Protein 2MHH (pdb70)

Radius of gyration: 14.96 Å; Cα contacts (8 Å, |Δi|>4): 50; chains: 1; bounding box: 36×43×26 Å

Foldseek 3Di:
DDPPPPPDCVLVVLCVLVVVVCLVVVCCPVVPQWDACVSLQPSCVVVVNPNVVSCVVCVVQCDPVPRTDHCVSCVVVVVVSVVSVVVSCVVPVDDD

CATH classification: 1.10.238.10

Structure (mmCIF, N/CA/C/O backbone):
data_2MHH
#
_entry.id   2MHH
#
loop_
_atom_site.group_PDB
_atom_site.id
_atom_site.type_symbol
_atom_site.label_atom_id
_atom_site.label_alt_id
_atom_site.label_comp_id
_atom_site.label_asym_id
_atom_site.label_entity_id
_atom_site.label_seq_id
_atom_site.pdbx_PDB_ins_code
_atom_site.Cartn_x
_atom_site.Cartn_y
_atom_site.Cartn_z
_atom_site.occupancy
_atom_site.B_iso_or_equiv
_atom_site.auth_seq_id
_atom_site.auth_comp_id
_atom_site.auth_asym_id
_atom_site.auth_atom_id
_atom_site.pdbx_PDB_model_num
ATOM 1 N N . GLY A 1 1 ? 25.902 -13.740 -3.932 1.00 0.00 12 GLY A N 1
ATOM 2 C CA . GLY A 1 1 ? 25.384 -12.379 -3.616 1.00 0.00 12 GLY A CA 1
ATOM 3 C C . GLY A 1 1 ? 24.030 -12.186 -4.276 1.00 0.00 12 GLY A C 1
ATOM 4 O O . GLY A 1 1 ? 23.796 -11.190 -4.965 1.00 0.00 12 GLY A O 1
ATOM 10 N N . GLY A 1 2 ? 23.129 -13.147 -4.066 1.00 0.00 13 GLY A N 1
ATOM 11 C CA . GLY A 1 2 ? 21.791 -13.078 -4.651 1.00 0.00 13 GLY A CA 1
ATOM 12 C C . GLY A 1 2 ? 21.007 -11.912 -4.086 1.00 0.00 13 GLY A C 1
ATOM 13 O O . GLY A 1 2 ? 21.227 -10.763 -4.475 1.00 0.00 13 GLY A O 1
ATOM 17 N N . LEU A 1 3 ? 20.101 -12.197 -3.159 1.00 0.00 14 LEU A N 1
ATOM 18 C CA . LEU A 1 3 ? 19.283 -11.154 -2.535 1.00 0.00 14 LEU A CA 1
ATOM 19 C C . LEU A 1 3 ? 18.616 -10.293 -3.578 1.00 0.00 14 LEU A C 1
ATOM 20 O O . LEU A 1 3 ? 17.505 -10.576 -4.002 1.00 0.00 14 LEU A O 1
ATOM 36 N N . VAL A 1 4 ? 19.319 -9.241 -3.992 1.00 0.00 15 VAL A N 1
ATOM 37 C CA . VAL A 1 4 ? 18.799 -8.345 -4.994 1.00 0.00 15 VAL A CA 1
ATOM 38 C C . VAL A 1 4 ? 19.918 -7.445 -5.546 1.00 0.00 15 VAL A C 1
ATOM 39 O O . VAL A 1 4 ? 20.463 -6.604 -4.822 1.00 0.00 15 VAL A O 1
ATOM 52 N N . PRO A 1 5 ? 20.248 -7.580 -6.806 1.00 0.00 16 PRO A N 1
ATOM 53 C CA . PRO A 1 5 ? 21.293 -6.746 -7.452 1.00 0.00 16 PRO A CA 1
ATOM 54 C C . PRO A 1 5 ? 20.790 -5.345 -7.772 1.00 0.00 16 PRO A C 1
ATOM 55 O O . PRO A 1 5 ? 21.533 -4.370 -7.659 1.00 0.00 16 PRO A O 1
ATOM 66 N N . ARG A 1 6 ? 19.530 -5.251 -8.190 1.00 0.00 17 ARG A N 1
ATOM 67 C CA . ARG A 1 6 ? 18.937 -3.958 -8.530 1.00 0.00 17 ARG A CA 1
ATOM 68 C C . ARG A 1 6 ? 17.420 -4.080 -8.621 1.00 0.00 17 ARG A C 1
ATOM 69 O O . ARG A 1 6 ? 16.893 -5.099 -9.076 1.00 0.00 17 ARG A O 1
ATOM 90 N N . GLY A 1 7 ? 16.723 -3.030 -8.201 1.00 0.00 18 GLY A N 1
ATOM 91 C CA . GLY A 1 7 ? 15.268 -3.027 -8.243 1.00 0.00 18 GLY A CA 1
ATOM 92 C C . GLY A 1 7 ? 14.718 -1.846 -7.466 1.00 0.00 18 GLY A C 1
ATOM 93 O O . GLY A 1 7 ? 14.764 -0.706 -7.934 1.00 0.00 18 GLY A O 1
ATOM 97 N N . SER A 1 8 ? 14.182 -2.121 -6.271 1.00 0.00 19 SER A N 1
ATOM 98 C CA . SER A 1 8 ? 13.613 -1.071 -5.425 1.00 0.00 19 SER A CA 1
ATOM 99 C C . SER A 1 8 ? 12.620 -0.221 -6.210 1.00 0.00 19 SER A C 1
ATOM 100 O O . SER A 1 8 ? 12.347 0.922 -5.854 1.00 0.00 19 SER A O 1
ATOM 108 N N . HIS A 1 9 ? 12.097 -0.788 -7.301 1.00 0.00 20 HIS A N 1
ATOM 109 C CA . HIS A 1 9 ? 11.155 -0.065 -8.147 1.00 0.00 20 HIS A CA 1
ATOM 110 C C . HIS A 1 9 ? 9.888 0.263 -7.364 1.00 0.00 20 HIS A C 1
ATOM 111 O O . HIS A 1 9 ? 9.503 1.423 -7.251 1.00 0.00 20 HIS A O 1
ATOM 125 N N . MET A 1 10 ? 9.244 -0.774 -6.831 1.00 0.00 21 MET A N 1
ATOM 126 C CA . MET A 1 10 ? 8.016 -0.582 -6.065 1.00 0.00 21 MET A CA 1
ATOM 127 C C . MET A 1 10 ? 8.293 0.185 -4.785 1.00 0.00 21 MET A C 1
ATOM 128 O O . MET A 1 10 ? 7.578 1.120 -4.447 1.00 0.00 21 MET A O 1
ATOM 142 N N . ALA A 1 11 ? 9.346 -0.215 -4.077 1.00 0.00 22 ALA A N 1
ATOM 143 C CA . ALA A 1 11 ? 9.706 0.438 -2.821 1.00 0.00 22 ALA A CA 1
ATOM 144 C C . ALA A 1 11 ? 9.785 1.950 -2.999 1.00 0.00 22 ALA A C 1
ATOM 145 O O . ALA A 1 11 ? 9.210 2.707 -2.217 1.00 0.00 22 ALA A O 1
ATOM 152 N N . SER A 1 12 ? 10.494 2.378 -4.043 1.00 0.00 23 SER A N 1
ATOM 153 C CA . SER A 1 12 ? 10.656 3.804 -4.308 1.00 0.00 23 SER A CA 1
ATOM 154 C C . SER A 1 12 ? 9.311 4.520 -4.312 1.00 0.00 23 SER A C 1
ATOM 155 O O . SER A 1 12 ? 9.162 5.578 -3.709 1.00 0.00 23 SER A O 1
ATOM 163 N N . LYS A 1 13 ? 8.330 3.920 -4.979 1.00 0.00 24 LYS A N 1
ATOM 164 C CA . LYS A 1 13 ? 7.002 4.527 -5.073 1.00 0.00 24 LYS A CA 1
ATOM 165 C C . LYS A 1 13 ? 6.448 4.839 -3.697 1.00 0.00 24 LYS A C 1
ATOM 166 O O . LYS A 1 13 ? 5.849 5.891 -3.486 1.00 0.00 24 LYS A O 1
ATOM 185 N N . ARG A 1 14 ? 6.658 3.918 -2.765 1.00 0.00 25 ARG A N 1
ATOM 186 C CA . ARG A 1 14 ? 6.192 4.114 -1.406 1.00 0.00 25 ARG A CA 1
ATOM 187 C C . ARG A 1 14 ? 6.942 5.265 -0.740 1.00 0.00 25 ARG A C 1
ATOM 188 O O . ARG A 1 14 ? 6.351 6.073 -0.018 1.00 0.00 25 ARG A O 1
ATOM 209 N N . ASP A 1 15 ? 8.251 5.320 -0.972 1.00 0.00 26 ASP A N 1
ATOM 210 C CA . ASP A 1 15 ? 9.082 6.362 -0.377 1.00 0.00 26 ASP A CA 1
ATOM 211 C C . ASP A 1 15 ? 8.647 7.735 -0.878 1.00 0.00 26 ASP A C 1
ATOM 212 O O . ASP A 1 15 ? 8.583 8.695 -0.112 1.00 0.00 26 ASP A O 1
ATOM 221 N N . LYS A 1 16 ? 8.351 7.819 -2.174 1.00 0.00 27 LYS A N 1
ATOM 222 C CA . LYS A 1 16 ? 7.932 9.089 -2.767 1.00 0.00 27 LYS A CA 1
ATOM 223 C C . LYS A 1 16 ? 6.686 9.615 -2.081 1.00 0.00 27 LYS A C 1
ATOM 224 O O . LYS A 1 16 ? 6.685 10.703 -1.536 1.00 0.00 27 LYS A O 1
ATOM 243 N N . ILE A 1 17 ? 5.623 8.825 -2.104 1.00 0.00 28 ILE A N 1
ATOM 244 C CA . ILE A 1 17 ? 4.375 9.236 -1.477 1.00 0.00 28 ILE A CA 1
ATOM 245 C C . ILE A 1 17 ? 4.582 9.506 0.006 1.00 0.00 28 ILE A C 1
ATOM 246 O O . ILE A 1 17 ? 4.181 10.541 0.510 1.00 0.00 28 ILE A O 1
ATOM 262 N N . ALA A 1 18 ? 5.197 8.554 0.695 1.00 0.00 29 ALA A N 1
ATOM 263 C CA . ALA A 1 18 ? 5.438 8.699 2.124 1.00 0.00 29 ALA A CA 1
ATOM 264 C C . ALA A 1 18 ? 6.180 10.000 2.414 1.00 0.00 29 ALA A C 1
ATOM 265 O O . ALA A 1 18 ? 5.939 10.648 3.431 1.00 0.00 29 ALA A O 1
ATOM 272 N N . ASP A 1 19 ? 7.087 10.371 1.514 1.00 0.00 30 ASP A N 1
ATOM 273 C CA . ASP A 1 19 ? 7.889 11.570 1.704 1.00 0.00 30 ASP A CA 1
ATOM 274 C C . ASP A 1 19 ? 7.163 12.805 1.200 1.00 0.00 30 ASP A C 1
ATOM 275 O O . ASP A 1 19 ? 7.336 13.895 1.742 1.00 0.00 30 ASP A O 1
ATOM 284 N N . ILE A 1 20 ? 6.367 12.631 0.151 1.00 0.00 31 ILE A N 1
ATOM 285 C CA . ILE A 1 20 ? 5.660 13.751 -0.445 1.00 0.00 31 ILE A CA 1
ATOM 286 C C . ILE A 1 20 ? 4.389 14.057 0.313 1.00 0.00 31 ILE A C 1
ATOM 287 O O . ILE A 1 20 ? 4.010 15.225 0.449 1.00 0.00 31 ILE A O 1
ATOM 303 N N . GLN A 1 21 ? 3.710 13.016 0.767 1.00 0.00 32 GLN A N 1
ATOM 304 C CA . GLN A 1 21 ? 2.460 13.191 1.481 1.00 0.00 32 GLN A CA 1
ATOM 305 C C . GLN A 1 21 ? 2.682 14.007 2.753 1.00 0.00 32 GLN A C 1
ATOM 306 O O . GLN A 1 21 ? 2.050 15.042 2.954 1.00 0.00 32 GLN A O 1
ATOM 320 N N . GLU A 1 22 ? 3.584 13.525 3.606 1.00 0.00 33 GLU A N 1
ATOM 321 C CA . GLU A 1 22 ? 3.877 14.214 4.857 1.00 0.00 33 GLU A CA 1
ATOM 322 C C . GLU A 1 22 ? 4.447 15.588 4.587 1.00 0.00 33 GLU A C 1
ATOM 323 O O . GLU A 1 22 ? 3.874 16.586 5.002 1.00 0.00 33 GLU A O 1
ATOM 335 N N . ALA A 1 23 ? 5.582 15.639 3.887 1.00 0.00 34 ALA A N 1
ATOM 336 C CA . ALA A 1 23 ? 6.248 16.908 3.631 1.00 0.00 34 ALA A CA 1
ATOM 337 C C . ALA A 1 23 ? 5.235 17.990 3.324 1.00 0.00 34 ALA A C 1
ATOM 338 O O . ALA A 1 23 ? 5.211 18.986 4.014 1.00 0.00 34 ALA A O 1
ATOM 345 N N . LEU A 1 24 ? 4.384 17.765 2.328 1.00 0.00 35 LEU A N 1
ATOM 346 C CA . LEU A 1 24 ? 3.384 18.762 1.957 1.00 0.00 35 LEU A CA 1
ATOM 347 C C . LEU A 1 24 ? 2.327 18.928 3.045 1.00 0.00 35 LEU A C 1
ATOM 348 O O . LEU A 1 24 ? 2.165 20.003 3.603 1.00 0.00 35 LEU A O 1
ATOM 364 N N . ALA A 1 25 ? 1.613 17.848 3.333 1.00 0.00 36 ALA A N 1
ATOM 365 C CA . ALA A 1 25 ? 0.592 17.873 4.382 1.00 0.00 36 ALA A CA 1
ATOM 366 C C . ALA A 1 25 ? 1.144 18.595 5.619 1.00 0.00 36 ALA A C 1
ATOM 367 O O . ALA A 1 25 ? 0.581 19.567 6.086 1.00 0.00 36 ALA A O 1
ATOM 374 N N . HIS A 1 26 ? 2.273 18.103 6.115 1.00 0.00 37 HIS A N 1
ATOM 375 C CA . HIS A 1 26 ? 2.931 18.694 7.283 1.00 0.00 37 HIS A CA 1
ATOM 376 C C . HIS A 1 26 ? 3.745 19.903 6.885 1.00 0.00 37 HIS A C 1
ATOM 377 O O . HIS A 1 26 ? 4.773 20.201 7.509 1.00 0.00 37 HIS A O 1
ATOM 391 N N . ALA A 1 27 ? 3.316 20.588 5.832 1.00 0.00 38 ALA A N 1
ATOM 392 C CA . ALA A 1 27 ? 4.036 21.765 5.357 1.00 0.00 38 ALA A CA 1
ATOM 393 C C . ALA A 1 27 ? 3.175 22.999 5.423 1.00 0.00 38 ALA A C 1
ATOM 394 O O . ALA A 1 27 ? 3.572 23.978 6.052 1.00 0.00 38 ALA A O 1
ATOM 401 N N . ASP A 1 28 ? 1.999 22.957 4.770 1.00 0.00 39 ASP A N 1
ATOM 402 C CA . ASP A 1 28 ? 1.102 24.123 4.693 1.00 0.00 39 ASP A CA 1
ATOM 403 C C . ASP A 1 28 ? 1.746 25.350 5.341 1.00 0.00 39 ASP A C 1
ATOM 404 O O . ASP A 1 28 ? 1.205 25.942 6.267 1.00 0.00 39 ASP A O 1
ATOM 413 N N . ALA A 1 29 ? 2.954 25.693 4.872 1.00 0.00 40 ALA A N 1
ATOM 414 C CA . ALA A 1 29 ? 3.698 26.791 5.463 1.00 0.00 40 ALA A CA 1
ATOM 415 C C . ALA A 1 29 ? 2.898 28.078 5.410 1.00 0.00 40 ALA A C 1
ATOM 416 O O . ALA A 1 29 ? 2.704 28.742 6.429 1.00 0.00 40 ALA A O 1
ATOM 423 N N . ASN A 1 30 ? 2.426 28.423 4.217 1.00 0.00 41 ASN A N 1
ATOM 424 C CA . ASN A 1 30 ? 1.671 29.661 4.032 1.00 0.00 41 ASN A CA 1
ATOM 425 C C . ASN A 1 30 ? 0.193 29.438 4.261 1.00 0.00 41 ASN A C 1
ATOM 426 O O . ASN A 1 30 ? -0.630 30.234 3.794 1.00 0.00 41 ASN A O 1
ATOM 437 N N . ALA A 1 31 ? -0.147 28.355 4.964 1.00 0.00 42 ALA A N 1
ATOM 438 C CA . ALA A 1 31 ? -1.554 28.011 5.225 1.00 0.00 42 ALA A CA 1
ATOM 439 C C . ALA A 1 31 ? -2.443 28.530 4.091 1.00 0.00 42 ALA A C 1
ATOM 440 O O . ALA A 1 31 ? -3.399 29.268 4.328 1.00 0.00 42 ALA A O 1
ATOM 447 N N . ASP A 1 32 ? -2.087 28.169 2.856 1.00 0.00 43 ASP A N 1
ATOM 448 C CA . ASP A 1 32 ? -2.813 28.655 1.685 1.00 0.00 43 ASP A CA 1
ATOM 449 C C . ASP A 1 32 ? -3.797 27.614 1.195 1.00 0.00 43 ASP A C 1
ATOM 450 O O . ASP A 1 32 ? -4.781 27.951 0.535 1.00 0.00 43 ASP A O 1
ATOM 459 N N . GLN A 1 33 ? -3.520 26.350 1.506 1.00 0.00 44 GLN A N 1
ATOM 460 C CA . GLN A 1 33 ? -4.392 25.262 1.091 1.00 0.00 44 GLN A CA 1
ATOM 461 C C . GLN A 1 33 ? -4.358 25.076 -0.413 1.00 0.00 44 GLN A C 1
ATOM 462 O O . GLN A 1 33 ? -5.144 24.300 -0.973 1.00 0.00 44 GLN A O 1
ATOM 476 N N . HIS A 1 34 ? -3.455 25.793 -1.073 1.00 0.00 45 HIS A N 1
ATOM 477 C CA . HIS A 1 34 ? -3.314 25.697 -2.528 1.00 0.00 45 HIS A CA 1
ATOM 478 C C . HIS A 1 34 ? -1.941 25.161 -2.875 1.00 0.00 45 HIS A C 1
ATOM 479 O O . HIS A 1 34 ? -1.043 25.131 -2.028 1.00 0.00 45 HIS A O 1
ATOM 493 N N . LEU A 1 35 ? -1.773 24.752 -4.136 1.00 0.00 46 LEU A N 1
ATOM 494 C CA . LEU A 1 35 ? -0.502 24.203 -4.597 1.00 0.00 46 LEU A CA 1
ATOM 495 C C . LEU A 1 35 ? 0.120 25.047 -5.680 1.00 0.00 46 LEU A C 1
ATOM 496 O O . LEU A 1 35 ? -0.257 24.930 -6.849 1.00 0.00 46 LEU A O 1
ATOM 512 N N . ASP A 1 36 ? 1.086 25.876 -5.295 1.00 0.00 47 ASP A N 1
ATOM 513 C CA . ASP A 1 36 ? 1.799 26.711 -6.260 1.00 0.00 47 ASP A CA 1
ATOM 514 C C . ASP A 1 36 ? 3.122 26.049 -6.591 1.00 0.00 47 ASP A C 1
ATOM 515 O O . ASP A 1 36 ? 3.837 25.586 -5.691 1.00 0.00 47 ASP A O 1
ATOM 524 N N . PHE A 1 37 ? 3.464 26.005 -7.879 1.00 0.00 48 PHE A N 1
ATOM 525 C CA . PHE A 1 37 ? 4.692 25.369 -8.319 1.00 0.00 48 PHE A CA 1
ATOM 526 C C . PHE A 1 37 ? 5.850 25.616 -7.374 1.00 0.00 48 PHE A C 1
ATOM 527 O O . PHE A 1 37 ? 6.512 24.678 -6.927 1.00 0.00 48 PHE A O 1
ATOM 544 N N . ASP A 1 38 ? 6.051 26.880 -7.011 1.00 0.00 49 ASP A N 1
ATOM 545 C CA . ASP A 1 38 ? 7.154 27.245 -6.135 1.00 0.00 49 ASP A CA 1
ATOM 546 C C . ASP A 1 38 ? 7.215 26.361 -4.898 1.00 0.00 49 ASP A C 1
ATOM 547 O O . ASP A 1 38 ? 8.243 25.746 -4.617 1.00 0.00 49 ASP A O 1
ATOM 556 N N . GLU A 1 39 ? 6.110 26.300 -4.172 1.00 0.00 50 GLU A N 1
ATOM 557 C CA . GLU A 1 39 ? 6.054 25.502 -2.956 1.00 0.00 50 GLU A CA 1
ATOM 558 C C . GLU A 1 39 ? 6.350 24.044 -3.245 1.00 0.00 50 GLU A C 1
ATOM 559 O O . GLU A 1 39 ? 7.180 23.433 -2.583 1.00 0.00 50 GLU A O 1
ATOM 571 N N . TRP A 1 40 ? 5.665 23.494 -4.245 1.00 0.00 51 TRP A N 1
ATOM 572 C CA . TRP A 1 40 ? 5.851 22.089 -4.590 1.00 0.00 51 TRP A CA 1
ATOM 573 C C . TRP A 1 40 ? 7.283 21.815 -5.017 1.00 0.00 51 TRP A C 1
ATOM 574 O O . TRP A 1 40 ? 7.981 21.013 -4.392 1.00 0.00 51 TRP A O 1
ATOM 595 N N . ARG A 1 41 ? 7.715 22.484 -6.080 1.00 0.00 52 ARG A N 1
ATOM 596 C CA . ARG A 1 41 ? 9.048 22.279 -6.583 1.00 0.00 52 ARG A CA 1
ATOM 597 C C . ARG A 1 41 ? 10.097 22.417 -5.480 1.00 0.00 52 ARG A C 1
ATOM 598 O O . ARG A 1 41 ? 10.913 21.526 -5.286 1.00 0.00 52 ARG A O 1
ATOM 619 N N . GLN A 1 42 ? 10.051 23.535 -4.769 1.00 0.00 53 GLN A N 1
ATOM 620 C CA . GLN A 1 42 ? 11.026 23.799 -3.731 1.00 0.00 53 GLN A CA 1
ATOM 621 C C . GLN A 1 42 ? 10.945 22.777 -2.608 1.00 0.00 53 GLN A C 1
ATOM 622 O O . GLN A 1 42 ? 11.970 22.250 -2.156 1.00 0.00 53 GLN A O 1
ATOM 636 N N . GLU A 1 43 ? 9.730 22.509 -2.161 1.00 0.00 54 GLU A N 1
ATOM 637 C CA . GLU A 1 43 ? 9.530 21.567 -1.083 1.00 0.00 54 GLU A CA 1
ATOM 638 C C . GLU A 1 43 ? 10.107 20.198 -1.427 1.00 0.00 54 GLU A C 1
ATOM 639 O O . GLU A 1 43 ? 10.903 19.646 -0.673 1.00 0.00 54 GLU A O 1
ATOM 651 N N . LEU A 1 44 ? 9.682 19.655 -2.553 1.00 0.00 55 LEU A N 1
ATOM 652 C CA . LEU A 1 44 ? 10.112 18.337 -2.948 1.00 0.00 55 LEU A CA 1
ATOM 653 C C . LEU A 1 44 ? 11.590 18.285 -3.269 1.00 0.00 55 LEU A C 1
ATOM 654 O O . LEU A 1 44 ? 12.252 17.274 -3.048 1.00 0.00 55 LEU A O 1
ATOM 670 N N . LYS A 1 45 ? 12.097 19.375 -3.814 1.00 0.00 56 LYS A N 1
ATOM 671 C CA . LYS A 1 45 ? 13.474 19.410 -4.246 1.00 0.00 56 LYS A CA 1
ATOM 672 C C . LYS A 1 45 ? 14.430 19.023 -3.143 1.00 0.00 56 LYS A C 1
ATOM 673 O O . LYS A 1 45 ? 15.323 18.187 -3.340 1.00 0.00 56 LYS A O 1
ATOM 692 N N . CYS A 1 46 ? 14.266 19.638 -1.982 1.00 0.00 57 CYS A N 1
ATOM 693 C CA . CYS A 1 46 ? 15.175 19.403 -0.874 1.00 0.00 57 CYS A CA 1
ATOM 694 C C . CYS A 1 46 ? 15.173 17.953 -0.431 1.00 0.00 57 CYS A C 1
ATOM 695 O O . CYS A 1 46 ? 16.055 17.521 0.310 1.00 0.00 57 CYS A O 1
ATOM 703 N N . ARG A 1 47 ? 14.176 17.214 -0.885 1.00 0.00 58 ARG A N 1
ATOM 704 C CA . ARG A 1 47 ? 14.025 15.813 -0.501 1.00 0.00 58 ARG A CA 1
ATOM 705 C C . ARG A 1 47 ? 14.899 14.918 -1.331 1.00 0.00 58 ARG A C 1
ATOM 706 O O . ARG A 1 47 ? 14.644 13.714 -1.443 1.00 0.00 58 ARG A O 1
ATOM 727 N N . GLY A 1 48 ? 15.944 15.491 -1.909 1.00 0.00 59 GLY A N 1
ATOM 728 C CA . GLY A 1 48 ? 16.885 14.713 -2.710 1.00 0.00 59 GLY A CA 1
ATOM 729 C C . GLY A 1 48 ? 16.421 14.576 -4.142 1.00 0.00 59 GLY A C 1
ATOM 730 O O . GLY A 1 48 ? 16.968 13.775 -4.905 1.00 0.00 59 GLY A O 1
ATOM 734 N N . HIS A 1 49 ? 15.408 15.359 -4.511 1.00 0.00 60 HIS A N 1
ATOM 735 C CA . HIS A 1 49 ? 14.875 15.326 -5.875 1.00 0.00 60 HIS A CA 1
ATOM 736 C C . HIS A 1 49 ? 15.442 16.490 -6.677 1.00 0.00 60 HIS A C 1
ATOM 737 O O . HIS A 1 49 ? 15.756 17.548 -6.130 1.00 0.00 60 HIS A O 1
ATOM 751 N N . ALA A 1 50 ? 15.578 16.283 -7.991 1.00 0.00 61 ALA A N 1
ATOM 752 C CA . ALA A 1 50 ? 16.113 17.317 -8.873 1.00 0.00 61 ALA A CA 1
ATOM 753 C C . ALA A 1 50 ? 15.017 18.290 -9.270 1.00 0.00 61 ALA A C 1
ATOM 754 O O . ALA A 1 50 ? 13.861 18.119 -8.909 1.00 0.00 61 ALA A O 1
ATOM 761 N N . ASP A 1 51 ? 15.395 19.321 -10.019 1.00 0.00 62 ASP A N 1
ATOM 762 C CA . ASP A 1 51 ? 14.436 20.327 -10.453 1.00 0.00 62 ASP A CA 1
ATOM 763 C C . ASP A 1 51 ? 13.606 19.832 -11.625 1.00 0.00 62 ASP A C 1
ATOM 764 O O . ASP A 1 51 ? 12.401 20.080 -11.698 1.00 0.00 62 ASP A O 1
ATOM 773 N N . ALA A 1 52 ? 14.259 19.139 -12.558 1.00 0.00 63 ALA A N 1
ATOM 774 C CA . ALA A 1 52 ? 13.582 18.659 -13.751 1.00 0.00 63 ALA A CA 1
ATOM 775 C C . ALA A 1 52 ? 12.733 17.439 -13.462 1.00 0.00 63 ALA A C 1
ATOM 776 O O . ALA A 1 52 ? 11.605 17.323 -13.944 1.00 0.00 63 ALA A O 1
ATOM 783 N N . ASP A 1 53 ? 13.273 16.520 -12.668 1.00 0.00 64 ASP A N 1
ATOM 784 C CA . ASP A 1 53 ? 12.563 15.285 -12.352 1.00 0.00 64 ASP A CA 1
ATOM 785 C C . ASP A 1 53 ? 11.160 15.568 -11.838 1.00 0.00 64 ASP A C 1
ATOM 786 O O . ASP A 1 53 ? 10.215 14.852 -12.164 1.00 0.00 64 ASP A O 1
ATOM 795 N N . ILE A 1 54 ? 11.036 16.614 -11.040 1.00 0.00 65 ILE A N 1
ATOM 796 C CA . ILE A 1 54 ? 9.747 16.972 -10.472 1.00 0.00 65 ILE A CA 1
ATOM 797 C C . ILE A 1 54 ? 8.806 17.491 -11.538 1.00 0.00 65 ILE A C 1
ATOM 798 O O . ILE A 1 54 ? 7.584 17.477 -11.357 1.00 0.00 65 ILE A O 1
ATOM 814 N N . GLU A 1 55 ? 9.371 17.972 -12.627 1.00 0.00 66 GLU A N 1
ATOM 815 C CA . GLU A 1 55 ? 8.568 18.536 -13.697 1.00 0.00 66 GLU A CA 1
ATOM 816 C C . GLU A 1 55 ? 7.639 17.492 -14.299 1.00 0.00 66 GLU A C 1
ATOM 817 O O . GLU A 1 55 ? 6.451 17.741 -14.486 1.00 0.00 66 GLU A O 1
ATOM 829 N N . ALA A 1 56 ? 8.199 16.328 -14.604 1.00 0.00 67 ALA A N 1
ATOM 830 C CA . ALA A 1 56 ? 7.416 15.249 -15.193 1.00 0.00 67 ALA A CA 1
ATOM 831 C C . ALA A 1 56 ? 6.334 14.778 -14.224 1.00 0.00 67 ALA A C 1
ATOM 832 O O . ALA A 1 56 ? 5.182 14.573 -14.611 1.00 0.00 67 ALA A O 1
ATOM 839 N N . VAL A 1 57 ? 6.714 14.617 -12.960 1.00 0.00 68 VAL A N 1
ATOM 840 C CA . VAL A 1 57 ? 5.779 14.155 -11.945 1.00 0.00 68 VAL A CA 1
ATOM 841 C C . VAL A 1 57 ? 4.674 15.176 -11.736 1.00 0.00 68 VAL A C 1
ATOM 842 O O . VAL A 1 57 ? 3.538 14.813 -11.461 1.00 0.00 68 VAL A O 1
ATOM 855 N N . PHE A 1 58 ? 5.036 16.448 -11.801 1.00 0.00 69 PHE A N 1
ATOM 856 C CA . PHE A 1 58 ? 4.072 17.512 -11.592 1.00 0.00 69 PHE A CA 1
ATOM 857 C C . PHE A 1 58 ? 3.246 17.706 -12.846 1.00 0.00 69 PHE A C 1
ATOM 858 O O . PHE A 1 58 ? 2.028 17.631 -12.804 1.00 0.00 69 PHE A O 1
ATOM 875 N N . ALA A 1 59 ? 3.911 18.001 -13.958 1.00 0.00 70 ALA A N 1
ATOM 876 C CA . ALA A 1 59 ? 3.211 18.298 -15.210 1.00 0.00 70 ALA A CA 1
ATOM 877 C C . ALA A 1 59 ? 1.999 17.409 -15.402 1.00 0.00 70 ALA A C 1
ATOM 878 O O . ALA A 1 59 ? 0.951 17.862 -15.847 1.00 0.00 70 ALA A O 1
ATOM 885 N N . LYS A 1 60 ? 2.134 16.154 -15.017 1.00 0.00 71 LYS A N 1
ATOM 886 C CA . LYS A 1 60 ? 1.051 15.188 -15.172 1.00 0.00 71 LYS A CA 1
ATOM 887 C C . LYS A 1 60 ? -0.246 15.660 -14.527 1.00 0.00 71 LYS A C 1
ATOM 888 O O . LYS A 1 60 ? -1.274 15.002 -14.652 1.00 0.00 71 LYS A O 1
ATOM 907 N N . TYR A 1 61 ? -0.159 16.771 -13.812 1.00 0.00 72 TYR A N 1
ATOM 908 C CA . TYR A 1 61 ? -1.301 17.311 -13.082 1.00 0.00 72 TYR A CA 1
ATOM 909 C C . TYR A 1 61 ? -1.851 18.559 -13.755 1.00 0.00 72 TYR A C 1
ATOM 910 O O . TYR A 1 61 ? -2.883 19.083 -13.327 1.00 0.00 72 TYR A O 1
ATOM 928 N N . ASP A 1 62 ? -1.167 19.031 -14.786 1.00 0.00 73 ASP A N 1
ATOM 929 C CA . ASP A 1 62 ? -1.619 20.218 -15.518 1.00 0.00 73 ASP A CA 1
ATOM 930 C C . ASP A 1 62 ? -2.773 19.838 -16.429 1.00 0.00 73 ASP A C 1
ATOM 931 O O . ASP A 1 62 ? -2.606 19.055 -17.372 1.00 0.00 73 ASP A O 1
ATOM 940 N N . VAL A 1 63 ? -3.950 20.394 -16.155 1.00 0.00 74 VAL A N 1
ATOM 941 C CA . VAL A 1 63 ? -5.128 20.105 -16.949 1.00 0.00 74 VAL A CA 1
ATOM 942 C C . VAL A 1 63 ? -5.240 21.030 -18.143 1.00 0.00 74 VAL A C 1
ATOM 943 O O . VAL A 1 63 ? -5.446 20.579 -19.271 1.00 0.00 74 VAL A O 1
ATOM 956 N N . ASP A 1 64 ? -5.139 22.332 -17.880 1.00 0.00 75 ASP A N 1
ATOM 957 C CA . ASP A 1 64 ? -5.257 23.338 -18.935 1.00 0.00 75 ASP A CA 1
ATOM 958 C C . ASP A 1 64 ? -3.952 24.114 -19.083 1.00 0.00 75 ASP A C 1
ATOM 959 O O . ASP A 1 64 ? -3.872 25.050 -19.880 1.00 0.00 75 ASP A O 1
ATOM 968 N N . GLY A 1 65 ? -2.941 23.729 -18.305 1.00 0.00 76 GLY A N 1
ATOM 969 C CA . GLY A 1 65 ? -1.653 24.410 -18.351 1.00 0.00 76 GLY A CA 1
ATOM 970 C C . GLY A 1 65 ? -1.749 25.785 -17.710 1.00 0.00 76 GLY A C 1
ATOM 971 O O . GLY A 1 65 ? -0.866 26.628 -17.892 1.00 0.00 76 GLY A O 1
ATOM 975 N N . ASP A 1 66 ? -2.830 26.019 -16.958 1.00 0.00 77 ASP A N 1
ATOM 976 C CA . ASP A 1 66 ? -3.030 27.315 -16.304 1.00 0.00 77 ASP A CA 1
ATOM 977 C C . ASP A 1 66 ? -2.015 27.515 -15.201 1.00 0.00 77 ASP A C 1
ATOM 978 O O . ASP A 1 66 ? -1.817 28.635 -14.728 1.00 0.00 77 ASP A O 1
ATOM 987 N N . ARG A 1 67 ? -1.348 26.441 -14.823 1.00 0.00 78 ARG A N 1
ATOM 988 C CA . ARG A 1 67 ? -0.291 26.518 -13.813 1.00 0.00 78 ARG A CA 1
ATOM 989 C C . ARG A 1 67 ? -0.840 26.971 -12.472 1.00 0.00 78 ARG A C 1
ATOM 990 O O . ARG A 1 67 ? -0.176 27.700 -11.723 1.00 0.00 78 ARG A O 1
ATOM 1011 N N . VAL A 1 68 ? -2.056 26.554 -12.174 1.00 0.00 79 VAL A N 1
ATOM 1012 C CA . VAL A 1 68 ? -2.680 26.894 -10.902 1.00 0.00 79 VAL A CA 1
ATOM 1013 C C . VAL A 1 68 ? -3.599 25.763 -10.452 1.00 0.00 79 VAL A C 1
ATOM 1014 O O . VAL A 1 68 ? -4.557 25.413 -11.150 1.00 0.00 79 VAL A O 1
ATOM 1027 N N . LEU A 1 69 ? -3.322 25.201 -9.275 1.00 0.00 80 LEU A N 1
ATOM 1028 C CA . LEU A 1 69 ? -4.138 24.118 -8.739 1.00 0.00 80 LEU A CA 1
ATOM 1029 C C . LEU A 1 69 ? -4.445 24.349 -7.281 1.00 0.00 80 LEU A C 1
ATOM 1030 O O . LEU A 1 69 ? -3.576 24.180 -6.425 1.00 0.00 80 LEU A O 1
ATOM 1046 N N . ASP A 1 70 ? -5.683 24.726 -6.999 1.00 0.00 81 ASP A N 1
ATOM 1047 C CA . ASP A 1 70 ? -6.118 24.970 -5.628 1.00 0.00 81 ASP A CA 1
ATOM 1048 C C . ASP A 1 70 ? -6.738 23.710 -5.047 1.00 0.00 81 ASP A C 1
ATOM 1049 O O . ASP A 1 70 ? -6.629 22.624 -5.614 1.00 0.00 81 ASP A O 1
ATOM 1058 N N . ALA A 1 71 ? -7.418 23.862 -3.910 1.00 0.00 82 ALA A N 1
ATOM 1059 C CA . ALA A 1 71 ? -8.076 22.742 -3.251 1.00 0.00 82 ALA A CA 1
ATOM 1060 C C . ALA A 1 71 ? -8.991 21.992 -4.221 1.00 0.00 82 ALA A C 1
ATOM 1061 O O . ALA A 1 71 ? -9.441 20.895 -3.933 1.00 0.00 82 ALA A O 1
ATOM 1068 N N . GLU A 1 72 ? -9.276 22.621 -5.365 1.00 0.00 83 GLU A N 1
ATOM 1069 C CA . GLU A 1 72 ? -10.168 22.033 -6.337 1.00 0.00 83 GLU A CA 1
ATOM 1070 C C . GLU A 1 72 ? -9.592 20.743 -6.911 1.00 0.00 83 GLU A C 1
ATOM 1071 O O . GLU A 1 72 ? -10.206 19.684 -6.821 1.00 0.00 83 GLU A O 1
ATOM 1083 N N . GLU A 1 73 ? -8.423 20.851 -7.521 1.00 0.00 84 GLU A N 1
ATOM 1084 C CA . GLU A 1 73 ? -7.769 19.698 -8.135 1.00 0.00 84 GLU A CA 1
ATOM 1085 C C . GLU A 1 73 ? -6.978 18.923 -7.097 1.00 0.00 84 GLU A C 1
ATOM 1086 O O . GLU A 1 73 ? -6.616 17.765 -7.313 1.00 0.00 84 GLU A O 1
ATOM 1098 N N . GLN A 1 74 ? -6.687 19.578 -5.976 1.00 0.00 85 GLN A N 1
ATOM 1099 C CA . GLN A 1 74 ? -5.889 18.957 -4.927 1.00 0.00 85 GLN A CA 1
ATOM 1100 C C . GLN A 1 74 ? -6.526 17.652 -4.456 1.00 0.00 85 GLN A C 1
ATOM 1101 O O . GLN A 1 74 ? -5.830 16.687 -4.146 1.00 0.00 85 GLN A O 1
ATOM 1115 N N . MET A 1 75 ? -7.854 17.642 -4.382 1.00 0.00 86 MET A N 1
ATOM 1116 C CA . MET A 1 75 ? -8.573 16.449 -3.940 1.00 0.00 86 MET A CA 1
ATOM 1117 C C . MET A 1 75 ? -8.205 15.256 -4.806 1.00 0.00 86 MET A C 1
ATOM 1118 O O . MET A 1 75 ? -7.907 14.178 -4.295 1.00 0.00 86 MET A O 1
ATOM 1132 N N . LYS A 1 76 ? -8.220 15.457 -6.119 1.00 0.00 87 LYS A N 1
ATOM 1133 C CA . LYS A 1 76 ? -7.893 14.376 -7.048 1.00 0.00 87 LYS A CA 1
ATOM 1134 C C . LYS A 1 76 ? -6.522 13.804 -6.743 1.00 0.00 87 LYS A C 1
ATOM 1135 O O . LYS A 1 76 ? -6.331 12.589 -6.762 1.00 0.00 87 LYS A O 1
ATOM 1154 N N . MET A 1 77 ? -5.571 14.689 -6.450 1.00 0.00 88 MET A N 1
ATOM 1155 C CA . MET A 1 77 ? -4.221 14.250 -6.142 1.00 0.00 88 MET A CA 1
ATOM 1156 C C . MET A 1 77 ? -4.213 13.320 -4.932 1.00 0.00 88 MET A C 1
ATOM 1157 O O . MET A 1 77 ? -3.835 12.158 -5.028 1.00 0.00 88 MET A O 1
ATOM 1171 N N . ALA A 1 78 ? -4.632 13.847 -3.786 1.00 0.00 89 ALA A N 1
ATOM 1172 C CA . ALA A 1 78 ? -4.641 13.064 -2.555 1.00 0.00 89 ALA A CA 1
ATOM 1173 C C . ALA A 1 78 ? -5.437 11.779 -2.735 1.00 0.00 89 ALA A C 1
ATOM 1174 O O . ALA A 1 78 ? -5.039 10.724 -2.253 1.00 0.00 89 ALA A O 1
ATOM 1181 N N . HIS A 1 79 ? -6.562 11.882 -3.436 1.00 0.00 90 HIS A N 1
ATOM 1182 C CA . HIS A 1 79 ? -7.419 10.723 -3.652 1.00 0.00 90 HIS A CA 1
ATOM 1183 C C . HIS A 1 79 ? -6.685 9.640 -4.435 1.00 0.00 90 HIS A C 1
ATOM 1184 O O . HIS A 1 79 ? -6.705 8.469 -4.058 1.00 0.00 90 HIS A O 1
ATOM 1198 N N . ASP A 1 80 ? -6.062 10.042 -5.537 1.00 0.00 91 ASP A N 1
ATOM 1199 C CA . ASP A 1 80 ? -5.360 9.092 -6.394 1.00 0.00 91 ASP A CA 1
ATOM 1200 C C . ASP A 1 80 ? -4.157 8.504 -5.679 1.00 0.00 91 ASP A C 1
ATOM 1201 O O . ASP A 1 80 ? -3.867 7.318 -5.806 1.00 0.00 91 ASP A O 1
ATOM 1210 N N . LEU A 1 81 ? -3.463 9.342 -4.924 1.00 0.00 92 LEU A N 1
ATOM 1211 C CA . LEU A 1 81 ? -2.281 8.897 -4.197 1.00 0.00 92 LEU A CA 1
ATOM 1212 C C . LEU A 1 81 ? -2.647 7.984 -3.058 1.00 0.00 92 LEU A C 1
ATOM 1213 O O . LEU A 1 81 ? -1.826 7.182 -2.615 1.00 0.00 92 LEU A O 1
ATOM 1229 N N . GLU A 1 82 ? -3.863 8.128 -2.569 1.00 0.00 93 GLU A N 1
ATOM 1230 C CA . GLU A 1 82 ? -4.315 7.326 -1.451 1.00 0.00 93 GLU A CA 1
ATOM 1231 C C . GLU A 1 82 ? -4.589 5.893 -1.890 1.00 0.00 93 GLU A C 1
ATOM 1232 O O . GLU A 1 82 ? -4.210 4.939 -1.205 1.00 0.00 93 GLU A O 1
ATOM 1244 N N . GLY A 1 83 ? -5.281 5.753 -3.017 1.00 0.00 94 GLY A N 1
ATOM 1245 C CA . GLY A 1 83 ? -5.626 4.429 -3.532 1.00 0.00 94 GLY A CA 1
ATOM 1246 C C . GLY A 1 83 ? -4.372 3.654 -3.907 1.00 0.00 94 GLY A C 1
ATOM 1247 O O . GLY A 1 83 ? -4.171 2.521 -3.462 1.00 0.00 94 GLY A O 1
ATOM 1251 N N . GLN A 1 84 ? -3.522 4.268 -4.729 1.00 0.00 95 GLN A N 1
ATOM 1252 C CA . GLN A 1 84 ? -2.286 3.618 -5.160 1.00 0.00 95 GLN A CA 1
ATOM 1253 C C . GLN A 1 84 ? -1.464 3.171 -3.962 1.00 0.00 95 GLN A C 1
ATOM 1254 O O . GLN A 1 84 ? -0.862 2.103 -3.977 1.00 0.00 95 GLN A O 1
ATOM 1268 N N . LYS A 1 85 ? -1.451 3.997 -2.922 1.00 0.00 96 LYS A N 1
ATOM 1269 C CA . LYS A 1 85 ? -0.690 3.677 -1.731 1.00 0.00 96 LYS A CA 1
ATOM 1270 C C . LYS A 1 85 ? -1.226 2.418 -1.058 1.00 0.00 96 LYS A C 1
ATOM 1271 O O . LYS A 1 85 ? -0.457 1.558 -0.638 1.00 0.00 96 LYS A O 1
ATOM 1290 N N . SER A 1 86 ? -2.546 2.335 -0.942 1.00 0.00 97 SER A N 1
ATOM 1291 C CA . SER A 1 86 ? -3.174 1.198 -0.278 1.00 0.00 97 SER A CA 1
ATOM 1292 C C . SER A 1 86 ? -2.803 -0.106 -0.968 1.00 0.00 97 SER A C 1
ATOM 1293 O O . SER A 1 86 ? -2.434 -1.088 -0.322 1.00 0.00 97 SER A O 1
ATOM 1301 N N . ASP A 1 87 ? -2.891 -0.107 -2.296 1.00 0.00 98 ASP A N 1
ATOM 1302 C CA . ASP A 1 87 ? -2.575 -1.302 -3.070 1.00 0.00 98 ASP A CA 1
ATOM 1303 C C . ASP A 1 87 ? -1.111 -1.690 -2.905 1.00 0.00 98 ASP A C 1
ATOM 1304 O O . ASP A 1 87 ? -0.762 -2.868 -2.958 1.00 0.00 98 ASP A O 1
ATOM 1313 N N . LEU A 1 88 ? -0.262 -0.688 -2.725 1.00 0.00 99 LEU A N 1
ATOM 1314 C CA . LEU A 1 88 ? 1.162 -0.930 -2.578 1.00 0.00 99 LEU A CA 1
ATOM 1315 C C . LEU A 1 88 ? 1.515 -1.407 -1.197 1.00 0.00 99 LEU A C 1
ATOM 1316 O O . LEU A 1 88 ? 2.281 -2.357 -1.031 1.00 0.00 99 LEU A O 1
ATOM 1332 N N . ASN A 1 89 ? 0.969 -0.735 -0.200 1.00 0.00 100 ASN A N 1
ATOM 1333 C CA . ASN A 1 89 ? 1.268 -1.069 1.189 1.00 0.00 100 ASN A CA 1
ATOM 1334 C C . ASN A 1 89 ? 0.880 -2.509 1.491 1.00 0.00 100 ASN A C 1
ATOM 1335 O O . ASN A 1 89 ? 1.422 -3.128 2.396 1.00 0.00 100 ASN A O 1
ATOM 1346 N N . ASN A 1 90 ? -0.090 -3.021 0.737 1.00 0.00 101 ASN A N 1
ATOM 1347 C CA . ASN A 1 90 ? -0.582 -4.370 0.967 1.00 0.00 101 ASN A CA 1
ATOM 1348 C C . ASN A 1 90 ? 0.569 -5.359 1.129 1.00 0.00 101 ASN A C 1
ATOM 1349 O O . ASN A 1 90 ? 0.750 -5.946 2.196 1.00 0.00 101 ASN A O 1
ATOM 1360 N N . GLN A 1 91 ? 1.340 -5.528 0.067 1.00 0.00 102 GLN A N 1
ATOM 1361 C CA . GLN A 1 91 ? 2.447 -6.471 0.089 1.00 0.00 102 GLN A CA 1
ATOM 1362 C C . GLN A 1 91 ? 3.669 -5.889 0.760 1.00 0.00 102 GLN A C 1
ATOM 1363 O O . GLN A 1 91 ? 4.349 -6.572 1.527 1.00 0.00 102 GLN A O 1
ATOM 1377 N N . LEU A 1 92 ? 3.947 -4.626 0.470 1.00 0.00 103 LEU A N 1
ATOM 1378 C CA . LEU A 1 92 ? 5.128 -3.976 1.028 1.00 0.00 103 LEU A CA 1
ATOM 1379 C C . LEU A 1 92 ? 5.093 -3.941 2.541 1.00 0.00 103 LEU A C 1
ATOM 1380 O O . LEU A 1 92 ? 5.957 -4.520 3.199 1.00 0.00 103 LEU A O 1
ATOM 1396 N N . ALA A 1 93 ? 4.092 -3.262 3.082 1.00 0.00 104 ALA A N 1
ATOM 1397 C CA . ALA A 1 93 ? 3.955 -3.148 4.531 1.00 0.00 104 ALA A CA 1
ATOM 1398 C C . ALA A 1 93 ? 2.544 -2.719 4.898 1.00 0.00 104 ALA A C 1
ATOM 1399 O O . ALA A 1 93 ? 1.950 -1.864 4.242 1.00 0.00 104 ALA A O 1
ATOM 1406 N N . GLU A 1 94 ? 2.012 -3.299 5.969 1.00 0.00 105 GLU A N 1
ATOM 1407 C CA . GLU A 1 94 ? 0.663 -2.973 6.419 1.00 0.00 105 GLU A CA 1
ATOM 1408 C C . GLU A 1 94 ? 0.540 -1.490 6.718 1.00 0.00 105 GLU A C 1
ATOM 1409 O O . GLU A 1 94 ? 1.537 -0.763 6.714 1.00 0.00 105 GLU A O 1
ATOM 1421 N N . LEU A 1 95 ? -0.686 -1.059 7.005 1.00 0.00 106 LEU A N 1
ATOM 1422 C CA . LEU A 1 95 ? -0.935 0.324 7.320 1.00 0.00 106 LEU A CA 1
ATOM 1423 C C . LEU A 1 95 ? -2.345 0.534 7.842 1.00 0.00 106 LEU A C 1
ATOM 1424 O O . LEU A 1 95 ? -2.547 1.102 8.921 1.00 0.00 106 LEU A O 1
ATOM 1440 N N . GLU A 1 96 ? -3.319 0.102 7.061 1.00 0.00 107 GLU A N 1
ATOM 1441 C CA . GLU A 1 96 ? -4.725 0.254 7.438 1.00 0.00 107 GLU A CA 1
ATOM 1442 C C . GLU A 1 96 ? -5.225 -1.022 8.116 1.00 0.00 107 GLU A C 1
ATOM 1443 O O . GLU A 1 96 ? -6.176 -0.929 8.868 1.00 0.00 107 GLU A O 1
ATOM 1456 N N . GLY A 1 1 ? 23.920 -19.944 -10.638 1.00 0.00 12 GLY A N 2
ATOM 1457 C CA . GLY A 1 1 ? 23.847 -18.479 -10.381 1.00 0.00 12 GLY A CA 2
ATOM 1458 C C . GLY A 1 1 ? 22.613 -17.905 -11.067 1.00 0.00 12 GLY A C 2
ATOM 1459 O O . GLY A 1 1 ? 22.699 -16.916 -11.797 1.00 0.00 12 GLY A O 2
ATOM 1465 N N . GLY A 1 2 ? 21.456 -18.540 -10.829 1.00 0.00 13 GLY A N 2
ATOM 1466 C CA . GLY A 1 2 ? 20.181 -18.102 -11.426 1.00 0.00 13 GLY A CA 2
ATOM 1467 C C . GLY A 1 2 ? 19.599 -16.937 -10.639 1.00 0.00 13 GLY A C 2
ATOM 1468 O O . GLY A 1 2 ? 18.681 -17.111 -9.834 1.00 0.00 13 GLY A O 2
ATOM 1472 N N . LEU A 1 3 ? 20.148 -15.739 -10.870 1.00 0.00 14 LEU A N 2
ATOM 1473 C CA . LEU A 1 3 ? 19.700 -14.525 -10.177 1.00 0.00 14 LEU A CA 2
ATOM 1474 C C . LEU A 1 3 ? 18.329 -14.139 -10.669 1.00 0.00 14 LEU A C 2
ATOM 1475 O O . LEU A 1 3 ? 18.122 -13.934 -11.870 1.00 0.00 14 LEU A O 2
ATOM 1491 N N . VAL A 1 4 ? 17.390 -14.050 -9.730 1.00 0.00 15 VAL A N 2
ATOM 1492 C CA . VAL A 1 4 ? 16.036 -13.707 -10.062 1.00 0.00 15 VAL A CA 2
ATOM 1493 C C . VAL A 1 4 ? 15.943 -12.230 -10.492 1.00 0.00 15 VAL A C 2
ATOM 1494 O O . VAL A 1 4 ? 16.661 -11.391 -9.929 1.00 0.00 15 VAL A O 2
ATOM 1507 N N . PRO A 1 5 ? 15.049 -11.878 -11.413 1.00 0.00 16 PRO A N 2
ATOM 1508 C CA . PRO A 1 5 ? 14.860 -10.451 -11.831 1.00 0.00 16 PRO A CA 2
ATOM 1509 C C . PRO A 1 5 ? 14.630 -9.524 -10.620 1.00 0.00 16 PRO A C 2
ATOM 1510 O O . PRO A 1 5 ? 13.866 -9.862 -9.714 1.00 0.00 16 PRO A O 2
ATOM 1521 N N . ARG A 1 6 ? 15.274 -8.363 -10.633 1.00 0.00 17 ARG A N 2
ATOM 1522 C CA . ARG A 1 6 ? 15.127 -7.377 -9.561 1.00 0.00 17 ARG A CA 2
ATOM 1523 C C . ARG A 1 6 ? 13.896 -6.531 -9.823 1.00 0.00 17 ARG A C 2
ATOM 1524 O O . ARG A 1 6 ? 13.296 -6.602 -10.897 1.00 0.00 17 ARG A O 2
ATOM 1545 N N . GLY A 1 7 ? 13.532 -5.727 -8.828 1.00 0.00 18 GLY A N 2
ATOM 1546 C CA . GLY A 1 7 ? 12.368 -4.845 -8.932 1.00 0.00 18 GLY A CA 2
ATOM 1547 C C . GLY A 1 7 ? 12.185 -4.032 -7.662 1.00 0.00 18 GLY A C 2
ATOM 1548 O O . GLY A 1 7 ? 11.161 -3.366 -7.489 1.00 0.00 18 GLY A O 2
ATOM 1552 N N . SER A 1 8 ? 13.187 -4.080 -6.771 1.00 0.00 19 SER A N 2
ATOM 1553 C CA . SER A 1 8 ? 13.131 -3.339 -5.500 1.00 0.00 19 SER A CA 2
ATOM 1554 C C . SER A 1 8 ? 13.111 -1.834 -5.755 1.00 0.00 19 SER A C 2
ATOM 1555 O O . SER A 1 8 ? 12.832 -1.043 -4.849 1.00 0.00 19 SER A O 2
ATOM 1563 N N . HIS A 1 9 ? 13.420 -1.443 -6.996 1.00 0.00 20 HIS A N 2
ATOM 1564 C CA . HIS A 1 9 ? 13.446 -0.029 -7.374 1.00 0.00 20 HIS A CA 2
ATOM 1565 C C . HIS A 1 9 ? 12.060 0.579 -7.218 1.00 0.00 20 HIS A C 2
ATOM 1566 O O . HIS A 1 9 ? 11.921 1.730 -6.800 1.00 0.00 20 HIS A O 2
ATOM 1580 N N . MET A 1 10 ? 11.036 -0.199 -7.589 1.00 0.00 21 MET A N 2
ATOM 1581 C CA . MET A 1 10 ? 9.659 0.283 -7.521 1.00 0.00 21 MET A CA 2
ATOM 1582 C C . MET A 1 10 ? 9.281 0.613 -6.079 1.00 0.00 21 MET A C 2
ATOM 1583 O O . MET A 1 10 ? 8.633 1.618 -5.813 1.00 0.00 21 MET A O 2
ATOM 1597 N N . ALA A 1 11 ? 9.712 -0.246 -5.151 1.00 0.00 22 ALA A N 2
ATOM 1598 C CA . ALA A 1 11 ? 9.427 -0.050 -3.725 1.00 0.00 22 ALA A CA 2
ATOM 1599 C C . ALA A 1 11 ? 10.012 1.283 -3.249 1.00 0.00 22 ALA A C 2
ATOM 1600 O O . ALA A 1 11 ? 9.336 2.071 -2.584 1.00 0.00 22 ALA A O 2
ATOM 1607 N N . SER A 1 12 ? 11.275 1.534 -3.626 1.00 0.00 23 SER A N 2
ATOM 1608 C CA . SER A 1 12 ? 11.958 2.784 -3.260 1.00 0.00 23 SER A CA 2
ATOM 1609 C C . SER A 1 12 ? 11.236 3.971 -3.876 1.00 0.00 23 SER A C 2
ATOM 1610 O O . SER A 1 12 ? 11.030 4.995 -3.230 1.00 0.00 23 SER A O 2
ATOM 1618 N N . LYS A 1 13 ? 10.869 3.828 -5.147 1.00 0.00 24 LYS A N 2
ATOM 1619 C CA . LYS A 1 13 ? 10.174 4.899 -5.865 1.00 0.00 24 LYS A CA 2
ATOM 1620 C C . LYS A 1 13 ? 8.824 5.201 -5.208 1.00 0.00 24 LYS A C 2
ATOM 1621 O O . LYS A 1 13 ? 8.472 6.351 -5.026 1.00 0.00 24 LYS A O 2
ATOM 1640 N N . ARG A 1 14 ? 8.075 4.150 -4.884 1.00 0.00 25 ARG A N 2
ATOM 1641 C CA . ARG A 1 14 ? 6.747 4.291 -4.265 1.00 0.00 25 ARG A CA 2
ATOM 1642 C C . ARG A 1 14 ? 6.850 4.979 -2.917 1.00 0.00 25 ARG A C 2
ATOM 1643 O O . ARG A 1 14 ? 5.921 5.673 -2.496 1.00 0.00 25 ARG A O 2
ATOM 1664 N N . ASP A 1 15 ? 7.972 4.761 -2.232 1.00 0.00 26 ASP A N 2
ATOM 1665 C CA . ASP A 1 15 ? 8.187 5.348 -0.907 1.00 0.00 26 ASP A CA 2
ATOM 1666 C C . ASP A 1 15 ? 8.091 6.871 -0.959 1.00 0.00 26 ASP A C 2
ATOM 1667 O O . ASP A 1 15 ? 7.969 7.519 0.076 1.00 0.00 26 ASP A O 2
ATOM 1676 N N . LYS A 1 16 ? 8.171 7.427 -2.168 1.00 0.00 27 LYS A N 2
ATOM 1677 C CA . LYS A 1 16 ? 8.122 8.875 -2.352 1.00 0.00 27 LYS A CA 2
ATOM 1678 C C . LYS A 1 16 ? 6.907 9.487 -1.667 1.00 0.00 27 LYS A C 2
ATOM 1679 O O . LYS A 1 16 ? 6.939 10.617 -1.208 1.00 0.00 27 LYS A O 2
ATOM 1698 N N . ILE A 1 17 ? 5.821 8.711 -1.636 1.00 0.00 28 ILE A N 2
ATOM 1699 C CA . ILE A 1 17 ? 4.564 9.166 -1.045 1.00 0.00 28 ILE A CA 2
ATOM 1700 C C . ILE A 1 17 ? 4.759 9.469 0.430 1.00 0.00 28 ILE A C 2
ATOM 1701 O O . ILE A 1 17 ? 4.293 10.486 0.923 1.00 0.00 28 ILE A O 2
ATOM 1717 N N . ALA A 1 18 ? 5.429 8.554 1.127 1.00 0.00 29 ALA A N 2
ATOM 1718 C CA . ALA A 1 18 ? 5.654 8.701 2.566 1.00 0.00 29 ALA A CA 2
ATOM 1719 C C . ALA A 1 18 ? 6.249 10.066 2.888 1.00 0.00 29 ALA A C 2
ATOM 1720 O O . ALA A 1 18 ? 5.882 10.698 3.877 1.00 0.00 29 ALA A O 2
ATOM 1727 N N . ASP A 1 19 ? 7.188 10.498 2.044 1.00 0.00 30 ASP A N 2
ATOM 1728 C CA . ASP A 1 19 ? 7.870 11.775 2.239 1.00 0.00 30 ASP A CA 2
ATOM 1729 C C . ASP A 1 19 ? 7.097 12.946 1.645 1.00 0.00 30 ASP A C 2
ATOM 1730 O O . ASP A 1 19 ? 7.004 13.997 2.262 1.00 0.00 30 ASP A O 2
ATOM 1739 N N . ILE A 1 20 ? 6.551 12.752 0.446 1.00 0.00 31 ILE A N 2
ATOM 1740 C CA . ILE A 1 20 ? 5.797 13.813 -0.231 1.00 0.00 31 ILE A CA 2
ATOM 1741 C C . ILE A 1 20 ? 4.494 14.099 0.479 1.00 0.00 31 ILE A C 2
ATOM 1742 O O . ILE A 1 20 ? 4.124 15.262 0.652 1.00 0.00 31 ILE A O 2
ATOM 1758 N N . GLN A 1 21 ? 3.772 13.042 0.845 1.00 0.00 32 GLN A N 2
ATOM 1759 C CA . GLN A 1 21 ? 2.464 13.209 1.473 1.00 0.00 32 GLN A CA 2
ATOM 1760 C C . GLN A 1 21 ? 2.569 14.133 2.681 1.00 0.00 32 GLN A C 2
ATOM 1761 O O . GLN A 1 21 ? 1.905 15.167 2.744 1.00 0.00 32 GLN A O 2
ATOM 1775 N N . GLU A 1 22 ? 3.412 13.725 3.632 1.00 0.00 33 GLU A N 2
ATOM 1776 C CA . GLU A 1 22 ? 3.617 14.488 4.861 1.00 0.00 33 GLU A CA 2
ATOM 1777 C C . GLU A 1 22 ? 4.156 15.865 4.555 1.00 0.00 33 GLU A C 2
ATOM 1778 O O . GLU A 1 22 ? 3.669 16.846 5.094 1.00 0.00 33 GLU A O 2
ATOM 1790 N N . ALA A 1 23 ? 5.238 15.912 3.754 1.00 0.00 34 ALA A N 2
ATOM 1791 C CA . ALA A 1 23 ? 5.920 17.174 3.473 1.00 0.00 34 ALA A CA 2
ATOM 1792 C C . ALA A 1 23 ? 4.898 18.257 3.204 1.00 0.00 34 ALA A C 2
ATOM 1793 O O . ALA A 1 23 ? 4.859 19.181 3.960 1.00 0.00 34 ALA A O 2
ATOM 1800 N N . LEU A 1 24 ? 4.063 18.098 2.184 1.00 0.00 35 LEU A N 2
ATOM 1801 C CA . LEU A 1 24 ? 3.020 19.092 1.869 1.00 0.00 35 LEU A CA 2
ATOM 1802 C C . LEU A 1 24 ? 1.933 19.136 2.945 1.00 0.00 35 LEU A C 2
ATOM 1803 O O . LEU A 1 24 ? 1.637 20.185 3.506 1.00 0.00 35 LEU A O 2
ATOM 1819 N N . ALA A 1 25 ? 1.294 17.986 3.178 1.00 0.00 36 ALA A N 2
ATOM 1820 C CA . ALA A 1 25 ? 0.187 17.904 4.148 1.00 0.00 36 ALA A CA 2
ATOM 1821 C C . ALA A 1 25 ? 0.595 18.587 5.457 1.00 0.00 36 ALA A C 2
ATOM 1822 O O . ALA A 1 25 ? -0.003 19.580 5.876 1.00 0.00 36 ALA A O 2
ATOM 1829 N N . HIS A 1 26 ? 1.648 18.054 6.063 1.00 0.00 37 HIS A N 2
ATOM 1830 C CA . HIS A 1 26 ? 2.201 18.590 7.304 1.00 0.00 37 HIS A CA 2
ATOM 1831 C C . HIS A 1 26 ? 3.028 19.834 7.017 1.00 0.00 37 HIS A C 2
ATOM 1832 O O . HIS A 1 26 ? 3.915 20.177 7.814 1.00 0.00 37 HIS A O 2
ATOM 1846 N N . ALA A 1 27 ? 2.762 20.531 5.882 1.00 0.00 38 ALA A N 2
ATOM 1847 C CA . ALA A 1 27 ? 3.527 21.753 5.564 1.00 0.00 38 ALA A CA 2
ATOM 1848 C C . ALA A 1 27 ? 2.696 22.974 5.772 1.00 0.00 38 ALA A C 2
ATOM 1849 O O . ALA A 1 27 ? 3.107 23.810 6.567 1.00 0.00 38 ALA A O 2
ATOM 1856 N N . ASP A 1 28 ? 1.513 23.049 5.068 1.00 0.00 39 ASP A N 2
ATOM 1857 C CA . ASP A 1 28 ? 0.567 24.223 5.119 1.00 0.00 39 ASP A CA 2
ATOM 1858 C C . ASP A 1 28 ? 1.160 25.402 5.924 1.00 0.00 39 ASP A C 2
ATOM 1859 O O . ASP A 1 28 ? 0.510 25.996 6.775 1.00 0.00 39 ASP A O 2
ATOM 1868 N N . ALA A 1 29 ? 2.465 25.652 5.686 1.00 0.00 40 ALA A N 2
ATOM 1869 C CA . ALA A 1 29 ? 3.217 26.646 6.426 1.00 0.00 40 ALA A CA 2
ATOM 1870 C C . ALA A 1 29 ? 2.593 27.998 6.239 1.00 0.00 40 ALA A C 2
ATOM 1871 O O . ALA A 1 29 ? 2.289 28.696 7.211 1.00 0.00 40 ALA A O 2
ATOM 1878 N N . ASN A 1 30 ? 2.395 28.364 4.968 1.00 0.00 41 ASN A N 2
ATOM 1879 C CA . ASN A 1 30 ? 1.806 29.657 4.657 1.00 0.00 41 ASN A CA 2
ATOM 1880 C C . ASN A 1 30 ? 0.292 29.595 4.786 1.00 0.00 41 ASN A C 2
ATOM 1881 O O . ASN A 1 30 ? -0.353 30.639 4.871 1.00 0.00 41 ASN A O 2
ATOM 1892 N N . ALA A 1 31 ? -0.274 28.372 4.815 1.00 0.00 42 ALA A N 2
ATOM 1893 C CA . ALA A 1 31 ? -1.736 28.195 4.935 1.00 0.00 42 ALA A CA 2
ATOM 1894 C C . ALA A 1 31 ? -2.485 29.153 3.984 1.00 0.00 42 ALA A C 2
ATOM 1895 O O . ALA A 1 31 ? -3.297 29.973 4.427 1.00 0.00 42 ALA A O 2
ATOM 1902 N N . ASP A 1 32 ? -2.189 29.053 2.681 1.00 0.00 43 ASP A N 2
ATOM 1903 C CA . ASP A 1 32 ? -2.811 29.924 1.655 1.00 0.00 43 ASP A CA 2
ATOM 1904 C C . ASP A 1 32 ? -3.758 29.128 0.788 1.00 0.00 43 ASP A C 2
ATOM 1905 O O . ASP A 1 32 ? -4.464 29.709 -0.024 1.00 0.00 43 ASP A O 2
ATOM 1914 N N . GLN A 1 33 ? -3.744 27.804 0.957 1.00 0.00 44 GLN A N 2
ATOM 1915 C CA . GLN A 1 33 ? -4.598 26.885 0.196 1.00 0.00 44 GLN A CA 2
ATOM 1916 C C . GLN A 1 33 ? -4.215 26.868 -1.278 1.00 0.00 44 GLN A C 2
ATOM 1917 O O . GLN A 1 33 ? -4.895 26.250 -2.090 1.00 0.00 44 GLN A O 2
ATOM 1931 N N . HIS A 1 34 ? -3.123 27.553 -1.622 1.00 0.00 45 HIS A N 2
ATOM 1932 C CA . HIS A 1 34 ? -2.628 27.611 -3.013 1.00 0.00 45 HIS A CA 2
ATOM 1933 C C . HIS A 1 34 ? -1.160 27.233 -2.993 1.00 0.00 45 HIS A C 2
ATOM 1934 O O . HIS A 1 34 ? -0.426 27.639 -2.093 1.00 0.00 45 HIS A O 2
ATOM 1948 N N . LEU A 1 35 ? -0.750 26.435 -3.984 1.00 0.00 46 LEU A N 2
ATOM 1949 C CA . LEU A 1 35 ? 0.631 25.954 -4.103 1.00 0.00 46 LEU A CA 2
ATOM 1950 C C . LEU A 1 35 ? 1.219 26.432 -5.409 1.00 0.00 46 LEU A C 2
ATOM 1951 O O . LEU A 1 35 ? 0.940 25.865 -6.471 1.00 0.00 46 LEU A O 2
ATOM 1967 N N . ASP A 1 36 ? 2.084 27.441 -5.319 1.00 0.00 47 ASP A N 2
ATOM 1968 C CA . ASP A 1 36 ? 2.769 27.958 -6.478 1.00 0.00 47 ASP A CA 2
ATOM 1969 C C . ASP A 1 36 ? 3.975 27.075 -6.714 1.00 0.00 47 ASP A C 2
ATOM 1970 O O . ASP A 1 36 ? 4.428 26.373 -5.807 1.00 0.00 47 ASP A O 2
ATOM 1979 N N . PHE A 1 37 ? 4.475 27.113 -7.937 1.00 0.00 48 PHE A N 2
ATOM 1980 C CA . PHE A 1 37 ? 5.640 26.316 -8.353 1.00 0.00 48 PHE A CA 2
ATOM 1981 C C . PHE A 1 37 ? 6.768 26.334 -7.316 1.00 0.00 48 PHE A C 2
ATOM 1982 O O . PHE A 1 37 ? 7.362 25.305 -7.024 1.00 0.00 48 PHE A O 2
ATOM 1999 N N . ASP A 1 38 ? 7.059 27.530 -6.783 1.00 0.00 49 ASP A N 2
ATOM 2000 C CA . ASP A 1 38 ? 8.136 27.697 -5.801 1.00 0.00 49 ASP A CA 2
ATOM 2001 C C . ASP A 1 38 ? 7.986 26.725 -4.633 1.00 0.00 49 ASP A C 2
ATOM 2002 O O . ASP A 1 38 ? 8.893 25.944 -4.346 1.00 0.00 49 ASP A O 2
ATOM 2011 N N . GLU A 1 39 ? 6.830 26.786 -3.971 1.00 0.00 50 GLU A N 2
ATOM 2012 C CA . GLU A 1 39 ? 6.561 25.917 -2.828 1.00 0.00 50 GLU A CA 2
ATOM 2013 C C . GLU A 1 39 ? 6.738 24.453 -3.220 1.00 0.00 50 GLU A C 2
ATOM 2014 O O . GLU A 1 39 ? 7.392 23.700 -2.519 1.00 0.00 50 GLU A O 2
ATOM 2026 N N . TRP A 1 40 ? 6.154 24.072 -4.357 1.00 0.00 51 TRP A N 2
ATOM 2027 C CA . TRP A 1 40 ? 6.242 22.692 -4.825 1.00 0.00 51 TRP A CA 2
ATOM 2028 C C . TRP A 1 40 ? 7.692 22.299 -5.085 1.00 0.00 51 TRP A C 2
ATOM 2029 O O . TRP A 1 40 ? 8.201 21.335 -4.510 1.00 0.00 51 TRP A O 2
ATOM 2050 N N . ARG A 1 41 ? 8.335 23.044 -5.982 1.00 0.00 52 ARG A N 2
ATOM 2051 C CA . ARG A 1 41 ? 9.712 22.770 -6.358 1.00 0.00 52 ARG A CA 2
ATOM 2052 C C . ARG A 1 41 ? 10.605 22.595 -5.138 1.00 0.00 52 ARG A C 2
ATOM 2053 O O . ARG A 1 41 ? 11.255 21.590 -5.002 1.00 0.00 52 ARG A O 2
ATOM 2074 N N . GLN A 1 42 ? 10.600 23.598 -4.270 1.00 0.00 53 GLN A N 2
ATOM 2075 C CA . GLN A 1 42 ? 11.448 23.577 -3.079 1.00 0.00 53 GLN A CA 2
ATOM 2076 C C . GLN A 1 42 ? 11.054 22.479 -2.102 1.00 0.00 53 GLN A C 2
ATOM 2077 O O . GLN A 1 42 ? 11.921 21.795 -1.541 1.00 0.00 53 GLN A O 2
ATOM 2091 N N . GLU A 1 43 ? 9.747 22.324 -1.898 1.00 0.00 54 GLU A N 2
ATOM 2092 C CA . GLU A 1 43 ? 9.253 21.326 -0.960 1.00 0.00 54 GLU A CA 2
ATOM 2093 C C . GLU A 1 43 ? 9.706 19.930 -1.368 1.00 0.00 54 GLU A C 2
ATOM 2094 O O . GLU A 1 43 ? 10.302 19.201 -0.572 1.00 0.00 54 GLU A O 2
ATOM 2106 N N . LEU A 1 44 ? 9.403 19.568 -2.607 1.00 0.00 55 LEU A N 2
ATOM 2107 C CA . LEU A 1 44 ? 9.760 18.252 -3.127 1.00 0.00 55 LEU A CA 2
ATOM 2108 C C . LEU A 1 44 ? 11.238 18.135 -3.331 1.00 0.00 55 LEU A C 2
ATOM 2109 O O . LEU A 1 44 ? 11.793 17.059 -3.170 1.00 0.00 55 LEU A O 2
ATOM 2125 N N . LYS A 1 45 ? 11.865 19.216 -3.764 1.00 0.00 56 LYS A N 2
ATOM 2126 C CA . LYS A 1 45 ? 13.284 19.173 -4.068 1.00 0.00 56 LYS A CA 2
ATOM 2127 C C . LYS A 1 45 ? 14.096 18.553 -2.943 1.00 0.00 56 LYS A C 2
ATOM 2128 O O . LYS A 1 45 ? 14.949 17.698 -3.191 1.00 0.00 56 LYS A O 2
ATOM 2147 N N . CYS A 1 46 ? 13.844 18.999 -1.714 1.00 0.00 57 CYS A N 2
ATOM 2148 C CA . CYS A 1 46 ? 14.579 18.496 -0.550 1.00 0.00 57 CYS A CA 2
ATOM 2149 C C . CYS A 1 46 ? 14.529 16.974 -0.467 1.00 0.00 57 CYS A C 2
ATOM 2150 O O . CYS A 1 46 ? 15.216 16.379 0.358 1.00 0.00 57 CYS A O 2
ATOM 2158 N N . ARG A 1 47 ? 13.709 16.367 -1.329 1.00 0.00 58 ARG A N 2
ATOM 2159 C CA . ARG A 1 47 ? 13.544 14.924 -1.371 1.00 0.00 58 ARG A CA 2
ATOM 2160 C C . ARG A 1 47 ? 14.422 14.282 -2.453 1.00 0.00 58 ARG A C 2
ATOM 2161 O O . ARG A 1 47 ? 14.229 13.121 -2.813 1.00 0.00 58 ARG A O 2
ATOM 2182 N N . GLY A 1 48 ? 15.389 15.038 -2.959 1.00 0.00 59 GLY A N 2
ATOM 2183 C CA . GLY A 1 48 ? 16.324 14.568 -3.999 1.00 0.00 59 GLY A CA 2
ATOM 2184 C C . GLY A 1 48 ? 15.801 14.884 -5.393 1.00 0.00 59 GLY A C 2
ATOM 2185 O O . GLY A 1 48 ? 16.577 14.944 -6.348 1.00 0.00 59 GLY A O 2
ATOM 2189 N N . HIS A 1 49 ? 14.486 15.117 -5.499 1.00 0.00 60 HIS A N 2
ATOM 2190 C CA . HIS A 1 49 ? 13.868 15.454 -6.793 1.00 0.00 60 HIS A CA 2
ATOM 2191 C C . HIS A 1 49 ? 14.520 16.733 -7.330 1.00 0.00 60 HIS A C 2
ATOM 2192 O O . HIS A 1 49 ? 14.718 17.680 -6.589 1.00 0.00 60 HIS A O 2
ATOM 2206 N N . ALA A 1 50 ? 14.891 16.738 -8.611 1.00 0.00 61 ALA A N 2
ATOM 2207 C CA . ALA A 1 50 ? 15.543 17.902 -9.227 1.00 0.00 61 ALA A CA 2
ATOM 2208 C C . ALA A 1 50 ? 14.476 18.810 -9.822 1.00 0.00 61 ALA A C 2
ATOM 2209 O O . ALA A 1 50 ? 13.334 18.389 -10.037 1.00 0.00 61 ALA A O 2
ATOM 2216 N N . ASP A 1 51 ? 14.863 20.053 -10.096 1.00 0.00 62 ASP A N 2
ATOM 2217 C CA . ASP A 1 51 ? 13.956 21.043 -10.683 1.00 0.00 62 ASP A CA 2
ATOM 2218 C C . ASP A 1 51 ? 13.611 20.655 -12.118 1.00 0.00 62 ASP A C 2
ATOM 2219 O O . ASP A 1 51 ? 12.589 21.051 -12.630 1.00 0.00 62 ASP A O 2
ATOM 2228 N N . ALA A 1 52 ? 14.502 19.912 -12.763 1.00 0.00 63 ALA A N 2
ATOM 2229 C CA . ALA A 1 52 ? 14.284 19.487 -14.157 1.00 0.00 63 ALA A CA 2
ATOM 2230 C C . ALA A 1 52 ? 13.235 18.372 -14.228 1.00 0.00 63 ALA A C 2
ATOM 2231 O O . ALA A 1 52 ? 12.325 18.408 -15.061 1.00 0.00 63 ALA A O 2
ATOM 2238 N N . ASP A 1 53 ? 13.374 17.380 -13.341 1.00 0.00 64 ASP A N 2
ATOM 2239 C CA . ASP A 1 53 ? 12.463 16.231 -13.309 1.00 0.00 64 ASP A CA 2
ATOM 2240 C C . ASP A 1 53 ? 11.109 16.620 -12.777 1.00 0.00 64 ASP A C 2
ATOM 2241 O O . ASP A 1 53 ? 10.122 15.936 -13.036 1.00 0.00 64 ASP A O 2
ATOM 2250 N N . ILE A 1 54 ? 11.060 17.700 -12.009 1.00 0.00 65 ILE A N 2
ATOM 2251 C CA . ILE A 1 54 ? 9.802 18.148 -11.408 1.00 0.00 65 ILE A CA 2
ATOM 2252 C C . ILE A 1 54 ? 8.721 18.330 -12.458 1.00 0.00 65 ILE A C 2
ATOM 2253 O O . ILE A 1 54 ? 7.532 18.267 -12.159 1.00 0.00 65 ILE A O 2
ATOM 2269 N N . GLU A 1 55 ? 9.165 18.629 -13.678 1.00 0.00 66 GLU A N 2
ATOM 2270 C CA . GLU A 1 55 ? 8.249 18.900 -14.781 1.00 0.00 66 GLU A CA 2
ATOM 2271 C C . GLU A 1 55 ? 7.378 17.675 -15.062 1.00 0.00 66 GLU A C 2
ATOM 2272 O O . GLU A 1 55 ? 6.268 17.785 -15.592 1.00 0.00 66 GLU A O 2
ATOM 2284 N N . ALA A 1 56 ? 7.897 16.514 -14.670 1.00 0.00 67 ALA A N 2
ATOM 2285 C CA . ALA A 1 56 ? 7.188 15.250 -14.863 1.00 0.00 67 ALA A CA 2
ATOM 2286 C C . ALA A 1 56 ? 6.078 15.100 -13.833 1.00 0.00 67 ALA A C 2
ATOM 2287 O O . ALA A 1 56 ? 4.935 14.766 -14.169 1.00 0.00 67 ALA A O 2
ATOM 2294 N N . VAL A 1 57 ? 6.419 15.358 -12.564 1.00 0.00 68 VAL A N 2
ATOM 2295 C CA . VAL A 1 57 ? 5.457 15.237 -11.468 1.00 0.00 68 VAL A CA 2
ATOM 2296 C C . VAL A 1 57 ? 4.330 16.235 -11.640 1.00 0.00 68 VAL A C 2
ATOM 2297 O O . VAL A 1 57 ? 3.205 15.980 -11.238 1.00 0.00 68 VAL A O 2
ATOM 2310 N N . PHE A 1 58 ? 4.652 17.402 -12.189 1.00 0.00 69 PHE A N 2
ATOM 2311 C CA . PHE A 1 58 ? 3.656 18.459 -12.362 1.00 0.00 69 PHE A CA 2
ATOM 2312 C C . PHE A 1 58 ? 2.569 18.022 -13.330 1.00 0.00 69 PHE A C 2
ATOM 2313 O O . PHE A 1 58 ? 1.415 17.845 -12.944 1.00 0.00 69 PHE A O 2
ATOM 2330 N N . ALA A 1 59 ? 2.963 17.828 -14.595 1.00 0.00 70 ALA A N 2
ATOM 2331 C CA . ALA A 1 59 ? 2.028 17.426 -15.642 1.00 0.00 70 ALA A CA 2
ATOM 2332 C C . ALA A 1 59 ? 1.285 16.165 -15.257 1.00 0.00 70 ALA A C 2
ATOM 2333 O O . ALA A 1 59 ? 0.253 15.850 -15.848 1.00 0.00 70 ALA A O 2
ATOM 2340 N N . LYS A 1 60 ? 1.840 15.435 -14.273 1.00 0.00 71 LYS A N 2
ATOM 2341 C CA . LYS A 1 60 ? 1.223 14.182 -13.856 1.00 0.00 71 LYS A CA 2
ATOM 2342 C C . LYS A 1 60 ? -0.246 14.422 -13.507 1.00 0.00 71 LYS A C 2
ATOM 2343 O O . LYS A 1 60 ? -1.130 13.801 -14.098 1.00 0.00 71 LYS A O 2
ATOM 2362 N N . TYR A 1 61 ? -0.492 15.352 -12.558 1.00 0.00 72 TYR A N 2
ATOM 2363 C CA . TYR A 1 61 ? -1.867 15.688 -12.152 1.00 0.00 72 TYR A CA 2
ATOM 2364 C C . TYR A 1 61 ? -2.241 17.005 -12.785 1.00 0.00 72 TYR A C 2
ATOM 2365 O O . TYR A 1 61 ? -3.366 17.173 -13.211 1.00 0.00 72 TYR A O 2
ATOM 2383 N N . ASP A 1 62 ? -1.301 17.962 -12.757 1.00 0.00 73 ASP A N 2
ATOM 2384 C CA . ASP A 1 62 ? -1.552 19.308 -13.295 1.00 0.00 73 ASP A CA 2
ATOM 2385 C C . ASP A 1 62 ? -1.870 19.220 -14.794 1.00 0.00 73 ASP A C 2
ATOM 2386 O O . ASP A 1 62 ? -1.092 19.660 -15.642 1.00 0.00 73 ASP A O 2
ATOM 2395 N N . VAL A 1 63 ? -3.008 18.619 -15.114 1.00 0.00 74 VAL A N 2
ATOM 2396 C CA . VAL A 1 63 ? -3.418 18.439 -16.501 1.00 0.00 74 VAL A CA 2
ATOM 2397 C C . VAL A 1 63 ? -3.908 19.763 -17.055 1.00 0.00 74 VAL A C 2
ATOM 2398 O O . VAL A 1 63 ? -4.075 19.915 -18.266 1.00 0.00 74 VAL A O 2
ATOM 2411 N N . ASP A 1 64 ? -4.115 20.737 -16.164 1.00 0.00 75 ASP A N 2
ATOM 2412 C CA . ASP A 1 64 ? -4.586 22.049 -16.588 1.00 0.00 75 ASP A CA 2
ATOM 2413 C C . ASP A 1 64 ? -3.455 22.812 -17.263 1.00 0.00 75 ASP A C 2
ATOM 2414 O O . ASP A 1 64 ? -3.699 23.816 -17.930 1.00 0.00 75 ASP A O 2
ATOM 2423 N N . GLY A 1 65 ? -2.211 22.340 -17.087 1.00 0.00 76 GLY A N 2
ATOM 2424 C CA . GLY A 1 65 ? -1.039 23.002 -17.687 1.00 0.00 76 GLY A CA 2
ATOM 2425 C C . GLY A 1 65 ? -0.845 24.419 -17.136 1.00 0.00 76 GLY A C 2
ATOM 2426 O O . GLY A 1 65 ? 0.119 25.097 -17.488 1.00 0.00 76 GLY A O 2
ATOM 2430 N N . ASP A 1 66 ? -1.770 24.863 -16.268 1.00 0.00 77 ASP A N 2
ATOM 2431 C CA . ASP A 1 66 ? -1.708 26.203 -15.668 1.00 0.00 77 ASP A CA 2
ATOM 2432 C C . ASP A 1 66 ? -0.623 26.254 -14.602 1.00 0.00 77 ASP A C 2
ATOM 2433 O O . ASP A 1 66 ? -0.419 27.288 -13.991 1.00 0.00 77 ASP A O 2
ATOM 2442 N N . ARG A 1 67 ? 0.018 25.102 -14.380 1.00 0.00 78 ARG A N 2
ATOM 2443 C CA . ARG A 1 67 ? 1.082 24.965 -13.368 1.00 0.00 78 ARG A CA 2
ATOM 2444 C C . ARG A 1 67 ? 0.569 25.374 -11.991 1.00 0.00 78 ARG A C 2
ATOM 2445 O O . ARG A 1 67 ? 1.360 25.625 -11.080 1.00 0.00 78 ARG A O 2
ATOM 2466 N N . VAL A 1 68 ? -0.754 25.462 -11.860 1.00 0.00 79 VAL A N 2
ATOM 2467 C CA . VAL A 1 68 ? -1.396 25.860 -10.598 1.00 0.00 79 VAL A CA 2
ATOM 2468 C C . VAL A 1 68 ? -2.604 25.001 -10.382 1.00 0.00 79 VAL A C 2
ATOM 2469 O O . VAL A 1 68 ? -3.355 24.764 -11.309 1.00 0.00 79 VAL A O 2
ATOM 2482 N N . LEU A 1 69 ? -2.799 24.585 -9.121 1.00 0.00 80 LEU A N 2
ATOM 2483 C CA . LEU A 1 69 ? -3.928 23.760 -8.719 1.00 0.00 80 LEU A CA 2
ATOM 2484 C C . LEU A 1 69 ? -4.457 24.196 -7.349 1.00 0.00 80 LEU A C 2
ATOM 2485 O O . LEU A 1 69 ? -3.686 24.560 -6.459 1.00 0.00 80 LEU A O 2
ATOM 2501 N N . ASP A 1 70 ? -5.794 24.148 -7.179 1.00 0.00 81 ASP A N 2
ATOM 2502 C CA . ASP A 1 70 ? -6.423 24.526 -5.921 1.00 0.00 81 ASP A CA 2
ATOM 2503 C C . ASP A 1 70 ? -6.145 23.468 -4.853 1.00 0.00 81 ASP A C 2
ATOM 2504 O O . ASP A 1 70 ? -5.753 22.339 -5.154 1.00 0.00 81 ASP A O 2
ATOM 2513 N N . ALA A 1 71 ? -6.379 23.854 -3.597 1.00 0.00 82 ALA A N 2
ATOM 2514 C CA . ALA A 1 71 ? -6.184 22.969 -2.439 1.00 0.00 82 ALA A CA 2
ATOM 2515 C C . ALA A 1 71 ? -6.986 21.691 -2.590 1.00 0.00 82 ALA A C 2
ATOM 2516 O O . ALA A 1 71 ? -6.722 20.718 -1.902 1.00 0.00 82 ALA A O 2
ATOM 2523 N N . GLU A 1 72 ? -7.966 21.699 -3.485 1.00 0.00 83 GLU A N 2
ATOM 2524 C CA . GLU A 1 72 ? -8.810 20.522 -3.709 1.00 0.00 83 GLU A CA 2
ATOM 2525 C C . GLU A 1 72 ? -7.991 19.380 -4.293 1.00 0.00 83 GLU A C 2
ATOM 2526 O O . GLU A 1 72 ? -8.324 18.199 -4.125 1.00 0.00 83 GLU A O 2
ATOM 2538 N N . GLU A 1 73 ? -6.921 19.740 -4.999 1.00 0.00 84 GLU A N 2
ATOM 2539 C CA . GLU A 1 73 ? -6.060 18.743 -5.633 1.00 0.00 84 GLU A CA 2
ATOM 2540 C C . GLU A 1 73 ? -5.311 17.944 -4.586 1.00 0.00 84 GLU A C 2
ATOM 2541 O O . GLU A 1 73 ? -4.908 16.812 -4.837 1.00 0.00 84 GLU A O 2
ATOM 2553 N N . GLN A 1 74 ? -5.121 18.548 -3.412 1.00 0.00 85 GLN A N 2
ATOM 2554 C CA . GLN A 1 74 ? -4.398 17.891 -2.320 1.00 0.00 85 GLN A CA 2
ATOM 2555 C C . GLN A 1 74 ? -5.141 16.631 -1.887 1.00 0.00 85 GLN A C 2
ATOM 2556 O O . GLN A 1 74 ? -4.534 15.579 -1.686 1.00 0.00 85 GLN A O 2
ATOM 2570 N N . MET A 1 75 ? -6.469 16.756 -1.746 1.00 0.00 86 MET A N 2
ATOM 2571 C CA . MET A 1 75 ? -7.308 15.625 -1.337 1.00 0.00 86 MET A CA 2
ATOM 2572 C C . MET A 1 75 ? -7.191 14.505 -2.361 1.00 0.00 86 MET A C 2
ATOM 2573 O O . MET A 1 75 ? -6.922 13.354 -2.006 1.00 0.00 86 MET A O 2
ATOM 2587 N N . LYS A 1 76 ? -7.388 14.851 -3.636 1.00 0.00 87 LYS A N 2
ATOM 2588 C CA . LYS A 1 76 ? -7.292 13.861 -4.712 1.00 0.00 87 LYS A CA 2
ATOM 2589 C C . LYS A 1 76 ? -5.899 13.259 -4.752 1.00 0.00 87 LYS A C 2
ATOM 2590 O O . LYS A 1 76 ? -5.755 12.071 -4.890 1.00 0.00 87 LYS A O 2
ATOM 2609 N N . MET A 1 77 ? -4.886 14.106 -4.631 1.00 0.00 88 MET A N 2
ATOM 2610 C CA . MET A 1 77 ? -3.488 13.634 -4.664 1.00 0.00 88 MET A CA 2
ATOM 2611 C C . MET A 1 77 ? -3.265 12.528 -3.638 1.00 0.00 88 MET A C 2
ATOM 2612 O O . MET A 1 77 ? -2.976 11.397 -4.003 1.00 0.00 88 MET A O 2
ATOM 2626 N N . ALA A 1 78 ? -3.428 12.863 -2.360 1.00 0.00 89 ALA A N 2
ATOM 2627 C CA . ALA A 1 78 ? -3.239 11.883 -1.283 1.00 0.00 89 ALA A CA 2
ATOM 2628 C C . ALA A 1 78 ? -4.000 10.575 -1.570 1.00 0.00 89 ALA A C 2
ATOM 2629 O O . ALA A 1 78 ? -3.414 9.490 -1.587 1.00 0.00 89 ALA A O 2
ATOM 2636 N N . HIS A 1 79 ? -5.304 10.705 -1.806 1.00 0.00 90 HIS A N 2
ATOM 2637 C CA . HIS A 1 79 ? -6.158 9.543 -2.086 1.00 0.00 90 HIS A CA 2
ATOM 2638 C C . HIS A 1 79 ? -5.740 8.830 -3.371 1.00 0.00 90 HIS A C 2
ATOM 2639 O O . HIS A 1 79 ? -5.718 7.604 -3.424 1.00 0.00 90 HIS A O 2
ATOM 2653 N N . ASP A 1 80 ? -5.436 9.606 -4.404 1.00 0.00 91 ASP A N 2
ATOM 2654 C CA . ASP A 1 80 ? -5.044 9.046 -5.703 1.00 0.00 91 ASP A CA 2
ATOM 2655 C C . ASP A 1 80 ? -3.784 8.192 -5.567 1.00 0.00 91 ASP A C 2
ATOM 2656 O O . ASP A 1 80 ? -3.718 7.105 -6.112 1.00 0.00 91 ASP A O 2
ATOM 2665 N N . LEU A 1 81 ? -2.794 8.700 -4.837 1.00 0.00 92 LEU A N 2
ATOM 2666 C CA . LEU A 1 81 ? -1.528 7.978 -4.660 1.00 0.00 92 LEU A CA 2
ATOM 2667 C C . LEU A 1 81 ? -1.785 6.628 -4.012 1.00 0.00 92 LEU A C 2
ATOM 2668 O O . LEU A 1 81 ? -1.221 5.611 -4.421 1.00 0.00 92 LEU A O 2
ATOM 2684 N N . GLU A 1 82 ? -2.667 6.619 -3.020 1.00 0.00 93 GLU A N 2
ATOM 2685 C CA . GLU A 1 82 ? -3.025 5.368 -2.340 1.00 0.00 93 GLU A CA 2
ATOM 2686 C C . GLU A 1 82 ? -3.836 4.498 -3.294 1.00 0.00 93 GLU A C 2
ATOM 2687 O O . GLU A 1 82 ? -3.562 3.305 -3.448 1.00 0.00 93 GLU A O 2
ATOM 2699 N N . GLY A 1 83 ? -4.842 5.099 -3.931 1.00 0.00 94 GLY A N 2
ATOM 2700 C CA . GLY A 1 83 ? -5.703 4.371 -4.865 1.00 0.00 94 GLY A CA 2
ATOM 2701 C C . GLY A 1 83 ? -4.875 3.608 -5.894 1.00 0.00 94 GLY A C 2
ATOM 2702 O O . GLY A 1 83 ? -5.235 2.508 -6.308 1.00 0.00 94 GLY A O 2
ATOM 2706 N N . GLN A 1 84 ? -3.730 4.194 -6.267 1.00 0.00 95 GLN A N 2
ATOM 2707 C CA . GLN A 1 84 ? -2.805 3.564 -7.220 1.00 0.00 95 GLN A CA 2
ATOM 2708 C C . GLN A 1 84 ? -1.983 2.502 -6.516 1.00 0.00 95 GLN A C 2
ATOM 2709 O O . GLN A 1 84 ? -1.629 1.481 -7.113 1.00 0.00 95 GLN A O 2
ATOM 2723 N N . LYS A 1 85 ? -1.672 2.734 -5.240 1.00 0.00 96 LYS A N 2
ATOM 2724 C CA . LYS A 1 85 ? -0.870 1.786 -4.474 1.00 0.00 96 LYS A CA 2
ATOM 2725 C C . LYS A 1 85 ? -1.552 0.424 -4.437 1.00 0.00 96 LYS A C 2
ATOM 2726 O O . LYS A 1 85 ? -0.893 -0.607 -4.367 1.00 0.00 96 LYS A O 2
ATOM 2745 N N . SER A 1 86 ? -2.887 0.446 -4.479 1.00 0.00 97 SER A N 2
ATOM 2746 C CA . SER A 1 86 ? -3.684 -0.783 -4.450 1.00 0.00 97 SER A CA 2
ATOM 2747 C C . SER A 1 86 ? -3.349 -1.670 -5.651 1.00 0.00 97 SER A C 2
ATOM 2748 O O . SER A 1 86 ? -3.198 -2.887 -5.516 1.00 0.00 97 SER A O 2
ATOM 2756 N N . ASP A 1 87 ? -3.213 -1.037 -6.828 1.00 0.00 98 ASP A N 2
ATOM 2757 C CA . ASP A 1 87 ? -2.887 -1.764 -8.063 1.00 0.00 98 ASP A CA 2
ATOM 2758 C C . ASP A 1 87 ? -1.537 -2.460 -7.909 1.00 0.00 98 ASP A C 2
ATOM 2759 O O . ASP A 1 87 ? -1.353 -3.588 -8.365 1.00 0.00 98 ASP A O 2
ATOM 2768 N N . LEU A 1 88 ? -0.599 -1.768 -7.259 1.00 0.00 99 LEU A N 2
ATOM 2769 C CA . LEU A 1 88 ? 0.748 -2.318 -7.033 1.00 0.00 99 LEU A CA 2
ATOM 2770 C C . LEU A 1 88 ? 0.732 -3.336 -5.926 1.00 0.00 99 LEU A C 2
ATOM 2771 O O . LEU A 1 88 ? 1.450 -4.344 -5.986 1.00 0.00 99 LEU A O 2
ATOM 2787 N N . ASN A 1 89 ? -0.062 -3.062 -4.902 1.00 0.00 100 ASN A N 2
ATOM 2788 C CA . ASN A 1 89 ? -0.148 -3.950 -3.756 1.00 0.00 100 ASN A CA 2
ATOM 2789 C C . ASN A 1 89 ? -0.441 -5.374 -4.221 1.00 0.00 100 ASN A C 2
ATOM 2790 O O . ASN A 1 89 ? 0.141 -6.326 -3.716 1.00 0.00 100 ASN A O 2
ATOM 2801 N N . ASN A 1 90 ? -1.338 -5.486 -5.211 1.00 0.00 101 ASN A N 2
ATOM 2802 C CA . ASN A 1 90 ? -1.705 -6.787 -5.775 1.00 0.00 101 ASN A CA 2
ATOM 2803 C C . ASN A 1 90 ? -0.586 -7.313 -6.654 1.00 0.00 101 ASN A C 2
ATOM 2804 O O . ASN A 1 90 ? -0.211 -8.485 -6.554 1.00 0.00 101 ASN A O 2
ATOM 2815 N N . GLN A 1 91 ? -0.069 -6.438 -7.534 1.00 0.00 102 GLN A N 2
ATOM 2816 C CA . GLN A 1 91 ? 0.996 -6.823 -8.470 1.00 0.00 102 GLN A CA 2
ATOM 2817 C C . GLN A 1 91 ? 2.112 -7.570 -7.739 1.00 0.00 102 GLN A C 2
ATOM 2818 O O . GLN A 1 91 ? 2.593 -8.601 -8.203 1.00 0.00 102 GLN A O 2
ATOM 2832 N N . LEU A 1 92 ? 2.499 -7.033 -6.582 1.00 0.00 103 LEU A N 2
ATOM 2833 C CA . LEU A 1 92 ? 3.544 -7.628 -5.744 1.00 0.00 103 LEU A CA 2
ATOM 2834 C C . LEU A 1 92 ? 2.924 -8.442 -4.648 1.00 0.00 103 LEU A C 2
ATOM 2835 O O . LEU A 1 92 ? 3.645 -9.142 -3.935 1.00 0.00 103 LEU A O 2
ATOM 2851 N N . ALA A 1 93 ? 1.594 -8.345 -4.491 1.00 0.00 104 ALA A N 2
ATOM 2852 C CA . ALA A 1 93 ? 0.889 -9.084 -3.435 1.00 0.00 104 ALA A CA 2
ATOM 2853 C C . ALA A 1 93 ? 1.565 -8.824 -2.095 1.00 0.00 104 ALA A C 2
ATOM 2854 O O . ALA A 1 93 ? 2.459 -7.987 -2.046 1.00 0.00 104 ALA A O 2
ATOM 2861 N N . GLU A 1 94 ? 1.135 -9.552 -1.045 1.00 0.00 105 GLU A N 2
ATOM 2862 C CA . GLU A 1 94 ? 1.696 -9.446 0.335 1.00 0.00 105 GLU A CA 2
ATOM 2863 C C . GLU A 1 94 ? 2.382 -8.111 0.550 1.00 0.00 105 GLU A C 2
ATOM 2864 O O . GLU A 1 94 ? 1.770 -7.180 1.065 1.00 0.00 105 GLU A O 2
ATOM 2876 N N . LEU A 1 95 ? 3.652 -8.040 0.093 1.00 0.00 106 LEU A N 2
ATOM 2877 C CA . LEU A 1 95 ? 4.461 -6.835 0.148 1.00 0.00 106 LEU A CA 2
ATOM 2878 C C . LEU A 1 95 ? 5.131 -6.736 1.512 1.00 0.00 106 LEU A C 2
ATOM 2879 O O . LEU A 1 95 ? 4.612 -6.091 2.423 1.00 0.00 106 LEU A O 2
ATOM 2895 N N . GLU A 1 96 ? 6.292 -7.380 1.658 1.00 0.00 107 GLU A N 2
ATOM 2896 C CA . GLU A 1 96 ? 7.024 -7.343 2.925 1.00 0.00 107 GLU A CA 2
ATOM 2897 C C . GLU A 1 96 ? 7.471 -5.900 3.239 1.00 0.00 107 GLU A C 2
ATOM 2898 O O . GLU A 1 96 ? 6.872 -5.285 4.107 1.00 0.00 107 GLU A O 2
ATOM 2911 N N . GLY A 1 1 ? 4.575 -10.915 -23.081 1.00 0.00 12 GLY A N 3
ATOM 2912 C CA . GLY A 1 1 ? 4.248 -9.487 -23.367 1.00 0.00 12 GLY A CA 3
ATOM 2913 C C . GLY A 1 1 ? 5.333 -8.587 -22.780 1.00 0.00 12 GLY A C 3
ATOM 2914 O O . GLY A 1 1 ? 5.074 -7.803 -21.867 1.00 0.00 12 GLY A O 3
ATOM 2920 N N . GLY A 1 2 ? 6.555 -8.712 -23.315 1.00 0.00 13 GLY A N 3
ATOM 2921 C CA . GLY A 1 2 ? 7.697 -7.914 -22.846 1.00 0.00 13 GLY A CA 3
ATOM 2922 C C . GLY A 1 2 ? 7.997 -8.203 -21.375 1.00 0.00 13 GLY A C 3
ATOM 2923 O O . GLY A 1 2 ? 7.495 -7.515 -20.484 1.00 0.00 13 GLY A O 3
ATOM 2927 N N . LEU A 1 3 ? 8.812 -9.239 -21.130 1.00 0.00 14 LEU A N 3
ATOM 2928 C CA . LEU A 1 3 ? 9.176 -9.636 -19.760 1.00 0.00 14 LEU A CA 3
ATOM 2929 C C . LEU A 1 3 ? 10.050 -8.545 -19.126 1.00 0.00 14 LEU A C 3
ATOM 2930 O O . LEU A 1 3 ? 10.854 -7.901 -19.805 1.00 0.00 14 LEU A O 3
ATOM 2946 N N . VAL A 1 4 ? 9.871 -8.347 -17.819 1.00 0.00 15 VAL A N 3
ATOM 2947 C CA . VAL A 1 4 ? 10.613 -7.336 -17.065 1.00 0.00 15 VAL A CA 3
ATOM 2948 C C . VAL A 1 4 ? 10.463 -7.623 -15.555 1.00 0.00 15 VAL A C 3
ATOM 2949 O O . VAL A 1 4 ? 9.908 -6.816 -14.808 1.00 0.00 15 VAL A O 3
ATOM 2962 N N . PRO A 1 5 ? 10.944 -8.767 -15.067 1.00 0.00 16 PRO A N 3
ATOM 2963 C CA . PRO A 1 5 ? 10.825 -9.100 -13.612 1.00 0.00 16 PRO A CA 3
ATOM 2964 C C . PRO A 1 5 ? 11.804 -8.241 -12.799 1.00 0.00 16 PRO A C 3
ATOM 2965 O O . PRO A 1 5 ? 12.998 -8.194 -13.102 1.00 0.00 16 PRO A O 3
ATOM 2976 N N . ARG A 1 6 ? 11.289 -7.570 -11.762 1.00 0.00 17 ARG A N 3
ATOM 2977 C CA . ARG A 1 6 ? 12.113 -6.723 -10.896 1.00 0.00 17 ARG A CA 3
ATOM 2978 C C . ARG A 1 6 ? 11.340 -6.402 -9.609 1.00 0.00 17 ARG A C 3
ATOM 2979 O O . ARG A 1 6 ? 10.498 -5.500 -9.589 1.00 0.00 17 ARG A O 3
ATOM 3000 N N . GLY A 1 7 ? 11.658 -7.126 -8.529 1.00 0.00 18 GLY A N 3
ATOM 3001 C CA . GLY A 1 7 ? 11.022 -6.911 -7.226 1.00 0.00 18 GLY A CA 3
ATOM 3002 C C . GLY A 1 7 ? 11.362 -5.521 -6.689 1.00 0.00 18 GLY A C 3
ATOM 3003 O O . GLY A 1 7 ? 10.537 -4.873 -6.042 1.00 0.00 18 GLY A O 3
ATOM 3007 N N . SER A 1 8 ? 12.593 -5.057 -6.981 1.00 0.00 19 SER A N 3
ATOM 3008 C CA . SER A 1 8 ? 13.050 -3.727 -6.545 1.00 0.00 19 SER A CA 3
ATOM 3009 C C . SER A 1 8 ? 12.232 -2.661 -7.254 1.00 0.00 19 SER A C 3
ATOM 3010 O O . SER A 1 8 ? 11.273 -2.989 -7.946 1.00 0.00 19 SER A O 3
ATOM 3018 N N . HIS A 1 9 ? 12.622 -1.394 -7.075 1.00 0.00 20 HIS A N 3
ATOM 3019 C CA . HIS A 1 9 ? 11.934 -0.247 -7.697 1.00 0.00 20 HIS A CA 3
ATOM 3020 C C . HIS A 1 9 ? 10.560 -0.017 -7.052 1.00 0.00 20 HIS A C 3
ATOM 3021 O O . HIS A 1 9 ? 10.182 1.123 -6.769 1.00 0.00 20 HIS A O 3
ATOM 3035 N N . MET A 1 10 ? 9.815 -1.110 -6.823 1.00 0.00 21 MET A N 3
ATOM 3036 C CA . MET A 1 10 ? 8.482 -1.039 -6.210 1.00 0.00 21 MET A CA 3
ATOM 3037 C C . MET A 1 10 ? 8.583 -0.438 -4.809 1.00 0.00 21 MET A C 3
ATOM 3038 O O . MET A 1 10 ? 7.814 0.447 -4.448 1.00 0.00 21 MET A O 3
ATOM 3052 N N . ALA A 1 11 ? 9.525 -0.946 -4.005 1.00 0.00 22 ALA A N 3
ATOM 3053 C CA . ALA A 1 11 ? 9.703 -0.451 -2.633 1.00 0.00 22 ALA A CA 3
ATOM 3054 C C . ALA A 1 11 ? 9.929 1.066 -2.638 1.00 0.00 22 ALA A C 3
ATOM 3055 O O . ALA A 1 11 ? 9.222 1.795 -1.970 1.00 0.00 22 ALA A O 3
ATOM 3062 N N . SER A 1 12 ? 10.914 1.527 -3.418 1.00 0.00 23 SER A N 3
ATOM 3063 C CA . SER A 1 12 ? 11.232 2.963 -3.505 1.00 0.00 23 SER A CA 3
ATOM 3064 C C . SER A 1 12 ? 9.990 3.792 -3.850 1.00 0.00 23 SER A C 3
ATOM 3065 O O . SER A 1 12 ? 9.783 4.874 -3.294 1.00 0.00 23 SER A O 3
ATOM 3073 N N . LYS A 1 13 ? 9.178 3.285 -4.788 1.00 0.00 24 LYS A N 3
ATOM 3074 C CA . LYS A 1 13 ? 7.962 3.988 -5.234 1.00 0.00 24 LYS A CA 3
ATOM 3075 C C . LYS A 1 13 ? 7.112 4.432 -4.031 1.00 0.00 24 LYS A C 3
ATOM 3076 O O . LYS A 1 13 ? 6.434 5.459 -4.079 1.00 0.00 24 LYS A O 3
ATOM 3095 N N . ARG A 1 14 ? 7.155 3.636 -2.967 1.00 0.00 25 ARG A N 3
ATOM 3096 C CA . ARG A 1 14 ? 6.395 3.928 -1.743 1.00 0.00 25 ARG A CA 3
ATOM 3097 C C . ARG A 1 14 ? 7.020 5.126 -1.030 1.00 0.00 25 ARG A C 3
ATOM 3098 O O . ARG A 1 14 ? 6.331 5.946 -0.426 1.00 0.00 25 ARG A O 3
ATOM 3119 N N . ASP A 1 15 ? 8.360 5.165 -1.053 1.00 0.00 26 ASP A N 3
ATOM 3120 C CA . ASP A 1 15 ? 9.122 6.208 -0.364 1.00 0.00 26 ASP A CA 3
ATOM 3121 C C . ASP A 1 15 ? 8.822 7.578 -0.957 1.00 0.00 26 ASP A C 3
ATOM 3122 O O . ASP A 1 15 ? 8.867 8.592 -0.252 1.00 0.00 26 ASP A O 3
ATOM 3131 N N . LYS A 1 16 ? 8.535 7.597 -2.263 1.00 0.00 27 LYS A N 3
ATOM 3132 C CA . LYS A 1 16 ? 8.240 8.856 -2.971 1.00 0.00 27 LYS A CA 3
ATOM 3133 C C . LYS A 1 16 ? 6.994 9.516 -2.381 1.00 0.00 27 LYS A C 3
ATOM 3134 O O . LYS A 1 16 ? 7.055 10.636 -1.889 1.00 0.00 27 LYS A O 3
ATOM 3153 N N . ILE A 1 17 ? 5.863 8.807 -2.422 1.00 0.00 28 ILE A N 3
ATOM 3154 C CA . ILE A 1 17 ? 4.603 9.349 -1.888 1.00 0.00 28 ILE A CA 3
ATOM 3155 C C . ILE A 1 17 ? 4.754 9.656 -0.393 1.00 0.00 28 ILE A C 3
ATOM 3156 O O . ILE A 1 17 ? 4.250 10.662 0.084 1.00 0.00 28 ILE A O 3
ATOM 3172 N N . ALA A 1 18 ? 5.439 8.779 0.335 1.00 0.00 29 ALA A N 3
ATOM 3173 C CA . ALA A 1 18 ? 5.634 8.949 1.778 1.00 0.00 29 ALA A CA 3
ATOM 3174 C C . ALA A 1 18 ? 6.211 10.338 2.107 1.00 0.00 29 ALA A C 3
ATOM 3175 O O . ALA A 1 18 ? 5.619 11.104 2.869 1.00 0.00 29 ALA A O 3
ATOM 3182 N N . ASP A 1 19 ? 7.375 10.629 1.530 1.00 0.00 30 ASP A N 3
ATOM 3183 C CA . ASP A 1 19 ? 8.064 11.899 1.755 1.00 0.00 30 ASP A CA 3
ATOM 3184 C C . ASP A 1 19 ? 7.308 13.085 1.137 1.00 0.00 30 ASP A C 3
ATOM 3185 O O . ASP A 1 19 ? 7.248 14.148 1.732 1.00 0.00 30 ASP A O 3
ATOM 3194 N N . ILE A 1 20 ? 6.734 12.881 -0.054 1.00 0.00 31 ILE A N 3
ATOM 3195 C CA . ILE A 1 20 ? 5.985 13.942 -0.758 1.00 0.00 31 ILE A CA 3
ATOM 3196 C C . ILE A 1 20 ? 4.684 14.263 -0.030 1.00 0.00 31 ILE A C 3
ATOM 3197 O O . ILE A 1 20 ? 4.305 15.430 0.087 1.00 0.00 31 ILE A O 3
ATOM 3213 N N . GLN A 1 21 ? 3.976 13.215 0.408 1.00 0.00 32 GLN A N 3
ATOM 3214 C CA . GLN A 1 21 ? 2.678 13.392 1.069 1.00 0.00 32 GLN A CA 3
ATOM 3215 C C . GLN A 1 21 ? 2.835 14.195 2.350 1.00 0.00 32 GLN A C 3
ATOM 3216 O O . GLN A 1 21 ? 2.232 15.251 2.496 1.00 0.00 32 GLN A O 3
ATOM 3230 N N . GLU A 1 22 ? 3.663 13.680 3.266 1.00 0.00 33 GLU A N 3
ATOM 3231 C CA . GLU A 1 22 ? 3.894 14.343 4.549 1.00 0.00 33 GLU A CA 3
ATOM 3232 C C . GLU A 1 22 ? 4.481 15.719 4.331 1.00 0.00 33 GLU A C 3
ATOM 3233 O O . GLU A 1 22 ? 3.952 16.698 4.852 1.00 0.00 33 GLU A O 3
ATOM 3245 N N . ALA A 1 23 ? 5.631 15.781 3.633 1.00 0.00 34 ALA A N 3
ATOM 3246 C CA . ALA A 1 23 ? 6.339 17.048 3.446 1.00 0.00 34 ALA A CA 3
ATOM 3247 C C . ALA A 1 23 ? 5.355 18.150 3.101 1.00 0.00 34 ALA A C 3
ATOM 3248 O O . ALA A 1 23 ? 5.254 19.088 3.853 1.00 0.00 34 ALA A O 3
ATOM 3255 N N . LEU A 1 24 ? 4.601 17.982 2.014 1.00 0.00 35 LEU A N 3
ATOM 3256 C CA . LEU A 1 24 ? 3.591 18.967 1.619 1.00 0.00 35 LEU A CA 3
ATOM 3257 C C . LEU A 1 24 ? 2.415 19.034 2.622 1.00 0.00 35 LEU A C 3
ATOM 3258 O O . LEU A 1 24 ? 2.090 20.101 3.150 1.00 0.00 35 LEU A O 3
ATOM 3274 N N . ALA A 1 25 ? 1.737 17.898 2.824 1.00 0.00 36 ALA A N 3
ATOM 3275 C CA . ALA A 1 25 ? 0.547 17.849 3.716 1.00 0.00 36 ALA A CA 3
ATOM 3276 C C . ALA A 1 25 ? 0.869 18.514 5.060 1.00 0.00 36 ALA A C 3
ATOM 3277 O O . ALA A 1 25 ? 0.231 19.490 5.464 1.00 0.00 36 ALA A O 3
ATOM 3284 N N . HIS A 1 26 ? 1.893 17.979 5.712 1.00 0.00 37 HIS A N 3
ATOM 3285 C CA . HIS A 1 26 ? 2.383 18.487 6.987 1.00 0.00 37 HIS A CA 3
ATOM 3286 C C . HIS A 1 26 ? 3.246 19.738 6.754 1.00 0.00 37 HIS A C 3
ATOM 3287 O O . HIS A 1 26 ? 4.083 20.050 7.605 1.00 0.00 37 HIS A O 3
ATOM 3301 N N . ALA A 1 27 ? 3.037 20.473 5.619 1.00 0.00 38 ALA A N 3
ATOM 3302 C CA . ALA A 1 27 ? 3.825 21.712 5.340 1.00 0.00 38 ALA A CA 3
ATOM 3303 C C . ALA A 1 27 ? 2.979 22.949 5.477 1.00 0.00 38 ALA A C 3
ATOM 3304 O O . ALA A 1 27 ? 3.351 23.819 6.254 1.00 0.00 38 ALA A O 3
ATOM 3311 N N . ASP A 1 28 ? 1.828 22.989 4.707 1.00 0.00 39 ASP A N 3
ATOM 3312 C CA . ASP A 1 28 ? 0.858 24.151 4.651 1.00 0.00 39 ASP A CA 3
ATOM 3313 C C . ASP A 1 28 ? 1.338 25.316 5.534 1.00 0.00 39 ASP A C 3
ATOM 3314 O O . ASP A 1 28 ? 0.638 25.781 6.434 1.00 0.00 39 ASP A O 3
ATOM 3323 N N . ALA A 1 29 ? 2.614 25.697 5.313 1.00 0.00 40 ALA A N 3
ATOM 3324 C CA . ALA A 1 29 ? 3.284 26.699 6.137 1.00 0.00 40 ALA A CA 3
ATOM 3325 C C . ALA A 1 29 ? 2.636 28.043 5.955 1.00 0.00 40 ALA A C 3
ATOM 3326 O O . ALA A 1 29 ? 2.282 28.714 6.932 1.00 0.00 40 ALA A O 3
ATOM 3333 N N . ASN A 1 30 ? 2.488 28.444 4.693 1.00 0.00 41 ASN A N 3
ATOM 3334 C CA . ASN A 1 30 ? 1.878 29.731 4.389 1.00 0.00 41 ASN A CA 3
ATOM 3335 C C . ASN A 1 30 ? 0.359 29.622 4.533 1.00 0.00 41 ASN A C 3
ATOM 3336 O O . ASN A 1 30 ? -0.331 30.637 4.606 1.00 0.00 41 ASN A O 3
ATOM 3347 N N . ALA A 1 31 ? -0.165 28.380 4.556 1.00 0.00 42 ALA A N 3
ATOM 3348 C CA . ALA A 1 31 ? -1.615 28.152 4.677 1.00 0.00 42 ALA A CA 3
ATOM 3349 C C . ALA A 1 31 ? -2.393 28.971 3.619 1.00 0.00 42 ALA A C 3
ATOM 3350 O O . ALA A 1 31 ? -3.289 29.745 3.961 1.00 0.00 42 ALA A O 3
ATOM 3357 N N . ASP A 1 32 ? -2.040 28.784 2.329 1.00 0.00 43 ASP A N 3
ATOM 3358 C CA . ASP A 1 32 ? -2.705 29.504 1.211 1.00 0.00 43 ASP A CA 3
ATOM 3359 C C . ASP A 1 32 ? -3.748 28.609 0.546 1.00 0.00 43 ASP A C 3
ATOM 3360 O O . ASP A 1 32 ? -4.539 29.089 -0.249 1.00 0.00 43 ASP A O 3
ATOM 3369 N N . GLN A 1 33 ? -3.722 27.315 0.878 1.00 0.00 44 GLN A N 3
ATOM 3370 C CA . GLN A 1 33 ? -4.650 26.311 0.328 1.00 0.00 44 GLN A CA 3
ATOM 3371 C C . GLN A 1 33 ? -4.471 26.162 -1.180 1.00 0.00 44 GLN A C 3
ATOM 3372 O O . GLN A 1 33 ? -5.218 25.420 -1.821 1.00 0.00 44 GLN A O 3
ATOM 3386 N N . HIS A 1 34 ? -3.451 26.847 -1.732 1.00 0.00 45 HIS A N 3
ATOM 3387 C CA . HIS A 1 34 ? -3.123 26.800 -3.168 1.00 0.00 45 HIS A CA 3
ATOM 3388 C C . HIS A 1 34 ? -1.748 26.183 -3.321 1.00 0.00 45 HIS A C 3
ATOM 3389 O O . HIS A 1 34 ? -1.048 25.942 -2.334 1.00 0.00 45 HIS A O 3
ATOM 3403 N N . LEU A 1 35 ? -1.373 25.941 -4.582 1.00 0.00 46 LEU A N 3
ATOM 3404 C CA . LEU A 1 35 ? -0.075 25.350 -4.940 1.00 0.00 46 LEU A CA 3
ATOM 3405 C C . LEU A 1 35 ? 0.637 26.197 -5.995 1.00 0.00 46 LEU A C 3
ATOM 3406 O O . LEU A 1 35 ? 0.235 26.214 -7.156 1.00 0.00 46 LEU A O 3
ATOM 3422 N N . ASP A 1 36 ? 1.721 26.851 -5.577 1.00 0.00 47 ASP A N 3
ATOM 3423 C CA . ASP A 1 36 ? 2.558 27.666 -6.461 1.00 0.00 47 ASP A CA 3
ATOM 3424 C C . ASP A 1 36 ? 3.874 26.938 -6.628 1.00 0.00 47 ASP A C 3
ATOM 3425 O O . ASP A 1 36 ? 4.310 26.228 -5.715 1.00 0.00 47 ASP A O 3
ATOM 3434 N N . PHE A 1 37 ? 4.472 27.072 -7.815 1.00 0.00 48 PHE A N 3
ATOM 3435 C CA . PHE A 1 37 ? 5.720 26.397 -8.156 1.00 0.00 48 PHE A CA 3
ATOM 3436 C C . PHE A 1 37 ? 6.708 26.424 -6.987 1.00 0.00 48 PHE A C 3
ATOM 3437 O O . PHE A 1 37 ? 7.322 25.423 -6.682 1.00 0.00 48 PHE A O 3
ATOM 3454 N N . ASP A 1 38 ? 6.832 27.593 -6.348 1.00 0.00 49 ASP A N 3
ATOM 3455 C CA . ASP A 1 38 ? 7.752 27.768 -5.211 1.00 0.00 49 ASP A CA 3
ATOM 3456 C C . ASP A 1 38 ? 7.582 26.641 -4.183 1.00 0.00 49 ASP A C 3
ATOM 3457 O O . ASP A 1 38 ? 8.549 25.956 -3.821 1.00 0.00 49 ASP A O 3
ATOM 3466 N N . GLU A 1 39 ? 6.342 26.465 -3.732 1.00 0.00 50 GLU A N 3
ATOM 3467 C CA . GLU A 1 39 ? 6.013 25.424 -2.755 1.00 0.00 50 GLU A CA 3
ATOM 3468 C C . GLU A 1 39 ? 6.369 24.054 -3.328 1.00 0.00 50 GLU A C 3
ATOM 3469 O O . GLU A 1 39 ? 7.066 23.285 -2.705 1.00 0.00 50 GLU A O 3
ATOM 3481 N N . TRP A 1 40 ? 5.905 23.774 -4.535 1.00 0.00 51 TRP A N 3
ATOM 3482 C CA . TRP A 1 40 ? 6.183 22.487 -5.182 1.00 0.00 51 TRP A CA 3
ATOM 3483 C C . TRP A 1 40 ? 7.672 22.327 -5.518 1.00 0.00 51 TRP A C 3
ATOM 3484 O O . TRP A 1 40 ? 8.166 21.206 -5.663 1.00 0.00 51 TRP A O 3
ATOM 3505 N N . ARG A 1 41 ? 8.367 23.457 -5.653 1.00 0.00 52 ARG A N 3
ATOM 3506 C CA . ARG A 1 41 ? 9.797 23.456 -5.994 1.00 0.00 52 ARG A CA 3
ATOM 3507 C C . ARG A 1 41 ? 10.695 23.216 -4.781 1.00 0.00 52 ARG A C 3
ATOM 3508 O O . ARG A 1 41 ? 11.447 22.270 -4.748 1.00 0.00 52 ARG A O 3
ATOM 3529 N N . GLN A 1 42 ? 10.630 24.127 -3.809 1.00 0.00 53 GLN A N 3
ATOM 3530 C CA . GLN A 1 42 ? 11.505 24.064 -2.630 1.00 0.00 53 GLN A CA 3
ATOM 3531 C C . GLN A 1 42 ? 11.156 22.915 -1.699 1.00 0.00 53 GLN A C 3
ATOM 3532 O O . GLN A 1 42 ? 12.042 22.344 -1.057 1.00 0.00 53 GLN A O 3
ATOM 3546 N N . GLU A 1 43 ? 9.867 22.634 -1.578 1.00 0.00 54 GLU A N 3
ATOM 3547 C CA . GLU A 1 43 ? 9.400 21.602 -0.648 1.00 0.00 54 GLU A CA 3
ATOM 3548 C C . GLU A 1 43 ? 9.892 20.210 -1.030 1.00 0.00 54 GLU A C 3
ATOM 3549 O O . GLU A 1 43 ? 10.489 19.503 -0.213 1.00 0.00 54 GLU A O 3
ATOM 3561 N N . LEU A 1 44 ? 9.598 19.813 -2.263 1.00 0.00 55 LEU A N 3
ATOM 3562 C CA . LEU A 1 44 ? 9.960 18.484 -2.761 1.00 0.00 55 LEU A CA 3
ATOM 3563 C C . LEU A 1 44 ? 11.433 18.387 -3.100 1.00 0.00 55 LEU A C 3
ATOM 3564 O O . LEU A 1 44 ? 12.001 17.299 -3.055 1.00 0.00 55 LEU A O 3
ATOM 3580 N N . LYS A 1 45 ? 12.049 19.496 -3.471 1.00 0.00 56 LYS A N 3
ATOM 3581 C CA . LYS A 1 45 ? 13.451 19.461 -3.870 1.00 0.00 56 LYS A CA 3
ATOM 3582 C C . LYS A 1 45 ? 14.365 18.869 -2.792 1.00 0.00 56 LYS A C 3
ATOM 3583 O O . LYS A 1 45 ? 15.246 18.052 -3.101 1.00 0.00 56 LYS A O 3
ATOM 3602 N N . CYS A 1 46 ? 14.185 19.302 -1.552 1.00 0.00 57 CYS A N 3
ATOM 3603 C CA . CYS A 1 46 ? 15.022 18.840 -0.445 1.00 0.00 57 CYS A CA 3
ATOM 3604 C C . CYS A 1 46 ? 14.857 17.336 -0.200 1.00 0.00 57 CYS A C 3
ATOM 3605 O O . CYS A 1 46 ? 15.540 16.772 0.655 1.00 0.00 57 CYS A O 3
ATOM 3613 N N . ARG A 1 47 ? 13.940 16.699 -0.946 1.00 0.00 58 ARG A N 3
ATOM 3614 C CA . ARG A 1 47 ? 13.655 15.255 -0.808 1.00 0.00 58 ARG A CA 3
ATOM 3615 C C . ARG A 1 47 ? 14.450 14.444 -1.831 1.00 0.00 58 ARG A C 3
ATOM 3616 O O . ARG A 1 47 ? 14.206 13.252 -2.004 1.00 0.00 58 ARG A O 3
ATOM 3637 N N . GLY A 1 48 ? 15.403 15.101 -2.505 1.00 0.00 59 GLY A N 3
ATOM 3638 C CA . GLY A 1 48 ? 16.254 14.449 -3.515 1.00 0.00 59 GLY A CA 3
ATOM 3639 C C . GLY A 1 48 ? 15.657 14.589 -4.913 1.00 0.00 59 GLY A C 3
ATOM 3640 O O . GLY A 1 48 ? 16.257 14.149 -5.892 1.00 0.00 59 GLY A O 3
ATOM 3644 N N . HIS A 1 49 ? 14.472 15.213 -5.000 1.00 0.00 60 HIS A N 3
ATOM 3645 C CA . HIS A 1 49 ? 13.796 15.422 -6.293 1.00 0.00 60 HIS A CA 3
ATOM 3646 C C . HIS A 1 49 ? 14.396 16.648 -6.989 1.00 0.00 60 HIS A C 3
ATOM 3647 O O . HIS A 1 49 ? 14.705 17.642 -6.345 1.00 0.00 60 HIS A O 3
ATOM 3661 N N . ALA A 1 50 ? 14.566 16.565 -8.312 1.00 0.00 61 ALA A N 3
ATOM 3662 C CA . ALA A 1 50 ? 15.123 17.674 -9.108 1.00 0.00 61 ALA A CA 3
ATOM 3663 C C . ALA A 1 50 ? 13.977 18.512 -9.663 1.00 0.00 61 ALA A C 3
ATOM 3664 O O . ALA A 1 50 ? 12.835 18.044 -9.732 1.00 0.00 61 ALA A O 3
ATOM 3671 N N . ASP A 1 51 ? 14.286 19.752 -10.052 1.00 0.00 62 ASP A N 3
ATOM 3672 C CA . ASP A 1 51 ? 13.282 20.659 -10.605 1.00 0.00 62 ASP A CA 3
ATOM 3673 C C . ASP A 1 51 ? 12.785 20.139 -11.967 1.00 0.00 62 ASP A C 3
ATOM 3674 O O . ASP A 1 51 ? 11.654 20.379 -12.360 1.00 0.00 62 ASP A O 3
ATOM 3683 N N . ALA A 1 52 ? 13.671 19.444 -12.680 1.00 0.00 63 ALA A N 3
ATOM 3684 C CA . ALA A 1 52 ? 13.355 18.896 -14.014 1.00 0.00 63 ALA A CA 3
ATOM 3685 C C . ALA A 1 52 ? 12.275 17.811 -13.928 1.00 0.00 63 ALA A C 3
ATOM 3686 O O . ALA A 1 52 ? 11.344 17.784 -14.738 1.00 0.00 63 ALA A O 3
ATOM 3693 N N . ASP A 1 53 ? 12.423 16.903 -12.951 1.00 0.00 64 ASP A N 3
ATOM 3694 C CA . ASP A 1 53 ? 11.476 15.795 -12.764 1.00 0.00 64 ASP A CA 3
ATOM 3695 C C . ASP A 1 53 ? 10.044 16.312 -12.587 1.00 0.00 64 ASP A C 3
ATOM 3696 O O . ASP A 1 53 ? 9.070 15.568 -12.811 1.00 0.00 64 ASP A O 3
ATOM 3705 N N . ILE A 1 54 ? 9.918 17.584 -12.165 1.00 0.00 65 ILE A N 3
ATOM 3706 C CA . ILE A 1 54 ? 8.605 18.192 -11.938 1.00 0.00 65 ILE A CA 3
ATOM 3707 C C . ILE A 1 54 ? 7.707 18.045 -13.171 1.00 0.00 65 ILE A C 3
ATOM 3708 O O . ILE A 1 54 ? 6.493 17.965 -13.040 1.00 0.00 65 ILE A O 3
ATOM 3724 N N . GLU A 1 55 ? 8.314 18.032 -14.354 1.00 0.00 66 GLU A N 3
ATOM 3725 C CA . GLU A 1 55 ? 7.566 17.935 -15.615 1.00 0.00 66 GLU A CA 3
ATOM 3726 C C . GLU A 1 55 ? 6.758 16.630 -15.707 1.00 0.00 66 GLU A C 3
ATOM 3727 O O . GLU A 1 55 ? 5.613 16.641 -16.163 1.00 0.00 66 GLU A O 3
ATOM 3739 N N . ALA A 1 56 ? 7.378 15.518 -15.308 1.00 0.00 67 ALA A N 3
ATOM 3740 C CA . ALA A 1 56 ? 6.736 14.197 -15.379 1.00 0.00 67 ALA A CA 3
ATOM 3741 C C . ALA A 1 56 ? 5.558 14.073 -14.402 1.00 0.00 67 ALA A C 3
ATOM 3742 O O . ALA A 1 56 ? 4.447 13.706 -14.798 1.00 0.00 67 ALA A O 3
ATOM 3749 N N . VAL A 1 57 ? 5.820 14.363 -13.125 1.00 0.00 68 VAL A N 3
ATOM 3750 C CA . VAL A 1 57 ? 4.791 14.262 -12.071 1.00 0.00 68 VAL A CA 3
ATOM 3751 C C . VAL A 1 57 ? 3.633 15.223 -12.347 1.00 0.00 68 VAL A C 3
ATOM 3752 O O . VAL A 1 57 ? 2.500 15.002 -11.894 1.00 0.00 68 VAL A O 3
ATOM 3765 N N . PHE A 1 58 ? 3.918 16.298 -13.092 1.00 0.00 69 PHE A N 3
ATOM 3766 C CA . PHE A 1 58 ? 2.898 17.304 -13.415 1.00 0.00 69 PHE A CA 3
ATOM 3767 C C . PHE A 1 58 ? 1.725 16.664 -14.148 1.00 0.00 69 PHE A C 3
ATOM 3768 O O . PHE A 1 58 ? 0.619 16.644 -13.648 1.00 0.00 69 PHE A O 3
ATOM 3785 N N . ALA A 1 59 ? 1.991 16.142 -15.332 1.00 0.00 70 ALA A N 3
ATOM 3786 C CA . ALA A 1 59 ? 0.942 15.495 -16.157 1.00 0.00 70 ALA A CA 3
ATOM 3787 C C . ALA A 1 59 ? 0.116 14.489 -15.324 1.00 0.00 70 ALA A C 3
ATOM 3788 O O . ALA A 1 59 ? -0.999 14.108 -15.687 1.00 0.00 70 ALA A O 3
ATOM 3795 N N . LYS A 1 60 ? 0.708 14.082 -14.205 1.00 0.00 71 LYS A N 3
ATOM 3796 C CA . LYS A 1 60 ? 0.097 13.109 -13.281 1.00 0.00 71 LYS A CA 3
ATOM 3797 C C . LYS A 1 60 ? -0.937 13.780 -12.346 1.00 0.00 71 LYS A C 3
ATOM 3798 O O . LYS A 1 60 ? -1.968 13.184 -12.032 1.00 0.00 71 LYS A O 3
ATOM 3817 N N . TYR A 1 61 ? -0.653 15.018 -11.903 1.00 0.00 72 TYR A N 3
ATOM 3818 C CA . TYR A 1 61 ? -1.558 15.767 -10.974 1.00 0.00 72 TYR A CA 3
ATOM 3819 C C . TYR A 1 61 ? -2.138 17.017 -11.621 1.00 0.00 72 TYR A C 3
ATOM 3820 O O . TYR A 1 61 ? -3.190 17.504 -11.202 1.00 0.00 72 TYR A O 3
ATOM 3838 N N . ASP A 1 62 ? -1.448 17.530 -12.630 1.00 0.00 73 ASP A N 3
ATOM 3839 C CA . ASP A 1 62 ? -1.858 18.732 -13.352 1.00 0.00 73 ASP A CA 3
ATOM 3840 C C . ASP A 1 62 ? -2.643 18.372 -14.604 1.00 0.00 73 ASP A C 3
ATOM 3841 O O . ASP A 1 62 ? -2.209 17.557 -15.418 1.00 0.00 73 ASP A O 3
ATOM 3850 N N . VAL A 1 63 ? -3.807 19.002 -14.734 1.00 0.00 74 VAL A N 3
ATOM 3851 C CA . VAL A 1 63 ? -4.695 18.787 -15.864 1.00 0.00 74 VAL A CA 3
ATOM 3852 C C . VAL A 1 63 ? -4.132 19.466 -17.124 1.00 0.00 74 VAL A C 3
ATOM 3853 O O . VAL A 1 63 ? -3.853 18.786 -18.119 1.00 0.00 74 VAL A O 3
ATOM 3866 N N . ASP A 1 64 ? -3.959 20.803 -17.073 1.00 0.00 75 ASP A N 3
ATOM 3867 C CA . ASP A 1 64 ? -3.429 21.616 -18.190 1.00 0.00 75 ASP A CA 3
ATOM 3868 C C . ASP A 1 64 ? -2.100 22.283 -17.810 1.00 0.00 75 ASP A C 3
ATOM 3869 O O . ASP A 1 64 ? -1.689 23.251 -18.450 1.00 0.00 75 ASP A O 3
ATOM 3878 N N . GLY A 1 65 ? -1.443 21.776 -16.767 1.00 0.00 76 GLY A N 3
ATOM 3879 C CA . GLY A 1 65 ? -0.163 22.363 -16.317 1.00 0.00 76 GLY A CA 3
ATOM 3880 C C . GLY A 1 65 ? -0.313 23.855 -16.048 1.00 0.00 76 GLY A C 3
ATOM 3881 O O . GLY A 1 65 ? 0.591 24.637 -16.326 1.00 0.00 76 GLY A O 3
ATOM 3885 N N . ASP A 1 66 ? -1.478 24.245 -15.513 1.00 0.00 77 ASP A N 3
ATOM 3886 C CA . ASP A 1 66 ? -1.765 25.655 -15.203 1.00 0.00 77 ASP A CA 3
ATOM 3887 C C . ASP A 1 66 ? -0.926 26.116 -14.000 1.00 0.00 77 ASP A C 3
ATOM 3888 O O . ASP A 1 66 ? -1.065 27.249 -13.538 1.00 0.00 77 ASP A O 3
ATOM 3897 N N . ARG A 1 67 ? -0.031 25.233 -13.520 1.00 0.00 78 ARG A N 3
ATOM 3898 C CA . ARG A 1 67 ? 0.871 25.543 -12.395 1.00 0.00 78 ARG A CA 3
ATOM 3899 C C . ARG A 1 67 ? 0.115 26.082 -11.175 1.00 0.00 78 ARG A C 3
ATOM 3900 O O . ARG A 1 67 ? 0.706 26.749 -10.324 1.00 0.00 78 ARG A O 3
ATOM 3921 N N . VAL A 1 68 ? -1.184 25.768 -11.087 1.00 0.00 79 VAL A N 3
ATOM 3922 C CA . VAL A 1 68 ? -2.024 26.201 -9.953 1.00 0.00 79 VAL A CA 3
ATOM 3923 C C . VAL A 1 68 ? -3.061 25.115 -9.675 1.00 0.00 79 VAL A C 3
ATOM 3924 O O . VAL A 1 68 ? -3.850 24.763 -10.554 1.00 0.00 79 VAL A O 3
ATOM 3937 N N . LEU A 1 69 ? -3.022 24.558 -8.458 1.00 0.00 80 LEU A N 3
ATOM 3938 C CA . LEU A 1 69 ? -3.919 23.467 -8.060 1.00 0.00 80 LEU A CA 3
ATOM 3939 C C . LEU A 1 69 ? -4.408 23.636 -6.626 1.00 0.00 80 LEU A C 3
ATOM 3940 O O . LEU A 1 69 ? -3.723 23.241 -5.683 1.00 0.00 80 LEU A O 3
ATOM 3956 N N . ASP A 1 70 ? -5.609 24.192 -6.460 1.00 0.00 81 ASP A N 3
ATOM 3957 C CA . ASP A 1 70 ? -6.205 24.362 -5.136 1.00 0.00 81 ASP A CA 3
ATOM 3958 C C . ASP A 1 70 ? -6.997 23.095 -4.829 1.00 0.00 81 ASP A C 3
ATOM 3959 O O . ASP A 1 70 ? -6.896 22.106 -5.559 1.00 0.00 81 ASP A O 3
ATOM 3968 N N . ALA A 1 71 ? -7.815 23.141 -3.774 1.00 0.00 82 ALA A N 3
ATOM 3969 C CA . ALA A 1 71 ? -8.671 22.012 -3.383 1.00 0.00 82 ALA A CA 3
ATOM 3970 C C . ALA A 1 71 ? -9.443 21.424 -4.596 1.00 0.00 82 ALA A C 3
ATOM 3971 O O . ALA A 1 71 ? -9.950 20.312 -4.539 1.00 0.00 82 ALA A O 3
ATOM 3978 N N . GLU A 1 72 ? -9.510 22.203 -5.684 1.00 0.00 83 GLU A N 3
ATOM 3979 C CA . GLU A 1 72 ? -10.237 21.764 -6.893 1.00 0.00 83 GLU A CA 3
ATOM 3980 C C . GLU A 1 72 ? -9.538 20.560 -7.554 1.00 0.00 83 GLU A C 3
ATOM 3981 O O . GLU A 1 72 ? -10.105 19.463 -7.608 1.00 0.00 83 GLU A O 3
ATOM 3993 N N . GLU A 1 73 ? -8.301 20.756 -8.019 1.00 0.00 84 GLU A N 3
ATOM 3994 C CA . GLU A 1 73 ? -7.499 19.679 -8.637 1.00 0.00 84 GLU A CA 3
ATOM 3995 C C . GLU A 1 73 ? -6.713 18.902 -7.575 1.00 0.00 84 GLU A C 3
ATOM 3996 O O . GLU A 1 73 ? -6.345 17.747 -7.779 1.00 0.00 84 GLU A O 3
ATOM 4008 N N . GLN A 1 74 ? -6.445 19.560 -6.435 1.00 0.00 85 GLN A N 3
ATOM 4009 C CA . GLN A 1 74 ? -5.669 18.936 -5.348 1.00 0.00 85 GLN A CA 3
ATOM 4010 C C . GLN A 1 74 ? -6.435 17.749 -4.773 1.00 0.00 85 GLN A C 3
ATOM 4011 O O . GLN A 1 74 ? -5.837 16.722 -4.458 1.00 0.00 85 GLN A O 3
ATOM 4025 N N . MET A 1 75 ? -7.764 17.898 -4.617 1.00 0.00 86 MET A N 3
ATOM 4026 C CA . MET A 1 75 ? -8.592 16.815 -4.062 1.00 0.00 86 MET A CA 3
ATOM 4027 C C . MET A 1 75 ? -8.243 15.487 -4.745 1.00 0.00 86 MET A C 3
ATOM 4028 O O . MET A 1 75 ? -8.155 14.443 -4.093 1.00 0.00 86 MET A O 3
ATOM 4042 N N . LYS A 1 76 ? -8.048 15.556 -6.066 1.00 0.00 87 LYS A N 3
ATOM 4043 C CA . LYS A 1 76 ? -7.708 14.372 -6.852 1.00 0.00 87 LYS A CA 3
ATOM 4044 C C . LYS A 1 76 ? -6.374 13.788 -6.391 1.00 0.00 87 LYS A C 3
ATOM 4045 O O . LYS A 1 76 ? -6.191 12.569 -6.402 1.00 0.00 87 LYS A O 3
ATOM 4064 N N . MET A 1 77 ? -5.435 14.665 -6.010 1.00 0.00 88 MET A N 3
ATOM 4065 C CA . MET A 1 77 ? -4.106 14.221 -5.578 1.00 0.00 88 MET A CA 3
ATOM 4066 C C . MET A 1 77 ? -4.228 13.309 -4.358 1.00 0.00 88 MET A C 3
ATOM 4067 O O . MET A 1 77 ? -3.881 12.129 -4.418 1.00 0.00 88 MET A O 3
ATOM 4081 N N . ALA A 1 78 ? -4.752 13.863 -3.261 1.00 0.00 89 ALA A N 3
ATOM 4082 C CA . ALA A 1 78 ? -4.922 13.094 -2.021 1.00 0.00 89 ALA A CA 3
ATOM 4083 C C . ALA A 1 78 ? -5.643 11.763 -2.288 1.00 0.00 89 ALA A C 3
ATOM 4084 O O . ALA A 1 78 ? -5.247 10.728 -1.773 1.00 0.00 89 ALA A O 3
ATOM 4091 N N . HIS A 1 79 ? -6.687 11.811 -3.116 1.00 0.00 90 HIS A N 3
ATOM 4092 C CA . HIS A 1 79 ? -7.456 10.609 -3.459 1.00 0.00 90 HIS A CA 3
ATOM 4093 C C . HIS A 1 79 ? -6.589 9.575 -4.210 1.00 0.00 90 HIS A C 3
ATOM 4094 O O . HIS A 1 79 ? -6.669 8.376 -3.926 1.00 0.00 90 HIS A O 3
ATOM 4108 N N . ASP A 1 80 ? -5.794 10.046 -5.178 1.00 0.00 91 ASP A N 3
ATOM 4109 C CA . ASP A 1 80 ? -4.949 9.163 -5.993 1.00 0.00 91 ASP A CA 3
ATOM 4110 C C . ASP A 1 80 ? -3.872 8.489 -5.140 1.00 0.00 91 ASP A C 3
ATOM 4111 O O . ASP A 1 80 ? -3.589 7.300 -5.304 1.00 0.00 91 ASP A O 3
ATOM 4120 N N . LEU A 1 81 ? -3.270 9.267 -4.237 1.00 0.00 92 LEU A N 3
ATOM 4121 C CA . LEU A 1 81 ? -2.202 8.760 -3.355 1.00 0.00 92 LEU A CA 3
ATOM 4122 C C . LEU A 1 81 ? -2.735 7.681 -2.411 1.00 0.00 92 LEU A C 3
ATOM 4123 O O . LEU A 1 81 ? -2.041 6.694 -2.138 1.00 0.00 92 LEU A O 3
ATOM 4139 N N . GLU A 1 82 ? -3.957 7.869 -1.914 1.00 0.00 93 GLU A N 3
ATOM 4140 C CA . GLU A 1 82 ? -4.576 6.903 -0.996 1.00 0.00 93 GLU A CA 3
ATOM 4141 C C . GLU A 1 82 ? -4.810 5.564 -1.700 1.00 0.00 93 GLU A C 3
ATOM 4142 O O . GLU A 1 82 ? -4.551 4.506 -1.121 1.00 0.00 93 GLU A O 3
ATOM 4154 N N . GLY A 1 83 ? -5.297 5.612 -2.946 1.00 0.00 94 GLY A N 3
ATOM 4155 C CA . GLY A 1 83 ? -5.562 4.395 -3.721 1.00 0.00 94 GLY A CA 3
ATOM 4156 C C . GLY A 1 83 ? -4.267 3.649 -4.027 1.00 0.00 94 GLY A C 3
ATOM 4157 O O . GLY A 1 83 ? -4.228 2.419 -4.010 1.00 0.00 94 GLY A O 3
ATOM 4161 N N . GLN A 1 84 ? -3.203 4.415 -4.315 1.00 0.00 95 GLN A N 3
ATOM 4162 C CA . GLN A 1 84 ? -1.885 3.834 -4.640 1.00 0.00 95 GLN A CA 3
ATOM 4163 C C . GLN A 1 84 ? -1.333 3.082 -3.438 1.00 0.00 95 GLN A C 3
ATOM 4164 O O . GLN A 1 84 ? -0.784 1.992 -3.589 1.00 0.00 95 GLN A O 3
ATOM 4178 N N . LYS A 1 85 ? -1.471 3.672 -2.248 1.00 0.00 96 LYS A N 3
ATOM 4179 C CA . LYS A 1 85 ? -0.961 3.047 -1.028 1.00 0.00 96 LYS A CA 3
ATOM 4180 C C . LYS A 1 85 ? -1.655 1.696 -0.787 1.00 0.00 96 LYS A C 3
ATOM 4181 O O . LYS A 1 85 ? -0.994 0.684 -0.541 1.00 0.00 96 LYS A O 3
ATOM 4200 N N . SER A 1 86 ? -2.992 1.702 -0.856 1.00 0.00 97 SER A N 3
ATOM 4201 C CA . SER A 1 86 ? -3.783 0.485 -0.640 1.00 0.00 97 SER A CA 3
ATOM 4202 C C . SER A 1 86 ? -3.457 -0.570 -1.695 1.00 0.00 97 SER A C 3
ATOM 4203 O O . SER A 1 86 ? -3.285 -1.745 -1.375 1.00 0.00 97 SER A O 3
ATOM 4211 N N . ASP A 1 87 ? -3.369 -0.132 -2.956 1.00 0.00 98 ASP A N 3
ATOM 4212 C CA . ASP A 1 87 ? -3.063 -1.034 -4.072 1.00 0.00 98 ASP A CA 3
ATOM 4213 C C . ASP A 1 87 ? -1.675 -1.646 -3.899 1.00 0.00 98 ASP A C 3
ATOM 4214 O O . ASP A 1 87 ? -1.463 -2.815 -4.204 1.00 0.00 98 ASP A O 3
ATOM 4223 N N . LEU A 1 88 ? -0.738 -0.831 -3.402 1.00 0.00 99 LEU A N 3
ATOM 4224 C CA . LEU A 1 88 ? 0.642 -1.281 -3.194 1.00 0.00 99 LEU A CA 3
ATOM 4225 C C . LEU A 1 88 ? 0.702 -2.399 -2.150 1.00 0.00 99 LEU A C 3
ATOM 4226 O O . LEU A 1 88 ? 1.438 -3.377 -2.316 1.00 0.00 99 LEU A O 3
ATOM 4242 N N . ASN A 1 89 ? -0.041 -2.212 -1.056 1.00 0.00 100 ASN A N 3
ATOM 4243 C CA . ASN A 1 89 ? -0.046 -3.173 0.052 1.00 0.00 100 ASN A CA 3
ATOM 4244 C C . ASN A 1 89 ? -0.307 -4.598 -0.462 1.00 0.00 100 ASN A C 3
ATOM 4245 O O . ASN A 1 89 ? 0.277 -5.569 0.023 1.00 0.00 100 ASN A O 3
ATOM 4256 N N . ASN A 1 90 ? -1.185 -4.693 -1.462 1.00 0.00 101 ASN A N 3
ATOM 4257 C CA . ASN A 1 90 ? -1.540 -5.975 -2.086 1.00 0.00 101 ASN A CA 3
ATOM 4258 C C . ASN A 1 90 ? -0.407 -6.474 -2.987 1.00 0.00 101 ASN A C 3
ATOM 4259 O O . ASN A 1 90 ? -0.034 -7.649 -2.930 1.00 0.00 101 ASN A O 3
ATOM 4270 N N . GLN A 1 91 ? 0.125 -5.578 -3.837 1.00 0.00 102 GLN A N 3
ATOM 4271 C CA . GLN A 1 91 ? 1.200 -5.946 -4.778 1.00 0.00 102 GLN A CA 3
ATOM 4272 C C . GLN A 1 91 ? 2.342 -6.633 -4.048 1.00 0.00 102 GLN A C 3
ATOM 4273 O O . GLN A 1 91 ? 2.831 -7.675 -4.499 1.00 0.00 102 GLN A O 3
ATOM 4287 N N . LEU A 1 92 ? 2.748 -6.056 -2.915 1.00 0.00 103 LEU A N 3
ATOM 4288 C CA . LEU A 1 92 ? 3.832 -6.629 -2.118 1.00 0.00 103 LEU A CA 3
ATOM 4289 C C . LEU A 1 92 ? 3.963 -5.886 -0.792 1.00 0.00 103 LEU A C 3
ATOM 4290 O O . LEU A 1 92 ? 5.030 -5.323 -0.543 1.00 0.00 103 LEU A O 3
ATOM 4306 N N . ALA A 1 93 ? 2.925 -5.939 0.097 1.00 0.00 104 ALA A N 3
ATOM 4307 C CA . ALA A 1 93 ? 2.979 -5.278 1.444 1.00 0.00 104 ALA A CA 3
ATOM 4308 C C . ALA A 1 93 ? 3.993 -4.112 1.457 1.00 0.00 104 ALA A C 3
ATOM 4309 O O . ALA A 1 93 ? 4.198 -3.458 0.429 1.00 0.00 104 ALA A O 3
ATOM 4316 N N . GLU A 1 94 ? 4.574 -3.813 2.596 1.00 0.00 105 GLU A N 3
ATOM 4317 C CA . GLU A 1 94 ? 5.547 -2.735 2.698 1.00 0.00 105 GLU A CA 3
ATOM 4318 C C . GLU A 1 94 ? 6.221 -2.831 4.048 1.00 0.00 105 GLU A C 3
ATOM 4319 O O . GLU A 1 94 ? 7.126 -2.055 4.352 1.00 0.00 105 GLU A O 3
ATOM 4331 N N . LEU A 1 95 ? 5.766 -3.788 4.879 1.00 0.00 106 LEU A N 3
ATOM 4332 C CA . LEU A 1 95 ? 6.330 -3.959 6.220 1.00 0.00 106 LEU A CA 3
ATOM 4333 C C . LEU A 1 95 ? 5.856 -5.284 6.856 1.00 0.00 106 LEU A C 3
ATOM 4334 O O . LEU A 1 95 ? 5.193 -5.298 7.899 1.00 0.00 106 LEU A O 3
ATOM 4350 N N . GLU A 1 96 ? 6.220 -6.400 6.228 1.00 0.00 107 GLU A N 3
ATOM 4351 C CA . GLU A 1 96 ? 5.858 -7.732 6.739 1.00 0.00 107 GLU A CA 3
ATOM 4352 C C . GLU A 1 96 ? 6.475 -7.942 8.133 1.00 0.00 107 GLU A C 3
ATOM 4353 O O . GLU A 1 96 ? 7.370 -7.185 8.477 1.00 0.00 107 GLU A O 3
ATOM 4366 N N . GLY A 1 1 ? 28.135 2.550 -8.429 1.00 0.00 12 GLY A N 4
ATOM 4367 C CA . GLY A 1 1 ? 28.741 1.414 -7.682 1.00 0.00 12 GLY A CA 4
ATOM 4368 C C . GLY A 1 1 ? 27.651 0.657 -6.932 1.00 0.00 12 GLY A C 4
ATOM 4369 O O . GLY A 1 1 ? 27.212 -0.410 -7.368 1.00 0.00 12 GLY A O 4
ATOM 4375 N N . GLY A 1 2 ? 27.216 1.217 -5.797 1.00 0.00 13 GLY A N 4
ATOM 4376 C CA . GLY A 1 2 ? 26.169 0.603 -4.966 1.00 0.00 13 GLY A CA 4
ATOM 4377 C C . GLY A 1 2 ? 24.798 0.775 -5.609 1.00 0.00 13 GLY A C 4
ATOM 4378 O O . GLY A 1 2 ? 23.829 1.145 -4.942 1.00 0.00 13 GLY A O 4
ATOM 4382 N N . LEU A 1 3 ? 24.722 0.510 -6.919 1.00 0.00 14 LEU A N 4
ATOM 4383 C CA . LEU A 1 3 ? 23.464 0.643 -7.667 1.00 0.00 14 LEU A CA 4
ATOM 4384 C C . LEU A 1 3 ? 22.443 -0.343 -7.155 1.00 0.00 14 LEU A C 4
ATOM 4385 O O . LEU A 1 3 ? 21.266 -0.007 -6.976 1.00 0.00 14 LEU A O 4
ATOM 4401 N N . VAL A 1 4 ? 22.899 -1.577 -6.939 1.00 0.00 15 VAL A N 4
ATOM 4402 C CA . VAL A 1 4 ? 22.006 -2.614 -6.469 1.00 0.00 15 VAL A CA 4
ATOM 4403 C C . VAL A 1 4 ? 21.623 -2.343 -4.992 1.00 0.00 15 VAL A C 4
ATOM 4404 O O . VAL A 1 4 ? 22.523 -2.212 -4.158 1.00 0.00 15 VAL A O 4
ATOM 4417 N N . PRO A 1 5 ? 20.343 -2.324 -4.631 1.00 0.00 16 PRO A N 4
ATOM 4418 C CA . PRO A 1 5 ? 19.923 -2.164 -3.198 1.00 0.00 16 PRO A CA 4
ATOM 4419 C C . PRO A 1 5 ? 20.582 -3.230 -2.298 1.00 0.00 16 PRO A C 4
ATOM 4420 O O . PRO A 1 5 ? 20.866 -4.340 -2.750 1.00 0.00 16 PRO A O 4
ATOM 4431 N N . ARG A 1 6 ? 20.800 -2.882 -1.034 1.00 0.00 17 ARG A N 4
ATOM 4432 C CA . ARG A 1 6 ? 21.404 -3.799 -0.060 1.00 0.00 17 ARG A CA 4
ATOM 4433 C C . ARG A 1 6 ? 20.513 -5.017 0.155 1.00 0.00 17 ARG A C 4
ATOM 4434 O O . ARG A 1 6 ? 21.005 -6.136 0.321 1.00 0.00 17 ARG A O 4
ATOM 4455 N N . GLY A 1 7 ? 19.203 -4.789 0.153 1.00 0.00 18 GLY A N 4
ATOM 4456 C CA . GLY A 1 7 ? 18.243 -5.875 0.352 1.00 0.00 18 GLY A CA 4
ATOM 4457 C C . GLY A 1 7 ? 16.820 -5.362 0.250 1.00 0.00 18 GLY A C 4
ATOM 4458 O O . GLY A 1 7 ? 16.040 -5.828 -0.586 1.00 0.00 18 GLY A O 4
ATOM 4462 N N . SER A 1 8 ? 16.479 -4.394 1.107 1.00 0.00 19 SER A N 4
ATOM 4463 C CA . SER A 1 8 ? 15.135 -3.810 1.115 1.00 0.00 19 SER A CA 4
ATOM 4464 C C . SER A 1 8 ? 14.902 -3.025 -0.166 1.00 0.00 19 SER A C 4
ATOM 4465 O O . SER A 1 8 ? 15.820 -2.849 -0.971 1.00 0.00 19 SER A O 4
ATOM 4473 N N . HIS A 1 9 ? 13.670 -2.550 -0.347 1.00 0.00 20 HIS A N 4
ATOM 4474 C CA . HIS A 1 9 ? 13.313 -1.771 -1.534 1.00 0.00 20 HIS A CA 4
ATOM 4475 C C . HIS A 1 9 ? 11.969 -1.065 -1.317 1.00 0.00 20 HIS A C 4
ATOM 4476 O O . HIS A 1 9 ? 11.932 0.113 -0.962 1.00 0.00 20 HIS A O 4
ATOM 4490 N N . MET A 1 10 ? 10.870 -1.791 -1.549 1.00 0.00 21 MET A N 4
ATOM 4491 C CA . MET A 1 10 ? 9.520 -1.237 -1.400 1.00 0.00 21 MET A CA 4
ATOM 4492 C C . MET A 1 10 ? 9.247 -0.887 0.056 1.00 0.00 21 MET A C 4
ATOM 4493 O O . MET A 1 10 ? 8.623 0.131 0.352 1.00 0.00 21 MET A O 4
ATOM 4507 N N . ALA A 1 11 ? 9.722 -1.748 0.965 1.00 0.00 22 ALA A N 4
ATOM 4508 C CA . ALA A 1 11 ? 9.528 -1.534 2.403 1.00 0.00 22 ALA A CA 4
ATOM 4509 C C . ALA A 1 11 ? 10.117 -0.185 2.833 1.00 0.00 22 ALA A C 4
ATOM 4510 O O . ALA A 1 11 ? 9.508 0.545 3.607 1.00 0.00 22 ALA A O 4
ATOM 4517 N N . SER A 1 12 ? 11.312 0.130 2.319 1.00 0.00 23 SER A N 4
ATOM 4518 C CA . SER A 1 12 ? 11.985 1.395 2.649 1.00 0.00 23 SER A CA 4
ATOM 4519 C C . SER A 1 12 ? 11.216 2.585 2.078 1.00 0.00 23 SER A C 4
ATOM 4520 O O . SER A 1 12 ? 11.036 3.602 2.748 1.00 0.00 23 SER A O 4
ATOM 4528 N N . LYS A 1 13 ? 10.780 2.446 0.827 1.00 0.00 24 LYS A N 4
ATOM 4529 C CA . LYS A 1 13 ? 10.046 3.515 0.146 1.00 0.00 24 LYS A CA 4
ATOM 4530 C C . LYS A 1 13 ? 8.654 3.646 0.701 1.00 0.00 24 LYS A C 4
ATOM 4531 O O . LYS A 1 13 ? 8.017 4.677 0.502 1.00 0.00 24 LYS A O 4
ATOM 4550 N N . ARG A 1 14 ? 8.176 2.600 1.369 1.00 0.00 25 ARG A N 4
ATOM 4551 C CA . ARG A 1 14 ? 6.824 2.605 1.928 1.00 0.00 25 ARG A CA 4
ATOM 4552 C C . ARG A 1 14 ? 6.545 3.914 2.678 1.00 0.00 25 ARG A C 4
ATOM 4553 O O . ARG A 1 14 ? 5.428 4.427 2.660 1.00 0.00 25 ARG A O 4
ATOM 4574 N N . ASP A 1 15 ? 7.585 4.436 3.333 1.00 0.00 26 ASP A N 4
ATOM 4575 C CA . ASP A 1 15 ? 7.470 5.687 4.082 1.00 0.00 26 ASP A CA 4
ATOM 4576 C C . ASP A 1 15 ? 7.562 6.867 3.121 1.00 0.00 26 ASP A C 4
ATOM 4577 O O . ASP A 1 15 ? 6.770 7.812 3.189 1.00 0.00 26 ASP A O 4
ATOM 4586 N N . LYS A 1 16 ? 8.564 6.819 2.236 1.00 0.00 27 LYS A N 4
ATOM 4587 C CA . LYS A 1 16 ? 8.791 7.902 1.281 1.00 0.00 27 LYS A CA 4
ATOM 4588 C C . LYS A 1 16 ? 7.619 8.056 0.341 1.00 0.00 27 LYS A C 4
ATOM 4589 O O . LYS A 1 16 ? 7.426 9.110 -0.267 1.00 0.00 27 LYS A O 4
ATOM 4608 N N . ILE A 1 17 ? 6.860 6.977 0.190 1.00 0.00 28 ILE A N 4
ATOM 4609 C CA . ILE A 1 17 ? 5.722 6.976 -0.734 1.00 0.00 28 ILE A CA 4
ATOM 4610 C C . ILE A 1 17 ? 4.707 8.043 -0.389 1.00 0.00 28 ILE A C 4
ATOM 4611 O O . ILE A 1 17 ? 4.340 8.842 -1.238 1.00 0.00 28 ILE A O 4
ATOM 4627 N N . ALA A 1 18 ? 4.223 8.007 0.844 1.00 0.00 29 ALA A N 4
ATOM 4628 C CA . ALA A 1 18 ? 3.194 8.933 1.298 1.00 0.00 29 ALA A CA 4
ATOM 4629 C C . ALA A 1 18 ? 3.821 10.246 1.682 1.00 0.00 29 ALA A C 4
ATOM 4630 O O . ALA A 1 18 ? 3.140 11.258 1.767 1.00 0.00 29 ALA A O 4
ATOM 4637 N N . ASP A 1 19 ? 5.132 10.229 1.955 1.00 0.00 30 ASP A N 4
ATOM 4638 C CA . ASP A 1 19 ? 5.834 11.447 2.378 1.00 0.00 30 ASP A CA 4
ATOM 4639 C C . ASP A 1 19 ? 5.558 12.622 1.430 1.00 0.00 30 ASP A C 4
ATOM 4640 O O . ASP A 1 19 ? 5.415 13.754 1.867 1.00 0.00 30 ASP A O 4
ATOM 4649 N N . ILE A 1 20 ? 5.496 12.324 0.135 1.00 0.00 31 ILE A N 4
ATOM 4650 C CA . ILE A 1 20 ? 5.253 13.344 -0.888 1.00 0.00 31 ILE A CA 4
ATOM 4651 C C . ILE A 1 20 ? 3.856 13.904 -0.791 1.00 0.00 31 ILE A C 4
ATOM 4652 O O . ILE A 1 20 ? 3.600 15.006 -1.251 1.00 0.00 31 ILE A O 4
ATOM 4668 N N . GLN A 1 21 ? 2.949 13.119 -0.209 1.00 0.00 32 GLN A N 4
ATOM 4669 C CA . GLN A 1 21 ? 1.547 13.525 -0.085 1.00 0.00 32 GLN A CA 4
ATOM 4670 C C . GLN A 1 21 ? 1.323 14.443 1.110 1.00 0.00 32 GLN A C 4
ATOM 4671 O O . GLN A 1 21 ? 0.786 15.551 0.974 1.00 0.00 32 GLN A O 4
ATOM 4685 N N . GLU A 1 22 ? 1.708 13.948 2.290 1.00 0.00 33 GLU A N 4
ATOM 4686 C CA . GLU A 1 22 ? 1.516 14.685 3.541 1.00 0.00 33 GLU A CA 4
ATOM 4687 C C . GLU A 1 22 ? 2.266 15.984 3.507 1.00 0.00 33 GLU A C 4
ATOM 4688 O O . GLU A 1 22 ? 1.801 16.970 4.045 1.00 0.00 33 GLU A O 4
ATOM 4700 N N . ALA A 1 23 ? 3.487 15.946 2.950 1.00 0.00 34 ALA A N 4
ATOM 4701 C CA . ALA A 1 23 ? 4.353 17.111 2.948 1.00 0.00 34 ALA A CA 4
ATOM 4702 C C . ALA A 1 23 ? 3.568 18.352 2.581 1.00 0.00 34 ALA A C 4
ATOM 4703 O O . ALA A 1 23 ? 3.497 19.233 3.383 1.00 0.00 34 ALA A O 4
ATOM 4710 N N . LEU A 1 24 ? 2.942 18.356 1.411 1.00 0.00 35 LEU A N 4
ATOM 4711 C CA . LEU A 1 24 ? 2.135 19.500 0.957 1.00 0.00 35 LEU A CA 4
ATOM 4712 C C . LEU A 1 24 ? 0.892 19.693 1.827 1.00 0.00 35 LEU A C 4
ATOM 4713 O O . LEU A 1 24 ? 0.664 20.757 2.387 1.00 0.00 35 LEU A O 4
ATOM 4729 N N . ALA A 1 25 ? 0.052 18.651 1.886 1.00 0.00 36 ALA A N 4
ATOM 4730 C CA . ALA A 1 25 ? -1.203 18.725 2.655 1.00 0.00 36 ALA A CA 4
ATOM 4731 C C . ALA A 1 25 ? -0.916 19.277 4.058 1.00 0.00 36 ALA A C 4
ATOM 4732 O O . ALA A 1 25 ? -1.459 20.302 4.471 1.00 0.00 36 ALA A O 4
ATOM 4739 N N . HIS A 1 26 ? -0.015 18.589 4.746 1.00 0.00 37 HIS A N 4
ATOM 4740 C CA . HIS A 1 26 ? 0.439 18.962 6.087 1.00 0.00 37 HIS A CA 4
ATOM 4741 C C . HIS A 1 26 ? 1.499 20.061 5.993 1.00 0.00 37 HIS A C 4
ATOM 4742 O O . HIS A 1 26 ? 2.315 20.197 6.913 1.00 0.00 37 HIS A O 4
ATOM 4756 N N . ALA A 1 27 ? 1.494 20.863 4.896 1.00 0.00 38 ALA A N 4
ATOM 4757 C CA . ALA A 1 27 ? 2.482 21.965 4.757 1.00 0.00 38 ALA A CA 4
ATOM 4758 C C . ALA A 1 27 ? 1.814 23.311 4.856 1.00 0.00 38 ALA A C 4
ATOM 4759 O O . ALA A 1 27 ? 2.210 24.091 5.720 1.00 0.00 38 ALA A O 4
ATOM 4766 N N . ASP A 1 28 ? 0.794 23.557 3.963 1.00 0.00 39 ASP A N 4
ATOM 4767 C CA . ASP A 1 28 ? 0.038 24.851 3.877 1.00 0.00 39 ASP A CA 4
ATOM 4768 C C . ASP A 1 28 ? 0.671 25.919 4.785 1.00 0.00 39 ASP A C 4
ATOM 4769 O O . ASP A 1 28 ? 0.007 26.515 5.636 1.00 0.00 39 ASP A O 4
ATOM 4778 N N . ALA A 1 29 ? 2.006 26.074 4.646 1.00 0.00 40 ALA A N 4
ATOM 4779 C CA . ALA A 1 29 ? 2.769 26.974 5.505 1.00 0.00 40 ALA A CA 4
ATOM 4780 C C . ALA A 1 29 ? 2.271 28.384 5.314 1.00 0.00 40 ALA A C 4
ATOM 4781 O O . ALA A 1 29 ? 1.951 29.080 6.281 1.00 0.00 40 ALA A O 4
ATOM 4788 N N . ASN A 1 30 ? 2.196 28.794 4.042 1.00 0.00 41 ASN A N 4
ATOM 4789 C CA . ASN A 1 30 ? 1.721 30.135 3.727 1.00 0.00 41 ASN A CA 4
ATOM 4790 C C . ASN A 1 30 ? 0.207 30.190 3.865 1.00 0.00 41 ASN A C 4
ATOM 4791 O O . ASN A 1 30 ? -0.353 31.281 3.966 1.00 0.00 41 ASN A O 4
ATOM 4802 N N . ALA A 1 31 ? -0.452 29.010 3.888 1.00 0.00 42 ALA A N 4
ATOM 4803 C CA . ALA A 1 31 ? -1.921 28.932 4.028 1.00 0.00 42 ALA A CA 4
ATOM 4804 C C . ALA A 1 31 ? -2.612 30.014 3.182 1.00 0.00 42 ALA A C 4
ATOM 4805 O O . ALA A 1 31 ? -3.391 30.821 3.700 1.00 0.00 42 ALA A O 4
ATOM 4812 N N . ASP A 1 32 ? -2.301 30.026 1.878 1.00 0.00 43 ASP A N 4
ATOM 4813 C CA . ASP A 1 32 ? -2.870 31.020 0.949 1.00 0.00 43 ASP A CA 4
ATOM 4814 C C . ASP A 1 32 ? -3.991 30.408 0.153 1.00 0.00 43 ASP A C 4
ATOM 4815 O O . ASP A 1 32 ? -4.702 31.124 -0.526 1.00 0.00 43 ASP A O 4
ATOM 4824 N N . GLN A 1 33 ? -4.143 29.089 0.259 1.00 0.00 44 GLN A N 4
ATOM 4825 C CA . GLN A 1 33 ? -5.186 28.314 -0.436 1.00 0.00 44 GLN A CA 4
ATOM 4826 C C . GLN A 1 33 ? -4.849 28.172 -1.916 1.00 0.00 44 GLN A C 4
ATOM 4827 O O . GLN A 1 33 ? -5.649 27.630 -2.681 1.00 0.00 44 GLN A O 4
ATOM 4841 N N . HIS A 1 34 ? -3.675 28.672 -2.317 1.00 0.00 45 HIS A N 4
ATOM 4842 C CA . HIS A 1 34 ? -3.235 28.638 -3.723 1.00 0.00 45 HIS A CA 4
ATOM 4843 C C . HIS A 1 34 ? -1.873 28.031 -3.748 1.00 0.00 45 HIS A C 4
ATOM 4844 O O . HIS A 1 34 ? -1.028 28.354 -2.911 1.00 0.00 45 HIS A O 4
ATOM 4858 N N . LEU A 1 35 ? -1.677 27.132 -4.703 1.00 0.00 46 LEU A N 4
ATOM 4859 C CA . LEU A 1 35 ? -0.417 26.440 -4.843 1.00 0.00 46 LEU A CA 4
ATOM 4860 C C . LEU A 1 35 ? 0.502 27.248 -5.752 1.00 0.00 46 LEU A C 4
ATOM 4861 O O . LEU A 1 35 ? 0.126 27.582 -6.876 1.00 0.00 46 LEU A O 4
ATOM 4877 N N . ASP A 1 36 ? 1.705 27.529 -5.260 1.00 0.00 47 ASP A N 4
ATOM 4878 C CA . ASP A 1 36 ? 2.721 28.268 -6.007 1.00 0.00 47 ASP A CA 4
ATOM 4879 C C . ASP A 1 36 ? 3.869 27.318 -6.328 1.00 0.00 47 ASP A C 4
ATOM 4880 O O . ASP A 1 36 ? 4.245 26.486 -5.500 1.00 0.00 47 ASP A O 4
ATOM 4889 N N . PHE A 1 37 ? 4.398 27.441 -7.545 1.00 0.00 48 PHE A N 4
ATOM 4890 C CA . PHE A 1 37 ? 5.486 26.597 -8.025 1.00 0.00 48 PHE A CA 4
ATOM 4891 C C . PHE A 1 37 ? 6.606 26.450 -6.994 1.00 0.00 48 PHE A C 4
ATOM 4892 O O . PHE A 1 37 ? 7.119 25.350 -6.791 1.00 0.00 48 PHE A O 4
ATOM 4909 N N . ASP A 1 38 ? 6.995 27.573 -6.373 1.00 0.00 49 ASP A N 4
ATOM 4910 C CA . ASP A 1 38 ? 8.080 27.569 -5.394 1.00 0.00 49 ASP A CA 4
ATOM 4911 C C . ASP A 1 38 ? 7.854 26.501 -4.332 1.00 0.00 49 ASP A C 4
ATOM 4912 O O . ASP A 1 38 ? 8.697 25.634 -4.118 1.00 0.00 49 ASP A O 4
ATOM 4921 N N . GLU A 1 39 ? 6.695 26.578 -3.676 1.00 0.00 50 GLU A N 4
ATOM 4922 C CA . GLU A 1 39 ? 6.362 25.622 -2.628 1.00 0.00 50 GLU A CA 4
ATOM 4923 C C . GLU A 1 39 ? 6.451 24.195 -3.159 1.00 0.00 50 GLU A C 4
ATOM 4924 O O . GLU A 1 39 ? 7.033 23.332 -2.528 1.00 0.00 50 GLU A O 4
ATOM 4936 N N . TRP A 1 40 ? 5.864 23.970 -4.340 1.00 0.00 51 TRP A N 4
ATOM 4937 C CA . TRP A 1 40 ? 5.866 22.639 -4.942 1.00 0.00 51 TRP A CA 4
ATOM 4938 C C . TRP A 1 40 ? 7.293 22.158 -5.196 1.00 0.00 51 TRP A C 4
ATOM 4939 O O . TRP A 1 40 ? 7.720 21.126 -4.680 1.00 0.00 51 TRP A O 4
ATOM 4960 N N . ARG A 1 41 ? 8.015 22.916 -6.009 1.00 0.00 52 ARG A N 4
ATOM 4961 C CA . ARG A 1 41 ? 9.375 22.552 -6.377 1.00 0.00 52 ARG A CA 4
ATOM 4962 C C . ARG A 1 41 ? 10.251 22.225 -5.170 1.00 0.00 52 ARG A C 4
ATOM 4963 O O . ARG A 1 41 ? 10.845 21.168 -5.119 1.00 0.00 52 ARG A O 4
ATOM 4984 N N . GLN A 1 42 ? 10.304 23.149 -4.215 1.00 0.00 53 GLN A N 4
ATOM 4985 C CA . GLN A 1 42 ? 11.134 22.981 -3.016 1.00 0.00 53 GLN A CA 4
ATOM 4986 C C . GLN A 1 42 ? 10.648 21.841 -2.138 1.00 0.00 53 GLN A C 4
ATOM 4987 O O . GLN A 1 42 ? 11.446 21.048 -1.622 1.00 0.00 53 GLN A O 4
ATOM 5001 N N . GLU A 1 43 ? 9.330 21.775 -1.939 1.00 0.00 54 GLU A N 4
ATOM 5002 C CA . GLU A 1 43 ? 8.761 20.747 -1.071 1.00 0.00 54 GLU A CA 4
ATOM 5003 C C . GLU A 1 43 ? 9.109 19.357 -1.594 1.00 0.00 54 GLU A C 4
ATOM 5004 O O . GLU A 1 43 ? 9.618 18.519 -0.857 1.00 0.00 54 GLU A O 4
ATOM 5016 N N . LEU A 1 44 ? 8.829 19.134 -2.875 1.00 0.00 55 LEU A N 4
ATOM 5017 C CA . LEU A 1 44 ? 9.106 17.841 -3.513 1.00 0.00 55 LEU A CA 4
ATOM 5018 C C . LEU A 1 44 ? 10.588 17.606 -3.628 1.00 0.00 55 LEU A C 4
ATOM 5019 O O . LEU A 1 44 ? 11.043 16.473 -3.599 1.00 0.00 55 LEU A O 4
ATOM 5035 N N . LYS A 1 45 ? 11.342 18.662 -3.836 1.00 0.00 56 LYS A N 4
ATOM 5036 C CA . LYS A 1 45 ? 12.775 18.510 -4.021 1.00 0.00 56 LYS A CA 4
ATOM 5037 C C . LYS A 1 45 ? 13.415 17.714 -2.871 1.00 0.00 56 LYS A C 4
ATOM 5038 O O . LYS A 1 45 ? 14.190 16.778 -3.107 1.00 0.00 56 LYS A O 4
ATOM 5057 N N . CYS A 1 46 ? 13.083 18.094 -1.633 1.00 0.00 57 CYS A N 4
ATOM 5058 C CA . CYS A 1 46 ? 13.649 17.440 -0.458 1.00 0.00 57 CYS A CA 4
ATOM 5059 C C . CYS A 1 46 ? 13.305 15.955 -0.409 1.00 0.00 57 CYS A C 4
ATOM 5060 O O . CYS A 1 46 ? 13.922 15.199 0.341 1.00 0.00 57 CYS A O 4
ATOM 5068 N N . ARG A 1 47 ? 12.308 15.538 -1.209 1.00 0.00 58 ARG A N 4
ATOM 5069 C CA . ARG A 1 47 ? 11.872 14.126 -1.239 1.00 0.00 58 ARG A CA 4
ATOM 5070 C C . ARG A 1 47 ? 12.837 13.292 -2.063 1.00 0.00 58 ARG A C 4
ATOM 5071 O O . ARG A 1 47 ? 12.510 12.169 -2.459 1.00 0.00 58 ARG A O 4
ATOM 5092 N N . GLY A 1 48 ? 14.040 13.813 -2.296 1.00 0.00 59 GLY A N 4
ATOM 5093 C CA . GLY A 1 48 ? 15.050 13.072 -3.050 1.00 0.00 59 GLY A CA 4
ATOM 5094 C C . GLY A 1 48 ? 14.798 13.185 -4.535 1.00 0.00 59 GLY A C 4
ATOM 5095 O O . GLY A 1 48 ? 15.371 12.429 -5.317 1.00 0.00 59 GLY A O 4
ATOM 5099 N N . HIS A 1 49 ? 13.930 14.136 -4.932 1.00 0.00 60 HIS A N 4
ATOM 5100 C CA . HIS A 1 49 ? 13.594 14.361 -6.356 1.00 0.00 60 HIS A CA 4
ATOM 5101 C C . HIS A 1 49 ? 14.310 15.614 -6.839 1.00 0.00 60 HIS A C 4
ATOM 5102 O O . HIS A 1 49 ? 14.568 16.524 -6.056 1.00 0.00 60 HIS A O 4
ATOM 5116 N N . ALA A 1 50 ? 14.634 15.647 -8.134 1.00 0.00 61 ALA A N 4
ATOM 5117 C CA . ALA A 1 50 ? 15.321 16.786 -8.753 1.00 0.00 61 ALA A CA 4
ATOM 5118 C C . ALA A 1 50 ? 14.284 17.706 -9.383 1.00 0.00 61 ALA A C 4
ATOM 5119 O O . ALA A 1 50 ? 13.160 17.289 -9.656 1.00 0.00 61 ALA A O 4
ATOM 5126 N N . ASP A 1 51 ? 14.673 18.958 -9.620 1.00 0.00 62 ASP A N 4
ATOM 5127 C CA . ASP A 1 51 ? 13.778 19.955 -10.223 1.00 0.00 62 ASP A CA 4
ATOM 5128 C C . ASP A 1 51 ? 13.297 19.504 -11.604 1.00 0.00 62 ASP A C 4
ATOM 5129 O O . ASP A 1 51 ? 12.123 19.652 -11.946 1.00 0.00 62 ASP A O 4
ATOM 5138 N N . ALA A 1 52 ? 14.230 18.969 -12.391 1.00 0.00 63 ALA A N 4
ATOM 5139 C CA . ALA A 1 52 ? 13.930 18.511 -13.755 1.00 0.00 63 ALA A CA 4
ATOM 5140 C C . ALA A 1 52 ? 12.872 17.403 -13.770 1.00 0.00 63 ALA A C 4
ATOM 5141 O O . ALA A 1 52 ? 11.915 17.462 -14.538 1.00 0.00 63 ALA A O 4
ATOM 5148 N N . ASP A 1 53 ? 13.066 16.382 -12.926 1.00 0.00 64 ASP A N 4
ATOM 5149 C CA . ASP A 1 53 ? 12.149 15.235 -12.867 1.00 0.00 64 ASP A CA 4
ATOM 5150 C C . ASP A 1 53 ? 10.736 15.663 -12.504 1.00 0.00 64 ASP A C 4
ATOM 5151 O O . ASP A 1 53 ? 9.763 15.140 -13.051 1.00 0.00 64 ASP A O 4
ATOM 5160 N N . ILE A 1 54 ? 10.625 16.615 -11.574 1.00 0.00 65 ILE A N 4
ATOM 5161 C CA . ILE A 1 54 ? 9.312 17.100 -11.136 1.00 0.00 65 ILE A CA 4
ATOM 5162 C C . ILE A 1 54 ? 8.544 17.689 -12.302 1.00 0.00 65 ILE A C 4
ATOM 5163 O O . ILE A 1 54 ? 7.317 17.783 -12.250 1.00 0.00 65 ILE A O 4
ATOM 5179 N N . GLU A 1 55 ? 9.263 18.121 -13.336 1.00 0.00 66 GLU A N 4
ATOM 5180 C CA . GLU A 1 55 ? 8.619 18.740 -14.489 1.00 0.00 66 GLU A CA 4
ATOM 5181 C C . GLU A 1 55 ? 7.592 17.790 -15.115 1.00 0.00 66 GLU A C 4
ATOM 5182 O O . GLU A 1 55 ? 6.542 18.222 -15.592 1.00 0.00 66 GLU A O 4
ATOM 5194 N N . ALA A 1 56 ? 7.914 16.495 -15.090 1.00 0.00 67 ALA A N 4
ATOM 5195 C CA . ALA A 1 56 ? 7.034 15.466 -15.647 1.00 0.00 67 ALA A CA 4
ATOM 5196 C C . ALA A 1 56 ? 5.839 15.244 -14.728 1.00 0.00 67 ALA A C 4
ATOM 5197 O O . ALA A 1 56 ? 4.709 15.077 -15.187 1.00 0.00 67 ALA A O 4
ATOM 5204 N N . VAL A 1 57 ? 6.111 15.238 -13.415 1.00 0.00 68 VAL A N 4
ATOM 5205 C CA . VAL A 1 57 ? 5.068 15.023 -12.402 1.00 0.00 68 VAL A CA 4
ATOM 5206 C C . VAL A 1 57 ? 4.091 16.187 -12.402 1.00 0.00 68 VAL A C 4
ATOM 5207 O O . VAL A 1 57 ? 2.970 16.068 -11.935 1.00 0.00 68 VAL A O 4
ATOM 5220 N N . PHE A 1 58 ? 4.543 17.335 -12.897 1.00 0.00 69 PHE A N 4
ATOM 5221 C CA . PHE A 1 58 ? 3.714 18.539 -12.916 1.00 0.00 69 PHE A CA 4
ATOM 5222 C C . PHE A 1 58 ? 2.454 18.341 -13.766 1.00 0.00 69 PHE A C 4
ATOM 5223 O O . PHE A 1 58 ? 1.335 18.355 -13.256 1.00 0.00 69 PHE A O 4
ATOM 5240 N N . ALA A 1 59 ? 2.666 18.131 -15.067 1.00 0.00 70 ALA A N 4
ATOM 5241 C CA . ALA A 1 59 ? 1.589 17.907 -16.034 1.00 0.00 70 ALA A CA 4
ATOM 5242 C C . ALA A 1 59 ? 0.693 16.761 -15.600 1.00 0.00 70 ALA A C 4
ATOM 5243 O O . ALA A 1 59 ? -0.400 16.591 -16.140 1.00 0.00 70 ALA A O 4
ATOM 5250 N N . LYS A 1 60 ? 1.193 15.942 -14.660 1.00 0.00 71 LYS A N 4
ATOM 5251 C CA . LYS A 1 60 ? 0.431 14.769 -14.219 1.00 0.00 71 LYS A CA 4
ATOM 5252 C C . LYS A 1 60 ? -0.989 15.178 -13.801 1.00 0.00 71 LYS A C 4
ATOM 5253 O O . LYS A 1 60 ? -1.964 14.682 -14.364 1.00 0.00 71 LYS A O 4
ATOM 5272 N N . TYR A 1 61 ? -1.092 16.108 -12.828 1.00 0.00 72 TYR A N 4
ATOM 5273 C CA . TYR A 1 61 ? -2.399 16.610 -12.357 1.00 0.00 72 TYR A CA 4
ATOM 5274 C C . TYR A 1 61 ? -2.677 17.936 -13.035 1.00 0.00 72 TYR A C 4
ATOM 5275 O O . TYR A 1 61 ? -3.814 18.228 -13.367 1.00 0.00 72 TYR A O 4
ATOM 5293 N N . ASP A 1 62 ? -1.623 18.764 -13.139 1.00 0.00 73 ASP A N 4
ATOM 5294 C CA . ASP A 1 62 ? -1.743 20.111 -13.727 1.00 0.00 73 ASP A CA 4
ATOM 5295 C C . ASP A 1 62 ? -2.158 20.012 -15.197 1.00 0.00 73 ASP A C 4
ATOM 5296 O O . ASP A 1 62 ? -1.408 20.392 -16.104 1.00 0.00 73 ASP A O 4
ATOM 5305 N N . VAL A 1 63 ? -3.351 19.454 -15.433 1.00 0.00 74 VAL A N 4
ATOM 5306 C CA . VAL A 1 63 ? -3.858 19.265 -16.797 1.00 0.00 74 VAL A CA 4
ATOM 5307 C C . VAL A 1 63 ? -3.958 20.624 -17.458 1.00 0.00 74 VAL A C 4
ATOM 5308 O O . VAL A 1 63 ? -3.534 20.801 -18.604 1.00 0.00 74 VAL A O 4
ATOM 5321 N N . ASP A 1 64 ? -4.570 21.573 -16.742 1.00 0.00 75 ASP A N 4
ATOM 5322 C CA . ASP A 1 64 ? -4.780 22.901 -17.297 1.00 0.00 75 ASP A CA 4
ATOM 5323 C C . ASP A 1 64 ? -3.423 23.554 -17.466 1.00 0.00 75 ASP A C 4
ATOM 5324 O O . ASP A 1 64 ? -3.310 24.557 -18.173 1.00 0.00 75 ASP A O 4
ATOM 5333 N N . GLY A 1 65 ? -2.372 22.961 -16.860 1.00 0.00 76 GLY A N 4
ATOM 5334 C CA . GLY A 1 65 ? -1.011 23.463 -16.998 1.00 0.00 76 GLY A CA 4
ATOM 5335 C C . GLY A 1 65 ? -0.916 24.955 -16.791 1.00 0.00 76 GLY A C 4
ATOM 5336 O O . GLY A 1 65 ? 0.064 25.582 -17.184 1.00 0.00 76 GLY A O 4
ATOM 5340 N N . ASP A 1 66 ? -1.945 25.523 -16.152 1.00 0.00 77 ASP A N 4
ATOM 5341 C CA . ASP A 1 66 ? -1.998 26.952 -15.867 1.00 0.00 77 ASP A CA 4
ATOM 5342 C C . ASP A 1 66 ? -0.965 27.310 -14.810 1.00 0.00 77 ASP A C 4
ATOM 5343 O O . ASP A 1 66 ? -1.028 28.388 -14.234 1.00 0.00 77 ASP A O 4
ATOM 5352 N N . ARG A 1 67 ? -0.013 26.391 -14.557 1.00 0.00 78 ARG A N 4
ATOM 5353 C CA . ARG A 1 67 ? 1.046 26.596 -13.574 1.00 0.00 78 ARG A CA 4
ATOM 5354 C C . ARG A 1 67 ? 0.485 26.953 -12.207 1.00 0.00 78 ARG A C 4
ATOM 5355 O O . ARG A 1 67 ? 1.224 27.384 -11.321 1.00 0.00 78 ARG A O 4
ATOM 5376 N N . VAL A 1 68 ? -0.840 26.819 -12.062 1.00 0.00 79 VAL A N 4
ATOM 5377 C CA . VAL A 1 68 ? -1.537 27.162 -10.820 1.00 0.00 79 VAL A CA 4
ATOM 5378 C C . VAL A 1 68 ? -2.748 26.236 -10.603 1.00 0.00 79 VAL A C 4
ATOM 5379 O O . VAL A 1 68 ? -3.557 26.037 -11.492 1.00 0.00 79 VAL A O 4
ATOM 5392 N N . LEU A 1 69 ? -2.869 25.714 -9.401 1.00 0.00 80 LEU A N 4
ATOM 5393 C CA . LEU A 1 69 ? -3.966 24.846 -8.999 1.00 0.00 80 LEU A CA 4
ATOM 5394 C C . LEU A 1 69 ? -4.310 25.238 -7.564 1.00 0.00 80 LEU A C 4
ATOM 5395 O O . LEU A 1 69 ? -3.413 25.557 -6.793 1.00 0.00 80 LEU A O 4
ATOM 5411 N N . ASP A 1 70 ? -5.590 25.250 -7.221 1.00 0.00 81 ASP A N 4
ATOM 5412 C CA . ASP A 1 70 ? -6.032 25.631 -5.876 1.00 0.00 81 ASP A CA 4
ATOM 5413 C C . ASP A 1 70 ? -5.925 24.444 -4.922 1.00 0.00 81 ASP A C 4
ATOM 5414 O O . ASP A 1 70 ? -5.663 23.313 -5.333 1.00 0.00 81 ASP A O 4
ATOM 5423 N N . ALA A 1 71 ? -6.159 24.732 -3.644 1.00 0.00 82 ALA A N 4
ATOM 5424 C CA . ALA A 1 71 ? -6.135 23.736 -2.560 1.00 0.00 82 ALA A CA 4
ATOM 5425 C C . ALA A 1 71 ? -7.068 22.564 -2.863 1.00 0.00 82 ALA A C 4
ATOM 5426 O O . ALA A 1 71 ? -7.006 21.533 -2.211 1.00 0.00 82 ALA A O 4
ATOM 5433 N N . GLU A 1 72 ? -7.955 22.752 -3.835 1.00 0.00 83 GLU A N 4
ATOM 5434 C CA . GLU A 1 72 ? -8.921 21.713 -4.208 1.00 0.00 83 GLU A CA 4
ATOM 5435 C C . GLU A 1 72 ? -8.220 20.515 -4.842 1.00 0.00 83 GLU A C 4
ATOM 5436 O O . GLU A 1 72 ? -8.610 19.361 -4.637 1.00 0.00 83 GLU A O 4
ATOM 5448 N N . GLU A 1 73 ? -7.202 20.808 -5.665 1.00 0.00 84 GLU A N 4
ATOM 5449 C CA . GLU A 1 73 ? -6.477 19.755 -6.383 1.00 0.00 84 GLU A CA 4
ATOM 5450 C C . GLU A 1 73 ? -5.691 18.889 -5.409 1.00 0.00 84 GLU A C 4
ATOM 5451 O O . GLU A 1 73 ? -5.422 17.721 -5.683 1.00 0.00 84 GLU A O 4
ATOM 5463 N N . GLN A 1 74 ? -5.333 19.471 -4.261 1.00 0.00 85 GLN A N 4
ATOM 5464 C CA . GLN A 1 74 ? -4.568 18.745 -3.233 1.00 0.00 85 GLN A CA 4
ATOM 5465 C C . GLN A 1 74 ? -5.418 17.620 -2.687 1.00 0.00 85 GLN A C 4
ATOM 5466 O O . GLN A 1 74 ? -4.938 16.503 -2.483 1.00 0.00 85 GLN A O 4
ATOM 5480 N N . MET A 1 75 ? -6.694 17.911 -2.439 1.00 0.00 86 MET A N 4
ATOM 5481 C CA . MET A 1 75 ? -7.597 16.893 -1.912 1.00 0.00 86 MET A CA 4
ATOM 5482 C C . MET A 1 75 ? -7.656 15.730 -2.895 1.00 0.00 86 MET A C 4
ATOM 5483 O O . MET A 1 75 ? -7.532 14.558 -2.513 1.00 0.00 86 MET A O 4
ATOM 5497 N N . LYS A 1 76 ? -7.835 16.075 -4.175 1.00 0.00 87 LYS A N 4
ATOM 5498 C CA . LYS A 1 76 ? -7.905 15.067 -5.227 1.00 0.00 87 LYS A CA 4
ATOM 5499 C C . LYS A 1 76 ? -6.574 14.328 -5.326 1.00 0.00 87 LYS A C 4
ATOM 5500 O O . LYS A 1 76 ? -6.538 13.122 -5.553 1.00 0.00 87 LYS A O 4
ATOM 5519 N N . MET A 1 77 ? -5.476 15.077 -5.178 1.00 0.00 88 MET A N 4
ATOM 5520 C CA . MET A 1 77 ? -4.140 14.487 -5.267 1.00 0.00 88 MET A CA 4
ATOM 5521 C C . MET A 1 77 ? -4.036 13.326 -4.276 1.00 0.00 88 MET A C 4
ATOM 5522 O O . MET A 1 77 ? -3.787 12.197 -4.665 1.00 0.00 88 MET A O 4
ATOM 5536 N N . ALA A 1 78 ? -4.223 13.632 -2.991 1.00 0.00 89 ALA A N 4
ATOM 5537 C CA . ALA A 1 78 ? -4.141 12.614 -1.939 1.00 0.00 89 ALA A CA 4
ATOM 5538 C C . ALA A 1 78 ? -4.914 11.354 -2.324 1.00 0.00 89 ALA A C 4
ATOM 5539 O O . ALA A 1 78 ? -4.411 10.241 -2.190 1.00 0.00 89 ALA A O 4
ATOM 5546 N N . HIS A 1 79 ? -6.126 11.559 -2.837 1.00 0.00 90 HIS A N 4
ATOM 5547 C CA . HIS A 1 79 ? -6.978 10.445 -3.271 1.00 0.00 90 HIS A CA 4
ATOM 5548 C C . HIS A 1 79 ? -6.289 9.622 -4.378 1.00 0.00 90 HIS A C 4
ATOM 5549 O O . HIS A 1 79 ? -6.525 8.423 -4.509 1.00 0.00 90 HIS A O 4
ATOM 5563 N N . ASP A 1 80 ? -5.452 10.297 -5.176 1.00 0.00 91 ASP A N 4
ATOM 5564 C CA . ASP A 1 80 ? -4.729 9.639 -6.280 1.00 0.00 91 ASP A CA 4
ATOM 5565 C C . ASP A 1 80 ? -3.557 8.824 -5.739 1.00 0.00 91 ASP A C 4
ATOM 5566 O O . ASP A 1 80 ? -3.397 7.649 -6.070 1.00 0.00 91 ASP A O 4
ATOM 5575 N N . LEU A 1 81 ? -2.730 9.464 -4.902 1.00 0.00 92 LEU A N 4
ATOM 5576 C CA . LEU A 1 81 ? -1.552 8.807 -4.314 1.00 0.00 92 LEU A CA 4
ATOM 5577 C C . LEU A 1 81 ? -1.954 7.658 -3.437 1.00 0.00 92 LEU A C 4
ATOM 5578 O O . LEU A 1 81 ? -1.326 6.600 -3.460 1.00 0.00 92 LEU A O 4
ATOM 5594 N N . GLU A 1 82 ? -2.995 7.874 -2.659 1.00 0.00 93 GLU A N 4
ATOM 5595 C CA . GLU A 1 82 ? -3.488 6.849 -1.750 1.00 0.00 93 GLU A CA 4
ATOM 5596 C C . GLU A 1 82 ? -3.679 5.525 -2.501 1.00 0.00 93 GLU A C 4
ATOM 5597 O O . GLU A 1 82 ? -3.532 4.448 -1.931 1.00 0.00 93 GLU A O 4
ATOM 5609 N N . GLY A 1 83 ? -3.999 5.637 -3.795 1.00 0.00 94 GLY A N 4
ATOM 5610 C CA . GLY A 1 83 ? -4.212 4.470 -4.649 1.00 0.00 94 GLY A CA 4
ATOM 5611 C C . GLY A 1 83 ? -2.934 3.657 -4.796 1.00 0.00 94 GLY A C 4
ATOM 5612 O O . GLY A 1 83 ? -2.972 2.439 -4.939 1.00 0.00 94 GLY A O 4
ATOM 5616 N N . GLN A 1 84 ? -1.791 4.353 -4.766 1.00 0.00 95 GLN A N 4
ATOM 5617 C CA . GLN A 1 84 ? -0.476 3.703 -4.905 1.00 0.00 95 GLN A CA 4
ATOM 5618 C C . GLN A 1 84 ? -0.241 2.732 -3.756 1.00 0.00 95 GLN A C 4
ATOM 5619 O O . GLN A 1 84 ? 0.281 1.637 -3.949 1.00 0.00 95 GLN A O 4
ATOM 5633 N N . LYS A 1 85 ? -0.615 3.147 -2.550 1.00 0.00 96 LYS A N 4
ATOM 5634 C CA . LYS A 1 85 ? -0.427 2.308 -1.368 1.00 0.00 96 LYS A CA 4
ATOM 5635 C C . LYS A 1 85 ? -1.151 0.976 -1.544 1.00 0.00 96 LYS A C 4
ATOM 5636 O O . LYS A 1 85 ? -0.613 -0.084 -1.223 1.00 0.00 96 LYS A O 4
ATOM 5655 N N . SER A 1 86 ? -2.374 1.048 -2.075 1.00 0.00 97 SER A N 4
ATOM 5656 C CA . SER A 1 86 ? -3.179 -0.148 -2.318 1.00 0.00 97 SER A CA 4
ATOM 5657 C C . SER A 1 86 ? -2.472 -1.066 -3.311 1.00 0.00 97 SER A C 4
ATOM 5658 O O . SER A 1 86 ? -2.498 -2.289 -3.171 1.00 0.00 97 SER A O 4
ATOM 5666 N N . ASP A 1 87 ? -1.836 -0.460 -4.324 1.00 0.00 98 ASP A N 4
ATOM 5667 C CA . ASP A 1 87 ? -1.115 -1.229 -5.346 1.00 0.00 98 ASP A CA 4
ATOM 5668 C C . ASP A 1 87 ? 0.037 -2.013 -4.709 1.00 0.00 98 ASP A C 4
ATOM 5669 O O . ASP A 1 87 ? 0.246 -3.187 -5.011 1.00 0.00 98 ASP A O 4
ATOM 5678 N N . LEU A 1 88 ? 0.781 -1.344 -3.818 1.00 0.00 99 LEU A N 4
ATOM 5679 C CA . LEU A 1 88 ? 1.922 -1.967 -3.132 1.00 0.00 99 LEU A CA 4
ATOM 5680 C C . LEU A 1 88 ? 1.459 -3.115 -2.261 1.00 0.00 99 LEU A C 4
ATOM 5681 O O . LEU A 1 88 ? 2.113 -4.161 -2.195 1.00 0.00 99 LEU A O 4
ATOM 5697 N N . ASN A 1 89 ? 0.333 -2.911 -1.581 1.00 0.00 100 ASN A N 4
ATOM 5698 C CA . ASN A 1 89 ? -0.208 -3.939 -0.696 1.00 0.00 100 ASN A CA 4
ATOM 5699 C C . ASN A 1 89 ? -0.388 -5.240 -1.480 1.00 0.00 100 ASN A C 4
ATOM 5700 O O . ASN A 1 89 ? 0.041 -6.307 -1.034 1.00 0.00 100 ASN A O 4
ATOM 5711 N N . ASN A 1 90 ? -1.007 -5.134 -2.661 1.00 0.00 101 ASN A N 4
ATOM 5712 C CA . ASN A 1 90 ? -1.221 -6.300 -3.519 1.00 0.00 101 ASN A CA 4
ATOM 5713 C C . ASN A 1 90 ? 0.109 -6.785 -4.084 1.00 0.00 101 ASN A C 4
ATOM 5714 O O . ASN A 1 90 ? 0.339 -7.992 -4.197 1.00 0.00 101 ASN A O 4
ATOM 5725 N N . GLN A 1 91 ? 0.975 -5.825 -4.467 1.00 0.00 102 GLN A N 4
ATOM 5726 C CA . GLN A 1 91 ? 2.278 -6.153 -5.063 1.00 0.00 102 GLN A CA 4
ATOM 5727 C C . GLN A 1 91 ? 3.000 -7.160 -4.194 1.00 0.00 102 GLN A C 4
ATOM 5728 O O . GLN A 1 91 ? 3.472 -8.192 -4.675 1.00 0.00 102 GLN A O 4
ATOM 5742 N N . LEU A 1 92 ? 3.061 -6.851 -2.895 1.00 0.00 103 LEU A N 4
ATOM 5743 C CA . LEU A 1 92 ? 3.697 -7.731 -1.922 1.00 0.00 103 LEU A CA 4
ATOM 5744 C C . LEU A 1 92 ? 2.943 -7.642 -0.603 1.00 0.00 103 LEU A C 4
ATOM 5745 O O . LEU A 1 92 ? 2.418 -6.580 -0.263 1.00 0.00 103 LEU A O 4
ATOM 5761 N N . ALA A 1 93 ? 2.912 -8.775 0.133 1.00 0.00 104 ALA A N 4
ATOM 5762 C CA . ALA A 1 93 ? 2.237 -8.871 1.440 1.00 0.00 104 ALA A CA 4
ATOM 5763 C C . ALA A 1 93 ? 2.459 -7.603 2.262 1.00 0.00 104 ALA A C 4
ATOM 5764 O O . ALA A 1 93 ? 3.484 -6.937 2.106 1.00 0.00 104 ALA A O 4
ATOM 5771 N N . GLU A 1 94 ? 1.485 -7.266 3.103 1.00 0.00 105 GLU A N 4
ATOM 5772 C CA . GLU A 1 94 ? 1.576 -6.049 3.921 1.00 0.00 105 GLU A CA 4
ATOM 5773 C C . GLU A 1 94 ? 0.443 -6.016 4.935 1.00 0.00 105 GLU A C 4
ATOM 5774 O O . GLU A 1 94 ? 0.038 -4.946 5.387 1.00 0.00 105 GLU A O 4
ATOM 5786 N N . LEU A 1 95 ? -0.070 -7.184 5.272 1.00 0.00 106 LEU A N 4
ATOM 5787 C CA . LEU A 1 95 ? -1.180 -7.298 6.223 1.00 0.00 106 LEU A CA 4
ATOM 5788 C C . LEU A 1 95 ? -0.655 -7.288 7.639 1.00 0.00 106 LEU A C 4
ATOM 5789 O O . LEU A 1 95 ? -1.424 -7.452 8.587 1.00 0.00 106 LEU A O 4
ATOM 5805 N N . GLU A 1 96 ? 0.658 -7.088 7.786 1.00 0.00 107 GLU A N 4
ATOM 5806 C CA . GLU A 1 96 ? 1.278 -7.056 9.108 1.00 0.00 107 GLU A CA 4
ATOM 5807 C C . GLU A 1 96 ? 2.686 -6.456 9.005 1.00 0.00 107 GLU A C 4
ATOM 5808 O O . GLU A 1 96 ? 3.349 -6.717 8.015 1.00 0.00 107 GLU A O 4
ATOM 5821 N N . GLY A 1 1 ? 19.155 -4.118 -17.951 1.00 0.00 12 GLY A N 5
ATOM 5822 C CA . GLY A 1 1 ? 17.882 -3.960 -18.710 1.00 0.00 12 GLY A CA 5
ATOM 5823 C C . GLY A 1 1 ? 17.613 -5.219 -19.520 1.00 0.00 12 GLY A C 5
ATOM 5824 O O . GLY A 1 1 ? 16.482 -5.705 -19.563 1.00 0.00 12 GLY A O 5
ATOM 5830 N N . GLY A 1 2 ? 18.662 -5.749 -20.160 1.00 0.00 13 GLY A N 5
ATOM 5831 C CA . GLY A 1 2 ? 18.540 -6.964 -20.973 1.00 0.00 13 GLY A CA 5
ATOM 5832 C C . GLY A 1 2 ? 18.157 -8.157 -20.112 1.00 0.00 13 GLY A C 5
ATOM 5833 O O . GLY A 1 2 ? 17.354 -8.993 -20.522 1.00 0.00 13 GLY A O 5
ATOM 5837 N N . LEU A 1 3 ? 18.738 -8.227 -18.912 1.00 0.00 14 LEU A N 5
ATOM 5838 C CA . LEU A 1 3 ? 18.462 -9.332 -17.977 1.00 0.00 14 LEU A CA 5
ATOM 5839 C C . LEU A 1 3 ? 17.023 -9.301 -17.534 1.00 0.00 14 LEU A C 5
ATOM 5840 O O . LEU A 1 3 ? 16.405 -10.354 -17.320 1.00 0.00 14 LEU A O 5
ATOM 5856 N N . VAL A 1 4 ? 16.491 -8.095 -17.384 1.00 0.00 15 VAL A N 5
ATOM 5857 C CA . VAL A 1 4 ? 15.114 -7.934 -16.949 1.00 0.00 15 VAL A CA 5
ATOM 5858 C C . VAL A 1 4 ? 14.594 -6.520 -17.307 1.00 0.00 15 VAL A C 5
ATOM 5859 O O . VAL A 1 4 ? 14.936 -5.534 -16.659 1.00 0.00 15 VAL A O 5
ATOM 5872 N N . PRO A 1 5 ? 13.786 -6.375 -18.328 1.00 0.00 16 PRO A N 5
ATOM 5873 C CA . PRO A 1 5 ? 13.249 -5.024 -18.729 1.00 0.00 16 PRO A CA 5
ATOM 5874 C C . PRO A 1 5 ? 12.209 -4.513 -17.734 1.00 0.00 16 PRO A C 5
ATOM 5875 O O . PRO A 1 5 ? 11.866 -3.335 -17.742 1.00 0.00 16 PRO A O 5
ATOM 5886 N N . ARG A 1 6 ? 11.702 -5.407 -16.882 1.00 0.00 17 ARG A N 5
ATOM 5887 C CA . ARG A 1 6 ? 10.682 -5.040 -15.890 1.00 0.00 17 ARG A CA 5
ATOM 5888 C C . ARG A 1 6 ? 11.264 -4.125 -14.843 1.00 0.00 17 ARG A C 5
ATOM 5889 O O . ARG A 1 6 ? 10.526 -3.405 -14.169 1.00 0.00 17 ARG A O 5
ATOM 5910 N N . GLY A 1 7 ? 12.588 -4.163 -14.712 1.00 0.00 18 GLY A N 5
ATOM 5911 C CA . GLY A 1 7 ? 13.276 -3.336 -13.731 1.00 0.00 18 GLY A CA 5
ATOM 5912 C C . GLY A 1 7 ? 12.963 -3.824 -12.325 1.00 0.00 18 GLY A C 5
ATOM 5913 O O . GLY A 1 7 ? 12.432 -4.922 -12.147 1.00 0.00 18 GLY A O 5
ATOM 5917 N N . SER A 1 8 ? 13.293 -3.000 -11.334 1.00 0.00 19 SER A N 5
ATOM 5918 C CA . SER A 1 8 ? 13.052 -3.342 -9.928 1.00 0.00 19 SER A CA 5
ATOM 5919 C C . SER A 1 8 ? 13.240 -2.113 -9.040 1.00 0.00 19 SER A C 5
ATOM 5920 O O . SER A 1 8 ? 14.277 -1.951 -8.393 1.00 0.00 19 SER A O 5
ATOM 5928 N N . HIS A 1 9 ? 12.223 -1.248 -9.010 1.00 0.00 20 HIS A N 5
ATOM 5929 C CA . HIS A 1 9 ? 12.280 -0.025 -8.194 1.00 0.00 20 HIS A CA 5
ATOM 5930 C C . HIS A 1 9 ? 10.904 0.616 -8.093 1.00 0.00 20 HIS A C 5
ATOM 5931 O O . HIS A 1 9 ? 10.785 1.760 -7.668 1.00 0.00 20 HIS A O 5
ATOM 5945 N N . MET A 1 10 ? 9.872 -0.125 -8.492 1.00 0.00 21 MET A N 5
ATOM 5946 C CA . MET A 1 10 ? 8.499 0.384 -8.454 1.00 0.00 21 MET A CA 5
ATOM 5947 C C . MET A 1 10 ? 8.069 0.664 -7.027 1.00 0.00 21 MET A C 5
ATOM 5948 O O . MET A 1 10 ? 7.361 1.633 -6.765 1.00 0.00 21 MET A O 5
ATOM 5962 N N . ALA A 1 11 ? 8.506 -0.202 -6.108 1.00 0.00 22 ALA A N 5
ATOM 5963 C CA . ALA A 1 11 ? 8.155 -0.053 -4.698 1.00 0.00 22 ALA A CA 5
ATOM 5964 C C . ALA A 1 11 ? 8.637 1.294 -4.161 1.00 0.00 22 ALA A C 5
ATOM 5965 O O . ALA A 1 11 ? 7.848 2.087 -3.659 1.00 0.00 22 ALA A O 5
ATOM 5972 N N . SER A 1 12 ? 9.945 1.543 -4.282 1.00 0.00 23 SER A N 5
ATOM 5973 C CA . SER A 1 12 ? 10.537 2.798 -3.797 1.00 0.00 23 SER A CA 5
ATOM 5974 C C . SER A 1 12 ? 9.963 3.984 -4.545 1.00 0.00 23 SER A C 5
ATOM 5975 O O . SER A 1 12 ? 9.630 5.009 -3.949 1.00 0.00 23 SER A O 5
ATOM 5983 N N . LYS A 1 13 ? 9.848 3.840 -5.867 1.00 0.00 24 LYS A N 5
ATOM 5984 C CA . LYS A 1 13 ? 9.324 4.917 -6.700 1.00 0.00 24 LYS A CA 5
ATOM 5985 C C . LYS A 1 13 ? 7.895 5.265 -6.286 1.00 0.00 24 LYS A C 5
ATOM 5986 O O . LYS A 1 13 ? 7.521 6.435 -6.220 1.00 0.00 24 LYS A O 5
ATOM 6005 N N . ARG A 1 14 ? 7.094 4.232 -6.033 1.00 0.00 25 ARG A N 5
ATOM 6006 C CA . ARG A 1 14 ? 5.702 4.427 -5.639 1.00 0.00 25 ARG A CA 5
ATOM 6007 C C . ARG A 1 14 ? 5.619 4.923 -4.219 1.00 0.00 25 ARG A C 5
ATOM 6008 O O . ARG A 1 14 ? 4.858 5.824 -3.928 1.00 0.00 25 ARG A O 5
ATOM 6029 N N . ASP A 1 15 ? 6.397 4.314 -3.339 1.00 0.00 26 ASP A N 5
ATOM 6030 C CA . ASP A 1 15 ? 6.401 4.686 -1.918 1.00 0.00 26 ASP A CA 5
ATOM 6031 C C . ASP A 1 15 ? 6.889 6.105 -1.752 1.00 0.00 26 ASP A C 5
ATOM 6032 O O . ASP A 1 15 ? 6.731 6.697 -0.692 1.00 0.00 26 ASP A O 5
ATOM 6041 N N . LYS A 1 16 ? 7.513 6.640 -2.796 1.00 0.00 27 LYS A N 5
ATOM 6042 C CA . LYS A 1 16 ? 8.055 7.997 -2.746 1.00 0.00 27 LYS A CA 5
ATOM 6043 C C . LYS A 1 16 ? 7.001 9.010 -2.296 1.00 0.00 27 LYS A C 5
ATOM 6044 O O . LYS A 1 16 ? 7.320 10.141 -1.897 1.00 0.00 27 LYS A O 5
ATOM 6063 N N . ILE A 1 17 ? 5.737 8.588 -2.380 1.00 0.00 28 ILE A N 5
ATOM 6064 C CA . ILE A 1 17 ? 4.631 9.443 -1.993 1.00 0.00 28 ILE A CA 5
ATOM 6065 C C . ILE A 1 17 ? 4.715 9.771 -0.510 1.00 0.00 28 ILE A C 5
ATOM 6066 O O . ILE A 1 17 ? 4.186 10.779 -0.069 1.00 0.00 28 ILE A O 5
ATOM 6082 N N . ALA A 1 18 ? 5.360 8.887 0.253 1.00 0.00 29 ALA A N 5
ATOM 6083 C CA . ALA A 1 18 ? 5.462 9.057 1.708 1.00 0.00 29 ALA A CA 5
ATOM 6084 C C . ALA A 1 18 ? 5.985 10.443 2.067 1.00 0.00 29 ALA A C 5
ATOM 6085 O O . ALA A 1 18 ? 5.350 11.200 2.813 1.00 0.00 29 ALA A O 5
ATOM 6092 N N . ASP A 1 19 ? 7.160 10.757 1.526 1.00 0.00 30 ASP A N 5
ATOM 6093 C CA . ASP A 1 19 ? 7.806 12.041 1.787 1.00 0.00 30 ASP A CA 5
ATOM 6094 C C . ASP A 1 19 ? 7.034 13.187 1.168 1.00 0.00 30 ASP A C 5
ATOM 6095 O O . ASP A 1 19 ? 6.927 14.256 1.754 1.00 0.00 30 ASP A O 5
ATOM 6104 N N . ILE A 1 20 ? 6.502 12.964 -0.033 1.00 0.00 31 ILE A N 5
ATOM 6105 C CA . ILE A 1 20 ? 5.765 14.025 -0.744 1.00 0.00 31 ILE A CA 5
ATOM 6106 C C . ILE A 1 20 ? 4.440 14.331 -0.074 1.00 0.00 31 ILE A C 5
ATOM 6107 O O . ILE A 1 20 ? 4.052 15.493 0.067 1.00 0.00 31 ILE A O 5
ATOM 6123 N N . GLN A 1 21 ? 3.720 13.274 0.301 1.00 0.00 32 GLN A N 5
ATOM 6124 C CA . GLN A 1 21 ? 2.396 13.429 0.890 1.00 0.00 32 GLN A CA 5
ATOM 6125 C C . GLN A 1 21 ? 2.464 14.314 2.116 1.00 0.00 32 GLN A C 5
ATOM 6126 O O . GLN A 1 21 ? 1.800 15.352 2.180 1.00 0.00 32 GLN A O 5
ATOM 6140 N N . GLU A 1 22 ? 3.274 13.886 3.090 1.00 0.00 33 GLU A N 5
ATOM 6141 C CA . GLU A 1 22 ? 3.416 14.626 4.345 1.00 0.00 33 GLU A CA 5
ATOM 6142 C C . GLU A 1 22 ? 3.941 16.015 4.102 1.00 0.00 33 GLU A C 5
ATOM 6143 O O . GLU A 1 22 ? 3.364 16.985 4.590 1.00 0.00 33 GLU A O 5
ATOM 6155 N N . ALA A 1 23 ? 5.097 16.094 3.415 1.00 0.00 34 ALA A N 5
ATOM 6156 C CA . ALA A 1 23 ? 5.764 17.363 3.199 1.00 0.00 34 ALA A CA 5
ATOM 6157 C C . ALA A 1 23 ? 4.748 18.411 2.858 1.00 0.00 34 ALA A C 5
ATOM 6158 O O . ALA A 1 23 ? 4.584 19.318 3.608 1.00 0.00 34 ALA A O 5
ATOM 6165 N N . LEU A 1 24 ? 4.015 18.245 1.774 1.00 0.00 35 LEU A N 5
ATOM 6166 C CA . LEU A 1 24 ? 2.977 19.224 1.423 1.00 0.00 35 LEU A CA 5
ATOM 6167 C C . LEU A 1 24 ? 1.835 19.252 2.451 1.00 0.00 35 LEU A C 5
ATOM 6168 O O . LEU A 1 24 ? 1.472 20.298 2.987 1.00 0.00 35 LEU A O 5
ATOM 6184 N N . ALA A 1 25 ? 1.207 18.093 2.653 1.00 0.00 36 ALA A N 5
ATOM 6185 C CA . ALA A 1 25 ? 0.039 18.007 3.545 1.00 0.00 36 ALA A CA 5
ATOM 6186 C C . ALA A 1 25 ? 0.322 18.679 4.890 1.00 0.00 36 ALA A C 5
ATOM 6187 O O . ALA A 1 25 ? -0.329 19.658 5.277 1.00 0.00 36 ALA A O 5
ATOM 6194 N N . HIS A 1 26 ? 1.318 18.152 5.575 1.00 0.00 37 HIS A N 5
ATOM 6195 C CA . HIS A 1 26 ? 1.763 18.651 6.881 1.00 0.00 37 HIS A CA 5
ATOM 6196 C C . HIS A 1 26 ? 2.658 19.868 6.735 1.00 0.00 37 HIS A C 5
ATOM 6197 O O . HIS A 1 26 ? 3.471 20.118 7.621 1.00 0.00 37 HIS A O 5
ATOM 6211 N N . ALA A 1 27 ? 2.516 20.621 5.621 1.00 0.00 38 ALA A N 5
ATOM 6212 C CA . ALA A 1 27 ? 3.334 21.836 5.432 1.00 0.00 38 ALA A CA 5
ATOM 6213 C C . ALA A 1 27 ? 2.491 23.064 5.413 1.00 0.00 38 ALA A C 5
ATOM 6214 O O . ALA A 1 27 ? 2.745 23.922 6.238 1.00 0.00 38 ALA A O 5
ATOM 6221 N N . ASP A 1 28 ? 1.473 23.116 4.496 1.00 0.00 39 ASP A N 5
ATOM 6222 C CA . ASP A 1 28 ? 0.576 24.299 4.326 1.00 0.00 39 ASP A CA 5
ATOM 6223 C C . ASP A 1 28 ? 1.038 25.474 5.200 1.00 0.00 39 ASP A C 5
ATOM 6224 O O . ASP A 1 28 ? 0.276 26.006 6.029 1.00 0.00 39 ASP A O 5
ATOM 6233 N N . ALA A 1 29 ? 2.333 25.813 5.069 1.00 0.00 40 ALA A N 5
ATOM 6234 C CA . ALA A 1 29 ? 2.937 26.840 5.907 1.00 0.00 40 ALA A CA 5
ATOM 6235 C C . ALA A 1 29 ? 2.273 28.169 5.655 1.00 0.00 40 ALA A C 5
ATOM 6236 O O . ALA A 1 29 ? 1.822 28.828 6.589 1.00 0.00 40 ALA A O 5
ATOM 6243 N N . ASN A 1 30 ? 2.218 28.551 4.374 1.00 0.00 41 ASN A N 5
ATOM 6244 C CA . ASN A 1 30 ? 1.617 29.828 4.020 1.00 0.00 41 ASN A CA 5
ATOM 6245 C C . ASN A 1 30 ? 0.104 29.737 4.083 1.00 0.00 41 ASN A C 5
ATOM 6246 O O . ASN A 1 30 ? -0.571 30.762 4.139 1.00 0.00 41 ASN A O 5
ATOM 6257 N N . ALA A 1 31 ? -0.425 28.509 4.086 1.00 0.00 42 ALA A N 5
ATOM 6258 C CA . ALA A 1 31 ? -1.880 28.299 4.160 1.00 0.00 42 ALA A CA 5
ATOM 6259 C C . ALA A 1 31 ? -2.636 29.167 3.137 1.00 0.00 42 ALA A C 5
ATOM 6260 O O . ALA A 1 31 ? -3.511 29.949 3.500 1.00 0.00 42 ALA A O 5
ATOM 6267 N N . ASP A 1 32 ? -2.288 29.018 1.855 1.00 0.00 43 ASP A N 5
ATOM 6268 C CA . ASP A 1 32 ? -2.933 29.788 0.769 1.00 0.00 43 ASP A CA 5
ATOM 6269 C C . ASP A 1 32 ? -3.907 28.917 0.022 1.00 0.00 43 ASP A C 5
ATOM 6270 O O . ASP A 1 32 ? -4.658 29.431 -0.789 1.00 0.00 43 ASP A O 5
ATOM 6279 N N . GLN A 1 33 ? -3.883 27.610 0.303 1.00 0.00 44 GLN A N 5
ATOM 6280 C CA . GLN A 1 33 ? -4.785 26.650 -0.336 1.00 0.00 44 GLN A CA 5
ATOM 6281 C C . GLN A 1 33 ? -4.532 26.562 -1.824 1.00 0.00 44 GLN A C 5
ATOM 6282 O O . GLN A 1 33 ? -5.260 25.875 -2.524 1.00 0.00 44 GLN A O 5
ATOM 6296 N N . HIS A 1 34 ? -3.479 27.237 -2.297 1.00 0.00 45 HIS A N 5
ATOM 6297 C CA . HIS A 1 34 ? -3.101 27.224 -3.723 1.00 0.00 45 HIS A CA 5
ATOM 6298 C C . HIS A 1 34 ? -1.651 26.846 -3.795 1.00 0.00 45 HIS A C 5
ATOM 6299 O O . HIS A 1 34 ? -0.843 27.311 -2.988 1.00 0.00 45 HIS A O 5
ATOM 6313 N N . LEU A 1 35 ? -1.343 25.984 -4.748 1.00 0.00 46 LEU A N 5
ATOM 6314 C CA . LEU A 1 35 ? 0.009 25.476 -4.921 1.00 0.00 46 LEU A CA 5
ATOM 6315 C C . LEU A 1 35 ? 0.769 26.267 -5.977 1.00 0.00 46 LEU A C 5
ATOM 6316 O O . LEU A 1 35 ? 0.337 26.339 -7.124 1.00 0.00 46 LEU A O 5
ATOM 6332 N N . ASP A 1 36 ? 1.912 26.838 -5.581 1.00 0.00 47 ASP A N 5
ATOM 6333 C CA . ASP A 1 36 ? 2.784 27.581 -6.494 1.00 0.00 47 ASP A CA 5
ATOM 6334 C C . ASP A 1 36 ? 4.054 26.767 -6.665 1.00 0.00 47 ASP A C 5
ATOM 6335 O O . ASP A 1 36 ? 4.521 26.125 -5.720 1.00 0.00 47 ASP A O 5
ATOM 6344 N N . PHE A 1 37 ? 4.595 26.791 -7.877 1.00 0.00 48 PHE A N 5
ATOM 6345 C CA . PHE A 1 37 ? 5.786 26.035 -8.222 1.00 0.00 48 PHE A CA 5
ATOM 6346 C C . PHE A 1 37 ? 6.889 26.167 -7.175 1.00 0.00 48 PHE A C 5
ATOM 6347 O O . PHE A 1 37 ? 7.488 25.174 -6.775 1.00 0.00 48 PHE A O 5
ATOM 6364 N N . ASP A 1 38 ? 7.170 27.408 -6.753 1.00 0.00 49 ASP A N 5
ATOM 6365 C CA . ASP A 1 38 ? 8.240 27.652 -5.782 1.00 0.00 49 ASP A CA 5
ATOM 6366 C C . ASP A 1 38 ? 8.150 26.682 -4.605 1.00 0.00 49 ASP A C 5
ATOM 6367 O O . ASP A 1 38 ? 9.088 25.931 -4.317 1.00 0.00 49 ASP A O 5
ATOM 6376 N N . GLU A 1 39 ? 7.002 26.697 -3.935 1.00 0.00 50 GLU A N 5
ATOM 6377 C CA . GLU A 1 39 ? 6.783 25.808 -2.789 1.00 0.00 50 GLU A CA 5
ATOM 6378 C C . GLU A 1 39 ? 7.003 24.371 -3.224 1.00 0.00 50 GLU A C 5
ATOM 6379 O O . GLU A 1 39 ? 7.663 23.613 -2.535 1.00 0.00 50 GLU A O 5
ATOM 6391 N N . TRP A 1 40 ? 6.461 24.006 -4.392 1.00 0.00 51 TRP A N 5
ATOM 6392 C CA . TRP A 1 40 ? 6.607 22.636 -4.885 1.00 0.00 51 TRP A CA 5
ATOM 6393 C C . TRP A 1 40 ? 8.071 22.279 -5.047 1.00 0.00 51 TRP A C 5
ATOM 6394 O O . TRP A 1 40 ? 8.570 21.332 -4.425 1.00 0.00 51 TRP A O 5
ATOM 6415 N N . ARG A 1 41 ? 8.744 23.042 -5.890 1.00 0.00 52 ARG A N 5
ATOM 6416 C CA . ARG A 1 41 ? 10.153 22.804 -6.168 1.00 0.00 52 ARG A CA 5
ATOM 6417 C C . ARG A 1 41 ? 10.963 22.704 -4.894 1.00 0.00 52 ARG A C 5
ATOM 6418 O O . ARG A 1 41 ? 11.618 21.716 -4.647 1.00 0.00 52 ARG A O 5
ATOM 6439 N N . GLN A 1 42 ? 10.888 23.742 -4.087 1.00 0.00 53 GLN A N 5
ATOM 6440 C CA . GLN A 1 42 ? 11.682 23.810 -2.851 1.00 0.00 53 GLN A CA 5
ATOM 6441 C C . GLN A 1 42 ? 11.306 22.733 -1.853 1.00 0.00 53 GLN A C 5
ATOM 6442 O O . GLN A 1 42 ? 12.169 22.112 -1.229 1.00 0.00 53 GLN A O 5
ATOM 6456 N N . GLU A 1 43 ? 9.997 22.516 -1.685 1.00 0.00 54 GLU A N 5
ATOM 6457 C CA . GLU A 1 43 ? 9.523 21.533 -0.722 1.00 0.00 54 GLU A CA 5
ATOM 6458 C C . GLU A 1 43 ? 10.034 20.141 -1.072 1.00 0.00 54 GLU A C 5
ATOM 6459 O O . GLU A 1 43 ? 10.613 19.445 -0.239 1.00 0.00 54 GLU A O 5
ATOM 6471 N N . LEU A 1 44 ? 9.772 19.732 -2.301 1.00 0.00 55 LEU A N 5
ATOM 6472 C CA . LEU A 1 44 ? 10.146 18.382 -2.756 1.00 0.00 55 LEU A CA 5
ATOM 6473 C C . LEU A 1 44 ? 11.607 18.275 -3.001 1.00 0.00 55 LEU A C 5
ATOM 6474 O O . LEU A 1 44 ? 12.180 17.197 -2.896 1.00 0.00 55 LEU A O 5
ATOM 6490 N N . LYS A 1 45 ? 12.224 19.376 -3.361 1.00 0.00 56 LYS A N 5
ATOM 6491 C CA . LYS A 1 45 ? 13.647 19.348 -3.687 1.00 0.00 56 LYS A CA 5
ATOM 6492 C C . LYS A 1 45 ? 14.499 18.750 -2.575 1.00 0.00 56 LYS A C 5
ATOM 6493 O O . LYS A 1 45 ? 15.362 17.906 -2.826 1.00 0.00 56 LYS A O 5
ATOM 6512 N N . CYS A 1 46 ? 14.273 19.212 -1.353 1.00 0.00 57 CYS A N 5
ATOM 6513 C CA . CYS A 1 46 ? 15.071 18.763 -0.202 1.00 0.00 57 CYS A CA 5
ATOM 6514 C C . CYS A 1 46 ? 14.914 17.274 0.034 1.00 0.00 57 CYS A C 5
ATOM 6515 O O . CYS A 1 46 ? 15.575 16.709 0.896 1.00 0.00 57 CYS A O 5
ATOM 6523 N N . ARG A 1 47 ? 14.009 16.640 -0.728 1.00 0.00 58 ARG A N 5
ATOM 6524 C CA . ARG A 1 47 ? 13.719 15.198 -0.587 1.00 0.00 58 ARG A CA 5
ATOM 6525 C C . ARG A 1 47 ? 14.542 14.390 -1.554 1.00 0.00 58 ARG A C 5
ATOM 6526 O O . ARG A 1 47 ? 14.247 13.231 -1.792 1.00 0.00 58 ARG A O 5
ATOM 6547 N N . GLY A 1 48 ? 15.583 15.016 -2.108 1.00 0.00 59 GLY A N 5
ATOM 6548 C CA . GLY A 1 48 ? 16.476 14.345 -3.060 1.00 0.00 59 GLY A CA 5
ATOM 6549 C C . GLY A 1 48 ? 15.989 14.521 -4.481 1.00 0.00 59 GLY A C 5
ATOM 6550 O O . GLY A 1 48 ? 16.621 14.036 -5.415 1.00 0.00 59 GLY A O 5
ATOM 6554 N N . HIS A 1 49 ? 14.845 15.197 -4.648 1.00 0.00 60 HIS A N 5
ATOM 6555 C CA . HIS A 1 49 ? 14.264 15.419 -5.981 1.00 0.00 60 HIS A CA 5
ATOM 6556 C C . HIS A 1 49 ? 14.940 16.617 -6.626 1.00 0.00 60 HIS A C 5
ATOM 6557 O O . HIS A 1 49 ? 15.268 17.570 -5.938 1.00 0.00 60 HIS A O 5
ATOM 6571 N N . ALA A 1 50 ? 15.134 16.562 -7.941 1.00 0.00 61 ALA A N 5
ATOM 6572 C CA . ALA A 1 50 ? 15.766 17.660 -8.695 1.00 0.00 61 ALA A CA 5
ATOM 6573 C C . ALA A 1 50 ? 14.677 18.464 -9.393 1.00 0.00 61 ALA A C 5
ATOM 6574 O O . ALA A 1 50 ? 13.581 17.957 -9.634 1.00 0.00 61 ALA A O 5
ATOM 6581 N N . ASP A 1 51 ? 14.997 19.719 -9.708 1.00 0.00 62 ASP A N 5
ATOM 6582 C CA . ASP A 1 51 ? 14.052 20.618 -10.369 1.00 0.00 62 ASP A CA 5
ATOM 6583 C C . ASP A 1 51 ? 13.672 20.087 -11.750 1.00 0.00 62 ASP A C 5
ATOM 6584 O O . ASP A 1 51 ? 12.559 20.315 -12.222 1.00 0.00 62 ASP A O 5
ATOM 6593 N N . ALA A 1 52 ? 14.615 19.395 -12.397 1.00 0.00 63 ALA A N 5
ATOM 6594 C CA . ALA A 1 52 ? 14.388 18.862 -13.741 1.00 0.00 63 ALA A CA 5
ATOM 6595 C C . ALA A 1 52 ? 13.410 17.701 -13.723 1.00 0.00 63 ALA A C 5
ATOM 6596 O O . ALA A 1 52 ? 12.465 17.672 -14.513 1.00 0.00 63 ALA A O 5
ATOM 6603 N N . ASP A 1 53 ? 13.647 16.734 -12.825 1.00 0.00 64 ASP A N 5
ATOM 6604 C CA . ASP A 1 53 ? 12.806 15.538 -12.742 1.00 0.00 64 ASP A CA 5
ATOM 6605 C C . ASP A 1 53 ? 11.356 15.896 -12.512 1.00 0.00 64 ASP A C 5
ATOM 6606 O O . ASP A 1 53 ? 10.455 15.190 -12.963 1.00 0.00 64 ASP A O 5
ATOM 6615 N N . ILE A 1 54 ? 11.126 17.000 -11.794 1.00 0.00 65 ILE A N 5
ATOM 6616 C CA . ILE A 1 54 ? 9.753 17.430 -11.498 1.00 0.00 65 ILE A CA 5
ATOM 6617 C C . ILE A 1 54 ? 8.969 17.613 -12.783 1.00 0.00 65 ILE A C 5
ATOM 6618 O O . ILE A 1 54 ? 7.755 17.550 -12.792 1.00 0.00 65 ILE A O 5
ATOM 6634 N N . GLU A 1 55 ? 9.654 17.889 -13.869 1.00 0.00 66 GLU A N 5
ATOM 6635 C CA . GLU A 1 55 ? 8.957 18.128 -15.131 1.00 0.00 66 GLU A CA 5
ATOM 6636 C C . GLU A 1 55 ? 8.044 16.946 -15.473 1.00 0.00 66 GLU A C 5
ATOM 6637 O O . GLU A 1 55 ? 6.955 17.127 -16.013 1.00 0.00 66 GLU A O 5
ATOM 6649 N N . ALA A 1 56 ? 8.521 15.744 -15.149 1.00 0.00 67 ALA A N 5
ATOM 6650 C CA . ALA A 1 56 ? 7.777 14.516 -15.444 1.00 0.00 67 ALA A CA 5
ATOM 6651 C C . ALA A 1 56 ? 6.617 14.320 -14.490 1.00 0.00 67 ALA A C 5
ATOM 6652 O O . ALA A 1 56 ? 5.513 13.983 -14.910 1.00 0.00 67 ALA A O 5
ATOM 6659 N N . VAL A 1 57 ? 6.879 14.526 -13.193 1.00 0.00 68 VAL A N 5
ATOM 6660 C CA . VAL A 1 57 ? 5.851 14.322 -12.169 1.00 0.00 68 VAL A CA 5
ATOM 6661 C C . VAL A 1 57 ? 4.679 15.257 -12.398 1.00 0.00 68 VAL A C 5
ATOM 6662 O O . VAL A 1 57 ? 3.587 15.018 -11.909 1.00 0.00 68 VAL A O 5
ATOM 6675 N N . PHE A 1 58 ? 4.926 16.369 -13.089 1.00 0.00 69 PHE A N 5
ATOM 6676 C CA . PHE A 1 58 ? 3.881 17.368 -13.313 1.00 0.00 69 PHE A CA 5
ATOM 6677 C C . PHE A 1 58 ? 2.768 16.768 -14.151 1.00 0.00 69 PHE A C 5
ATOM 6678 O O . PHE A 1 58 ? 1.615 16.684 -13.721 1.00 0.00 69 PHE A O 5
ATOM 6695 N N . ALA A 1 59 ? 3.149 16.343 -15.356 1.00 0.00 70 ALA A N 5
ATOM 6696 C CA . ALA A 1 59 ? 2.200 15.737 -16.317 1.00 0.00 70 ALA A CA 5
ATOM 6697 C C . ALA A 1 59 ? 1.359 14.663 -15.642 1.00 0.00 70 ALA A C 5
ATOM 6698 O O . ALA A 1 59 ? 0.301 14.242 -16.149 1.00 0.00 70 ALA A O 5
ATOM 6705 N N . LYS A 1 60 ? 1.856 14.188 -14.482 1.00 0.00 71 LYS A N 5
ATOM 6706 C CA . LYS A 1 60 ? 1.173 13.116 -13.784 1.00 0.00 71 LYS A CA 5
ATOM 6707 C C . LYS A 1 60 ? -0.268 13.512 -13.501 1.00 0.00 71 LYS A C 5
ATOM 6708 O O . LYS A 1 60 ? -1.195 12.821 -13.932 1.00 0.00 71 LYS A O 5
ATOM 6727 N N . TYR A 1 61 ? -0.448 14.635 -12.782 1.00 0.00 72 TYR A N 5
ATOM 6728 C CA . TYR A 1 61 ? -1.802 15.087 -12.490 1.00 0.00 72 TYR A CA 5
ATOM 6729 C C . TYR A 1 61 ? -2.181 16.159 -13.432 1.00 0.00 72 TYR A C 5
ATOM 6730 O O . TYR A 1 61 ? -3.265 16.048 -13.963 1.00 0.00 72 TYR A O 5
ATOM 6748 N N . ASP A 1 62 ? -1.271 17.152 -13.672 1.00 0.00 73 ASP A N 5
ATOM 6749 C CA . ASP A 1 62 ? -1.528 18.317 -14.572 1.00 0.00 73 ASP A CA 5
ATOM 6750 C C . ASP A 1 62 ? -2.980 18.368 -15.059 1.00 0.00 73 ASP A C 5
ATOM 6751 O O . ASP A 1 62 ? -3.242 18.660 -16.246 1.00 0.00 73 ASP A O 5
ATOM 6760 N N . VAL A 1 63 ? -3.904 17.986 -14.161 1.00 0.00 74 VAL A N 5
ATOM 6761 C CA . VAL A 1 63 ? -5.311 17.874 -14.478 1.00 0.00 74 VAL A CA 5
ATOM 6762 C C . VAL A 1 63 ? -5.710 19.053 -15.325 1.00 0.00 74 VAL A C 5
ATOM 6763 O O . VAL A 1 63 ? -6.140 18.877 -16.477 1.00 0.00 74 VAL A O 5
ATOM 6776 N N . ASP A 1 64 ? -5.544 20.244 -14.754 1.00 0.00 75 ASP A N 5
ATOM 6777 C CA . ASP A 1 64 ? -5.853 21.472 -15.442 1.00 0.00 75 ASP A CA 5
ATOM 6778 C C . ASP A 1 64 ? -4.577 22.128 -15.902 1.00 0.00 75 ASP A C 5
ATOM 6779 O O . ASP A 1 64 ? -4.640 23.086 -16.654 1.00 0.00 75 ASP A O 5
ATOM 6788 N N . GLY A 1 65 ? -3.411 21.610 -15.444 1.00 0.00 76 GLY A N 5
ATOM 6789 C CA . GLY A 1 65 ? -2.107 22.159 -15.817 1.00 0.00 76 GLY A CA 5
ATOM 6790 C C . GLY A 1 65 ? -2.130 23.682 -15.865 1.00 0.00 76 GLY A C 5
ATOM 6791 O O . GLY A 1 65 ? -1.404 24.305 -16.643 1.00 0.00 76 GLY A O 5
ATOM 6795 N N . ASP A 1 66 ? -3.000 24.273 -15.038 1.00 0.00 77 ASP A N 5
ATOM 6796 C CA . ASP A 1 66 ? -3.166 25.732 -14.989 1.00 0.00 77 ASP A CA 5
ATOM 6797 C C . ASP A 1 66 ? -2.156 26.331 -14.043 1.00 0.00 77 ASP A C 5
ATOM 6798 O O . ASP A 1 66 ? -2.346 27.428 -13.525 1.00 0.00 77 ASP A O 5
ATOM 6807 N N . ARG A 1 67 ? -1.085 25.595 -13.802 1.00 0.00 78 ARG A N 5
ATOM 6808 C CA . ARG A 1 67 ? -0.030 26.047 -12.901 1.00 0.00 78 ARG A CA 5
ATOM 6809 C C . ARG A 1 67 ? -0.557 26.277 -11.487 1.00 0.00 78 ARG A C 5
ATOM 6810 O O . ARG A 1 67 ? 0.183 26.699 -10.604 1.00 0.00 78 ARG A O 5
ATOM 6831 N N . VAL A 1 68 ? -1.853 26.036 -11.290 1.00 0.00 79 VAL A N 5
ATOM 6832 C CA . VAL A 1 68 ? -2.500 26.252 -9.991 1.00 0.00 79 VAL A CA 5
ATOM 6833 C C . VAL A 1 68 ? -3.536 25.188 -9.776 1.00 0.00 79 VAL A C 5
ATOM 6834 O O . VAL A 1 68 ? -4.359 24.980 -10.658 1.00 0.00 79 VAL A O 5
ATOM 6847 N N . LEU A 1 69 ? -3.501 24.564 -8.587 1.00 0.00 80 LEU A N 5
ATOM 6848 C CA . LEU A 1 69 ? -4.428 23.497 -8.191 1.00 0.00 80 LEU A CA 5
ATOM 6849 C C . LEU A 1 69 ? -4.860 23.716 -6.782 1.00 0.00 80 LEU A C 5
ATOM 6850 O O . LEU A 1 69 ? -4.206 23.284 -5.837 1.00 0.00 80 LEU A O 5
ATOM 6866 N N . ASP A 1 70 ? -6.006 24.385 -6.657 1.00 0.00 81 ASP A N 5
ATOM 6867 C CA . ASP A 1 70 ? -6.563 24.679 -5.371 1.00 0.00 81 ASP A CA 5
ATOM 6868 C C . ASP A 1 70 ? -6.904 23.387 -4.618 1.00 0.00 81 ASP A C 5
ATOM 6869 O O . ASP A 1 70 ? -6.556 22.257 -5.043 1.00 0.00 81 ASP A O 5
ATOM 6878 N N . ALA A 1 71 ? -7.600 23.554 -3.510 1.00 0.00 82 ALA A N 5
ATOM 6879 C CA . ALA A 1 71 ? -8.051 22.475 -2.646 1.00 0.00 82 ALA A CA 5
ATOM 6880 C C . ALA A 1 71 ? -9.009 21.540 -3.376 1.00 0.00 82 ALA A C 5
ATOM 6881 O O . ALA A 1 71 ? -9.351 20.470 -2.870 1.00 0.00 82 ALA A O 5
ATOM 6888 N N . GLU A 1 72 ? -9.497 21.976 -4.541 1.00 0.00 83 GLU A N 5
ATOM 6889 C CA . GLU A 1 72 ? -10.483 21.204 -5.313 1.00 0.00 83 GLU A CA 5
ATOM 6890 C C . GLU A 1 72 ? -9.885 19.952 -5.927 1.00 0.00 83 GLU A C 5
ATOM 6891 O O . GLU A 1 72 ? -10.414 18.848 -5.756 1.00 0.00 83 GLU A O 5
ATOM 6903 N N . GLU A 1 73 ? -8.797 20.115 -6.650 1.00 0.00 84 GLU A N 5
ATOM 6904 C CA . GLU A 1 73 ? -8.124 18.992 -7.312 1.00 0.00 84 GLU A CA 5
ATOM 6905 C C . GLU A 1 73 ? -7.226 18.301 -6.327 1.00 0.00 84 GLU A C 5
ATOM 6906 O O . GLU A 1 73 ? -6.884 17.149 -6.508 1.00 0.00 84 GLU A O 5
ATOM 6918 N N . GLN A 1 74 ? -6.842 19.023 -5.277 1.00 0.00 85 GLN A N 5
ATOM 6919 C CA . GLN A 1 74 ? -5.950 18.455 -4.263 1.00 0.00 85 GLN A CA 5
ATOM 6920 C C . GLN A 1 74 ? -6.609 17.280 -3.559 1.00 0.00 85 GLN A C 5
ATOM 6921 O O . GLN A 1 74 ? -6.002 16.230 -3.369 1.00 0.00 85 GLN A O 5
ATOM 6935 N N . MET A 1 75 ? -7.863 17.469 -3.160 1.00 0.00 86 MET A N 5
ATOM 6936 C CA . MET A 1 75 ? -8.598 16.407 -2.463 1.00 0.00 86 MET A CA 5
ATOM 6937 C C . MET A 1 75 ? -8.487 15.098 -3.240 1.00 0.00 86 MET A C 5
ATOM 6938 O O . MET A 1 75 ? -8.300 14.015 -2.668 1.00 0.00 86 MET A O 5
ATOM 6952 N N . LYS A 1 76 ? -8.595 15.223 -4.559 1.00 0.00 87 LYS A N 5
ATOM 6953 C CA . LYS A 1 76 ? -8.514 14.069 -5.430 1.00 0.00 87 LYS A CA 5
ATOM 6954 C C . LYS A 1 76 ? -7.116 13.456 -5.411 1.00 0.00 87 LYS A C 5
ATOM 6955 O O . LYS A 1 76 ? -6.959 12.240 -5.459 1.00 0.00 87 LYS A O 5
ATOM 6974 N N . MET A 1 77 ? -6.095 14.323 -5.345 1.00 0.00 88 MET A N 5
ATOM 6975 C CA . MET A 1 77 ? -4.693 13.865 -5.333 1.00 0.00 88 MET A CA 5
ATOM 6976 C C . MET A 1 77 ? -4.451 12.968 -4.135 1.00 0.00 88 MET A C 5
ATOM 6977 O O . MET A 1 77 ? -4.111 11.805 -4.300 1.00 0.00 88 MET A O 5
ATOM 6991 N N . ALA A 1 78 ? -4.642 13.513 -2.928 1.00 0.00 89 ALA A N 5
ATOM 6992 C CA . ALA A 1 78 ? -4.429 12.742 -1.697 1.00 0.00 89 ALA A CA 5
ATOM 6993 C C . ALA A 1 78 ? -5.121 11.383 -1.773 1.00 0.00 89 ALA A C 5
ATOM 6994 O O . ALA A 1 78 ? -4.581 10.371 -1.314 1.00 0.00 89 ALA A O 5
ATOM 7001 N N . HIS A 1 79 ? -6.315 11.373 -2.374 1.00 0.00 90 HIS A N 5
ATOM 7002 C CA . HIS A 1 79 ? -7.083 10.136 -2.531 1.00 0.00 90 HIS A CA 5
ATOM 7003 C C . HIS A 1 79 ? -6.450 9.256 -3.610 1.00 0.00 90 HIS A C 5
ATOM 7004 O O . HIS A 1 79 ? -6.529 8.030 -3.546 1.00 0.00 90 HIS A O 5
ATOM 7018 N N . ASP A 1 80 ? -5.842 9.891 -4.621 1.00 0.00 91 ASP A N 5
ATOM 7019 C CA . ASP A 1 80 ? -5.232 9.155 -5.729 1.00 0.00 91 ASP A CA 5
ATOM 7020 C C . ASP A 1 80 ? -4.033 8.345 -5.265 1.00 0.00 91 ASP A C 5
ATOM 7021 O O . ASP A 1 80 ? -3.827 7.214 -5.698 1.00 0.00 91 ASP A O 5
ATOM 7030 N N . LEU A 1 81 ? -3.225 8.948 -4.392 1.00 0.00 92 LEU A N 5
ATOM 7031 C CA . LEU A 1 81 ? -1.999 8.302 -3.890 1.00 0.00 92 LEU A CA 5
ATOM 7032 C C . LEU A 1 81 ? -2.292 6.914 -3.341 1.00 0.00 92 LEU A C 5
ATOM 7033 O O . LEU A 1 81 ? -1.701 5.914 -3.772 1.00 0.00 92 LEU A O 5
ATOM 7049 N N . GLU A 1 82 ? -3.221 6.856 -2.405 1.00 0.00 93 GLU A N 5
ATOM 7050 C CA . GLU A 1 82 ? -3.617 5.588 -1.799 1.00 0.00 93 GLU A CA 5
ATOM 7051 C C . GLU A 1 82 ? -4.324 4.715 -2.838 1.00 0.00 93 GLU A C 5
ATOM 7052 O O . GLU A 1 82 ? -4.080 3.504 -2.922 1.00 0.00 93 GLU A O 5
ATOM 7064 N N . GLY A 1 83 ? -5.218 5.324 -3.618 1.00 0.00 94 GLY A N 5
ATOM 7065 C CA . GLY A 1 83 ? -5.985 4.586 -4.623 1.00 0.00 94 GLY A CA 5
ATOM 7066 C C . GLY A 1 83 ? -5.056 3.856 -5.566 1.00 0.00 94 GLY A C 5
ATOM 7067 O O . GLY A 1 83 ? -5.289 2.702 -5.912 1.00 0.00 94 GLY A O 5
ATOM 7071 N N . GLN A 1 84 ? -3.994 4.549 -5.979 1.00 0.00 95 GLN A N 5
ATOM 7072 C CA . GLN A 1 84 ? -3.012 3.968 -6.884 1.00 0.00 95 GLN A CA 5
ATOM 7073 C C . GLN A 1 84 ? -2.226 2.878 -6.191 1.00 0.00 95 GLN A C 5
ATOM 7074 O O . GLN A 1 84 ? -1.844 1.896 -6.812 1.00 0.00 95 GLN A O 5
ATOM 7088 N N . LYS A 1 85 ? -1.968 3.065 -4.895 1.00 0.00 96 LYS A N 5
ATOM 7089 C CA . LYS A 1 85 ? -1.185 2.101 -4.128 1.00 0.00 96 LYS A CA 5
ATOM 7090 C C . LYS A 1 85 ? -1.878 0.745 -4.107 1.00 0.00 96 LYS A C 5
ATOM 7091 O O . LYS A 1 85 ? -1.231 -0.297 -4.022 1.00 0.00 96 LYS A O 5
ATOM 7110 N N . SER A 1 86 ? -3.207 0.773 -4.164 1.00 0.00 97 SER A N 5
ATOM 7111 C CA . SER A 1 86 ? -3.996 -0.463 -4.139 1.00 0.00 97 SER A CA 5
ATOM 7112 C C . SER A 1 86 ? -3.589 -1.389 -5.285 1.00 0.00 97 SER A C 5
ATOM 7113 O O . SER A 1 86 ? -3.561 -2.609 -5.129 1.00 0.00 97 SER A O 5
ATOM 7121 N N . ASP A 1 87 ? -3.272 -0.792 -6.437 1.00 0.00 98 ASP A N 5
ATOM 7122 C CA . ASP A 1 87 ? -2.866 -1.565 -7.617 1.00 0.00 98 ASP A CA 5
ATOM 7123 C C . ASP A 1 87 ? -1.560 -2.296 -7.351 1.00 0.00 98 ASP A C 5
ATOM 7124 O O . ASP A 1 87 ? -1.355 -3.424 -7.803 1.00 0.00 98 ASP A O 5
ATOM 7133 N N . LEU A 1 88 ? -0.667 -1.638 -6.609 1.00 0.00 99 LEU A N 5
ATOM 7134 C CA . LEU A 1 88 ? 0.651 -2.215 -6.291 1.00 0.00 99 LEU A CA 5
ATOM 7135 C C . LEU A 1 88 ? 0.528 -3.398 -5.389 1.00 0.00 99 LEU A C 5
ATOM 7136 O O . LEU A 1 88 ? 1.261 -4.386 -5.543 1.00 0.00 99 LEU A O 5
ATOM 7152 N N . ASN A 1 89 ? -0.383 -3.299 -4.437 1.00 0.00 100 ASN A N 5
ATOM 7153 C CA . ASN A 1 89 ? -0.580 -4.373 -3.488 1.00 0.00 100 ASN A CA 5
ATOM 7154 C C . ASN A 1 89 ? -0.737 -5.711 -4.230 1.00 0.00 100 ASN A C 5
ATOM 7155 O O . ASN A 1 89 ? -0.164 -6.732 -3.849 1.00 0.00 100 ASN A O 5
ATOM 7166 N N . ASN A 1 90 ? -1.500 -5.681 -5.318 1.00 0.00 101 ASN A N 5
ATOM 7167 C CA . ASN A 1 90 ? -1.718 -6.887 -6.119 1.00 0.00 101 ASN A CA 5
ATOM 7168 C C . ASN A 1 90 ? -0.436 -7.316 -6.816 1.00 0.00 101 ASN A C 5
ATOM 7169 O O . ASN A 1 90 ? -0.065 -8.492 -6.773 1.00 0.00 101 ASN A O 5
ATOM 7180 N N . GLN A 1 91 ? 0.237 -6.351 -7.471 1.00 0.00 102 GLN A N 5
ATOM 7181 C CA . GLN A 1 91 ? 1.470 -6.649 -8.204 1.00 0.00 102 GLN A CA 5
ATOM 7182 C C . GLN A 1 91 ? 2.431 -7.436 -7.322 1.00 0.00 102 GLN A C 5
ATOM 7183 O O . GLN A 1 91 ? 2.989 -8.441 -7.759 1.00 0.00 102 GLN A O 5
ATOM 7197 N N . LEU A 1 92 ? 2.603 -6.974 -6.081 1.00 0.00 103 LEU A N 5
ATOM 7198 C CA . LEU A 1 92 ? 3.498 -7.636 -5.125 1.00 0.00 103 LEU A CA 5
ATOM 7199 C C . LEU A 1 92 ? 3.493 -6.876 -3.803 1.00 0.00 103 LEU A C 5
ATOM 7200 O O . LEU A 1 92 ? 4.446 -6.191 -3.462 1.00 0.00 103 LEU A O 5
ATOM 7216 N N . ALA A 1 93 ? 2.415 -7.002 -3.049 1.00 0.00 104 ALA A N 5
ATOM 7217 C CA . ALA A 1 93 ? 2.313 -6.321 -1.757 1.00 0.00 104 ALA A CA 5
ATOM 7218 C C . ALA A 1 93 ? 3.511 -6.662 -0.862 1.00 0.00 104 ALA A C 5
ATOM 7219 O O . ALA A 1 93 ? 4.182 -5.763 -0.342 1.00 0.00 104 ALA A O 5
ATOM 7226 N N . GLU A 1 94 ? 3.765 -7.965 -0.681 1.00 0.00 105 GLU A N 5
ATOM 7227 C CA . GLU A 1 94 ? 4.875 -8.429 0.162 1.00 0.00 105 GLU A CA 5
ATOM 7228 C C . GLU A 1 94 ? 4.804 -7.762 1.540 1.00 0.00 105 GLU A C 5
ATOM 7229 O O . GLU A 1 94 ? 5.726 -7.053 1.938 1.00 0.00 105 GLU A O 5
ATOM 7241 N N . LEU A 1 95 ? 3.701 -7.987 2.244 1.00 0.00 106 LEU A N 5
ATOM 7242 C CA . LEU A 1 95 ? 3.492 -7.392 3.573 1.00 0.00 106 LEU A CA 5
ATOM 7243 C C . LEU A 1 95 ? 3.754 -8.429 4.656 1.00 0.00 106 LEU A C 5
ATOM 7244 O O . LEU A 1 95 ? 3.020 -8.508 5.638 1.00 0.00 106 LEU A O 5
ATOM 7260 N N . GLU A 1 96 ? 4.803 -9.218 4.475 1.00 0.00 107 GLU A N 5
ATOM 7261 C CA . GLU A 1 96 ? 5.159 -10.249 5.454 1.00 0.00 107 GLU A CA 5
ATOM 7262 C C . GLU A 1 96 ? 5.469 -9.606 6.818 1.00 0.00 107 GLU A C 5
ATOM 7263 O O . GLU A 1 96 ? 5.412 -10.309 7.814 1.00 0.00 107 GLU A O 5
ATOM 7276 N N . GLY A 1 1 ? 27.389 -13.722 -10.967 1.00 0.00 12 GLY A N 6
ATOM 7277 C CA . GLY A 1 1 ? 28.221 -12.800 -10.145 1.00 0.00 12 GLY A CA 6
ATOM 7278 C C . GLY A 1 1 ? 27.509 -11.461 -9.993 1.00 0.00 12 GLY A C 6
ATOM 7279 O O . GLY A 1 1 ? 27.784 -10.708 -9.057 1.00 0.00 12 GLY A O 6
ATOM 7285 N N . GLY A 1 2 ? 26.589 -11.167 -10.922 1.00 0.00 13 GLY A N 6
ATOM 7286 C CA . GLY A 1 2 ? 25.829 -9.909 -10.895 1.00 0.00 13 GLY A CA 6
ATOM 7287 C C . GLY A 1 2 ? 24.877 -9.812 -12.086 1.00 0.00 13 GLY A C 6
ATOM 7288 O O . GLY A 1 2 ? 24.799 -8.773 -12.746 1.00 0.00 13 GLY A O 6
ATOM 7292 N N . LEU A 1 3 ? 24.148 -10.901 -12.358 1.00 0.00 14 LEU A N 6
ATOM 7293 C CA . LEU A 1 3 ? 23.181 -10.940 -13.478 1.00 0.00 14 LEU A CA 6
ATOM 7294 C C . LEU A 1 3 ? 21.952 -10.068 -13.170 1.00 0.00 14 LEU A C 6
ATOM 7295 O O . LEU A 1 3 ? 21.463 -9.346 -14.039 1.00 0.00 14 LEU A O 6
ATOM 7311 N N . VAL A 1 4 ? 21.434 -10.179 -11.939 1.00 0.00 15 VAL A N 6
ATOM 7312 C CA . VAL A 1 4 ? 20.226 -9.440 -11.501 1.00 0.00 15 VAL A CA 6
ATOM 7313 C C . VAL A 1 4 ? 20.415 -8.972 -10.037 1.00 0.00 15 VAL A C 6
ATOM 7314 O O . VAL A 1 4 ? 19.703 -9.432 -9.136 1.00 0.00 15 VAL A O 6
ATOM 7327 N N . PRO A 1 5 ? 21.367 -8.067 -9.771 1.00 0.00 16 PRO A N 6
ATOM 7328 C CA . PRO A 1 5 ? 21.627 -7.567 -8.378 1.00 0.00 16 PRO A CA 6
ATOM 7329 C C . PRO A 1 5 ? 20.481 -6.676 -7.887 1.00 0.00 16 PRO A C 6
ATOM 7330 O O . PRO A 1 5 ? 20.171 -6.656 -6.695 1.00 0.00 16 PRO A O 6
ATOM 7341 N N . ARG A 1 6 ? 19.856 -5.942 -8.823 1.00 0.00 17 ARG A N 6
ATOM 7342 C CA . ARG A 1 6 ? 18.730 -5.032 -8.513 1.00 0.00 17 ARG A CA 6
ATOM 7343 C C . ARG A 1 6 ? 17.395 -5.714 -8.837 1.00 0.00 17 ARG A C 6
ATOM 7344 O O . ARG A 1 6 ? 17.274 -6.419 -9.842 1.00 0.00 17 ARG A O 6
ATOM 7365 N N . GLY A 1 7 ? 16.393 -5.481 -7.982 1.00 0.00 18 GLY A N 6
ATOM 7366 C CA . GLY A 1 7 ? 15.056 -6.049 -8.167 1.00 0.00 18 GLY A CA 6
ATOM 7367 C C . GLY A 1 7 ? 14.186 -5.751 -6.952 1.00 0.00 18 GLY A C 6
ATOM 7368 O O . GLY A 1 7 ? 13.573 -6.656 -6.380 1.00 0.00 18 GLY A O 6
ATOM 7372 N N . SER A 1 8 ? 14.136 -4.468 -6.556 1.00 0.00 19 SER A N 6
ATOM 7373 C CA . SER A 1 8 ? 13.338 -4.045 -5.393 1.00 0.00 19 SER A CA 6
ATOM 7374 C C . SER A 1 8 ? 13.227 -2.520 -5.335 1.00 0.00 19 SER A C 6
ATOM 7375 O O . SER A 1 8 ? 12.942 -1.952 -4.279 1.00 0.00 19 SER A O 6
ATOM 7383 N N . HIS A 1 9 ? 13.439 -1.862 -6.484 1.00 0.00 20 HIS A N 6
ATOM 7384 C CA . HIS A 1 9 ? 13.353 -0.395 -6.572 1.00 0.00 20 HIS A CA 6
ATOM 7385 C C . HIS A 1 9 ? 11.933 0.080 -6.234 1.00 0.00 20 HIS A C 6
ATOM 7386 O O . HIS A 1 9 ? 11.712 1.257 -5.965 1.00 0.00 20 HIS A O 6
ATOM 7400 N N . MET A 1 10 ? 10.972 -0.856 -6.251 1.00 0.00 21 MET A N 6
ATOM 7401 C CA . MET A 1 10 ? 9.567 -0.532 -5.953 1.00 0.00 21 MET A CA 6
ATOM 7402 C C . MET A 1 10 ? 9.452 0.006 -4.525 1.00 0.00 21 MET A C 6
ATOM 7403 O O . MET A 1 10 ? 8.697 0.942 -4.267 1.00 0.00 21 MET A O 6
ATOM 7417 N N . ALA A 1 11 ? 10.206 -0.594 -3.593 1.00 0.00 22 ALA A N 6
ATOM 7418 C CA . ALA A 1 11 ? 10.184 -0.163 -2.185 1.00 0.00 22 ALA A CA 6
ATOM 7419 C C . ALA A 1 11 ? 10.418 1.355 -2.085 1.00 0.00 22 ALA A C 6
ATOM 7420 O O . ALA A 1 11 ? 9.785 2.039 -1.277 1.00 0.00 22 ALA A O 6
ATOM 7427 N N . SER A 1 12 ? 11.320 1.874 -2.938 1.00 0.00 23 SER A N 6
ATOM 7428 C CA . SER A 1 12 ? 11.626 3.311 -2.968 1.00 0.00 23 SER A CA 6
ATOM 7429 C C . SER A 1 12 ? 10.390 4.111 -3.387 1.00 0.00 23 SER A C 6
ATOM 7430 O O . SER A 1 12 ? 10.139 5.203 -2.876 1.00 0.00 23 SER A O 6
ATOM 7438 N N . LYS A 1 13 ? 9.629 3.557 -4.348 1.00 0.00 24 LYS A N 6
ATOM 7439 C CA . LYS A 1 13 ? 8.426 4.227 -4.866 1.00 0.00 24 LYS A CA 6
ATOM 7440 C C . LYS A 1 13 ? 7.403 4.428 -3.738 1.00 0.00 24 LYS A C 6
ATOM 7441 O O . LYS A 1 13 ? 6.764 5.473 -3.629 1.00 0.00 24 LYS A O 6
ATOM 7460 N N . ARG A 1 14 ? 7.240 3.393 -2.909 1.00 0.00 25 ARG A N 6
ATOM 7461 C CA . ARG A 1 14 ? 6.290 3.445 -1.793 1.00 0.00 25 ARG A CA 6
ATOM 7462 C C . ARG A 1 14 ? 6.745 4.510 -0.786 1.00 0.00 25 ARG A C 6
ATOM 7463 O O . ARG A 1 14 ? 5.939 5.272 -0.248 1.00 0.00 25 ARG A O 6
ATOM 7484 N N . ASP A 1 15 ? 8.054 4.535 -0.523 1.00 0.00 26 ASP A N 6
ATOM 7485 C CA . ASP A 1 15 ? 8.626 5.498 0.423 1.00 0.00 26 ASP A CA 6
ATOM 7486 C C . ASP A 1 15 ? 8.548 6.908 -0.169 1.00 0.00 26 ASP A C 6
ATOM 7487 O O . ASP A 1 15 ? 8.555 7.897 0.566 1.00 0.00 26 ASP A O 6
ATOM 7496 N N . LYS A 1 16 ? 8.508 6.988 -1.511 1.00 0.00 27 LYS A N 6
ATOM 7497 C CA . LYS A 1 16 ? 8.468 8.282 -2.206 1.00 0.00 27 LYS A CA 6
ATOM 7498 C C . LYS A 1 16 ? 7.199 9.048 -1.840 1.00 0.00 27 LYS A C 6
ATOM 7499 O O . LYS A 1 16 ? 7.260 10.177 -1.363 1.00 0.00 27 LYS A O 6
ATOM 7518 N N . ILE A 1 17 ? 6.041 8.405 -2.052 1.00 0.00 28 ILE A N 6
ATOM 7519 C CA . ILE A 1 17 ? 4.744 9.029 -1.734 1.00 0.00 28 ILE A CA 6
ATOM 7520 C C . ILE A 1 17 ? 4.656 9.347 -0.238 1.00 0.00 28 ILE A C 6
ATOM 7521 O O . ILE A 1 17 ? 4.144 10.392 0.153 1.00 0.00 28 ILE A O 6
ATOM 7537 N N . ALA A 1 18 ? 5.148 8.424 0.589 1.00 0.00 29 ALA A N 6
ATOM 7538 C CA . ALA A 1 18 ? 5.112 8.582 2.044 1.00 0.00 29 ALA A CA 6
ATOM 7539 C C . ALA A 1 18 ? 5.791 9.891 2.469 1.00 0.00 29 ALA A C 6
ATOM 7540 O O . ALA A 1 18 ? 5.238 10.668 3.258 1.00 0.00 29 ALA A O 6
ATOM 7547 N N . ASP A 1 19 ? 6.997 10.114 1.939 1.00 0.00 30 ASP A N 6
ATOM 7548 C CA . ASP A 1 19 ? 7.775 11.310 2.258 1.00 0.00 30 ASP A CA 6
ATOM 7549 C C . ASP A 1 19 ? 7.127 12.582 1.686 1.00 0.00 30 ASP A C 6
ATOM 7550 O O . ASP A 1 19 ? 7.142 13.628 2.324 1.00 0.00 30 ASP A O 6
ATOM 7559 N N . ILE A 1 20 ? 6.535 12.462 0.492 1.00 0.00 31 ILE A N 6
ATOM 7560 C CA . ILE A 1 20 ? 5.849 13.592 -0.172 1.00 0.00 31 ILE A CA 6
ATOM 7561 C C . ILE A 1 20 ? 4.546 13.908 0.544 1.00 0.00 31 ILE A C 6
ATOM 7562 O O . ILE A 1 20 ? 4.152 15.075 0.626 1.00 0.00 31 ILE A O 6
ATOM 7578 N N . GLN A 1 21 ? 3.846 12.867 1.012 1.00 0.00 32 GLN A N 6
ATOM 7579 C CA . GLN A 1 21 ? 2.551 13.063 1.664 1.00 0.00 32 GLN A CA 6
ATOM 7580 C C . GLN A 1 21 ? 2.704 13.901 2.929 1.00 0.00 32 GLN A C 6
ATOM 7581 O O . GLN A 1 21 ? 2.100 14.960 3.048 1.00 0.00 32 GLN A O 6
ATOM 7595 N N . GLU A 1 22 ? 3.529 13.411 3.866 1.00 0.00 33 GLU A N 6
ATOM 7596 C CA . GLU A 1 22 ? 3.757 14.109 5.138 1.00 0.00 33 GLU A CA 6
ATOM 7597 C C . GLU A 1 22 ? 4.344 15.481 4.887 1.00 0.00 33 GLU A C 6
ATOM 7598 O O . GLU A 1 22 ? 3.816 16.477 5.384 1.00 0.00 33 GLU A O 6
ATOM 7610 N N . ALA A 1 23 ? 5.503 15.518 4.208 1.00 0.00 34 ALA A N 6
ATOM 7611 C CA . ALA A 1 23 ? 6.219 16.775 3.994 1.00 0.00 34 ALA A CA 6
ATOM 7612 C C . ALA A 1 23 ? 5.247 17.876 3.592 1.00 0.00 34 ALA A C 6
ATOM 7613 O O . ALA A 1 23 ? 5.121 18.831 4.323 1.00 0.00 34 ALA A O 6
ATOM 7620 N N . LEU A 1 24 ? 4.510 17.675 2.495 1.00 0.00 35 LEU A N 6
ATOM 7621 C CA . LEU A 1 24 ? 3.491 18.641 2.057 1.00 0.00 35 LEU A CA 6
ATOM 7622 C C . LEU A 1 24 ? 2.323 18.740 3.065 1.00 0.00 35 LEU A C 6
ATOM 7623 O O . LEU A 1 24 ? 1.987 19.827 3.534 1.00 0.00 35 LEU A O 6
ATOM 7639 N N . ALA A 1 25 ? 1.650 17.604 3.325 1.00 0.00 36 ALA A N 6
ATOM 7640 C CA . ALA A 1 25 ? 0.461 17.597 4.216 1.00 0.00 36 ALA A CA 6
ATOM 7641 C C . ALA A 1 25 ? 0.767 18.347 5.513 1.00 0.00 36 ALA A C 6
ATOM 7642 O O . ALA A 1 25 ? 0.124 19.341 5.851 1.00 0.00 36 ALA A O 6
ATOM 7649 N N . HIS A 1 26 ? 1.788 17.864 6.203 1.00 0.00 37 HIS A N 6
ATOM 7650 C CA . HIS A 1 26 ? 2.258 18.464 7.445 1.00 0.00 37 HIS A CA 6
ATOM 7651 C C . HIS A 1 26 ? 3.128 19.694 7.130 1.00 0.00 37 HIS A C 6
ATOM 7652 O O . HIS A 1 26 ? 3.941 20.085 7.971 1.00 0.00 37 HIS A O 6
ATOM 7666 N N . ALA A 1 27 ? 2.949 20.335 5.931 1.00 0.00 38 ALA A N 6
ATOM 7667 C CA . ALA A 1 27 ? 3.746 21.553 5.584 1.00 0.00 38 ALA A CA 6
ATOM 7668 C C . ALA A 1 27 ? 2.900 22.796 5.682 1.00 0.00 38 ALA A C 6
ATOM 7669 O O . ALA A 1 27 ? 3.284 23.699 6.420 1.00 0.00 38 ALA A O 6
ATOM 7676 N N . ASP A 1 28 ? 1.742 22.806 4.925 1.00 0.00 39 ASP A N 6
ATOM 7677 C CA . ASP A 1 28 ? 0.770 23.960 4.837 1.00 0.00 39 ASP A CA 6
ATOM 7678 C C . ASP A 1 28 ? 1.255 25.180 5.646 1.00 0.00 39 ASP A C 6
ATOM 7679 O O . ASP A 1 28 ? 0.537 25.739 6.472 1.00 0.00 39 ASP A O 6
ATOM 7688 N N . ALA A 1 29 ? 2.546 25.515 5.437 1.00 0.00 40 ALA A N 6
ATOM 7689 C CA . ALA A 1 29 ? 3.215 26.572 6.178 1.00 0.00 40 ALA A CA 6
ATOM 7690 C C . ALA A 1 29 ? 2.580 27.899 5.861 1.00 0.00 40 ALA A C 6
ATOM 7691 O O . ALA A 1 29 ? 2.198 28.649 6.766 1.00 0.00 40 ALA A O 6
ATOM 7698 N N . ASN A 1 30 ? 2.460 28.189 4.561 1.00 0.00 41 ASN A N 6
ATOM 7699 C CA . ASN A 1 30 ? 1.852 29.443 4.144 1.00 0.00 41 ASN A CA 6
ATOM 7700 C C . ASN A 1 30 ? 0.332 29.338 4.282 1.00 0.00 41 ASN A C 6
ATOM 7701 O O . ASN A 1 30 ? -0.356 30.358 4.301 1.00 0.00 41 ASN A O 6
ATOM 7712 N N . ALA A 1 31 ? -0.192 28.096 4.395 1.00 0.00 42 ALA A N 6
ATOM 7713 C CA . ALA A 1 31 ? -1.647 27.872 4.534 1.00 0.00 42 ALA A CA 6
ATOM 7714 C C . ALA A 1 31 ? -2.441 28.697 3.495 1.00 0.00 42 ALA A C 6
ATOM 7715 O O . ALA A 1 31 ? -3.299 29.504 3.861 1.00 0.00 42 ALA A O 6
ATOM 7722 N N . ASP A 1 32 ? -2.130 28.498 2.198 1.00 0.00 43 ASP A N 6
ATOM 7723 C CA . ASP A 1 32 ? -2.797 29.244 1.094 1.00 0.00 43 ASP A CA 6
ATOM 7724 C C . ASP A 1 32 ? -3.815 28.347 0.381 1.00 0.00 43 ASP A C 6
ATOM 7725 O O . ASP A 1 32 ? -4.556 28.813 -0.485 1.00 0.00 43 ASP A O 6
ATOM 7734 N N . GLN A 1 33 ? -3.824 27.068 0.753 1.00 0.00 44 GLN A N 6
ATOM 7735 C CA . GLN A 1 33 ? -4.731 26.060 0.188 1.00 0.00 44 GLN A CA 6
ATOM 7736 C C . GLN A 1 33 ? -4.517 25.890 -1.310 1.00 0.00 44 GLN A C 6
ATOM 7737 O O . GLN A 1 33 ? -5.271 25.171 -1.960 1.00 0.00 44 GLN A O 6
ATOM 7751 N N . HIS A 1 34 ? -3.484 26.560 -1.842 1.00 0.00 45 HIS A N 6
ATOM 7752 C CA . HIS A 1 34 ? -3.136 26.502 -3.272 1.00 0.00 45 HIS A CA 6
ATOM 7753 C C . HIS A 1 34 ? -1.639 26.267 -3.397 1.00 0.00 45 HIS A C 6
ATOM 7754 O O . HIS A 1 34 ? -0.869 26.757 -2.569 1.00 0.00 45 HIS A O 6
ATOM 7768 N N . LEU A 1 35 ? -1.246 25.510 -4.424 1.00 0.00 46 LEU A N 6
ATOM 7769 C CA . LEU A 1 35 ? 0.164 25.170 -4.662 1.00 0.00 46 LEU A CA 6
ATOM 7770 C C . LEU A 1 35 ? 0.619 25.575 -6.064 1.00 0.00 46 LEU A C 6
ATOM 7771 O O . LEU A 1 35 ? 0.195 24.973 -7.053 1.00 0.00 46 LEU A O 6
ATOM 7787 N N . ASP A 1 36 ? 1.531 26.555 -6.122 1.00 0.00 47 ASP A N 6
ATOM 7788 C CA . ASP A 1 36 ? 2.132 27.014 -7.374 1.00 0.00 47 ASP A CA 6
ATOM 7789 C C . ASP A 1 36 ? 3.520 26.379 -7.453 1.00 0.00 47 ASP A C 6
ATOM 7790 O O . ASP A 1 36 ? 3.955 25.696 -6.521 1.00 0.00 47 ASP A O 6
ATOM 7799 N N . PHE A 1 37 ? 4.186 26.567 -8.577 1.00 0.00 48 PHE A N 6
ATOM 7800 C CA . PHE A 1 37 ? 5.517 25.987 -8.824 1.00 0.00 48 PHE A CA 6
ATOM 7801 C C . PHE A 1 37 ? 6.498 26.172 -7.664 1.00 0.00 48 PHE A C 6
ATOM 7802 O O . PHE A 1 37 ? 7.155 2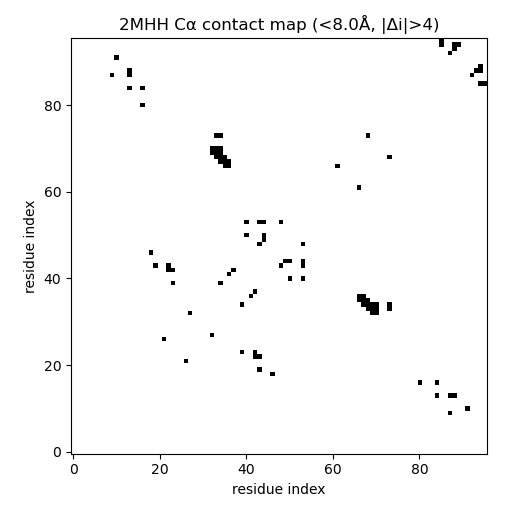5.217 -7.247 1.00 0.00 48 PHE A O 6
ATOM 7819 N N . ASP A 1 38 ? 6.640 27.409 -7.185 1.00 0.00 49 ASP A N 6
ATOM 7820 C CA . ASP A 1 38 ? 7.599 27.716 -6.122 1.00 0.00 49 ASP A CA 6
ATOM 7821 C C . ASP A 1 38 ? 7.411 26.802 -4.918 1.00 0.00 49 ASP A C 6
ATOM 7822 O O . ASP A 1 38 ? 8.347 26.128 -4.485 1.00 0.00 49 ASP A O 6
ATOM 7831 N N . GLU A 1 39 ? 6.178 26.784 -4.405 1.00 0.00 50 GLU A N 6
ATOM 7832 C CA . GLU A 1 39 ? 5.851 25.954 -3.254 1.00 0.00 50 GLU A CA 6
ATOM 7833 C C . GLU A 1 39 ? 6.103 24.483 -3.581 1.00 0.00 50 GLU A C 6
ATOM 7834 O O . GLU A 1 39 ? 6.786 23.799 -2.852 1.00 0.00 50 GLU A O 6
ATOM 7846 N N . TRP A 1 40 ? 5.557 24.022 -4.708 1.00 0.00 51 TRP A N 6
ATOM 7847 C CA . TRP A 1 40 ? 5.720 22.618 -5.116 1.00 0.00 51 TRP A CA 6
ATOM 7848 C C . TRP A 1 40 ? 7.192 22.250 -5.270 1.00 0.00 51 TRP A C 6
ATOM 7849 O O . TRP A 1 40 ? 7.687 21.328 -4.612 1.00 0.00 51 TRP A O 6
ATOM 7870 N N . ARG A 1 41 ? 7.874 22.959 -6.163 1.00 0.00 52 ARG A N 6
ATOM 7871 C CA . ARG A 1 41 ? 9.279 22.694 -6.435 1.00 0.00 52 ARG A CA 6
ATOM 7872 C C . ARG A 1 41 ? 10.113 22.667 -5.155 1.00 0.00 52 ARG A C 6
ATOM 7873 O O . ARG A 1 41 ? 10.761 21.691 -4.873 1.00 0.00 52 ARG A O 6
ATOM 7894 N N . GLN A 1 42 ? 10.049 23.750 -4.391 1.00 0.00 53 GLN A N 6
ATOM 7895 C CA . GLN A 1 42 ? 10.829 23.864 -3.154 1.00 0.00 53 GLN A CA 6
ATOM 7896 C C . GLN A 1 42 ? 10.434 22.816 -2.110 1.00 0.00 53 GLN A C 6
ATOM 7897 O O . GLN A 1 42 ? 11.302 22.260 -1.433 1.00 0.00 53 GLN A O 6
ATOM 7911 N N . GLU A 1 43 ? 9.130 22.580 -1.965 1.00 0.00 54 GLU A N 6
ATOM 7912 C CA . GLU A 1 43 ? 8.636 21.623 -0.966 1.00 0.00 54 GLU A CA 6
ATOM 7913 C C . GLU A 1 43 ? 9.128 20.203 -1.278 1.00 0.00 54 GLU A C 6
ATOM 7914 O O . GLU A 1 43 ? 9.737 19.546 -0.432 1.00 0.00 54 GLU A O 6
ATOM 7926 N N . LEU A 1 44 ? 8.866 19.742 -2.503 1.00 0.00 55 LEU A N 6
ATOM 7927 C CA . LEU A 1 44 ? 9.276 18.394 -2.935 1.00 0.00 55 LEU A CA 6
ATOM 7928 C C . LEU A 1 44 ? 10.762 18.308 -3.214 1.00 0.00 55 LEU A C 6
ATOM 7929 O O . LEU A 1 44 ? 11.330 17.230 -3.144 1.00 0.00 55 LEU A O 6
ATOM 7945 N N . LYS A 1 45 ? 11.388 19.408 -3.597 1.00 0.00 56 LYS A N 6
ATOM 7946 C CA . LYS A 1 45 ? 12.809 19.361 -3.953 1.00 0.00 56 LYS A CA 6
ATOM 7947 C C . LYS A 1 45 ? 13.673 18.788 -2.830 1.00 0.00 56 LYS A C 6
ATOM 7948 O O . LYS A 1 45 ? 14.537 17.939 -3.084 1.00 0.00 56 LYS A O 6
ATOM 7967 N N . CYS A 1 46 ? 13.464 19.271 -1.607 1.00 0.00 57 CYS A N 6
ATOM 7968 C CA . CYS A 1 46 ? 14.265 18.836 -0.463 1.00 0.00 57 CYS A CA 6
ATOM 7969 C C . CYS A 1 46 ? 14.128 17.333 -0.197 1.00 0.00 57 CYS A C 6
ATOM 7970 O O . CYS A 1 46 ? 14.784 16.799 0.695 1.00 0.00 57 CYS A O 6
ATOM 7978 N N . ARG A 1 47 ? 13.273 16.659 -0.982 1.00 0.00 58 ARG A N 6
ATOM 7979 C CA . ARG A 1 47 ? 13.036 15.209 -0.845 1.00 0.00 58 ARG A CA 6
ATOM 7980 C C . ARG A 1 47 ? 13.960 14.430 -1.776 1.00 0.00 58 ARG A C 6
ATOM 7981 O O . ARG A 1 47 ? 13.800 13.222 -1.949 1.00 0.00 58 ARG A O 6
ATOM 8002 N N . GLY A 1 48 ? 14.929 15.131 -2.385 1.00 0.00 59 GLY A N 6
ATOM 8003 C CA . GLY A 1 48 ? 15.892 14.513 -3.312 1.00 0.00 59 GLY A CA 6
ATOM 8004 C C . GLY A 1 48 ? 15.396 14.594 -4.748 1.00 0.00 59 GLY A C 6
ATOM 8005 O O . GLY A 1 48 ? 16.002 14.015 -5.652 1.00 0.00 59 GLY A O 6
ATOM 8009 N N . HIS A 1 49 ? 14.290 15.328 -4.965 1.00 0.00 60 HIS A N 6
ATOM 8010 C CA . HIS A 1 49 ? 13.714 15.496 -6.317 1.00 0.00 60 HIS A CA 6
ATOM 8011 C C . HIS A 1 49 ? 14.363 16.709 -6.997 1.00 0.00 60 HIS A C 6
ATOM 8012 O O . HIS A 1 49 ? 14.560 17.747 -6.369 1.00 0.00 60 HIS A O 6
ATOM 8026 N N . ALA A 1 50 ? 14.688 16.569 -8.289 1.00 0.00 61 ALA A N 6
ATOM 8027 C CA . ALA A 1 50 ? 15.307 17.649 -9.079 1.00 0.00 61 ALA A CA 6
ATOM 8028 C C . ALA A 1 50 ? 14.212 18.416 -9.822 1.00 0.00 61 ALA A C 6
ATOM 8029 O O . ALA A 1 50 ? 13.200 17.836 -10.202 1.00 0.00 61 ALA A O 6
ATOM 8036 N N . ASP A 1 51 ? 14.428 19.719 -10.045 1.00 0.00 62 ASP A N 6
ATOM 8037 C CA . ASP A 1 51 ? 13.450 20.559 -10.754 1.00 0.00 62 ASP A CA 6
ATOM 8038 C C . ASP A 1 51 ? 13.162 19.989 -12.151 1.00 0.00 62 ASP A C 6
ATOM 8039 O O . ASP A 1 51 ? 12.047 20.111 -12.656 1.00 0.00 62 ASP A O 6
ATOM 8048 N N . ALA A 1 52 ? 14.178 19.381 -12.767 1.00 0.00 63 ALA A N 6
ATOM 8049 C CA . ALA A 1 52 ? 14.036 18.795 -14.106 1.00 0.00 63 ALA A CA 6
ATOM 8050 C C . ALA A 1 52 ? 13.052 17.618 -14.084 1.00 0.00 63 ALA A C 6
ATOM 8051 O O . ALA A 1 52 ? 12.139 17.544 -14.910 1.00 0.00 63 ALA A O 6
ATOM 8058 N N . ASP A 1 53 ? 13.253 16.691 -13.134 1.00 0.00 64 ASP A N 6
ATOM 8059 C CA . ASP A 1 53 ? 12.393 15.505 -13.008 1.00 0.00 64 ASP A CA 6
ATOM 8060 C C . ASP A 1 53 ? 10.971 15.894 -12.597 1.00 0.00 64 ASP A C 6
ATOM 8061 O O . ASP A 1 53 ? 10.019 15.186 -12.921 1.00 0.00 64 ASP A O 6
ATOM 8070 N N . ILE A 1 54 ? 10.827 17.024 -11.883 1.00 0.00 65 ILE A N 6
ATOM 8071 C CA . ILE A 1 54 ? 9.502 17.495 -11.436 1.00 0.00 65 ILE A CA 6
ATOM 8072 C C . ILE A 1 54 ? 8.633 17.828 -12.658 1.00 0.00 65 ILE A C 6
ATOM 8073 O O . ILE A 1 54 ? 7.415 17.833 -12.581 1.00 0.00 65 ILE A O 6
ATOM 8089 N N . GLU A 1 55 ? 9.252 18.158 -13.783 1.00 0.00 66 GLU A N 6
ATOM 8090 C CA . GLU A 1 55 ? 8.475 18.508 -14.985 1.00 0.00 66 GLU A CA 6
ATOM 8091 C C . GLU A 1 55 ? 7.561 17.331 -15.386 1.00 0.00 66 GLU A C 6
ATOM 8092 O O . GLU A 1 55 ? 6.489 17.527 -15.956 1.00 0.00 66 GLU A O 6
ATOM 8104 N N . ALA A 1 56 ? 8.014 16.110 -15.066 1.00 0.00 67 ALA A N 6
ATOM 8105 C CA . ALA A 1 56 ? 7.269 14.876 -15.373 1.00 0.00 67 ALA A CA 6
ATOM 8106 C C . ALA A 1 56 ? 6.087 14.671 -14.415 1.00 0.00 67 ALA A C 6
ATOM 8107 O O . ALA A 1 56 ? 4.988 14.311 -14.843 1.00 0.00 67 ALA A O 6
ATOM 8114 N N . VAL A 1 57 ? 6.327 14.882 -13.109 1.00 0.00 68 VAL A N 6
ATOM 8115 C CA . VAL A 1 57 ? 5.292 14.699 -12.083 1.00 0.00 68 VAL A CA 6
ATOM 8116 C C . VAL A 1 57 ? 4.200 15.746 -12.239 1.00 0.00 68 VAL A C 6
ATOM 8117 O O . VAL A 1 57 ? 3.100 15.578 -11.737 1.00 0.00 68 VAL A O 6
ATOM 8130 N N . PHE A 1 58 ? 4.540 16.875 -12.873 1.00 0.00 69 PHE A N 6
ATOM 8131 C CA . PHE A 1 58 ? 3.586 17.979 -13.024 1.00 0.00 69 PHE A CA 6
ATOM 8132 C C . PHE A 1 58 ? 2.361 17.546 -13.853 1.00 0.00 69 PHE A C 6
ATOM 8133 O O . PHE A 1 58 ? 1.267 17.411 -13.328 1.00 0.00 69 PHE A O 6
ATOM 8150 N N . ALA A 1 59 ? 2.590 17.246 -15.130 1.00 0.00 70 ALA A N 6
ATOM 8151 C CA . ALA A 1 59 ? 1.537 16.782 -16.050 1.00 0.00 70 ALA A CA 6
ATOM 8152 C C . ALA A 1 59 ? 0.763 15.585 -15.482 1.00 0.00 70 ALA A C 6
ATOM 8153 O O . ALA A 1 59 ? -0.303 15.228 -15.984 1.00 0.00 70 ALA A O 6
ATOM 8160 N N . LYS A 1 60 ? 1.359 14.940 -14.473 1.00 0.00 71 LYS A N 6
ATOM 8161 C CA . LYS A 1 60 ? 0.749 13.731 -13.889 1.00 0.00 71 LYS A CA 6
ATOM 8162 C C . LYS A 1 60 ? -0.702 13.994 -13.443 1.00 0.00 71 LYS A C 6
ATOM 8163 O O . LYS A 1 60 ? -1.620 13.319 -13.905 1.00 0.00 71 LYS A O 6
ATOM 8182 N N . TYR A 1 61 ? -0.893 14.999 -12.561 1.00 0.00 72 TYR A N 6
ATOM 8183 C CA . TYR A 1 61 ? -2.234 15.391 -12.054 1.00 0.00 72 TYR A CA 6
ATOM 8184 C C . TYR A 1 61 ? -2.584 16.806 -12.501 1.00 0.00 72 TYR A C 6
ATOM 8185 O O . TYR A 1 61 ? -3.638 17.325 -12.135 1.00 0.00 72 TYR A O 6
ATOM 8203 N N . ASP A 1 62 ? -1.694 17.423 -13.291 1.00 0.00 73 ASP A N 6
ATOM 8204 C CA . ASP A 1 62 ? -1.902 18.798 -13.795 1.00 0.00 73 ASP A CA 6
ATOM 8205 C C . ASP A 1 62 ? -2.390 18.743 -15.225 1.00 0.00 73 ASP A C 6
ATOM 8206 O O . ASP A 1 62 ? -1.638 19.023 -16.168 1.00 0.00 73 ASP A O 6
ATOM 8215 N N . VAL A 1 63 ? -3.647 18.313 -15.402 1.00 0.00 74 VAL A N 6
ATOM 8216 C CA . VAL A 1 63 ? -4.205 18.160 -16.760 1.00 0.00 74 VAL A CA 6
ATOM 8217 C C . VAL A 1 63 ? -4.130 19.496 -17.500 1.00 0.00 74 VAL A C 6
ATOM 8218 O O . VAL A 1 63 ? -3.553 19.569 -18.590 1.00 0.00 74 VAL A O 6
ATOM 8231 N N . ASP A 1 64 ? -4.691 20.554 -16.882 1.00 0.00 75 ASP A N 6
ATOM 8232 C CA . ASP A 1 64 ? -4.644 21.892 -17.496 1.00 0.00 75 ASP A CA 6
ATOM 8233 C C . ASP A 1 64 ? -3.504 22.697 -16.885 1.00 0.00 75 ASP A C 6
ATOM 8234 O O . ASP A 1 64 ? -3.077 23.694 -17.466 1.00 0.00 75 ASP A O 6
ATOM 8243 N N . GLY A 1 65 ? -3.025 22.249 -15.714 1.00 0.00 76 GLY A N 6
ATOM 8244 C CA . GLY A 1 65 ? -1.933 22.927 -14.991 1.00 0.00 76 GLY A CA 6
ATOM 8245 C C . GLY A 1 65 ? -2.007 24.449 -15.108 1.00 0.00 76 GLY A C 6
ATOM 8246 O O . GLY A 1 65 ? -1.148 25.073 -15.735 1.00 0.00 76 GLY A O 6
ATOM 8250 N N . ASP A 1 66 ? -3.054 25.041 -14.517 1.00 0.00 77 ASP A N 6
ATOM 8251 C CA . ASP A 1 66 ? -3.255 26.500 -14.574 1.00 0.00 77 ASP A CA 6
ATOM 8252 C C . ASP A 1 66 ? -2.206 27.226 -13.716 1.00 0.00 77 ASP A C 6
ATOM 8253 O O . ASP A 1 66 ? -2.428 28.348 -13.272 1.00 0.00 77 ASP A O 6
ATOM 8262 N N . ARG A 1 67 ? -1.064 26.567 -13.500 1.00 0.00 78 ARG A N 6
ATOM 8263 C CA . ARG A 1 67 ? 0.037 27.118 -12.711 1.00 0.00 78 ARG A CA 6
ATOM 8264 C C . ARG A 1 67 ? -0.325 27.124 -11.230 1.00 0.00 78 ARG A C 6
ATOM 8265 O O . ARG A 1 67 ? 0.469 27.558 -10.394 1.00 0.00 78 ARG A O 6
ATOM 8286 N N . VAL A 1 68 ? -1.531 26.641 -10.916 1.00 0.00 79 VAL A N 6
ATOM 8287 C CA . VAL A 1 68 ? -2.019 26.589 -9.535 1.00 0.00 79 VAL A CA 6
ATOM 8288 C C . VAL A 1 68 ? -2.883 25.348 -9.349 1.00 0.00 79 VAL A C 6
ATOM 8289 O O . VAL A 1 68 ? -3.660 24.990 -10.234 1.00 0.00 79 VAL A O 6
ATOM 8302 N N . LEU A 1 69 ? -2.721 24.693 -8.193 1.00 0.00 80 LEU A N 6
ATOM 8303 C CA . LEU A 1 69 ? -3.459 23.469 -7.864 1.00 0.00 80 LEU A CA 6
ATOM 8304 C C . LEU A 1 69 ? -4.007 23.581 -6.431 1.00 0.00 80 LEU A C 6
ATOM 8305 O O . LEU A 1 69 ? -3.322 23.234 -5.464 1.00 0.00 80 LEU A O 6
ATOM 8321 N N . ASP A 1 70 ? -5.249 24.066 -6.312 1.00 0.00 81 ASP A N 6
ATOM 8322 C CA . ASP A 1 70 ? -5.948 24.224 -5.027 1.00 0.00 81 ASP A CA 6
ATOM 8323 C C . ASP A 1 70 ? -6.946 23.096 -4.881 1.00 0.00 81 ASP A C 6
ATOM 8324 O O . ASP A 1 70 ? -6.900 22.139 -5.640 1.00 0.00 81 ASP A O 6
ATOM 8333 N N . ALA A 1 71 ? -7.848 23.227 -3.905 1.00 0.00 82 ALA A N 6
ATOM 8334 C CA . ALA A 1 71 ? -8.902 22.212 -3.644 1.00 0.00 82 ALA A CA 6
ATOM 8335 C C . ALA A 1 71 ? -9.515 21.640 -4.954 1.00 0.00 82 ALA A C 6
ATOM 8336 O O . ALA A 1 71 ? -10.053 20.531 -4.964 1.00 0.00 82 ALA A O 6
ATOM 8343 N N . GLU A 1 72 ? -9.402 22.420 -6.045 1.00 0.00 83 GLU A N 6
ATOM 8344 C CA . GLU A 1 72 ? -9.942 21.992 -7.346 1.00 0.00 83 GLU A CA 6
ATOM 8345 C C . GLU A 1 72 ? -9.174 20.767 -7.898 1.00 0.00 83 GLU A C 6
ATOM 8346 O O . GLU A 1 72 ? -9.740 19.681 -8.020 1.00 0.00 83 GLU A O 6
ATOM 8358 N N . GLU A 1 73 ? -7.872 20.941 -8.176 1.00 0.00 84 GLU A N 6
ATOM 8359 C CA . GLU A 1 73 ? -6.989 19.845 -8.661 1.00 0.00 84 GLU A CA 6
ATOM 8360 C C . GLU A 1 73 ? -6.346 19.071 -7.505 1.00 0.00 84 GLU A C 6
ATOM 8361 O O . GLU A 1 73 ? -5.918 17.927 -7.671 1.00 0.00 84 GLU A O 6
ATOM 8373 N N . GLN A 1 74 ? -6.233 19.732 -6.348 1.00 0.00 85 GLN A N 6
ATOM 8374 C CA . GLN A 1 74 ? -5.584 19.137 -5.171 1.00 0.00 85 GLN A CA 6
ATOM 8375 C C . GLN A 1 74 ? -6.378 17.941 -4.670 1.00 0.00 85 GLN A C 6
ATOM 8376 O O . GLN A 1 74 ? -5.790 16.918 -4.302 1.00 0.00 85 GLN A O 6
ATOM 8390 N N . MET A 1 75 ? -7.714 18.079 -4.619 1.00 0.00 86 MET A N 6
ATOM 8391 C CA . MET A 1 75 ? -8.564 16.992 -4.120 1.00 0.00 86 MET A CA 6
ATOM 8392 C C . MET A 1 75 ? -8.290 15.706 -4.899 1.00 0.00 86 MET A C 6
ATOM 8393 O O . MET A 1 75 ? -8.091 14.646 -4.310 1.00 0.00 86 MET A O 6
ATOM 8407 N N . LYS A 1 76 ? -8.296 15.816 -6.229 1.00 0.00 87 LYS A N 6
ATOM 8408 C CA . LYS A 1 76 ? -8.067 14.656 -7.091 1.00 0.00 87 LYS A CA 6
ATOM 8409 C C . LYS A 1 76 ? -6.675 14.074 -6.837 1.00 0.00 87 LYS A C 6
ATOM 8410 O O . LYS A 1 76 ? -6.501 12.856 -6.795 1.00 0.00 87 LYS A O 6
ATOM 8429 N N . MET A 1 77 ? -5.691 14.965 -6.669 1.00 0.00 88 MET A N 6
ATOM 8430 C CA . MET A 1 77 ? -4.311 14.545 -6.423 1.00 0.00 88 MET A CA 6
ATOM 8431 C C . MET A 1 77 ? -4.220 13.765 -5.106 1.00 0.00 88 MET A C 6
ATOM 8432 O O . MET A 1 77 ? -3.872 12.590 -5.099 1.00 0.00 88 MET A O 6
ATOM 8446 N N . ALA A 1 78 ? -4.560 14.431 -3.995 1.00 0.00 89 ALA A N 6
ATOM 8447 C CA . ALA A 1 78 ? -4.506 13.806 -2.664 1.00 0.00 89 ALA A CA 6
ATOM 8448 C C . ALA A 1 78 ? -5.197 12.435 -2.654 1.00 0.00 89 ALA A C 6
ATOM 8449 O O . ALA A 1 78 ? -4.655 11.467 -2.129 1.00 0.00 89 ALA A O 6
ATOM 8456 N N . HIS A 1 79 ? -6.378 12.361 -3.269 1.00 0.00 90 HIS A N 6
ATOM 8457 C CA . HIS A 1 79 ? -7.137 11.104 -3.352 1.00 0.00 90 HIS A CA 6
ATOM 8458 C C . HIS A 1 79 ? -6.316 10.010 -4.046 1.00 0.00 90 HIS A C 6
ATOM 8459 O O . HIS A 1 79 ? -6.301 8.862 -3.595 1.00 0.00 90 HIS A O 6
ATOM 8473 N N . ASP A 1 80 ? -5.646 10.368 -5.148 1.00 0.00 91 ASP A N 6
ATOM 8474 C CA . ASP A 1 80 ? -4.837 9.397 -5.895 1.00 0.00 91 ASP A CA 6
ATOM 8475 C C . ASP A 1 80 ? -3.641 8.922 -5.061 1.00 0.00 91 ASP A C 6
ATOM 8476 O O . ASP A 1 80 ? -3.337 7.737 -5.032 1.00 0.00 91 ASP A O 6
ATOM 8485 N N . LEU A 1 81 ? -2.978 9.871 -4.392 1.00 0.00 92 LEU A N 6
ATOM 8486 C CA . LEU A 1 81 ? -1.797 9.575 -3.552 1.00 0.00 92 LEU A CA 6
ATOM 8487 C C . LEU A 1 81 ? -2.158 8.624 -2.401 1.00 0.00 92 LEU A C 6
ATOM 8488 O O . LEU A 1 81 ? -1.441 7.652 -2.143 1.00 0.00 92 LEU A O 6
ATOM 8504 N N . GLU A 1 82 ? -3.268 8.908 -1.722 1.00 0.00 93 GLU A N 6
ATOM 8505 C CA . GLU A 1 82 ? -3.730 8.070 -0.604 1.00 0.00 93 GLU A CA 6
ATOM 8506 C C . GLU A 1 82 ? -4.116 6.681 -1.127 1.00 0.00 93 GLU A C 6
ATOM 8507 O O . GLU A 1 82 ? -3.811 5.666 -0.500 1.00 0.00 93 GLU A O 6
ATOM 8519 N N . GLY A 1 83 ? 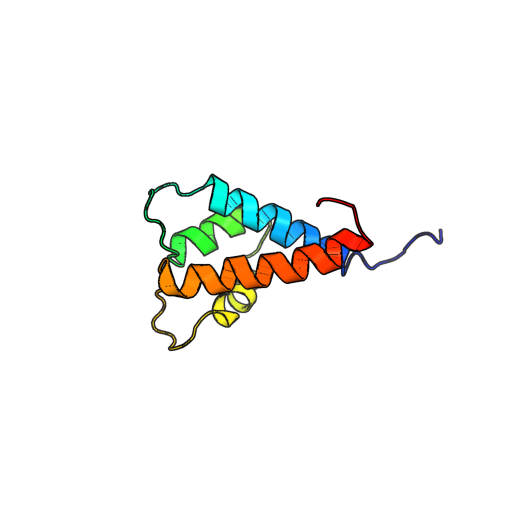-4.771 6.649 -2.296 1.00 0.00 94 GLY A N 6
ATOM 8520 C CA . GLY A 1 83 ? -5.187 5.392 -2.926 1.00 0.00 94 GLY A CA 6
ATOM 8521 C C . GLY A 1 83 ? -3.987 4.660 -3.521 1.00 0.00 94 GLY A C 6
ATOM 8522 O O . GLY A 1 83 ? -4.033 3.443 -3.742 1.00 0.00 94 GLY A O 6
ATOM 8526 N N . GLN A 1 84 ? -2.905 5.409 -3.804 1.00 0.00 95 GLN A N 6
ATOM 8527 C CA . GLN A 1 84 ? -1.694 4.820 -4.404 1.00 0.00 95 GLN A CA 6
ATOM 8528 C C . GLN A 1 84 ? -1.111 3.743 -3.496 1.00 0.00 95 GLN A C 6
ATOM 8529 O O . GLN A 1 84 ? -0.642 2.712 -3.962 1.00 0.00 95 GLN A O 6
ATOM 8543 N N . LYS A 1 85 ? -1.118 4.017 -2.186 1.00 0.00 96 LYS A N 6
ATOM 8544 C CA . LYS A 1 85 ? -0.557 3.096 -1.203 1.00 0.00 96 LYS A CA 6
ATOM 8545 C C . LYS A 1 85 ? -1.262 1.742 -1.267 1.00 0.00 96 LYS A C 6
ATOM 8546 O O . LYS A 1 85 ? -0.616 0.698 -1.255 1.00 0.00 96 LYS A O 6
ATOM 8565 N N . SER A 1 86 ? -2.597 1.781 -1.358 1.00 0.00 97 SER A N 6
ATOM 8566 C CA . SER A 1 86 ? -3.410 0.561 -1.444 1.00 0.00 97 SER A CA 6
ATOM 8567 C C . SER A 1 86 ? -3.015 -0.260 -2.676 1.00 0.00 97 SER A C 6
ATOM 8568 O O . SER A 1 86 ? -2.892 -1.486 -2.606 1.00 0.00 97 SER A O 6
ATOM 8576 N N . ASP A 1 87 ? -2.806 0.432 -3.808 1.00 0.00 98 ASP A N 6
ATOM 8577 C CA . ASP A 1 87 ? -2.414 -0.239 -5.061 1.00 0.00 98 ASP A CA 6
ATOM 8578 C C . ASP A 1 87 ? -1.082 -0.989 -4.875 1.00 0.00 98 ASP A C 6
ATOM 8579 O O . ASP A 1 87 ? -0.935 -2.136 -5.293 1.00 0.00 98 ASP A O 6
ATOM 8588 N N . LEU A 1 88 ? -0.126 -0.314 -4.228 1.00 0.00 99 LEU A N 6
ATOM 8589 C CA . LEU A 1 88 ? 1.199 -0.890 -3.957 1.00 0.00 99 LEU A CA 6
ATOM 8590 C C . LEU A 1 88 ? 1.100 -1.970 -2.885 1.00 0.00 99 LEU A C 6
ATOM 8591 O O . LEU A 1 88 ? 1.825 -2.966 -2.927 1.00 0.00 99 LEU A O 6
ATOM 8607 N N . ASN A 1 89 ? 0.213 -1.756 -1.903 1.00 0.00 100 ASN A N 6
ATOM 8608 C CA . ASN A 1 89 ? 0.041 -2.707 -0.795 1.00 0.00 100 ASN A CA 6
ATOM 8609 C C . ASN A 1 89 ? -0.242 -4.115 -1.342 1.00 0.00 100 ASN A C 6
ATOM 8610 O O . ASN A 1 89 ? 0.350 -5.098 -0.894 1.00 0.00 100 ASN A O 6
ATOM 8621 N N . ASN A 1 90 ? -1.131 -4.182 -2.343 1.00 0.00 101 ASN A N 6
ATOM 8622 C CA . ASN A 1 90 ? -1.475 -5.455 -2.995 1.00 0.00 101 ASN A CA 6
ATOM 8623 C C . ASN A 1 90 ? -0.288 -5.967 -3.824 1.00 0.00 101 ASN A C 6
ATOM 8624 O O . ASN A 1 90 ? 0.059 -7.148 -3.763 1.00 0.00 101 ASN A O 6
ATOM 8635 N N . GLN A 1 91 ? 0.313 -5.066 -4.621 1.00 0.00 102 GLN A N 6
ATOM 8636 C CA . GLN A 1 91 ? 1.447 -5.434 -5.495 1.00 0.00 102 GLN A CA 6
ATOM 8637 C C . GLN A 1 91 ? 2.547 -6.127 -4.681 1.00 0.00 102 GLN A C 6
ATOM 8638 O O . GLN A 1 91 ? 3.079 -7.162 -5.080 1.00 0.00 102 GLN A O 6
ATOM 8652 N N . LEU A 1 92 ? 2.874 -5.529 -3.537 1.00 0.00 103 LEU A N 6
ATOM 8653 C CA . LEU A 1 92 ? 3.907 -6.055 -2.635 1.00 0.00 103 LEU A CA 6
ATOM 8654 C C . LEU A 1 92 ? 3.303 -7.112 -1.725 1.00 0.00 103 LEU A C 6
ATOM 8655 O O . LEU A 1 92 ? 4.006 -7.689 -0.896 1.00 0.00 103 LEU A O 6
ATOM 8671 N N . ALA A 1 93 ? 1.987 -7.341 -1.864 1.00 0.00 104 ALA A N 6
ATOM 8672 C CA . ALA A 1 93 ? 1.271 -8.321 -1.040 1.00 0.00 104 ALA A CA 6
ATOM 8673 C C . ALA A 1 93 ? 1.442 -7.999 0.450 1.00 0.00 104 ALA A C 6
ATOM 8674 O O . ALA A 1 93 ? 2.207 -7.100 0.813 1.00 0.00 104 ALA A O 6
ATOM 8681 N N . GLU A 1 94 ? 0.716 -8.716 1.307 1.00 0.00 105 GLU A N 6
ATOM 8682 C CA . GLU A 1 94 ? 0.793 -8.480 2.753 1.00 0.00 105 GLU A CA 6
ATOM 8683 C C . GLU A 1 94 ? 2.154 -8.933 3.286 1.00 0.00 105 GLU A C 6
ATOM 8684 O O . GLU A 1 94 ? 2.982 -8.110 3.683 1.00 0.00 105 GLU A O 6
ATOM 8696 N N . LEU A 1 95 ? 2.371 -10.257 3.293 1.00 0.00 106 LEU A N 6
ATOM 8697 C CA . LEU A 1 95 ? 3.627 -10.842 3.786 1.00 0.00 106 LEU A CA 6
ATOM 8698 C C . LEU A 1 95 ? 3.974 -10.256 5.171 1.00 0.00 106 LEU A C 6
ATOM 8699 O O . LEU A 1 95 ? 3.202 -10.407 6.119 1.00 0.00 106 LEU A O 6
ATOM 8715 N N . GLU A 1 96 ? 5.128 -9.580 5.267 1.00 0.00 107 GLU A N 6
ATOM 8716 C CA . GLU A 1 96 ? 5.571 -8.967 6.514 1.00 0.00 107 GLU A CA 6
ATOM 8717 C C . GLU A 1 96 ? 6.734 -8.011 6.211 1.00 0.00 107 GLU A C 6
ATOM 8718 O O . GLU A 1 96 ? 6.534 -6.807 6.290 1.00 0.00 107 GLU A O 6
ATOM 8731 N N . GLY A 1 1 ? 30.029 -5.744 -6.780 1.00 0.00 12 GLY A N 7
ATOM 8732 C CA . GLY A 1 1 ? 29.909 -4.488 -7.571 1.00 0.00 12 GLY A CA 7
ATOM 8733 C C . GLY A 1 1 ? 28.440 -4.205 -7.834 1.00 0.00 12 GLY A C 7
ATOM 8734 O O . GLY A 1 1 ? 27.569 -4.965 -7.407 1.00 0.00 12 GLY A O 7
ATOM 8740 N N . GLY A 1 2 ? 28.166 -3.101 -8.540 1.00 0.00 13 GLY A N 7
ATOM 8741 C CA . GLY A 1 2 ? 26.789 -2.708 -8.865 1.00 0.00 13 GLY A CA 7
ATOM 8742 C C . GLY A 1 2 ? 26.017 -2.368 -7.592 1.00 0.00 13 GLY A C 7
ATOM 8743 O O . GLY A 1 2 ? 25.585 -3.265 -6.865 1.00 0.00 13 GLY A O 7
ATOM 8747 N N . LEU A 1 3 ? 25.850 -1.070 -7.319 1.00 0.00 14 LEU A N 7
ATOM 8748 C CA . LEU A 1 3 ? 25.133 -0.611 -6.123 1.00 0.00 14 LEU A CA 7
ATOM 8749 C C . LEU A 1 3 ? 23.644 -0.713 -6.329 1.00 0.00 14 LEU A C 7
ATOM 8750 O O . LEU A 1 3 ? 22.872 -0.333 -5.449 1.00 0.00 14 LEU A O 7
ATOM 8766 N N . VAL A 1 4 ? 23.243 -1.209 -7.505 1.00 0.00 15 VAL A N 7
ATOM 8767 C CA . VAL A 1 4 ? 21.824 -1.352 -7.844 1.00 0.00 15 VAL A CA 7
ATOM 8768 C C . VAL A 1 4 ? 21.596 -2.691 -8.554 1.00 0.00 15 VAL A C 7
ATOM 8769 O O . VAL A 1 4 ? 21.298 -2.725 -9.756 1.00 0.00 15 VAL A O 7
ATOM 8782 N N . PRO A 1 5 ? 21.735 -3.808 -7.846 1.00 0.00 16 PRO A N 7
ATOM 8783 C CA . PRO A 1 5 ? 21.526 -5.155 -8.451 1.00 0.00 16 PRO A CA 7
ATOM 8784 C C . PRO A 1 5 ? 20.044 -5.503 -8.535 1.00 0.00 16 PRO A C 7
ATOM 8785 O O . PRO A 1 5 ? 19.500 -5.702 -9.624 1.00 0.00 16 PRO A O 7
ATOM 8796 N N . ARG A 1 6 ? 19.400 -5.605 -7.371 1.00 0.00 17 ARG A N 7
ATOM 8797 C CA . ARG A 1 6 ? 17.991 -5.973 -7.307 1.00 0.00 17 ARG A CA 7
ATOM 8798 C C . ARG A 1 6 ? 17.123 -4.870 -7.905 1.00 0.00 17 ARG A C 7
ATOM 8799 O O . ARG A 1 6 ? 16.148 -5.147 -8.602 1.00 0.00 17 ARG A O 7
ATOM 8820 N N . GLY A 1 7 ? 17.476 -3.620 -7.598 1.00 0.00 18 GLY A N 7
ATOM 8821 C CA . GLY A 1 7 ? 16.725 -2.457 -8.083 1.00 0.00 18 GLY A CA 7
ATOM 8822 C C . GLY A 1 7 ? 15.623 -2.086 -7.106 1.00 0.00 18 GLY A C 7
ATOM 8823 O O . GLY A 1 7 ? 15.625 -0.988 -6.543 1.00 0.00 18 GLY A O 7
ATOM 8827 N N . SER A 1 8 ? 14.664 -3.003 -6.911 1.00 0.00 19 SER A N 7
ATOM 8828 C CA . SER A 1 8 ? 13.535 -2.763 -5.997 1.00 0.00 19 SER A CA 7
ATOM 8829 C C . SER A 1 8 ? 12.854 -1.426 -6.320 1.00 0.00 19 SER A C 7
ATOM 8830 O O . SER A 1 8 ? 12.637 -0.574 -5.442 1.00 0.00 19 SER A O 7
ATOM 8838 N N . HIS A 1 9 ? 12.544 -1.234 -7.608 1.00 0.00 20 HIS A N 7
ATOM 8839 C CA . HIS A 1 9 ? 11.921 0.007 -8.060 1.00 0.00 20 HIS A CA 7
ATOM 8840 C C . HIS A 1 9 ? 10.581 0.219 -7.358 1.00 0.00 20 HIS A C 7
ATOM 8841 O O . HIS A 1 9 ? 10.218 1.329 -7.012 1.00 0.00 20 HIS A O 7
ATOM 8855 N N . MET A 1 10 ? 9.846 -0.874 -7.154 1.00 0.00 21 MET A N 7
ATOM 8856 C CA . MET A 1 10 ? 8.528 -0.806 -6.506 1.00 0.00 21 MET A CA 7
ATOM 8857 C C . MET A 1 10 ? 8.646 -0.145 -5.132 1.00 0.00 21 MET A C 7
ATOM 8858 O O . MET A 1 10 ? 7.884 0.759 -4.799 1.00 0.00 21 MET A O 7
ATOM 8872 N N . ALA A 1 11 ? 9.607 -0.608 -4.333 1.00 0.00 22 ALA A N 7
ATOM 8873 C CA . ALA A 1 11 ? 9.813 -0.054 -2.992 1.00 0.00 22 ALA A CA 7
ATOM 8874 C C . ALA A 1 11 ? 10.000 1.462 -3.062 1.00 0.00 22 ALA A C 7
ATOM 8875 O O . ALA A 1 11 ? 9.429 2.209 -2.269 1.00 0.00 22 ALA A O 7
ATOM 8882 N N . SER A 1 12 ? 10.819 1.905 -4.027 1.00 0.00 23 SER A N 7
ATOM 8883 C CA . SER A 1 12 ? 11.100 3.339 -4.195 1.00 0.00 23 SER A CA 7
ATOM 8884 C C . SER A 1 12 ? 9.808 4.137 -4.368 1.00 0.00 23 SER A C 7
ATOM 8885 O O . SER A 1 12 ? 9.652 5.203 -3.789 1.00 0.00 23 SER A O 7
ATOM 8893 N N . LYS A 1 13 ? 8.880 3.593 -5.166 1.00 0.00 24 LYS A N 7
ATOM 8894 C CA . LYS A 1 13 ? 7.590 4.259 -5.421 1.00 0.00 24 LYS A CA 7
ATOM 8895 C C . LYS A 1 13 ? 6.816 4.439 -4.129 1.00 0.00 24 LYS A C 7
ATOM 8896 O O . LYS A 1 13 ? 6.203 5.487 -3.895 1.00 0.00 24 LYS A O 7
ATOM 8915 N N . ARG A 1 14 ? 6.838 3.410 -3.289 1.00 0.00 25 ARG A N 7
ATOM 8916 C CA . ARG A 1 14 ? 6.124 3.469 -2.019 1.00 0.00 25 ARG A CA 7
ATOM 8917 C C . ARG A 1 14 ? 6.717 4.574 -1.139 1.00 0.00 25 ARG A C 7
ATOM 8918 O O . ARG A 1 14 ? 5.989 5.356 -0.519 1.00 0.00 25 ARG A O 7
ATOM 8939 N N . ASP A 1 15 ? 8.053 4.611 -1.085 1.00 0.00 26 ASP A N 7
ATOM 8940 C CA . ASP A 1 15 ? 8.759 5.599 -0.274 1.00 0.00 26 ASP A CA 7
ATOM 8941 C C . ASP A 1 15 ? 8.611 6.973 -0.884 1.00 0.00 26 ASP A C 7
ATOM 8942 O O . ASP A 1 15 ? 8.696 7.973 -0.179 1.00 0.00 26 ASP A O 7
ATOM 8951 N N . LYS A 1 16 ? 8.419 7.009 -2.211 1.00 0.00 27 LYS A N 7
ATOM 8952 C CA . LYS A 1 16 ? 8.304 8.275 -2.924 1.00 0.00 27 LYS A CA 7
ATOM 8953 C C . LYS A 1 16 ? 7.140 9.102 -2.388 1.00 0.00 27 LYS A C 7
ATOM 8954 O O . LYS A 1 16 ? 7.298 10.250 -1.995 1.00 0.00 27 LYS A O 7
ATOM 8973 N N . ILE A 1 17 ? 5.960 8.486 -2.365 1.00 0.00 28 ILE A N 7
ATOM 8974 C CA . ILE A 1 17 ? 4.757 9.159 -1.876 1.00 0.00 28 ILE A CA 7
ATOM 8975 C C . ILE A 1 17 ? 4.894 9.461 -0.391 1.00 0.00 28 ILE A C 7
ATOM 8976 O O . ILE A 1 17 ? 4.469 10.509 0.070 1.00 0.00 28 ILE A O 7
ATOM 8992 N N . ALA A 1 18 ? 5.455 8.507 0.350 1.00 0.00 29 ALA A N 7
ATOM 8993 C CA . ALA A 1 18 ? 5.607 8.656 1.803 1.00 0.00 29 ALA A CA 7
ATOM 8994 C C . ALA A 1 18 ? 6.312 9.970 2.170 1.00 0.00 29 ALA A C 7
ATOM 8995 O O . ALA A 1 18 ? 5.758 10.817 2.883 1.00 0.00 29 ALA A O 7
ATOM 9002 N N . ASP A 1 19 ? 7.548 10.119 1.670 1.00 0.00 30 ASP A N 7
ATOM 9003 C CA . ASP A 1 19 ? 8.357 11.309 1.950 1.00 0.00 30 ASP A CA 7
ATOM 9004 C C . ASP A 1 19 ? 7.675 12.575 1.448 1.00 0.00 30 ASP A C 7
ATOM 9005 O O . ASP A 1 19 ? 7.897 13.661 1.978 1.00 0.00 30 ASP A O 7
ATOM 9014 N N . ILE A 1 20 ? 6.852 12.421 0.409 1.00 0.00 31 ILE A N 7
ATOM 9015 C CA . ILE A 1 20 ? 6.136 13.563 -0.173 1.00 0.00 31 ILE A CA 7
ATOM 9016 C C . ILE A 1 20 ? 4.884 13.872 0.625 1.00 0.00 31 ILE A C 7
ATOM 9017 O O . ILE A 1 20 ? 4.517 15.035 0.779 1.00 0.00 31 ILE A O 7
ATOM 9033 N N . GLN A 1 21 ? 4.217 12.832 1.110 1.00 0.00 32 GLN A N 7
ATOM 9034 C CA . GLN A 1 21 ? 2.962 13.001 1.857 1.00 0.00 32 GLN A CA 7
ATOM 9035 C C . GLN A 1 21 ? 3.132 14.004 2.982 1.00 0.00 32 GLN A C 7
ATOM 9036 O O . GLN A 1 21 ? 2.387 14.979 3.081 1.00 0.00 32 GLN A O 7
ATOM 9050 N N . GLU A 1 22 ? 4.098 13.726 3.845 1.00 0.00 33 GLU A N 7
ATOM 9051 C CA . GLU A 1 22 ? 4.352 14.591 4.991 1.00 0.00 33 GLU A CA 7
ATOM 9052 C C . GLU A 1 22 ? 4.780 15.966 4.534 1.00 0.00 33 GLU A C 7
ATOM 9053 O O . GLU A 1 22 ? 4.293 16.967 5.051 1.00 0.00 33 GLU A O 7
ATOM 9065 N N . ALA A 1 23 ? 5.771 16.012 3.624 1.00 0.00 34 ALA A N 7
ATOM 9066 C CA . ALA A 1 23 ? 6.370 17.277 3.209 1.00 0.00 34 ALA A CA 7
ATOM 9067 C C . ALA A 1 23 ? 5.325 18.345 2.985 1.00 0.00 34 ALA A C 7
ATOM 9068 O O . ALA A 1 23 ? 5.343 19.306 3.711 1.00 0.00 34 ALA A O 7
ATOM 9075 N N . LEU A 1 24 ? 4.396 18.133 2.071 1.00 0.00 35 LEU A N 7
ATOM 9076 C CA . LEU A 1 24 ? 3.305 19.102 1.829 1.00 0.00 35 LEU A CA 7
ATOM 9077 C C . LEU A 1 24 ? 2.330 19.171 3.024 1.00 0.00 35 LEU A C 7
ATOM 9078 O O . LEU A 1 24 ? 2.057 20.245 3.549 1.00 0.00 35 LEU A O 7
ATOM 9094 N N . ALA A 1 25 ? 1.747 18.022 3.414 1.00 0.00 36 ALA A N 7
ATOM 9095 C CA . ALA A 1 25 ? 0.752 17.980 4.496 1.00 0.00 36 ALA A CA 7
ATOM 9096 C C . ALA A 1 25 ? 1.264 18.761 5.708 1.00 0.00 36 ALA A C 7
ATOM 9097 O O . ALA A 1 25 ? 0.660 19.741 6.141 1.00 0.00 36 ALA A O 7
ATOM 9104 N N . HIS A 1 26 ? 2.406 18.326 6.208 1.00 0.00 37 HIS A N 7
ATOM 9105 C CA . HIS A 1 26 ? 3.091 18.946 7.345 1.00 0.00 37 HIS A CA 7
ATOM 9106 C C . HIS A 1 26 ? 3.837 20.179 6.895 1.00 0.00 37 HIS A C 7
ATOM 9107 O O . HIS A 1 26 ? 4.820 20.562 7.540 1.00 0.00 37 HIS A O 7
ATOM 9121 N N . ALA A 1 27 ? 3.391 20.804 5.789 1.00 0.00 38 ALA A N 7
ATOM 9122 C CA . ALA A 1 27 ? 4.057 22.018 5.288 1.00 0.00 38 ALA A CA 7
ATOM 9123 C C . ALA A 1 27 ? 3.212 23.235 5.468 1.00 0.00 38 ALA A C 7
ATOM 9124 O O . ALA A 1 27 ? 3.694 24.167 6.093 1.00 0.00 38 ALA A O 7
ATOM 9131 N N . ASP A 1 28 ? 1.951 23.203 4.915 1.00 0.00 39 ASP A N 7
ATOM 9132 C CA . ASP A 1 28 ? 0.978 24.358 4.954 1.00 0.00 39 ASP A CA 7
ATOM 9133 C C . ASP A 1 28 ? 1.584 25.580 5.673 1.00 0.00 39 ASP A C 7
ATOM 9134 O O . ASP A 1 28 ? 1.014 26.122 6.622 1.00 0.00 39 ASP A O 7
ATOM 9143 N N . ALA A 1 29 ? 2.823 25.924 5.268 1.00 0.00 40 ALA A N 7
ATOM 9144 C CA . ALA A 1 29 ? 3.588 26.970 5.923 1.00 0.00 40 ALA A CA 7
ATOM 9145 C C . ALA A 1 29 ? 2.879 28.292 5.819 1.00 0.00 40 ALA A C 7
ATOM 9146 O O . ALA A 1 29 ? 2.660 28.971 6.823 1.00 0.00 40 ALA A O 7
ATOM 9153 N N . ASN A 1 30 ? 2.511 28.644 4.588 1.00 0.00 41 ASN A N 7
ATOM 9154 C CA . ASN A 1 30 ? 1.821 29.907 4.330 1.00 0.00 41 ASN A CA 7
ATOM 9155 C C . ASN A 1 30 ? 0.324 29.748 4.490 1.00 0.00 41 ASN A C 7
ATOM 9156 O O . ASN A 1 30 ? -0.383 30.747 4.566 1.00 0.00 41 ASN A O 7
ATOM 9167 N N . ALA A 1 31 ? -0.155 28.497 4.529 1.00 0.00 42 ALA A N 7
ATOM 9168 C CA . ALA A 1 31 ? -1.595 28.222 4.677 1.00 0.00 42 ALA A CA 7
ATOM 9169 C C . ALA A 1 31 ? -2.391 28.792 3.491 1.00 0.00 42 ALA A C 7
ATOM 9170 O O . ALA A 1 31 ? -3.342 29.554 3.681 1.00 0.00 42 ALA A O 7
ATOM 9177 N N . ASP A 1 32 ? -1.993 28.414 2.264 1.00 0.00 43 ASP A N 7
ATOM 9178 C CA . ASP A 1 32 ? -2.669 28.883 1.034 1.00 0.00 43 ASP A CA 7
ATOM 9179 C C . ASP A 1 32 ? -3.601 27.815 0.514 1.00 0.00 43 ASP A C 7
ATOM 9180 O O . ASP A 1 32 ? -4.552 28.130 -0.196 1.00 0.00 43 ASP A O 7
ATOM 9189 N N . GLN A 1 33 ? -3.320 26.553 0.864 1.00 0.00 44 GLN A N 7
ATOM 9190 C CA . GLN A 1 33 ? -4.151 25.418 0.442 1.00 0.00 44 GLN A CA 7
ATOM 9191 C C . GLN A 1 33 ? -4.104 25.227 -1.055 1.00 0.00 44 GLN A C 7
ATOM 9192 O O . GLN A 1 33 ? -4.873 24.435 -1.599 1.00 0.00 44 GLN A O 7
ATOM 9206 N N . HIS A 1 34 ? -3.197 25.950 -1.720 1.00 0.00 45 HIS A N 7
ATOM 9207 C CA . HIS A 1 34 ? -3.026 25.860 -3.177 1.00 0.00 45 HIS A CA 7
ATOM 9208 C C . HIS A 1 34 ? -1.586 25.449 -3.471 1.00 0.00 45 HIS A C 7
ATOM 9209 O O . HIS A 1 34 ? -0.648 25.958 -2.856 1.00 0.00 45 HIS A O 7
ATOM 9223 N N . LEU A 1 35 ? -1.432 24.523 -4.423 1.00 0.00 46 LEU A N 7
ATOM 9224 C CA . LEU A 1 35 ? -0.122 24.016 -4.826 1.00 0.00 46 LEU A CA 7
ATOM 9225 C C . LEU A 1 35 ? 0.379 24.735 -6.065 1.00 0.00 46 LEU A C 7
ATOM 9226 O O . LEU A 1 35 ? 0.012 24.387 -7.188 1.00 0.00 46 LEU A O 7
ATOM 9242 N N . ASP A 1 36 ? 1.246 25.729 -5.849 1.00 0.00 47 ASP A N 7
ATOM 9243 C CA . ASP A 1 36 ? 1.850 26.492 -6.940 1.00 0.00 47 ASP A CA 7
ATOM 9244 C C . ASP A 1 36 ? 3.229 25.919 -7.160 1.00 0.00 47 ASP A C 7
ATOM 9245 O O . ASP A 1 36 ? 3.857 25.430 -6.210 1.00 0.00 47 ASP A O 7
ATOM 9254 N N . PHE A 1 37 ? 3.692 25.945 -8.410 1.00 0.00 48 PHE A N 7
ATOM 9255 C CA . PHE A 1 37 ? 4.987 25.398 -8.789 1.00 0.00 48 PHE A CA 7
ATOM 9256 C C . PHE A 1 37 ? 6.083 25.699 -7.778 1.00 0.00 48 PHE A C 7
ATOM 9257 O O . PHE A 1 37 ? 6.813 24.799 -7.360 1.00 0.00 48 PHE A O 7
ATOM 9274 N N . ASP A 1 38 ? 6.183 26.971 -7.374 1.00 0.00 49 ASP A N 7
ATOM 9275 C CA . ASP A 1 38 ? 7.199 27.390 -6.419 1.00 0.00 49 ASP A CA 7
ATOM 9276 C C . ASP A 1 38 ? 7.192 26.517 -5.177 1.00 0.00 49 ASP A C 7
ATOM 9277 O O . ASP A 1 38 ? 8.196 25.920 -4.835 1.00 0.00 49 ASP A O 7
ATOM 9286 N N . GLU A 1 39 ? 6.039 26.432 -4.520 1.00 0.00 50 GLU A N 7
ATOM 9287 C CA . GLU A 1 39 ? 5.925 25.633 -3.309 1.00 0.00 50 GLU A CA 7
ATOM 9288 C C . GLU A 1 39 ? 6.238 24.167 -3.580 1.00 0.00 50 GLU A C 7
ATOM 9289 O O . GLU A 1 39 ? 7.047 23.567 -2.890 1.00 0.00 50 GLU A O 7
ATOM 9301 N N . TRP A 1 40 ? 5.572 23.593 -4.585 1.00 0.00 51 TRP A N 7
ATOM 9302 C CA . TRP A 1 40 ? 5.764 22.176 -4.895 1.00 0.00 51 TRP A CA 7
ATOM 9303 C C . TRP A 1 40 ? 7.211 21.881 -5.242 1.00 0.00 51 TRP A C 7
ATOM 9304 O O . TRP A 1 40 ? 7.867 21.060 -4.593 1.00 0.00 51 TRP A O 7
ATOM 9325 N N . ARG A 1 41 ? 7.691 22.539 -6.287 1.00 0.00 52 ARG A N 7
ATOM 9326 C CA . ARG A 1 41 ? 9.040 22.320 -6.752 1.00 0.00 52 ARG A CA 7
ATOM 9327 C C . ARG A 1 41 ? 10.078 22.496 -5.647 1.00 0.00 52 ARG A C 7
ATOM 9328 O O . ARG A 1 41 ? 10.853 21.605 -5.399 1.00 0.00 52 ARG A O 7
ATOM 9349 N N . GLN A 1 42 ? 10.053 23.641 -4.984 1.00 0.00 53 GLN A N 7
ATOM 9350 C CA . GLN A 1 42 ? 11.024 23.935 -3.918 1.00 0.00 53 GLN A CA 7
ATOM 9351 C C . GLN A 1 42 ? 10.903 22.994 -2.737 1.00 0.00 53 GLN A C 7
ATOM 9352 O O . GLN A 1 42 ? 11.915 22.498 -2.218 1.00 0.00 53 GLN A O 7
ATOM 9366 N N . GLU A 1 43 ? 9.668 22.765 -2.301 1.00 0.00 54 GLU A N 7
ATOM 9367 C CA . GLU A 1 43 ? 9.436 21.915 -1.145 1.00 0.00 54 GLU A CA 7
ATOM 9368 C C . GLU A 1 43 ? 9.978 20.504 -1.358 1.00 0.00 54 GLU A C 7
ATOM 9369 O O . GLU A 1 43 ? 10.719 19.979 -0.527 1.00 0.00 54 GLU A O 7
ATOM 9381 N N . LEU A 1 44 ? 9.561 19.891 -2.455 1.00 0.00 55 LEU A N 7
ATOM 9382 C CA . LEU A 1 44 ? 9.958 18.515 -2.763 1.00 0.00 55 LEU A CA 7
ATOM 9383 C C . LEU A 1 44 ? 11.378 18.437 -3.230 1.00 0.00 55 LEU A C 7
ATOM 9384 O O . LEU A 1 44 ? 12.028 17.407 -3.070 1.00 0.00 55 LEU A O 7
ATOM 9400 N N . LYS A 1 45 ? 11.861 19.500 -3.834 1.00 0.00 56 LYS A N 7
ATOM 9401 C CA . LYS A 1 45 ? 13.216 19.491 -4.355 1.00 0.00 56 LYS A CA 7
ATOM 9402 C C . LYS A 1 45 ? 14.248 19.189 -3.277 1.00 0.00 56 LYS A C 7
ATOM 9403 O O . LYS A 1 45 ? 15.145 18.365 -3.488 1.00 0.00 56 LYS A O 7
ATOM 9422 N N . CYS A 1 46 ? 14.136 19.871 -2.136 1.00 0.00 57 CYS A N 7
ATOM 9423 C CA . CYS A 1 46 ? 15.099 19.691 -1.047 1.00 0.00 57 CYS A CA 7
ATOM 9424 C C . CYS A 1 46 ? 15.026 18.292 -0.480 1.00 0.00 57 CYS A C 7
ATOM 9425 O O . CYS A 1 46 ? 15.865 17.904 0.333 1.00 0.00 57 CYS A O 7
ATOM 9433 N N . ARG A 1 47 ? 14.006 17.541 -0.902 1.00 0.00 58 ARG A N 7
ATOM 9434 C CA . ARG A 1 47 ? 13.812 16.180 -0.408 1.00 0.00 58 ARG A CA 7
ATOM 9435 C C . ARG A 1 47 ? 14.703 15.192 -1.143 1.00 0.00 58 ARG A C 7
ATOM 9436 O O . ARG A 1 47 ? 14.401 13.996 -1.201 1.00 0.00 58 ARG A O 7
ATOM 9457 N N . GLY A 1 48 ? 15.795 15.688 -1.706 1.00 0.00 59 GLY A N 7
ATOM 9458 C CA . GLY A 1 48 ? 16.736 14.842 -2.445 1.00 0.00 59 GLY A CA 7
ATOM 9459 C C . GLY A 1 48 ? 16.306 14.678 -3.889 1.00 0.00 59 GLY A C 7
ATOM 9460 O O . GLY A 1 48 ? 16.898 13.886 -4.620 1.00 0.00 59 GLY A O 7
ATOM 9464 N N . HIS A 1 49 ? 15.268 15.429 -4.307 1.00 0.00 60 HIS A N 7
ATOM 9465 C CA . HIS A 1 49 ? 14.753 15.365 -5.693 1.00 0.00 60 HIS A CA 7
ATOM 9466 C C . HIS A 1 49 ? 15.321 16.540 -6.478 1.00 0.00 60 HIS A C 7
ATOM 9467 O O . HIS A 1 49 ? 15.578 17.606 -5.917 1.00 0.00 60 HIS A O 7
ATOM 9481 N N . ALA A 1 50 ? 15.521 16.334 -7.785 1.00 0.00 61 ALA A N 7
ATOM 9482 C CA . ALA A 1 50 ? 16.063 17.371 -8.662 1.00 0.00 61 ALA A CA 7
ATOM 9483 C C . ALA A 1 50 ? 14.952 18.316 -9.080 1.00 0.00 61 ALA A C 7
ATOM 9484 O O . ALA A 1 50 ? 13.777 18.075 -8.799 1.00 0.00 61 ALA A O 7
ATOM 9491 N N . ASP A 1 51 ? 15.341 19.402 -9.738 1.00 0.00 62 ASP A N 7
ATOM 9492 C CA . ASP A 1 51 ? 14.388 20.412 -10.203 1.00 0.00 62 ASP A CA 7
ATOM 9493 C C . ASP A 1 51 ? 13.651 19.954 -11.458 1.00 0.00 62 ASP A C 7
ATOM 9494 O O . ASP A 1 51 ? 12.473 20.235 -11.624 1.00 0.00 62 ASP A O 7
ATOM 9503 N N . ALA A 1 52 ? 14.368 19.299 -12.364 1.00 0.00 63 ALA A N 7
ATOM 9504 C CA . ALA A 1 52 ? 13.785 18.835 -13.630 1.00 0.00 63 ALA A CA 7
ATOM 9505 C C . ALA A 1 52 ? 12.968 17.562 -13.454 1.00 0.00 63 ALA A C 7
ATOM 9506 O O . ALA A 1 52 ? 11.881 17.429 -14.006 1.00 0.00 63 ALA A O 7
ATOM 9513 N N . ASP A 1 53 ? 13.519 16.611 -12.700 1.00 0.00 64 ASP A N 7
ATOM 9514 C CA . ASP A 1 53 ? 12.866 15.312 -12.498 1.00 0.00 64 ASP A CA 7
ATOM 9515 C C . ASP A 1 53 ? 11.482 15.471 -11.904 1.00 0.00 64 ASP A C 7
ATOM 9516 O O . ASP A 1 53 ? 10.545 14.760 -12.276 1.00 0.00 64 ASP A O 7
ATOM 9525 N N . ILE A 1 54 ? 11.360 16.406 -10.972 1.00 0.00 65 ILE A N 7
ATOM 9526 C CA . ILE A 1 54 ? 10.086 16.647 -10.299 1.00 0.00 65 ILE A CA 7
ATOM 9527 C C . ILE A 1 54 ? 9.045 17.168 -11.251 1.00 0.00 65 ILE A C 7
ATOM 9528 O O . ILE A 1 54 ? 7.846 17.080 -10.982 1.00 0.00 65 ILE A O 7
ATOM 9544 N N . GLU A 1 55 ? 9.517 17.795 -12.327 1.00 0.00 66 GLU A N 7
ATOM 9545 C CA . GLU A 1 55 ? 8.619 18.412 -13.287 1.00 0.00 66 GLU A CA 7
ATOM 9546 C C . GLU A 1 55 ? 7.650 17.388 -13.853 1.00 0.00 66 GLU A C 7
ATOM 9547 O O . GLU A 1 55 ? 6.479 17.681 -14.048 1.00 0.00 66 GLU A O 7
ATOM 9559 N N . ALA A 1 56 ? 8.165 16.182 -14.099 1.00 0.00 67 ALA A N 7
ATOM 9560 C CA . ALA A 1 56 ? 7.352 15.104 -14.656 1.00 0.00 67 ALA A CA 7
ATOM 9561 C C . ALA A 1 56 ? 6.261 14.684 -13.680 1.00 0.00 67 ALA A C 7
ATOM 9562 O O . ALA A 1 56 ? 5.119 14.427 -14.082 1.00 0.00 67 ALA A O 7
ATOM 9569 N N . VAL A 1 57 ? 6.623 14.617 -12.395 1.00 0.00 68 VAL A N 7
ATOM 9570 C CA . VAL A 1 57 ? 5.677 14.206 -11.360 1.00 0.00 68 VAL A CA 7
ATOM 9571 C C . VAL A 1 57 ? 4.556 15.221 -11.230 1.00 0.00 68 VAL A C 7
ATOM 9572 O O . VAL A 1 57 ? 3.383 14.853 -11.192 1.00 0.00 68 VAL A O 7
ATOM 9585 N N . PHE A 1 58 ? 4.933 16.501 -11.135 1.00 0.00 69 PHE A N 7
ATOM 9586 C CA . PHE A 1 58 ? 3.954 17.570 -10.982 1.00 0.00 69 PHE A CA 7
ATOM 9587 C C . PHE A 1 58 ? 3.178 17.754 -12.277 1.00 0.00 69 PHE A C 7
ATOM 9588 O O . PHE A 1 58 ? 1.965 17.717 -12.265 1.00 0.00 69 PHE A O 7
ATOM 9605 N N . ALA A 1 59 ? 3.892 18.025 -13.381 1.00 0.00 70 ALA A N 7
ATOM 9606 C CA . ALA A 1 59 ? 3.262 18.296 -14.695 1.00 0.00 70 ALA A CA 7
ATOM 9607 C C . ALA A 1 59 ? 2.085 17.377 -14.953 1.00 0.00 70 ALA A C 7
ATOM 9608 O O . ALA A 1 59 ? 1.066 17.782 -15.510 1.00 0.00 70 ALA A O 7
ATOM 9615 N N . LYS A 1 60 ? 2.225 16.142 -14.504 1.00 0.00 71 LYS A N 7
ATOM 9616 C CA . LYS A 1 60 ? 1.193 15.131 -14.635 1.00 0.00 71 LYS A CA 7
ATOM 9617 C C . LYS A 1 60 ? -0.153 15.556 -14.015 1.00 0.00 71 LYS A C 7
ATOM 9618 O O . LYS A 1 60 ? -1.168 14.890 -14.190 1.00 0.00 71 LYS A O 7
ATOM 9637 N N . TYR A 1 61 ? -0.132 16.673 -13.278 1.00 0.00 72 TYR A N 7
ATOM 9638 C CA . TYR A 1 61 ? -1.323 17.227 -12.607 1.00 0.00 72 TYR A CA 7
ATOM 9639 C C . TYR A 1 61 ? -1.791 18.511 -13.274 1.00 0.00 72 TYR A C 7
ATOM 9640 O O . TYR A 1 61 ? -2.844 19.038 -12.912 1.00 0.00 72 TYR A O 7
ATOM 9658 N N . ASP A 1 62 ? -1.030 19.005 -14.250 1.00 0.00 73 ASP A N 7
ATOM 9659 C CA . ASP A 1 62 ? -1.412 20.231 -14.962 1.00 0.00 73 ASP A CA 7
ATOM 9660 C C . ASP A 1 62 ? -2.488 19.863 -15.974 1.00 0.00 73 ASP A C 7
ATOM 9661 O O . ASP A 1 62 ? -2.254 19.040 -16.864 1.00 0.00 73 ASP A O 7
ATOM 9670 N N . VAL A 1 63 ? -3.673 20.456 -15.832 1.00 0.00 74 VAL A N 7
ATOM 9671 C CA . VAL A 1 63 ? -4.788 20.167 -16.731 1.00 0.00 74 VAL A CA 7
ATOM 9672 C C . VAL A 1 63 ? -4.660 20.942 -18.039 1.00 0.00 74 VAL A C 7
ATOM 9673 O O . VAL A 1 63 ? -4.625 20.345 -19.113 1.00 0.00 74 VAL A O 7
ATOM 9686 N N . ASP A 1 64 ? -4.610 22.281 -17.934 1.00 0.00 75 ASP A N 7
ATOM 9687 C CA . ASP A 1 64 ? -4.506 23.174 -19.113 1.00 0.00 75 ASP A CA 7
ATOM 9688 C C . ASP A 1 64 ? -3.187 23.942 -19.097 1.00 0.00 75 ASP A C 7
ATOM 9689 O O . ASP A 1 64 ? -3.011 24.892 -19.860 1.00 0.00 75 ASP A O 7
ATOM 9698 N N . GLY A 1 65 ? -2.275 23.532 -18.216 1.00 0.00 76 GLY A N 7
ATOM 9699 C CA . GLY A 1 65 ? -0.966 24.204 -18.099 1.00 0.00 76 GLY A CA 7
ATOM 9700 C C . GLY A 1 65 ? -1.139 25.600 -17.535 1.00 0.00 76 GLY A C 7
ATOM 9701 O O . GLY A 1 65 ? -0.261 26.453 -17.691 1.00 0.00 76 GLY A O 7
ATOM 9705 N N . ASP A 1 66 ? -2.286 25.844 -16.881 1.00 0.00 77 ASP A N 7
ATOM 9706 C CA . ASP A 1 66 ? -2.574 27.158 -16.296 1.00 0.00 77 ASP A CA 7
ATOM 9707 C C . ASP A 1 66 ? -1.689 27.394 -15.105 1.00 0.00 77 ASP A C 7
ATOM 9708 O O . ASP A 1 66 ? -1.543 28.534 -14.683 1.00 0.00 77 ASP A O 7
ATOM 9717 N N . ARG A 1 67 ? -1.024 26.344 -14.612 1.00 0.00 78 ARG A N 7
ATOM 9718 C CA . ARG A 1 67 ? -0.106 26.466 -13.491 1.00 0.00 78 ARG A CA 7
ATOM 9719 C C . ARG A 1 67 ? -0.815 26.903 -12.217 1.00 0.00 78 ARG A C 7
ATOM 9720 O O . ARG A 1 67 ? -0.218 27.559 -11.359 1.00 0.00 78 ARG A O 7
ATOM 9741 N N . VAL A 1 68 ? -2.094 26.551 -12.097 1.00 0.00 79 VAL A N 7
ATOM 9742 C CA . VAL A 1 68 ? -2.881 26.911 -10.908 1.00 0.00 79 VAL A CA 7
ATOM 9743 C C . VAL A 1 68 ? -3.850 25.785 -10.577 1.00 0.00 79 VAL A C 7
ATOM 9744 O O . VAL A 1 68 ? -4.725 25.469 -11.380 1.00 0.00 79 VAL A O 7
ATOM 9757 N N . LEU A 1 69 ? -3.691 25.208 -9.382 1.00 0.00 80 LEU A N 7
ATOM 9758 C CA . LEU A 1 69 ? -4.544 24.122 -8.899 1.00 0.00 80 LEU A CA 7
ATOM 9759 C C . LEU A 1 69 ? -4.871 24.382 -7.440 1.00 0.00 80 LEU A C 7
ATOM 9760 O O . LEU A 1 69 ? -4.011 24.243 -6.558 1.00 0.00 80 LEU A O 7
ATOM 9776 N N . ASP A 1 70 ? -6.128 24.750 -7.189 1.00 0.00 81 ASP A N 7
ATOM 9777 C CA . ASP A 1 70 ? -6.612 25.022 -5.846 1.00 0.00 81 ASP A CA 7
ATOM 9778 C C . ASP A 1 70 ? -7.135 23.735 -5.228 1.00 0.00 81 ASP A C 7
ATOM 9779 O O . ASP A 1 70 ? -6.943 22.634 -5.765 1.00 0.00 81 ASP A O 7
ATOM 9788 N N . ALA A 1 71 ? -7.830 23.887 -4.107 1.00 0.00 82 ALA A N 7
ATOM 9789 C CA . ALA A 1 71 ? -8.436 22.777 -3.382 1.00 0.00 82 ALA A CA 7
ATOM 9790 C C . ALA A 1 71 ? -9.368 21.970 -4.278 1.00 0.00 82 ALA A C 7
ATOM 9791 O O . ALA A 1 71 ? -9.781 20.882 -3.926 1.00 0.00 82 ALA A O 7
ATOM 9798 N N . GLU A 1 72 ? -9.727 22.547 -5.426 1.00 0.00 83 GLU A N 7
ATOM 9799 C CA . GLU A 1 72 ? -10.651 21.887 -6.352 1.00 0.00 83 GLU A CA 7
ATOM 9800 C C . GLU A 1 72 ? -10.088 20.561 -6.885 1.00 0.00 83 GLU A C 7
ATOM 9801 O O . GLU A 1 72 ? -10.693 19.502 -6.725 1.00 0.00 83 GLU A O 7
ATOM 9813 N N . GLU A 1 73 ? -8.939 20.647 -7.538 1.00 0.00 84 GLU A N 7
ATOM 9814 C CA . GLU A 1 73 ? -8.264 19.486 -8.139 1.00 0.00 84 GLU A CA 7
ATOM 9815 C C . GLU A 1 73 ? -7.439 18.761 -7.100 1.00 0.00 84 GLU A C 7
ATOM 9816 O O . GLU A 1 73 ? -7.111 17.589 -7.264 1.00 0.00 84 GLU A O 7
ATOM 9828 N N . GLN A 1 74 ? -7.106 19.472 -6.020 1.00 0.00 85 GLN A N 7
ATOM 9829 C CA . GLN A 1 74 ? -6.294 18.888 -4.954 1.00 0.00 85 GLN A CA 7
ATOM 9830 C C . GLN A 1 74 ? -6.936 17.621 -4.384 1.00 0.00 85 GLN A C 7
ATOM 9831 O O . GLN A 1 74 ? -6.245 16.684 -4.008 1.00 0.00 85 GLN A O 7
ATOM 9845 N N . MET A 1 75 ? -8.272 17.610 -4.303 1.00 0.00 86 MET A N 7
ATOM 9846 C CA . MET A 1 75 ? -8.994 16.455 -3.758 1.00 0.00 86 MET A CA 7
ATOM 9847 C C . MET A 1 75 ? -8.658 15.218 -4.559 1.00 0.00 86 MET A C 7
ATOM 9848 O O . MET A 1 75 ? -8.408 14.150 -3.997 1.00 0.00 86 MET A O 7
ATOM 9862 N N . LYS A 1 76 ? -8.674 15.366 -5.879 1.00 0.00 87 LYS A N 7
ATOM 9863 C CA . LYS A 1 76 ? -8.391 14.246 -6.754 1.00 0.00 87 LYS A CA 7
ATOM 9864 C C . LYS A 1 76 ? -7.005 13.660 -6.455 1.00 0.00 87 LYS A C 7
ATOM 9865 O O . LYS A 1 76 ? -6.822 12.443 -6.468 1.00 0.00 87 LYS A O 7
ATOM 9884 N N . MET A 1 77 ? -6.042 14.547 -6.195 1.00 0.00 88 MET A N 7
ATOM 9885 C CA . MET A 1 77 ? -4.663 14.125 -5.909 1.00 0.00 88 MET A CA 7
ATOM 9886 C C . MET A 1 77 ? -4.627 13.210 -4.690 1.00 0.00 88 MET A C 7
ATOM 9887 O O . MET A 1 77 ? -4.240 12.051 -4.782 1.00 0.00 88 MET A O 7
ATOM 9901 N N . ALA A 1 78 ? -5.065 13.745 -3.545 1.00 0.00 89 ALA A N 7
ATOM 9902 C CA . ALA A 1 78 ? -5.086 12.972 -2.302 1.00 0.00 89 ALA A CA 7
ATOM 9903 C C . ALA A 1 78 ? -5.886 11.683 -2.473 1.00 0.00 89 ALA A C 7
ATOM 9904 O O . ALA A 1 78 ? -5.422 10.611 -2.123 1.00 0.00 89 ALA A O 7
ATOM 9911 N N . HIS A 1 79 ? -7.094 11.803 -3.027 1.00 0.00 90 HIS A N 7
ATOM 9912 C CA . HIS A 1 79 ? -7.961 10.635 -3.223 1.00 0.00 90 HIS A CA 7
ATOM 9913 C C . HIS A 1 79 ? -7.237 9.534 -4.007 1.00 0.00 90 HIS A C 7
ATOM 9914 O O . HIS A 1 79 ? -7.269 8.364 -3.621 1.00 0.00 90 HIS A O 7
ATOM 9928 N N . ASP A 1 80 ? -6.616 9.921 -5.120 1.00 0.00 91 ASP A N 7
ATOM 9929 C CA . ASP A 1 80 ? -5.912 8.966 -5.975 1.00 0.00 91 ASP A CA 7
ATOM 9930 C C . ASP A 1 80 ? -4.657 8.426 -5.288 1.00 0.00 91 ASP A C 7
ATOM 9931 O O . ASP A 1 80 ? -4.356 7.237 -5.374 1.00 0.00 91 ASP A O 7
ATOM 9940 N N . LEU A 1 81 ? -3.927 9.319 -4.627 1.00 0.00 92 LEU A N 7
ATOM 9941 C CA . LEU A 1 81 ? -2.685 8.950 -3.936 1.00 0.00 92 LEU A CA 7
ATOM 9942 C C . LEU A 1 81 ? -2.959 8.086 -2.731 1.00 0.00 92 LEU A C 7
ATOM 9943 O O . LEU A 1 81 ? -2.175 7.194 -2.416 1.00 0.00 92 LEU A O 7
ATOM 9959 N N . GLU A 1 82 ? -4.056 8.355 -2.046 1.00 0.00 93 GLU A N 7
ATOM 9960 C CA . GLU A 1 82 ? -4.415 7.590 -0.851 1.00 0.00 93 GLU A CA 7
ATOM 9961 C C . GLU A 1 82 ? -4.821 6.172 -1.215 1.00 0.00 93 GLU A C 7
ATOM 9962 O O . GLU A 1 82 ? -4.435 5.221 -0.531 1.00 0.00 93 GLU A O 7
ATOM 9974 N N . GLY A 1 83 ? -5.606 6.031 -2.286 1.00 0.00 94 GLY A N 7
ATOM 9975 C CA . GLY A 1 83 ? -6.069 4.714 -2.718 1.00 0.00 94 GLY A CA 7
ATOM 9976 C C . GLY A 1 83 ? -4.939 3.921 -3.334 1.00 0.00 94 GLY A C 7
ATOM 9977 O O . GLY A 1 83 ? -4.759 2.739 -3.040 1.00 0.00 94 GLY A O 7
ATOM 9981 N N . GLN A 1 84 ? -4.177 4.582 -4.215 1.00 0.00 95 GLN A N 7
ATOM 9982 C CA . GLN A 1 84 ? -3.063 3.924 -4.904 1.00 0.00 95 GLN A CA 7
ATOM 9983 C C . GLN A 1 84 ? -2.049 3.396 -3.901 1.00 0.00 95 GLN A C 7
ATOM 9984 O O . GLN A 1 84 ? -1.506 2.304 -4.070 1.00 0.00 95 GLN A O 7
ATOM 9998 N N . LYS A 1 85 ? -1.791 4.186 -2.859 1.00 0.00 96 LYS A N 7
ATOM 9999 C CA . LYS A 1 85 ? -0.831 3.798 -1.837 1.00 0.00 96 LYS A CA 7
ATOM 10000 C C . LYS A 1 85 ? -1.342 2.586 -1.057 1.00 0.00 96 LYS A C 7
ATOM 10001 O O . LYS A 1 85 ? -0.596 1.630 -0.810 1.00 0.00 96 LYS A O 7
ATOM 10020 N N . SER A 1 86 ? -2.615 2.649 -0.654 1.00 0.00 97 SER A N 7
ATOM 10021 C CA . SER A 1 86 ? -3.230 1.568 0.114 1.00 0.00 97 SER A CA 7
ATOM 10022 C C . SER A 1 86 ? -3.402 0.334 -0.756 1.00 0.00 97 SER A C 7
ATOM 10023 O O . SER A 1 86 ? -3.493 -0.777 -0.257 1.00 0.00 97 SER A O 7
ATOM 10031 N N . ASP A 1 87 ? -3.465 0.542 -2.073 1.00 0.00 98 ASP A N 7
ATOM 10032 C CA . ASP A 1 87 ? -3.624 -0.568 -3.022 1.00 0.00 98 ASP A CA 7
ATOM 10033 C C . ASP A 1 87 ? -2.264 -1.169 -3.343 1.00 0.00 98 ASP A C 7
ATOM 10034 O O . ASP A 1 87 ? -2.166 -2.320 -3.761 1.00 0.00 98 ASP A O 7
ATOM 10043 N N . LEU A 1 88 ? -1.220 -0.360 -3.182 1.00 0.00 99 LEU A N 7
ATOM 10044 C CA . LEU A 1 88 ? 0.131 -0.801 -3.487 1.00 0.00 99 LEU A CA 7
ATOM 10045 C C . LEU A 1 88 ? 0.615 -1.837 -2.485 1.00 0.00 99 LEU A C 7
ATOM 10046 O O . LEU A 1 88 ? 1.234 -2.833 -2.865 1.00 0.00 99 LEU A O 7
ATOM 10062 N N . ASN A 1 89 ? 0.363 -1.577 -1.195 1.00 0.00 100 ASN A N 7
ATOM 10063 C CA . ASN A 1 89 ? 0.806 -2.487 -0.122 1.00 0.00 100 ASN A CA 7
ATOM 10064 C C . ASN A 1 89 ? 0.454 -3.943 -0.466 1.00 0.00 100 ASN A C 7
ATOM 10065 O O . ASN A 1 89 ? 1.141 -4.871 -0.044 1.00 0.00 100 ASN A O 7
ATOM 10076 N N . ASN A 1 90 ? -0.619 -4.112 -1.255 1.00 0.00 101 ASN A N 7
ATOM 10077 C CA . ASN A 1 90 ? -1.065 -5.439 -1.687 1.00 0.00 101 ASN A CA 7
ATOM 10078 C C . ASN A 1 90 ? -0.072 -6.009 -2.696 1.00 0.00 101 ASN A C 7
ATOM 10079 O O . ASN A 1 90 ? 0.342 -7.155 -2.612 1.00 0.00 101 ASN A O 7
ATOM 10090 N N . GLN A 1 91 ? 0.301 -5.186 -3.681 1.00 0.00 102 GLN A N 7
ATOM 10091 C CA . GLN A 1 91 ? 1.242 -5.620 -4.728 1.00 0.00 102 GLN A CA 7
ATOM 10092 C C . GLN A 1 91 ? 2.507 -6.207 -4.101 1.00 0.00 102 GLN A C 7
ATOM 10093 O O . GLN A 1 91 ? 3.016 -7.234 -4.546 1.00 0.00 102 GLN A O 7
ATOM 10107 N N . LEU A 1 92 ? 2.999 -5.538 -3.059 1.00 0.00 103 LEU A N 7
ATOM 10108 C CA . LEU A 1 92 ? 4.214 -5.983 -2.359 1.00 0.00 103 LEU A CA 7
ATOM 10109 C C . LEU A 1 92 ? 3.885 -7.100 -1.392 1.00 0.00 103 LEU A C 7
ATOM 10110 O O . LEU A 1 92 ? 4.770 -7.563 -0.671 1.00 0.00 103 LEU A O 7
ATOM 10126 N N . ALA A 1 93 ? 2.624 -7.539 -1.380 1.00 0.00 104 ALA A N 7
ATOM 10127 C CA . ALA A 1 93 ? 2.193 -8.628 -0.490 1.00 0.00 104 ALA A CA 7
ATOM 10128 C C . ALA A 1 93 ? 2.336 -9.956 -1.207 1.00 0.00 104 ALA A C 7
ATOM 10129 O O . ALA A 1 93 ? 3.028 -10.861 -0.737 1.00 0.00 104 ALA A O 7
ATOM 10136 N N . GLU A 1 94 ? 1.669 -10.069 -2.367 1.00 0.00 105 GLU A N 7
ATOM 10137 C CA . GLU A 1 94 ? 1.715 -11.302 -3.153 1.00 0.00 105 GLU A CA 7
ATOM 10138 C C . GLU A 1 94 ? 3.155 -11.673 -3.446 1.00 0.00 105 GLU A C 7
ATOM 10139 O O . GLU A 1 94 ? 4.032 -10.803 -3.503 1.00 0.00 105 GLU A O 7
ATOM 10151 N N . LEU A 1 95 ? 3.396 -12.964 -3.627 1.00 0.00 106 LEU A N 7
ATOM 10152 C CA . LEU A 1 95 ? 4.734 -13.451 -3.912 1.00 0.00 106 LEU A CA 7
ATOM 10153 C C . LEU A 1 95 ? 5.658 -13.168 -2.731 1.00 0.00 106 LEU A C 7
ATOM 10154 O O . LEU A 1 95 ? 5.236 -12.596 -1.727 1.00 0.00 106 LEU A O 7
ATOM 10170 N N . GLU A 1 96 ? 6.927 -13.555 -2.880 1.00 0.00 107 GLU A N 7
ATOM 10171 C CA . GLU A 1 96 ? 7.925 -13.328 -1.833 1.00 0.00 107 GLU A CA 7
ATOM 10172 C C . GLU A 1 96 ? 8.128 -11.821 -1.606 1.00 0.00 107 GLU A C 7
ATOM 10173 O O . GLU A 1 96 ? 8.643 -11.469 -0.562 1.00 0.00 107 GLU A O 7
ATOM 10186 N N . GLY A 1 1 ? 26.054 0.923 -13.020 1.00 0.00 12 GLY A N 8
ATOM 10187 C CA . GLY A 1 1 ? 27.190 1.189 -12.092 1.00 0.00 12 GLY A CA 8
ATOM 10188 C C . GLY A 1 1 ? 27.134 0.205 -10.931 1.00 0.00 12 GLY A C 8
ATOM 10189 O O . GLY A 1 1 ? 28.171 -0.248 -10.443 1.00 0.00 12 GLY A O 8
ATOM 10195 N N . GLY A 1 2 ? 25.908 -0.122 -10.492 1.00 0.00 13 GLY A N 8
ATOM 10196 C CA . GLY A 1 2 ? 25.700 -1.062 -9.381 1.00 0.00 13 GLY A CA 8
ATOM 10197 C C . GLY A 1 2 ? 26.201 -0.474 -8.088 1.00 0.00 13 GLY A C 8
ATOM 10198 O O . GLY A 1 2 ? 26.468 -1.197 -7.128 1.00 0.00 13 GLY A O 8
ATOM 10202 N N . LEU A 1 3 ? 26.348 0.854 -8.069 1.00 0.00 14 LEU A N 8
ATOM 10203 C CA . LEU A 1 3 ? 26.846 1.546 -6.888 1.00 0.00 14 LEU A CA 8
ATOM 10204 C C . LEU A 1 3 ? 25.887 1.362 -5.727 1.00 0.00 14 LEU A C 8
ATOM 10205 O O . LEU A 1 3 ? 26.300 1.103 -4.594 1.00 0.00 14 LEU A O 8
ATOM 10221 N N . VAL A 1 4 ? 24.591 1.535 -6.029 1.00 0.00 15 VAL A N 8
ATOM 10222 C CA . VAL A 1 4 ? 23.566 1.429 -4.997 1.00 0.00 15 VAL A CA 8
ATOM 10223 C C . VAL A 1 4 ? 23.534 -0.016 -4.434 1.00 0.00 15 VAL A C 8
ATOM 10224 O O . VAL A 1 4 ? 23.292 -0.950 -5.199 1.00 0.00 15 VAL A O 8
ATOM 10237 N N . PRO A 1 5 ? 23.770 -0.231 -3.142 1.00 0.00 16 PRO A N 8
ATOM 10238 C CA . PRO A 1 5 ? 23.755 -1.612 -2.545 1.00 0.00 16 PRO A CA 8
ATOM 10239 C C . PRO A 1 5 ? 22.329 -2.142 -2.377 1.00 0.00 16 PRO A C 8
ATOM 10240 O O . PRO A 1 5 ? 22.102 -3.353 -2.441 1.00 0.00 16 PRO A O 8
ATOM 10251 N N . ARG A 1 6 ? 21.375 -1.232 -2.154 1.00 0.00 17 ARG A N 8
ATOM 10252 C CA . ARG A 1 6 ? 19.974 -1.623 -1.955 1.00 0.00 17 ARG A CA 8
ATOM 10253 C C . ARG A 1 6 ? 19.410 -2.279 -3.216 1.00 0.00 17 ARG A C 8
ATOM 10254 O O . ARG A 1 6 ? 19.042 -3.457 -3.210 1.00 0.00 17 ARG A O 8
ATOM 10275 N N . GLY A 1 7 ? 19.344 -1.495 -4.296 1.00 0.00 18 GLY A N 8
ATOM 10276 C CA . GLY A 1 7 ? 18.816 -1.986 -5.570 1.00 0.00 18 GLY A CA 8
ATOM 10277 C C . GLY A 1 7 ? 17.351 -2.395 -5.411 1.00 0.00 18 GLY A C 8
ATOM 10278 O O . GLY A 1 7 ? 17.056 -3.412 -4.782 1.00 0.00 18 GLY A O 8
ATOM 10282 N N . SER A 1 8 ? 16.438 -1.592 -5.956 1.00 0.00 19 SER A N 8
ATOM 10283 C CA . SER A 1 8 ? 15.005 -1.863 -5.854 1.00 0.00 19 SER A CA 8
ATOM 10284 C C . SER A 1 8 ? 14.254 -0.996 -6.844 1.00 0.00 19 SER A C 8
ATOM 10285 O O . SER A 1 8 ? 14.865 -0.289 -7.648 1.00 0.00 19 SER A O 8
ATOM 10293 N N . HIS A 1 9 ? 12.923 -1.060 -6.788 1.00 0.00 20 HIS A N 8
ATOM 10294 C CA . HIS A 1 9 ? 12.065 -0.281 -7.686 1.00 0.00 20 HIS A CA 8
ATOM 10295 C C . HIS A 1 9 ? 10.727 0.025 -7.003 1.00 0.00 20 HIS A C 8
ATOM 10296 O O . HIS A 1 9 ? 10.356 1.184 -6.833 1.00 0.00 20 HIS A O 8
ATOM 10310 N N . MET A 1 10 ? 10.000 -1.030 -6.616 1.00 0.00 21 MET A N 8
ATOM 10311 C CA . MET A 1 10 ? 8.697 -0.863 -5.959 1.00 0.00 21 MET A CA 8
ATOM 10312 C C . MET A 1 10 ? 8.851 -0.121 -4.636 1.00 0.00 21 MET A C 8
ATOM 10313 O O . MET A 1 10 ? 8.106 0.819 -4.341 1.00 0.00 21 MET A O 8
ATOM 10327 N N . ALA A 1 11 ? 9.825 -0.554 -3.838 1.00 0.00 22 ALA A N 8
ATOM 10328 C CA . ALA A 1 11 ? 10.083 0.063 -2.531 1.00 0.00 22 ALA A CA 8
ATOM 10329 C C . ALA A 1 11 ? 10.309 1.569 -2.679 1.00 0.00 22 ALA A C 8
ATOM 10330 O O . ALA A 1 11 ? 9.719 2.372 -1.955 1.00 0.00 22 ALA A O 8
ATOM 10337 N N . SER A 1 12 ? 11.177 1.935 -3.630 1.00 0.00 23 SER A N 8
ATOM 10338 C CA . SER A 1 12 ? 11.503 3.347 -3.872 1.00 0.00 23 SER A CA 8
ATOM 10339 C C . SER A 1 12 ? 10.245 4.162 -4.131 1.00 0.00 23 SER A C 8
ATOM 10340 O O . SER A 1 12 ? 10.064 5.225 -3.557 1.00 0.00 23 SER A O 8
ATOM 10348 N N . LYS A 1 13 ? 9.358 3.639 -4.976 1.00 0.00 24 LYS A N 8
ATOM 10349 C CA . LYS A 1 13 ? 8.103 4.336 -5.294 1.00 0.00 24 LYS A CA 8
ATOM 10350 C C . LYS A 1 13 ? 7.247 4.508 -4.054 1.00 0.00 24 LYS A C 8
ATOM 10351 O O . LYS A 1 13 ? 6.673 5.576 -3.826 1.00 0.00 24 LYS A O 8
ATOM 10370 N N . ARG A 1 14 ? 7.153 3.457 -3.254 1.00 0.00 25 ARG A N 8
ATOM 10371 C CA . ARG A 1 14 ? 6.349 3.510 -2.043 1.00 0.00 25 ARG A CA 8
ATOM 10372 C C . ARG A 1 14 ? 6.966 4.510 -1.061 1.00 0.00 25 ARG A C 8
ATOM 10373 O O . ARG A 1 14 ? 6.250 5.255 -0.389 1.00 0.00 25 ARG A O 8
ATOM 10394 N N . ASP A 1 15 ? 8.305 4.502 -0.988 1.00 0.00 26 ASP A N 8
ATOM 10395 C CA . ASP A 1 15 ? 9.034 5.391 -0.078 1.00 0.00 26 ASP A CA 8
ATOM 10396 C C . ASP A 1 15 ? 8.826 6.851 -0.469 1.00 0.00 26 ASP A C 8
ATOM 10397 O O . ASP A 1 15 ? 8.666 7.714 0.397 1.00 0.00 26 ASP A O 8
ATOM 10406 N N . LYS A 1 16 ? 8.830 7.118 -1.777 1.00 0.00 27 LYS A N 8
ATOM 10407 C CA . LYS A 1 16 ? 8.650 8.485 -2.282 1.00 0.00 27 LYS A CA 8
ATOM 10408 C C . LYS A 1 16 ? 7.349 9.074 -1.775 1.00 0.00 27 LYS A C 8
ATOM 10409 O O . LYS A 1 16 ? 7.330 10.170 -1.237 1.00 0.00 27 LYS A O 8
ATOM 10428 N N . ILE A 1 17 ? 6.261 8.332 -1.922 1.00 0.00 28 ILE A N 8
ATOM 10429 C CA . ILE A 1 17 ? 4.959 8.822 -1.459 1.00 0.00 28 ILE A CA 8
ATOM 10430 C C . ILE A 1 17 ? 5.031 9.118 0.039 1.00 0.00 28 ILE A C 8
ATOM 10431 O O . ILE A 1 17 ? 4.613 10.170 0.487 1.00 0.00 28 ILE A O 8
ATOM 10447 N N . ALA A 1 18 ? 5.557 8.159 0.800 1.00 0.00 29 ALA A N 8
ATOM 10448 C CA . ALA A 1 18 ? 5.664 8.311 2.255 1.00 0.00 29 ALA A CA 8
ATOM 10449 C C . ALA A 1 18 ? 6.460 9.569 2.604 1.00 0.00 29 ALA A C 8
ATOM 10450 O O . ALA A 1 18 ? 6.226 10.203 3.633 1.00 0.00 29 ALA A O 8
ATOM 10457 N N . ASP A 1 19 ? 7.407 9.915 1.723 1.00 0.00 30 ASP A N 8
ATOM 10458 C CA . ASP A 1 19 ? 8.264 11.092 1.918 1.00 0.00 30 ASP A CA 8
ATOM 10459 C C . ASP A 1 19 ? 7.600 12.363 1.386 1.00 0.00 30 ASP A C 8
ATOM 10460 O O . ASP A 1 19 ? 7.774 13.440 1.951 1.00 0.00 30 ASP A O 8
ATOM 10469 N N . ILE A 1 20 ? 6.856 12.230 0.295 1.00 0.00 31 ILE A N 8
ATOM 10470 C CA . ILE A 1 20 ? 6.184 13.376 -0.338 1.00 0.00 31 ILE A CA 8
ATOM 10471 C C . ILE A 1 20 ? 4.881 13.691 0.360 1.00 0.00 31 ILE A C 8
ATOM 10472 O O . ILE A 1 20 ? 4.490 14.859 0.458 1.00 0.00 31 ILE A O 8
ATOM 10488 N N . GLN A 1 21 ? 4.184 12.654 0.806 1.00 0.00 32 GLN A N 8
ATOM 10489 C CA . GLN A 1 21 ? 2.888 12.834 1.450 1.00 0.00 32 GLN A CA 8
ATOM 10490 C C . GLN A 1 21 ? 3.036 13.741 2.663 1.00 0.00 32 GLN A C 8
ATOM 10491 O O . GLN A 1 21 ? 2.382 14.777 2.751 1.00 0.00 32 GLN A O 8
ATOM 10505 N N . GLU A 1 22 ? 3.910 13.320 3.589 1.00 0.00 33 GLU A N 8
ATOM 10506 C CA . GLU A 1 22 ? 4.157 14.075 4.816 1.00 0.00 33 GLU A CA 8
ATOM 10507 C C . GLU A 1 22 ? 4.719 15.432 4.488 1.00 0.00 33 GLU A C 8
ATOM 10508 O O . GLU A 1 22 ? 4.202 16.442 4.949 1.00 0.00 33 GLU A O 8
ATOM 10520 N N . ALA A 1 23 ? 5.834 15.444 3.733 1.00 0.00 34 ALA A N 8
ATOM 10521 C CA . ALA A 1 23 ? 6.518 16.688 3.411 1.00 0.00 34 ALA A CA 8
ATOM 10522 C C . ALA A 1 23 ? 5.517 17.724 3.028 1.00 0.00 34 ALA A C 8
ATOM 10523 O O . ALA A 1 23 ? 5.510 18.773 3.633 1.00 0.00 34 ALA A O 8
ATOM 10530 N N . LEU A 1 24 ? 4.686 17.414 2.029 1.00 0.00 35 LEU A N 8
ATOM 10531 C CA . LEU A 1 24 ? 3.696 18.389 1.588 1.00 0.00 35 LEU A CA 8
ATOM 10532 C C . LEU A 1 24 ? 2.595 18.575 2.641 1.00 0.00 35 LEU A C 8
ATOM 10533 O O . LEU A 1 24 ? 2.345 19.688 3.091 1.00 0.00 35 LEU A O 8
ATOM 10549 N N . ALA A 1 25 ? 1.888 17.491 2.961 1.00 0.00 36 ALA A N 8
ATOM 10550 C CA . ALA A 1 25 ? 0.755 17.545 3.909 1.00 0.00 36 ALA A CA 8
ATOM 10551 C C . ALA A 1 25 ? 1.158 18.305 5.183 1.00 0.00 36 ALA A C 8
ATOM 10552 O O . ALA A 1 25 ? 0.575 19.328 5.549 1.00 0.00 36 ALA A O 8
ATOM 10559 N N . HIS A 1 26 ? 2.209 17.777 5.794 1.00 0.00 37 HIS A N 8
ATOM 10560 C CA . HIS A 1 26 ? 2.811 18.342 7.008 1.00 0.00 37 HIS A CA 8
ATOM 10561 C C . HIS A 1 26 ? 3.639 19.576 6.659 1.00 0.00 37 HIS A C 8
ATOM 10562 O O . HIS A 1 26 ? 4.584 19.904 7.384 1.00 0.00 37 HIS A O 8
ATOM 10576 N N . ALA A 1 27 ? 3.286 20.278 5.566 1.00 0.00 38 ALA A N 8
ATOM 10577 C CA . ALA A 1 27 ? 4.028 21.494 5.161 1.00 0.00 38 ALA A CA 8
ATOM 10578 C C . ALA A 1 27 ? 3.192 22.731 5.281 1.00 0.00 38 ALA A C 8
ATOM 10579 O O . ALA A 1 27 ? 3.615 23.655 5.975 1.00 0.00 38 ALA A O 8
ATOM 10586 N N . ASP A 1 28 ? 1.996 22.719 4.596 1.00 0.00 39 ASP A N 8
ATOM 10587 C CA . ASP A 1 28 ? 1.029 23.883 4.555 1.00 0.00 39 ASP A CA 8
ATOM 10588 C C . ASP A 1 28 ? 1.672 25.131 5.195 1.00 0.00 39 ASP A C 8
ATOM 10589 O O . ASP A 1 28 ? 1.125 25.740 6.113 1.00 0.00 39 ASP A O 8
ATOM 10598 N N . ALA A 1 29 ? 2.912 25.426 4.751 1.00 0.00 40 ALA A N 8
ATOM 10599 C CA . ALA A 1 29 ? 3.711 26.500 5.332 1.00 0.00 40 ALA A CA 8
ATOM 10600 C C . ALA A 1 29 ? 3.000 27.816 5.187 1.00 0.00 40 ALA A C 8
ATOM 10601 O O . ALA A 1 29 ? 2.812 28.548 6.164 1.00 0.00 40 ALA A O 8
ATOM 10608 N N . ASN A 1 30 ? 2.593 28.108 3.954 1.00 0.00 41 ASN A N 8
ATOM 10609 C CA . ASN A 1 30 ? 1.880 29.342 3.650 1.00 0.00 41 ASN A CA 8
ATOM 10610 C C . ASN A 1 30 ? 0.413 29.214 4.031 1.00 0.00 41 ASN A C 8
ATOM 10611 O O . ASN A 1 30 ? -0.291 30.219 4.094 1.00 0.00 41 ASN A O 8
ATOM 10622 N N . ALA A 1 31 ? -0.055 27.977 4.268 1.00 0.00 42 ALA A N 8
ATOM 10623 C CA . ALA A 1 31 ? -1.464 27.744 4.632 1.00 0.00 42 ALA A CA 8
ATOM 10624 C C . ALA A 1 31 ? -2.408 28.406 3.609 1.00 0.00 42 ALA A C 8
ATOM 10625 O O . ALA A 1 31 ? -3.260 29.219 3.972 1.00 0.00 42 ALA A O 8
ATOM 10632 N N . ASP A 1 32 ? -2.241 28.053 2.325 1.00 0.00 43 ASP A N 8
ATOM 10633 C CA . ASP A 1 32 ? -3.065 28.612 1.230 1.00 0.00 43 ASP A CA 8
ATOM 10634 C C . ASP A 1 32 ? -4.043 27.565 0.738 1.00 0.00 43 ASP A C 8
ATOM 10635 O O . ASP A 1 32 ? -5.001 27.894 0.046 1.00 0.00 43 ASP A O 8
ATOM 10644 N N . GLN A 1 33 ? -3.798 26.305 1.112 1.00 0.00 44 GLN A N 8
ATOM 10645 C CA . GLN A 1 33 ? -4.676 25.190 0.726 1.00 0.00 44 GLN A CA 8
ATOM 10646 C C . GLN A 1 33 ? -4.581 24.931 -0.775 1.00 0.00 44 GLN A C 8
ATOM 10647 O O . GLN A 1 33 ? -5.360 24.157 -1.317 1.00 0.00 44 GLN A O 8
ATOM 10661 N N . HIS A 1 34 ? -3.638 25.596 -1.449 1.00 0.00 45 HIS A N 8
ATOM 10662 C CA . HIS A 1 34 ? -3.446 25.462 -2.904 1.00 0.00 45 HIS A CA 8
ATOM 10663 C C . HIS A 1 34 ? -2.055 24.965 -3.146 1.00 0.00 45 HIS A C 8
ATOM 10664 O O . HIS A 1 34 ? -1.246 24.921 -2.222 1.00 0.00 45 HIS A O 8
ATOM 10678 N N . LEU A 1 35 ? -1.798 24.590 -4.400 1.00 0.00 46 LEU A N 8
ATOM 10679 C CA . LEU A 1 35 ? -0.492 24.054 -4.822 1.00 0.00 46 LEU A CA 8
ATOM 10680 C C . LEU A 1 35 ? 0.086 24.857 -5.974 1.00 0.00 46 LEU A C 8
ATOM 10681 O O . LEU A 1 35 ? -0.319 24.677 -7.133 1.00 0.00 46 LEU A O 8
ATOM 10697 N N . ASP A 1 36 ? 1.056 25.708 -5.659 1.00 0.00 47 ASP A N 8
ATOM 10698 C CA . ASP A 1 36 ? 1.760 26.498 -6.643 1.00 0.00 47 ASP A CA 8
ATOM 10699 C C . ASP A 1 36 ? 3.108 25.836 -6.853 1.00 0.00 47 ASP A C 8
ATOM 10700 O O . ASP A 1 36 ? 3.697 25.314 -5.901 1.00 0.00 47 ASP A O 8
ATOM 10709 N N . PHE A 1 37 ? 3.548 25.830 -8.105 1.00 0.00 48 PHE A N 8
ATOM 10710 C CA . PHE A 1 37 ? 4.808 25.196 -8.508 1.00 0.00 48 PHE A CA 8
ATOM 10711 C C . PHE A 1 37 ? 5.925 25.438 -7.499 1.00 0.00 48 PHE A C 8
ATOM 10712 O O . PHE A 1 37 ? 6.578 24.510 -7.081 1.00 0.00 48 PHE A O 8
ATOM 10729 N N . ASP A 1 38 ? 6.088 26.703 -7.076 1.00 0.00 49 ASP A N 8
ATOM 10730 C CA . ASP A 1 38 ? 7.130 27.074 -6.113 1.00 0.00 49 ASP A CA 8
ATOM 10731 C C . ASP A 1 38 ? 7.099 26.173 -4.880 1.00 0.00 49 ASP A C 8
ATOM 10732 O O . ASP A 1 38 ? 8.125 25.630 -4.470 1.00 0.00 49 ASP A O 8
ATOM 10741 N N . GLU A 1 39 ? 5.908 26.026 -4.304 1.00 0.00 50 GLU A N 8
ATOM 10742 C CA . GLU A 1 39 ? 5.741 25.193 -3.112 1.00 0.00 50 GLU A CA 8
ATOM 10743 C C . GLU A 1 39 ? 6.165 23.751 -3.398 1.00 0.00 50 GLU A C 8
ATOM 10744 O O . GLU A 1 39 ? 6.969 23.181 -2.682 1.00 0.00 50 GLU A O 8
ATOM 10756 N N . TRP A 1 40 ? 5.611 23.190 -4.469 1.00 0.00 51 TRP A N 8
ATOM 10757 C CA . TRP A 1 40 ? 5.913 21.815 -4.856 1.00 0.00 51 TRP A CA 8
ATOM 10758 C C . TRP A 1 40 ? 7.328 21.697 -5.394 1.00 0.00 51 TRP A C 8
ATOM 10759 O O . TRP A 1 40 ? 7.876 20.595 -5.469 1.00 0.00 51 TRP A O 8
ATOM 10780 N N . ARG A 1 41 ? 7.908 22.826 -5.787 1.00 0.00 52 ARG A N 8
ATOM 10781 C CA . ARG A 1 41 ? 9.252 22.823 -6.351 1.00 0.00 52 ARG A CA 8
ATOM 10782 C C . ARG A 1 41 ? 10.334 22.742 -5.293 1.00 0.00 52 ARG A C 8
ATOM 10783 O O . ARG A 1 41 ? 11.125 21.818 -5.279 1.00 0.00 52 ARG A O 8
ATOM 10804 N N . GLN A 1 42 ? 10.375 23.765 -4.445 1.00 0.00 53 GLN A N 8
ATOM 10805 C CA . GLN A 1 42 ? 11.424 23.864 -3.427 1.00 0.00 53 GLN A CA 8
ATOM 10806 C C . GLN A 1 42 ? 11.269 22.822 -2.362 1.00 0.00 53 GLN A C 8
ATOM 10807 O O . GLN A 1 42 ? 12.262 22.309 -1.829 1.00 0.00 53 GLN A O 8
ATOM 10821 N N . GLU A 1 43 ? 10.019 22.543 -2.019 1.00 0.00 54 GLU A N 8
ATOM 10822 C CA . GLU A 1 43 ? 9.731 21.606 -0.941 1.00 0.00 54 GLU A CA 8
ATOM 10823 C C . GLU A 1 43 ? 10.284 20.230 -1.216 1.00 0.00 54 GLU A C 8
ATOM 10824 O O . GLU A 1 43 ? 10.987 19.655 -0.392 1.00 0.00 54 GLU A O 8
ATOM 10836 N N . LEU A 1 44 ? 9.895 19.687 -2.353 1.00 0.00 55 LEU A N 8
ATOM 10837 C CA . LEU A 1 44 ? 10.275 18.328 -2.718 1.00 0.00 55 LEU A CA 8
ATOM 10838 C C . LEU A 1 44 ? 11.738 18.237 -3.068 1.00 0.00 55 LEU A C 8
ATOM 10839 O O . LEU A 1 44 ? 12.363 17.213 -2.884 1.00 0.00 55 LEU A O 8
ATOM 10855 N N . LYS A 1 45 ? 12.265 19.304 -3.635 1.00 0.00 56 LYS A N 8
ATOM 10856 C CA . LYS A 1 45 ? 13.652 19.290 -4.079 1.00 0.00 56 LYS A CA 8
ATOM 10857 C C . LYS A 1 45 ? 14.640 18.935 -2.967 1.00 0.00 56 LYS A C 8
ATOM 10858 O O . LYS A 1 45 ? 15.530 18.111 -3.177 1.00 0.00 56 LYS A O 8
ATOM 10877 N N . CYS A 1 46 ? 14.500 19.585 -1.811 1.00 0.00 57 CYS A N 8
ATOM 10878 C CA . CYS A 1 46 ? 15.431 19.365 -0.693 1.00 0.00 57 CYS A CA 8
ATOM 10879 C C . CYS A 1 46 ? 15.416 17.910 -0.233 1.00 0.00 57 CYS A C 8
ATOM 10880 O O . CYS A 1 46 ? 16.224 17.514 0.601 1.00 0.00 57 CYS A O 8
ATOM 10888 N N . ARG A 1 47 ? 14.469 17.129 -0.755 1.00 0.00 58 ARG A N 8
ATOM 10889 C CA . ARG A 1 47 ? 14.305 15.720 -0.376 1.00 0.00 58 ARG A CA 8
ATOM 10890 C C . ARG A 1 47 ? 15.210 14.832 -1.202 1.00 0.00 58 ARG A C 8
ATOM 10891 O O . ARG A 1 47 ? 14.974 13.628 -1.323 1.00 0.00 58 ARG A O 8
ATOM 10912 N N . GLY A 1 48 ? 16.258 15.426 -1.764 1.00 0.00 59 GLY A N 8
ATOM 10913 C CA . GLY A 1 48 ? 17.223 14.684 -2.571 1.00 0.00 59 GLY A CA 8
ATOM 10914 C C . GLY A 1 48 ? 16.723 14.484 -3.989 1.00 0.00 59 GLY A C 8
ATOM 10915 O O . GLY A 1 48 ? 17.279 13.676 -4.724 1.00 0.00 59 GLY A O 8
ATOM 10919 N N . HIS A 1 49 ? 15.673 15.227 -4.384 1.00 0.00 60 HIS A N 8
ATOM 10920 C CA . HIS A 1 49 ? 15.095 15.140 -5.741 1.00 0.00 60 HIS A CA 8
ATOM 10921 C C . HIS A 1 49 ? 15.533 16.355 -6.545 1.00 0.00 60 HIS A C 8
ATOM 10922 O O . HIS A 1 49 ? 15.851 17.400 -5.979 1.00 0.00 60 HIS A O 8
ATOM 10936 N N . ALA A 1 50 ? 15.558 16.204 -7.872 1.00 0.00 61 ALA A N 8
ATOM 10937 C CA . ALA A 1 50 ? 15.958 17.281 -8.778 1.00 0.00 61 ALA A CA 8
ATOM 10938 C C . ALA A 1 50 ? 14.759 18.156 -9.065 1.00 0.00 61 ALA A C 8
ATOM 10939 O O . ALA A 1 50 ? 13.635 17.795 -8.741 1.00 0.00 61 ALA A O 8
ATOM 10946 N N . ASP A 1 51 ? 15.018 19.311 -9.668 1.00 0.00 62 ASP A N 8
ATOM 10947 C CA . ASP A 1 51 ? 13.971 20.277 -10.020 1.00 0.00 62 ASP A CA 8
ATOM 10948 C C . ASP A 1 51 ? 13.210 19.861 -11.282 1.00 0.00 62 ASP A C 8
ATOM 10949 O O . ASP A 1 51 ? 12.025 20.154 -11.430 1.00 0.00 62 ASP A O 8
ATOM 10958 N N . ALA A 1 52 ? 13.928 19.216 -12.204 1.00 0.00 63 ALA A N 8
ATOM 10959 C CA . ALA A 1 52 ? 13.359 18.775 -13.484 1.00 0.00 63 ALA A CA 8
ATOM 10960 C C . ALA A 1 52 ? 12.520 17.513 -13.347 1.00 0.00 63 ALA A C 8
ATOM 10961 O O . ALA A 1 52 ? 11.456 17.392 -13.936 1.00 0.00 63 ALA A O 8
ATOM 10968 N N . ASP A 1 53 ? 13.047 16.539 -12.601 1.00 0.00 64 ASP A N 8
ATOM 10969 C CA . ASP A 1 53 ? 12.374 15.244 -12.443 1.00 0.00 64 ASP A CA 8
ATOM 10970 C C . ASP A 1 53 ? 10.970 15.391 -11.854 1.00 0.00 64 ASP A C 8
ATOM 10971 O O . ASP A 1 53 ? 10.027 14.745 -12.319 1.00 0.00 64 ASP A O 8
ATOM 10980 N N . ILE A 1 54 ? 10.838 16.245 -10.840 1.00 0.00 65 ILE A N 8
ATOM 10981 C CA . ILE A 1 54 ? 9.556 16.458 -10.180 1.00 0.00 65 ILE A CA 8
ATOM 10982 C C . ILE A 1 54 ? 8.572 17.164 -11.093 1.00 0.00 65 ILE A C 8
ATOM 10983 O O . ILE A 1 54 ? 7.366 17.083 -10.881 1.00 0.00 65 ILE A O 8
ATOM 10999 N N . GLU A 1 55 ? 9.091 17.895 -12.081 1.00 0.00 66 GLU A N 8
ATOM 11000 C CA . GLU A 1 55 ? 8.236 18.657 -12.991 1.00 0.00 66 GLU A CA 8
ATOM 11001 C C . GLU A 1 55 ? 7.309 17.726 -13.766 1.00 0.00 66 GLU A C 8
ATOM 11002 O O . GLU A 1 55 ? 6.147 18.057 -14.000 1.00 0.00 66 GLU A O 8
ATOM 11014 N N . ALA A 1 56 ? 7.849 16.570 -14.171 1.00 0.00 67 ALA A N 8
ATOM 11015 C CA . ALA A 1 56 ? 7.079 15.592 -14.944 1.00 0.00 67 ALA A CA 8
ATOM 11016 C C . ALA A 1 56 ? 5.962 15.003 -14.098 1.00 0.00 67 ALA A C 8
ATOM 11017 O O . ALA A 1 56 ? 4.844 14.808 -14.574 1.00 0.00 67 ALA A O 8
ATOM 11024 N N . VAL A 1 57 ? 6.288 14.714 -12.831 1.00 0.00 68 VAL A N 8
ATOM 11025 C CA . VAL A 1 57 ? 5.327 14.133 -11.897 1.00 0.00 68 VAL A CA 8
ATOM 11026 C C . VAL A 1 57 ? 4.279 15.159 -11.507 1.00 0.00 68 VAL A C 8
ATOM 11027 O O . VAL A 1 57 ? 3.109 14.813 -11.312 1.00 0.00 68 VAL A O 8
ATOM 11040 N N . PHE A 1 58 ? 4.706 16.421 -11.370 1.00 0.00 69 PHE A N 8
ATOM 11041 C CA . PHE A 1 58 ? 3.808 17.487 -10.961 1.00 0.00 69 PHE A CA 8
ATOM 11042 C C . PHE A 1 58 ? 2.902 17.892 -12.130 1.00 0.00 69 PHE A C 8
ATOM 11043 O O . PHE A 1 58 ? 1.677 17.821 -12.030 1.00 0.00 69 PHE A O 8
ATOM 11060 N N . ALA A 1 59 ? 3.517 18.399 -13.219 1.00 0.00 70 ALA A N 8
ATOM 11061 C CA . ALA A 1 59 ? 2.771 18.904 -14.406 1.00 0.00 70 ALA A CA 8
ATOM 11062 C C . ALA A 1 59 ? 1.577 18.024 -14.743 1.00 0.00 70 ALA A C 8
ATOM 11063 O O . ALA A 1 59 ? 0.591 18.482 -15.302 1.00 0.00 70 ALA A O 8
ATOM 11070 N N . LYS A 1 60 ? 1.673 16.776 -14.342 1.00 0.00 71 LYS A N 8
ATOM 11071 C CA . LYS A 1 60 ? 0.623 15.779 -14.519 1.00 0.00 71 LYS A CA 8
ATOM 11072 C C . LYS A 1 60 ? -0.709 16.260 -13.916 1.00 0.00 71 LYS A C 8
ATOM 11073 O O . LYS A 1 60 ? -1.744 15.649 -14.128 1.00 0.00 71 LYS A O 8
ATOM 11092 N N . TYR A 1 61 ? -0.657 17.355 -13.150 1.00 0.00 72 TYR A N 8
ATOM 11093 C CA . TYR A 1 61 ? -1.851 17.926 -12.494 1.00 0.00 72 TYR A CA 8
ATOM 11094 C C . TYR A 1 61 ? -2.261 19.233 -13.135 1.00 0.00 72 TYR A C 8
ATOM 11095 O O . TYR A 1 61 ? -3.303 19.784 -12.789 1.00 0.00 72 TYR A O 8
ATOM 11113 N N . ASP A 1 62 ? -1.453 19.718 -14.078 1.00 0.00 73 ASP A N 8
ATOM 11114 C CA . ASP A 1 62 ? -1.757 20.968 -14.790 1.00 0.00 73 ASP A CA 8
ATOM 11115 C C . ASP A 1 62 ? -2.519 20.634 -16.068 1.00 0.00 73 ASP A C 8
ATOM 11116 O O . ASP A 1 62 ? -2.081 20.959 -17.178 1.00 0.00 73 ASP A O 8
ATOM 11125 N N . VAL A 1 63 ? -3.656 19.958 -15.915 1.00 0.00 74 VAL A N 8
ATOM 11126 C CA . VAL A 1 63 ? -4.462 19.541 -17.076 1.00 0.00 74 VAL A CA 8
ATOM 11127 C C . VAL A 1 63 ? -4.852 20.755 -17.925 1.00 0.00 74 VAL A C 8
ATOM 11128 O O . VAL A 1 63 ? -4.765 20.710 -19.152 1.00 0.00 74 VAL A O 8
ATOM 11141 N N . ASP A 1 64 ? -5.301 21.827 -17.264 1.00 0.00 75 ASP A N 8
ATOM 11142 C CA . ASP A 1 64 ? -5.728 23.034 -17.965 1.00 0.00 75 ASP A CA 8
ATOM 11143 C C . ASP A 1 64 ? -4.521 23.727 -18.586 1.00 0.00 75 ASP A C 8
ATOM 11144 O O . ASP A 1 64 ? -4.682 24.606 -19.431 1.00 0.00 75 ASP A O 8
ATOM 11153 N N . GLY A 1 65 ? -3.312 23.321 -18.172 1.00 0.00 76 GLY A N 8
ATOM 11154 C CA . GLY A 1 65 ? -2.081 23.912 -18.707 1.00 0.00 76 GLY A CA 8
ATOM 11155 C C . GLY A 1 65 ? -1.925 25.339 -18.209 1.00 0.00 76 GLY A C 8
ATOM 11156 O O . GLY A 1 65 ? -1.082 26.080 -18.717 1.00 0.00 76 GLY A O 8
ATOM 11160 N N . ASP A 1 66 ? -2.744 25.735 -17.207 1.00 0.00 77 ASP A N 8
ATOM 11161 C CA . ASP A 1 66 ? -2.676 27.110 -16.660 1.00 0.00 77 ASP A CA 8
ATOM 11162 C C . ASP A 1 66 ? -1.684 27.172 -15.517 1.00 0.00 77 ASP A C 8
ATOM 11163 O O . ASP A 1 66 ? -1.254 28.254 -15.138 1.00 0.00 77 ASP A O 8
ATOM 11172 N N . ARG A 1 67 ? -1.298 25.998 -15.000 1.00 0.00 78 ARG A N 8
ATOM 11173 C CA . ARG A 1 67 ? -0.311 25.901 -13.907 1.00 0.00 78 ARG A CA 8
ATOM 11174 C C . ARG A 1 67 ? -0.882 26.374 -12.570 1.00 0.00 78 ARG A C 8
ATOM 11175 O O . ARG A 1 67 ? -0.173 26.969 -11.757 1.00 0.00 78 ARG A O 8
ATOM 11196 N N . VAL A 1 68 ? -2.159 26.108 -12.342 1.00 0.00 79 VAL A N 8
ATOM 11197 C CA . VAL A 1 68 ? -2.836 26.520 -11.098 1.00 0.00 79 VAL A CA 8
ATOM 11198 C C . VAL A 1 68 ? -3.882 25.467 -10.728 1.00 0.00 79 VAL A C 8
ATOM 11199 O O . VAL A 1 68 ? -4.741 25.110 -11.535 1.00 0.00 79 VAL A O 8
ATOM 11212 N N . LEU A 1 69 ? -3.760 24.945 -9.505 1.00 0.00 80 LEU A N 8
ATOM 11213 C CA . LEU A 1 69 ? -4.650 23.911 -8.982 1.00 0.00 80 LEU A CA 8
ATOM 11214 C C . LEU A 1 69 ? -4.944 24.187 -7.512 1.00 0.00 80 LEU A C 8
ATOM 11215 O O . LEU A 1 69 ? -4.071 24.005 -6.655 1.00 0.00 80 LEU A O 8
ATOM 11231 N N . ASP A 1 70 ? -6.177 24.585 -7.235 1.00 0.00 81 ASP A N 8
ATOM 11232 C CA . ASP A 1 70 ? -6.653 24.845 -5.889 1.00 0.00 81 ASP A CA 8
ATOM 11233 C C . ASP A 1 70 ? -7.428 23.625 -5.434 1.00 0.00 81 ASP A C 8
ATOM 11234 O O . ASP A 1 70 ? -7.399 22.587 -6.097 1.00 0.00 81 ASP A O 8
ATOM 11243 N N . ALA A 1 71 ? -8.151 23.770 -4.317 1.00 0.00 82 ALA A N 8
ATOM 11244 C CA . ALA A 1 71 ? -8.985 22.695 -3.751 1.00 0.00 82 ALA A CA 8
ATOM 11245 C C . ALA A 1 71 ? -9.832 21.997 -4.824 1.00 0.00 82 ALA A C 8
ATOM 11246 O O . ALA A 1 71 ? -10.337 20.897 -4.609 1.00 0.00 82 ALA A O 8
ATOM 11253 N N . GLU A 1 72 ? -9.967 22.669 -5.979 1.00 0.00 83 GLU A N 8
ATOM 11254 C CA . GLU A 1 72 ? -10.763 22.138 -7.082 1.00 0.00 83 GLU A CA 8
ATOM 11255 C C . GLU A 1 72 ? -10.120 20.867 -7.654 1.00 0.00 83 GLU A C 8
ATOM 11256 O O . GLU A 1 72 ? -10.715 19.807 -7.621 1.00 0.00 83 GLU A O 8
ATOM 11268 N N . GLU A 1 73 ? -8.898 20.997 -8.173 1.00 0.00 84 GLU A N 8
ATOM 11269 C CA . GLU A 1 73 ? -8.143 19.862 -8.733 1.00 0.00 84 GLU A CA 8
ATOM 11270 C C . GLU A 1 73 ? -7.369 19.135 -7.654 1.00 0.00 84 GLU A C 8
ATOM 11271 O O . GLU A 1 73 ? -6.957 17.982 -7.827 1.00 0.00 84 GLU A O 8
ATOM 11283 N N . GLN A 1 74 ? -7.118 19.846 -6.550 1.00 0.00 85 GLN A N 8
ATOM 11284 C CA . GLN A 1 74 ? -6.314 19.288 -5.457 1.00 0.00 85 GLN A CA 8
ATOM 11285 C C . GLN A 1 74 ? -6.949 18.045 -4.868 1.00 0.00 85 GLN A C 8
ATOM 11286 O O . GLN A 1 74 ? -6.271 17.053 -4.629 1.00 0.00 85 GLN A O 8
ATOM 11300 N N . MET A 1 75 ? -8.260 18.115 -4.622 1.00 0.00 86 MET A N 8
ATOM 11301 C CA . MET A 1 75 ? -8.986 16.985 -4.036 1.00 0.00 86 MET A CA 8
ATOM 11302 C C . MET A 1 75 ? -8.698 15.709 -4.825 1.00 0.00 86 MET A C 8
ATOM 11303 O O . MET A 1 75 ? -8.413 14.665 -4.253 1.00 0.00 86 MET A O 8
ATOM 11317 N N . LYS A 1 76 ? -8.778 15.823 -6.156 1.00 0.00 87 LYS A N 8
ATOM 11318 C CA . LYS A 1 76 ? -8.548 14.695 -7.040 1.00 0.00 87 LYS A CA 8
ATOM 11319 C C . LYS A 1 76 ? -7.153 14.138 -6.826 1.00 0.00 87 LYS A C 8
ATOM 11320 O O . LYS A 1 76 ? -6.959 12.920 -6.817 1.00 0.00 87 LYS A O 8
ATOM 11339 N N . MET A 1 77 ? -6.187 15.046 -6.667 1.00 0.00 88 MET A N 8
ATOM 11340 C CA . MET A 1 77 ? -4.799 14.647 -6.461 1.00 0.00 88 MET A CA 8
ATOM 11341 C C . MET A 1 77 ? -4.647 13.912 -5.131 1.00 0.00 88 MET A C 8
ATOM 11342 O O . MET A 1 77 ? -4.241 12.753 -5.105 1.00 0.00 88 MET A O 8
ATOM 11356 N N . ALA A 1 78 ? -4.986 14.599 -4.021 1.00 0.00 89 ALA A N 8
ATOM 11357 C CA . ALA A 1 78 ? -4.881 14.008 -2.686 1.00 0.00 89 ALA A CA 8
ATOM 11358 C C . ALA A 1 78 ? -5.691 12.718 -2.587 1.00 0.00 89 ALA A C 8
ATOM 11359 O O . ALA A 1 78 ? -5.251 11.751 -1.967 1.00 0.00 89 ALA A O 8
ATOM 11366 N N . HIS A 1 79 ? -6.880 12.719 -3.204 1.00 0.00 90 HIS A N 8
ATOM 11367 C CA . HIS A 1 79 ? -7.755 11.545 -3.178 1.00 0.00 90 HIS A CA 8
ATOM 11368 C C . HIS A 1 79 ? -7.071 10.327 -3.822 1.00 0.00 90 HIS A C 8
ATOM 11369 O O . HIS A 1 79 ? -7.050 9.237 -3.242 1.00 0.00 90 HIS A O 8
ATOM 11383 N N . ASP A 1 80 ? -6.549 10.514 -5.036 1.00 0.00 91 ASP A N 8
ATOM 11384 C CA . ASP A 1 80 ? -5.920 9.432 -5.781 1.00 0.00 91 ASP A CA 8
ATOM 11385 C C . ASP A 1 80 ? -4.624 9.065 -5.131 1.00 0.00 91 ASP A C 8
ATOM 11386 O O . ASP A 1 80 ? -4.250 7.895 -5.088 1.00 0.00 91 ASP A O 8
ATOM 11395 N N . LEU A 1 81 ? -3.928 10.081 -4.628 1.00 0.00 92 LEU A N 8
ATOM 11396 C CA . LEU A 1 81 ? -2.639 9.861 -3.998 1.00 0.00 92 LEU A CA 8
ATOM 11397 C C . LEU A 1 81 ? -2.801 8.976 -2.763 1.00 0.00 92 LEU A C 8
ATOM 11398 O O . LEU A 1 81 ? -2.014 8.049 -2.542 1.00 0.00 92 LEU A O 8
ATOM 11414 N N . GLU A 1 82 ? -3.822 9.288 -1.962 1.00 0.00 93 GLU A N 8
ATOM 11415 C CA . GLU A 1 82 ? -4.081 8.543 -0.734 1.00 0.00 93 GLU A CA 8
ATOM 11416 C C . GLU A 1 82 ? -4.419 7.094 -1.068 1.00 0.00 93 GLU A C 8
ATOM 11417 O O . GLU A 1 82 ? -4.022 6.179 -0.350 1.00 0.00 93 GLU A O 8
ATOM 11429 N N . GLY A 1 83 ? -5.158 6.905 -2.168 1.00 0.00 94 GLY A N 8
ATOM 11430 C CA . GLY A 1 83 ? -5.562 5.568 -2.606 1.00 0.00 94 GLY A CA 8
ATOM 11431 C C . GLY A 1 83 ? -4.413 4.857 -3.277 1.00 0.00 94 GLY A C 8
ATOM 11432 O O . GLY A 1 83 ? -4.349 3.626 -3.281 1.00 0.00 94 GLY A O 8
ATOM 11436 N N . GLN A 1 84 ? -3.497 5.641 -3.868 1.00 0.00 95 GLN A N 8
ATOM 11437 C CA . GLN A 1 84 ? -2.340 5.073 -4.575 1.00 0.00 95 GLN A CA 8
ATOM 11438 C C . GLN A 1 84 ? -1.466 4.296 -3.609 1.00 0.00 95 GLN A C 8
ATOM 11439 O O . GLN A 1 84 ? -0.982 3.211 -3.931 1.00 0.00 95 GLN A O 8
ATOM 11453 N N . LYS A 1 85 ? -1.256 4.866 -2.423 1.00 0.00 96 LYS A N 8
ATOM 11454 C CA . LYS A 1 85 ? -0.420 4.224 -1.412 1.00 0.00 96 LYS A CA 8
ATOM 11455 C C . LYS A 1 85 ? -1.004 2.871 -1.009 1.00 0.00 96 LYS A C 8
ATOM 11456 O O . LYS A 1 85 ? -0.278 1.889 -0.859 1.00 0.00 96 LYS A O 8
ATOM 11475 N N . SER A 1 86 ? -2.332 2.842 -0.835 1.00 0.00 97 SER A N 8
ATOM 11476 C CA . SER A 1 86 ? -3.034 1.617 -0.441 1.00 0.00 97 SER A CA 8
ATOM 11477 C C . SER A 1 86 ? -2.855 0.537 -1.509 1.00 0.00 97 SER A C 8
ATOM 11478 O O . SER A 1 86 ? -2.629 -0.630 -1.193 1.00 0.00 97 SER A O 8
ATOM 11486 N N . ASP A 1 87 ? -2.957 0.952 -2.780 1.00 0.00 98 ASP A N 8
ATOM 11487 C CA . ASP A 1 87 ? -2.811 0.030 -3.912 1.00 0.00 98 ASP A CA 8
ATOM 11488 C C . ASP A 1 87 ? -1.407 -0.578 -3.941 1.00 0.00 98 ASP A C 8
ATOM 11489 O O . ASP A 1 87 ? -1.240 -1.756 -4.235 1.00 0.00 98 ASP A O 8
ATOM 11498 N N . LEU A 1 88 ? -0.407 0.243 -3.632 1.00 0.00 99 LEU A N 8
ATOM 11499 C CA . LEU A 1 88 ? 0.996 -0.205 -3.625 1.00 0.00 99 LEU A CA 8
ATOM 11500 C C . LEU A 1 88 ? 1.266 -1.129 -2.459 1.00 0.00 99 LEU A C 8
ATOM 11501 O O . LEU A 1 88 ? 1.964 -2.139 -2.598 1.00 0.00 99 LEU A O 8
ATOM 11517 N N . ASN A 1 89 ? 0.725 -0.775 -1.301 1.00 0.00 100 ASN A N 8
ATOM 11518 C CA . ASN A 1 89 ? 0.928 -1.570 -0.088 1.00 0.00 100 ASN A CA 8
ATOM 11519 C C . ASN A 1 89 ? 0.468 -3.013 -0.341 1.00 0.00 100 ASN A C 8
ATOM 11520 O O . ASN A 1 89 ? 1.136 -3.971 0.043 1.00 0.00 100 ASN A O 8
ATOM 11531 N N . ASN A 1 90 ? -0.707 -3.137 -0.973 1.00 0.00 101 ASN A N 8
ATOM 11532 C CA . ASN A 1 90 ? -1.289 -4.448 -1.255 1.00 0.00 101 ASN A CA 8
ATOM 11533 C C . ASN A 1 90 ? -0.394 -5.227 -2.214 1.00 0.00 101 ASN A C 8
ATOM 11534 O O . ASN A 1 90 ? 0.063 -6.307 -1.890 1.00 0.00 101 ASN A O 8
ATOM 11545 N N . GLN A 1 91 ? -0.170 -4.659 -3.410 1.00 0.00 102 GLN A N 8
ATOM 11546 C CA . GLN A 1 91 ? 0.667 -5.300 -4.447 1.00 0.00 102 GLN A CA 8
ATOM 11547 C C . GLN A 1 91 ? 1.928 -5.862 -3.838 1.00 0.00 102 GLN A C 8
ATOM 11548 O O . GLN A 1 91 ? 2.436 -6.902 -4.261 1.00 0.00 102 GLN A O 8
ATOM 11562 N N . LEU A 1 92 ? 2.426 -5.169 -2.822 1.00 0.00 103 LEU A N 8
ATOM 11563 C CA . LEU A 1 92 ? 3.640 -5.590 -2.124 1.00 0.00 103 LEU A CA 8
ATOM 11564 C C . LEU A 1 92 ? 3.409 -6.915 -1.383 1.00 0.00 103 LEU A C 8
ATOM 11565 O O . LEU A 1 92 ? 4.271 -7.366 -0.632 1.00 0.00 103 LEU A O 8
ATOM 11581 N N . ALA A 1 93 ? 2.239 -7.523 -1.594 1.00 0.00 104 ALA A N 8
ATOM 11582 C CA . ALA A 1 93 ? 1.887 -8.783 -0.959 1.00 0.00 104 ALA A CA 8
ATOM 11583 C C . ALA A 1 93 ? 2.897 -9.843 -1.359 1.00 0.00 104 ALA A C 8
ATOM 11584 O O . ALA A 1 93 ? 3.444 -10.546 -0.508 1.00 0.00 104 ALA A O 8
ATOM 11591 N N . GLU A 1 94 ? 3.132 -9.951 -2.680 1.00 0.00 105 GLU A N 8
ATOM 11592 C CA . GLU A 1 94 ? 4.069 -10.944 -3.209 1.00 0.00 105 GLU A CA 8
ATOM 11593 C C . GLU A 1 94 ? 5.447 -10.737 -2.605 1.00 0.00 105 GLU A C 8
ATOM 11594 O O . GLU A 1 94 ? 6.268 -9.992 -3.149 1.00 0.00 105 GLU A O 8
ATOM 11606 N N . LEU A 1 95 ? 5.696 -11.385 -1.473 1.00 0.00 106 LEU A N 8
ATOM 11607 C CA . LEU A 1 95 ? 6.985 -11.249 -0.810 1.00 0.00 106 LEU A CA 8
ATOM 11608 C C . LEU A 1 95 ? 7.192 -12.414 0.135 1.00 0.00 106 LEU A C 8
ATOM 11609 O O . LEU A 1 95 ? 6.665 -12.408 1.245 1.00 0.00 106 LEU A O 8
ATOM 11625 N N . GLU A 1 96 ? 7.961 -13.407 -0.314 1.00 0.00 107 GLU A N 8
ATOM 11626 C CA . GLU A 1 96 ? 8.272 -14.587 0.493 1.00 0.00 107 GLU A CA 8
ATOM 11627 C C . GLU A 1 96 ? 6.998 -15.392 0.803 1.00 0.00 107 GLU A C 8
ATOM 11628 O O . GLU A 1 96 ? 5.949 -14.780 0.958 1.00 0.00 107 GLU A O 8
ATOM 11641 N N . GLY A 1 1 ? 31.807 5.271 -6.822 1.00 0.00 12 GLY A N 9
ATOM 11642 C CA . GLY A 1 1 ? 30.568 6.078 -6.665 1.00 0.00 12 GLY A CA 9
ATOM 11643 C C . GLY A 1 1 ? 29.998 5.838 -5.280 1.00 0.00 12 GLY A C 9
ATOM 11644 O O . GLY A 1 1 ? 30.576 5.098 -4.482 1.00 0.00 12 GLY A O 9
ATOM 11650 N N . GLY A 1 2 ? 28.859 6.470 -4.988 1.00 0.00 13 GLY A N 9
ATOM 11651 C CA . GLY A 1 2 ? 28.212 6.318 -3.681 1.00 0.00 13 GLY A CA 9
ATOM 11652 C C . GLY A 1 2 ? 26.956 7.146 -3.610 1.00 0.00 13 GLY A C 9
ATOM 11653 O O . GLY A 1 2 ? 26.965 8.267 -3.098 1.00 0.00 13 GLY A O 9
ATOM 11657 N N . LEU A 1 3 ? 25.856 6.592 -4.123 1.00 0.00 14 LEU A N 9
ATOM 11658 C CA . LEU A 1 3 ? 24.581 7.309 -4.103 1.00 0.00 14 LEU A CA 9
ATOM 11659 C C . LEU A 1 3 ? 23.447 6.334 -4.315 1.00 0.00 14 LEU A C 9
ATOM 11660 O O . LEU A 1 3 ? 22.474 6.307 -3.553 1.00 0.00 14 LEU A O 9
ATOM 11676 N N . VAL A 1 4 ? 23.559 5.543 -5.389 1.00 0.00 15 VAL A N 9
ATOM 11677 C CA . VAL A 1 4 ? 22.507 4.588 -5.734 1.00 0.00 15 VAL A CA 9
ATOM 11678 C C . VAL A 1 4 ? 22.166 3.702 -4.506 1.00 0.00 15 VAL A C 9
ATOM 11679 O O . VAL A 1 4 ? 23.046 3.005 -4.011 1.00 0.00 15 VAL A O 9
ATOM 11692 N N . PRO A 1 5 ? 20.937 3.723 -4.001 1.00 0.00 16 PRO A N 9
ATOM 11693 C CA . PRO A 1 5 ? 20.554 2.900 -2.811 1.00 0.00 16 PRO A CA 9
ATOM 11694 C C . PRO A 1 5 ? 20.424 1.429 -3.188 1.00 0.00 16 PRO A C 9
ATOM 11695 O O . PRO A 1 5 ? 20.275 1.085 -4.357 1.00 0.00 16 PRO A O 9
ATOM 11706 N N . ARG A 1 6 ? 20.486 0.569 -2.171 1.00 0.00 17 ARG A N 9
ATOM 11707 C CA . ARG A 1 6 ? 20.372 -0.877 -2.359 1.00 0.00 17 ARG A CA 9
ATOM 11708 C C . ARG A 1 6 ? 18.936 -1.238 -2.714 1.00 0.00 17 ARG A C 9
ATOM 11709 O O . ARG A 1 6 ? 18.646 -2.386 -3.049 1.00 0.00 17 ARG A O 9
ATOM 11730 N N . GLY A 1 7 ? 18.035 -0.246 -2.637 1.00 0.00 18 GLY A N 9
ATOM 11731 C CA . GLY A 1 7 ? 16.624 -0.469 -2.953 1.00 0.00 18 GLY A CA 9
ATOM 11732 C C . GLY A 1 7 ? 16.478 -0.972 -4.387 1.00 0.00 18 GLY A C 9
ATOM 11733 O O . GLY A 1 7 ? 17.247 -0.576 -5.265 1.00 0.00 18 GLY A O 9
ATOM 11737 N N . SER A 1 8 ? 15.502 -1.856 -4.617 1.00 0.00 19 SER A N 9
ATOM 11738 C CA . SER A 1 8 ? 15.267 -2.422 -5.950 1.00 0.00 19 SER A CA 9
ATOM 11739 C C . SER A 1 8 ? 14.820 -1.326 -6.914 1.00 0.00 19 SER A C 9
ATOM 11740 O O . SER A 1 8 ? 15.615 -0.825 -7.711 1.00 0.00 19 SER A O 9
ATOM 11748 N N . HIS A 1 9 ? 13.541 -0.951 -6.824 1.00 0.00 20 HIS A N 9
ATOM 11749 C CA . HIS A 1 9 ? 12.982 0.087 -7.685 1.00 0.00 20 HIS A CA 9
ATOM 11750 C C . HIS A 1 9 ? 11.612 0.511 -7.173 1.00 0.00 20 HIS A C 9
ATOM 11751 O O . HIS A 1 9 ? 11.379 1.682 -6.890 1.00 0.00 20 HIS A O 9
ATOM 11765 N N . MET A 1 10 ? 10.691 -0.453 -7.085 1.00 0.00 21 MET A N 9
ATOM 11766 C CA . MET A 1 10 ? 9.323 -0.162 -6.644 1.00 0.00 21 MET A CA 9
ATOM 11767 C C . MET A 1 10 ? 9.318 0.392 -5.223 1.00 0.00 21 MET A C 9
ATOM 11768 O O . MET A 1 10 ? 8.539 1.293 -4.897 1.00 0.00 21 MET A O 9
ATOM 11782 N N . ALA A 1 11 ? 10.186 -0.166 -4.375 1.00 0.00 22 ALA A N 9
ATOM 11783 C CA . ALA A 1 11 ? 10.282 0.255 -2.976 1.00 0.00 22 ALA A CA 9
ATOM 11784 C C . ALA A 1 11 ? 10.420 1.777 -2.883 1.00 0.00 22 ALA A C 9
ATOM 11785 O O . ALA A 1 11 ? 9.924 2.400 -1.952 1.00 0.00 22 ALA A O 9
ATOM 11792 N N . SER A 1 12 ? 11.102 2.365 -3.876 1.00 0.00 23 SER A N 9
ATOM 11793 C CA . SER A 1 12 ? 11.308 3.815 -3.921 1.00 0.00 23 SER A CA 9
ATOM 11794 C C . SER A 1 12 ? 9.977 4.524 -4.064 1.00 0.00 23 SER A C 9
ATOM 11795 O O . SER A 1 12 ? 9.762 5.589 -3.492 1.00 0.00 23 SER A O 9
ATOM 11803 N N . LYS A 1 13 ? 9.077 3.916 -4.847 1.00 0.00 24 LYS A N 9
ATOM 11804 C CA . LYS A 1 13 ? 7.752 4.499 -5.089 1.00 0.00 24 LYS A CA 9
ATOM 11805 C C . LYS A 1 13 ? 7.018 4.722 -3.768 1.00 0.00 24 LYS A C 9
ATOM 11806 O O . LYS A 1 13 ? 6.402 5.761 -3.543 1.00 0.00 24 LYS A O 9
ATOM 11825 N N . ARG A 1 14 ? 7.106 3.728 -2.893 1.00 0.00 25 ARG A N 9
ATOM 11826 C CA . ARG A 1 14 ? 6.466 3.810 -1.573 1.00 0.00 25 ARG A CA 9
ATOM 11827 C C . ARG A 1 14 ? 7.080 4.938 -0.758 1.00 0.00 25 ARG A C 9
ATOM 11828 O O . ARG A 1 14 ? 6.373 5.723 -0.123 1.00 0.00 25 ARG A O 9
ATOM 11849 N N . ASP A 1 15 ? 8.409 5.008 -0.786 1.00 0.00 26 ASP A N 9
ATOM 11850 C CA . ASP A 1 15 ? 9.133 6.034 -0.048 1.00 0.00 26 ASP A CA 9
ATOM 11851 C C . ASP A 1 15 ? 8.881 7.396 -0.660 1.00 0.00 26 ASP A C 9
ATOM 11852 O O . ASP A 1 15 ? 8.939 8.416 0.031 1.00 0.00 26 ASP A O 9
ATOM 11861 N N . LYS A 1 16 ? 8.624 7.411 -1.974 1.00 0.00 27 LYS A N 9
ATOM 11862 C CA . LYS A 1 16 ? 8.405 8.664 -2.685 1.00 0.00 27 LYS A CA 9
ATOM 11863 C C . LYS A 1 16 ? 7.209 9.422 -2.118 1.00 0.00 27 LYS A C 9
ATOM 11864 O O . LYS A 1 16 ? 7.345 10.542 -1.646 1.00 0.00 27 LYS A O 9
ATOM 11883 N N . ILE A 1 17 ? 6.041 8.783 -2.153 1.00 0.00 28 ILE A N 9
ATOM 11884 C CA . ILE A 1 17 ? 4.818 9.398 -1.646 1.00 0.00 28 ILE A CA 9
ATOM 11885 C C . ILE A 1 17 ? 4.929 9.667 -0.144 1.00 0.00 28 ILE A C 9
ATOM 11886 O O . ILE A 1 17 ? 4.454 10.678 0.351 1.00 0.00 28 ILE A O 9
ATOM 11902 N N . ALA A 1 18 ? 5.553 8.735 0.576 1.00 0.00 29 ALA A N 9
ATOM 11903 C CA . ALA A 1 18 ? 5.706 8.855 2.023 1.00 0.00 29 ALA A CA 9
ATOM 11904 C C . ALA A 1 18 ? 6.435 10.147 2.380 1.00 0.00 29 ALA A C 9
ATOM 11905 O O . ALA A 1 18 ? 6.213 10.725 3.437 1.00 0.00 29 ALA A O 9
ATOM 11912 N N . ASP A 1 19 ? 7.316 10.579 1.474 1.00 0.00 30 ASP A N 9
ATOM 11913 C CA . ASP A 1 19 ? 8.108 11.792 1.673 1.00 0.00 30 ASP A CA 9
ATOM 11914 C C . ASP A 1 19 ? 7.338 13.035 1.234 1.00 0.00 30 ASP A C 9
ATOM 11915 O O . ASP A 1 19 ? 7.499 14.107 1.811 1.00 0.00 30 ASP A O 9
ATOM 11924 N N . ILE A 1 20 ? 6.533 12.893 0.189 1.00 0.00 31 ILE A N 9
ATOM 11925 C CA . ILE A 1 20 ? 5.759 14.022 -0.353 1.00 0.00 31 ILE A CA 9
ATOM 11926 C C . ILE A 1 20 ? 4.475 14.253 0.433 1.00 0.00 31 ILE A C 9
ATOM 11927 O O . ILE A 1 20 ? 4.037 15.397 0.584 1.00 0.00 31 ILE A O 9
ATOM 11943 N N . GLN A 1 21 ? 3.853 13.169 0.871 1.00 0.00 32 GLN A N 9
ATOM 11944 C CA . GLN A 1 21 ? 2.573 13.258 1.584 1.00 0.00 32 GLN A CA 9
ATOM 11945 C C . GLN A 1 21 ? 2.697 14.121 2.832 1.00 0.00 32 GLN A C 9
ATOM 11946 O O . GLN A 1 21 ? 2.004 15.128 2.970 1.00 0.00 32 GLN A O 9
ATOM 11960 N N . GLU A 1 22 ? 3.594 13.711 3.722 1.00 0.00 33 GLU A N 9
ATOM 11961 C CA . GLU A 1 22 ? 3.822 14.427 4.969 1.00 0.00 33 GLU A CA 9
ATOM 11962 C C . GLU A 1 22 ? 4.309 15.833 4.699 1.00 0.00 33 GLU A C 9
ATOM 11963 O O . GLU A 1 22 ? 3.746 16.791 5.207 1.00 0.00 33 GLU A O 9
ATOM 11975 N N . ALA A 1 23 ? 5.407 15.947 3.952 1.00 0.00 34 ALA A N 9
ATOM 11976 C CA . ALA A 1 23 ? 6.033 17.233 3.702 1.00 0.00 34 ALA A CA 9
ATOM 11977 C C . ALA A 1 23 ? 5.006 18.278 3.363 1.00 0.00 34 ALA A C 9
ATOM 11978 O O . ALA A 1 23 ? 4.885 19.233 4.107 1.00 0.00 34 ALA A O 9
ATOM 11985 N N . LEU A 1 24 ? 4.237 18.043 2.306 1.00 0.00 35 LEU A N 9
ATOM 11986 C CA . LEU A 1 24 ? 3.193 18.995 1.922 1.00 0.00 35 LEU A CA 9
ATOM 11987 C C . LEU A 1 24 ? 2.086 19.090 2.991 1.00 0.00 35 LEU A C 9
ATOM 11988 O O . LEU A 1 24 ? 1.783 20.168 3.483 1.00 0.00 35 LEU A O 9
ATOM 12004 N N . ALA A 1 25 ? 1.435 17.958 3.270 1.00 0.00 36 ALA A N 9
ATOM 12005 C CA . ALA A 1 25 ? 0.314 17.929 4.219 1.00 0.00 36 ALA A CA 9
ATOM 12006 C C . ALA A 1 25 ? 0.700 18.675 5.506 1.00 0.00 36 ALA A C 9
ATOM 12007 O O . ALA A 1 25 ? 0.035 19.630 5.925 1.00 0.00 36 ALA A O 9
ATOM 12014 N N . HIS A 1 26 ? 1.825 18.244 6.074 1.00 0.00 37 HIS A N 9
ATOM 12015 C CA . HIS A 1 26 ? 2.395 18.838 7.280 1.00 0.00 37 HIS A CA 9
ATOM 12016 C C . HIS A 1 26 ? 3.223 20.058 6.935 1.00 0.00 37 HIS A C 9
ATOM 12017 O O . HIS A 1 26 ? 4.107 20.433 7.711 1.00 0.00 37 HIS A O 9
ATOM 12031 N N . ALA A 1 27 ? 2.939 20.692 5.779 1.00 0.00 38 ALA A N 9
ATOM 12032 C CA . ALA A 1 27 ? 3.683 21.902 5.371 1.00 0.00 38 ALA A CA 9
ATOM 12033 C C . ALA A 1 27 ? 2.836 23.140 5.511 1.00 0.00 38 ALA A C 9
ATOM 12034 O O . ALA A 1 27 ? 3.266 24.070 6.197 1.00 0.00 38 ALA A O 9
ATOM 12041 N N . ASP A 1 28 ? 1.631 23.130 4.851 1.00 0.00 39 ASP A N 9
ATOM 12042 C CA . ASP A 1 28 ? 0.662 24.300 4.825 1.00 0.00 39 ASP A CA 9
ATOM 12043 C C . ASP A 1 28 ? 1.233 25.508 5.601 1.00 0.00 39 ASP A C 9
ATOM 12044 O O . ASP A 1 28 ? 0.619 26.034 6.519 1.00 0.00 39 ASP A O 9
ATOM 12053 N N . ALA A 1 29 ? 2.493 25.857 5.267 1.00 0.00 40 ALA A N 9
ATOM 12054 C CA . ALA A 1 29 ? 3.225 26.893 5.971 1.00 0.00 40 ALA A CA 9
ATOM 12055 C C . ALA A 1 29 ? 2.526 28.218 5.837 1.00 0.00 40 ALA A C 9
ATOM 12056 O O . ALA A 1 29 ? 2.276 28.906 6.833 1.00 0.00 40 ALA A O 9
ATOM 12063 N N . ASN A 1 30 ? 2.211 28.573 4.586 1.00 0.00 41 ASN A N 9
ATOM 12064 C CA . ASN A 1 30 ? 1.537 29.847 4.309 1.00 0.00 41 ASN A CA 9
ATOM 12065 C C . ASN A 1 30 ? 0.027 29.665 4.299 1.00 0.00 41 ASN A C 9
ATOM 12066 O O . ASN A 1 30 ? -0.704 30.647 4.395 1.00 0.00 41 ASN A O 9
ATOM 12077 N N . ALA A 1 31 ? -0.432 28.416 4.193 1.00 0.00 42 ALA A N 9
ATOM 12078 C CA . ALA A 1 31 ? -1.874 28.116 4.188 1.00 0.00 42 ALA A CA 9
ATOM 12079 C C . ALA A 1 31 ? -2.611 28.863 3.055 1.00 0.00 42 ALA A C 9
ATOM 12080 O O . ALA A 1 31 ? -3.575 29.594 3.307 1.00 0.00 42 ALA A O 9
ATOM 12087 N N . ASP A 1 32 ? -2.156 28.674 1.804 1.00 0.00 43 ASP A N 9
ATOM 12088 C CA . ASP A 1 32 ? -2.778 29.321 0.625 1.00 0.00 43 ASP A CA 9
ATOM 12089 C C . ASP A 1 32 ? -3.711 28.347 -0.071 1.00 0.00 43 ASP A C 9
ATOM 12090 O O . ASP A 1 32 ? -4.590 28.751 -0.831 1.00 0.00 43 ASP A O 9
ATOM 12099 N N . GLN A 1 33 ? -3.519 27.066 0.215 1.00 0.00 44 GLN A N 9
ATOM 12100 C CA . GLN A 1 33 ? -4.345 25.987 -0.335 1.00 0.00 44 GLN A CA 9
ATOM 12101 C C . GLN A 1 33 ? -4.063 25.803 -1.826 1.00 0.00 44 GLN A C 9
ATOM 12102 O O . GLN A 1 33 ? -4.731 25.018 -2.486 1.00 0.00 44 GLN A O 9
ATOM 12116 N N . HIS A 1 34 ? -3.071 26.521 -2.359 1.00 0.00 45 HIS A N 9
ATOM 12117 C CA . HIS A 1 34 ? -2.690 26.434 -3.781 1.00 0.00 45 HIS A CA 9
ATOM 12118 C C . HIS A 1 34 ? -1.237 26.018 -3.835 1.00 0.00 45 HIS A C 9
ATOM 12119 O O . HIS A 1 34 ? -0.405 26.539 -3.096 1.00 0.00 45 HIS A O 9
ATOM 12133 N N . LEU A 1 35 ? -0.941 25.051 -4.712 1.00 0.00 46 LEU A N 9
ATOM 12134 C CA . LEU A 1 35 ? 0.405 24.532 -4.868 1.00 0.00 46 LEU A CA 9
ATOM 12135 C C . LEU A 1 35 ? 1.166 25.416 -5.833 1.00 0.00 46 LEU A C 9
ATOM 12136 O O . LEU A 1 35 ? 0.851 25.471 -7.022 1.00 0.00 46 LEU A O 9
ATOM 12152 N N . ASP A 1 36 ? 2.190 26.067 -5.291 1.00 0.00 47 ASP A N 9
ATOM 12153 C CA . ASP A 1 36 ? 3.059 26.931 -6.059 1.00 0.00 47 ASP A CA 9
ATOM 12154 C C . ASP A 1 36 ? 4.369 26.208 -6.282 1.00 0.00 47 ASP A C 9
ATOM 12155 O O . ASP A 1 36 ? 4.923 25.599 -5.362 1.00 0.00 47 ASP A O 9
ATOM 12164 N N . PHE A 1 37 ? 4.847 26.266 -7.519 1.00 0.00 48 PHE A N 9
ATOM 12165 C CA . PHE A 1 37 ? 6.094 25.608 -7.926 1.00 0.00 48 PHE A CA 9
ATOM 12166 C C . PHE A 1 37 ? 7.210 25.836 -6.909 1.00 0.00 48 PHE A C 9
ATOM 12167 O O . PHE A 1 37 ? 7.937 24.918 -6.559 1.00 0.00 48 PHE A O 9
ATOM 12184 N N . ASP A 1 38 ? 7.329 27.085 -6.444 1.00 0.00 49 ASP A N 9
ATOM 12185 C CA . ASP A 1 38 ? 8.367 27.448 -5.480 1.00 0.00 49 ASP A CA 9
ATOM 12186 C C . ASP A 1 38 ? 8.318 26.535 -4.255 1.00 0.00 49 ASP A C 9
ATOM 12187 O O . ASP A 1 38 ? 9.325 25.947 -3.875 1.00 0.00 49 ASP A O 9
ATOM 12196 N N . GLU A 1 39 ? 7.134 26.432 -3.655 1.00 0.00 50 GLU A N 9
ATOM 12197 C CA . GLU A 1 39 ? 6.947 25.601 -2.467 1.00 0.00 50 GLU A CA 9
ATOM 12198 C C . GLU A 1 39 ? 7.227 24.142 -2.782 1.00 0.00 50 GLU A C 9
ATOM 12199 O O . GLU A 1 39 ? 8.011 23.496 -2.099 1.00 0.00 50 GLU A O 9
ATOM 12211 N N . TRP A 1 40 ? 6.586 23.628 -3.830 1.00 0.00 51 TRP A N 9
ATOM 12212 C CA . TRP A 1 40 ? 6.763 22.230 -4.204 1.00 0.00 51 TRP A CA 9
ATOM 12213 C C . TRP A 1 40 ? 8.213 21.937 -4.540 1.00 0.00 51 TRP A C 9
ATOM 12214 O O . TRP A 1 40 ? 8.842 21.057 -3.940 1.00 0.00 51 TRP A O 9
ATOM 12235 N N . ARG A 1 41 ? 8.711 22.642 -5.544 1.00 0.00 52 ARG A N 9
ATOM 12236 C CA . ARG A 1 41 ? 10.065 22.431 -6.018 1.00 0.00 52 ARG A CA 9
ATOM 12237 C C . ARG A 1 41 ? 11.062 22.466 -4.880 1.00 0.00 52 ARG A C 9
ATOM 12238 O O . ARG A 1 41 ? 11.853 21.564 -4.742 1.00 0.00 52 ARG A O 9
ATOM 12259 N N . GLN A 1 42 ? 10.979 23.514 -4.070 1.00 0.00 53 GLN A N 9
ATOM 12260 C CA . GLN A 1 42 ? 11.902 23.684 -2.946 1.00 0.00 53 GLN A CA 9
ATOM 12261 C C . GLN A 1 42 ? 11.709 22.608 -1.894 1.00 0.00 53 GLN A C 9
ATOM 12262 O O . GLN A 1 42 ? 12.683 22.116 -1.322 1.00 0.00 53 GLN A O 9
ATOM 12276 N N . GLU A 1 43 ? 10.452 22.273 -1.630 1.00 0.00 54 GLU A N 9
ATOM 12277 C CA . GLU A 1 43 ? 10.144 21.287 -0.611 1.00 0.00 54 GLU A CA 9
ATOM 12278 C C . GLU A 1 43 ? 10.762 19.935 -0.947 1.00 0.00 54 GLU A C 9
ATOM 12279 O O . GLU A 1 43 ? 11.440 19.325 -0.125 1.00 0.00 54 GLU A O 9
ATOM 12291 N N . LEU A 1 44 ? 10.467 19.468 -2.142 1.00 0.00 55 LEU A N 9
ATOM 12292 C CA . LEU A 1 44 ? 10.918 18.160 -2.603 1.00 0.00 55 LEU A CA 9
ATOM 12293 C C . LEU A 1 44 ? 12.374 18.166 -2.956 1.00 0.00 55 LEU A C 9
ATOM 12294 O O . LEU A 1 44 ? 13.031 17.139 -2.882 1.00 0.00 55 LEU A O 9
ATOM 12310 N N . LYS A 1 45 ? 12.868 19.308 -3.369 1.00 0.00 56 LYS A N 9
ATOM 12311 C CA . LYS A 1 45 ? 14.250 19.396 -3.801 1.00 0.00 56 LYS A CA 9
ATOM 12312 C C . LYS A 1 45 ? 15.235 18.909 -2.748 1.00 0.00 56 LYS A C 9
ATOM 12313 O O . LYS A 1 45 ? 16.150 18.144 -3.061 1.00 0.00 56 LYS A O 9
ATOM 12332 N N . CYS A 1 46 ? 15.072 19.375 -1.521 1.00 0.00 57 CYS A N 9
ATOM 12333 C CA . CYS A 1 46 ? 15.995 19.025 -0.435 1.00 0.00 57 CYS A CA 9
ATOM 12334 C C . CYS A 1 46 ? 16.040 17.519 -0.199 1.00 0.00 57 CYS A C 9
ATOM 12335 O O . CYS A 1 46 ? 16.820 17.057 0.624 1.00 0.00 57 CYS A O 9
ATOM 12343 N N . ARG A 1 47 ? 15.202 16.770 -0.923 1.00 0.00 58 ARG A N 9
ATOM 12344 C CA . ARG A 1 47 ? 15.131 15.307 -0.785 1.00 0.00 58 ARG A CA 9
ATOM 12345 C C . ARG A 1 47 ? 15.900 14.596 -1.896 1.00 0.00 58 ARG A C 9
ATOM 12346 O O . ARG A 1 47 ? 15.761 13.390 -2.089 1.00 0.00 58 ARG A O 9
ATOM 12367 N N . GLY A 1 48 ? 16.709 15.357 -2.617 1.00 0.00 59 GLY A N 9
ATOM 12368 C CA . GLY A 1 48 ? 17.541 14.837 -3.720 1.00 0.00 59 GLY A CA 9
ATOM 12369 C C . GLY A 1 48 ? 16.778 14.840 -5.035 1.00 0.00 59 GLY A C 9
ATOM 12370 O O . GLY A 1 48 ? 17.381 14.822 -6.104 1.00 0.00 59 GLY A O 9
ATOM 12374 N N . HIS A 1 49 ? 15.443 14.872 -4.948 1.00 0.00 60 HIS A N 9
ATOM 12375 C CA . HIS A 1 49 ? 14.596 14.897 -6.153 1.00 0.00 60 HIS A CA 9
ATOM 12376 C C . HIS A 1 49 ? 14.866 16.198 -6.901 1.00 0.00 60 HIS A C 9
ATOM 12377 O O . HIS A 1 49 ? 15.076 17.225 -6.281 1.00 0.00 60 HIS A O 9
ATOM 12391 N N . ALA A 1 50 ? 14.880 16.145 -8.236 1.00 0.00 61 ALA A N 9
ATOM 12392 C CA . ALA A 1 50 ? 15.131 17.328 -9.067 1.00 0.00 61 ALA A CA 9
ATOM 12393 C C . ALA A 1 50 ? 13.804 17.953 -9.437 1.00 0.00 61 ALA A C 9
ATOM 12394 O O . ALA A 1 50 ? 12.761 17.356 -9.224 1.00 0.00 61 ALA A O 9
ATOM 12401 N N . ASP A 1 51 ? 13.865 19.167 -9.982 1.00 0.00 62 ASP A N 9
ATOM 12402 C CA . ASP A 1 51 ? 12.674 19.913 -10.396 1.00 0.00 62 ASP A CA 9
ATOM 12403 C C . ASP A 1 51 ? 12.124 19.374 -11.722 1.00 0.00 62 ASP A C 9
ATOM 12404 O O . ASP A 1 51 ? 10.924 19.419 -11.976 1.00 0.00 62 ASP A O 9
ATOM 12413 N N . ALA A 1 52 ? 13.041 18.921 -12.580 1.00 0.00 63 ALA A N 9
ATOM 12414 C CA . ALA A 1 52 ? 12.683 18.428 -13.910 1.00 0.00 63 ALA A CA 9
ATOM 12415 C C . ALA A 1 52 ? 11.906 17.116 -13.879 1.00 0.00 63 ALA A C 9
ATOM 12416 O O . ALA A 1 52 ? 10.908 16.962 -14.588 1.00 0.00 63 ALA A O 9
ATOM 12423 N N . ASP A 1 53 ? 12.385 16.160 -13.089 1.00 0.00 64 ASP A N 9
ATOM 12424 C CA . ASP A 1 53 ? 11.763 14.836 -13.011 1.00 0.00 64 ASP A CA 9
ATOM 12425 C C . ASP A 1 53 ? 10.348 14.894 -12.446 1.00 0.00 64 ASP A C 9
ATOM 12426 O O . ASP A 1 53 ? 9.462 14.178 -12.917 1.00 0.00 64 ASP A O 9
ATOM 12435 N N . ILE A 1 54 ? 10.149 15.721 -11.425 1.00 0.00 65 ILE A N 9
ATOM 12436 C CA . ILE A 1 54 ? 8.852 15.844 -10.767 1.00 0.00 65 ILE A CA 9
ATOM 12437 C C . ILE A 1 54 ? 7.899 16.659 -11.605 1.00 0.00 65 ILE A C 9
ATOM 12438 O O . ILE A 1 54 ? 6.704 16.578 -11.412 1.00 0.00 65 ILE A O 9
ATOM 12454 N N . GLU A 1 55 ? 8.444 17.486 -12.493 1.00 0.00 66 GLU A N 9
ATOM 12455 C CA . GLU A 1 55 ? 7.606 18.365 -13.319 1.00 0.00 66 GLU A CA 9
ATOM 12456 C C . GLU A 1 55 ? 6.546 17.570 -14.089 1.00 0.00 66 GLU A C 9
ATOM 12457 O O . GLU A 1 55 ? 5.401 18.010 -14.212 1.00 0.00 66 GLU A O 9
ATOM 12469 N N . ALA A 1 56 ? 6.949 16.417 -14.607 1.00 0.00 67 ALA A N 9
ATOM 12470 C CA . ALA A 1 56 ? 6.052 15.562 -15.379 1.00 0.00 67 ALA A CA 9
ATOM 12471 C C . ALA A 1 56 ? 5.028 14.890 -14.476 1.00 0.00 67 ALA A C 9
ATOM 12472 O O . ALA A 1 56 ? 3.903 14.630 -14.896 1.00 0.00 67 ALA A O 9
ATOM 12479 N N . VAL A 1 57 ? 5.432 14.608 -13.239 1.00 0.00 68 VAL A N 9
ATOM 12480 C CA . VAL A 1 57 ? 4.558 13.951 -12.252 1.00 0.00 68 VAL A CA 9
ATOM 12481 C C . VAL A 1 57 ? 3.657 14.937 -11.507 1.00 0.00 68 VAL A C 9
ATOM 12482 O O . VAL A 1 57 ? 2.510 14.630 -11.182 1.00 0.00 68 VAL A O 9
ATOM 12495 N N . PHE A 1 58 ? 4.211 16.100 -11.216 1.00 0.00 69 PHE A N 9
ATOM 12496 C CA . PHE A 1 58 ? 3.515 17.139 -10.470 1.00 0.00 69 PHE A CA 9
ATOM 12497 C C . PHE A 1 58 ? 2.458 17.840 -11.322 1.00 0.00 69 PHE A C 9
ATOM 12498 O O . PHE A 1 58 ? 1.402 18.221 -10.811 1.00 0.00 69 PHE A O 9
ATOM 12515 N N . ALA A 1 59 ? 2.759 18.030 -12.594 1.00 0.00 70 ALA A N 9
ATOM 12516 C CA . ALA A 1 59 ? 1.871 18.720 -13.533 1.00 0.00 70 ALA A CA 9
ATOM 12517 C C . ALA A 1 59 ? 0.741 17.830 -13.992 1.00 0.00 70 ALA A C 9
ATOM 12518 O O . ALA A 1 59 ? -0.239 18.308 -14.558 1.00 0.00 70 ALA A O 9
ATOM 12525 N N . LYS A 1 60 ? 0.890 16.542 -13.771 1.00 0.00 71 LYS A N 9
ATOM 12526 C CA . LYS A 1 60 ? -0.106 15.555 -14.190 1.00 0.00 71 LYS A CA 9
ATOM 12527 C C . LYS A 1 60 ? -1.495 15.847 -13.613 1.00 0.00 71 LYS A C 9
ATOM 12528 O O . LYS A 1 60 ? -2.475 15.243 -14.026 1.00 0.00 71 LYS A O 9
ATOM 12547 N N . TYR A 1 61 ? -1.564 16.756 -12.640 1.00 0.00 72 TYR A N 9
ATOM 12548 C CA . TYR A 1 61 ? -2.833 17.110 -11.981 1.00 0.00 72 TYR A CA 9
ATOM 12549 C C . TYR A 1 61 ? -3.319 18.476 -12.435 1.00 0.00 72 TYR A C 9
ATOM 12550 O O . TYR A 1 61 ? -4.396 18.915 -12.026 1.00 0.00 72 TYR A O 9
ATOM 12568 N N . ASP A 1 62 ? -2.536 19.136 -13.288 1.00 0.00 73 ASP A N 9
ATOM 12569 C CA . ASP A 1 62 ? -2.913 20.452 -13.806 1.00 0.00 73 ASP A CA 9
ATOM 12570 C C . ASP A 1 62 ? -3.809 20.251 -15.016 1.00 0.00 73 ASP A C 9
ATOM 12571 O O . ASP A 1 62 ? -3.537 19.392 -15.859 1.00 0.00 73 ASP A O 9
ATOM 12580 N N . VAL A 1 63 ? -4.878 21.033 -15.086 1.00 0.00 74 VAL A N 9
ATOM 12581 C CA . VAL A 1 63 ? -5.851 20.949 -16.170 1.00 0.00 74 VAL A CA 9
ATOM 12582 C C . VAL A 1 63 ? -5.256 21.485 -17.473 1.00 0.00 74 VAL A C 9
ATOM 12583 O O . VAL A 1 63 ? -5.183 20.771 -18.479 1.00 0.00 74 VAL A O 9
ATOM 12596 N N . ASP A 1 64 ? -4.833 22.757 -17.455 1.00 0.00 75 ASP A N 9
ATOM 12597 C CA . ASP A 1 64 ? -4.228 23.430 -18.617 1.00 0.00 75 ASP A CA 9
ATOM 12598 C C . ASP A 1 64 ? -2.785 23.823 -18.320 1.00 0.00 75 ASP A C 9
ATOM 12599 O O . ASP A 1 64 ? -2.284 24.812 -18.873 1.00 0.00 75 ASP A O 9
ATOM 12608 N N . GLY A 1 65 ? -2.118 23.081 -17.421 1.00 0.00 76 GLY A N 9
ATOM 12609 C CA . GLY A 1 65 ? -0.736 23.412 -17.045 1.00 0.00 76 GLY A CA 9
ATOM 12610 C C . GLY A 1 65 ? -0.697 24.796 -16.399 1.00 0.00 76 GLY A C 9
ATOM 12611 O O . GLY A 1 65 ? 0.202 25.598 -16.670 1.00 0.00 76 GLY A O 9
ATOM 12615 N N . ASP A 1 66 ? -1.719 25.089 -15.563 1.00 0.00 77 ASP A N 9
ATOM 12616 C CA . ASP A 1 66 ? -1.816 26.403 -14.902 1.00 0.00 77 ASP A CA 9
ATOM 12617 C C . ASP A 1 66 ? -0.799 26.510 -13.786 1.00 0.00 77 ASP A C 9
ATOM 12618 O O . ASP A 1 66 ? -0.543 27.611 -13.323 1.00 0.00 77 ASP A O 9
ATOM 12627 N N . ARG A 1 67 ? -0.238 25.362 -13.373 1.00 0.00 78 ARG A N 9
ATOM 12628 C CA . ARG A 1 67 ? 0.787 25.294 -12.299 1.00 0.00 78 ARG A CA 9
ATOM 12629 C C . ARG A 1 67 ? 0.175 25.481 -10.928 1.00 0.00 78 ARG A C 9
ATOM 12630 O O . ARG A 1 67 ? 0.876 25.438 -9.920 1.00 0.00 78 ARG A O 9
ATOM 12651 N N . VAL A 1 68 ? -1.136 25.675 -10.894 1.00 0.00 79 VAL A N 9
ATOM 12652 C CA . VAL A 1 68 ? -1.864 25.875 -9.629 1.00 0.00 79 VAL A CA 9
ATOM 12653 C C . VAL A 1 68 ? -3.270 25.311 -9.747 1.00 0.00 79 VAL A C 9
ATOM 12654 O O . VAL A 1 68 ? -3.974 25.582 -10.720 1.00 0.00 79 VAL A O 9
ATOM 12667 N N . LEU A 1 69 ? -3.693 24.564 -8.745 1.00 0.00 80 LEU A N 9
ATOM 12668 C CA . LEU A 1 69 ? -5.033 23.997 -8.689 1.00 0.00 80 LEU A CA 9
ATOM 12669 C C . LEU A 1 69 ? -5.511 24.070 -7.235 1.00 0.00 80 LEU A C 9
ATOM 12670 O O . LEU A 1 69 ? -4.768 23.722 -6.313 1.00 0.00 80 LEU A O 9
ATOM 12686 N N . ASP A 1 70 ? -6.749 24.501 -7.039 1.00 0.00 81 ASP A N 9
ATOM 12687 C CA . ASP A 1 70 ? -7.349 24.621 -5.714 1.00 0.00 81 ASP A CA 9
ATOM 12688 C C . ASP A 1 70 ? -7.995 23.300 -5.316 1.00 0.00 81 ASP A C 9
ATOM 12689 O O . ASP A 1 70 ? -7.826 22.281 -5.980 1.00 0.00 81 ASP A O 9
ATOM 12698 N N . ALA A 1 71 ? -8.784 23.359 -4.244 1.00 0.00 82 ALA A N 9
ATOM 12699 C CA . ALA A 1 71 ? -9.541 22.217 -3.719 1.00 0.00 82 ALA A CA 9
ATOM 12700 C C . ALA A 1 71 ? -10.326 21.511 -4.831 1.00 0.00 82 ALA A C 9
ATOM 12701 O O . ALA A 1 71 ? -10.826 20.411 -4.638 1.00 0.00 82 ALA A O 9
ATOM 12708 N N . GLU A 1 72 ? -10.456 22.192 -5.981 1.00 0.00 83 GLU A N 9
ATOM 12709 C CA . GLU A 1 72 ? -11.221 21.636 -7.092 1.00 0.00 83 GLU A CA 9
ATOM 12710 C C . GLU A 1 72 ? -10.525 20.415 -7.701 1.00 0.00 83 GLU A C 9
ATOM 12711 O O . GLU A 1 72 ? -11.060 19.311 -7.666 1.00 0.00 83 GLU A O 9
ATOM 12723 N N . GLU A 1 73 ? -9.324 20.627 -8.243 1.00 0.00 84 GLU A N 9
ATOM 12724 C CA . GLU A 1 73 ? -8.519 19.548 -8.864 1.00 0.00 84 GLU A CA 9
ATOM 12725 C C . GLU A 1 73 ? -7.675 18.828 -7.836 1.00 0.00 84 GLU A C 9
ATOM 12726 O O . GLU A 1 73 ? -7.229 17.697 -8.056 1.00 0.00 84 GLU A O 9
ATOM 12738 N N . GLN A 1 74 ? -7.424 19.502 -6.722 1.00 0.00 85 GLN A N 9
ATOM 12739 C CA . GLN A 1 74 ? -6.572 18.939 -5.675 1.00 0.00 85 GLN A CA 9
ATOM 12740 C C . GLN A 1 74 ? -7.185 17.672 -5.117 1.00 0.00 85 GLN A C 9
ATOM 12741 O O . GLN A 1 74 ? -6.473 16.722 -4.806 1.00 0.00 85 GLN A O 9
ATOM 12755 N N . MET A 1 75 ? -8.510 17.672 -4.966 1.00 0.00 86 MET A N 9
ATOM 12756 C CA . MET A 1 75 ? -9.202 16.506 -4.416 1.00 0.00 86 MET A CA 9
ATOM 12757 C C . MET A 1 75 ? -8.816 15.270 -5.210 1.00 0.00 86 MET A C 9
ATOM 12758 O O . MET A 1 75 ? -8.501 14.223 -4.645 1.00 0.00 86 MET A O 9
ATOM 12772 N N . LYS A 1 76 ? -8.860 15.412 -6.534 1.00 0.00 87 LYS A N 9
ATOM 12773 C CA . LYS A 1 76 ? -8.539 14.312 -7.426 1.00 0.00 87 LYS A CA 9
ATOM 12774 C C . LYS A 1 76 ? -7.123 13.825 -7.172 1.00 0.00 87 LYS A C 9
ATOM 12775 O O . LYS A 1 76 ? -6.854 12.623 -7.193 1.00 0.00 87 LYS A O 9
ATOM 12794 N N . MET A 1 77 ? -6.225 14.778 -6.931 1.00 0.00 88 MET A N 9
ATOM 12795 C CA . MET A 1 77 ? -4.827 14.449 -6.673 1.00 0.00 88 MET A CA 9
ATOM 12796 C C . MET A 1 77 ? -4.689 13.652 -5.378 1.00 0.00 88 MET A C 9
ATOM 12797 O O . MET A 1 77 ? -4.239 12.514 -5.392 1.00 0.00 88 MET A O 9
ATOM 12811 N N . ALA A 1 78 ? -5.101 14.260 -4.255 1.00 0.00 89 ALA A N 9
ATOM 12812 C CA . ALA A 1 78 ? -5.011 13.607 -2.943 1.00 0.00 89 ALA A CA 9
ATOM 12813 C C . ALA A 1 78 ? -5.591 12.193 -2.979 1.00 0.00 89 ALA A C 9
ATOM 12814 O O . ALA A 1 78 ? -5.071 11.287 -2.329 1.00 0.00 89 ALA A O 9
ATOM 12821 N N . HIS A 1 79 ? -6.662 12.022 -3.758 1.00 0.00 90 HIS A N 9
ATOM 12822 C CA . HIS A 1 79 ? -7.313 10.720 -3.891 1.00 0.00 90 HIS A CA 9
ATOM 12823 C C . HIS A 1 79 ? -6.357 9.711 -4.540 1.00 0.00 90 HIS A C 9
ATOM 12824 O O . HIS A 1 79 ? -6.225 8.580 -4.073 1.00 0.00 90 HIS A O 9
ATOM 12838 N N . ASP A 1 80 ? -5.716 10.128 -5.635 1.00 0.00 91 ASP A N 9
ATOM 12839 C CA . ASP A 1 80 ? -4.791 9.254 -6.371 1.00 0.00 91 ASP A CA 9
ATOM 12840 C C . ASP A 1 80 ? -3.628 8.841 -5.470 1.00 0.00 91 ASP A C 9
ATOM 12841 O O . ASP A 1 80 ? -3.211 7.684 -5.472 1.00 0.00 91 ASP A O 9
ATOM 12850 N N . LEU A 1 81 ? -3.130 9.804 -4.702 1.00 0.00 92 LEU A N 9
ATOM 12851 C CA . LEU A 1 81 ? -2.008 9.575 -3.781 1.00 0.00 92 LEU A CA 9
ATOM 12852 C C . LEU A 1 81 ? -2.403 8.631 -2.673 1.00 0.00 92 LEU A C 9
ATOM 12853 O O . LEU A 1 81 ? -1.608 7.795 -2.239 1.00 0.00 92 LEU A O 9
ATOM 12869 N N . GLU A 1 82 ? -3.628 8.772 -2.202 1.00 0.00 93 GLU A N 9
ATOM 12870 C CA . GLU A 1 82 ? -4.103 7.932 -1.126 1.00 0.00 93 GLU A CA 9
ATOM 12871 C C . GLU A 1 82 ? -4.345 6.512 -1.630 1.00 0.00 93 GLU A C 9
ATOM 12872 O O . GLU A 1 82 ? -3.899 5.536 -1.018 1.00 0.00 93 GLU A O 9
ATOM 12884 N N . GLY A 1 83 ? -5.067 6.406 -2.752 1.00 0.00 94 GLY A N 9
ATOM 12885 C CA . GLY A 1 83 ? -5.402 5.109 -3.347 1.00 0.00 94 GLY A CA 9
ATOM 12886 C C . GLY A 1 83 ? -4.160 4.373 -3.794 1.00 0.00 94 GLY A C 9
ATOM 12887 O O . GLY A 1 83 ? -4.186 3.155 -4.023 1.00 0.00 94 GLY A O 9
ATOM 12891 N N . GLN A 1 84 ? -3.068 5.131 -3.924 1.00 0.00 95 GLN A N 9
ATOM 12892 C CA . GLN A 1 84 ? -1.789 4.571 -4.357 1.00 0.00 95 GLN A CA 9
ATOM 12893 C C . GLN A 1 84 ? -1.336 3.460 -3.411 1.00 0.00 95 GLN A C 9
ATOM 12894 O O . GLN A 1 84 ? -0.816 2.447 -3.842 1.00 0.00 95 GLN A O 9
ATOM 12908 N N . LYS A 1 85 ? -1.526 3.677 -2.110 1.00 0.00 96 LYS A N 9
ATOM 12909 C CA . LYS A 1 85 ? -1.098 2.698 -1.109 1.00 0.00 96 LYS A CA 9
ATOM 12910 C C . LYS A 1 85 ? -1.730 1.339 -1.355 1.00 0.00 96 LYS A C 9
ATOM 12911 O O . LYS A 1 85 ? -1.034 0.336 -1.506 1.00 0.00 96 LYS A O 9
ATOM 12930 N N . SER A 1 86 ? -3.058 1.318 -1.405 1.00 0.00 97 SER A N 9
ATOM 12931 C CA . SER A 1 86 ? -3.800 0.070 -1.608 1.00 0.00 97 SER A CA 9
ATOM 12932 C C . SER A 1 86 ? -3.316 -0.667 -2.853 1.00 0.00 97 SER A C 9
ATOM 12933 O O . SER A 1 86 ? -3.156 -1.888 -2.832 1.00 0.00 97 SER A O 9
ATOM 12941 N N . ASP A 1 87 ? -3.074 0.088 -3.927 1.00 0.00 98 ASP A N 9
ATOM 12942 C CA . ASP A 1 87 ? -2.612 -0.498 -5.191 1.00 0.00 98 ASP A CA 9
ATOM 12943 C C . ASP A 1 87 ? -1.280 -1.230 -5.006 1.00 0.00 98 ASP A C 9
ATOM 12944 O O . ASP A 1 87 ? -1.106 -2.354 -5.476 1.00 0.00 98 ASP A O 9
ATOM 12953 N N . LEU A 1 88 ? -0.349 -0.566 -4.331 1.00 0.00 99 LEU A N 9
ATOM 12954 C CA . LEU A 1 88 ? 0.990 -1.123 -4.091 1.00 0.00 99 LEU A CA 9
ATOM 12955 C C . LEU A 1 88 ? 0.961 -2.191 -3.025 1.00 0.00 99 LEU A C 9
ATOM 12956 O O . LEU A 1 88 ? 1.747 -3.137 -3.065 1.00 0.00 99 LEU A O 9
ATOM 12972 N N . ASN A 1 89 ? 0.073 -2.039 -2.057 1.00 0.00 100 ASN A N 9
ATOM 12973 C CA . ASN A 1 89 ? -0.012 -2.998 -0.964 1.00 0.00 100 ASN A CA 9
ATOM 12974 C C . ASN A 1 89 ? -0.272 -4.401 -1.515 1.00 0.00 100 ASN A C 9
ATOM 12975 O O . ASN A 1 89 ? 0.421 -5.355 -1.150 1.00 0.00 100 ASN A O 9
ATOM 12986 N N . ASN A 1 90 ? -1.265 -4.517 -2.407 1.00 0.00 101 ASN A N 9
ATOM 12987 C CA . ASN A 1 90 ? -1.592 -5.811 -3.005 1.00 0.00 101 ASN A CA 9
ATOM 12988 C C . ASN A 1 90 ? -0.482 -6.254 -3.941 1.00 0.00 101 ASN A C 9
ATOM 12989 O O . ASN A 1 90 ? -0.030 -7.379 -3.872 1.00 0.00 101 ASN A O 9
ATOM 13000 N N . GLN A 1 91 ? -0.067 -5.348 -4.833 1.00 0.00 102 GLN A N 9
ATOM 13001 C CA . GLN A 1 91 ? 0.979 -5.670 -5.818 1.00 0.00 102 GLN A CA 9
ATOM 13002 C C . GLN A 1 91 ? 2.191 -6.324 -5.141 1.00 0.00 102 GLN A C 9
ATOM 13003 O O . GLN A 1 91 ? 2.734 -7.311 -5.626 1.00 0.00 102 GLN A O 9
ATOM 13017 N N . LEU A 1 92 ? 2.598 -5.740 -4.017 1.00 0.00 103 LEU A N 9
ATOM 13018 C CA . LEU A 1 92 ? 3.755 -6.226 -3.255 1.00 0.00 103 LEU A CA 9
ATOM 13019 C C . LEU A 1 92 ? 3.422 -7.515 -2.540 1.00 0.00 103 LEU A C 9
ATOM 13020 O O . LEU A 1 92 ? 4.245 -8.020 -1.778 1.00 0.00 103 LEU A O 9
ATOM 13036 N N . ALA A 1 93 ? 2.224 -8.039 -2.779 1.00 0.00 104 ALA A N 9
ATOM 13037 C CA . ALA A 1 93 ? 1.774 -9.286 -2.147 1.00 0.00 104 ALA A CA 9
ATOM 13038 C C . ALA A 1 93 ? 1.222 -10.217 -3.201 1.00 0.00 104 ALA A C 9
ATOM 13039 O O . ALA A 1 93 ? 1.794 -11.280 -3.463 1.00 0.00 104 ALA A O 9
ATOM 13046 N N . GLU A 1 94 ? 0.090 -9.816 -3.810 1.00 0.00 105 GLU A N 9
ATOM 13047 C CA . GLU A 1 94 ? -0.554 -10.616 -4.842 1.00 0.00 105 GLU A CA 9
ATOM 13048 C C . GLU A 1 94 ? 0.495 -11.052 -5.849 1.00 0.00 105 GLU A C 9
ATOM 13049 O O . GLU A 1 94 ? 1.298 -10.228 -6.285 1.00 0.00 105 GLU A O 9
ATOM 13061 N N . LEU A 1 95 ? 0.467 -12.333 -6.205 1.00 0.00 106 LEU A N 9
ATOM 13062 C CA . LEU A 1 95 ? 1.417 -12.911 -7.177 1.00 0.00 106 LEU A CA 9
ATOM 13063 C C . LEU A 1 95 ? 2.822 -12.296 -6.966 1.00 0.00 106 LEU A C 9
ATOM 13064 O O . LEU A 1 95 ? 3.273 -12.134 -5.827 1.00 0.00 106 LEU A O 9
ATOM 13080 N N . GLU A 1 96 ? 3.467 -11.933 -8.051 1.00 0.00 107 GLU A N 9
ATOM 13081 C CA . GLU A 1 96 ? 4.775 -11.322 -8.026 1.00 0.00 107 GLU A CA 9
ATOM 13082 C C . GLU A 1 96 ? 4.639 -9.886 -7.512 1.00 0.00 107 GLU A C 9
ATOM 13083 O O . GLU A 1 96 ? 5.655 -9.238 -7.363 1.00 0.00 107 GLU A O 9
ATOM 13096 N N . GLY A 1 1 ? 15.189 -14.665 -18.245 1.00 0.00 12 GLY A N 10
ATOM 13097 C CA . GLY A 1 1 ? 16.480 -14.048 -18.649 1.00 0.00 12 GLY A CA 10
ATOM 13098 C C . GLY A 1 1 ? 17.028 -13.202 -17.505 1.00 0.00 12 GLY A C 10
ATOM 13099 O O . GLY A 1 1 ? 17.052 -11.974 -17.589 1.00 0.00 12 GLY A O 10
ATOM 13105 N N . GLY A 1 2 ? 17.467 -13.873 -16.432 1.00 0.00 13 GLY A N 10
ATOM 13106 C CA . GLY A 1 2 ? 18.028 -13.188 -15.257 1.00 0.00 13 GLY A CA 10
ATOM 13107 C C . GLY A 1 2 ? 16.947 -12.455 -14.487 1.00 0.00 13 GLY A C 10
ATOM 13108 O O . GLY A 1 2 ? 17.237 -11.516 -13.745 1.00 0.00 13 GLY A O 10
ATOM 13112 N N . LEU A 1 3 ? 15.697 -12.890 -14.664 1.00 0.00 14 LEU A N 10
ATOM 13113 C CA . LEU A 1 3 ? 14.552 -12.273 -13.989 1.00 0.00 14 LEU A CA 10
ATOM 13114 C C . LEU A 1 3 ? 14.629 -12.569 -12.524 1.00 0.00 14 LEU A C 10
ATOM 13115 O O . LEU A 1 3 ? 15.215 -13.580 -12.115 1.00 0.00 14 LEU A O 10
ATOM 13131 N N . VAL A 1 4 ? 14.008 -11.697 -11.731 1.00 0.00 15 VAL A N 10
ATOM 13132 C CA . VAL A 1 4 ? 13.981 -11.888 -10.301 1.00 0.00 15 VAL A CA 10
ATOM 13133 C C . VAL A 1 4 ? 12.841 -11.055 -9.682 1.00 0.00 15 VAL A C 10
ATOM 13134 O O . VAL A 1 4 ? 12.742 -9.852 -9.947 1.00 0.00 15 VAL A O 10
ATOM 13147 N N . PRO A 1 5 ? 11.993 -11.637 -8.843 1.00 0.00 16 PRO A N 10
ATOM 13148 C CA . PRO A 1 5 ? 10.885 -10.876 -8.164 1.00 0.00 16 PRO A CA 10
ATOM 13149 C C . PRO A 1 5 ? 11.380 -9.597 -7.469 1.00 0.00 16 PRO A C 10
ATOM 13150 O O . PRO A 1 5 ? 10.694 -8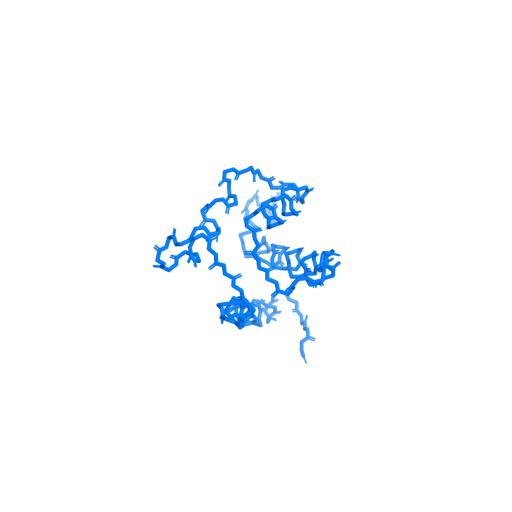.573 -7.462 1.00 0.00 16 PRO A O 10
ATOM 13161 N N . ARG A 1 6 ? 12.575 -9.676 -6.867 1.00 0.00 17 ARG A N 10
ATOM 13162 C CA . ARG A 1 6 ? 13.151 -8.534 -6.150 1.00 0.00 17 ARG A CA 10
ATOM 13163 C C . ARG A 1 6 ? 13.354 -7.364 -7.103 1.00 0.00 17 ARG A C 10
ATOM 13164 O O . ARG A 1 6 ? 13.587 -7.553 -8.296 1.00 0.00 17 ARG A O 10
ATOM 13185 N N . GLY A 1 7 ? 13.260 -6.154 -6.558 1.00 0.00 18 GLY A N 10
ATOM 13186 C CA . GLY A 1 7 ? 13.430 -4.944 -7.349 1.00 0.00 18 GLY A CA 10
ATOM 13187 C C . GLY A 1 7 ? 13.246 -3.721 -6.475 1.00 0.00 18 GLY A C 10
ATOM 13188 O O . GLY A 1 7 ? 12.116 -3.333 -6.173 1.00 0.00 18 GLY A O 10
ATOM 13192 N N . SER A 1 8 ? 14.367 -3.102 -6.079 1.00 0.00 19 SER A N 10
ATOM 13193 C CA . SER A 1 8 ? 14.339 -1.897 -5.245 1.00 0.00 19 SER A CA 10
ATOM 13194 C C . SER A 1 8 ? 13.633 -0.760 -5.968 1.00 0.00 19 SER A C 10
ATOM 13195 O O . SER A 1 8 ? 13.300 0.262 -5.362 1.00 0.00 19 SER A O 10
ATOM 13203 N N . HIS A 1 9 ? 13.397 -0.947 -7.277 1.00 0.00 20 HIS A N 10
ATOM 13204 C CA . HIS A 1 9 ? 12.723 0.068 -8.090 1.00 0.00 20 HIS A CA 10
ATOM 13205 C C . HIS A 1 9 ? 11.338 0.384 -7.513 1.00 0.00 20 HIS A C 10
ATOM 13206 O O . HIS A 1 9 ? 10.928 1.540 -7.465 1.00 0.00 20 HIS A O 10
ATOM 13220 N N . MET A 1 10 ? 10.621 -0.665 -7.089 1.00 0.00 21 MET A N 10
ATOM 13221 C CA . MET A 1 10 ? 9.277 -0.498 -6.523 1.00 0.00 21 MET A CA 10
ATOM 13222 C C . MET A 1 10 ? 9.368 0.143 -5.144 1.00 0.00 21 MET A C 10
ATOM 13223 O O . MET A 1 10 ? 8.627 1.072 -4.829 1.00 0.00 21 MET A O 10
ATOM 13237 N N . ALA A 1 11 ? 10.280 -0.371 -4.309 1.00 0.00 22 ALA A N 10
ATOM 13238 C CA . ALA A 1 11 ? 10.452 0.147 -2.942 1.00 0.00 22 ALA A CA 10
ATOM 13239 C C . ALA A 1 11 ? 10.553 1.674 -2.958 1.00 0.00 22 ALA A C 10
ATOM 13240 O O . ALA A 1 11 ? 10.068 2.352 -2.049 1.00 0.00 22 ALA A O 10
ATOM 13247 N N . SER A 1 12 ? 11.182 2.198 -4.021 1.00 0.00 23 SER A N 10
ATOM 13248 C CA . SER A 1 12 ? 11.346 3.642 -4.185 1.00 0.00 23 SER A CA 10
ATOM 13249 C C . SER A 1 12 ? 9.988 4.335 -4.222 1.00 0.00 23 SER A C 10
ATOM 13250 O O . SER A 1 12 ? 9.829 5.421 -3.685 1.00 0.00 23 SER A O 10
ATOM 13258 N N . LYS A 1 13 ? 9.009 3.684 -4.870 1.00 0.00 24 LYS A N 10
ATOM 13259 C CA . LYS A 1 13 ? 7.655 4.249 -4.997 1.00 0.00 24 LYS A CA 10
ATOM 13260 C C . LYS A 1 13 ? 7.038 4.452 -3.632 1.00 0.00 24 LYS A C 10
ATOM 13261 O O . LYS A 1 13 ? 6.385 5.466 -3.370 1.00 0.00 24 LYS A O 10
ATOM 13280 N N . ARG A 1 14 ? 7.238 3.469 -2.758 1.00 0.00 25 ARG A N 10
ATOM 13281 C CA . ARG A 1 14 ? 6.680 3.553 -1.411 1.00 0.00 25 ARG A CA 10
ATOM 13282 C C . ARG A 1 14 ? 7.252 4.776 -0.679 1.00 0.00 25 ARG A C 10
ATOM 13283 O O . ARG A 1 14 ? 6.515 5.540 -0.056 1.00 0.00 25 ARG A O 10
ATOM 13304 N N . ASP A 1 15 ? 8.580 4.932 -0.763 1.00 0.00 26 ASP A N 10
ATOM 13305 C CA . ASP A 1 15 ? 9.267 6.041 -0.105 1.00 0.00 26 ASP A CA 10
ATOM 13306 C C . ASP A 1 15 ? 8.944 7.345 -0.795 1.00 0.00 26 ASP A C 10
ATOM 13307 O O . ASP A 1 15 ? 8.999 8.407 -0.176 1.00 0.00 26 ASP A O 10
ATOM 13316 N N . LYS A 1 16 ? 8.638 7.258 -2.096 1.00 0.00 27 LYS A N 10
ATOM 13317 C CA . LYS A 1 16 ? 8.350 8.450 -2.877 1.00 0.00 27 LYS A CA 10
ATOM 13318 C C . LYS A 1 16 ? 7.154 9.206 -2.309 1.00 0.00 27 LYS A C 10
ATOM 13319 O O . LYS A 1 16 ? 7.255 10.364 -1.933 1.00 0.00 27 LYS A O 10
ATOM 13338 N N . ILE A 1 17 ? 6.017 8.526 -2.245 1.00 0.00 28 ILE A N 10
ATOM 13339 C CA . ILE A 1 17 ? 4.793 9.145 -1.734 1.00 0.00 28 ILE A CA 10
ATOM 13340 C C . ILE A 1 17 ? 4.959 9.494 -0.262 1.00 0.00 28 ILE A C 10
ATOM 13341 O O . ILE A 1 17 ? 4.529 10.556 0.182 1.00 0.00 28 ILE A O 10
ATOM 13357 N N . ALA A 1 18 ? 5.550 8.570 0.492 1.00 0.00 29 ALA A N 10
ATOM 13358 C CA . ALA A 1 18 ? 5.726 8.763 1.936 1.00 0.00 29 ALA A CA 10
ATOM 13359 C C . ALA A 1 18 ? 6.430 10.083 2.251 1.00 0.00 29 ALA A C 10
ATOM 13360 O O . ALA A 1 18 ? 5.902 10.929 2.985 1.00 0.00 29 ALA A O 10
ATOM 13367 N N . ASP A 1 19 ? 7.635 10.235 1.691 1.00 0.00 30 ASP A N 10
ATOM 13368 C CA . ASP A 1 19 ? 8.446 11.436 1.923 1.00 0.00 30 ASP A CA 10
ATOM 13369 C C . ASP A 1 19 ? 7.751 12.690 1.415 1.00 0.00 30 ASP A C 10
ATOM 13370 O O . ASP A 1 19 ? 7.913 13.777 1.963 1.00 0.00 30 ASP A O 10
ATOM 13379 N N . ILE A 1 20 ? 6.972 12.524 0.346 1.00 0.00 31 ILE A N 10
ATOM 13380 C CA . ILE A 1 20 ? 6.254 13.654 -0.260 1.00 0.00 31 ILE A CA 10
ATOM 13381 C C . ILE A 1 20 ? 5.017 13.993 0.536 1.00 0.00 31 ILE A C 10
ATOM 13382 O O . ILE A 1 20 ? 4.638 15.161 0.630 1.00 0.00 31 ILE A O 10
ATOM 13398 N N . GLN A 1 21 ? 4.356 12.973 1.058 1.00 0.00 32 GLN A N 10
ATOM 13399 C CA . GLN A 1 21 ? 3.108 13.171 1.801 1.00 0.00 32 GLN A CA 10
ATOM 13400 C C . GLN A 1 21 ? 3.339 14.099 2.967 1.00 0.00 32 GLN A C 10
ATOM 13401 O O . GLN A 1 21 ? 2.704 15.149 3.065 1.00 0.00 32 GLN A O 10
ATOM 13415 N N . GLU A 1 22 ? 4.267 13.708 3.838 1.00 0.00 33 GLU A N 10
ATOM 13416 C CA . GLU A 1 22 ? 4.581 14.507 5.017 1.00 0.00 33 GLU A CA 10
ATOM 13417 C C . GLU A 1 22 ? 5.083 15.863 4.606 1.00 0.00 33 GLU A C 10
ATOM 13418 O O . GLU A 1 22 ? 4.578 16.878 5.077 1.00 0.00 33 GLU A O 10
ATOM 13430 N N . ALA A 1 23 ? 6.134 15.884 3.765 1.00 0.00 34 ALA A N 10
ATOM 13431 C CA . ALA A 1 23 ? 6.758 17.137 3.359 1.00 0.00 34 ALA A CA 10
ATOM 13432 C C . ALA A 1 23 ? 5.708 18.157 3.025 1.00 0.00 34 ALA A C 10
ATOM 13433 O O . ALA A 1 23 ? 5.694 19.187 3.654 1.00 0.00 34 ALA A O 10
ATOM 13440 N N . LEU A 1 24 ? 4.818 17.843 2.072 1.00 0.00 35 LEU A N 10
ATOM 13441 C CA . LEU A 1 24 ? 3.754 18.779 1.723 1.00 0.00 35 LEU A CA 10
ATOM 13442 C C . LEU A 1 24 ? 2.716 18.902 2.856 1.00 0.00 35 LEU A C 10
ATOM 13443 O O . LEU A 1 24 ? 2.422 20.003 3.329 1.00 0.00 35 LEU A O 10
ATOM 13459 N N . ALA A 1 25 ? 2.087 17.772 3.217 1.00 0.00 36 ALA A N 10
ATOM 13460 C CA . ALA A 1 25 ? 1.011 17.783 4.232 1.00 0.00 36 ALA A CA 10
ATOM 13461 C C . ALA A 1 25 ? 1.465 18.556 5.469 1.00 0.00 36 ALA A C 10
ATOM 13462 O O . ALA A 1 25 ? 0.878 19.573 5.864 1.00 0.00 36 ALA A O 10
ATOM 13469 N N . HIS A 1 26 ? 2.554 18.075 6.031 1.00 0.00 37 HIS A N 10
ATOM 13470 C CA . HIS A 1 26 ? 3.220 18.662 7.189 1.00 0.00 37 HIS A CA 10
ATOM 13471 C C . HIS A 1 26 ? 3.937 19.953 6.805 1.00 0.00 37 HIS A C 10
ATOM 13472 O O . HIS A 1 26 ? 4.925 20.302 7.462 1.00 0.00 37 HIS A O 10
ATOM 13486 N N . ALA A 1 27 ? 3.490 20.629 5.723 1.00 0.00 38 ALA A N 10
ATOM 13487 C CA . ALA A 1 27 ? 4.153 21.862 5.278 1.00 0.00 38 ALA A CA 10
ATOM 13488 C C . ALA A 1 27 ? 3.269 23.042 5.372 1.00 0.00 38 ALA A C 10
ATOM 13489 O O . ALA A 1 27 ? 3.657 23.990 6.048 1.00 0.00 38 ALA A O 10
ATOM 13496 N N . ASP A 1 28 ? 2.058 22.962 4.722 1.00 0.00 39 ASP A N 10
ATOM 13497 C CA . ASP A 1 28 ? 1.046 24.082 4.676 1.00 0.00 39 ASP A CA 10
ATOM 13498 C C . ASP A 1 28 ? 1.625 25.358 5.301 1.00 0.00 39 ASP A C 10
ATOM 13499 O O . ASP A 1 28 ? 1.063 25.942 6.239 1.00 0.00 39 ASP A O 10
ATOM 13508 N N . ALA A 1 29 ? 2.842 25.719 4.840 1.00 0.00 40 ALA A N 10
ATOM 13509 C CA . ALA A 1 29 ? 3.582 26.830 5.429 1.00 0.00 40 ALA A CA 10
ATOM 13510 C C . ALA A 1 29 ? 2.814 28.120 5.304 1.00 0.00 40 ALA A C 10
ATOM 13511 O O . ALA A 1 29 ? 2.599 28.826 6.290 1.00 0.00 40 ALA A O 10
ATOM 13518 N N . ASN A 1 30 ? 2.403 28.407 4.079 1.00 0.00 41 ASN A N 10
ATOM 13519 C CA . ASN A 1 30 ? 1.647 29.624 3.775 1.00 0.00 41 ASN A CA 10
ATOM 13520 C C . ASN A 1 30 ? 0.166 29.382 3.899 1.00 0.00 41 ASN A C 10
ATOM 13521 O O . ASN A 1 30 ? -0.605 30.182 3.373 1.00 0.00 41 ASN A O 10
ATOM 13532 N N . ALA A 1 31 ? -0.234 28.293 4.615 1.00 0.00 42 ALA A N 10
ATOM 13533 C CA . ALA A 1 31 ? -1.674 27.956 4.827 1.00 0.00 42 ALA A CA 10
ATOM 13534 C C . ALA A 1 31 ? -2.510 28.463 3.637 1.00 0.00 42 ALA A C 10
ATOM 13535 O O . ALA A 1 31 ? -3.460 29.228 3.792 1.00 0.00 42 ALA A O 10
ATOM 13542 N N . ASP A 1 32 ? -2.090 28.061 2.433 1.00 0.00 43 ASP A N 10
ATOM 13543 C CA . ASP A 1 32 ? -2.736 28.499 1.184 1.00 0.00 43 ASP A CA 10
ATOM 13544 C C . ASP A 1 32 ? -3.743 27.482 0.729 1.00 0.00 43 ASP A C 10
ATOM 13545 O O . ASP A 1 32 ? -4.669 27.834 0.004 1.00 0.00 43 ASP A O 10
ATOM 13554 N N . GLN A 1 33 ? -3.552 26.229 1.142 1.00 0.00 44 GLN A N 10
ATOM 13555 C CA . GLN A 1 33 ? -4.471 25.142 0.787 1.00 0.00 44 GLN A CA 10
ATOM 13556 C C . GLN A 1 33 ? -4.455 24.862 -0.699 1.00 0.00 44 GLN A C 10
ATOM 13557 O O . GLN A 1 33 ? -5.280 24.100 -1.186 1.00 0.00 44 GLN A O 10
ATOM 13571 N N . HIS A 1 34 ? -3.519 25.494 -1.415 1.00 0.00 45 HIS A N 10
ATOM 13572 C CA . HIS A 1 34 ? -3.385 25.326 -2.876 1.00 0.00 45 HIS A CA 10
ATOM 13573 C C . HIS A 1 34 ? -2.000 24.813 -3.159 1.00 0.00 45 HIS A C 10
ATOM 13574 O O . HIS A 1 34 ? -1.181 24.744 -2.247 1.00 0.00 45 HIS A O 10
ATOM 13588 N N . LEU A 1 35 ? -1.749 24.492 -4.421 1.00 0.00 46 LEU A N 10
ATOM 13589 C CA . LEU A 1 35 ? -0.444 23.989 -4.873 1.00 0.00 46 LEU A CA 10
ATOM 13590 C C . LEU A 1 35 ? 0.126 24.820 -6.003 1.00 0.00 46 LEU A C 10
ATOM 13591 O O . LEU A 1 35 ? -0.264 24.657 -7.160 1.00 0.00 46 LEU A O 10
ATOM 13607 N N . ASP A 1 36 ? 1.092 25.686 -5.666 1.00 0.00 47 ASP A N 10
ATOM 13608 C CA . ASP A 1 36 ? 1.777 26.500 -6.647 1.00 0.00 47 ASP A CA 10
ATOM 13609 C C . ASP A 1 36 ? 3.140 25.876 -6.847 1.00 0.00 47 ASP A C 10
ATOM 13610 O O . ASP A 1 36 ? 3.737 25.357 -5.890 1.00 0.00 47 ASP A O 10
ATOM 13619 N N . PHE A 1 37 ? 3.619 25.896 -8.090 1.00 0.00 48 PHE A N 10
ATOM 13620 C CA . PHE A 1 37 ? 4.900 25.315 -8.465 1.00 0.00 48 PHE A CA 10
ATOM 13621 C C . PHE A 1 37 ? 5.968 25.541 -7.418 1.00 0.00 48 PHE A C 10
ATOM 13622 O O . PHE A 1 37 ? 6.617 24.609 -6.997 1.00 0.00 48 PHE A O 10
ATOM 13639 N N . ASP A 1 38 ? 6.096 26.790 -6.971 1.00 0.00 49 ASP A N 10
ATOM 13640 C CA . ASP A 1 38 ? 7.092 27.150 -5.951 1.00 0.00 49 ASP A CA 10
ATOM 13641 C C . ASP A 1 38 ? 7.062 26.179 -4.775 1.00 0.00 49 ASP A C 10
ATOM 13642 O O . ASP A 1 38 ? 8.083 25.594 -4.398 1.00 0.00 49 ASP A O 10
ATOM 13651 N N . GLU A 1 39 ? 5.873 26.025 -4.187 1.00 0.00 50 GLU A N 10
ATOM 13652 C CA . GLU A 1 39 ? 5.712 25.141 -3.038 1.00 0.00 50 GLU A CA 10
ATOM 13653 C C . GLU A 1 39 ? 6.105 23.715 -3.395 1.00 0.00 50 GLU A C 10
ATOM 13654 O O . GLU A 1 39 ? 6.909 23.100 -2.714 1.00 0.00 50 GLU A O 10
ATOM 13666 N N . TRP A 1 40 ? 5.525 23.197 -4.474 1.00 0.00 51 TRP A N 10
ATOM 13667 C CA . TRP A 1 40 ? 5.805 21.828 -4.900 1.00 0.00 51 TRP A CA 10
ATOM 13668 C C . TRP A 1 40 ? 7.217 21.694 -5.416 1.00 0.00 51 TRP A C 10
ATOM 13669 O O . TRP A 1 40 ? 7.753 20.585 -5.498 1.00 0.00 51 TRP A O 10
ATOM 13690 N N . ARG A 1 41 ? 7.803 22.820 -5.787 1.00 0.00 52 ARG A N 10
ATOM 13691 C CA . ARG A 1 41 ? 9.152 22.805 -6.325 1.00 0.00 52 ARG A CA 10
ATOM 13692 C C . ARG A 1 41 ? 10.240 22.755 -5.267 1.00 0.00 52 ARG A C 10
ATOM 13693 O O . ARG A 1 41 ? 11.021 21.826 -5.229 1.00 0.00 52 ARG A O 10
ATOM 13714 N N . GLN A 1 42 ? 10.292 23.794 -4.440 1.00 0.00 53 GLN A N 10
ATOM 13715 C CA . GLN A 1 42 ? 11.345 23.922 -3.418 1.00 0.00 53 GLN A CA 10
ATOM 13716 C C . GLN A 1 42 ? 11.185 22.932 -2.305 1.00 0.00 53 GLN A C 10
ATOM 13717 O O . GLN A 1 42 ? 12.176 22.399 -1.776 1.00 0.00 53 GLN A O 10
ATOM 13731 N N . GLU A 1 43 ? 9.938 22.711 -1.922 1.00 0.00 54 GLU A N 10
ATOM 13732 C CA . GLU A 1 43 ? 9.657 21.821 -0.806 1.00 0.00 54 GLU A CA 10
ATOM 13733 C C . GLU A 1 43 ? 10.157 20.404 -1.039 1.00 0.00 54 GLU A C 10
ATOM 13734 O O . GLU A 1 43 ? 10.866 19.840 -0.206 1.00 0.00 54 GLU A O 10
ATOM 13746 N N . LEU A 1 44 ? 9.742 19.814 -2.149 1.00 0.00 55 LEU A N 10
ATOM 13747 C CA . LEU A 1 44 ? 10.096 18.424 -2.465 1.00 0.00 55 LEU A CA 10
ATOM 13748 C C . LEU A 1 44 ? 11.505 18.323 -2.939 1.00 0.00 55 LEU A C 10
ATOM 13749 O O . LEU A 1 44 ? 12.138 17.287 -2.793 1.00 0.00 55 LEU A O 10
ATOM 13765 N N . LYS A 1 45 ? 12.013 19.390 -3.514 1.00 0.00 56 LYS A N 10
ATOM 13766 C CA . LYS A 1 45 ? 13.374 19.357 -4.030 1.00 0.00 56 LYS A CA 10
ATOM 13767 C C . LYS A 1 45 ? 14.402 18.981 -2.970 1.00 0.00 56 LYS A C 10
ATOM 13768 O O . LYS A 1 45 ? 15.273 18.131 -3.206 1.00 0.00 56 LYS A O 10
ATOM 13787 N N . CYS A 1 46 ? 14.321 19.630 -1.808 1.00 0.00 57 CYS A N 10
ATOM 13788 C CA . CYS A 1 46 ? 15.288 19.383 -0.731 1.00 0.00 57 CYS A CA 10
ATOM 13789 C C . CYS A 1 46 ? 15.253 17.939 -0.258 1.00 0.00 57 CYS A C 10
ATOM 13790 O O . CYS A 1 46 ? 16.061 17.536 0.567 1.00 0.00 57 CYS A O 10
ATOM 13798 N N . ARG A 1 47 ? 14.288 17.169 -0.779 1.00 0.00 58 ARG A N 10
ATOM 13799 C CA . ARG A 1 47 ? 14.107 15.756 -0.398 1.00 0.00 58 ARG A CA 10
ATOM 13800 C C . ARG A 1 47 ? 14.924 14.856 -1.274 1.00 0.00 58 ARG A C 10
ATOM 13801 O O . ARG A 1 47 ? 14.670 13.660 -1.336 1.00 0.00 58 ARG A O 10
ATOM 13822 N N . GLY A 1 48 ? 15.920 15.431 -1.946 1.00 0.00 59 GLY A N 10
ATOM 13823 C CA . GLY A 1 48 ? 16.802 14.659 -2.821 1.00 0.00 59 GLY A CA 10
ATOM 13824 C C . GLY A 1 48 ? 16.229 14.539 -4.208 1.00 0.00 59 GLY A C 10
ATOM 13825 O O . GLY A 1 48 ? 16.765 13.803 -5.025 1.00 0.00 59 GLY A O 10
ATOM 13829 N N . HIS A 1 49 ? 15.130 15.265 -4.480 1.00 0.00 60 HIS A N 10
ATOM 13830 C CA . HIS A 1 49 ? 14.475 15.233 -5.809 1.00 0.00 60 HIS A CA 10
ATOM 13831 C C . HIS A 1 49 ? 14.992 16.398 -6.638 1.00 0.00 60 HIS A C 10
ATOM 13832 O O . HIS A 1 49 ? 15.313 17.451 -6.094 1.00 0.00 60 HIS A O 10
ATOM 13846 N N . ALA A 1 50 ? 15.065 16.196 -7.960 1.00 0.00 61 ALA A N 10
ATOM 13847 C CA . ALA A 1 50 ? 15.537 17.228 -8.888 1.00 0.00 61 ALA A CA 10
ATOM 13848 C C . ALA A 1 50 ? 14.370 18.109 -9.309 1.00 0.00 61 ALA A C 10
ATOM 13849 O O . ALA A 1 50 ? 13.209 17.738 -9.137 1.00 0.00 61 ALA A O 10
ATOM 13856 N N . ASP A 1 51 ? 14.699 19.276 -9.850 1.00 0.00 62 ASP A N 10
ATOM 13857 C CA . ASP A 1 51 ? 13.688 20.236 -10.296 1.00 0.00 62 ASP A CA 10
ATOM 13858 C C . ASP A 1 51 ? 12.979 19.744 -11.554 1.00 0.00 62 ASP A C 10
ATOM 13859 O O . ASP A 1 51 ? 11.799 20.021 -11.754 1.00 0.00 62 ASP A O 10
ATOM 13868 N N . ALA A 1 52 ? 13.714 19.067 -12.432 1.00 0.00 63 ALA A N 10
ATOM 13869 C CA . ALA A 1 52 ? 13.147 18.562 -13.688 1.00 0.00 63 ALA A CA 10
ATOM 13870 C C . ALA A 1 52 ? 12.336 17.292 -13.483 1.00 0.00 63 ALA A C 10
ATOM 13871 O O . ALA A 1 52 ? 11.239 17.139 -14.024 1.00 0.00 63 ALA A O 10
ATOM 13878 N N . ASP A 1 53 ? 12.900 16.351 -12.723 1.00 0.00 64 ASP A N 10
ATOM 13879 C CA . ASP A 1 53 ? 12.255 15.056 -12.495 1.00 0.00 64 ASP A CA 10
ATOM 13880 C C . ASP A 1 53 ? 10.930 15.225 -11.794 1.00 0.00 64 ASP A C 10
ATOM 13881 O O . ASP A 1 53 ? 9.965 14.521 -12.100 1.00 0.00 64 ASP A O 10
ATOM 13890 N N . ILE A 1 54 ? 10.888 16.157 -10.841 1.00 0.00 65 ILE A N 10
ATOM 13891 C CA . ILE A 1 54 ? 9.668 16.394 -10.086 1.00 0.00 65 ILE A CA 10
ATOM 13892 C C . ILE A 1 54 ? 8.619 17.074 -10.926 1.00 0.00 65 ILE A C 10
ATOM 13893 O O . ILE A 1 54 ? 7.421 16.995 -10.655 1.00 0.00 65 ILE A O 10
ATOM 13909 N N . GLU A 1 55 ? 9.087 17.814 -11.924 1.00 0.00 66 GLU A N 10
ATOM 13910 C CA . GLU A 1 55 ? 8.192 18.595 -12.770 1.00 0.00 66 GLU A CA 10
ATOM 13911 C C . GLU A 1 55 ? 7.352 17.689 -13.646 1.00 0.00 66 GLU A C 10
ATOM 13912 O O . GLU A 1 55 ? 6.166 17.939 -13.864 1.00 0.00 66 GLU A O 10
ATOM 13924 N N . ALA A 1 56 ? 7.993 16.643 -14.166 1.00 0.00 67 ALA A N 10
ATOM 13925 C CA . ALA A 1 56 ? 7.319 15.691 -15.060 1.00 0.00 67 ALA A CA 10
ATOM 13926 C C . ALA A 1 56 ? 6.099 15.044 -14.398 1.00 0.00 67 ALA A C 10
ATOM 13927 O O . ALA A 1 56 ? 5.006 15.031 -14.972 1.00 0.00 67 ALA A O 10
ATOM 13934 N N . VAL A 1 57 ? 6.305 14.522 -13.196 1.00 0.00 68 VAL A N 10
ATOM 13935 C CA . VAL A 1 57 ? 5.239 13.868 -12.431 1.00 0.00 68 VAL A CA 10
ATOM 13936 C C . VAL A 1 57 ? 4.240 14.884 -11.907 1.00 0.00 68 VAL A C 10
ATOM 13937 O O . VAL A 1 57 ? 3.077 14.549 -11.690 1.00 0.00 68 VAL A O 10
ATOM 13950 N N . PHE A 1 58 ? 4.703 16.121 -11.684 1.00 0.00 69 PHE A N 10
ATOM 13951 C CA . PHE A 1 58 ? 3.840 17.172 -11.160 1.00 0.00 69 PHE A CA 10
ATOM 13952 C C . PHE A 1 58 ? 2.900 17.653 -12.247 1.00 0.00 69 PHE A C 10
ATOM 13953 O O . PHE A 1 58 ? 1.688 17.567 -12.088 1.00 0.00 69 PHE A O 10
ATOM 13970 N N . ALA A 1 59 ? 3.458 18.215 -13.343 1.00 0.00 70 ALA A N 10
ATOM 13971 C CA . ALA A 1 59 ? 2.659 18.761 -14.463 1.00 0.00 70 ALA A CA 10
ATOM 13972 C C . ALA A 1 59 ? 1.481 17.862 -14.782 1.00 0.00 70 ALA A C 10
ATOM 13973 O O . ALA A 1 59 ? 0.458 18.281 -15.295 1.00 0.00 70 ALA A O 10
ATOM 13980 N N . LYS A 1 60 ? 1.579 16.617 -14.386 1.00 0.00 71 LYS A N 10
ATOM 13981 C CA . LYS A 1 60 ? 0.513 15.638 -14.530 1.00 0.00 71 LYS A CA 10
ATOM 13982 C C . LYS A 1 60 ? -0.806 16.146 -13.905 1.00 0.00 71 LYS A C 10
ATOM 13983 O O . LYS A 1 60 ? -1.858 15.554 -14.080 1.00 0.00 71 LYS A O 10
ATOM 14002 N N . TYR A 1 61 ? -0.730 17.242 -13.132 1.00 0.00 72 TYR A N 10
ATOM 14003 C CA . TYR A 1 61 ? -1.904 17.824 -12.440 1.00 0.00 72 TYR A CA 10
ATOM 14004 C C . TYR A 1 61 ? -2.346 19.137 -13.047 1.00 0.00 72 TYR A C 10
ATOM 14005 O O . TYR A 1 61 ? -3.389 19.654 -12.666 1.00 0.00 72 TYR A O 10
ATOM 14023 N N . ASP A 1 62 ? -1.568 19.670 -13.983 1.00 0.00 73 ASP A N 10
ATOM 14024 C CA . ASP A 1 62 ? -1.909 20.949 -14.649 1.00 0.00 73 ASP A CA 10
ATOM 14025 C C . ASP A 1 62 ? -2.727 20.656 -15.899 1.00 0.00 73 ASP A C 10
ATOM 14026 O O . ASP A 1 62 ? -2.331 21.016 -17.014 1.00 0.00 73 ASP A O 10
ATOM 14035 N N . VAL A 1 63 ? -3.862 20.001 -15.723 1.00 0.00 74 VAL A N 10
ATOM 14036 C CA . VAL A 1 63 ? -4.710 19.639 -16.867 1.00 0.00 74 VAL A CA 10
ATOM 14037 C C . VAL A 1 63 ? -4.992 20.864 -17.745 1.00 0.00 74 VAL A C 10
ATOM 14038 O O . VAL A 1 63 ? -4.870 20.799 -18.969 1.00 0.00 74 VAL A O 10
ATOM 14051 N N . ASP A 1 64 ? -5.366 21.972 -17.104 1.00 0.00 75 ASP A N 10
ATOM 14052 C CA . ASP A 1 64 ? -5.660 23.207 -17.825 1.00 0.00 75 ASP A CA 10
ATOM 14053 C C . ASP A 1 64 ? -4.367 23.837 -18.321 1.00 0.00 75 ASP A C 10
ATOM 14054 O O . ASP A 1 64 ? -4.403 24.743 -19.145 1.00 0.00 75 ASP A O 10
ATOM 14063 N N . GLY A 1 65 ? -3.224 23.356 -17.803 1.00 0.00 76 GLY A N 10
ATOM 14064 C CA . GLY A 1 65 ? -1.919 23.892 -18.194 1.00 0.00 76 GLY A CA 10
ATOM 14065 C C . GLY A 1 65 ? -1.736 25.288 -17.630 1.00 0.00 76 GLY A C 10
ATOM 14066 O O . GLY A 1 65 ? -0.919 26.055 -18.129 1.00 0.00 76 GLY A O 10
ATOM 14070 N N . ASP A 1 66 ? -2.517 25.627 -16.577 1.00 0.00 77 ASP A N 10
ATOM 14071 C CA . ASP A 1 66 ? -2.425 26.971 -15.969 1.00 0.00 77 ASP A CA 10
ATOM 14072 C C . ASP A 1 66 ? -1.245 27.046 -15.048 1.00 0.00 77 ASP A C 10
ATOM 14073 O O . ASP A 1 66 ? -0.845 28.146 -14.683 1.00 0.00 77 ASP A O 10
ATOM 14082 N N . ARG A 1 67 ? -0.697 25.873 -14.685 1.00 0.00 78 ARG A N 10
ATOM 14083 C CA . ARG A 1 67 ? 0.481 25.772 -13.799 1.00 0.00 78 ARG A CA 10
ATOM 14084 C C . ARG A 1 67 ? 0.101 25.926 -12.325 1.00 0.00 78 ARG A C 10
ATOM 14085 O O . ARG A 1 67 ? 0.965 25.888 -11.452 1.00 0.00 78 ARG A O 10
ATOM 14106 N N . VAL A 1 68 ? -1.183 26.111 -12.058 1.00 0.00 79 VAL A N 10
ATOM 14107 C CA . VAL A 1 68 ? -1.682 26.302 -10.684 1.00 0.00 79 VAL A CA 10
ATOM 14108 C C . VAL A 1 68 ? -3.033 25.643 -10.554 1.00 0.00 79 VAL A C 10
ATOM 14109 O O . VAL A 1 68 ? -3.850 25.701 -11.473 1.00 0.00 79 VAL A O 10
ATOM 14122 N N . LEU A 1 69 ? -3.260 25.005 -9.413 1.00 0.00 80 LEU A N 10
ATOM 14123 C CA . LEU A 1 69 ? -4.508 24.327 -9.122 1.00 0.00 80 LEU A CA 10
ATOM 14124 C C . LEU A 1 69 ? -4.845 24.521 -7.642 1.00 0.00 80 LEU A C 10
ATOM 14125 O O . LEU A 1 69 ? -3.995 24.333 -6.778 1.00 0.00 80 LEU A O 10
ATOM 14141 N N . ASP A 1 70 ? -6.100 24.872 -7.371 1.00 0.00 81 ASP A N 10
ATOM 14142 C CA . ASP A 1 70 ? -6.593 25.073 -6.010 1.00 0.00 81 ASP A CA 10
ATOM 14143 C C . ASP A 1 70 ? -7.277 23.811 -5.532 1.00 0.00 81 ASP A C 10
ATOM 14144 O O . ASP A 1 70 ? -7.167 22.750 -6.158 1.00 0.00 81 ASP A O 10
ATOM 14153 N N . ALA A 1 71 ? -7.981 23.934 -4.407 1.00 0.00 82 ALA A N 10
ATOM 14154 C CA . ALA A 1 71 ? -8.716 22.823 -3.788 1.00 0.00 82 ALA A CA 10
ATOM 14155 C C . ALA A 1 71 ? -9.581 22.080 -4.805 1.00 0.00 82 ALA A C 10
ATOM 14156 O O . ALA A 1 71 ? -10.050 20.964 -4.558 1.00 0.00 82 ALA A O 10
ATOM 14163 N N . GLU A 1 72 ? -9.807 22.734 -5.954 1.00 0.00 83 GLU A N 10
ATOM 14164 C CA . GLU A 1 72 ? -10.662 22.145 -6.983 1.00 0.00 83 GLU A CA 10
ATOM 14165 C C . GLU A 1 72 ? -10.077 20.853 -7.564 1.00 0.00 83 GLU A C 10
ATOM 14166 O O . GLU A 1 72 ? -10.668 19.782 -7.431 1.00 0.00 83 GLU A O 10
ATOM 14178 N N . GLU A 1 73 ? -8.902 20.954 -8.168 1.00 0.00 84 GLU A N 10
ATOM 14179 C CA . GLU A 1 73 ? -8.199 19.795 -8.767 1.00 0.00 84 GLU A CA 10
ATOM 14180 C C . GLU A 1 73 ? -7.359 19.083 -7.722 1.00 0.00 84 GLU A C 10
ATOM 14181 O O . GLU A 1 73 ? -6.987 17.920 -7.894 1.00 0.00 84 GLU A O 10
ATOM 14193 N N . GLN A 1 74 ? -7.017 19.816 -6.663 1.00 0.00 85 GLN A N 10
ATOM 14194 C CA . GLN A 1 74 ? -6.167 19.262 -5.604 1.00 0.00 85 GLN A CA 10
ATOM 14195 C C . GLN A 1 74 ? -6.838 18.063 -4.953 1.00 0.00 85 GLN A C 10
ATOM 14196 O O . GLN A 1 74 ? -6.174 17.107 -4.574 1.00 0.00 85 GLN A O 10
ATOM 14210 N N . MET A 1 75 ? -8.163 18.130 -4.813 1.00 0.00 86 MET A N 10
ATOM 14211 C CA . MET A 1 75 ? -8.901 17.035 -4.179 1.00 0.00 86 MET A CA 10
ATOM 14212 C C . MET A 1 75 ? -8.651 15.741 -4.948 1.00 0.00 86 MET A C 10
ATOM 14213 O O . MET A 1 75 ? -8.410 14.686 -4.355 1.00 0.00 86 MET A O 10
ATOM 14227 N N . LYS A 1 76 ? -8.731 15.832 -6.278 1.00 0.00 87 LYS A N 10
ATOM 14228 C CA . LYS A 1 76 ? -8.541 14.669 -7.126 1.00 0.00 87 LYS A CA 10
ATOM 14229 C C . LYS A 1 76 ? -7.157 14.081 -6.911 1.00 0.00 87 LYS A C 10
ATOM 14230 O O . LYS A 1 76 ? -6.987 12.861 -6.900 1.00 0.00 87 LYS A O 10
ATOM 14249 N N . MET A 1 77 ? -6.173 14.967 -6.755 1.00 0.00 88 MET A N 10
ATOM 14250 C CA . MET A 1 77 ? -4.795 14.533 -6.558 1.00 0.00 88 MET A CA 10
ATOM 14251 C C . MET A 1 77 ? -4.689 13.648 -5.309 1.00 0.00 88 MET A C 10
ATOM 14252 O O . MET A 1 77 ? -4.333 12.479 -5.404 1.00 0.00 88 MET A O 10
ATOM 14266 N N . ALA A 1 78 ? -5.010 14.223 -4.138 1.00 0.00 89 ALA A N 10
ATOM 14267 C CA . ALA A 1 78 ? -4.938 13.484 -2.876 1.00 0.00 89 ALA A CA 10
ATOM 14268 C C . ALA A 1 78 ? -5.667 12.142 -2.976 1.00 0.00 89 ALA A C 10
ATOM 14269 O O . ALA A 1 78 ? -5.123 11.104 -2.617 1.00 0.00 89 ALA A O 10
ATOM 14276 N N . HIS A 1 79 ? -6.894 12.177 -3.490 1.00 0.00 90 HIS A N 10
ATOM 14277 C CA . HIS A 1 79 ? -7.705 10.955 -3.638 1.00 0.00 90 HIS A CA 10
ATOM 14278 C C . HIS A 1 79 ? -6.952 9.885 -4.427 1.00 0.00 90 HIS A C 10
ATOM 14279 O O . HIS A 1 79 ? -7.014 8.691 -4.113 1.00 0.00 90 HIS A O 10
ATOM 14293 N N . ASP A 1 80 ? -6.238 10.326 -5.458 1.00 0.00 91 ASP A N 10
ATOM 14294 C CA . ASP A 1 80 ? -5.471 9.405 -6.303 1.00 0.00 91 ASP A CA 10
ATOM 14295 C C . ASP A 1 80 ? -4.301 8.813 -5.527 1.00 0.00 91 ASP A C 10
ATOM 14296 O O . ASP A 1 80 ? -4.008 7.623 -5.625 1.00 0.00 91 ASP A O 10
ATOM 14305 N N . LEU A 1 81 ? -3.628 9.664 -4.756 1.00 0.00 92 LEU A N 10
ATOM 14306 C CA . LEU A 1 81 ? -2.465 9.238 -3.957 1.00 0.00 92 LEU A CA 10
ATOM 14307 C C . LEU A 1 81 ? -2.883 8.339 -2.823 1.00 0.00 92 LEU A C 10
ATOM 14308 O O . LEU A 1 81 ? -2.098 7.508 -2.369 1.00 0.00 92 LEU A O 10
ATOM 14324 N N . GLU A 1 82 ? -4.110 8.508 -2.364 1.00 0.00 93 GLU A N 10
ATOM 14325 C CA . GLU A 1 82 ? -4.623 7.695 -1.264 1.00 0.00 93 GLU A CA 10
ATOM 14326 C C . GLU A 1 82 ? -4.840 6.266 -1.726 1.00 0.00 93 GLU A C 10
ATOM 14327 O O . GLU A 1 82 ? -4.506 5.322 -1.006 1.00 0.00 93 GLU A O 10
ATOM 14339 N N . GLY A 1 83 ? -5.404 6.107 -2.929 1.00 0.00 94 GLY A N 10
ATOM 14340 C CA . GLY A 1 83 ? -5.670 4.776 -3.476 1.00 0.00 94 GLY A CA 10
ATOM 14341 C C . GLY A 1 83 ? -4.377 4.055 -3.790 1.00 0.00 94 GLY A C 10
ATOM 14342 O O . GLY A 1 83 ? -4.250 2.862 -3.546 1.00 0.00 94 GLY A O 10
ATOM 14346 N N . GLN A 1 84 ? -3.404 4.803 -4.328 1.00 0.00 95 GLN A N 10
ATOM 14347 C CA . GLN A 1 84 ? -2.092 4.231 -4.677 1.00 0.00 95 GLN A CA 10
ATOM 14348 C C . GLN A 1 84 ? -1.414 3.692 -3.442 1.00 0.00 95 GLN A C 10
ATOM 14349 O O . GLN A 1 84 ? -0.838 2.617 -3.473 1.00 0.00 95 GLN A O 10
ATOM 14363 N N . LYS A 1 85 ? -1.491 4.438 -2.346 1.00 0.00 96 LYS A N 10
ATOM 14364 C CA . LYS A 1 85 ? -0.857 4.005 -1.113 1.00 0.00 96 LYS A CA 10
ATOM 14365 C C . LYS A 1 85 ? -1.443 2.673 -0.639 1.00 0.00 96 LYS A C 10
ATOM 14366 O O . LYS A 1 85 ? -0.703 1.744 -0.330 1.00 0.00 96 LYS A O 10
ATOM 14385 N N . SER A 1 86 ? -2.775 2.601 -0.583 1.00 0.00 97 SER A N 10
ATOM 14386 C CA . SER A 1 86 ? -3.457 1.384 -0.129 1.00 0.00 97 SER A CA 10
ATOM 14387 C C . SER A 1 86 ? -3.278 0.264 -1.144 1.00 0.00 97 SER A C 10
ATOM 14388 O O . SER A 1 86 ? -2.979 -0.879 -0.785 1.00 0.00 97 SER A O 10
ATOM 14396 N N . ASP A 1 87 ? -3.454 0.607 -2.427 1.00 0.00 98 ASP A N 10
ATOM 14397 C CA . ASP A 1 87 ? -3.323 -0.367 -3.508 1.00 0.00 98 ASP A CA 10
ATOM 14398 C C . ASP A 1 87 ? -1.912 -0.906 -3.558 1.00 0.00 98 ASP A C 10
ATOM 14399 O O . ASP A 1 87 ? -1.694 -2.083 -3.819 1.00 0.00 98 ASP A O 10
ATOM 14408 N N . LEU A 1 88 ? -0.947 -0.026 -3.311 1.00 0.00 99 LEU A N 10
ATOM 14409 C CA . LEU A 1 88 ? 0.458 -0.423 -3.349 1.00 0.00 99 LEU A CA 10
ATOM 14410 C C . LEU A 1 88 ? 0.755 -1.441 -2.251 1.00 0.00 99 LEU A C 10
ATOM 14411 O O . LEU A 1 88 ? 1.446 -2.431 -2.482 1.00 0.00 99 LEU A O 10
ATOM 14427 N N . ASN A 1 89 ? 0.248 -1.163 -1.044 1.00 0.00 100 ASN A N 10
ATOM 14428 C CA . ASN A 1 89 ? 0.485 -2.030 0.109 1.00 0.00 100 ASN A CA 10
ATOM 14429 C C . ASN A 1 89 ? 0.084 -3.459 -0.231 1.00 0.00 100 ASN A C 10
ATOM 14430 O O . ASN A 1 89 ? 0.754 -4.412 0.165 1.00 0.00 100 ASN A O 10
ATOM 14441 N N . ASN A 1 90 ? -1.014 -3.585 -0.990 1.00 0.00 101 ASN A N 10
ATOM 14442 C CA . ASN A 1 90 ? -1.506 -4.905 -1.411 1.00 0.00 101 ASN A CA 10
ATOM 14443 C C . ASN A 1 90 ? -0.540 -5.540 -2.404 1.00 0.00 101 ASN A C 10
ATOM 14444 O O . ASN A 1 90 ? -0.124 -6.686 -2.226 1.00 0.00 101 ASN A O 10
ATOM 14455 N N . GLN A 1 91 ? -0.195 -4.790 -3.465 1.00 0.00 102 GLN A N 10
ATOM 14456 C CA . GLN A 1 91 ? 0.717 -5.297 -4.507 1.00 0.00 102 GLN A CA 10
ATOM 14457 C C . GLN A 1 91 ? 1.962 -5.901 -3.865 1.00 0.00 102 GLN A C 10
ATOM 14458 O O . GLN A 1 91 ? 2.455 -6.938 -4.303 1.00 0.00 102 GLN A O 10
ATOM 14472 N N . LEU A 1 92 ? 2.454 -5.232 -2.819 1.00 0.00 103 LEU A N 10
ATOM 14473 C CA . LEU A 1 92 ? 3.648 -5.684 -2.086 1.00 0.00 103 LEU A CA 10
ATOM 14474 C C . LEU A 1 92 ? 3.248 -6.452 -0.865 1.00 0.00 103 LEU A C 10
ATOM 14475 O O . LEU A 1 92 ? 4.107 -6.925 -0.131 1.00 0.00 103 LEU A O 10
ATOM 14491 N N . ALA A 1 93 ? 1.934 -6.564 -0.630 1.00 0.00 104 ALA A N 10
ATOM 14492 C CA . ALA A 1 93 ? 1.422 -7.283 0.532 1.00 0.00 104 ALA A CA 10
ATOM 14493 C C . ALA A 1 93 ? 2.003 -6.692 1.816 1.00 0.00 104 ALA A C 10
ATOM 14494 O O . ALA A 1 93 ? 2.835 -5.777 1.779 1.00 0.00 104 ALA A O 10
ATOM 14501 N N . GLU A 1 94 ? 1.556 -7.209 2.949 1.00 0.00 105 GLU A N 10
ATOM 14502 C CA . GLU A 1 94 ? 2.025 -6.732 4.260 1.00 0.00 105 GLU A CA 10
ATOM 14503 C C . GLU A 1 94 ? 3.462 -7.142 4.468 1.00 0.00 105 GLU A C 10
ATOM 14504 O O . GLU A 1 94 ? 4.366 -6.305 4.473 1.00 0.00 105 GLU A O 10
ATOM 14516 N N . LEU A 1 95 ? 3.668 -8.443 4.630 1.00 0.00 106 LEU A N 10
ATOM 14517 C CA . LEU A 1 95 ? 5.004 -8.985 4.830 1.00 0.00 106 LEU A CA 10
ATOM 14518 C C . LEU A 1 95 ? 5.655 -8.345 6.066 1.00 0.00 106 LEU A C 10
ATOM 14519 O O . LEU A 1 95 ? 5.119 -8.454 7.169 1.00 0.00 106 LEU A O 10
ATOM 14535 N N . GLU A 1 96 ? 6.796 -7.678 5.847 1.00 0.00 107 GLU A N 10
ATOM 14536 C CA . GLU A 1 96 ? 7.536 -6.986 6.892 1.00 0.00 107 GLU A CA 10
ATOM 14537 C C . GLU A 1 96 ? 8.080 -7.992 7.919 1.00 0.00 107 GLU A C 10
ATOM 14538 O O . GLU A 1 96 ? 7.430 -9.004 8.125 1.00 0.00 107 GLU A O 10
ATOM 14551 N N . GLY A 1 1 ? 25.221 0.433 6.339 1.00 0.00 12 GLY A N 11
ATOM 14552 C CA . GLY A 1 1 ? 24.696 1.809 6.102 1.00 0.00 12 GLY A CA 11
ATOM 14553 C C . GLY A 1 1 ? 23.367 1.727 5.358 1.00 0.00 12 GLY A C 11
ATOM 14554 O O . GLY A 1 1 ? 22.941 2.694 4.723 1.00 0.00 12 GLY A O 11
ATOM 14560 N N . GLY A 1 2 ? 22.716 0.559 5.437 1.00 0.00 13 GLY A N 11
ATOM 14561 C CA . GLY A 1 2 ? 21.428 0.338 4.766 1.00 0.00 13 GLY A CA 11
ATOM 14562 C C . GLY A 1 2 ? 21.572 0.468 3.256 1.00 0.00 13 GLY A C 11
ATOM 14563 O O . GLY A 1 2 ? 20.898 1.288 2.624 1.00 0.00 13 GLY A O 11
ATOM 14567 N N . LEU A 1 3 ? 22.474 -0.335 2.677 1.00 0.00 14 LEU A N 11
ATOM 14568 C CA . LEU A 1 3 ? 22.724 -0.295 1.227 1.00 0.00 14 LEU A CA 11
ATOM 14569 C C . LEU A 1 3 ? 21.518 -0.863 0.484 1.00 0.00 14 LEU A C 11
ATOM 14570 O O . LEU A 1 3 ? 21.019 -1.943 0.811 1.00 0.00 14 LEU A O 11
ATOM 14586 N N . VAL A 1 4 ? 21.054 -0.102 -0.512 1.00 0.00 15 VAL A N 11
ATOM 14587 C CA . VAL A 1 4 ? 19.899 -0.486 -1.306 1.00 0.00 15 VAL A CA 11
ATOM 14588 C C . VAL A 1 4 ? 20.223 -1.739 -2.155 1.00 0.00 15 VAL A C 11
ATOM 14589 O O . VAL A 1 4 ? 21.365 -1.888 -2.604 1.00 0.00 15 VAL A O 11
ATOM 14602 N N . PRO A 1 5 ? 19.264 -2.634 -2.404 1.00 0.00 16 PRO A N 11
ATOM 14603 C CA . PRO A 1 5 ? 19.513 -3.860 -3.237 1.00 0.00 16 PRO A CA 11
ATOM 14604 C C . PRO A 1 5 ? 19.652 -3.500 -4.725 1.00 0.00 16 PRO A C 11
ATOM 14605 O O . PRO A 1 5 ? 19.791 -4.388 -5.566 1.00 0.00 16 PRO A O 11
ATOM 14616 N N . ARG A 1 6 ? 19.603 -2.194 -5.038 1.00 0.00 17 ARG A N 11
ATOM 14617 C CA . ARG A 1 6 ? 19.722 -1.718 -6.430 1.00 0.00 17 ARG A CA 11
ATOM 14618 C C . ARG A 1 6 ? 18.698 -2.424 -7.334 1.00 0.00 17 ARG A C 11
ATOM 14619 O O . ARG A 1 6 ? 18.963 -2.692 -8.509 1.00 0.00 17 ARG A O 11
ATOM 14640 N N . GLY A 1 7 ? 17.536 -2.737 -6.757 1.00 0.00 18 GLY A N 11
ATOM 14641 C CA . GLY A 1 7 ? 16.469 -3.431 -7.483 1.00 0.00 18 GLY A CA 11
ATOM 14642 C C . GLY A 1 7 ? 15.183 -3.432 -6.672 1.00 0.00 18 GLY A C 11
ATOM 14643 O O . GLY A 1 7 ? 14.766 -4.464 -6.143 1.00 0.00 18 GLY A O 11
ATOM 14647 N N . SER A 1 8 ? 14.549 -2.255 -6.584 1.00 0.00 19 SER A N 11
ATOM 14648 C CA . SER A 1 8 ? 13.292 -2.092 -5.840 1.00 0.00 19 SER A CA 11
ATOM 14649 C C . SER A 1 8 ? 12.600 -0.788 -6.262 1.00 0.00 19 SER A C 11
ATOM 14650 O O . SER A 1 8 ? 12.426 0.140 -5.459 1.00 0.00 19 SER A O 11
ATOM 14658 N N . HIS A 1 9 ? 12.196 -0.732 -7.541 1.00 0.00 20 HIS A N 11
ATOM 14659 C CA . HIS A 1 9 ? 11.509 0.449 -8.087 1.00 0.00 20 HIS A CA 11
ATOM 14660 C C . HIS A 1 9 ? 10.186 0.681 -7.338 1.00 0.00 20 HIS A C 11
ATOM 14661 O O . HIS A 1 9 ? 9.780 1.820 -7.110 1.00 0.00 20 HIS A O 11
ATOM 14675 N N . MET A 1 10 ? 9.518 -0.421 -6.968 1.00 0.00 21 MET A N 11
ATOM 14676 C CA . MET A 1 10 ? 8.236 -0.352 -6.246 1.00 0.00 21 MET A CA 11
ATOM 14677 C C . MET A 1 10 ? 8.432 0.358 -4.895 1.00 0.00 21 MET A C 11
ATOM 14678 O O . MET A 1 10 ? 7.670 1.254 -4.541 1.00 0.00 21 MET A O 11
ATOM 14692 N N . ALA A 1 11 ? 9.442 -0.068 -4.126 1.00 0.00 22 ALA A N 11
ATOM 14693 C CA . ALA A 1 11 ? 9.715 0.530 -2.807 1.00 0.00 22 ALA A CA 11
ATOM 14694 C C . ALA A 1 11 ? 9.905 2.045 -2.935 1.00 0.00 22 ALA A C 11
ATOM 14695 O O . ALA A 1 11 ? 9.354 2.818 -2.147 1.00 0.00 22 ALA A O 11
ATOM 14702 N N . SER A 1 12 ? 10.690 2.459 -3.941 1.00 0.00 23 SER A N 11
ATOM 14703 C CA . SER A 1 12 ? 10.961 3.885 -4.173 1.00 0.00 23 SER A CA 11
ATOM 14704 C C . SER A 1 12 ? 9.655 4.668 -4.339 1.00 0.00 23 SER A C 11
ATOM 14705 O O . SER A 1 12 ? 9.492 5.739 -3.767 1.00 0.00 23 SER A O 11
ATOM 14713 N N . LYS A 1 13 ? 8.725 4.104 -5.113 1.00 0.00 24 LYS A N 11
ATOM 14714 C CA . LYS A 1 13 ? 7.421 4.743 -5.356 1.00 0.00 24 LYS A CA 11
ATOM 14715 C C . LYS A 1 13 ? 6.662 4.936 -4.049 1.00 0.00 24 LYS A C 11
ATOM 14716 O O . LYS A 1 13 ? 6.096 6.001 -3.802 1.00 0.00 24 LYS A O 11
ATOM 14735 N N . ARG A 1 14 ? 6.659 3.901 -3.208 1.00 0.00 25 ARG A N 11
ATOM 14736 C CA . ARG A 1 14 ? 5.969 3.970 -1.918 1.00 0.00 25 ARG A CA 11
ATOM 14737 C C . ARG A 1 14 ? 6.656 4.995 -1.011 1.00 0.00 25 ARG A C 11
ATOM 14738 O O . ARG A 1 14 ? 5.991 5.764 -0.315 1.00 0.00 25 ARG A O 11
ATOM 14759 N N . ASP A 1 15 ? 7.995 4.988 -1.022 1.00 0.00 26 ASP A N 11
ATOM 14760 C CA . ASP A 1 15 ? 8.781 5.913 -0.194 1.00 0.00 26 ASP A CA 11
ATOM 14761 C C . ASP A 1 15 ? 8.523 7.364 -0.615 1.00 0.00 26 ASP A C 11
ATOM 14762 O O . ASP A 1 15 ? 8.431 8.257 0.231 1.00 0.00 26 ASP A O 11
ATOM 14771 N N . LYS A 1 16 ? 8.411 7.591 -1.933 1.00 0.00 27 LYS A N 11
ATOM 14772 C CA . LYS A 1 16 ? 8.166 8.942 -2.468 1.00 0.00 27 LYS A CA 11
ATOM 14773 C C . LYS A 1 16 ? 6.881 9.525 -1.881 1.00 0.00 27 LYS A C 11
ATOM 14774 O O . LYS A 1 16 ? 6.889 10.621 -1.338 1.00 0.00 27 LYS A O 11
ATOM 14793 N N . ILE A 1 17 ? 5.781 8.779 -1.969 1.00 0.00 28 ILE A N 11
ATOM 14794 C CA . ILE A 1 17 ? 4.498 9.261 -1.432 1.00 0.00 28 ILE A CA 11
ATOM 14795 C C . ILE A 1 17 ? 4.649 9.574 0.060 1.00 0.00 28 ILE A C 11
ATOM 14796 O O . ILE A 1 17 ? 4.234 10.621 0.513 1.00 0.00 28 ILE A O 11
ATOM 14812 N N . ALA A 1 18 ? 5.244 8.647 0.802 1.00 0.00 29 ALA A N 11
ATOM 14813 C CA . ALA A 1 18 ? 5.436 8.824 2.251 1.00 0.00 29 ALA A CA 11
ATOM 14814 C C . ALA A 1 18 ? 6.181 10.143 2.557 1.00 0.00 29 ALA A C 11
ATOM 14815 O O . ALA A 1 18 ? 5.784 10.905 3.446 1.00 0.00 29 ALA A O 11
ATOM 14822 N N . ASP A 1 19 ? 7.256 10.396 1.803 1.00 0.00 30 ASP A N 11
ATOM 14823 C CA . ASP A 1 19 ? 8.074 11.609 1.973 1.00 0.00 30 ASP A CA 11
ATOM 14824 C C . ASP A 1 19 ? 7.363 12.864 1.428 1.00 0.00 30 ASP A C 11
ATOM 14825 O O . ASP A 1 19 ? 7.478 13.940 2.005 1.00 0.00 30 ASP A O 11
ATOM 14834 N N . ILE A 1 20 ? 6.632 12.707 0.320 1.00 0.00 31 ILE A N 11
ATOM 14835 C CA . ILE A 1 20 ? 5.901 13.826 -0.318 1.00 0.00 31 ILE A CA 11
ATOM 14836 C C . ILE A 1 20 ? 4.616 14.154 0.441 1.00 0.00 31 ILE A C 11
ATOM 14837 O O . ILE A 1 20 ? 4.238 15.322 0.549 1.00 0.00 31 ILE A O 11
ATOM 14853 N N . GLN A 1 21 ? 3.926 13.116 0.921 1.00 0.00 32 GLN A N 11
ATOM 14854 C CA . GLN A 1 21 ? 2.651 13.296 1.626 1.00 0.00 32 GLN A CA 11
ATOM 14855 C C . GLN A 1 21 ? 2.864 14.143 2.874 1.00 0.00 32 GLN A C 11
ATOM 14856 O O . GLN A 1 21 ? 2.235 15.188 3.036 1.00 0.00 32 GLN A O 11
ATOM 14870 N N . GLU A 1 22 ? 3.763 13.671 3.756 1.00 0.00 33 GLU A N 11
ATOM 14871 C CA . GLU A 1 22 ? 4.054 14.385 5.000 1.00 0.00 33 GLU A CA 11
ATOM 14872 C C . GLU A 1 22 ? 4.626 15.758 4.689 1.00 0.00 33 GLU A C 11
ATOM 14873 O O . GLU A 1 22 ? 4.133 16.760 5.205 1.00 0.00 33 GLU A O 11
ATOM 14885 N N . ALA A 1 23 ? 5.741 15.786 3.923 1.00 0.00 34 ALA A N 11
ATOM 14886 C CA . ALA A 1 23 ? 6.443 17.043 3.646 1.00 0.00 34 ALA A CA 11
ATOM 14887 C C . ALA A 1 23 ? 5.453 18.148 3.316 1.00 0.00 34 ALA A C 11
ATOM 14888 O O . ALA A 1 23 ? 5.436 19.134 4.017 1.00 0.00 34 ALA A O 11
ATOM 14895 N N . LEU A 1 24 ? 4.601 17.941 2.305 1.00 0.00 35 LEU A N 11
ATOM 14896 C CA . LEU A 1 24 ? 3.583 18.938 1.946 1.00 0.00 35 LEU A CA 11
ATOM 14897 C C . LEU A 1 24 ?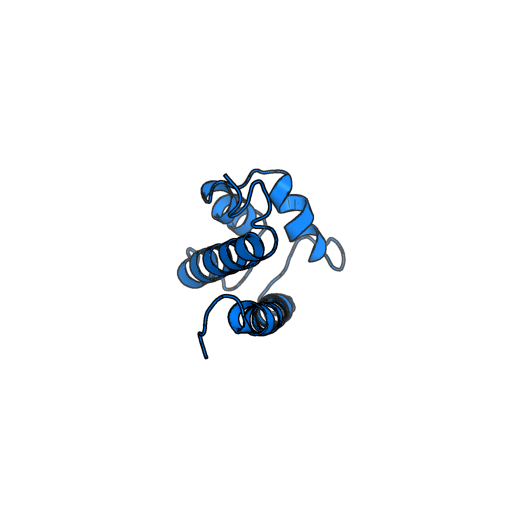 2.520 19.076 3.051 1.00 0.00 35 LEU A C 11
ATOM 14898 O O . LEU A 1 24 ? 2.271 20.174 3.551 1.00 0.00 35 LEU A O 11
ATOM 14914 N N . ALA A 1 25 ? 1.831 17.968 3.362 1.00 0.00 36 ALA A N 11
ATOM 14915 C CA . ALA A 1 25 ? 0.729 17.987 4.352 1.00 0.00 36 ALA A CA 11
ATOM 14916 C C . ALA A 1 25 ? 1.168 18.736 5.618 1.00 0.00 36 ALA A C 11
ATOM 14917 O O . ALA A 1 25 ? 0.572 19.735 6.017 1.00 0.00 36 ALA A O 11
ATOM 14924 N N . HIS A 1 26 ? 2.244 18.241 6.199 1.00 0.00 37 HIS A N 11
ATOM 14925 C CA . HIS A 1 26 ? 2.858 18.823 7.388 1.00 0.00 37 HIS A CA 11
ATOM 14926 C C . HIS A 1 26 ? 3.698 20.048 6.991 1.00 0.00 37 HIS A C 11
ATOM 14927 O O . HIS A 1 26 ? 4.628 20.401 7.721 1.00 0.00 37 HIS A O 11
ATOM 14941 N N . ALA A 1 27 ? 3.372 20.720 5.845 1.00 0.00 38 ALA A N 11
ATOM 14942 C CA . ALA A 1 27 ? 4.132 21.927 5.406 1.00 0.00 38 ALA A CA 11
ATOM 14943 C C . ALA A 1 27 ? 3.312 23.186 5.552 1.00 0.00 38 ALA A C 11
ATOM 14944 O O . ALA A 1 27 ? 3.774 24.103 6.225 1.00 0.00 38 ALA A O 11
ATOM 14951 N N . ASP A 1 28 ? 2.089 23.195 4.909 1.00 0.00 39 ASP A N 11
ATOM 14952 C CA . ASP A 1 28 ? 1.135 24.367 4.887 1.00 0.00 39 ASP A CA 11
ATOM 14953 C C . ASP A 1 28 ? 1.750 25.597 5.584 1.00 0.00 39 ASP A C 11
ATOM 14954 O O . ASP A 1 28 ? 1.190 26.158 6.526 1.00 0.00 39 ASP A O 11
ATOM 14963 N N . ALA A 1 29 ? 2.985 25.928 5.153 1.00 0.00 40 ALA A N 11
ATOM 14964 C CA . ALA A 1 29 ? 3.773 26.987 5.774 1.00 0.00 40 ALA A CA 11
ATOM 14965 C C . ALA A 1 29 ? 3.080 28.321 5.645 1.00 0.00 40 ALA A C 11
ATOM 14966 O O . ALA A 1 29 ? 2.896 29.039 6.631 1.00 0.00 40 ALA A O 11
ATOM 14973 N N . ASN A 1 30 ? 2.693 28.651 4.415 1.00 0.00 41 ASN A N 11
ATOM 14974 C CA . ASN A 1 30 ? 2.015 29.912 4.138 1.00 0.00 41 ASN A CA 11
ATOM 14975 C C . ASN A 1 30 ? 0.511 29.763 4.373 1.00 0.00 41 ASN A C 11
ATOM 14976 O O . ASN A 1 30 ? -0.201 30.765 4.444 1.00 0.00 41 ASN A O 11
ATOM 14987 N N . ALA A 1 31 ? 0.024 28.512 4.480 1.00 0.00 42 ALA A N 11
ATOM 14988 C CA . ALA A 1 31 ? -1.412 28.253 4.691 1.00 0.00 42 ALA A CA 11
ATOM 14989 C C . ALA A 1 31 ? -2.251 28.928 3.592 1.00 0.00 42 ALA A C 11
ATOM 14990 O O . ALA A 1 31 ? -3.157 29.716 3.876 1.00 0.00 42 ALA A O 11
ATOM 14997 N N . ASP A 1 32 ? -1.934 28.606 2.329 1.00 0.00 43 ASP A N 11
ATOM 14998 C CA . ASP A 1 32 ? -2.638 29.167 1.158 1.00 0.00 43 ASP A CA 11
ATOM 14999 C C . ASP A 1 32 ? -3.621 28.139 0.601 1.00 0.00 43 ASP A C 11
ATOM 15000 O O . ASP A 1 32 ? -4.546 28.502 -0.124 1.00 0.00 43 ASP A O 11
ATOM 15009 N N . GLN A 1 33 ? -3.417 26.863 0.956 1.00 0.00 44 GLN A N 11
ATOM 15010 C CA . GLN A 1 33 ? -4.303 25.769 0.529 1.00 0.00 44 GLN A CA 11
ATOM 15011 C C . GLN A 1 33 ? -4.292 25.591 -0.980 1.00 0.00 44 GLN A C 11
ATOM 15012 O O . GLN A 1 33 ? -5.084 24.806 -1.510 1.00 0.00 44 GLN A O 11
ATOM 15026 N N . HIS A 1 34 ? -3.388 26.311 -1.667 1.00 0.00 45 HIS A N 11
ATOM 15027 C CA . HIS A 1 34 ? -3.250 26.230 -3.135 1.00 0.00 45 HIS A CA 11
ATOM 15028 C C . HIS A 1 34 ? -1.812 25.828 -3.473 1.00 0.00 45 HIS A C 11
ATOM 15029 O O . HIS A 1 34 ? -0.868 26.293 -2.832 1.00 0.00 45 HIS A O 11
ATOM 15043 N N . LEU A 1 35 ? -1.665 24.933 -4.448 1.00 0.00 46 LEU A N 11
ATOM 15044 C CA . LEU A 1 35 ? -0.345 24.422 -4.849 1.00 0.00 46 LEU A CA 11
ATOM 15045 C C . LEU A 1 35 ? 0.291 25.263 -5.946 1.00 0.00 46 LEU A C 11
ATOM 15046 O O . LEU A 1 35 ? 0.001 25.079 -7.129 1.00 0.00 46 LEU A O 11
ATOM 15062 N N . ASP A 1 36 ? 1.220 26.130 -5.533 1.00 0.00 47 ASP A N 11
ATOM 15063 C CA . ASP A 1 36 ? 2.002 26.949 -6.453 1.00 0.00 47 ASP A CA 11
ATOM 15064 C C . ASP A 1 36 ? 3.318 26.213 -6.687 1.00 0.00 47 ASP A C 11
ATOM 15065 O O . ASP A 1 36 ? 3.889 25.650 -5.753 1.00 0.00 47 ASP A O 11
ATOM 15074 N N . PHE A 1 37 ? 3.757 26.176 -7.939 1.00 0.00 48 PHE A N 11
ATOM 15075 C CA . PHE A 1 37 ? 4.974 25.457 -8.334 1.00 0.00 48 PHE A CA 11
ATOM 15076 C C . PHE A 1 37 ? 6.138 25.702 -7.370 1.00 0.00 48 PHE A C 11
ATOM 15077 O O . PHE A 1 37 ? 6.872 24.774 -7.030 1.00 0.00 48 PHE A O 11
ATOM 15094 N N . ASP A 1 38 ? 6.318 26.967 -6.967 1.00 0.00 49 ASP A N 11
ATOM 15095 C CA . ASP A 1 38 ? 7.422 27.334 -6.078 1.00 0.00 49 ASP A CA 11
ATOM 15096 C C . ASP A 1 38 ? 7.431 26.459 -4.824 1.00 0.00 49 ASP A C 11
ATOM 15097 O O . ASP A 1 38 ? 8.428 25.819 -4.518 1.00 0.00 49 ASP A O 11
ATOM 15106 N N . GLU A 1 39 ? 6.302 26.442 -4.109 1.00 0.00 50 GLU A N 11
ATOM 15107 C CA . GLU A 1 39 ? 6.189 25.654 -2.879 1.00 0.00 50 GLU A CA 11
ATOM 15108 C C . GLU A 1 39 ? 6.458 24.175 -3.163 1.00 0.00 50 GLU A C 11
ATOM 15109 O O . GLU A 1 39 ? 7.253 23.546 -2.478 1.00 0.00 50 GLU A O 11
ATOM 15121 N N . TRP A 1 40 ? 5.794 23.636 -4.190 1.00 0.00 51 TRP A N 11
ATOM 15122 C CA . TRP A 1 40 ? 5.966 22.224 -4.549 1.00 0.00 51 TRP A CA 11
ATOM 15123 C C . TRP A 1 40 ? 7.439 21.923 -4.864 1.00 0.00 51 TRP A C 11
ATOM 15124 O O . TRP A 1 40 ? 8.055 21.059 -4.238 1.00 0.00 51 TRP A O 11
ATOM 15145 N N . ARG A 1 41 ? 7.975 22.621 -5.867 1.00 0.00 52 ARG A N 11
ATOM 15146 C CA . ARG A 1 41 ? 9.356 22.408 -6.302 1.00 0.00 52 ARG A CA 11
ATOM 15147 C C . ARG A 1 41 ? 10.345 22.524 -5.143 1.00 0.00 52 ARG A C 11
ATOM 15148 O O . ARG A 1 41 ? 11.119 21.621 -4.898 1.00 0.00 52 ARG A O 11
ATOM 15169 N N . GLN A 1 42 ? 10.287 23.643 -4.437 1.00 0.00 53 GLN A N 11
ATOM 15170 C CA . GLN A 1 42 ? 11.200 23.901 -3.318 1.00 0.00 53 GLN A CA 11
ATOM 15171 C C . GLN A 1 42 ? 11.020 22.881 -2.193 1.00 0.00 53 GLN A C 11
ATOM 15172 O O . GLN A 1 42 ? 12.002 22.391 -1.634 1.00 0.00 53 GLN A O 11
ATOM 15186 N N . GLU A 1 43 ? 9.763 22.593 -1.850 1.00 0.00 54 GLU A N 11
ATOM 15187 C CA . GLU A 1 43 ? 9.464 21.657 -0.754 1.00 0.00 54 GLU A CA 11
ATOM 15188 C C . GLU A 1 43 ? 10.016 20.260 -1.050 1.00 0.00 54 GLU A C 11
ATOM 15189 O O . GLU A 1 43 ? 10.738 19.683 -0.234 1.00 0.00 54 GLU A O 11
ATOM 15201 N N . LEU A 1 44 ? 9.645 19.715 -2.207 1.00 0.00 55 LEU A N 11
ATOM 15202 C CA . LEU A 1 44 ? 10.074 18.369 -2.591 1.00 0.00 55 LEU A CA 11
ATOM 15203 C C . LEU A 1 44 ? 11.556 18.325 -2.911 1.00 0.00 55 LEU A C 11
ATOM 15204 O O . LEU A 1 44 ? 12.209 17.326 -2.654 1.00 0.00 55 LEU A O 11
ATOM 15220 N N . LYS A 1 45 ? 12.070 19.352 -3.568 1.00 0.00 56 LYS A N 11
ATOM 15221 C CA . LYS A 1 45 ? 13.472 19.340 -4.001 1.00 0.00 56 LYS A CA 11
ATOM 15222 C C . LYS A 1 45 ? 14.448 18.956 -2.882 1.00 0.00 56 LYS A C 11
ATOM 15223 O O . LYS A 1 45 ? 15.328 18.109 -3.089 1.00 0.00 56 LYS A O 11
ATOM 15242 N N . CYS A 1 46 ? 14.299 19.573 -1.710 1.00 0.00 57 CYS A N 11
ATOM 15243 C CA . CYS A 1 46 ? 15.186 19.305 -0.582 1.00 0.00 57 CYS A CA 11
ATOM 15244 C C . CYS A 1 46 ? 15.128 17.838 -0.149 1.00 0.00 57 CYS A C 11
ATOM 15245 O O . CYS A 1 46 ? 15.925 17.403 0.681 1.00 0.00 57 CYS A O 11
ATOM 15253 N N . ARG A 1 47 ? 14.172 17.085 -0.707 1.00 0.00 58 ARG A N 11
ATOM 15254 C CA . ARG A 1 47 ? 13.987 15.661 -0.368 1.00 0.00 58 ARG A CA 11
ATOM 15255 C C . ARG A 1 47 ? 14.850 14.779 -1.262 1.00 0.00 58 ARG A C 11
ATOM 15256 O O . ARG A 1 47 ? 14.611 13.577 -1.364 1.00 0.00 58 ARG A O 11
ATOM 15277 N N . GLY A 1 48 ? 15.865 15.381 -1.899 1.00 0.00 59 GLY A N 11
ATOM 15278 C CA . GLY A 1 48 ? 16.786 14.643 -2.778 1.00 0.00 59 GLY A CA 11
ATOM 15279 C C . GLY A 1 48 ? 16.225 14.518 -4.183 1.00 0.00 59 GLY A C 11
ATOM 15280 O O . GLY A 1 48 ? 16.764 13.772 -5.003 1.00 0.00 59 GLY A O 11
ATOM 15284 N N . HIS A 1 49 ? 15.144 15.259 -4.467 1.00 0.00 60 HIS A N 11
ATOM 15285 C CA . HIS A 1 49 ? 14.499 15.241 -5.799 1.00 0.00 60 HIS A CA 11
ATOM 15286 C C . HIS A 1 49 ? 15.002 16.429 -6.618 1.00 0.00 60 HIS A C 11
ATOM 15287 O O . HIS A 1 49 ? 15.326 17.475 -6.063 1.00 0.00 60 HIS A O 11
ATOM 15301 N N . ALA A 1 50 ? 15.082 16.261 -7.944 1.00 0.00 61 ALA A N 11
ATOM 15302 C CA . ALA A 1 50 ? 15.551 17.326 -8.848 1.00 0.00 61 ALA A CA 11
ATOM 15303 C C . ALA A 1 50 ? 14.377 18.223 -9.261 1.00 0.00 61 ALA A C 11
ATOM 15304 O O . ALA A 1 50 ? 13.224 17.932 -8.953 1.00 0.00 61 ALA A O 11
ATOM 15311 N N . ASP A 1 51 ? 14.692 19.320 -9.960 1.00 0.00 62 ASP A N 11
ATOM 15312 C CA . ASP A 1 51 ? 13.676 20.280 -10.436 1.00 0.00 62 ASP A CA 11
ATOM 15313 C C . ASP A 1 51 ? 12.916 19.729 -11.658 1.00 0.00 62 ASP A C 11
ATOM 15314 O O . ASP A 1 51 ? 11.753 20.059 -11.874 1.00 0.00 62 ASP A O 11
ATOM 15323 N N . ALA A 1 52 ? 13.608 18.930 -12.481 1.00 0.00 63 ALA A N 11
ATOM 15324 C CA . ALA A 1 52 ? 13.016 18.343 -13.702 1.00 0.00 63 ALA A CA 11
ATOM 15325 C C . ALA A 1 52 ? 12.133 17.118 -13.404 1.00 0.00 63 ALA A C 11
ATOM 15326 O O . ALA A 1 52 ? 11.061 16.948 -13.999 1.00 0.00 63 ALA A O 11
ATOM 15333 N N . ASP A 1 53 ? 12.619 16.229 -12.516 1.00 0.00 64 ASP A N 11
ATOM 15334 C CA . ASP A 1 53 ? 11.919 14.981 -12.188 1.00 0.00 64 ASP A CA 11
ATOM 15335 C C . ASP A 1 53 ? 10.531 15.235 -11.592 1.00 0.00 64 ASP A C 11
ATOM 15336 O O . ASP A 1 53 ? 9.569 14.544 -11.933 1.00 0.00 64 ASP A O 11
ATOM 15345 N N . ILE A 1 54 ? 10.436 16.227 -10.711 1.00 0.00 65 ILE A N 11
ATOM 15346 C CA . ILE A 1 54 ? 9.170 16.581 -10.064 1.00 0.00 65 ILE A CA 11
ATOM 15347 C C . ILE A 1 54 ? 8.202 17.202 -11.076 1.00 0.00 65 ILE A C 11
ATOM 15348 O O . ILE A 1 54 ? 6.994 17.123 -10.902 1.00 0.00 65 ILE A O 11
ATOM 15364 N N . GLU A 1 55 ? 8.748 17.852 -12.117 1.00 0.00 66 GLU A N 11
ATOM 15365 C CA . GLU A 1 55 ? 7.917 18.531 -13.132 1.00 0.00 66 GLU A CA 11
ATOM 15366 C C . GLU A 1 55 ? 7.087 17.530 -13.945 1.00 0.00 66 GLU A C 11
ATOM 15367 O O . GLU A 1 55 ? 5.911 17.770 -14.221 1.00 0.00 66 GLU A O 11
ATOM 15379 N N . ALA A 1 56 ? 7.725 16.426 -14.347 1.00 0.00 67 ALA A N 11
ATOM 15380 C CA . ALA A 1 56 ? 7.059 15.400 -15.170 1.00 0.00 67 ALA A CA 11
ATOM 15381 C C . ALA A 1 56 ? 5.835 14.800 -14.460 1.00 0.00 67 ALA A C 11
ATOM 15382 O O . ALA A 1 56 ? 4.746 14.721 -15.033 1.00 0.00 67 ALA A O 11
ATOM 15389 N N . VAL A 1 57 ? 6.032 14.386 -13.208 1.00 0.00 68 VAL A N 11
ATOM 15390 C CA . VAL A 1 57 ? 4.962 13.786 -12.398 1.00 0.00 68 VAL A CA 11
ATOM 15391 C C . VAL A 1 57 ? 3.955 14.845 -11.960 1.00 0.00 68 VAL A C 11
ATOM 15392 O O . VAL A 1 57 ? 2.777 14.535 -11.769 1.00 0.00 68 VAL A O 11
ATOM 15405 N N . PHE A 1 58 ? 4.421 16.096 -11.789 1.00 0.00 69 PHE A N 11
ATOM 15406 C CA . PHE A 1 58 ? 3.547 17.188 -11.355 1.00 0.00 69 PHE A CA 11
ATOM 15407 C C . PHE A 1 58 ? 2.659 17.638 -12.520 1.00 0.00 69 PHE A C 11
ATOM 15408 O O . PHE A 1 58 ? 1.435 17.577 -12.423 1.00 0.00 69 PHE A O 11
ATOM 15425 N N . ALA A 1 59 ? 3.278 18.165 -13.604 1.00 0.00 70 ALA A N 11
ATOM 15426 C CA . ALA A 1 59 ? 2.535 18.703 -14.774 1.00 0.00 70 ALA A CA 11
ATOM 15427 C C . ALA A 1 59 ? 1.317 17.835 -15.143 1.00 0.00 70 ALA A C 11
ATOM 15428 O O . ALA A 1 59 ? 0.335 18.322 -15.699 1.00 0.00 70 ALA A O 11
ATOM 15435 N N . LYS A 1 60 ? 1.388 16.568 -14.768 1.00 0.00 71 LYS A N 11
ATOM 15436 C CA . LYS A 1 60 ? 0.324 15.580 -14.957 1.00 0.00 71 LYS A CA 11
ATOM 15437 C C . LYS A 1 60 ? -0.993 16.040 -14.293 1.00 0.00 71 LYS A C 11
ATOM 15438 O O . LYS A 1 60 ? -2.050 15.453 -14.519 1.00 0.00 71 LYS A O 11
ATOM 15457 N N . TYR A 1 61 ? -0.910 17.103 -13.487 1.00 0.00 72 TYR A N 11
ATOM 15458 C CA . TYR A 1 61 ? -2.084 17.661 -12.783 1.00 0.00 72 TYR A CA 11
ATOM 15459 C C . TYR A 1 61 ? -2.458 19.016 -13.351 1.00 0.00 72 TYR A C 11
ATOM 15460 O O . TYR A 1 61 ? -3.529 19.510 -13.046 1.00 0.00 72 TYR A O 11
ATOM 15478 N N . ASP A 1 62 ? -1.609 19.585 -14.221 1.00 0.00 73 ASP A N 11
ATOM 15479 C CA . ASP A 1 62 ? -1.906 20.884 -14.860 1.00 0.00 73 ASP A CA 11
ATOM 15480 C C . ASP A 1 62 ? -2.685 20.642 -16.157 1.00 0.00 73 ASP A C 11
ATOM 15481 O O . ASP A 1 62 ? -2.204 20.929 -17.257 1.00 0.00 73 ASP A O 11
ATOM 15490 N N . VAL A 1 63 ? -3.884 20.056 -16.021 1.00 0.00 74 VAL A N 11
ATOM 15491 C CA . VAL A 1 63 ? -4.717 19.713 -17.188 1.00 0.00 74 VAL A CA 11
ATOM 15492 C C . VAL A 1 63 ? -5.000 20.962 -18.028 1.00 0.00 74 VAL A C 11
ATOM 15493 O O . VAL A 1 63 ? -4.908 20.920 -19.258 1.00 0.00 74 VAL A O 11
ATOM 15506 N N . ASP A 1 64 ? -5.356 22.062 -17.359 1.00 0.00 75 ASP A N 11
ATOM 15507 C CA . ASP A 1 64 ? -5.669 23.309 -18.054 1.00 0.00 75 ASP A CA 11
ATOM 15508 C C . ASP A 1 64 ? -4.403 23.917 -18.648 1.00 0.00 75 ASP A C 11
ATOM 15509 O O . ASP A 1 64 ? -4.486 24.821 -19.480 1.00 0.00 75 ASP A O 11
ATOM 15518 N N . GLY A 1 65 ? -3.221 23.431 -18.229 1.00 0.00 76 GLY A N 11
ATOM 15519 C CA . GLY A 1 65 ? -1.952 23.958 -18.739 1.00 0.00 76 GLY A CA 11
ATOM 15520 C C . GLY A 1 65 ? -1.751 25.400 -18.280 1.00 0.00 76 GLY A C 11
ATOM 15521 O O . GLY A 1 65 ? -0.929 26.125 -18.842 1.00 0.00 76 GLY A O 11
ATOM 15525 N N . ASP A 1 66 ? -2.518 25.819 -17.246 1.00 0.00 77 ASP A N 11
ATOM 15526 C CA . ASP A 1 66 ? -2.426 27.201 -16.718 1.00 0.00 77 ASP A CA 11
ATOM 15527 C C . ASP A 1 66 ? -1.381 27.280 -15.599 1.00 0.00 77 ASP A C 11
ATOM 15528 O O . ASP A 1 66 ? -0.978 28.375 -15.221 1.00 0.00 77 ASP A O 11
ATOM 15537 N N . ARG A 1 67 ? -0.975 26.115 -15.076 1.00 0.00 78 ARG A N 11
ATOM 15538 C CA . ARG A 1 67 ? 0.035 26.023 -13.999 1.00 0.00 78 ARG A CA 11
ATOM 15539 C C . ARG A 1 67 ? -0.492 26.594 -12.669 1.00 0.00 78 ARG A C 11
ATOM 15540 O O . ARG A 1 67 ? 0.246 27.256 -11.932 1.00 0.00 78 ARG A O 11
ATOM 15561 N N . VAL A 1 68 ? -1.757 26.304 -12.347 1.00 0.00 79 VAL A N 11
ATOM 15562 C CA . VAL A 1 68 ? -2.377 26.753 -11.080 1.00 0.00 79 VAL A CA 11
ATOM 15563 C C . VAL A 1 68 ? -3.351 25.674 -10.642 1.00 0.00 79 VAL A C 11
ATOM 15564 O O . VAL A 1 68 ? -4.288 25.381 -11.369 1.00 0.00 79 VAL A O 11
ATOM 15577 N N . LEU A 1 69 ? -3.119 25.094 -9.460 1.00 0.00 80 LEU A N 11
ATOM 15578 C CA . LEU A 1 69 ? -3.968 24.024 -8.936 1.00 0.00 80 LEU A CA 11
ATOM 15579 C C . LEU A 1 69 ? -4.317 24.294 -7.480 1.00 0.00 80 LEU A C 11
ATOM 15580 O O . LEU A 1 69 ? -3.508 24.077 -6.578 1.00 0.00 80 LEU A O 11
ATOM 15596 N N . ASP A 1 70 ? -5.557 24.753 -7.264 1.00 0.00 81 ASP A N 11
ATOM 15597 C CA . ASP A 1 70 ? -6.076 25.038 -5.944 1.00 0.00 81 ASP A CA 11
ATOM 15598 C C . ASP A 1 70 ? -6.667 23.762 -5.345 1.00 0.00 81 ASP A C 11
ATOM 15599 O O . ASP A 1 70 ? -6.471 22.658 -5.865 1.00 0.00 81 ASP A O 11
ATOM 15608 N N . ALA A 1 71 ? -7.379 23.923 -4.245 1.00 0.00 82 ALA A N 11
ATOM 15609 C CA . ALA A 1 71 ? -8.023 22.825 -3.525 1.00 0.00 82 ALA A CA 11
ATOM 15610 C C . ALA A 1 71 ? -8.966 21.994 -4.420 1.00 0.00 82 ALA A C 11
ATOM 15611 O O . ALA A 1 71 ? -9.395 20.919 -4.031 1.00 0.00 82 ALA A O 11
ATOM 15618 N N . GLU A 1 72 ? -9.297 22.520 -5.599 1.00 0.00 83 GLU A N 11
ATOM 15619 C CA . GLU A 1 72 ? -10.222 21.840 -6.531 1.00 0.00 83 GLU A CA 11
ATOM 15620 C C . GLU A 1 72 ? -9.640 20.515 -7.059 1.00 0.00 83 GLU A C 11
ATOM 15621 O O . GLU A 1 72 ? -10.226 19.449 -6.868 1.00 0.00 83 GLU A O 11
ATOM 15633 N N . GLU A 1 73 ? -8.491 20.595 -7.726 1.00 0.00 84 GLU A N 11
ATOM 15634 C CA . GLU A 1 73 ? -7.801 19.422 -8.301 1.00 0.00 84 GLU A CA 11
ATOM 15635 C C . GLU A 1 73 ? -6.968 18.722 -7.233 1.00 0.00 84 GLU A C 11
ATOM 15636 O O . GLU A 1 73 ? -6.610 17.550 -7.381 1.00 0.00 84 GLU A O 11
ATOM 15648 N N . GLN A 1 74 ? -6.655 19.443 -6.149 1.00 0.00 85 GLN A N 11
ATOM 15649 C CA . GLN A 1 74 ? -5.856 18.862 -5.054 1.00 0.00 85 GLN A CA 11
ATOM 15650 C C . GLN A 1 74 ? -6.540 17.594 -4.504 1.00 0.00 85 GLN A C 11
ATOM 15651 O O . GLN A 1 74 ? -5.875 16.641 -4.112 1.00 0.00 85 GLN A O 11
ATOM 15665 N N . MET A 1 75 ? -7.883 17.601 -4.461 1.00 0.00 86 MET A N 11
ATOM 15666 C CA . MET A 1 75 ? -8.644 16.439 -3.957 1.00 0.00 86 MET A CA 11
ATOM 15667 C C . MET A 1 75 ? -8.280 15.215 -4.793 1.00 0.00 86 MET A C 11
ATOM 15668 O O . MET A 1 75 ? -8.043 14.130 -4.258 1.00 0.00 86 MET A O 11
ATOM 15682 N N . LYS A 1 76 ? -8.242 15.410 -6.117 1.00 0.00 87 LYS A N 11
ATOM 15683 C CA . LYS A 1 76 ? -7.903 14.328 -7.048 1.00 0.00 87 LYS A CA 11
ATOM 15684 C C . LYS A 1 76 ? -6.531 13.739 -6.725 1.00 0.00 87 LYS A C 11
ATOM 15685 O O . LYS A 1 76 ? -6.348 12.522 -6.739 1.00 0.00 87 LYS A O 11
ATOM 15704 N N . MET A 1 77 ? -5.571 14.626 -6.442 1.00 0.00 88 MET A N 11
ATOM 15705 C CA . MET A 1 77 ? -4.198 14.208 -6.126 1.00 0.00 88 MET A CA 11
ATOM 15706 C C . MET A 1 77 ? -4.207 13.281 -4.906 1.00 0.00 88 MET A C 11
ATOM 15707 O O . MET A 1 77 ? -3.824 12.117 -5.002 1.00 0.00 88 MET A O 11
ATOM 15721 N N . ALA A 1 78 ? -4.673 13.801 -3.760 1.00 0.00 89 ALA A N 11
ATOM 15722 C CA . ALA A 1 78 ? -4.745 13.007 -2.527 1.00 0.00 89 ALA A CA 11
ATOM 15723 C C . ALA A 1 78 ? -5.475 11.673 -2.770 1.00 0.00 89 ALA A C 11
ATOM 15724 O O . ALA A 1 78 ? -4.948 10.608 -2.471 1.00 0.00 89 ALA A O 11
ATOM 15731 N N . HIS A 1 79 ? -6.682 11.745 -3.346 1.00 0.00 90 HIS A N 11
ATOM 15732 C CA . HIS A 1 79 ? -7.477 10.538 -3.633 1.00 0.00 90 HIS A CA 11
ATOM 15733 C C . HIS A 1 79 ? -6.672 9.520 -4.468 1.00 0.00 90 HIS A C 11
ATOM 15734 O O . HIS A 1 79 ? -6.693 8.314 -4.193 1.00 0.00 90 HIS A O 11
ATOM 15748 N N . ASP A 1 80 ? -5.957 10.034 -5.469 1.00 0.00 91 ASP A N 11
ATOM 15749 C CA . ASP A 1 80 ? -5.132 9.189 -6.344 1.00 0.00 91 ASP A CA 11
ATOM 15750 C C . ASP A 1 80 ? -3.953 8.584 -5.562 1.00 0.00 91 ASP A C 11
ATOM 15751 O O . ASP A 1 80 ? -3.670 7.399 -5.680 1.00 0.00 91 ASP A O 11
ATOM 15760 N N . LEU A 1 81 ? -3.279 9.421 -4.773 1.00 0.00 92 LEU A N 11
ATOM 15761 C CA . LEU A 1 81 ? -2.116 8.995 -3.972 1.00 0.00 92 LEU A CA 11
ATOM 15762 C C . LEU A 1 81 ? -2.535 8.015 -2.876 1.00 0.00 92 LEU A C 11
ATOM 15763 O O . LEU A 1 81 ? -1.769 7.116 -2.521 1.00 0.00 92 LEU A O 11
ATOM 15779 N N . GLU A 1 82 ? -3.752 8.182 -2.350 1.00 0.00 93 GLU A N 11
ATOM 15780 C CA . GLU A 1 82 ? -4.273 7.299 -1.294 1.00 0.00 93 GLU A CA 11
ATOM 15781 C C . GLU A 1 82 ? -4.469 5.871 -1.826 1.00 0.00 93 GLU A C 11
ATOM 15782 O O . GLU A 1 82 ? -4.122 4.903 -1.140 1.00 0.00 93 GLU A O 11
ATOM 15794 N N . GLY A 1 83 ? -5.026 5.734 -3.041 1.00 0.00 94 GLY A N 11
ATOM 15795 C CA . GLY A 1 83 ? -5.261 4.407 -3.634 1.00 0.00 94 GLY A CA 11
ATOM 15796 C C . GLY A 1 83 ? -3.947 3.695 -3.947 1.00 0.00 94 GLY A C 11
ATOM 15797 O O . GLY A 1 83 ? -3.790 2.508 -3.659 1.00 0.00 94 GLY A O 11
ATOM 15801 N N . GLN A 1 84 ? -3.001 4.437 -4.542 1.00 0.00 95 GLN A N 11
ATOM 15802 C CA . GLN A 1 84 ? -1.684 3.880 -4.905 1.00 0.00 95 GLN A CA 11
ATOM 15803 C C . GLN A 1 84 ? -0.981 3.321 -3.668 1.00 0.00 95 GLN A C 11
ATOM 15804 O O . GLN A 1 84 ? -0.387 2.247 -3.719 1.00 0.00 95 GLN A O 11
ATOM 15818 N N . LYS A 1 85 ? -1.057 4.057 -2.555 1.00 0.00 96 LYS A N 11
ATOM 15819 C CA . LYS A 1 85 ? -0.423 3.627 -1.305 1.00 0.00 96 LYS A CA 11
ATOM 15820 C C . LYS A 1 85 ? -1.007 2.285 -0.845 1.00 0.00 96 LYS A C 11
ATOM 15821 O O . LYS A 1 85 ? -0.268 1.359 -0.507 1.00 0.00 96 LYS A O 11
ATOM 15840 N N . SER A 1 86 ? -2.343 2.194 -0.841 1.00 0.00 97 SER A N 11
ATOM 15841 C CA . SER A 1 86 ? -3.040 0.968 -0.428 1.00 0.00 97 SER A CA 11
ATOM 15842 C C . SER A 1 86 ? -2.681 -0.194 -1.360 1.00 0.00 97 SER A C 11
ATOM 15843 O O . SER A 1 86 ? -2.443 -1.316 -0.911 1.00 0.00 97 SER A O 11
ATOM 15851 N N . ASP A 1 87 ? -2.644 0.099 -2.665 1.00 0.00 98 ASP A N 11
ATOM 15852 C CA . ASP A 1 87 ? -2.318 -0.909 -3.683 1.00 0.00 98 ASP A CA 11
ATOM 15853 C C . ASP A 1 87 ? -0.885 -1.435 -3.484 1.00 0.00 98 ASP A C 11
ATOM 15854 O O . ASP A 1 87 ? -0.634 -2.623 -3.626 1.00 0.00 98 ASP A O 11
ATOM 15863 N N . LEU A 1 88 ? 0.033 -0.529 -3.137 1.00 0.00 99 LEU A N 11
ATOM 15864 C CA . LEU A 1 88 ? 1.447 -0.893 -2.905 1.00 0.00 99 LEU A CA 11
ATOM 15865 C C . LEU A 1 88 ? 1.596 -1.735 -1.641 1.00 0.00 99 LEU A C 11
ATOM 15866 O O . LEU A 1 88 ? 2.363 -2.702 -1.618 1.00 0.00 99 LEU A O 11
ATOM 15882 N N . ASN A 1 89 ? 0.876 -1.355 -0.587 1.00 0.00 100 ASN A N 11
ATOM 15883 C CA . ASN A 1 89 ? 0.947 -2.068 0.691 1.00 0.00 100 ASN A CA 11
ATOM 15884 C C . ASN A 1 89 ? 0.588 -3.548 0.500 1.00 0.00 100 ASN A C 11
ATOM 15885 O O . ASN A 1 89 ? 1.261 -4.420 1.035 1.00 0.00 100 ASN A O 11
ATOM 15896 N N . ASN A 1 90 ? -0.472 -3.806 -0.273 1.00 0.00 101 ASN A N 11
ATOM 15897 C CA . ASN A 1 90 ? -0.925 -5.181 -0.543 1.00 0.00 101 ASN A CA 11
ATOM 15898 C C . ASN A 1 90 ? 0.049 -5.913 -1.478 1.00 0.00 101 ASN A C 11
ATOM 15899 O O . ASN A 1 90 ? 0.493 -7.022 -1.177 1.00 0.00 101 ASN A O 11
ATOM 15910 N N . GLN A 1 91 ? 0.352 -5.285 -2.629 1.00 0.00 102 GLN A N 11
ATOM 15911 C CA . GLN A 1 91 ? 1.257 -5.876 -3.649 1.00 0.00 102 GLN A CA 11
ATOM 15912 C C . GLN A 1 91 ? 2.505 -6.482 -3.002 1.00 0.00 102 GLN A C 11
ATOM 15913 O O . GLN A 1 91 ? 2.992 -7.526 -3.438 1.00 0.00 102 GLN A O 11
ATOM 15927 N N . LEU A 1 92 ? 3.005 -5.814 -1.964 1.00 0.00 103 LEU A N 11
ATOM 15928 C CA . LEU A 1 92 ? 4.197 -6.256 -1.230 1.00 0.00 103 LEU A CA 11
ATOM 15929 C C . LEU A 1 92 ? 3.791 -6.802 0.128 1.00 0.00 103 LEU A C 11
ATOM 15930 O O . LEU A 1 92 ? 4.630 -7.376 0.823 1.00 0.00 103 LEU A O 11
ATOM 15946 N N . ALA A 1 93 ? 2.502 -6.635 0.505 1.00 0.00 104 ALA A N 11
ATOM 15947 C CA . ALA A 1 93 ? 1.998 -7.126 1.807 1.00 0.00 104 ALA A CA 11
ATOM 15948 C C . ALA A 1 93 ? 3.009 -6.802 2.923 1.00 0.00 104 ALA A C 11
ATOM 15949 O O . ALA A 1 93 ? 3.845 -5.913 2.747 1.00 0.00 104 ALA A O 11
ATOM 15956 N N . GLU A 1 94 ? 2.956 -7.537 4.034 1.00 0.00 105 GLU A N 11
ATOM 15957 C CA . GLU A 1 94 ? 3.915 -7.345 5.138 1.00 0.00 105 GLU A CA 11
ATOM 15958 C C . GLU A 1 94 ? 4.111 -5.853 5.481 1.00 0.00 105 GLU A C 11
ATOM 15959 O O . GLU A 1 94 ? 5.048 -5.212 4.996 1.00 0.00 105 GLU A O 11
ATOM 15971 N N . LEU A 1 95 ? 3.224 -5.323 6.317 1.00 0.00 106 LEU A N 11
ATOM 15972 C CA . LEU A 1 95 ? 3.277 -3.915 6.749 1.00 0.00 106 LEU A CA 11
ATOM 15973 C C . LEU A 1 95 ? 4.148 -3.803 8.000 1.00 0.00 106 LEU A C 11
ATOM 15974 O O . LEU A 1 95 ? 3.763 -3.183 8.996 1.00 0.00 106 LEU A O 11
ATOM 15990 N N . GLU A 1 96 ? 5.343 -4.396 7.933 1.00 0.00 107 GLU A N 11
ATOM 15991 C CA . GLU A 1 96 ? 6.294 -4.353 9.050 1.00 0.00 107 GLU A CA 11
ATOM 15992 C C . GLU A 1 96 ? 6.800 -2.915 9.230 1.00 0.00 107 GLU A C 11
ATOM 15993 O O . GLU A 1 96 ? 7.683 -2.714 10.045 1.00 0.00 107 GLU A O 11
ATOM 16006 N N . GLY A 1 1 ? 10.319 -6.611 -16.469 1.00 0.00 12 GLY A N 12
ATOM 16007 C CA . GLY A 1 1 ? 9.807 -7.022 -17.806 1.00 0.00 12 GLY A CA 12
ATOM 16008 C C . GLY A 1 1 ? 9.798 -5.816 -18.733 1.00 0.00 12 GLY A C 12
ATOM 16009 O O . GLY A 1 1 ? 8.751 -5.205 -18.961 1.00 0.00 12 GLY A O 12
ATOM 16015 N N . GLY A 1 2 ? 10.972 -5.475 -19.266 1.00 0.00 13 GLY A N 12
ATOM 16016 C CA . GLY A 1 2 ? 11.104 -4.331 -20.171 1.00 0.00 13 GLY A CA 12
ATOM 16017 C C . GLY A 1 2 ? 12.533 -4.211 -20.650 1.00 0.00 13 GLY A C 12
ATOM 16018 O O . GLY A 1 2 ? 13.423 -4.905 -20.156 1.00 0.00 13 GLY A O 12
ATOM 16022 N N . LEU A 1 3 ? 12.748 -3.330 -21.627 1.00 0.00 14 LEU A N 12
ATOM 16023 C CA . LEU A 1 3 ? 14.081 -3.119 -22.206 1.00 0.00 14 LEU A CA 12
ATOM 16024 C C . LEU A 1 3 ? 15.019 -2.559 -21.177 1.00 0.00 14 LEU A C 12
ATOM 16025 O O . LEU A 1 3 ? 16.194 -2.942 -21.104 1.00 0.00 14 LEU A O 12
ATOM 16041 N N . VAL A 1 4 ? 14.503 -1.630 -20.393 1.00 0.00 15 VAL A N 12
ATOM 16042 C CA . VAL A 1 4 ? 15.304 -0.989 -19.384 1.00 0.00 15 VAL A CA 12
ATOM 16043 C C . VAL A 1 4 ? 15.897 -2.037 -18.422 1.00 0.00 15 VAL A C 12
ATOM 16044 O O . VAL A 1 4 ? 15.261 -3.073 -18.188 1.00 0.00 15 VAL A O 12
ATOM 16057 N N . PRO A 1 5 ? 17.067 -1.790 -17.845 1.00 0.00 16 PRO A N 12
ATOM 16058 C CA . PRO A 1 5 ? 17.685 -2.735 -16.863 1.00 0.00 16 PRO A CA 12
ATOM 16059 C C . PRO A 1 5 ? 16.689 -3.179 -15.792 1.00 0.00 16 PRO A C 12
ATOM 16060 O O . PRO A 1 5 ? 15.858 -2.387 -15.338 1.00 0.00 16 PRO A O 12
ATOM 16071 N N . ARG A 1 6 ? 16.782 -4.443 -15.391 1.00 0.00 17 ARG A N 12
ATOM 16072 C CA . ARG A 1 6 ? 15.898 -4.983 -14.372 1.00 0.00 17 ARG A CA 12
ATOM 16073 C C . ARG A 1 6 ? 16.230 -4.356 -13.016 1.00 0.00 17 ARG A C 12
ATOM 16074 O O . ARG A 1 6 ? 17.393 -4.069 -12.724 1.00 0.00 17 ARG A O 12
ATOM 16095 N N . GLY A 1 7 ? 15.202 -4.164 -12.191 1.00 0.00 18 GLY A N 12
ATOM 16096 C CA . GLY A 1 7 ? 15.379 -3.585 -10.859 1.00 0.00 18 GLY A CA 12
ATOM 16097 C C . GLY A 1 7 ? 14.173 -3.882 -9.983 1.00 0.00 18 GLY A C 12
ATOM 16098 O O . GLY A 1 7 ? 14.319 -4.347 -8.852 1.00 0.00 18 GLY A O 12
ATOM 16102 N N . SER A 1 8 ? 12.972 -3.604 -10.508 1.00 0.00 19 SER A N 12
ATOM 16103 C CA . SER A 1 8 ? 11.727 -3.843 -9.759 1.00 0.00 19 SER A CA 12
ATOM 16104 C C . SER A 1 8 ? 11.792 -3.197 -8.365 1.00 0.00 19 SER A C 12
ATOM 16105 O O . SER A 1 8 ? 11.163 -3.670 -7.420 1.00 0.00 19 SER A O 12
ATOM 16113 N N . HIS A 1 9 ? 12.577 -2.123 -8.258 1.00 0.00 20 HIS A N 12
ATOM 16114 C CA . HIS A 1 9 ? 12.748 -1.406 -6.983 1.00 0.00 20 HIS A CA 12
ATOM 16115 C C . HIS A 1 9 ? 11.490 -0.594 -6.669 1.00 0.00 20 HIS A C 12
ATOM 16116 O O . HIS A 1 9 ? 11.556 0.618 -6.449 1.00 0.00 20 HIS A O 12
ATOM 16130 N N . MET A 1 10 ? 10.342 -1.268 -6.650 1.00 0.00 21 MET A N 12
ATOM 16131 C CA . MET A 1 10 ? 9.060 -0.610 -6.364 1.00 0.00 21 MET A CA 12
ATOM 16132 C C . MET A 1 10 ? 9.076 -0.021 -4.959 1.00 0.00 21 MET A C 12
ATOM 16133 O O . MET A 1 10 ? 8.356 0.933 -4.665 1.00 0.00 21 MET A O 12
ATOM 16147 N N . ALA A 1 11 ? 9.897 -0.605 -4.089 1.00 0.00 22 ALA A N 12
ATOM 16148 C CA . ALA A 1 11 ? 10.001 -0.141 -2.703 1.00 0.00 22 ALA A CA 12
ATOM 16149 C C . ALA A 1 11 ? 10.298 1.361 -2.664 1.00 0.00 22 ALA A C 12
ATOM 16150 O O . ALA A 1 11 ? 9.788 2.084 -1.806 1.00 0.00 22 ALA A O 12
ATOM 16157 N N . SER A 1 12 ? 11.125 1.821 -3.613 1.00 0.00 23 SER A N 12
ATOM 16158 C CA . SER A 1 12 ? 11.488 3.237 -3.696 1.00 0.00 23 SER A CA 12
ATOM 16159 C C . SER A 1 12 ? 10.263 4.075 -4.009 1.00 0.00 23 SER A C 12
ATOM 16160 O O . SER A 1 12 ? 10.083 5.156 -3.456 1.00 0.00 23 SER A O 12
ATOM 16168 N N . LYS A 1 13 ? 9.413 3.572 -4.905 1.00 0.00 24 LYS A N 12
ATOM 16169 C CA . LYS A 1 13 ? 8.206 4.303 -5.299 1.00 0.00 24 LYS A CA 12
ATOM 16170 C C . LYS A 1 13 ? 7.338 4.598 -4.078 1.00 0.00 24 LYS A C 12
ATOM 16171 O O . LYS A 1 13 ? 6.805 5.703 -3.920 1.00 0.00 24 LYS A O 12
ATOM 16190 N N . ARG A 1 14 ? 7.195 3.594 -3.219 1.00 0.00 25 ARG A N 12
ATOM 16191 C CA . ARG A 1 14 ? 6.395 3.744 -2.008 1.00 0.00 25 ARG A CA 12
ATOM 16192 C C . ARG A 1 14 ? 7.036 4.775 -1.087 1.00 0.00 25 ARG A C 12
ATOM 16193 O O . ARG A 1 14 ? 6.341 5.559 -0.439 1.00 0.00 25 ARG A O 12
ATOM 16214 N N . ASP A 1 15 ? 8.371 4.746 -1.022 1.00 0.00 26 ASP A N 12
ATOM 16215 C CA . ASP A 1 15 ? 9.115 5.664 -0.158 1.00 0.00 26 ASP A CA 12
ATOM 16216 C C . ASP A 1 15 ? 8.890 7.101 -0.604 1.00 0.00 26 ASP A C 12
ATOM 16217 O O . ASP A 1 15 ? 8.795 8.009 0.222 1.00 0.00 26 ASP A O 12
ATOM 16226 N N . LYS A 1 16 ? 8.815 7.298 -1.924 1.00 0.00 27 LYS A N 12
ATOM 16227 C CA . LYS A 1 16 ? 8.618 8.643 -2.483 1.00 0.00 27 LYS A CA 12
ATOM 16228 C C . LYS A 1 16 ? 7.338 9.254 -1.947 1.00 0.00 27 LYS A C 12
ATOM 16229 O O . LYS A 1 16 ? 7.334 10.376 -1.453 1.00 0.00 27 LYS A O 12
ATOM 16248 N N . ILE A 1 17 ? 6.254 8.503 -2.040 1.00 0.00 28 ILE A N 12
ATOM 16249 C CA . ILE A 1 17 ? 4.962 8.994 -1.564 1.00 0.00 28 ILE A CA 12
ATOM 16250 C C . ILE A 1 17 ? 5.041 9.280 -0.069 1.00 0.00 28 ILE A C 12
ATOM 16251 O O . ILE A 1 17 ? 4.614 10.326 0.391 1.00 0.00 28 ILE A O 12
ATOM 16267 N N . ALA A 1 18 ? 5.580 8.317 0.679 1.00 0.00 29 ALA A N 12
ATOM 16268 C CA . ALA A 1 18 ? 5.698 8.454 2.133 1.00 0.00 29 ALA A CA 12
ATOM 16269 C C . ALA A 1 18 ? 6.489 9.714 2.486 1.00 0.00 29 ALA A C 12
ATOM 16270 O O . ALA A 1 18 ? 6.260 10.333 3.524 1.00 0.00 29 ALA A O 12
ATOM 16277 N N . ASP A 1 19 ? 7.429 10.076 1.607 1.00 0.00 30 ASP A N 12
ATOM 16278 C CA . ASP A 1 19 ? 8.281 11.254 1.822 1.00 0.00 30 ASP A CA 12
ATOM 16279 C C . ASP A 1 19 ? 7.601 12.517 1.311 1.00 0.00 30 ASP A C 12
ATOM 16280 O O . ASP A 1 19 ? 7.779 13.592 1.880 1.00 0.00 30 ASP A O 12
ATOM 16289 N N . ILE A 1 20 ? 6.827 12.385 0.242 1.00 0.00 31 ILE A N 12
ATOM 16290 C CA . ILE A 1 20 ? 6.136 13.536 -0.353 1.00 0.00 31 ILE A CA 12
ATOM 16291 C C . ILE A 1 20 ? 4.858 13.843 0.395 1.00 0.00 31 ILE A C 12
ATOM 16292 O O . ILE A 1 20 ? 4.462 15.008 0.504 1.00 0.00 31 ILE A O 12
ATOM 16308 N N . GLN A 1 21 ? 4.186 12.803 0.870 1.00 0.00 32 GLN A N 12
ATOM 16309 C CA . GLN A 1 21 ? 2.917 12.978 1.559 1.00 0.00 32 GLN A CA 12
ATOM 16310 C C . GLN A 1 21 ? 3.118 13.805 2.814 1.00 0.00 32 GLN A C 12
ATOM 16311 O O . GLN A 1 21 ? 2.492 14.848 2.984 1.00 0.00 32 GLN A O 12
ATOM 16325 N N . GLU A 1 22 ? 4.004 13.316 3.689 1.00 0.00 33 GLU A N 12
ATOM 16326 C CA . GLU A 1 22 ? 4.285 13.996 4.947 1.00 0.00 33 GLU A CA 12
ATOM 16327 C C . GLU A 1 22 ? 4.858 15.374 4.688 1.00 0.00 33 GLU A C 12
ATOM 16328 O O . GLU A 1 22 ? 4.322 16.359 5.165 1.00 0.00 33 GLU A O 12
ATOM 16340 N N . ALA A 1 23 ? 5.999 15.414 3.976 1.00 0.00 34 ALA A N 12
ATOM 16341 C CA . ALA A 1 23 ? 6.708 16.674 3.741 1.00 0.00 34 ALA A CA 12
ATOM 16342 C C . ALA A 1 23 ? 5.721 17.762 3.387 1.00 0.00 34 ALA A C 12
ATOM 16343 O O . ALA A 1 23 ? 5.694 18.760 4.064 1.00 0.00 34 ALA A O 12
ATOM 16350 N N . LEU A 1 24 ? 4.901 17.529 2.372 1.00 0.00 35 LEU A N 12
ATOM 16351 C CA . LEU A 1 24 ? 3.895 18.510 1.973 1.00 0.00 35 LEU A CA 12
ATOM 16352 C C . LEU A 1 24 ? 2.801 18.661 3.050 1.00 0.00 35 LEU A C 12
ATOM 16353 O O . LEU A 1 24 ? 2.553 19.758 3.542 1.00 0.00 35 LEU A O 12
ATOM 16369 N N . ALA A 1 25 ? 2.102 17.564 3.355 1.00 0.00 36 ALA A N 12
ATOM 16370 C CA . ALA A 1 25 ? 0.996 17.605 4.334 1.00 0.00 36 ALA A CA 12
ATOM 16371 C C . ALA A 1 25 ? 1.442 18.356 5.603 1.00 0.00 36 ALA A C 12
ATOM 16372 O O . ALA A 1 25 ? 0.854 19.365 5.996 1.00 0.00 36 ALA A O 12
ATOM 16379 N N . HIS A 1 26 ? 2.521 17.858 6.181 1.00 0.00 37 HIS A N 12
ATOM 16380 C CA . HIS A 1 26 ? 3.142 18.442 7.378 1.00 0.00 37 HIS A CA 12
ATOM 16381 C C . HIS A 1 26 ? 3.970 19.654 6.999 1.00 0.00 37 HIS A C 12
ATOM 16382 O O . HIS A 1 26 ? 4.930 19.987 7.707 1.00 0.00 37 HIS A O 12
ATOM 16396 N N . ALA A 1 27 ? 3.605 20.339 5.896 1.00 0.00 38 ALA A N 12
ATOM 16397 C CA . ALA A 1 27 ? 4.347 21.535 5.460 1.00 0.00 38 ALA A CA 12
ATOM 16398 C C . ALA A 1 27 ? 3.510 22.777 5.559 1.00 0.00 38 ALA A C 12
ATOM 16399 O O . ALA A 1 27 ? 3.938 23.709 6.232 1.00 0.00 38 ALA A O 12
ATOM 16406 N N . ASP A 1 28 ? 2.320 22.766 4.878 1.00 0.00 39 ASP A N 12
ATOM 16407 C CA . ASP A 1 28 ? 1.381 23.941 4.822 1.00 0.00 39 ASP A CA 12
ATOM 16408 C C . ASP A 1 28 ? 2.026 25.180 5.480 1.00 0.00 39 ASP A C 12
ATOM 16409 O O . ASP A 1 28 ? 1.469 25.784 6.396 1.00 0.00 39 ASP A O 12
ATOM 16418 N N . ALA A 1 29 ? 3.259 25.488 5.041 1.00 0.00 40 ALA A N 12
ATOM 16419 C CA . ALA A 1 29 ? 4.042 26.564 5.633 1.00 0.00 40 ALA A CA 12
ATOM 16420 C C . ALA A 1 29 ? 3.313 27.875 5.501 1.00 0.00 40 ALA A C 12
ATOM 16421 O O . ALA A 1 29 ? 3.111 28.592 6.486 1.00 0.00 40 ALA A O 12
ATOM 16428 N N . ASN A 1 30 ? 2.909 28.188 4.269 1.00 0.00 41 ASN A N 12
ATOM 16429 C CA . ASN A 1 30 ? 2.204 29.433 3.989 1.00 0.00 41 ASN A CA 12
ATOM 16430 C C . ASN A 1 30 ? 0.731 29.303 4.340 1.00 0.00 41 ASN A C 12
ATOM 16431 O O . ASN A 1 30 ? 0.029 30.309 4.419 1.00 0.00 41 ASN A O 12
ATOM 16442 N N . ALA A 1 31 ? 0.261 28.064 4.532 1.00 0.00 42 ALA A N 12
ATOM 16443 C CA . ALA A 1 31 ? -1.150 27.819 4.869 1.00 0.00 42 ALA A CA 12
ATOM 16444 C C . ALA A 1 31 ? -2.083 28.502 3.857 1.00 0.00 42 ALA A C 12
ATOM 16445 O O . ALA A 1 31 ? -2.934 29.313 4.231 1.00 0.00 42 ALA A O 12
ATOM 16452 N N . ASP A 1 32 ? -1.916 28.167 2.571 1.00 0.00 43 ASP A N 12
ATOM 16453 C CA . ASP A 1 32 ? -2.741 28.745 1.491 1.00 0.00 43 ASP A CA 12
ATOM 16454 C C . ASP A 1 32 ? -3.696 27.698 0.964 1.00 0.00 43 ASP A C 12
ATOM 16455 O O . ASP A 1 32 ? -4.662 28.027 0.277 1.00 0.00 43 ASP A O 12
ATOM 16464 N N . GLN A 1 33 ? -3.428 26.434 1.294 1.00 0.00 44 GLN A N 12
ATOM 16465 C CA . GLN A 1 33 ? -4.286 25.329 0.865 1.00 0.00 44 GLN A CA 12
ATOM 16466 C C . GLN A 1 33 ? -4.263 25.180 -0.650 1.00 0.00 44 GLN A C 12
ATOM 16467 O O . GLN A 1 33 ? -5.043 24.408 -1.203 1.00 0.00 44 GLN A O 12
ATOM 16481 N N . HIS A 1 34 ? -3.377 25.922 -1.318 1.00 0.00 45 HIS A N 12
ATOM 16482 C CA . HIS A 1 34 ? -3.253 25.878 -2.774 1.00 0.00 45 HIS A CA 12
ATOM 16483 C C . HIS A 1 34 ? -1.821 25.507 -3.124 1.00 0.00 45 HIS A C 12
ATOM 16484 O O . HIS A 1 34 ? -0.878 26.002 -2.505 1.00 0.00 45 HIS A O 12
ATOM 16498 N N . LEU A 1 35 ? -1.678 24.615 -4.103 1.00 0.00 46 LEU A N 12
ATOM 16499 C CA . LEU A 1 35 ? -0.368 24.128 -4.536 1.00 0.00 46 LEU A CA 12
ATOM 16500 C C . LEU A 1 35 ? 0.181 24.945 -5.689 1.00 0.00 46 LEU A C 12
ATOM 16501 O O . LEU A 1 35 ? -0.233 24.764 -6.838 1.00 0.00 46 LEU A O 12
ATOM 16517 N N . ASP A 1 36 ? 1.124 25.828 -5.380 1.00 0.00 47 ASP A N 12
ATOM 16518 C CA . ASP A 1 36 ? 1.794 26.646 -6.380 1.00 0.00 47 ASP A CA 12
ATOM 16519 C C . ASP A 1 36 ? 3.148 26.022 -6.621 1.00 0.00 47 ASP A C 12
ATOM 16520 O O . ASP A 1 36 ? 3.766 25.518 -5.686 1.00 0.00 47 ASP A O 12
ATOM 16529 N N . PHE A 1 37 ? 3.573 26.040 -7.882 1.00 0.00 48 PHE A N 12
ATOM 16530 C CA . PHE A 1 37 ? 4.840 25.439 -8.300 1.00 0.00 48 PHE A CA 12
ATOM 16531 C C . PHE A 1 37 ? 5.935 25.662 -7.262 1.00 0.00 48 PHE A C 12
ATOM 16532 O O . PHE A 1 37 ? 6.617 24.736 -6.893 1.00 0.00 48 PHE A O 12
ATOM 16549 N N . ASP A 1 38 ? 6.066 26.909 -6.785 1.00 0.00 49 ASP A N 12
ATOM 16550 C CA . ASP A 1 38 ? 7.087 27.253 -5.794 1.00 0.00 49 ASP A CA 12
ATOM 16551 C C . ASP A 1 38 ? 7.077 26.275 -4.625 1.00 0.00 49 ASP A C 12
ATOM 16552 O O . ASP A 1 38 ? 8.104 25.682 -4.290 1.00 0.00 49 ASP A O 12
ATOM 16561 N N . GLU A 1 39 ? 5.905 26.112 -4.020 1.00 0.00 50 GLU A N 12
ATOM 16562 C CA . GLU A 1 39 ? 5.764 25.205 -2.888 1.00 0.00 50 GLU A CA 12
ATOM 16563 C C . GLU A 1 39 ? 6.140 23.779 -3.291 1.00 0.00 50 GLU A C 12
ATOM 16564 O O . GLU A 1 39 ? 6.949 23.145 -2.645 1.00 0.00 50 GLU A O 12
ATOM 16576 N N . TRP A 1 40 ? 5.536 23.294 -4.368 1.00 0.00 51 TRP A N 12
ATOM 16577 C CA . TRP A 1 40 ? 5.794 21.933 -4.835 1.00 0.00 51 TRP A CA 12
ATOM 16578 C C . TRP A 1 40 ? 7.208 21.799 -5.383 1.00 0.00 51 TRP A C 12
ATOM 16579 O O . TRP A 1 40 ? 7.736 20.691 -5.494 1.00 0.00 51 TRP A O 12
ATOM 16600 N N . ARG A 1 41 ? 7.803 22.927 -5.741 1.00 0.00 52 ARG A N 12
ATOM 16601 C CA . ARG A 1 41 ? 9.146 22.926 -6.313 1.00 0.00 52 ARG A CA 12
ATOM 16602 C C . ARG A 1 41 ? 10.230 22.833 -5.256 1.00 0.00 52 ARG A C 12
ATOM 16603 O O . ARG A 1 41 ? 11.012 21.902 -5.241 1.00 0.00 52 ARG A O 12
ATOM 16624 N N . GLN A 1 42 ? 10.278 23.850 -4.398 1.00 0.00 53 GLN A N 12
ATOM 16625 C CA . GLN A 1 42 ? 11.343 23.944 -3.397 1.00 0.00 53 GLN A CA 12
ATOM 16626 C C . GLN A 1 42 ? 11.201 22.900 -2.322 1.00 0.00 53 GLN A C 12
ATOM 16627 O O . GLN A 1 42 ? 12.201 22.369 -1.824 1.00 0.00 53 GLN A O 12
ATOM 16641 N N . GLU A 1 43 ? 9.963 22.637 -1.944 1.00 0.00 54 GLU A N 12
ATOM 16642 C CA . GLU A 1 43 ? 9.694 21.709 -0.854 1.00 0.00 54 GLU A CA 12
ATOM 16643 C C . GLU A 1 43 ? 10.242 20.312 -1.130 1.00 0.00 54 GLU A C 12
ATOM 16644 O O . GLU A 1 43 ? 10.996 19.764 -0.330 1.00 0.00 54 GLU A O 12
ATOM 16656 N N . LEU A 1 44 ? 9.825 19.738 -2.249 1.00 0.00 55 LEU A N 12
ATOM 16657 C CA . LEU A 1 44 ? 10.218 18.382 -2.612 1.00 0.00 55 LEU A CA 12
ATOM 16658 C C . LEU A 1 44 ? 11.663 18.327 -3.004 1.00 0.00 55 LEU A C 12
ATOM 16659 O O . LEU A 1 44 ? 12.317 17.315 -2.821 1.00 0.00 55 LEU A O 12
ATOM 16675 N N . LYS A 1 45 ? 12.155 19.389 -3.609 1.00 0.00 56 LYS A N 12
ATOM 16676 C CA . LYS A 1 45 ? 13.527 19.389 -4.085 1.00 0.00 56 LYS A CA 12
ATOM 16677 C C . LYS A 1 45 ? 14.523 19.022 -2.982 1.00 0.00 56 LYS A C 12
ATOM 16678 O O . LYS A 1 45 ? 15.405 18.188 -3.198 1.00 0.00 56 LYS A O 12
ATOM 16697 N N . CYS A 1 46 ? 14.384 19.662 -1.821 1.00 0.00 57 CYS A N 12
ATOM 16698 C CA . CYS A 1 46 ? 15.310 19.432 -0.707 1.00 0.00 57 CYS A CA 12
ATOM 16699 C C . CYS A 1 46 ? 15.303 17.968 -0.273 1.00 0.00 57 CYS A C 12
ATOM 16700 O O . CYS A 1 46 ? 16.131 17.559 0.537 1.00 0.00 57 CYS A O 12
ATOM 16708 N N . ARG A 1 47 ? 14.351 17.195 -0.795 1.00 0.00 58 ARG A N 12
ATOM 16709 C CA . ARG A 1 47 ? 14.199 15.778 -0.438 1.00 0.00 58 ARG A CA 12
ATOM 16710 C C . ARG A 1 47 ? 15.075 14.905 -1.311 1.00 0.00 58 ARG A C 12
ATOM 16711 O O . ARG A 1 47 ? 14.838 13.702 -1.428 1.00 0.00 58 ARG A O 12
ATOM 16732 N N . GLY A 1 48 ? 16.095 15.510 -1.911 1.00 0.00 59 GLY A N 12
ATOM 16733 C CA . GLY A 1 48 ? 17.031 14.775 -2.761 1.00 0.00 59 GLY A CA 12
ATOM 16734 C C . GLY A 1 48 ? 16.485 14.620 -4.168 1.00 0.00 59 GLY A C 12
ATOM 16735 O O . GLY A 1 48 ? 17.022 13.839 -4.949 1.00 0.00 59 GLY A O 12
ATOM 16739 N N . HIS A 1 49 ? 15.420 15.369 -4.494 1.00 0.00 60 HIS A N 12
ATOM 16740 C CA . HIS A 1 49 ? 14.800 15.320 -5.833 1.00 0.00 60 HIS A CA 12
ATOM 16741 C C . HIS A 1 49 ? 15.236 16.543 -6.623 1.00 0.00 60 HIS A C 12
ATOM 16742 O O . HIS A 1 49 ? 15.551 17.579 -6.045 1.00 0.00 60 HIS A O 12
ATOM 16756 N N . ALA A 1 50 ? 15.262 16.407 -7.954 1.00 0.00 61 ALA A N 12
ATOM 16757 C CA . ALA A 1 50 ? 15.663 17.495 -8.848 1.00 0.00 61 ALA A CA 12
ATOM 16758 C C . ALA A 1 50 ? 14.444 18.344 -9.188 1.00 0.00 61 ALA A C 12
ATOM 16759 O O . ALA A 1 50 ? 13.322 17.855 -9.190 1.00 0.00 61 ALA A O 12
ATOM 16766 N N . ASP A 1 51 ? 14.682 19.616 -9.483 1.00 0.00 62 ASP A N 12
ATOM 16767 C CA . ASP A 1 51 ? 13.609 20.556 -9.822 1.00 0.00 62 ASP A CA 12
ATOM 16768 C C . ASP A 1 51 ? 12.924 20.175 -11.131 1.00 0.00 62 ASP A C 12
ATOM 16769 O O . ASP A 1 51 ? 11.727 20.408 -11.299 1.00 0.00 62 ASP A O 12
ATOM 16778 N N . ALA A 1 52 ? 13.691 19.591 -12.055 1.00 0.00 63 ALA A N 12
ATOM 16779 C CA . ALA A 1 52 ? 13.165 19.197 -13.365 1.00 0.00 63 ALA A CA 12
ATOM 16780 C C . ALA A 1 52 ? 12.367 17.904 -13.278 1.00 0.00 63 ALA A C 12
ATOM 16781 O O . ALA A 1 52 ? 11.287 17.798 -13.840 1.00 0.00 63 ALA A O 12
ATOM 16788 N N . ASP A 1 53 ? 12.925 16.907 -12.589 1.00 0.00 64 ASP A N 12
ATOM 16789 C CA . ASP A 1 53 ? 12.274 15.597 -12.476 1.00 0.00 64 ASP A CA 12
ATOM 16790 C C . ASP A 1 53 ? 10.883 15.719 -11.869 1.00 0.00 64 ASP A C 12
ATOM 16791 O O . ASP A 1 53 ? 9.948 15.039 -12.298 1.00 0.00 64 ASP A O 12
ATOM 16800 N N . ILE A 1 54 ? 10.756 16.583 -10.866 1.00 0.00 65 ILE A N 12
ATOM 16801 C CA . ILE A 1 54 ? 9.476 16.777 -10.189 1.00 0.00 65 ILE A CA 12
ATOM 16802 C C . ILE A 1 54 ? 8.432 17.308 -11.156 1.00 0.00 65 ILE A C 12
ATOM 16803 O O . ILE A 1 54 ? 7.232 17.177 -10.908 1.00 0.00 65 ILE A O 12
ATOM 16819 N N . GLU A 1 55 ? 8.882 17.936 -12.230 1.00 0.00 66 GLU A N 12
ATOM 16820 C CA . GLU A 1 55 ? 7.961 18.530 -13.193 1.00 0.00 66 GLU A CA 12
ATOM 16821 C C . GLU A 1 55 ? 7.095 17.459 -13.850 1.00 0.00 66 GLU A C 12
ATOM 16822 O O . GLU A 1 55 ? 5.914 17.678 -14.093 1.00 0.00 66 GLU A O 12
ATOM 16834 N N . ALA A 1 56 ? 7.706 16.309 -14.134 1.00 0.00 67 ALA A N 12
ATOM 16835 C CA . ALA A 1 56 ? 6.997 15.207 -14.789 1.00 0.00 67 ALA A CA 12
ATOM 16836 C C . ALA A 1 56 ? 5.887 14.666 -13.899 1.00 0.00 67 ALA A C 12
ATOM 16837 O O . ALA A 1 56 ? 4.761 14.455 -14.348 1.00 0.00 67 ALA A O 12
ATOM 16844 N N . VAL A 1 57 ? 6.225 14.438 -12.627 1.00 0.00 68 VAL A N 12
ATOM 16845 C CA . VAL A 1 57 ? 5.272 13.900 -11.662 1.00 0.00 68 VAL A CA 12
ATOM 16846 C C . VAL A 1 57 ? 4.193 14.921 -11.353 1.00 0.00 68 VAL A C 12
ATOM 16847 O O . VAL A 1 57 ? 3.035 14.559 -11.137 1.00 0.00 68 VAL A O 12
ATOM 16860 N N . PHE A 1 58 ? 4.587 16.197 -11.292 1.00 0.00 69 PHE A N 12
ATOM 16861 C CA . PHE A 1 58 ? 3.658 17.261 -10.956 1.00 0.00 69 PHE A CA 12
ATOM 16862 C C . PHE A 1 58 ? 2.790 17.622 -12.163 1.00 0.00 69 PHE A C 12
ATOM 16863 O O . PHE A 1 58 ? 1.566 17.544 -12.098 1.00 0.00 69 PHE A O 12
ATOM 16880 N N . ALA A 1 59 ? 3.438 18.094 -13.248 1.00 0.00 70 ALA A N 12
ATOM 16881 C CA . ALA A 1 59 ? 2.724 18.552 -14.463 1.00 0.00 70 ALA A CA 12
ATOM 16882 C C . ALA A 1 59 ? 1.542 17.647 -14.791 1.00 0.00 70 ALA A C 12
ATOM 16883 O O . ALA A 1 59 ? 0.550 18.093 -15.350 1.00 0.00 70 ALA A O 12
ATOM 16890 N N . LYS A 1 60 ? 1.663 16.392 -14.399 1.00 0.00 71 LYS A N 12
ATOM 16891 C CA . LYS A 1 60 ? 0.616 15.395 -14.597 1.00 0.00 71 LYS A CA 12
ATOM 16892 C C . LYS A 1 60 ? -0.725 15.863 -13.999 1.00 0.00 71 LYS A C 12
ATOM 16893 O O . LYS A 1 60 ? -1.762 15.259 -14.251 1.00 0.00 71 LYS A O 12
ATOM 16912 N N . TYR A 1 61 ? -0.692 16.946 -13.227 1.00 0.00 72 TYR A N 12
ATOM 16913 C CA . TYR A 1 61 ? -1.896 17.499 -12.583 1.00 0.00 72 TYR A CA 12
ATOM 16914 C C . TYR A 1 61 ? -2.279 18.842 -13.163 1.00 0.00 72 TYR A C 12
ATOM 16915 O O . TYR A 1 61 ? -3.322 19.382 -12.809 1.00 0.00 72 TYR A O 12
ATOM 16933 N N . ASP A 1 62 ? -1.454 19.366 -14.067 1.00 0.00 73 ASP A N 12
ATOM 16934 C CA . ASP A 1 62 ? -1.746 20.650 -14.719 1.00 0.00 73 ASP A CA 12
ATOM 16935 C C . ASP A 1 62 ? -2.543 20.389 -15.991 1.00 0.00 73 ASP A C 12
ATOM 16936 O O . ASP A 1 62 ? -2.119 20.746 -17.093 1.00 0.00 73 ASP A O 12
ATOM 16945 N N . VAL A 1 63 ? -3.693 19.741 -15.836 1.00 0.00 74 VAL A N 12
ATOM 16946 C CA . VAL A 1 63 ? -4.523 19.383 -16.995 1.00 0.00 74 VAL A CA 12
ATOM 16947 C C . VAL A 1 63 ? -4.869 20.617 -17.831 1.00 0.00 74 VAL A C 12
ATOM 16948 O O . VAL A 1 63 ? -4.777 20.583 -19.059 1.00 0.00 74 VAL A O 12
ATOM 16961 N N . ASP A 1 64 ? -5.291 21.691 -17.164 1.00 0.00 75 ASP A N 12
ATOM 16962 C CA . ASP A 1 64 ? -5.697 22.910 -17.858 1.00 0.00 75 ASP A CA 12
ATOM 16963 C C . ASP A 1 64 ? -4.481 23.589 -18.474 1.00 0.00 75 ASP A C 12
ATOM 16964 O O . ASP A 1 64 ? -4.634 24.484 -19.306 1.00 0.00 75 ASP A O 12
ATOM 16973 N N . GLY A 1 65 ? -3.276 23.170 -18.065 1.00 0.00 76 GLY A N 12
ATOM 16974 C CA . GLY A 1 65 ? -2.046 23.758 -18.591 1.00 0.00 76 GLY A CA 12
ATOM 16975 C C . GLY A 1 65 ? -1.858 25.159 -18.036 1.00 0.00 76 GLY A C 12
ATOM 16976 O O . GLY A 1 65 ? -1.031 25.921 -18.544 1.00 0.00 76 GLY A O 12
ATOM 16980 N N . ASP A 1 66 ? -2.634 25.509 -16.994 1.00 0.00 77 ASP A N 12
ATOM 16981 C CA . ASP A 1 66 ? -2.545 26.850 -16.386 1.00 0.00 77 ASP A CA 12
ATOM 16982 C C . ASP A 1 66 ? -1.393 26.920 -15.411 1.00 0.00 77 ASP A C 12
ATOM 16983 O O . ASP A 1 66 ? -1.010 28.011 -15.018 1.00 0.00 77 ASP A O 12
ATOM 16992 N N . ARG A 1 67 ? -0.859 25.747 -15.032 1.00 0.00 78 ARG A N 12
ATOM 16993 C CA . ARG A 1 67 ? 0.279 25.644 -14.088 1.00 0.00 78 ARG A CA 12
ATOM 16994 C C . ARG A 1 67 ? -0.149 25.917 -12.662 1.00 0.00 78 ARG A C 12
ATOM 16995 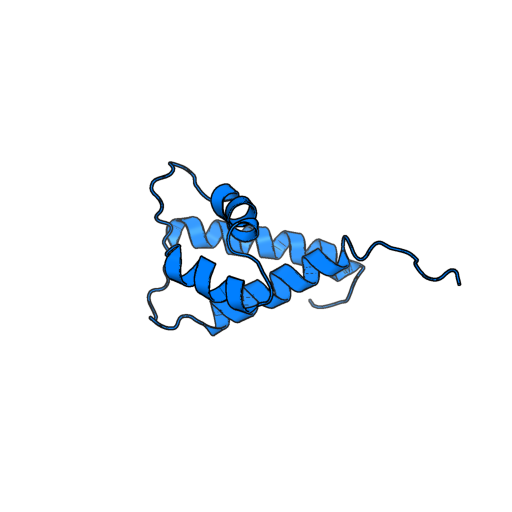O O . ARG A 1 67 ? 0.687 25.972 -11.761 1.00 0.00 78 ARG A O 12
ATOM 17016 N N . VAL A 1 68 ? -1.455 26.087 -12.455 1.00 0.00 79 VAL A N 12
ATOM 17017 C CA . VAL A 1 68 ? -2.009 26.359 -11.122 1.00 0.00 79 VAL A CA 12
ATOM 17018 C C . VAL A 1 68 ? -3.356 25.666 -10.988 1.00 0.00 79 VAL A C 12
ATOM 17019 O O . VAL A 1 68 ? -4.182 25.718 -11.896 1.00 0.00 79 VAL A O 12
ATOM 17032 N N . LEU A 1 69 ? -3.568 25.012 -9.859 1.00 0.00 80 LEU A N 12
ATOM 17033 C CA . LEU A 1 69 ? -4.805 24.315 -9.574 1.00 0.00 80 LEU A CA 12
ATOM 17034 C C . LEU A 1 69 ? -5.152 24.473 -8.100 1.00 0.00 80 LEU A C 12
ATOM 17035 O O . LEU A 1 69 ? -4.295 24.277 -7.234 1.00 0.00 80 LEU A O 12
ATOM 17051 N N . ASP A 1 70 ? -6.404 24.798 -7.813 1.00 0.00 81 ASP A N 12
ATOM 17052 C CA . ASP A 1 70 ? -6.906 24.976 -6.453 1.00 0.00 81 ASP A CA 12
ATOM 17053 C C . ASP A 1 70 ? -7.616 23.709 -5.996 1.00 0.00 81 ASP A C 12
ATOM 17054 O O . ASP A 1 70 ? -7.517 22.661 -6.632 1.00 0.00 81 ASP A O 12
ATOM 17063 N N . ALA A 1 71 ? -8.359 23.834 -4.893 1.00 0.00 82 ALA A N 12
ATOM 17064 C CA . ALA A 1 71 ? -9.133 22.724 -4.320 1.00 0.00 82 ALA A CA 12
ATOM 17065 C C . ALA A 1 71 ? -9.951 21.979 -5.386 1.00 0.00 82 ALA A C 12
ATOM 17066 O O . ALA A 1 71 ? -10.423 20.866 -5.149 1.00 0.00 82 ALA A O 12
ATOM 17073 N N . GLU A 1 72 ? -10.103 22.612 -6.553 1.00 0.00 83 GLU A N 12
ATOM 17074 C CA . GLU A 1 72 ? -10.891 22.023 -7.640 1.00 0.00 83 GLU A CA 12
ATOM 17075 C C . GLU A 1 72 ? -10.226 20.764 -8.180 1.00 0.00 83 GLU A C 12
ATOM 17076 O O . GLU A 1 72 ? -10.794 19.675 -8.105 1.00 0.00 83 GLU A O 12
ATOM 17088 N N . GLU A 1 73 ? -9.024 20.919 -8.726 1.00 0.00 84 GLU A N 12
ATOM 17089 C CA . GLU A 1 73 ? -8.276 19.784 -9.282 1.00 0.00 84 GLU A CA 12
ATOM 17090 C C . GLU A 1 73 ? -7.464 19.087 -8.219 1.00 0.00 84 GLU A C 12
ATOM 17091 O O . GLU A 1 73 ? -7.091 17.925 -8.364 1.00 0.00 84 GLU A O 12
ATOM 17103 N N . GLN A 1 74 ? -7.175 19.811 -7.139 1.00 0.00 85 GLN A N 12
ATOM 17104 C CA . GLN A 1 74 ? -6.344 19.266 -6.074 1.00 0.00 85 GLN A CA 12
ATOM 17105 C C . GLN A 1 74 ? -6.987 18.057 -5.433 1.00 0.00 85 GLN A C 12
ATOM 17106 O O . GLN A 1 74 ? -6.307 17.091 -5.105 1.00 0.00 85 GLN A O 12
ATOM 17120 N N . MET A 1 75 ? -8.297 18.131 -5.212 1.00 0.00 86 MET A N 12
ATOM 17121 C CA . MET A 1 75 ? -9.007 17.042 -4.547 1.00 0.00 86 MET A CA 12
ATOM 17122 C C . MET A 1 75 ? -8.704 15.693 -5.202 1.00 0.00 86 MET A C 12
ATOM 17123 O O . MET A 1 75 ? -8.419 14.707 -4.522 1.00 0.00 86 MET A O 12
ATOM 17137 N N . LYS A 1 76 ? -8.779 15.667 -6.528 1.00 0.00 87 LYS A N 12
ATOM 17138 C CA . LYS A 1 76 ? -8.537 14.442 -7.284 1.00 0.00 87 LYS A CA 12
ATOM 17139 C C . LYS A 1 76 ? -7.127 13.932 -7.055 1.00 0.00 87 LYS A C 12
ATOM 17140 O O . LYS A 1 76 ? -6.901 12.721 -7.025 1.00 0.00 87 LYS A O 12
ATOM 17159 N N . MET A 1 77 ? -6.185 14.858 -6.906 1.00 0.00 88 MET A N 12
ATOM 17160 C CA . MET A 1 77 ? -4.793 14.486 -6.689 1.00 0.00 88 MET A CA 12
ATOM 17161 C C . MET A 1 77 ? -4.624 13.812 -5.328 1.00 0.00 88 MET A C 12
ATOM 17162 O O . MET A 1 77 ? -4.188 12.667 -5.249 1.00 0.00 88 MET A O 12
ATOM 17176 N N . ALA A 1 78 ? -4.976 14.536 -4.251 1.00 0.00 89 ALA A N 12
ATOM 17177 C CA . ALA A 1 78 ? -4.841 14.005 -2.892 1.00 0.00 89 ALA A CA 12
ATOM 17178 C C . ALA A 1 78 ? -5.539 12.652 -2.756 1.00 0.00 89 ALA A C 12
ATOM 17179 O O . ALA A 1 78 ? -5.035 11.749 -2.087 1.00 0.00 89 ALA A O 12
ATOM 17186 N N . HIS A 1 79 ? -6.702 12.526 -3.402 1.00 0.00 90 HIS A N 12
ATOM 17187 C CA . HIS A 1 79 ? -7.475 11.283 -3.351 1.00 0.00 90 HIS A CA 12
ATOM 17188 C C . HIS A 1 79 ? -6.713 10.151 -4.030 1.00 0.00 90 HIS A C 12
ATOM 17189 O O . HIS A 1 79 ? -6.653 9.036 -3.501 1.00 0.00 90 HIS A O 12
ATOM 17203 N N . ASP A 1 80 ? -6.149 10.424 -5.210 1.00 0.00 91 ASP A N 12
ATOM 17204 C CA . ASP A 1 80 ? -5.422 9.401 -5.961 1.00 0.00 91 ASP A CA 12
ATOM 17205 C C . ASP A 1 80 ? -4.201 8.917 -5.182 1.00 0.00 91 ASP A C 12
ATOM 17206 O O . ASP A 1 80 ? -3.876 7.737 -5.211 1.00 0.00 91 ASP A O 12
ATOM 17215 N N . LEU A 1 81 ? -3.539 9.842 -4.496 1.00 0.00 92 LEU A N 12
ATOM 17216 C CA . LEU A 1 81 ? -2.338 9.517 -3.717 1.00 0.00 92 LEU A CA 12
ATOM 17217 C C . LEU A 1 81 ? -2.685 8.630 -2.550 1.00 0.00 92 LEU A C 12
ATOM 17218 O O . LEU A 1 81 ? -1.889 7.762 -2.157 1.00 0.00 92 LEU A O 12
ATOM 17234 N N . GLU A 1 82 ? -3.862 8.845 -1.983 1.00 0.00 93 GLU A N 12
ATOM 17235 C CA . GLU A 1 82 ? -4.287 8.055 -0.841 1.00 0.00 93 GLU A CA 12
ATOM 17236 C C . GLU A 1 82 ? -4.544 6.609 -1.251 1.00 0.00 93 GLU A C 12
ATOM 17237 O O . GLU A 1 82 ? -4.156 5.678 -0.546 1.00 0.00 93 GLU A O 12
ATOM 17249 N N . GLY A 1 83 ? -5.212 6.431 -2.396 1.00 0.00 94 GLY A N 12
ATOM 17250 C CA . GLY A 1 83 ? -5.536 5.095 -2.896 1.00 0.00 94 GLY A CA 12
ATOM 17251 C C . GLY A 1 83 ? -4.296 4.401 -3.400 1.00 0.00 94 GLY A C 12
ATOM 17252 O O . GLY A 1 83 ? -4.200 3.175 -3.369 1.00 0.00 94 GLY A O 12
ATOM 17256 N N . GLN A 1 84 ? -3.338 5.201 -3.879 1.00 0.00 95 GLN A N 12
ATOM 17257 C CA . GLN A 1 84 ? -2.087 4.658 -4.414 1.00 0.00 95 GLN A CA 12
ATOM 17258 C C . GLN A 1 84 ? -1.319 3.924 -3.329 1.00 0.00 95 GLN A C 12
ATOM 17259 O O . GLN A 1 84 ? -0.774 2.846 -3.561 1.00 0.00 95 GLN A O 12
ATOM 17273 N N . LYS A 1 85 ? -1.272 4.521 -2.141 1.00 0.00 96 LYS A N 12
ATOM 17274 C CA . LYS A 1 85 ? -0.550 3.919 -1.024 1.00 0.00 96 LYS A CA 12
ATOM 17275 C C . LYS A 1 85 ? -1.125 2.540 -0.696 1.00 0.00 96 LYS A C 12
ATOM 17276 O O . LYS A 1 85 ? -0.384 1.580 -0.488 1.00 0.00 96 LYS A O 12
ATOM 17295 N N . SER A 1 86 ? -2.459 2.465 -0.646 1.00 0.00 97 SER A N 12
ATOM 17296 C CA . SER A 1 86 ? -3.146 1.210 -0.341 1.00 0.00 97 SER A CA 12
ATOM 17297 C C . SER A 1 86 ? -2.866 0.170 -1.423 1.00 0.00 97 SER A C 12
ATOM 17298 O O . SER A 1 86 ? -2.601 -1.000 -1.131 1.00 0.00 97 SER A O 12
ATOM 17306 N N . ASP A 1 87 ? -2.924 0.613 -2.684 1.00 0.00 98 ASP A N 12
ATOM 17307 C CA . ASP A 1 87 ? -2.686 -0.276 -3.825 1.00 0.00 98 ASP A CA 12
ATOM 17308 C C . ASP A 1 87 ? -1.270 -0.843 -3.775 1.00 0.00 98 ASP A C 12
ATOM 17309 O O . ASP A 1 87 ? -1.059 -2.019 -4.047 1.00 0.00 98 ASP A O 12
ATOM 17318 N N . LEU A 1 88 ? -0.310 0.004 -3.417 1.00 0.00 99 LEU A N 12
ATOM 17319 C CA . LEU A 1 88 ? 1.092 -0.418 -3.331 1.00 0.00 99 LEU A CA 12
ATOM 17320 C C . LEU A 1 88 ? 1.293 -1.435 -2.233 1.00 0.00 99 LEU A C 12
ATOM 17321 O O . LEU A 1 88 ? 1.993 -2.433 -2.419 1.00 0.00 99 LEU A O 12
ATOM 17337 N N . ASN A 1 89 ? 0.685 -1.176 -1.085 1.00 0.00 100 ASN A N 12
ATOM 17338 C CA . ASN A 1 89 ? 0.813 -2.072 0.066 1.00 0.00 100 ASN A CA 12
ATOM 17339 C C . ASN A 1 89 ? 0.457 -3.510 -0.358 1.00 0.00 100 ASN A C 12
ATOM 17340 O O . ASN A 1 89 ? 1.138 -4.466 0.011 1.00 0.00 100 ASN A O 12
ATOM 17351 N N . ASN A 1 90 ? -0.637 -3.629 -1.126 1.00 0.00 101 ASN A N 12
ATOM 17352 C CA . ASN A 1 90 ? -1.106 -4.938 -1.595 1.00 0.00 101 ASN A CA 12
ATOM 17353 C C . ASN A 1 90 ? -0.115 -5.538 -2.586 1.00 0.00 101 ASN A C 12
ATOM 17354 O O . ASN A 1 90 ? 0.311 -6.681 -2.428 1.00 0.00 101 ASN A O 12
ATOM 17365 N N . GLN A 1 91 ? 0.238 -4.748 -3.609 1.00 0.00 102 GLN A N 12
ATOM 17366 C CA . GLN A 1 91 ? 1.181 -5.201 -4.643 1.00 0.00 102 GLN A CA 12
ATOM 17367 C C . GLN A 1 91 ? 2.428 -5.783 -3.987 1.00 0.00 102 GLN A C 12
ATOM 17368 O O . GLN A 1 91 ? 2.932 -6.824 -4.411 1.00 0.00 102 GLN A O 12
ATOM 17382 N N . LEU A 1 92 ? 2.912 -5.105 -2.944 1.00 0.00 103 LEU A N 12
ATOM 17383 C CA . LEU A 1 92 ? 4.105 -5.546 -2.208 1.00 0.00 103 LEU A CA 12
ATOM 17384 C C . LEU A 1 92 ? 3.728 -6.454 -1.086 1.00 0.00 103 LEU A C 12
ATOM 17385 O O . LEU A 1 92 ? 4.609 -6.918 -0.366 1.00 0.00 103 LEU A O 12
ATOM 17401 N N . ALA A 1 93 ? 2.437 -6.700 -0.927 1.00 0.00 104 ALA A N 12
ATOM 17402 C CA . ALA A 1 93 ? 1.956 -7.573 0.131 1.00 0.00 104 ALA A CA 12
ATOM 17403 C C . ALA A 1 93 ? 2.354 -7.010 1.494 1.00 0.00 104 ALA A C 12
ATOM 17404 O O . ALA A 1 93 ? 3.192 -6.106 1.587 1.00 0.00 104 ALA A O 12
ATOM 17411 N N . GLU A 1 94 ? 1.744 -7.536 2.541 1.00 0.00 105 GLU A N 12
ATOM 17412 C CA . GLU A 1 94 ? 2.025 -7.080 3.904 1.00 0.00 105 GLU A CA 12
ATOM 17413 C C . GLU A 1 94 ? 3.427 -7.485 4.303 1.00 0.00 105 GLU A C 12
ATOM 17414 O O . GLU A 1 94 ? 4.332 -6.648 4.372 1.00 0.00 105 GLU A O 12
ATOM 17426 N N . LEU A 1 95 ? 3.598 -8.774 4.584 1.00 0.00 106 LEU A N 12
ATOM 17427 C CA . LEU A 1 95 ? 4.887 -9.295 4.995 1.00 0.00 106 LEU A CA 12
ATOM 17428 C C . LEU A 1 95 ? 5.427 -8.498 6.199 1.00 0.00 106 LEU A C 12
ATOM 17429 O O . LEU A 1 95 ? 4.932 -8.636 7.318 1.00 0.00 106 LEU A O 12
ATOM 17445 N N . GLU A 1 96 ? 6.444 -7.656 5.946 1.00 0.00 107 GLU A N 12
ATOM 17446 C CA . GLU A 1 96 ? 7.053 -6.834 6.978 1.00 0.00 107 GLU A CA 12
ATOM 17447 C C . GLU A 1 96 ? 7.914 -5.735 6.330 1.00 0.00 107 GLU A C 12
ATOM 17448 O O . GLU A 1 96 ? 7.652 -4.568 6.582 1.00 0.00 107 GLU A O 12
ATOM 17461 N N . GLY A 1 1 ? 28.764 0.169 -14.710 1.00 0.00 12 GLY A N 13
ATOM 17462 C CA . GLY A 1 1 ? 28.377 1.014 -15.875 1.00 0.00 12 GLY A CA 13
ATOM 17463 C C . GLY A 1 1 ? 28.016 0.118 -17.055 1.00 0.00 12 GLY A C 13
ATOM 17464 O O . GLY A 1 1 ? 28.744 0.061 -18.048 1.00 0.00 12 GLY A O 13
ATOM 17470 N N . GLY A 1 2 ? 26.883 -0.587 -16.939 1.00 0.00 13 GLY A N 13
ATOM 17471 C CA . GLY A 1 2 ? 26.422 -1.491 -18.006 1.00 0.00 13 GLY A CA 13
ATOM 17472 C C . GLY A 1 2 ? 25.181 -2.248 -17.571 1.00 0.00 13 GLY A C 13
ATOM 17473 O O . GLY A 1 2 ? 24.965 -3.392 -17.976 1.00 0.00 13 GLY A O 13
ATOM 17477 N N . LEU A 1 3 ? 24.361 -1.599 -16.739 1.00 0.00 14 LEU A N 13
ATOM 17478 C CA . LEU A 1 3 ? 23.125 -2.207 -16.244 1.00 0.00 14 LEU A CA 13
ATOM 17479 C C . LEU A 1 3 ? 22.118 -2.346 -17.395 1.00 0.00 14 LEU A C 13
ATOM 17480 O O . LEU A 1 3 ? 21.722 -1.359 -18.013 1.00 0.00 14 LEU A O 13
ATOM 17496 N N . VAL A 1 4 ? 21.698 -3.585 -17.644 1.00 0.00 15 VAL A N 13
ATOM 17497 C CA . VAL A 1 4 ? 20.715 -3.916 -18.671 1.00 0.00 15 VAL A CA 13
ATOM 17498 C C . VAL A 1 4 ? 19.291 -3.843 -18.071 1.00 0.00 15 VAL A C 13
ATOM 17499 O O . VAL A 1 4 ? 18.370 -3.402 -18.764 1.00 0.00 15 VAL A O 13
ATOM 17512 N N . PRO A 1 5 ? 19.065 -4.276 -16.804 1.00 0.00 16 PRO A N 13
ATOM 17513 C CA . PRO A 1 5 ? 17.694 -4.260 -16.199 1.00 0.00 16 PRO A CA 13
ATOM 17514 C C . PRO A 1 5 ? 17.361 -2.876 -15.632 1.00 0.00 16 PRO A C 13
ATOM 17515 O O . PRO A 1 5 ? 17.658 -2.578 -14.473 1.00 0.00 16 PRO A O 13
ATOM 17526 N N . ARG A 1 6 ? 16.715 -2.046 -16.460 1.00 0.00 17 ARG A N 13
ATOM 17527 C CA . ARG A 1 6 ? 16.306 -0.700 -16.054 1.00 0.00 17 ARG A CA 13
ATOM 17528 C C . ARG A 1 6 ? 15.205 -0.802 -14.999 1.00 0.00 17 ARG A C 13
ATOM 17529 O O . ARG A 1 6 ? 14.556 -1.844 -14.875 1.00 0.00 17 ARG A O 13
ATOM 17550 N N . GLY A 1 7 ? 14.993 0.287 -14.263 1.00 0.00 18 GLY A N 13
ATOM 17551 C CA . GLY A 1 7 ? 13.957 0.320 -13.226 1.00 0.00 18 GLY A CA 13
ATOM 17552 C C . GLY A 1 7 ? 14.215 -0.762 -12.171 1.00 0.00 18 GLY A C 13
ATOM 17553 O O . GLY A 1 7 ? 15.228 -0.718 -11.473 1.00 0.00 18 GLY A O 13
ATOM 17557 N N . SER A 1 8 ? 13.297 -1.741 -12.067 1.00 0.00 19 SER A N 13
ATOM 17558 C CA . SER A 1 8 ? 13.437 -2.843 -11.104 1.00 0.00 19 SER A CA 13
ATOM 17559 C C . SER A 1 8 ? 13.681 -2.307 -9.682 1.00 0.00 19 SER A C 13
ATOM 17560 O O . SER A 1 8 ? 14.717 -2.577 -9.066 1.00 0.00 19 SER A O 13
ATOM 17568 N N . HIS A 1 9 ? 12.722 -1.514 -9.184 1.00 0.00 20 HIS A N 13
ATOM 17569 C CA . HIS A 1 9 ? 12.834 -0.901 -7.852 1.00 0.00 20 HIS A CA 13
ATOM 17570 C C . HIS A 1 9 ? 11.483 -0.299 -7.429 1.00 0.00 20 HIS A C 13
ATOM 17571 O O . HIS A 1 9 ? 11.353 0.909 -7.233 1.00 0.00 20 HIS A O 13
ATOM 17585 N N . MET A 1 10 ? 10.486 -1.160 -7.262 1.00 0.00 21 MET A N 13
ATOM 17586 C CA . MET A 1 10 ? 9.139 -0.739 -6.834 1.00 0.00 21 MET A CA 13
ATOM 17587 C C . MET A 1 10 ? 9.227 -0.106 -5.435 1.00 0.00 21 MET A C 13
ATOM 17588 O O . MET A 1 10 ? 8.491 0.828 -5.113 1.00 0.00 21 MET A O 13
ATOM 17602 N N . ALA A 1 11 ? 10.126 -0.640 -4.594 1.00 0.00 22 ALA A N 13
ATOM 17603 C CA . ALA A 1 11 ? 10.298 -0.135 -3.222 1.00 0.00 22 ALA A CA 13
ATOM 17604 C C . ALA A 1 11 ? 10.508 1.386 -3.227 1.00 0.00 22 ALA A C 13
ATOM 17605 O O . ALA A 1 11 ? 10.053 2.088 -2.324 1.00 0.00 22 ALA A O 13
ATOM 17612 N N . SER A 1 12 ? 11.188 1.880 -4.273 1.00 0.00 23 SER A N 13
ATOM 17613 C CA . SER A 1 12 ? 11.447 3.318 -4.422 1.00 0.00 23 SER A CA 13
ATOM 17614 C C . SER A 1 12 ? 10.134 4.090 -4.577 1.00 0.00 23 SER A C 13
ATOM 17615 O O . SER A 1 12 ? 9.977 5.180 -4.034 1.00 0.00 23 SER A O 13
ATOM 17623 N N . LYS A 1 13 ? 9.195 3.510 -5.341 1.00 0.00 24 LYS A N 13
ATOM 17624 C CA . LYS A 1 13 ? 7.887 4.139 -5.602 1.00 0.00 24 LYS A CA 13
ATOM 17625 C C . LYS A 1 13 ? 7.113 4.306 -4.305 1.00 0.00 24 LYS A C 13
ATOM 17626 O O . LYS A 1 13 ? 6.493 5.347 -4.063 1.00 0.00 24 LYS A O 13
ATOM 17645 N N . ARG A 1 14 ? 7.147 3.271 -3.470 1.00 0.00 25 ARG A N 13
ATOM 17646 C CA . ARG A 1 14 ? 6.442 3.310 -2.191 1.00 0.00 25 ARG A CA 13
ATOM 17647 C C . ARG A 1 14 ? 7.037 4.405 -1.294 1.00 0.00 25 ARG A C 13
ATOM 17648 O O . ARG A 1 14 ? 6.307 5.162 -0.649 1.00 0.00 25 ARG A O 13
ATOM 17669 N N . ASP A 1 15 ? 8.373 4.456 -1.256 1.00 0.00 26 ASP A N 13
ATOM 17670 C CA . ASP A 1 15 ? 9.087 5.438 -0.434 1.00 0.00 26 ASP A CA 13
ATOM 17671 C C . ASP A 1 15 ? 8.850 6.839 -0.974 1.00 0.00 26 ASP A C 13
ATOM 17672 O O . ASP A 1 15 ? 8.841 7.807 -0.219 1.00 0.00 26 ASP A O 13
ATOM 17681 N N . LYS A 1 16 ? 8.679 6.939 -2.298 1.00 0.00 27 LYS A N 13
ATOM 17682 C CA . LYS A 1 16 ? 8.471 8.236 -2.947 1.00 0.00 27 LYS A CA 13
ATOM 17683 C C . LYS A 1 16 ? 7.225 8.930 -2.375 1.00 0.00 27 LYS A C 13
ATOM 17684 O O . LYS A 1 16 ? 7.286 10.079 -1.961 1.00 0.00 27 LYS A O 13
ATOM 17703 N N . ILE A 1 17 ? 6.097 8.207 -2.350 1.00 0.00 28 ILE A N 13
ATOM 17704 C CA . ILE A 1 17 ? 4.839 8.766 -1.820 1.00 0.00 28 ILE A CA 13
ATOM 17705 C C . ILE A 1 17 ? 4.985 9.084 -0.331 1.00 0.00 28 ILE A C 13
ATOM 17706 O O . ILE A 1 17 ? 4.590 10.157 0.123 1.00 0.00 28 ILE A O 13
ATOM 17722 N N . ALA A 1 18 ? 5.566 8.146 0.416 1.00 0.00 29 ALA A N 13
ATOM 17723 C CA . ALA A 1 18 ? 5.766 8.321 1.863 1.00 0.00 29 ALA A CA 13
ATOM 17724 C C . ALA A 1 18 ? 6.566 9.600 2.152 1.00 0.00 29 ALA A C 13
ATOM 17725 O O . ALA A 1 18 ? 6.412 10.211 3.207 1.00 0.00 29 ALA A O 13
ATOM 17732 N N . ASP A 1 19 ? 7.428 9.989 1.201 1.00 0.00 30 ASP A N 13
ATOM 17733 C CA . ASP A 1 19 ? 8.268 11.195 1.341 1.00 0.00 30 ASP A CA 13
ATOM 17734 C C . ASP A 1 19 ? 7.495 12.462 0.922 1.00 0.00 30 ASP A C 13
ATOM 17735 O O . ASP A 1 19 ? 7.714 13.551 1.473 1.00 0.00 30 ASP A O 13
ATOM 17744 N N . ILE A 1 20 ? 6.592 12.317 -0.054 1.00 0.00 31 ILE A N 13
ATOM 17745 C CA . ILE A 1 20 ? 5.793 13.458 -0.551 1.00 0.00 31 ILE A CA 13
ATOM 17746 C C . ILE A 1 20 ? 4.638 13.775 0.387 1.00 0.00 31 ILE A C 13
ATOM 17747 O O . ILE A 1 20 ? 4.242 14.940 0.503 1.00 0.00 31 ILE A O 13
ATOM 17763 N N . GLN A 1 21 ? 4.069 12.747 1.016 1.00 0.00 32 GLN A N 13
ATOM 17764 C CA . GLN A 1 21 ? 2.911 12.944 1.905 1.00 0.00 32 GLN A CA 13
ATOM 17765 C C . GLN A 1 21 ? 3.257 13.849 3.077 1.00 0.00 32 GLN A C 13
ATOM 17766 O O . GLN A 1 21 ? 2.661 14.906 3.236 1.00 0.00 32 GLN A O 13
ATOM 17780 N N . GLU A 1 22 ? 4.246 13.435 3.868 1.00 0.00 33 GLU A N 13
ATOM 17781 C CA . GLU A 1 22 ? 4.693 14.209 5.029 1.00 0.00 33 GLU A CA 13
ATOM 17782 C C . GLU A 1 22 ? 5.174 15.576 4.584 1.00 0.00 33 GLU A C 13
ATOM 17783 O O . GLU A 1 22 ? 4.711 16.585 5.115 1.00 0.00 33 GLU A O 13
ATOM 17795 N N . ALA A 1 23 ? 6.174 15.599 3.665 1.00 0.00 34 ALA A N 13
ATOM 17796 C CA . ALA A 1 23 ? 6.783 16.851 3.239 1.00 0.00 34 ALA A CA 13
ATOM 17797 C C . ALA A 1 23 ? 5.712 17.883 2.990 1.00 0.00 34 ALA A C 13
ATOM 17798 O O . ALA A 1 23 ? 5.755 18.899 3.626 1.00 0.00 34 ALA A O 13
ATOM 17805 N N . LEU A 1 24 ? 4.756 17.584 2.107 1.00 0.00 35 LEU A N 13
ATOM 17806 C CA . LEU A 1 24 ? 3.656 18.511 1.824 1.00 0.00 35 LEU A CA 13
ATOM 17807 C C . LEU A 1 24 ? 2.703 18.636 3.037 1.00 0.00 35 LEU A C 13
ATOM 17808 O O . LEU A 1 24 ? 2.445 19.739 3.529 1.00 0.00 35 LEU A O 13
ATOM 17824 N N . ALA A 1 25 ? 2.112 17.497 3.451 1.00 0.00 36 ALA A N 13
ATOM 17825 C CA . ALA A 1 25 ? 1.104 17.493 4.544 1.00 0.00 36 ALA A CA 13
ATOM 17826 C C . ALA A 1 25 ? 1.606 18.285 5.751 1.00 0.00 36 ALA A C 13
ATOM 17827 O O . ALA A 1 25 ? 1.014 19.284 6.153 1.00 0.00 36 ALA A O 13
ATOM 17834 N N . HIS A 1 26 ? 2.731 17.826 6.274 1.00 0.00 37 HIS A N 13
ATOM 17835 C CA . HIS A 1 26 ? 3.393 18.461 7.413 1.00 0.00 37 HIS A CA 13
ATOM 17836 C C . HIS A 1 26 ? 4.157 19.701 6.932 1.00 0.00 37 HIS A C 13
ATOM 17837 O O . HIS A 1 26 ? 5.126 20.105 7.581 1.00 0.00 37 HIS A O 13
ATOM 17851 N N . ALA A 1 27 ? 3.708 20.343 5.818 1.00 0.00 38 ALA A N 13
ATOM 17852 C CA . ALA A 1 27 ? 4.389 21.568 5.306 1.00 0.00 38 ALA A CA 13
ATOM 17853 C C . ALA A 1 27 ? 3.538 22.798 5.493 1.00 0.00 38 ALA A C 13
ATOM 17854 O O . ALA A 1 27 ? 4.017 23.736 6.122 1.00 0.00 38 ALA A O 13
ATOM 17861 N N . ASP A 1 28 ? 2.279 22.761 4.919 1.00 0.00 39 ASP A N 13
ATOM 17862 C CA . ASP A 1 28 ? 1.283 23.901 4.940 1.00 0.00 39 ASP A CA 13
ATOM 17863 C C . ASP A 1 28 ? 1.918 25.166 5.547 1.00 0.00 39 ASP A C 13
ATOM 17864 O O . ASP A 1 28 ? 1.399 25.759 6.491 1.00 0.00 39 ASP A O 13
ATOM 17873 N N . ALA A 1 29 ? 3.129 25.485 5.046 1.00 0.00 40 ALA A N 13
ATOM 17874 C CA . ALA A 1 29 ? 3.941 26.572 5.601 1.00 0.00 40 ALA A CA 13
ATOM 17875 C C . ALA A 1 29 ? 3.226 27.887 5.452 1.00 0.00 40 ALA A C 13
ATOM 17876 O O . ALA A 1 29 ? 3.069 28.638 6.419 1.00 0.00 40 ALA A O 13
ATOM 17883 N N . ASN A 1 30 ? 2.786 28.159 4.227 1.00 0.00 41 ASN A N 13
ATOM 17884 C CA . ASN A 1 30 ? 2.073 29.397 3.934 1.00 0.00 41 ASN A CA 13
ATOM 17885 C C . ASN A 1 30 ? 0.593 29.237 4.277 1.00 0.00 41 ASN A C 13
ATOM 17886 O O . ASN A 1 30 ? -0.132 30.227 4.355 1.00 0.00 41 ASN A O 13
ATOM 17897 N N . ALA A 1 31 ? 0.138 27.980 4.462 1.00 0.00 42 ALA A N 13
ATOM 17898 C CA . ALA A 1 31 ? -1.275 27.704 4.785 1.00 0.00 42 ALA A CA 13
ATOM 17899 C C . ALA A 1 31 ? -2.210 28.349 3.743 1.00 0.00 42 ALA A C 13
ATOM 17900 O O . ALA A 1 31 ? -3.095 29.141 4.089 1.00 0.00 42 ALA A O 13
ATOM 17907 N N . ASP A 1 32 ? -2.000 28.002 2.461 1.00 0.00 43 ASP A N 13
ATOM 17908 C CA . ASP A 1 32 ? -2.810 28.536 1.341 1.00 0.00 43 ASP A CA 13
ATOM 17909 C C . ASP A 1 32 ? -3.801 27.479 0.857 1.00 0.00 43 ASP A C 13
ATOM 17910 O O . ASP A 1 32 ? -4.760 27.810 0.165 1.00 0.00 43 ASP A O 13
ATOM 17919 N N . GLN A 1 33 ? -3.555 26.215 1.233 1.00 0.00 44 GLN A N 13
ATOM 17920 C CA . GLN A 1 33 ? -4.430 25.091 0.871 1.00 0.00 44 GLN A CA 13
ATOM 17921 C C . GLN A 1 33 ? -4.445 24.838 -0.631 1.00 0.00 44 GLN A C 13
ATOM 17922 O O . GLN A 1 33 ? -5.256 24.040 -1.108 1.00 0.00 44 GLN A O 13
ATOM 17936 N N . HIS A 1 34 ? -3.545 25.507 -1.367 1.00 0.00 45 HIS A N 13
ATOM 17937 C CA . HIS A 1 34 ? -3.422 25.357 -2.830 1.00 0.00 45 HIS A CA 13
ATOM 17938 C C . HIS A 1 34 ? -2.023 24.870 -3.140 1.00 0.00 45 HIS A C 13
ATOM 17939 O O . HIS A 1 34 ? -1.183 24.794 -2.239 1.00 0.00 45 HIS A O 13
ATOM 17953 N N . LEU A 1 35 ? -1.773 24.578 -4.419 1.00 0.00 46 LEU A N 13
ATOM 17954 C CA . LEU A 1 35 ? -0.449 24.117 -4.881 1.00 0.00 46 LEU A CA 13
ATOM 17955 C C . LEU A 1 35 ? 0.119 25.018 -5.971 1.00 0.00 46 LEU A C 13
ATOM 17956 O O . LEU A 1 35 ? -0.216 24.861 -7.147 1.00 0.00 46 LEU A O 13
ATOM 17972 N N . ASP A 1 36 ? 1.027 25.922 -5.574 1.00 0.00 47 ASP A N 13
ATOM 17973 C CA . ASP A 1 36 ? 1.724 26.810 -6.507 1.00 0.00 47 ASP A CA 13
ATOM 17974 C C . ASP A 1 36 ? 3.100 26.190 -6.755 1.00 0.00 47 ASP A C 13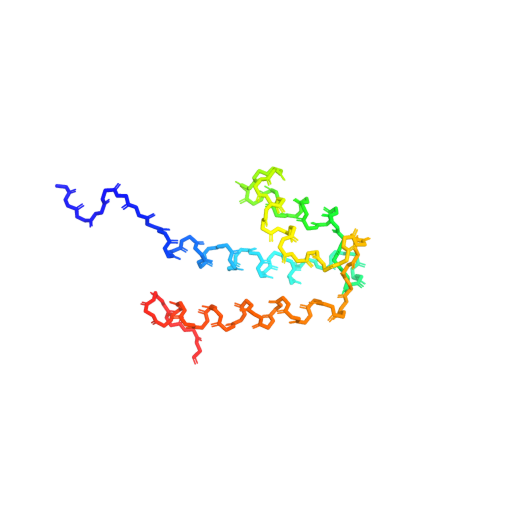
ATOM 17975 O O . ASP A 1 36 ? 3.718 25.666 -5.825 1.00 0.00 47 ASP A O 13
ATOM 17984 N N . PHE A 1 37 ? 3.537 26.202 -8.009 1.00 0.00 48 PHE A N 13
ATOM 17985 C CA . PHE A 1 37 ? 4.816 25.598 -8.420 1.00 0.00 48 PHE A CA 13
ATOM 17986 C C . PHE A 1 37 ? 5.965 25.919 -7.461 1.00 0.00 48 PHE A C 13
ATOM 17987 O O . PHE A 1 37 ? 6.735 25.030 -7.087 1.00 0.00 48 PHE A O 13
ATOM 18004 N N . ASP A 1 38 ? 6.088 27.202 -7.098 1.00 0.00 49 ASP A N 13
ATOM 18005 C CA . ASP A 1 38 ? 7.158 27.655 -6.222 1.00 0.00 49 ASP A CA 13
ATOM 18006 C C . ASP A 1 38 ? 7.199 26.842 -4.930 1.00 0.00 49 ASP A C 13
ATOM 18007 O O . ASP A 1 38 ? 8.220 26.263 -4.592 1.00 0.00 49 ASP A O 13
ATOM 18016 N N . GLU A 1 39 ? 6.072 26.794 -4.227 1.00 0.00 50 GLU A N 13
ATOM 18017 C CA . GLU A 1 39 ? 5.982 26.052 -2.966 1.00 0.00 50 GLU A CA 13
ATOM 18018 C C . GLU A 1 39 ? 6.273 24.568 -3.170 1.00 0.00 50 GLU A C 13
ATOM 18019 O O . GLU A 1 39 ? 7.101 23.999 -2.472 1.00 0.00 50 GLU A O 13
ATOM 18031 N N . TRP A 1 40 ? 5.584 23.948 -4.131 1.00 0.00 51 TRP A N 13
ATOM 18032 C CA . TRP A 1 40 ? 5.770 22.519 -4.395 1.00 0.00 51 TRP A CA 13
ATOM 18033 C C . TRP A 1 40 ? 7.221 22.215 -4.780 1.00 0.00 51 TRP A C 13
ATOM 18034 O O . TRP A 1 40 ? 7.884 21.402 -4.134 1.00 0.00 51 TRP A O 13
ATOM 18055 N N . ARG A 1 41 ? 7.678 22.833 -5.870 1.00 0.00 52 ARG A N 13
ATOM 18056 C CA . ARG A 1 41 ? 9.023 22.581 -6.385 1.00 0.00 52 ARG A CA 13
ATOM 18057 C C . ARG A 1 41 ? 10.094 22.768 -5.310 1.00 0.00 52 ARG A C 13
ATOM 18058 O O . ARG A 1 41 ? 10.872 21.876 -5.074 1.00 0.00 52 ARG A O 13
ATOM 18079 N N . GLN A 1 42 ? 10.089 23.925 -4.670 1.00 0.00 53 GLN A N 13
ATOM 18080 C CA . GLN A 1 42 ? 11.082 24.242 -3.635 1.00 0.00 53 GLN A CA 13
ATOM 18081 C C . GLN A 1 42 ? 10.975 23.320 -2.431 1.00 0.00 53 GLN A C 13
ATOM 18082 O O . GLN A 1 42 ? 12.000 22.845 -1.910 1.00 0.00 53 GLN A O 13
ATOM 18096 N N . GLU A 1 43 ? 9.742 23.092 -1.965 1.00 0.00 54 GLU A N 13
ATOM 18097 C CA . GLU A 1 43 ? 9.520 22.262 -0.782 1.00 0.00 54 GLU A CA 13
ATOM 18098 C C . GLU A 1 43 ? 10.042 20.851 -1.001 1.00 0.00 54 GLU A C 13
ATOM 18099 O O . GLU A 1 43 ? 10.751 20.301 -0.158 1.00 0.00 54 GLU A O 13
ATOM 18111 N N . LEU A 1 44 ? 9.630 20.253 -2.110 1.00 0.00 55 LEU A N 13
ATOM 18112 C CA . LEU A 1 44 ? 9.998 18.868 -2.416 1.00 0.00 55 LEU A CA 13
ATOM 18113 C C . LEU A 1 44 ? 11.420 18.753 -2.921 1.00 0.00 55 LEU A C 13
ATOM 18114 O O . LEU A 1 44 ? 12.027 17.692 -2.816 1.00 0.00 55 LEU A O 13
ATOM 18130 N N . LYS A 1 45 ? 11.934 19.834 -3.475 1.00 0.00 56 LYS A N 13
ATOM 18131 C CA . LYS A 1 45 ? 13.290 19.837 -4.022 1.00 0.00 56 LYS A CA 13
ATOM 18132 C C . LYS A 1 45 ? 14.337 19.526 -2.960 1.00 0.00 56 LYS A C 13
ATOM 18133 O O . LYS A 1 45 ? 15.226 18.692 -3.190 1.00 0.00 56 LYS A O 13
ATOM 18152 N N . CYS A 1 46 ? 14.249 20.204 -1.811 1.00 0.00 57 CYS A N 13
ATOM 18153 C CA . CYS A 1 46 ? 15.233 20.010 -0.744 1.00 0.00 57 CYS A CA 13
ATOM 18154 C C . CYS A 1 46 ? 15.205 18.586 -0.216 1.00 0.00 57 CYS A C 13
ATOM 18155 O O . CYS A 1 46 ? 16.055 18.207 0.593 1.00 0.00 57 CYS A O 13
ATOM 18163 N N . ARG A 1 47 ? 14.213 17.805 -0.662 1.00 0.00 58 ARG A N 13
ATOM 18164 C CA . ARG A 1 47 ? 14.059 16.420 -0.214 1.00 0.00 58 ARG A CA 13
ATOM 18165 C C . ARG A 1 47 ? 14.909 15.462 -1.044 1.00 0.00 58 ARG A C 13
ATOM 18166 O O . ARG A 1 47 ? 14.601 14.270 -1.132 1.00 0.00 58 ARG A O 13
ATOM 18187 N N . GLY A 1 48 ? 15.976 15.983 -1.642 1.00 0.00 59 GLY A N 13
ATOM 18188 C CA . GLY A 1 48 ? 16.884 15.170 -2.458 1.00 0.00 59 GLY A CA 13
ATOM 18189 C C . GLY A 1 48 ? 16.350 14.980 -3.873 1.00 0.00 59 GLY A C 13
ATOM 18190 O O . GLY A 1 48 ? 16.897 14.179 -4.636 1.00 0.00 59 GLY A O 13
ATOM 18194 N N . HIS A 1 49 ? 15.286 15.727 -4.231 1.00 0.00 60 HIS A N 13
ATOM 18195 C CA . HIS A 1 49 ? 14.676 15.654 -5.584 1.00 0.00 60 HIS A CA 13
ATOM 18196 C C . HIS A 1 49 ? 15.181 16.839 -6.411 1.00 0.00 60 HIS A C 13
ATOM 18197 O O . HIS A 1 49 ? 15.473 17.909 -5.871 1.00 0.00 60 HIS A O 13
ATOM 18211 N N . ALA A 1 50 ? 15.277 16.633 -7.732 1.00 0.00 61 ALA A N 13
ATOM 18212 C CA . ALA A 1 50 ? 15.740 17.664 -8.664 1.00 0.00 61 ALA A CA 13
ATOM 18213 C C . ALA A 1 50 ? 14.573 18.566 -9.044 1.00 0.00 61 ALA A C 13
ATOM 18214 O O . ALA A 1 50 ? 13.437 18.275 -8.724 1.00 0.00 61 ALA A O 13
ATOM 18221 N N . ASP A 1 51 ? 14.875 19.662 -9.727 1.00 0.00 62 ASP A N 13
ATOM 18222 C CA . ASP A 1 51 ? 13.857 20.629 -10.167 1.00 0.00 62 ASP A CA 13
ATOM 18223 C C . ASP A 1 51 ? 13.082 20.135 -11.394 1.00 0.00 62 ASP A C 13
ATOM 18224 O O . ASP A 1 51 ? 11.887 20.394 -11.519 1.00 0.00 62 ASP A O 13
ATOM 18233 N N . ALA A 1 52 ? 13.783 19.442 -12.305 1.00 0.00 63 ALA A N 13
ATOM 18234 C CA . ALA A 1 52 ? 13.181 18.932 -13.549 1.00 0.00 63 ALA A CA 13
ATOM 18235 C C . ALA A 1 52 ? 12.357 17.662 -13.320 1.00 0.00 63 ALA A C 13
ATOM 18236 O O . ALA A 1 52 ? 11.286 17.509 -13.886 1.00 0.00 63 ALA A O 13
ATOM 18243 N N . ASP A 1 53 ? 12.892 16.729 -12.532 1.00 0.00 64 ASP A N 13
ATOM 18244 C CA . ASP A 1 53 ? 12.220 15.442 -12.294 1.00 0.00 64 ASP A CA 13
ATOM 18245 C C . ASP A 1 53 ? 10.809 15.631 -11.725 1.00 0.00 64 ASP A C 13
ATOM 18246 O O . ASP A 1 53 ? 9.870 14.937 -12.130 1.00 0.00 64 ASP A O 13
ATOM 18255 N N . ILE A 1 54 ? 10.673 16.561 -10.781 1.00 0.00 65 ILE A N 13
ATOM 18256 C CA . ILE A 1 54 ? 9.386 16.830 -10.138 1.00 0.00 65 ILE A CA 13
ATOM 18257 C C . ILE A 1 54 ? 8.330 17.262 -11.152 1.00 0.00 65 ILE A C 13
ATOM 18258 O O . ILE A 1 54 ? 7.136 17.129 -10.888 1.00 0.00 65 ILE A O 13
ATOM 18274 N N . GLU A 1 55 ? 8.771 17.790 -12.287 1.00 0.00 66 GLU A N 13
ATOM 18275 C CA . GLU A 1 55 ? 7.839 18.267 -13.320 1.00 0.00 66 GLU A CA 13
ATOM 18276 C C . GLU A 1 55 ? 7.027 17.104 -13.888 1.00 0.00 66 GLU A C 13
ATOM 18277 O O . GLU A 1 55 ? 5.833 17.230 -14.090 1.00 0.00 66 GLU A O 13
ATOM 18289 N N . ALA A 1 56 ? 7.694 15.973 -14.136 1.00 0.00 67 ALA A N 13
ATOM 18290 C CA . ALA A 1 56 ? 7.021 14.790 -14.703 1.00 0.00 67 ALA A CA 13
ATOM 18291 C C . ALA A 1 56 ? 5.925 14.277 -13.765 1.00 0.00 67 ALA A C 13
ATOM 18292 O O . ALA A 1 56 ? 4.791 14.034 -14.187 1.00 0.00 67 ALA A O 13
ATOM 18299 N N . VAL A 1 57 ? 6.282 14.102 -12.487 1.00 0.00 68 VAL A N 13
ATOM 18300 C CA . VAL A 1 57 ? 5.347 13.612 -11.477 1.00 0.00 68 VAL A CA 13
ATOM 18301 C C . VAL A 1 57 ? 4.266 14.653 -11.210 1.00 0.00 68 VAL A C 13
ATOM 18302 O O . VAL A 1 57 ? 3.098 14.306 -11.019 1.00 0.00 68 VAL A O 13
ATOM 18315 N N . PHE A 1 58 ? 4.670 15.932 -11.139 1.00 0.00 69 PHE A N 13
ATOM 18316 C CA . PHE A 1 58 ? 3.734 17.015 -10.840 1.00 0.00 69 PHE A CA 13
ATOM 18317 C C . PHE A 1 58 ? 2.836 17.324 -12.045 1.00 0.00 69 PHE A C 13
ATOM 18318 O O . PHE A 1 58 ? 1.611 17.254 -11.933 1.00 0.00 69 PHE A O 13
ATOM 18335 N N . ALA A 1 59 ? 3.457 17.743 -13.177 1.00 0.00 70 ALA A N 13
ATOM 18336 C CA . ALA A 1 59 ? 2.720 18.151 -14.408 1.00 0.00 70 ALA A CA 13
ATOM 18337 C C . ALA A 1 59 ? 1.521 17.239 -14.689 1.00 0.00 70 ALA A C 13
ATOM 18338 O O . ALA A 1 59 ? 0.514 17.675 -15.233 1.00 0.00 70 ALA A O 13
ATOM 18345 N N . LYS A 1 60 ? 1.650 15.985 -14.269 1.00 0.00 71 LYS A N 13
ATOM 18346 C CA . LYS A 1 60 ? 0.598 14.982 -14.402 1.00 0.00 71 LYS A CA 13
ATOM 18347 C C . LYS A 1 60 ? -0.720 15.433 -13.733 1.00 0.00 71 LYS A C 13
ATOM 18348 O O . LYS A 1 60 ? -1.770 14.819 -13.934 1.00 0.00 71 LYS A O 13
ATOM 18367 N N . TYR A 1 61 ? -0.658 16.530 -12.968 1.00 0.00 72 TYR A N 13
ATOM 18368 C CA . TYR A 1 61 ? -1.830 17.096 -12.275 1.00 0.00 72 TYR A CA 13
ATOM 18369 C C . TYR A 1 61 ? -2.231 18.441 -12.853 1.00 0.00 72 TYR A C 13
ATOM 18370 O O . TYR A 1 61 ? -3.280 18.979 -12.488 1.00 0.00 72 TYR A O 13
ATOM 18388 N N . ASP A 1 62 ? -1.419 18.974 -13.773 1.00 0.00 73 ASP A N 13
ATOM 18389 C CA . ASP A 1 62 ? -1.720 20.259 -14.425 1.00 0.00 73 ASP A CA 13
ATOM 18390 C C . ASP A 1 62 ? -2.563 19.988 -15.674 1.00 0.00 73 ASP A C 13
ATOM 18391 O O . ASP A 1 62 ? -2.169 20.314 -16.799 1.00 0.00 73 ASP A O 13
ATOM 18400 N N . VAL A 1 63 ? -3.734 19.367 -15.464 1.00 0.00 74 VAL A N 13
ATOM 18401 C CA . VAL A 1 63 ? -4.645 19.028 -16.571 1.00 0.00 74 VAL A CA 13
ATOM 18402 C C . VAL A 1 63 ? -4.946 20.270 -17.412 1.00 0.00 74 VAL A C 13
ATOM 18403 O O . VAL A 1 63 ? -4.937 20.209 -18.645 1.00 0.00 74 VAL A O 13
ATOM 18416 N N . ASP A 1 64 ? -5.204 21.397 -16.738 1.00 0.00 75 ASP A N 13
ATOM 18417 C CA . ASP A 1 64 ? -5.499 22.651 -17.423 1.00 0.00 75 ASP A CA 13
ATOM 18418 C C . ASP A 1 64 ? -4.212 23.217 -18.027 1.00 0.00 75 ASP A C 13
ATOM 18419 O O . ASP A 1 64 ? -4.264 24.121 -18.862 1.00 0.00 75 ASP A O 13
ATOM 18428 N N . GLY A 1 65 ? -3.049 22.691 -17.595 1.00 0.00 76 GLY A N 13
ATOM 18429 C CA . GLY A 1 65 ? -1.755 23.166 -18.099 1.00 0.00 76 GLY A CA 13
ATOM 18430 C C . GLY A 1 65 ? -1.512 24.613 -17.684 1.00 0.00 76 GLY A C 13
ATOM 18431 O O . GLY A 1 65 ? -0.750 25.331 -18.338 1.00 0.00 76 GLY A O 13
ATOM 18435 N N . ASP A 1 66 ? -2.174 25.046 -16.592 1.00 0.00 77 ASP A N 13
ATOM 18436 C CA . ASP A 1 66 ? -2.036 26.430 -16.083 1.00 0.00 77 ASP A CA 13
ATOM 18437 C C . ASP A 1 66 ? -0.898 26.518 -15.069 1.00 0.00 77 ASP A C 13
ATOM 18438 O O . ASP A 1 66 ? -0.482 27.617 -14.724 1.00 0.00 77 ASP A O 13
ATOM 18447 N N . ARG A 1 67 ? -0.432 25.348 -14.586 1.00 0.00 78 ARG A N 13
ATOM 18448 C CA . ARG A 1 67 ? 0.658 25.252 -13.591 1.00 0.00 78 ARG A CA 13
ATOM 18449 C C . ARG A 1 67 ? 0.188 25.695 -12.213 1.00 0.00 78 ARG A C 13
ATOM 18450 O O . ARG A 1 67 ? 0.990 25.780 -11.279 1.00 0.00 78 ARG A O 13
ATOM 18471 N N . VAL A 1 68 ? -1.120 25.977 -12.087 1.00 0.00 79 VAL A N 13
ATOM 18472 C CA . VAL A 1 68 ? -1.720 26.404 -10.809 1.00 0.00 79 VAL A CA 13
ATOM 18473 C C . VAL A 1 68 ? -3.094 25.757 -10.667 1.00 0.00 79 VAL A C 13
ATOM 18474 O O . VAL A 1 68 ? -3.936 25.860 -11.557 1.00 0.00 79 VAL A O 13
ATOM 18487 N N . LEU A 1 69 ? -3.309 25.097 -9.533 1.00 0.00 80 LEU A N 13
ATOM 18488 C CA . LEU A 1 69 ? -4.562 24.420 -9.214 1.00 0.00 80 LEU A CA 13
ATOM 18489 C C . LEU A 1 69 ? -4.875 24.626 -7.725 1.00 0.00 80 LEU A C 13
ATOM 18490 O O . LEU A 1 69 ? -3.989 24.470 -6.869 1.00 0.00 80 LEU A O 13
ATOM 18506 N N . ASP A 1 70 ? -6.135 24.954 -7.418 1.00 0.00 81 ASP A N 13
ATOM 18507 C CA . ASP A 1 70 ? -6.615 25.158 -6.045 1.00 0.00 81 ASP A CA 13
ATOM 18508 C C . ASP A 1 70 ? -7.409 23.934 -5.604 1.00 0.00 81 ASP A C 13
ATOM 18509 O O . ASP A 1 70 ? -7.404 22.907 -6.281 1.00 0.00 81 ASP A O 13
ATOM 18518 N N . ALA A 1 71 ? -8.115 24.070 -4.473 1.00 0.00 82 ALA A N 13
ATOM 18519 C CA . ALA A 1 71 ? -8.953 22.995 -3.912 1.00 0.00 82 ALA A CA 13
ATOM 18520 C C . ALA A 1 71 ? -9.834 22.307 -4.980 1.00 0.00 82 ALA A C 13
ATOM 18521 O O . ALA A 1 71 ? -10.362 21.219 -4.746 1.00 0.00 82 ALA A O 13
ATOM 18528 N N . GLU A 1 72 ? -9.995 22.973 -6.135 1.00 0.00 83 GLU A N 13
ATOM 18529 C CA . GLU A 1 72 ? -10.837 22.432 -7.209 1.00 0.00 83 GLU A CA 13
ATOM 18530 C C . GLU A 1 72 ? -10.213 21.157 -7.819 1.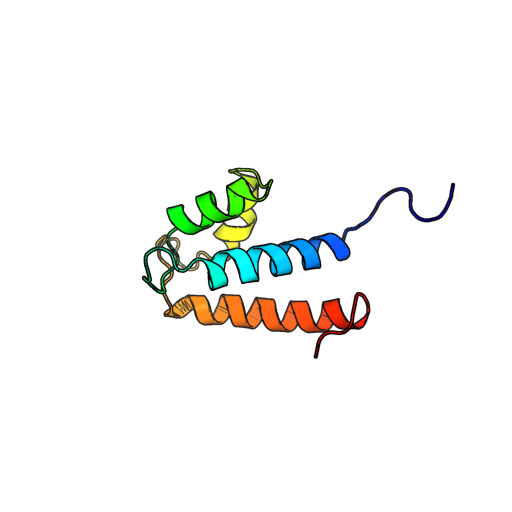00 0.00 83 GLU A C 13
ATOM 18531 O O . GLU A 1 72 ? -10.800 20.078 -7.746 1.00 0.00 83 GLU A O 13
ATOM 18543 N N . GLU A 1 73 ? -9.011 21.298 -8.400 1.00 0.00 84 GLU A N 13
ATOM 18544 C CA . GLU A 1 73 ? -8.259 20.171 -9.012 1.00 0.00 84 GLU A CA 13
ATOM 18545 C C . GLU A 1 73 ? -7.406 19.439 -7.963 1.00 0.00 84 GLU A C 13
ATOM 18546 O O . GLU A 1 73 ? -7.034 18.267 -8.150 1.00 0.00 84 GLU A O 13
ATOM 18558 N N . GLN A 1 74 ? -7.101 20.129 -6.861 1.00 0.00 85 GLN A N 13
ATOM 18559 C CA . GLN A 1 74 ? -6.267 19.547 -5.796 1.00 0.00 85 GLN A CA 13
ATOM 18560 C C . GLN A 1 74 ? -6.899 18.276 -5.240 1.00 0.00 85 GLN A C 13
ATOM 18561 O O . GLN A 1 74 ? -6.189 17.360 -4.824 1.00 0.00 85 GLN A O 13
ATOM 18575 N N . MET A 1 75 ? -8.238 18.240 -5.200 1.00 0.00 86 MET A N 13
ATOM 18576 C CA . MET A 1 75 ? -8.943 17.083 -4.649 1.00 0.00 86 MET A CA 13
ATOM 18577 C C . MET A 1 75 ? -8.578 15.826 -5.429 1.00 0.00 86 MET A C 13
ATOM 18578 O O . MET A 1 75 ? -8.286 14.784 -4.843 1.00 0.00 86 MET A O 13
ATOM 18592 N N . LYS A 1 76 ? -8.632 15.932 -6.757 1.00 0.00 87 LYS A N 13
ATOM 18593 C CA . LYS A 1 76 ? -8.348 14.792 -7.630 1.00 0.00 87 LYS A CA 13
ATOM 18594 C C . LYS A 1 76 ? -6.947 14.261 -7.377 1.00 0.00 87 LYS A C 13
ATOM 18595 O O . LYS A 1 76 ? -6.728 13.047 -7.383 1.00 0.00 87 LYS A O 13
ATOM 18614 N N . MET A 1 77 ? -6.004 15.182 -7.143 1.00 0.00 88 MET A N 13
ATOM 18615 C CA . MET A 1 77 ? -4.625 14.798 -6.870 1.00 0.00 88 MET A CA 13
ATOM 18616 C C . MET A 1 77 ? -4.531 14.067 -5.527 1.00 0.00 88 MET A C 13
ATOM 18617 O O . MET A 1 77 ? -4.061 12.934 -5.466 1.00 0.00 88 MET A O 13
ATOM 18631 N N . ALA A 1 78 ? -4.985 14.726 -4.451 1.00 0.00 89 ALA A N 13
ATOM 18632 C CA . ALA A 1 78 ? -4.938 14.140 -3.100 1.00 0.00 89 ALA A CA 13
ATOM 18633 C C . ALA A 1 78 ? -5.658 12.792 -3.066 1.00 0.00 89 ALA A C 13
ATOM 18634 O O . ALA A 1 78 ? -5.261 11.882 -2.336 1.00 0.00 89 ALA A O 13
ATOM 18641 N N . HIS A 1 79 ? -6.724 12.678 -3.867 1.00 0.00 90 HIS A N 13
ATOM 18642 C CA . HIS A 1 79 ? -7.509 11.441 -3.933 1.00 0.00 90 HIS A CA 13
ATOM 18643 C C . HIS A 1 79 ? -6.649 10.267 -4.434 1.00 0.00 90 HIS A C 13
ATOM 18644 O O . HIS A 1 79 ? -6.634 9.198 -3.819 1.00 0.00 90 HIS A O 13
ATOM 18658 N N . ASP A 1 80 ? -5.957 10.468 -5.566 1.00 0.00 91 ASP A N 13
ATOM 18659 C CA . ASP A 1 80 ? -5.122 9.413 -6.163 1.00 0.00 91 ASP A CA 13
ATOM 18660 C C . ASP A 1 80 ? -3.971 9.022 -5.227 1.00 0.00 91 ASP A C 13
ATOM 18661 O O . ASP A 1 80 ? -3.603 7.851 -5.142 1.00 0.00 91 ASP A O 13
ATOM 18670 N N . LEU A 1 81 ? -3.430 10.018 -4.533 1.00 0.00 92 LEU A N 13
ATOM 18671 C CA . LEU A 1 81 ? -2.323 9.809 -3.592 1.00 0.00 92 LEU A CA 13
ATOM 18672 C C . LEU A 1 81 ? -2.789 9.022 -2.386 1.00 0.00 92 LEU A C 13
ATOM 18673 O O . LEU A 1 81 ? -1.986 8.334 -1.746 1.00 0.00 92 LEU A O 13
ATOM 18689 N N . GLU A 1 82 ? -4.076 9.127 -2.055 1.00 0.00 93 GLU A N 13
ATOM 18690 C CA . GLU A 1 82 ? -4.620 8.409 -0.904 1.00 0.00 93 GLU A CA 13
ATOM 18691 C C . GLU A 1 82 ? -4.850 6.937 -1.260 1.00 0.00 93 GLU A C 13
ATOM 18692 O O . GLU A 1 82 ? -4.435 6.035 -0.524 1.00 0.00 93 GLU A O 13
ATOM 18704 N N . GLY A 1 83 ? -5.516 6.704 -2.400 1.00 0.00 94 GLY A N 13
ATOM 18705 C CA . GLY A 1 83 ? -5.825 5.344 -2.860 1.00 0.00 94 GLY A CA 13
ATOM 18706 C C . GLY A 1 83 ? -4.560 4.591 -3.213 1.00 0.00 94 GLY A C 13
ATOM 18707 O O . GLY A 1 83 ? -4.559 3.361 -3.311 1.00 0.00 94 GLY A O 13
ATOM 18711 N N . GLN A 1 84 ? -3.470 5.343 -3.412 1.00 0.00 95 GLN A N 13
ATOM 18712 C CA . GLN A 1 84 ? -2.175 4.750 -3.770 1.00 0.00 95 GLN A CA 13
ATOM 18713 C C . GLN A 1 84 ? -1.712 3.775 -2.687 1.00 0.00 95 GLN A C 13
ATOM 18714 O O . GLN A 1 84 ? -1.147 2.724 -2.982 1.00 0.00 95 GLN A O 13
ATOM 18728 N N . LYS A 1 85 ? -1.939 4.158 -1.426 1.00 0.00 96 LYS A N 13
ATOM 18729 C CA . LYS A 1 85 ? -1.518 3.331 -0.291 1.00 0.00 96 LYS A CA 13
ATOM 18730 C C . LYS A 1 85 ? -2.140 1.937 -0.376 1.00 0.00 96 LYS A C 13
ATOM 18731 O O . LYS A 1 85 ? -1.432 0.934 -0.329 1.00 0.00 96 LYS A O 13
ATOM 18750 N N . SER A 1 86 ? -3.472 1.892 -0.514 1.00 0.00 97 SER A N 13
ATOM 18751 C CA . SER A 1 86 ? -4.201 0.625 -0.604 1.00 0.00 97 SER A CA 13
ATOM 18752 C C . SER A 1 86 ? -3.650 -0.226 -1.744 1.00 0.00 97 SER A C 13
ATOM 18753 O O . SER A 1 86 ? -3.447 -1.428 -1.587 1.00 0.00 97 SER A O 13
ATOM 18761 N N . ASP A 1 87 ? -3.386 0.419 -2.886 1.00 0.00 98 ASP A N 13
ATOM 18762 C CA . ASP A 1 87 ? -2.838 -0.279 -4.058 1.00 0.00 98 ASP A CA 13
ATOM 18763 C C . ASP A 1 87 ? -1.468 -0.890 -3.730 1.00 0.00 98 ASP A C 13
ATOM 18764 O O . ASP A 1 87 ? -1.220 -2.059 -4.007 1.00 0.00 98 ASP A O 13
ATOM 18773 N N . LEU A 1 88 ? -0.584 -0.072 -3.141 1.00 0.00 99 LEU A N 13
ATOM 18774 C CA . LEU A 1 88 ? 0.772 -0.513 -2.784 1.00 0.00 99 LEU A CA 13
ATOM 18775 C C . LEU A 1 88 ? 0.729 -1.632 -1.753 1.00 0.00 99 LEU A C 13
ATOM 18776 O O . LEU A 1 88 ? 1.481 -2.599 -1.849 1.00 0.00 99 LEU A O 13
ATOM 18792 N N . ASN A 1 89 ? -0.152 -1.493 -0.761 1.00 0.00 100 ASN A N 13
ATOM 18793 C CA . ASN A 1 89 ? -0.274 -2.500 0.298 1.00 0.00 100 ASN A CA 13
ATOM 18794 C C . ASN A 1 89 ? -0.497 -3.896 -0.303 1.00 0.00 100 ASN A C 13
ATOM 18795 O O . ASN A 1 89 ? 0.217 -4.832 0.028 1.00 0.00 100 ASN A O 13
ATOM 18806 N N . ASN A 1 90 ? -1.475 -4.003 -1.206 1.00 0.00 101 ASN A N 13
ATOM 18807 C CA . ASN A 1 90 ? -1.784 -5.275 -1.879 1.00 0.00 101 ASN A CA 13
ATOM 18808 C C . ASN A 1 90 ? -0.684 -5.653 -2.878 1.00 0.00 101 ASN A C 13
ATOM 18809 O O . ASN A 1 90 ? -0.359 -6.833 -3.034 1.00 0.00 101 ASN A O 13
ATOM 18820 N N . GLN A 1 91 ? -0.156 -4.656 -3.597 1.00 0.00 102 GLN A N 13
ATOM 18821 C CA . GLN A 1 91 ? 0.873 -4.911 -4.623 1.00 0.00 102 GLN A CA 13
ATOM 18822 C C . GLN A 1 91 ? 2.145 -5.494 -3.994 1.00 0.00 102 GLN A C 13
ATOM 18823 O O . GLN A 1 91 ? 2.658 -6.520 -4.444 1.00 0.00 102 GLN A O 13
ATOM 18837 N N . LEU A 1 92 ? 2.663 -4.812 -2.965 1.00 0.00 103 LEU A N 13
ATOM 18838 C CA . LEU A 1 92 ? 3.897 -5.238 -2.281 1.00 0.00 103 LEU A CA 13
ATOM 18839 C C . LEU A 1 92 ? 3.645 -6.450 -1.390 1.00 0.00 103 LEU A C 13
ATOM 18840 O O . LEU A 1 92 ? 4.554 -6.895 -0.682 1.00 0.00 103 LEU A O 13
ATOM 18856 N N . ALA A 1 93 ? 2.428 -6.989 -1.443 1.00 0.00 104 ALA A N 13
ATOM 18857 C CA . ALA A 1 93 ? 2.047 -8.183 -0.661 1.00 0.00 104 ALA A CA 13
ATOM 18858 C C . ALA A 1 93 ? 1.978 -9.389 -1.594 1.00 0.00 104 ALA A C 13
ATOM 18859 O O . ALA A 1 93 ? 1.102 -10.250 -1.449 1.00 0.00 104 ALA A O 13
ATOM 18866 N N . GLU A 1 94 ? 2.911 -9.455 -2.565 1.00 0.00 105 GLU A N 13
ATOM 18867 C CA . GLU A 1 94 ? 2.963 -10.569 -3.535 1.00 0.00 105 GLU A CA 13
ATOM 18868 C C . GLU A 1 94 ? 4.412 -10.923 -3.828 1.00 0.00 105 GLU A C 13
ATOM 18869 O O . GLU A 1 94 ? 5.288 -10.058 -3.827 1.00 0.00 105 GLU A O 13
ATOM 18881 N N . LEU A 1 95 ? 4.650 -12.221 -4.091 1.00 0.00 106 LEU A N 13
ATOM 18882 C CA . LEU A 1 95 ? 5.987 -12.727 -4.395 1.00 0.00 106 LEU A CA 13
ATOM 18883 C C . LEU A 1 95 ? 6.966 -12.346 -3.286 1.00 0.00 106 LEU A C 13
ATOM 18884 O O . LEU A 1 95 ? 6.581 -11.706 -2.306 1.00 0.00 106 LEU A O 13
ATOM 18900 N N . GLU A 1 96 ? 8.226 -12.739 -3.444 1.00 0.00 107 GLU A N 13
ATOM 18901 C CA . GLU A 1 96 ? 9.266 -12.424 -2.455 1.00 0.00 107 GLU A CA 13
ATOM 18902 C C . GLU A 1 96 ? 8.825 -12.833 -1.032 1.00 0.00 107 GLU A C 13
ATOM 18903 O O . GLU A 1 96 ? 7.903 -13.627 -0.927 1.00 0.00 107 GLU A O 13
ATOM 18916 N N . GLY A 1 1 ? 22.619 -10.917 -14.088 1.00 0.00 12 GLY A N 14
ATOM 18917 C CA . GLY A 1 1 ? 21.370 -10.704 -13.306 1.00 0.00 12 GLY A CA 14
ATOM 18918 C C . GLY A 1 1 ? 20.180 -11.110 -14.163 1.00 0.00 12 GLY A C 14
ATOM 18919 O O . GLY A 1 1 ? 20.329 -11.840 -15.143 1.00 0.00 12 GLY A O 14
ATOM 18925 N N . GLY A 1 2 ? 18.997 -10.624 -13.788 1.00 0.00 13 GLY A N 14
ATOM 18926 C CA . GLY A 1 2 ? 17.770 -10.927 -14.521 1.00 0.00 13 GLY A CA 14
ATOM 18927 C C . GLY A 1 2 ? 16.578 -10.242 -13.871 1.00 0.00 13 GLY A C 14
ATOM 18928 O O . GLY A 1 2 ? 16.244 -9.107 -14.214 1.00 0.00 13 GLY A O 14
ATOM 18932 N N . LEU A 1 3 ? 15.939 -10.946 -12.928 1.00 0.00 14 LEU A N 14
ATOM 18933 C CA . LEU A 1 3 ? 14.775 -10.415 -12.225 1.00 0.00 14 LEU A CA 14
ATOM 18934 C C . LEU A 1 3 ? 15.235 -9.390 -11.172 1.00 0.00 14 LEU A C 14
ATOM 18935 O O . LEU A 1 3 ? 15.848 -9.724 -10.151 1.00 0.00 14 LEU A O 14
ATOM 18951 N N . VAL A 1 4 ? 14.884 -8.133 -11.444 1.00 0.00 15 VAL A N 14
ATOM 18952 C CA . VAL A 1 4 ? 15.174 -7.014 -10.572 1.00 0.00 15 VAL A CA 14
ATOM 18953 C C . VAL A 1 4 ? 14.050 -6.897 -9.522 1.00 0.00 15 VAL A C 14
ATOM 18954 O O . VAL A 1 4 ? 14.339 -6.597 -8.362 1.00 0.00 15 VAL A O 14
ATOM 18967 N N . PRO A 1 5 ? 12.771 -7.097 -9.892 1.00 0.00 16 PRO A N 14
ATOM 18968 C CA . PRO A 1 5 ? 11.626 -6.954 -8.915 1.00 0.00 16 PRO A CA 14
ATOM 18969 C C . PRO A 1 5 ? 11.827 -7.805 -7.662 1.00 0.00 16 PRO A C 14
ATOM 18970 O O . PRO A 1 5 ? 11.341 -7.472 -6.585 1.00 0.00 16 PRO A O 14
ATOM 18981 N N . ARG A 1 6 ? 12.534 -8.930 -7.830 1.00 0.00 17 ARG A N 14
ATOM 18982 C CA . ARG A 1 6 ? 12.776 -9.863 -6.720 1.00 0.00 17 ARG A CA 14
ATOM 18983 C C . ARG A 1 6 ? 13.532 -9.167 -5.587 1.00 0.00 17 ARG A C 14
ATOM 18984 O O . ARG A 1 6 ? 13.185 -9.315 -4.413 1.00 0.00 17 ARG A O 14
ATOM 19005 N N . GLY A 1 7 ? 14.574 -8.416 -5.957 1.00 0.00 18 GLY A N 14
ATOM 19006 C CA . GLY A 1 7 ? 15.393 -7.694 -4.980 1.00 0.00 18 GLY A CA 14
ATOM 19007 C C . GLY A 1 7 ? 14.597 -6.557 -4.363 1.00 0.00 18 GLY A C 14
ATOM 19008 O O . GLY A 1 7 ? 14.003 -6.715 -3.292 1.00 0.00 18 GLY A O 14
ATOM 19012 N N . SER A 1 8 ? 14.573 -5.412 -5.050 1.00 0.00 19 SER A N 14
ATOM 19013 C CA . SER A 1 8 ? 13.836 -4.237 -4.578 1.00 0.00 19 SER A CA 14
ATOM 19014 C C . SER A 1 8 ? 13.619 -3.260 -5.737 1.00 0.00 19 SER A C 14
ATOM 19015 O O . SER A 1 8 ? 14.520 -3.047 -6.550 1.00 0.00 19 SER A O 14
ATOM 19023 N N . HIS A 1 9 ? 12.426 -2.656 -5.792 1.00 0.00 20 HIS A N 14
ATOM 19024 C CA . HIS A 1 9 ? 12.097 -1.691 -6.845 1.00 0.00 20 HIS A CA 14
ATOM 19025 C C . HIS A 1 9 ? 10.815 -0.927 -6.477 1.00 0.00 20 HIS A C 14
ATOM 19026 O O . HIS A 1 9 ? 10.800 0.302 -6.448 1.00 0.00 20 HIS A O 14
ATOM 19040 N N . MET A 1 10 ? 9.741 -1.673 -6.204 1.00 0.00 21 MET A N 14
ATOM 19041 C CA . MET A 1 10 ? 8.445 -1.077 -5.853 1.00 0.00 21 MET A CA 14
ATOM 19042 C C . MET A 1 10 ? 8.548 -0.329 -4.522 1.00 0.00 21 MET A C 14
ATOM 19043 O O . MET A 1 10 ? 7.872 0.675 -4.310 1.00 0.00 21 MET A O 14
ATOM 19057 N N . ALA A 1 11 ? 9.404 -0.831 -3.624 1.00 0.00 22 ALA A N 14
ATOM 19058 C CA . ALA A 1 11 ? 9.600 -0.205 -2.312 1.00 0.00 22 ALA A CA 14
ATOM 19059 C C . ALA A 1 11 ? 9.938 1.286 -2.475 1.00 0.00 22 ALA A C 14
ATOM 19060 O O . ALA A 1 11 ? 9.566 2.112 -1.641 1.00 0.00 22 ALA A O 14
ATOM 19067 N N . SER A 1 12 ? 10.628 1.613 -3.579 1.00 0.00 23 SER A N 14
ATOM 19068 C CA . SER A 1 12 ? 10.996 3.002 -3.879 1.00 0.00 23 SER A CA 14
ATOM 19069 C C . SER A 1 12 ? 9.745 3.847 -4.156 1.00 0.00 23 SER A C 14
ATOM 19070 O O . SER A 1 12 ? 9.629 4.975 -3.680 1.00 0.00 23 SER A O 14
ATOM 19078 N N . LYS A 1 13 ? 8.817 3.275 -4.934 1.00 0.00 24 LYS A N 14
ATOM 19079 C CA . LYS A 1 13 ? 7.564 3.956 -5.297 1.00 0.00 24 LYS A CA 14
ATOM 19080 C C . LYS A 1 13 ? 6.699 4.186 -4.067 1.00 0.00 24 LYS A C 14
ATOM 19081 O O . LYS A 1 13 ? 6.085 5.243 -3.905 1.00 0.00 24 LYS A O 14
ATOM 19100 N N . ARG A 1 14 ? 6.634 3.182 -3.206 1.00 0.00 25 ARG A N 14
ATOM 19101 C CA . ARG A 1 14 ? 5.819 3.284 -2.000 1.00 0.00 25 ARG A CA 14
ATOM 19102 C C . ARG A 1 14 ? 6.366 4.390 -1.088 1.00 0.00 25 ARG A C 14
ATOM 19103 O O . ARG A 1 14 ? 5.606 5.198 -0.539 1.00 0.00 25 ARG A O 14
ATOM 19124 N N . ASP A 1 15 ? 7.698 4.403 -0.925 1.00 0.00 26 ASP A N 14
ATOM 19125 C CA . ASP A 1 15 ? 8.366 5.387 -0.073 1.00 0.00 26 ASP A CA 14
ATOM 19126 C C . ASP A 1 15 ? 8.253 6.768 -0.690 1.00 0.00 26 ASP A C 14
ATOM 19127 O O . ASP A 1 15 ? 8.310 7.773 0.011 1.00 0.00 26 ASP A O 14
ATOM 19136 N N . LYS A 1 16 ? 8.102 6.802 -2.022 1.00 0.00 27 LYS A N 14
ATOM 19137 C CA . LYS A 1 16 ? 7.999 8.069 -2.744 1.00 0.00 27 LYS A CA 14
ATOM 19138 C C . LYS A 1 16 ? 6.771 8.845 -2.260 1.00 0.00 27 LYS A C 14
ATOM 19139 O O . LYS A 1 16 ? 6.861 10.026 -1.945 1.00 0.00 27 LYS A O 14
ATOM 19158 N N . ILE A 1 17 ? 5.621 8.152 -2.200 1.00 0.00 28 ILE A N 14
ATOM 19159 C CA . ILE A 1 17 ? 4.369 8.787 -1.763 1.00 0.00 28 ILE A CA 14
ATOM 19160 C C . ILE A 1 17 ? 4.489 9.226 -0.303 1.00 0.00 28 ILE A C 14
ATOM 19161 O O . ILE A 1 17 ? 4.109 10.339 0.052 1.00 0.00 28 ILE A O 14
ATOM 19177 N N . ALA A 1 18 ? 5.025 8.330 0.535 1.00 0.00 29 ALA A N 14
ATOM 19178 C CA . ALA A 1 18 ? 5.204 8.622 1.960 1.00 0.00 29 ALA A CA 14
ATOM 19179 C C . ALA A 1 18 ? 6.055 9.890 2.158 1.00 0.00 29 ALA A C 14
ATOM 19180 O O . ALA A 1 18 ? 5.637 10.837 2.826 1.00 0.00 29 ALA A O 14
ATOM 19187 N N . ASP A 1 19 ? 7.244 9.896 1.538 1.00 0.00 30 ASP A N 14
ATOM 19188 C CA . ASP A 1 19 ? 8.171 11.035 1.626 1.00 0.00 30 ASP A CA 14
ATOM 19189 C C . ASP A 1 19 ? 7.504 12.323 1.132 1.00 0.00 30 ASP A C 14
ATOM 19190 O O . ASP A 1 19 ? 7.798 13.413 1.621 1.00 0.00 30 ASP A O 14
ATOM 19199 N N . ILE A 1 20 ? 6.592 12.172 0.169 1.00 0.00 31 ILE A N 14
ATOM 19200 C CA . ILE A 1 20 ? 5.851 13.307 -0.405 1.00 0.00 31 ILE A CA 14
ATOM 19201 C C . ILE A 1 20 ? 4.669 13.680 0.473 1.00 0.00 31 ILE A C 14
ATOM 19202 O O . ILE A 1 20 ? 4.259 14.844 0.501 1.00 0.00 31 ILE A O 14
ATOM 19218 N N . GLN A 1 21 ? 4.082 12.687 1.150 1.00 0.00 32 GLN A N 14
ATOM 19219 C CA . GLN A 1 21 ? 2.885 12.942 1.950 1.00 0.00 32 GLN A CA 14
ATOM 19220 C C . GLN A 1 21 ? 3.180 13.928 3.072 1.00 0.00 32 GLN A C 14
ATOM 19221 O O . GLN A 1 21 ? 2.568 14.992 3.153 1.00 0.00 32 GLN A O 14
ATOM 19235 N N . GLU A 1 22 ? 4.141 13.558 3.933 1.00 0.00 33 GLU A N 14
ATOM 19236 C CA . GLU A 1 22 ? 4.527 14.401 5.081 1.00 0.00 33 GLU A CA 14
ATOM 19237 C C . GLU A 1 22 ? 5.104 15.718 4.601 1.00 0.00 33 GLU A C 14
ATOM 19238 O O . GLU A 1 22 ? 4.653 16.779 5.017 1.00 0.00 33 GLU A O 14
ATOM 19250 N N . ALA A 1 23 ? 6.166 15.644 3.786 1.00 0.00 34 ALA A N 14
ATOM 19251 C CA . ALA A 1 23 ? 6.871 16.842 3.346 1.00 0.00 34 ALA A CA 14
ATOM 19252 C C . ALA A 1 23 ? 5.884 17.926 2.961 1.00 0.00 34 ALA A C 14
ATOM 19253 O O . ALA A 1 23 ? 5.916 18.984 3.544 1.00 0.00 34 ALA A O 14
ATOM 19260 N N . LEU A 1 24 ? 4.983 17.621 2.031 1.00 0.00 35 LEU A N 14
ATOM 19261 C CA . LEU A 1 24 ? 3.973 18.598 1.610 1.00 0.00 35 LEU A CA 14
ATOM 19262 C C . LEU A 1 24 ? 2.964 18.870 2.739 1.00 0.00 35 LEU A C 14
ATOM 19263 O O . LEU A 1 24 ? 2.760 20.008 3.137 1.00 0.00 35 LEU A O 14
ATOM 19279 N N . ALA A 1 25 ? 2.271 17.816 3.203 1.00 0.00 36 ALA A N 14
ATOM 19280 C CA . ALA A 1 25 ? 1.231 17.977 4.236 1.00 0.00 36 ALA A CA 14
ATOM 19281 C C . ALA A 1 25 ? 1.740 18.834 5.399 1.00 0.00 36 ALA A C 14
ATOM 19282 O O . ALA A 1 25 ? 1.183 19.891 5.710 1.00 0.00 36 ALA A O 14
ATOM 19289 N N . HIS A 1 26 ? 2.815 18.355 6.008 1.00 0.00 37 HIS A N 14
ATOM 19290 C CA . HIS A 1 26 ? 3.488 19.006 7.127 1.00 0.00 37 HIS A CA 14
ATOM 19291 C C . HIS A 1 26 ? 4.324 20.178 6.624 1.00 0.00 37 HIS A C 14
ATOM 19292 O O . HIS A 1 26 ? 5.288 20.563 7.291 1.00 0.00 37 HIS A O 14
ATOM 19306 N N . ALA A 1 27 ? 3.967 20.759 5.448 1.00 0.00 38 ALA A N 14
ATOM 19307 C CA . ALA A 1 27 ? 4.713 21.921 4.908 1.00 0.00 38 ALA A CA 14
ATOM 19308 C C . ALA A 1 27 ? 3.851 23.186 4.915 1.00 0.00 38 ALA A C 14
ATOM 19309 O O . ALA A 1 27 ? 4.268 24.189 5.504 1.00 0.00 38 ALA A O 14
ATOM 19316 N N . ASP A 1 28 ? 2.648 23.104 4.258 1.00 0.00 39 ASP A N 14
ATOM 19317 C CA . ASP A 1 28 ? 1.697 24.251 4.122 1.00 0.00 39 ASP A CA 14
ATOM 19318 C C . ASP A 1 28 ? 2.415 25.573 4.468 1.00 0.00 39 ASP A C 14
ATOM 19319 O O . ASP A 1 28 ? 1.970 26.335 5.326 1.00 0.00 39 ASP A O 14
ATOM 19328 N N . ALA A 1 29 ? 3.592 25.765 3.843 1.00 0.00 40 ALA A N 14
ATOM 19329 C CA . ALA A 1 29 ? 4.463 26.911 4.142 1.00 0.00 40 ALA A CA 14
ATOM 19330 C C . ALA A 1 29 ? 3.723 28.219 3.949 1.00 0.00 40 ALA A C 14
ATOM 19331 O O . ALA A 1 29 ? 3.678 29.066 4.844 1.00 0.00 40 ALA A O 14
ATOM 19338 N N . ASN A 1 30 ? 3.134 28.362 2.769 1.00 0.00 41 ASN A N 14
ATOM 19339 C CA . ASN A 1 30 ? 2.382 29.555 2.420 1.00 0.00 41 ASN A CA 14
ATOM 19340 C C . ASN A 1 30 ? 1.049 29.577 3.165 1.00 0.00 41 ASN A C 14
ATOM 19341 O O . ASN A 1 30 ? 0.386 30.612 3.215 1.00 0.00 41 ASN A O 14
ATOM 19352 N N . ALA A 1 31 ? 0.655 28.426 3.756 1.00 0.00 42 ALA A N 14
ATOM 19353 C CA . ALA A 1 31 ? -0.618 28.327 4.500 1.00 0.00 42 ALA A CA 14
ATOM 19354 C C . ALA A 1 31 ? -1.763 28.999 3.711 1.00 0.00 42 ALA A C 14
ATOM 19355 O O . ALA A 1 31 ? -2.439 29.901 4.214 1.00 0.00 42 ALA A O 14
ATOM 19362 N N . ASP A 1 32 ? -1.954 28.554 2.459 1.00 0.00 43 ASP A N 14
ATOM 19363 C CA . ASP A 1 32 ? -2.992 29.103 1.559 1.00 0.00 43 ASP A CA 14
ATOM 19364 C C . ASP A 1 32 ? -3.965 28.006 1.157 1.00 0.00 43 ASP A C 14
ATOM 19365 O O . ASP A 1 32 ? -4.970 28.274 0.491 1.00 0.00 43 ASP A O 14
ATOM 19374 N N . GLN A 1 33 ? -3.681 26.769 1.587 1.00 0.00 44 GLN A N 14
ATOM 19375 C CA . GLN A 1 33 ? -4.554 25.630 1.301 1.00 0.00 44 GLN A CA 14
ATOM 19376 C C . GLN A 1 33 ? -4.561 25.318 -0.203 1.00 0.00 44 GLN A C 14
ATOM 19377 O O . GLN A 1 33 ? -5.342 24.487 -0.668 1.00 0.00 44 GLN A O 14
ATOM 19391 N N . HIS A 1 34 ? -3.682 25.983 -0.950 1.00 0.00 45 HIS A N 14
ATOM 19392 C CA . HIS A 1 34 ? -3.560 25.792 -2.404 1.00 0.00 45 HIS A CA 14
ATOM 19393 C C . HIS A 1 34 ? -2.156 25.349 -2.705 1.00 0.00 45 HIS A C 14
ATOM 19394 O O . HIS A 1 34 ? -1.300 25.342 -1.817 1.00 0.00 45 HIS A O 14
ATOM 19408 N N . LEU A 1 35 ? -1.937 24.947 -3.956 1.00 0.00 46 LEU A N 14
ATOM 19409 C CA . LEU A 1 35 ? -0.636 24.441 -4.399 1.00 0.00 46 LEU A CA 14
ATOM 19410 C C . LEU A 1 35 ? -0.121 25.227 -5.611 1.00 0.00 46 LEU A C 14
ATOM 19411 O O . LEU A 1 35 ? -0.535 24.984 -6.745 1.00 0.00 46 LEU A O 14
ATOM 19427 N N . ASP A 1 36 ? 0.813 26.142 -5.364 1.00 0.00 47 ASP A N 14
ATOM 19428 C CA . ASP A 1 36 ? 1.458 26.908 -6.419 1.00 0.00 47 ASP A CA 14
ATOM 19429 C C . ASP A 1 36 ? 2.792 26.232 -6.711 1.00 0.00 47 ASP A C 14
ATOM 19430 O O . ASP A 1 36 ? 3.473 25.795 -5.783 1.00 0.00 47 ASP A O 14
ATOM 19439 N N . PHE A 1 37 ? 3.118 26.098 -7.992 1.00 0.00 48 PHE A N 14
ATOM 19440 C CA . PHE A 1 37 ? 4.336 25.416 -8.433 1.00 0.00 48 PHE A CA 14
ATOM 19441 C C . PHE A 1 37 ? 5.544 25.756 -7.548 1.00 0.00 48 PHE A C 14
ATOM 19442 O O . PHE A 1 37 ? 6.306 24.871 -7.183 1.00 0.00 48 PHE A O 14
ATOM 19459 N N . ASP A 1 38 ? 5.713 27.045 -7.255 1.00 0.00 49 ASP A N 14
ATOM 19460 C CA . ASP A 1 38 ? 6.855 27.516 -6.454 1.00 0.00 49 ASP A CA 14
ATOM 19461 C C . ASP A 1 38 ? 6.942 26.759 -5.125 1.00 0.00 49 ASP A C 14
ATOM 19462 O O . ASP A 1 38 ? 7.962 26.160 -4.809 1.00 0.00 49 ASP A O 14
ATOM 19471 N N . GLU A 1 39 ? 5.837 26.786 -4.369 1.00 0.00 50 GLU A N 14
ATOM 19472 C CA . GLU A 1 39 ? 5.767 26.120 -3.065 1.00 0.00 50 GLU A CA 14
ATOM 19473 C C . GLU A 1 39 ? 6.050 24.620 -3.202 1.00 0.00 50 GLU A C 14
ATOM 19474 O O . GLU A 1 39 ? 6.922 24.084 -2.530 1.00 0.00 50 GLU A O 14
ATOM 19486 N N . TRP A 1 40 ? 5.310 23.950 -4.097 1.00 0.00 51 TRP A N 14
ATOM 19487 C CA . TRP A 1 40 ? 5.489 22.508 -4.304 1.00 0.00 51 TRP A CA 14
ATOM 19488 C C . TRP A 1 40 ? 6.924 22.198 -4.729 1.00 0.00 51 TRP A C 14
ATOM 19489 O O . TRP A 1 40 ? 7.621 21.418 -4.079 1.00 0.00 51 TRP A O 14
ATOM 19510 N N . ARG A 1 41 ? 7.329 22.782 -5.858 1.00 0.00 52 ARG A N 14
ATOM 19511 C CA . ARG A 1 41 ? 8.657 22.531 -6.420 1.00 0.00 52 ARG A CA 14
ATOM 19512 C C . ARG A 1 41 ? 9.753 22.677 -5.372 1.00 0.00 52 ARG A C 14
ATOM 19513 O O . ARG A 1 41 ? 10.531 21.769 -5.165 1.00 0.00 52 ARG A O 14
ATOM 19534 N N . GLN A 1 42 ? 9.782 23.841 -4.730 1.00 0.00 53 GLN A N 14
ATOM 19535 C CA . GLN A 1 42 ? 10.808 24.157 -3.731 1.00 0.00 53 GLN A CA 14
ATOM 19536 C C . GLN A 1 42 ? 10.711 23.244 -2.523 1.00 0.00 53 GLN A C 14
ATOM 19537 O O . GLN A 1 42 ? 11.728 22.794 -1.982 1.00 0.00 53 GLN A O 14
ATOM 19551 N N . GLU A 1 43 ? 9.470 22.998 -2.065 1.00 0.00 54 GLU A N 14
ATOM 19552 C CA . GLU A 1 43 ? 9.259 22.190 -0.866 1.00 0.00 54 GLU A CA 14
ATOM 19553 C C . GLU A 1 43 ? 9.819 20.798 -1.043 1.00 0.00 54 GLU A C 14
ATOM 19554 O O . GLU A 1 43 ? 10.587 20.319 -0.213 1.00 0.00 54 GLU A O 14
ATOM 19566 N N . LEU A 1 44 ? 9.364 20.122 -2.112 1.00 0.00 55 LEU A N 14
ATOM 19567 C CA . LEU A 1 44 ? 9.757 18.741 -2.349 1.00 0.00 55 LEU A CA 14
ATOM 19568 C C . LEU A 1 44 ? 11.201 18.634 -2.760 1.00 0.00 55 LEU A C 14
ATOM 19569 O O . LEU A 1 44 ? 11.844 17.625 -2.529 1.00 0.00 55 LEU A O 14
ATOM 19585 N N . LYS A 1 45 ? 11.716 19.688 -3.383 1.00 0.00 56 LYS A N 14
ATOM 19586 C CA . LYS A 1 45 ? 13.098 19.669 -3.856 1.00 0.00 56 LYS A CA 14
ATOM 19587 C C . LYS A 1 45 ? 14.097 19.416 -2.722 1.00 0.00 56 LYS A C 14
ATOM 19588 O O . LYS A 1 45 ? 14.979 18.566 -2.857 1.00 0.00 56 LYS A O 14
ATOM 19607 N N . CYS A 1 46 ? 13.991 20.174 -1.631 1.00 0.00 57 CYS A N 14
ATOM 19608 C CA . CYS A 1 46 ? 14.951 20.061 -0.527 1.00 0.00 57 CYS A CA 14
ATOM 19609 C C . CYS A 1 46 ? 15.047 18.630 0.010 1.00 0.00 57 CYS A C 14
ATOM 19610 O O . CYS A 1 46 ? 15.935 18.307 0.800 1.00 0.00 57 CYS A O 14
ATOM 19618 N N . ARG A 1 47 ? 14.105 17.769 -0.413 1.00 0.00 58 ARG A N 14
ATOM 19619 C CA . ARG A 1 47 ? 14.058 16.373 0.053 1.00 0.00 58 ARG A CA 14
ATOM 19620 C C . ARG A 1 47 ? 14.988 15.484 -0.769 1.00 0.00 58 ARG A C 14
ATOM 19621 O O . ARG A 1 47 ? 14.799 14.266 -0.838 1.00 0.00 58 ARG A O 14
ATOM 19642 N N . GLY A 1 48 ? 15.993 16.113 -1.385 1.00 0.00 59 GLY A N 14
ATOM 19643 C CA . GLY A 1 48 ? 16.988 15.398 -2.188 1.00 0.00 59 GLY A CA 14
ATOM 19644 C C . GLY A 1 48 ? 16.455 15.056 -3.574 1.00 0.00 59 GLY A C 14
ATOM 19645 O O . GLY A 1 48 ? 16.935 14.119 -4.217 1.00 0.00 59 GLY A O 14
ATOM 19649 N N . HIS A 1 49 ? 15.460 15.828 -4.049 1.00 0.00 60 HIS A N 14
ATOM 19650 C CA . HIS A 1 49 ? 14.862 15.633 -5.390 1.00 0.00 60 HIS A CA 14
ATOM 19651 C C . HIS A 1 49 ? 15.331 16.779 -6.296 1.00 0.00 60 HIS A C 14
ATOM 19652 O O . HIS A 1 49 ? 15.701 17.851 -5.821 1.00 0.00 60 HIS A O 14
ATOM 19666 N N . ALA A 1 50 ? 15.347 16.522 -7.603 1.00 0.00 61 ALA A N 14
ATOM 19667 C CA . ALA A 1 50 ? 15.791 17.496 -8.603 1.00 0.00 61 ALA A CA 14
ATOM 19668 C C . ALA A 1 50 ? 14.586 18.302 -9.073 1.00 0.00 61 ALA A C 14
ATOM 19669 O O . ALA A 1 50 ? 13.454 17.979 -8.747 1.00 0.00 61 ALA A O 14
ATOM 19676 N N . ASP A 1 51 ? 14.855 19.348 -9.847 1.00 0.00 62 ASP A N 14
ATOM 19677 C CA . ASP A 1 51 ? 13.805 20.228 -10.382 1.00 0.00 62 ASP A CA 14
ATOM 19678 C C . ASP A 1 51 ? 13.052 19.579 -11.563 1.00 0.00 62 ASP A C 14
ATOM 19679 O O . ASP A 1 51 ? 11.862 19.835 -11.764 1.00 0.00 62 ASP A O 14
ATOM 19688 N N . ALA A 1 52 ? 13.762 18.756 -12.341 1.00 0.00 63 ALA A N 14
ATOM 19689 C CA . ALA A 1 52 ? 13.175 18.104 -13.529 1.00 0.00 63 ALA A CA 14
ATOM 19690 C C . ALA A 1 52 ? 12.301 16.907 -13.149 1.00 0.00 63 ALA A C 14
ATOM 19691 O O . ALA A 1 52 ? 11.205 16.723 -13.701 1.00 0.00 63 ALA A O 14
ATOM 19698 N N . ASP A 1 53 ? 12.798 16.081 -12.222 1.00 0.00 64 ASP A N 14
ATOM 19699 C CA . ASP A 1 53 ? 12.084 14.863 -11.807 1.00 0.00 64 ASP A CA 14
ATOM 19700 C C . ASP A 1 53 ? 10.715 15.207 -11.231 1.00 0.00 64 ASP A C 14
ATOM 19701 O O . ASP A 1 53 ? 9.739 14.487 -11.436 1.00 0.00 64 ASP A O 14
ATOM 19710 N N . ILE A 1 54 ? 10.656 16.323 -10.505 1.00 0.00 65 ILE A N 14
ATOM 19711 C CA . ILE A 1 54 ? 9.409 16.791 -9.890 1.00 0.00 65 ILE A CA 14
ATOM 19712 C C . ILE A 1 54 ? 8.462 17.324 -10.955 1.00 0.00 65 ILE A C 14
ATOM 19713 O O . ILE A 1 54 ? 7.247 17.154 -10.852 1.00 0.00 65 ILE A O 14
ATOM 19729 N N . GLU A 1 55 ? 9.021 18.017 -11.960 1.00 0.00 66 GLU A N 14
ATOM 19730 C CA . GLU A 1 55 ? 8.196 18.625 -13.015 1.00 0.00 66 GLU A CA 14
ATOM 19731 C C . GLU A 1 55 ? 7.305 17.574 -13.677 1.00 0.00 66 GLU A C 14
ATOM 19732 O O . GLU A 1 55 ? 6.144 17.837 -13.980 1.00 0.00 66 GLU A O 14
ATOM 19744 N N . ALA A 1 56 ? 7.873 16.381 -13.887 1.00 0.00 67 ALA A N 14
ATOM 19745 C CA . ALA A 1 56 ? 7.143 15.273 -14.518 1.00 0.00 67 ALA A CA 14
ATOM 19746 C C . ALA A 1 56 ? 5.900 14.908 -13.703 1.00 0.00 67 ALA A C 14
ATOM 19747 O O . ALA A 1 56 ? 4.809 14.736 -14.257 1.00 0.00 67 ALA A O 14
ATOM 19754 N N . VAL A 1 57 ? 6.082 14.793 -12.377 1.00 0.00 68 VAL A N 14
ATOM 19755 C CA . VAL A 1 57 ? 4.978 14.435 -11.477 1.00 0.00 68 VAL A CA 14
ATOM 19756 C C . VAL A 1 57 ? 3.892 15.501 -11.547 1.00 0.00 68 VAL A C 14
ATOM 19757 O O . VAL A 1 57 ? 2.727 15.182 -11.739 1.00 0.00 68 VAL A O 14
ATOM 19770 N N . PHE A 1 58 ? 4.291 16.775 -11.385 1.00 0.00 69 PHE A N 14
ATOM 19771 C CA . PHE A 1 58 ? 3.331 17.885 -11.423 1.00 0.00 69 PHE A CA 14
ATOM 19772 C C . PHE A 1 58 ? 2.662 17.957 -12.805 1.00 0.00 69 PHE A C 14
ATOM 19773 O O . PHE A 1 58 ? 1.445 17.964 -12.910 1.00 0.00 69 PHE A O 14
ATOM 19790 N N . ALA A 1 59 ? 3.489 18.040 -13.857 1.00 0.00 70 ALA A N 14
ATOM 19791 C CA . ALA A 1 59 ? 2.991 18.145 -15.257 1.00 0.00 70 ALA A CA 14
ATOM 19792 C C . ALA A 1 59 ? 1.787 17.208 -15.469 1.00 0.00 70 ALA A C 14
ATOM 19793 O O . ALA A 1 59 ? 0.785 17.589 -16.035 1.00 0.00 70 ALA A O 14
ATOM 19800 N N . LYS A 1 60 ? 1.886 16.003 -14.954 1.00 0.00 71 LYS A N 14
ATOM 19801 C CA . LYS A 1 60 ? 0.810 15.009 -15.053 1.00 0.00 71 LYS A CA 14
ATOM 19802 C C . LYS A 1 60 ? -0.574 15.588 -14.623 1.00 0.00 71 LYS A C 14
ATOM 19803 O O . LYS A 1 60 ? -1.615 14.984 -14.867 1.00 0.00 71 LYS A O 14
ATOM 19822 N N . TYR A 1 61 ? -0.561 16.775 -13.995 1.00 0.00 72 TYR A N 14
ATOM 19823 C CA . TYR A 1 61 ? -1.777 17.451 -13.498 1.00 0.00 72 TYR A CA 14
ATOM 19824 C C . TYR A 1 61 ? -2.024 18.773 -14.221 1.00 0.00 72 TYR A C 14
ATOM 19825 O O . TYR A 1 61 ? -2.994 19.481 -13.922 1.00 0.00 72 TYR A O 14
ATOM 19843 N N . ASP A 1 62 ? -1.138 19.127 -15.169 1.00 0.00 73 ASP A N 14
ATOM 19844 C CA . ASP A 1 62 ? -1.262 20.393 -15.914 1.00 0.00 73 ASP A CA 14
ATOM 19845 C C . ASP A 1 62 ? -2.205 20.226 -17.102 1.00 0.00 73 ASP A C 14
ATOM 19846 O O . ASP A 1 62 ? -1.822 20.476 -18.245 1.00 0.00 73 ASP A O 14
ATOM 19855 N N . VAL A 1 63 ? -3.457 19.812 -16.831 1.00 0.00 74 VAL A N 14
ATOM 19856 C CA . VAL A 1 63 ? -4.462 19.635 -17.899 1.00 0.00 74 VAL A CA 14
ATOM 19857 C C . VAL A 1 63 ? -4.463 20.856 -18.848 1.00 0.00 74 VAL A C 14
ATOM 19858 O O . VAL A 1 63 ? -4.386 20.699 -20.069 1.00 0.00 74 VAL A O 14
ATOM 19871 N N . ASP A 1 64 ? -4.479 22.062 -18.263 1.00 0.00 75 ASP A N 14
ATOM 19872 C CA . ASP A 1 64 ? -4.412 23.323 -19.030 1.00 0.00 75 ASP A CA 14
ATOM 19873 C C . ASP A 1 64 ? -3.108 24.068 -18.697 1.00 0.00 75 ASP A C 14
ATOM 19874 O O . ASP A 1 64 ? -2.702 24.985 -19.424 1.00 0.00 75 ASP A O 14
ATOM 19883 N N . GLY A 1 65 ? -2.458 23.670 -17.594 1.00 0.00 76 GLY A N 14
ATOM 19884 C CA . GLY A 1 65 ? -1.204 24.295 -17.162 1.00 0.00 76 GLY A CA 14
ATOM 19885 C C . GLY A 1 65 ? -1.370 25.791 -16.942 1.00 0.00 76 GLY A C 14
ATOM 19886 O O . GLY A 1 65 ? -0.465 26.578 -17.240 1.00 0.00 76 GLY A O 14
ATOM 19890 N N . ASP A 1 66 ? -2.550 26.195 -16.434 1.00 0.00 77 ASP A N 14
ATOM 19891 C CA . ASP A 1 66 ? -2.830 27.618 -16.177 1.00 0.00 77 ASP A CA 14
ATOM 19892 C C . ASP A 1 66 ? -1.965 28.110 -15.007 1.00 0.00 77 ASP A C 14
ATOM 19893 O O . ASP A 1 66 ? -2.016 29.282 -14.655 1.00 0.00 77 ASP A O 14
ATOM 19902 N N . ARG A 1 67 ? -1.165 27.193 -14.434 1.00 0.00 78 ARG A N 14
ATOM 19903 C CA . ARG A 1 67 ? -0.236 27.505 -13.331 1.00 0.00 78 ARG A CA 14
ATOM 19904 C C . ARG A 1 67 ? -0.980 27.744 -12.024 1.00 0.00 78 ARG A C 14
ATOM 19905 O O . ARG A 1 67 ? -0.484 28.442 -11.136 1.00 0.00 78 ARG A O 14
ATOM 19926 N N . VAL A 1 68 ? -2.171 27.137 -11.901 1.00 0.00 79 VAL A N 14
ATOM 19927 C CA . VAL A 1 68 ? -2.958 27.236 -10.661 1.00 0.00 79 VAL A CA 14
ATOM 19928 C C . VAL A 1 68 ? -3.729 25.959 -10.444 1.00 0.00 79 VAL A C 14
ATOM 19929 O O . VAL A 1 68 ? -4.532 25.561 -11.290 1.00 0.00 79 VAL A O 14
ATOM 19942 N N . LEU A 1 69 ? -3.428 25.299 -9.314 1.00 0.00 80 LEU A N 14
ATOM 19943 C CA . LEU A 1 69 ? -4.056 24.045 -8.995 1.00 0.00 80 LEU A CA 14
ATOM 19944 C C . LEU A 1 69 ? -5.508 24.341 -8.589 1.00 0.00 80 LEU A C 14
ATOM 19945 O O . LEU A 1 69 ? -5.785 25.335 -7.917 1.00 0.00 80 LEU A O 14
ATOM 19961 N N . ASP A 1 70 ? -6.427 23.469 -9.023 1.00 0.00 81 ASP A N 14
ATOM 19962 C CA . ASP A 1 70 ? -7.852 23.638 -8.716 1.00 0.00 81 ASP A CA 14
ATOM 19963 C C . ASP A 1 70 ? -8.115 23.162 -7.282 1.00 0.00 81 ASP A C 14
ATOM 19964 O O . ASP A 1 70 ? -7.417 22.275 -6.767 1.00 0.00 81 ASP A O 14
ATOM 19973 N N . ALA A 1 71 ? -9.136 23.753 -6.655 1.00 0.00 82 ALA A N 14
ATOM 19974 C CA . ALA A 1 71 ? -9.521 23.404 -5.288 1.00 0.00 82 ALA A CA 14
ATOM 19975 C C . ALA A 1 71 ? -9.919 21.926 -5.207 1.00 0.00 82 ALA A C 14
ATOM 19976 O O . ALA A 1 71 ? -9.474 21.204 -4.312 1.00 0.00 82 ALA A O 14
ATOM 19983 N N . GLU A 1 72 ? -10.766 21.482 -6.150 1.00 0.00 83 GLU A N 14
ATOM 19984 C CA . GLU A 1 72 ? -11.229 20.091 -6.181 1.00 0.00 83 GLU A CA 14
ATOM 19985 C C . GLU A 1 72 ? -10.120 19.177 -6.671 1.00 0.00 83 GLU A C 14
ATOM 19986 O O . GLU A 1 72 ? -10.045 18.016 -6.267 1.00 0.00 83 GLU A O 14
ATOM 19998 N N . GLU A 1 73 ? -9.271 19.693 -7.579 1.00 0.00 84 GLU A N 14
ATOM 19999 C CA . GLU A 1 73 ? -8.177 18.884 -8.151 1.00 0.00 84 GLU A CA 14
ATOM 20000 C C . GLU A 1 73 ? -7.296 18.341 -7.036 1.00 0.00 84 GLU A C 14
ATOM 20001 O O . GLU A 1 73 ? -6.834 17.202 -7.107 1.00 0.00 84 GLU A O 14
ATOM 20013 N N . GLN A 1 74 ? -7.067 19.162 -6.008 1.00 0.00 85 GLN A N 14
ATOM 20014 C CA . GLN A 1 74 ? -6.226 18.749 -4.876 1.00 0.00 85 GLN A CA 14
ATOM 20015 C C . GLN A 1 74 ? -6.805 17.519 -4.198 1.00 0.00 85 GLN A C 14
ATOM 20016 O O . GLN A 1 74 ? -6.067 16.599 -3.830 1.00 0.00 85 GLN A O 14
ATOM 20030 N N . MET A 1 75 ? -8.133 17.507 -4.032 1.00 0.00 86 MET A N 14
ATOM 20031 C CA . MET A 1 75 ? -8.806 16.378 -3.395 1.00 0.00 86 MET A CA 14
ATOM 20032 C C . MET A 1 75 ? -8.539 15.114 -4.199 1.00 0.00 86 MET A C 14
ATOM 20033 O O . MET A 1 75 ? -8.134 14.086 -3.655 1.00 0.00 86 MET A O 14
ATOM 20047 N N . LYS A 1 76 ? -8.788 15.209 -5.512 1.00 0.00 87 LYS A N 14
ATOM 20048 C CA . LYS A 1 76 ? -8.586 14.076 -6.420 1.00 0.00 87 LYS A CA 14
ATOM 20049 C C . LYS A 1 76 ? -7.141 13.585 -6.328 1.00 0.00 87 LYS A C 14
ATOM 20050 O O . LYS A 1 76 ? -6.890 12.380 -6.284 1.00 0.00 87 LYS A O 14
ATOM 20069 N N . MET A 1 77 ? -6.201 14.534 -6.301 1.00 0.00 88 MET A N 14
ATOM 20070 C CA . MET A 1 77 ? -4.777 14.194 -6.205 1.00 0.00 88 MET A CA 14
ATOM 20071 C C . MET A 1 77 ? -4.532 13.377 -4.928 1.00 0.00 88 MET A C 14
ATOM 20072 O O . MET A 1 77 ? -4.145 12.224 -5.003 1.00 0.00 88 MET A O 14
ATOM 20086 N N . ALA A 1 78 ? -4.797 13.985 -3.764 1.00 0.00 89 ALA A N 14
ATOM 20087 C CA . ALA A 1 78 ? -4.624 13.305 -2.461 1.00 0.00 89 ALA A CA 14
ATOM 20088 C C . ALA A 1 78 ? -5.182 11.871 -2.503 1.00 0.00 89 ALA A C 14
ATOM 20089 O O . ALA A 1 78 ? -4.536 10.920 -2.053 1.00 0.00 89 ALA A O 14
ATOM 20096 N N . HIS A 1 79 ? -6.378 11.741 -3.089 1.00 0.00 90 HIS A N 14
ATOM 20097 C CA . HIS A 1 79 ? -7.036 10.441 -3.246 1.00 0.00 90 HIS A CA 14
ATOM 20098 C C . HIS A 1 79 ? -6.217 9.555 -4.192 1.00 0.00 90 HIS A C 14
ATOM 20099 O O . HIS A 1 79 ? -6.143 8.345 -4.005 1.00 0.00 90 HIS A O 14
ATOM 20113 N N . ASP A 1 80 ? -5.621 10.179 -5.221 1.00 0.00 91 ASP A N 14
ATOM 20114 C CA . ASP A 1 80 ? -4.807 9.446 -6.208 1.00 0.00 91 ASP A CA 14
ATOM 20115 C C . ASP A 1 80 ? -3.615 8.774 -5.518 1.00 0.00 91 ASP A C 14
ATOM 20116 O O . ASP A 1 80 ? -3.352 7.595 -5.717 1.00 0.00 91 ASP A O 14
ATOM 20125 N N . LEU A 1 81 ? -2.893 9.551 -4.703 1.00 0.00 92 LEU A N 14
ATOM 20126 C CA . LEU A 1 81 ? -1.715 9.048 -3.991 1.00 0.00 92 LEU A CA 14
ATOM 20127 C C . LEU A 1 81 ? -2.065 7.780 -3.201 1.00 0.00 92 LEU A C 14
ATOM 20128 O O . LEU A 1 81 ? -1.476 6.722 -3.417 1.00 0.00 92 LEU A O 14
ATOM 20144 N N . GLU A 1 82 ? -3.042 7.896 -2.301 1.00 0.00 93 GLU A N 14
ATOM 20145 C CA . GLU A 1 82 ? -3.469 6.757 -1.490 1.00 0.00 93 GLU A CA 14
ATOM 20146 C C . GLU A 1 82 ? -4.122 5.696 -2.382 1.00 0.00 93 GLU A C 14
ATOM 20147 O O . GLU A 1 82 ? -3.808 4.511 -2.298 1.00 0.00 93 GLU A O 14
ATOM 20159 N N . GLY A 1 83 ? -5.055 6.150 -3.228 1.00 0.00 94 GLY A N 14
ATOM 20160 C CA . GLY A 1 83 ? -5.790 5.271 -4.137 1.00 0.00 94 GLY A CA 14
ATOM 20161 C C . GLY A 1 83 ? -4.861 4.316 -4.880 1.00 0.00 94 GLY A C 14
ATOM 20162 O O . GLY A 1 83 ? -5.164 3.136 -5.051 1.00 0.00 94 GLY A O 14
ATOM 20166 N N . GLN A 1 84 ? -3.706 4.841 -5.292 1.00 0.00 95 GLN A N 14
ATOM 20167 C CA . GLN A 1 84 ? -2.683 4.053 -5.990 1.00 0.00 95 GLN A CA 14
ATOM 20168 C C . GLN A 1 84 ? -1.826 3.291 -4.978 1.00 0.00 95 GLN A C 14
ATOM 20169 O O . GLN A 1 84 ? -1.381 2.180 -5.251 1.00 0.00 95 GLN A O 14
ATOM 20183 N N . LYS A 1 85 ? -1.578 3.901 -3.811 1.00 0.00 96 LYS A N 14
ATOM 20184 C CA . LYS A 1 85 ? -0.735 3.263 -2.788 1.00 0.00 96 LYS A CA 14
ATOM 20185 C C . LYS A 1 85 ? -1.294 1.882 -2.429 1.00 0.00 96 LYS A C 14
ATOM 20186 O O . LYS A 1 85 ? -0.542 0.922 -2.244 1.00 0.00 96 LYS A O 14
ATOM 20205 N N . SER A 1 86 ? -2.626 1.806 -2.325 1.00 0.00 97 SER A N 14
ATOM 20206 C CA . SER A 1 86 ? -3.311 0.558 -1.983 1.00 0.00 97 SER A CA 14
ATOM 20207 C C . SER A 1 86 ? -3.051 -0.508 -3.045 1.00 0.00 97 SER A C 14
ATOM 20208 O O . SER A 1 86 ? -2.826 -1.677 -2.724 1.00 0.00 97 SER A O 14
ATOM 20216 N N . ASP A 1 87 ? -3.091 -0.090 -4.318 1.00 0.00 98 ASP A N 14
ATOM 20217 C CA . ASP A 1 87 ? -2.871 -1.010 -5.444 1.00 0.00 98 ASP A CA 14
ATOM 20218 C C . ASP A 1 87 ? -1.469 -1.631 -5.362 1.00 0.00 98 ASP A C 14
ATOM 20219 O O . ASP A 1 87 ? -1.300 -2.827 -5.585 1.00 0.00 98 ASP A O 14
ATOM 20228 N N . LEU A 1 88 ? -0.473 -0.788 -5.044 1.00 0.00 99 LEU A N 14
ATOM 20229 C CA . LEU A 1 88 ? 0.919 -1.245 -4.937 1.00 0.00 99 LEU A CA 14
ATOM 20230 C C . LEU A 1 88 ? 1.091 -2.183 -3.742 1.00 0.00 99 LEU A C 14
ATOM 20231 O O . LEU A 1 88 ? 1.766 -3.201 -3.839 1.00 0.00 99 LEU A O 14
ATOM 20247 N N . ASN A 1 89 ? 0.485 -1.826 -2.605 1.00 0.00 100 ASN A N 14
ATOM 20248 C CA . ASN A 1 89 ? 0.611 -2.632 -1.388 1.00 0.00 100 ASN A CA 14
ATOM 20249 C C . ASN A 1 89 ? 0.230 -4.093 -1.666 1.00 0.00 100 ASN A C 14
ATOM 20250 O O . ASN A 1 89 ? 0.954 -5.014 -1.281 1.00 0.00 100 ASN A O 14
ATOM 20261 N N . ASN A 1 90 ? -0.908 -4.286 -2.345 1.00 0.00 101 ASN A N 14
ATOM 20262 C CA . ASN A 1 90 ? -1.383 -5.630 -2.688 1.00 0.00 101 ASN A CA 14
ATOM 20263 C C . ASN A 1 90 ? -0.477 -6.272 -3.740 1.00 0.00 101 ASN A C 14
ATOM 20264 O O . ASN A 1 90 ? -0.028 -7.408 -3.581 1.00 0.00 101 ASN A O 14
ATOM 20275 N N . GLN A 1 91 ? -0.228 -5.532 -4.831 1.00 0.00 102 GLN A N 14
ATOM 20276 C CA . GLN A 1 91 ? 0.605 -6.040 -5.935 1.00 0.00 102 GLN A CA 14
ATOM 20277 C C . GLN A 1 91 ? 1.944 -6.528 -5.402 1.00 0.00 102 GLN A C 14
ATOM 20278 O O . GLN A 1 91 ? 2.412 -7.609 -5.773 1.00 0.00 102 GLN A O 14
ATOM 20292 N N . LEU A 1 92 ? 2.577 -5.696 -4.552 1.00 0.00 103 LEU A N 14
ATOM 20293 C CA . LEU A 1 92 ? 3.890 -6.031 -3.996 1.00 0.00 103 LEU A CA 14
ATOM 20294 C C . LEU A 1 92 ? 3.792 -7.362 -3.238 1.00 0.00 103 LEU A C 14
ATOM 20295 O O . LEU A 1 92 ? 4.431 -8.341 -3.614 1.00 0.00 103 LEU A O 14
ATOM 20311 N N . ALA A 1 93 ? 2.987 -7.366 -2.167 1.00 0.00 104 ALA A N 14
ATOM 20312 C CA . ALA A 1 93 ? 2.781 -8.550 -1.318 1.00 0.00 104 ALA A CA 14
ATOM 20313 C C . ALA A 1 93 ? 3.910 -8.650 -0.296 1.00 0.00 104 ALA A C 14
ATOM 20314 O O . ALA A 1 93 ? 4.661 -7.698 -0.110 1.00 0.00 104 ALA A O 14
ATOM 20321 N N . GLU A 1 94 ? 4.008 -9.813 0.355 1.00 0.00 105 GLU A N 14
ATOM 20322 C CA . GLU A 1 94 ? 5.035 -10.075 1.372 1.00 0.00 105 GLU A CA 14
ATOM 20323 C C . GLU A 1 94 ? 5.169 -8.884 2.321 1.00 0.00 105 GLU A C 14
ATOM 20324 O O . GLU A 1 94 ? 6.151 -8.139 2.261 1.00 0.00 105 GLU A O 14
ATOM 20336 N N . LEU A 1 95 ? 4.150 -8.679 3.166 1.00 0.00 106 LEU A N 14
ATOM 20337 C CA . LEU A 1 95 ? 4.132 -7.528 4.080 1.00 0.00 106 LEU A CA 14
ATOM 20338 C C . LEU A 1 95 ? 3.604 -7.931 5.441 1.00 0.00 106 LEU A C 14
ATOM 20339 O O . LEU A 1 95 ? 3.429 -7.085 6.320 1.00 0.00 106 LEU A O 14
ATOM 20355 N N . GLU A 1 96 ? 3.350 -9.226 5.615 1.00 0.00 107 GLU A N 14
ATOM 20356 C CA . GLU A 1 96 ? 2.844 -9.741 6.882 1.00 0.00 107 GLU A CA 14
ATOM 20357 C C . GLU A 1 96 ? 3.855 -9.455 8.011 1.00 0.00 107 GLU A C 14
ATOM 20358 O O . GLU A 1 96 ? 3.451 -9.453 9.161 1.00 0.00 107 GLU A O 14
ATOM 20371 N N . GLY A 1 1 ? 21.050 -14.773 -8.584 1.00 0.00 12 GLY A N 15
ATOM 20372 C CA . GLY A 1 1 ? 21.788 -13.532 -8.224 1.00 0.00 12 GLY A CA 15
ATOM 20373 C C . GLY A 1 1 ? 21.049 -12.338 -8.798 1.00 0.00 12 GLY A C 15
ATOM 20374 O O . GLY A 1 1 ? 20.058 -12.497 -9.514 1.00 0.00 12 GLY A O 15
ATOM 20380 N N . GLY A 1 2 ? 21.532 -11.134 -8.486 1.00 0.00 13 GLY A N 15
ATOM 20381 C CA . GLY A 1 2 ? 20.905 -9.905 -8.982 1.00 0.00 13 GLY A CA 15
ATOM 20382 C C . GLY A 1 2 ? 21.664 -8.694 -8.479 1.00 0.00 13 GLY A C 15
ATOM 20383 O O . GLY A 1 2 ? 22.494 -8.123 -9.190 1.00 0.00 13 GLY A O 15
ATOM 20387 N N . LEU A 1 3 ? 21.363 -8.295 -7.244 1.00 0.00 14 LEU A N 15
ATOM 20388 C CA . LEU A 1 3 ? 22.003 -7.138 -6.624 1.00 0.00 14 LEU A CA 15
ATOM 20389 C C . LEU A 1 3 ? 21.842 -5.898 -7.511 1.00 0.00 14 LEU A C 15
ATOM 20390 O O . LEU A 1 3 ? 22.692 -5.623 -8.364 1.00 0.00 14 LEU A O 15
ATOM 20406 N N . VAL A 1 4 ? 20.741 -5.168 -7.326 1.00 0.00 15 VAL A N 15
ATOM 20407 C CA . VAL A 1 4 ? 20.460 -3.972 -8.127 1.00 0.00 15 VAL A CA 15
ATOM 20408 C C . VAL A 1 4 ? 19.864 -2.889 -7.219 1.00 0.00 15 VAL A C 15
ATOM 20409 O O . VAL A 1 4 ? 18.652 -2.654 -7.247 1.00 0.00 15 VAL A O 15
ATOM 20422 N N . PRO A 1 5 ? 20.691 -2.212 -6.421 1.00 0.00 16 PRO A N 15
ATOM 20423 C CA . PRO A 1 5 ? 20.209 -1.126 -5.505 1.00 0.00 16 PRO A CA 15
ATOM 20424 C C . PRO A 1 5 ? 19.374 -0.078 -6.248 1.00 0.00 16 PRO A C 15
ATOM 20425 O O . PRO A 1 5 ? 18.399 0.449 -5.713 1.00 0.00 16 PRO A O 15
ATOM 20436 N N . ARG A 1 6 ? 19.787 0.225 -7.488 1.00 0.00 17 ARG A N 15
ATOM 20437 C CA . ARG A 1 6 ? 19.094 1.227 -8.301 1.00 0.00 17 ARG A CA 15
ATOM 20438 C C . ARG A 1 6 ? 17.674 0.770 -8.619 1.00 0.00 17 ARG A C 15
ATOM 20439 O O . ARG A 1 6 ? 16.793 1.591 -8.879 1.00 0.00 17 ARG A O 15
ATOM 20460 N N . GLY A 1 7 ? 17.467 -0.548 -8.599 1.00 0.00 18 GLY A N 15
ATOM 20461 C CA . GLY A 1 7 ? 16.154 -1.127 -8.881 1.00 0.00 18 GLY A CA 15
ATOM 20462 C C . GLY A 1 7 ? 15.194 -0.802 -7.741 1.00 0.00 18 GLY A C 15
ATOM 20463 O O . GLY A 1 7 ? 15.118 0.349 -7.301 1.00 0.00 18 GLY A O 15
ATOM 20467 N N . SER A 1 8 ? 14.456 -1.812 -7.263 1.00 0.00 19 SER A N 15
ATOM 20468 C CA . SER A 1 8 ? 13.498 -1.624 -6.167 1.00 0.00 19 SER A CA 15
ATOM 20469 C C . SER A 1 8 ? 12.555 -0.450 -6.467 1.00 0.00 19 SER A C 15
ATOM 20470 O O . SER A 1 8 ? 12.309 0.405 -5.611 1.00 0.00 19 SER A O 15
ATOM 20478 N N . HIS A 1 9 ? 12.057 -0.405 -7.708 1.00 0.00 20 HIS A N 15
ATOM 20479 C CA . HIS A 1 9 ? 11.167 0.678 -8.139 1.00 0.00 20 HIS A CA 15
ATOM 20480 C C . HIS A 1 9 ? 9.896 0.700 -7.286 1.00 0.00 20 HIS A C 15
ATOM 20481 O O . HIS A 1 9 ? 9.353 1.760 -6.994 1.00 0.00 20 HIS A O 15
ATOM 20495 N N . MET A 1 10 ? 9.421 -0.490 -6.914 1.00 0.00 21 MET A N 15
ATOM 20496 C CA . MET A 1 10 ? 8.197 -0.627 -6.110 1.00 0.00 21 MET A CA 15
ATOM 20497 C C . MET A 1 10 ? 8.368 0.051 -4.751 1.00 0.00 21 MET A C 15
ATOM 20498 O O . MET A 1 10 ? 7.642 0.985 -4.415 1.00 0.00 21 MET A O 15
ATOM 20512 N N . ALA A 1 11 ? 9.336 -0.437 -3.968 1.00 0.00 22 ALA A N 15
ATOM 20513 C CA . ALA A 1 11 ? 9.599 0.120 -2.637 1.00 0.00 22 ALA A CA 15
ATOM 20514 C C . ALA A 1 11 ? 9.854 1.626 -2.721 1.00 0.00 22 ALA A C 15
ATOM 20515 O O . ALA A 1 11 ? 9.309 2.404 -1.937 1.00 0.00 22 ALA A O 15
ATOM 20522 N N . SER A 1 12 ? 10.688 2.030 -3.695 1.00 0.00 23 SER A N 15
ATOM 20523 C CA . SER A 1 12 ? 11.022 3.443 -3.887 1.00 0.00 23 SER A CA 15
ATOM 20524 C C . SER A 1 12 ? 9.754 4.257 -4.075 1.00 0.00 23 SER A C 15
ATOM 20525 O O . SER A 1 12 ? 9.620 5.346 -3.532 1.00 0.00 23 SER A O 15
ATOM 20533 N N . LYS A 1 13 ? 8.815 3.709 -4.855 1.00 0.00 24 LYS A N 15
ATOM 20534 C CA . LYS A 1 13 ? 7.552 4.399 -5.117 1.00 0.00 24 LYS A CA 15
ATOM 20535 C C . LYS A 1 13 ? 6.827 4.710 -3.811 1.00 0.00 24 LYS A C 15
ATOM 20536 O O . LYS A 1 13 ? 6.332 5.815 -3.602 1.00 0.00 24 LYS A O 15
ATOM 20555 N N . ARG A 1 14 ? 6.772 3.711 -2.933 1.00 0.00 25 ARG A N 15
ATOM 20556 C CA . ARG A 1 14 ? 6.114 3.869 -1.639 1.00 0.00 25 ARG A CA 15
ATOM 20557 C C . ARG A 1 14 ? 6.855 4.892 -0.791 1.00 0.00 25 ARG A C 15
ATOM 20558 O O . ARG A 1 14 ? 6.240 5.680 -0.070 1.00 0.00 25 ARG A O 15
ATOM 20579 N N . ASP A 1 15 ? 8.189 4.854 -0.875 1.00 0.00 26 ASP A N 15
ATOM 20580 C CA . ASP A 1 15 ? 9.033 5.771 -0.104 1.00 0.00 26 ASP A CA 15
ATOM 20581 C C . ASP A 1 15 ? 8.759 7.217 -0.517 1.00 0.00 26 ASP A C 15
ATOM 20582 O O . ASP A 1 15 ? 8.716 8.111 0.325 1.00 0.00 26 ASP A O 15
ATOM 20591 N N . LYS A 1 16 ? 8.578 7.437 -1.823 1.00 0.00 27 LYS A N 15
ATOM 20592 C CA . LYS A 1 16 ? 8.318 8.784 -2.349 1.00 0.00 27 LYS A CA 15
ATOM 20593 C C . LYS A 1 16 ? 7.048 9.354 -1.755 1.00 0.00 27 LYS A C 15
ATOM 20594 O O . LYS A 1 16 ? 7.039 10.472 -1.252 1.00 0.00 27 LYS A O 15
ATOM 20613 N N . ILE A 1 17 ? 5.973 8.572 -1.792 1.00 0.00 28 ILE A N 15
ATOM 20614 C CA . ILE A 1 17 ? 4.696 9.030 -1.241 1.00 0.00 28 ILE A CA 15
ATOM 20615 C C . ILE A 1 17 ? 4.857 9.318 0.250 1.00 0.00 28 ILE A C 15
ATOM 20616 O O . ILE A 1 17 ? 4.453 10.362 0.729 1.00 0.00 28 ILE A O 15
ATOM 20632 N N . ALA A 1 18 ? 5.442 8.365 0.975 1.00 0.00 29 ALA A N 15
ATOM 20633 C CA . ALA A 1 18 ? 5.641 8.512 2.420 1.00 0.00 29 ALA A CA 15
ATOM 20634 C C . ALA A 1 18 ? 6.418 9.793 2.735 1.00 0.00 29 ALA A C 15
ATOM 20635 O O . ALA A 1 18 ? 6.195 10.430 3.764 1.00 0.00 29 ALA A O 15
ATOM 20642 N N . ASP A 1 19 ? 7.340 10.152 1.836 1.00 0.00 30 ASP A N 15
ATOM 20643 C CA . ASP A 1 19 ? 8.179 11.344 2.006 1.00 0.00 30 ASP A CA 15
ATOM 20644 C C . ASP A 1 19 ? 7.473 12.593 1.483 1.00 0.00 30 ASP A C 15
ATOM 20645 O O . ASP A 1 19 ? 7.650 13.679 2.026 1.00 0.00 30 ASP A O 15
ATOM 20654 N N . ILE A 1 20 ? 6.678 12.434 0.421 1.00 0.00 31 ILE A N 15
ATOM 20655 C CA . ILE A 1 20 ? 5.960 13.566 -0.185 1.00 0.00 31 ILE A CA 15
ATOM 20656 C C . ILE A 1 20 ? 4.699 13.893 0.594 1.00 0.00 31 ILE A C 15
ATOM 20657 O O . ILE A 1 20 ? 4.335 15.062 0.733 1.00 0.00 31 ILE A O 15
ATOM 20673 N N . GLN A 1 21 ? 4.003 12.853 1.059 1.00 0.00 32 GLN A N 15
ATOM 20674 C CA . GLN A 1 21 ? 2.741 13.041 1.772 1.00 0.00 32 GLN A CA 15
ATOM 20675 C C . GLN A 1 21 ? 2.964 13.890 3.016 1.00 0.00 32 GLN A C 15
ATOM 20676 O O . GLN A 1 21 ? 2.336 14.933 3.187 1.00 0.00 32 GLN A O 15
ATOM 20690 N N . GLU A 1 22 ? 3.879 13.424 3.877 1.00 0.00 33 GLU A N 15
ATOM 20691 C CA . GLU A 1 22 ? 4.206 14.130 5.121 1.00 0.00 33 GLU A CA 15
ATOM 20692 C C . GLU A 1 22 ? 4.781 15.496 4.815 1.00 0.00 33 GLU A C 15
ATOM 20693 O O . GLU A 1 22 ? 4.293 16.497 5.327 1.00 0.00 33 GLU A O 15
ATOM 20705 N N . ALA A 1 23 ? 5.872 15.524 4.023 1.00 0.00 34 ALA A N 15
ATOM 20706 C CA . ALA A 1 23 ? 6.563 16.778 3.731 1.00 0.00 34 ALA A CA 15
ATOM 20707 C C . ALA A 1 23 ? 5.556 17.861 3.401 1.00 0.00 34 ALA A C 15
ATOM 20708 O O . ALA A 1 23 ? 5.574 18.877 4.056 1.00 0.00 34 ALA A O 15
ATOM 20715 N N . LEU A 1 24 ? 4.667 17.605 2.436 1.00 0.00 35 LEU A N 15
ATOM 20716 C CA . LEU A 1 24 ? 3.647 18.587 2.072 1.00 0.00 35 LEU A CA 15
ATOM 20717 C C . LEU A 1 24 ? 2.596 18.743 3.189 1.00 0.00 35 LEU A C 15
ATOM 20718 O O . LEU A 1 24 ? 2.376 19.842 3.696 1.00 0.00 35 LEU A O 15
ATOM 20734 N N . ALA A 1 25 ? 1.917 17.637 3.537 1.00 0.00 36 ALA A N 15
ATOM 20735 C CA . ALA A 1 25 ? 0.854 17.669 4.560 1.00 0.00 36 ALA A CA 15
ATOM 20736 C C . ALA A 1 25 ? 1.341 18.409 5.805 1.00 0.00 36 ALA A C 15
ATOM 20737 O O . ALA A 1 25 ? 0.767 19.417 6.223 1.00 0.00 36 ALA A O 15
ATOM 20744 N N . HIS A 1 26 ? 2.428 17.902 6.353 1.00 0.00 37 HIS A N 15
ATOM 20745 C CA . HIS A 1 26 ? 3.094 18.463 7.520 1.00 0.00 37 HIS A CA 15
ATOM 20746 C C . HIS A 1 26 ? 3.892 19.710 7.122 1.00 0.00 37 HIS A C 15
ATOM 20747 O O . HIS A 1 26 ? 4.890 20.032 7.775 1.00 0.00 37 HIS A O 15
ATOM 20761 N N . ALA A 1 27 ? 3.492 20.397 6.030 1.00 0.00 38 ALA A N 15
ATOM 20762 C CA . ALA A 1 27 ? 4.218 21.605 5.578 1.00 0.00 38 ALA A CA 15
ATOM 20763 C C . ALA A 1 27 ? 3.382 22.850 5.732 1.00 0.00 38 ALA A C 15
ATOM 20764 O O . ALA A 1 27 ? 3.840 23.783 6.391 1.00 0.00 38 ALA A O 15
ATOM 20771 N N . ASP A 1 28 ? 2.154 22.834 5.113 1.00 0.00 39 ASP A N 15
ATOM 20772 C CA . ASP A 1 28 ? 1.199 23.996 5.102 1.00 0.00 39 ASP A CA 15
ATOM 20773 C C . ASP A 1 28 ? 1.849 25.235 5.739 1.00 0.00 39 ASP A C 15
ATOM 20774 O O . ASP A 1 28 ? 1.316 25.826 6.682 1.00 0.00 39 ASP A O 15
ATOM 20783 N N . ALA A 1 29 ? 3.077 25.540 5.275 1.00 0.00 40 ALA A N 15
ATOM 20784 C CA . ALA A 1 29 ? 3.883 26.609 5.860 1.00 0.00 40 ALA A CA 15
ATOM 20785 C C . ALA A 1 29 ? 3.172 27.930 5.738 1.00 0.00 40 ALA A C 15
ATOM 20786 O O . ALA A 1 29 ? 3.003 28.651 6.724 1.00 0.00 40 ALA A O 15
ATOM 20793 N N . ASN A 1 30 ? 2.753 28.238 4.513 1.00 0.00 41 ASN A N 15
ATOM 20794 C CA . ASN A 1 30 ? 2.057 29.489 4.251 1.00 0.00 41 ASN A CA 15
ATOM 20795 C C . ASN A 1 30 ? 0.572 29.352 4.570 1.00 0.00 41 ASN A C 15
ATOM 20796 O O . ASN A 1 30 ? -0.128 30.356 4.656 1.00 0.00 41 ASN A O 15
ATOM 20807 N N . ALA A 1 31 ? 0.085 28.106 4.719 1.00 0.00 42 ALA A N 15
ATOM 20808 C CA . ALA A 1 31 ? -1.338 27.865 5.014 1.00 0.00 42 ALA A CA 15
ATOM 20809 C C . ALA A 1 31 ? -2.238 28.502 3.936 1.00 0.00 42 ALA A C 15
ATOM 20810 O O . ALA A 1 31 ? -3.132 29.297 4.242 1.00 0.00 42 ALA A O 15
ATOM 20817 N N . ASP A 1 32 ? -1.992 28.138 2.672 1.00 0.00 43 ASP A N 15
ATOM 20818 C CA . ASP A 1 32 ? -2.764 28.660 1.520 1.00 0.00 43 ASP A CA 15
ATOM 20819 C C . ASP A 1 32 ? -3.736 27.598 1.028 1.00 0.00 43 ASP A C 15
ATOM 20820 O O . ASP A 1 32 ? -4.726 27.920 0.368 1.00 0.00 43 ASP A O 15
ATOM 20829 N N . GLN A 1 33 ? -3.465 26.336 1.371 1.00 0.00 44 GLN A N 15
ATOM 20830 C CA . GLN A 1 33 ? -4.340 25.225 0.993 1.00 0.00 44 GLN A CA 15
ATOM 20831 C C . GLN A 1 33 ? -4.330 25.009 -0.522 1.00 0.00 44 GLN A C 15
ATOM 20832 O O . GLN A 1 33 ? -5.129 24.233 -1.043 1.00 0.00 44 GLN A O 15
ATOM 20846 N N . HIS A 1 34 ? -3.427 25.699 -1.221 1.00 0.00 45 HIS A N 15
ATOM 20847 C CA . HIS A 1 34 ? -3.306 25.588 -2.691 1.00 0.00 45 HIS A CA 15
ATOM 20848 C C . HIS A 1 34 ? -1.897 25.139 -3.016 1.00 0.00 45 HIS A C 15
ATOM 20849 O O . HIS A 1 34 ? -1.044 25.092 -2.130 1.00 0.00 45 HIS A O 15
ATOM 20863 N N . LEU A 1 35 ? -1.671 24.823 -4.292 1.00 0.00 46 LEU A N 15
ATOM 20864 C CA . LEU A 1 35 ? -0.363 24.355 -4.764 1.00 0.00 46 LEU A CA 15
ATOM 20865 C C . LEU A 1 35 ? 0.156 25.173 -5.939 1.00 0.00 46 LEU A C 15
ATOM 20866 O O . LEU A 1 35 ? -0.277 24.984 -7.072 1.00 0.00 46 LEU A O 15
ATOM 20882 N N . ASP A 1 36 ? 1.129 26.049 -5.658 1.00 0.00 47 ASP A N 15
ATOM 20883 C CA . ASP A 1 36 ? 1.790 26.852 -6.679 1.00 0.00 47 ASP A CA 15
ATOM 20884 C C . ASP A 1 36 ? 3.148 26.199 -6.929 1.00 0.00 47 ASP A C 15
ATOM 20885 O O . ASP A 1 36 ? 3.775 25.688 -5.994 1.00 0.00 47 ASP A O 15
ATOM 20894 N N . PHE A 1 37 ? 3.573 26.188 -8.187 1.00 0.00 48 PHE A N 15
ATOM 20895 C CA . PHE A 1 37 ? 4.825 25.562 -8.595 1.00 0.00 48 PHE A CA 15
ATOM 20896 C C . PHE A 1 37 ? 5.973 25.844 -7.623 1.00 0.00 48 PHE A C 15
ATOM 20897 O O . PHE A 1 37 ? 6.686 24.931 -7.225 1.00 0.00 48 PHE A O 15
ATOM 20914 N N . ASP A 1 38 ? 6.143 27.121 -7.264 1.00 0.00 49 ASP A N 15
ATOM 20915 C CA . ASP A 1 38 ? 7.231 27.531 -6.376 1.00 0.00 49 ASP A CA 15
ATOM 20916 C C . ASP A 1 38 ? 7.282 26.680 -5.105 1.00 0.00 49 ASP A C 15
ATOM 20917 O O . ASP A 1 38 ? 8.294 26.059 -4.806 1.00 0.00 49 ASP A O 15
ATOM 20926 N N . GLU A 1 39 ? 6.162 26.645 -4.380 1.00 0.00 50 GLU A N 15
ATOM 20927 C CA . GLU A 1 39 ? 6.071 25.876 -3.133 1.00 0.00 50 GLU A CA 15
ATOM 20928 C C . GLU A 1 39 ? 6.253 24.388 -3.395 1.00 0.00 50 GLU A C 15
ATOM 20929 O O . GLU A 1 39 ? 7.076 23.744 -2.758 1.00 0.00 50 GLU A O 15
ATOM 20941 N N . TRP A 1 40 ? 5.476 23.840 -4.337 1.00 0.00 51 TRP A N 15
ATOM 20942 C CA . TRP A 1 40 ? 5.564 22.410 -4.631 1.00 0.00 51 TRP A CA 15
ATOM 20943 C C . TRP A 1 40 ? 6.983 22.039 -5.052 1.00 0.00 51 TRP A C 15
ATOM 20944 O O . TRP A 1 40 ? 7.629 21.199 -4.420 1.00 0.00 51 TRP A O 15
ATOM 20965 N N . ARG A 1 41 ? 7.442 22.654 -6.141 1.00 0.00 52 ARG A N 15
ATOM 20966 C CA . ARG A 1 41 ? 8.758 22.360 -6.670 1.00 0.00 52 ARG A CA 15
ATOM 20967 C C . ARG A 1 41 ? 9.835 22.504 -5.605 1.00 0.00 52 ARG A C 15
ATOM 20968 O O . ARG A 1 41 ? 10.617 21.600 -5.402 1.00 0.00 52 ARG A O 15
ATOM 20989 N N . GLN A 1 42 ? 9.845 23.649 -4.929 1.00 0.00 53 GLN A N 15
ATOM 20990 C CA . GLN A 1 42 ? 10.860 23.922 -3.910 1.00 0.00 53 GLN A CA 15
ATOM 20991 C C . GLN A 1 42 ? 10.762 22.970 -2.724 1.00 0.00 53 GLN A C 15
ATOM 20992 O O . GLN A 1 42 ? 11.781 22.464 -2.234 1.00 0.00 53 GLN A O 15
ATOM 21006 N N . GLU A 1 43 ? 9.531 22.756 -2.244 1.00 0.00 54 GLU A N 15
ATOM 21007 C CA . GLU A 1 43 ? 9.313 21.908 -1.073 1.00 0.00 54 GLU A CA 15
ATOM 21008 C C . GLU A 1 43 ? 9.826 20.492 -1.300 1.00 0.00 54 GLU A C 15
ATOM 21009 O O . GLU A 1 43 ? 10.574 19.953 -0.484 1.00 0.00 54 GLU A O 15
ATOM 21021 N N . LEU A 1 44 ? 9.386 19.887 -2.401 1.00 0.00 55 LEU A N 15
ATOM 21022 C CA . LEU A 1 44 ? 9.759 18.506 -2.719 1.00 0.00 55 LEU A CA 15
ATOM 21023 C C . LEU A 1 44 ? 11.170 18.419 -3.237 1.00 0.00 55 LEU A C 15
ATOM 21024 O O . LEU A 1 44 ? 11.802 17.363 -3.139 1.00 0.00 55 LEU A O 15
ATOM 21040 N N . LYS A 1 45 ? 11.673 19.513 -3.802 1.00 0.00 56 LYS A N 15
ATOM 21041 C CA . LYS A 1 45 ? 13.017 19.506 -4.356 1.00 0.00 56 LYS A CA 15
ATOM 21042 C C . LYS A 1 45 ? 14.056 19.159 -3.301 1.00 0.00 56 LYS A C 15
ATOM 21043 O O . LYS A 1 45 ? 14.935 18.322 -3.541 1.00 0.00 56 LYS A O 15
ATOM 21062 N N . CYS A 1 46 ? 13.973 19.820 -2.143 1.00 0.00 57 CYS A N 15
ATOM 21063 C CA . CYS A 1 46 ? 14.951 19.600 -1.074 1.00 0.00 57 CYS A CA 15
ATOM 21064 C C . CYS A 1 46 ? 14.893 18.172 -0.562 1.00 0.00 57 CYS A C 15
ATOM 21065 O O . CYS A 1 46 ? 15.737 17.756 0.234 1.00 0.00 57 CYS A O 15
ATOM 21073 N N . ARG A 1 47 ? 13.873 17.423 -1.010 1.00 0.00 58 ARG A N 15
ATOM 21074 C CA . ARG A 1 47 ? 13.687 16.042 -0.571 1.00 0.00 58 ARG A CA 15
ATOM 21075 C C . ARG A 1 47 ? 14.583 15.091 -1.356 1.00 0.00 58 ARG A C 15
ATOM 21076 O O . ARG A 1 47 ? 14.283 13.898 -1.469 1.00 0.00 58 ARG A O 15
ATOM 21097 N N . GLY A 1 48 ? 15.678 15.614 -1.902 1.00 0.00 59 GLY A N 15
ATOM 21098 C CA . GLY A 1 48 ? 16.616 14.793 -2.675 1.00 0.00 59 GLY A CA 15
ATOM 21099 C C . GLY A 1 48 ? 16.145 14.632 -4.111 1.00 0.00 59 GLY A C 15
ATOM 21100 O O . GLY A 1 48 ? 16.690 13.814 -4.856 1.00 0.00 59 GLY A O 15
ATOM 21104 N N . HIS A 1 49 ? 15.121 15.416 -4.509 1.00 0.00 60 HIS A N 15
ATOM 21105 C CA . HIS A 1 49 ? 14.573 15.364 -5.883 1.00 0.00 60 HIS A CA 15
ATOM 21106 C C . HIS A 1 49 ? 15.171 16.516 -6.691 1.00 0.00 60 HIS A C 15
ATOM 21107 O O . HIS A 1 49 ? 15.471 17.576 -6.140 1.00 0.00 60 HIS A O 15
ATOM 21121 N N . ALA A 1 50 ? 15.349 16.297 -7.996 1.00 0.00 61 ALA A N 15
ATOM 21122 C CA . ALA A 1 50 ? 15.918 17.308 -8.889 1.00 0.00 61 ALA A CA 15
ATOM 21123 C C . ALA A 1 50 ? 14.826 18.274 -9.319 1.00 0.00 61 ALA A C 15
ATOM 21124 O O . ALA A 1 50 ? 13.657 18.075 -9.001 1.00 0.00 61 ALA A O 15
ATOM 21131 N N . ASP A 1 51 ? 15.228 19.327 -10.030 1.00 0.00 62 ASP A N 15
ATOM 21132 C CA . ASP A 1 51 ? 14.293 20.354 -10.517 1.00 0.00 62 ASP A CA 15
ATOM 21133 C C . ASP A 1 51 ? 13.520 19.889 -11.753 1.00 0.00 62 ASP A C 15
ATOM 21134 O O . ASP A 1 51 ? 12.333 20.181 -11.899 1.00 0.00 62 ASP A O 15
ATOM 21143 N N . ALA A 1 52 ? 14.216 19.211 -12.670 1.00 0.00 63 ALA A N 15
ATOM 21144 C CA . ALA A 1 52 ? 13.609 18.732 -13.923 1.00 0.00 63 ALA A CA 15
ATOM 21145 C C . ALA A 1 52 ? 12.784 17.461 -13.726 1.00 0.00 63 ALA A C 15
ATOM 21146 O O . ALA A 1 52 ? 11.687 17.333 -14.256 1.00 0.00 63 ALA A O 15
ATOM 21153 N N . ASP A 1 53 ? 13.352 16.498 -13.000 1.00 0.00 64 ASP A N 15
ATOM 21154 C CA . ASP A 1 53 ? 12.703 15.190 -12.801 1.00 0.00 64 ASP A CA 15
ATOM 21155 C C . ASP A 1 53 ? 11.294 15.331 -12.246 1.00 0.00 64 ASP A C 15
ATOM 21156 O O . ASP A 1 53 ? 10.354 14.688 -12.722 1.00 0.00 64 ASP A O 15
ATOM 21165 N N . ILE A 1 54 ? 11.152 16.192 -11.240 1.00 0.00 65 ILE A N 15
ATOM 21166 C CA . ILE A 1 54 ? 9.861 16.425 -10.600 1.00 0.00 65 ILE A CA 15
ATOM 21167 C C . ILE A 1 54 ? 8.866 17.030 -11.565 1.00 0.00 65 ILE A C 15
ATOM 21168 O O . ILE A 1 54 ? 7.662 16.961 -11.334 1.00 0.00 65 ILE A O 15
ATOM 21184 N N . GLU A 1 55 ? 9.376 17.672 -12.620 1.00 0.00 66 GLU A N 15
ATOM 21185 C CA . GLU A 1 55 ? 8.508 18.340 -13.589 1.00 0.00 66 GLU A CA 15
ATOM 21186 C C . GLU A 1 55 ? 7.500 17.357 -14.183 1.00 0.00 66 GLU A C 15
ATOM 21187 O O . GLU A 1 55 ? 6.333 17.683 -14.341 1.00 0.00 66 GLU A O 15
ATOM 21199 N N . ALA A 1 56 ? 7.977 16.146 -14.494 1.00 0.00 67 ALA A N 15
ATOM 21200 C CA . ALA A 1 56 ? 7.121 15.107 -15.073 1.00 0.00 67 ALA A CA 15
ATOM 21201 C C . ALA A 1 56 ? 6.095 14.622 -14.055 1.00 0.00 67 ALA A C 15
ATOM 21202 O O . ALA A 1 56 ? 4.940 14.365 -14.400 1.00 0.00 67 ALA A O 15
ATOM 21209 N N . VAL A 1 57 ? 6.534 14.487 -12.798 1.00 0.00 68 VAL A N 15
ATOM 21210 C CA . VAL A 1 57 ? 5.657 14.010 -11.726 1.00 0.00 68 VAL A CA 15
ATOM 21211 C C . VAL A 1 57 ? 4.595 15.054 -11.413 1.00 0.00 68 VAL A C 15
ATOM 21212 O O . VAL A 1 57 ? 3.421 14.721 -11.224 1.00 0.00 68 VAL A O 15
ATOM 21225 N N . PHE A 1 58 ? 5.019 16.320 -11.310 1.00 0.00 69 PHE A N 15
ATOM 21226 C CA . PHE A 1 58 ? 4.103 17.408 -10.976 1.00 0.00 69 PHE A CA 15
ATOM 21227 C C . PHE A 1 58 ? 3.197 17.721 -12.167 1.00 0.00 69 PHE A C 15
ATOM 21228 O O . PHE A 1 58 ? 1.975 17.661 -12.051 1.00 0.00 69 PHE A O 15
ATOM 21245 N N . ALA A 1 59 ? 3.809 18.130 -13.296 1.00 0.00 70 ALA A N 15
ATOM 21246 C CA . ALA A 1 59 ? 3.061 18.545 -14.511 1.00 0.00 70 ALA A CA 15
ATOM 21247 C C . ALA A 1 59 ? 1.858 17.644 -14.766 1.00 0.00 70 ALA A C 15
ATOM 21248 O O . ALA A 1 59 ? 0.842 18.083 -15.302 1.00 0.00 70 ALA A O 15
ATOM 21255 N N . LYS A 1 60 ? 1.976 16.392 -14.337 1.00 0.00 71 LYS A N 15
ATOM 21256 C CA . LYS A 1 60 ? 0.923 15.401 -14.465 1.00 0.00 71 LYS A CA 15
ATOM 21257 C C . LYS A 1 60 ? -0.394 15.875 -13.817 1.00 0.00 71 LYS A C 15
ATOM 21258 O O . LYS A 1 60 ? -1.448 15.271 -14.006 1.00 0.00 71 LYS A O 15
ATOM 21277 N N . TYR A 1 61 ? -0.321 16.981 -13.057 1.00 0.00 72 TYR A N 15
ATOM 21278 C CA . TYR A 1 61 ? -1.494 17.549 -12.363 1.00 0.00 72 TYR A CA 15
ATOM 21279 C C . TYR A 1 61 ? -1.942 18.856 -12.996 1.00 0.00 72 TYR A C 15
ATOM 21280 O O . TYR A 1 61 ? -2.982 19.399 -12.615 1.00 0.00 72 TYR A O 15
ATOM 21298 N N . ASP A 1 62 ? -1.179 19.343 -13.981 1.00 0.00 73 ASP A N 15
ATOM 21299 C CA . ASP A 1 62 ? -1.527 20.583 -14.700 1.00 0.00 73 ASP A CA 15
ATOM 21300 C C . ASP A 1 62 ? -2.257 20.218 -15.993 1.00 0.00 73 ASP A C 15
ATOM 21301 O O . ASP A 1 62 ? -1.842 20.600 -17.092 1.00 0.00 73 ASP A O 15
ATOM 21310 N N . VAL A 1 63 ? -3.359 19.471 -15.854 1.00 0.00 74 VAL A N 15
ATOM 21311 C CA . VAL A 1 63 ? -4.153 19.044 -17.010 1.00 0.00 74 VAL A CA 15
ATOM 21312 C C . VAL A 1 63 ? -4.560 20.254 -17.855 1.00 0.00 74 VAL A C 15
ATOM 21313 O O . VAL A 1 63 ? -4.481 20.216 -19.084 1.00 0.00 74 VAL A O 15
ATOM 21326 N N . ASP A 1 64 ? -5.001 21.326 -17.180 1.00 0.00 75 ASP A N 15
ATOM 21327 C CA . ASP A 1 64 ? -5.424 22.545 -17.874 1.00 0.00 75 ASP A CA 15
ATOM 21328 C C . ASP A 1 64 ? -4.202 23.324 -18.351 1.00 0.00 75 ASP A C 15
ATOM 21329 O O . ASP A 1 64 ? -4.323 24.227 -19.179 1.00 0.00 75 ASP A O 15
ATOM 21338 N N . GLY A 1 65 ? -3.016 22.975 -17.826 1.00 0.00 76 GLY A N 15
ATOM 21339 C CA . GLY A 1 65 ? -1.773 23.657 -18.211 1.00 0.00 76 GLY A CA 15
ATOM 21340 C C . GLY A 1 65 ? -1.793 25.114 -17.762 1.00 0.00 76 GLY A C 15
ATOM 21341 O O . GLY A 1 65 ? -0.928 25.903 -18.148 1.00 0.00 76 GLY A O 15
ATOM 21345 N N . ASP A 1 66 ? -2.803 25.468 -16.951 1.00 0.00 77 ASP A N 15
ATOM 21346 C CA . ASP A 1 66 ? -2.955 26.838 -16.454 1.00 0.00 77 ASP A CA 15
ATOM 21347 C C . ASP A 1 66 ? -1.942 27.120 -15.350 1.00 0.00 77 ASP A C 15
ATOM 21348 O O . ASP A 1 66 ? -1.863 28.252 -14.888 1.00 0.00 77 ASP A O 15
ATOM 21357 N N . ARG A 1 67 ? -1.186 26.094 -14.935 1.00 0.00 78 ARG A N 15
ATOM 21358 C CA . ARG A 1 67 ? -0.165 26.243 -13.880 1.00 0.00 78 ARG A CA 15
ATOM 21359 C C . ARG A 1 67 ? -0.780 26.694 -12.564 1.00 0.00 78 ARG A C 15
ATOM 21360 O O . ARG A 1 67 ? -0.118 27.346 -11.750 1.00 0.00 78 ARG A O 15
ATOM 21381 N N . VAL A 1 68 ? -2.058 26.358 -12.359 1.00 0.00 79 VAL A N 15
ATOM 21382 C CA . VAL A 1 68 ? -2.777 26.723 -11.129 1.00 0.00 79 VAL A CA 15
ATOM 21383 C C . VAL A 1 68 ? -3.785 25.626 -10.759 1.00 0.00 79 VAL A C 15
ATOM 21384 O O . VAL A 1 68 ? -4.682 25.299 -11.539 1.00 0.00 79 VAL A O 15
ATOM 21397 N N . LEU A 1 69 ? -3.611 25.073 -9.562 1.00 0.00 80 LEU A N 15
ATOM 21398 C CA . LEU A 1 69 ? -4.475 24.013 -9.032 1.00 0.00 80 LEU A CA 15
ATOM 21399 C C . LEU A 1 69 ? -4.725 24.267 -7.546 1.00 0.00 80 LEU A C 15
ATOM 21400 O O . LEU A 1 69 ? -3.824 24.105 -6.714 1.00 0.00 80 LEU A O 15
ATOM 21416 N N . ASP A 1 70 ? -5.957 24.644 -7.227 1.00 0.00 81 ASP A N 15
ATOM 21417 C CA . ASP A 1 70 ? -6.396 24.898 -5.856 1.00 0.00 81 ASP A CA 15
ATOM 21418 C C . ASP A 1 70 ? -7.134 23.666 -5.361 1.00 0.00 81 ASP A C 15
ATOM 21419 O O . ASP A 1 70 ? -7.108 22.615 -6.006 1.00 0.00 81 ASP A O 15
ATOM 21428 N N . ALA A 1 71 ? -7.823 23.812 -4.229 1.00 0.00 82 ALA A N 15
ATOM 21429 C CA . ALA A 1 71 ? -8.616 22.728 -3.633 1.00 0.00 82 ALA A CA 15
ATOM 21430 C C . ALA A 1 71 ? -9.502 22.010 -4.680 1.00 0.00 82 ALA A C 15
ATOM 21431 O O . ALA A 1 71 ? -9.998 20.906 -4.445 1.00 0.00 82 ALA A O 15
ATOM 21438 N N . GLU A 1 72 ? -9.687 22.670 -5.828 1.00 0.00 83 GLU A N 15
ATOM 21439 C CA . GLU A 1 72 ? -10.512 22.130 -6.913 1.00 0.00 83 GLU A CA 15
ATOM 21440 C C . GLU A 1 72 ? -9.881 20.860 -7.508 1.00 0.00 83 GLU A C 15
ATOM 21441 O O . GLU A 1 72 ? -10.471 19.783 -7.473 1.00 0.00 83 GLU A O 15
ATOM 21453 N N . GLU A 1 73 ? -8.667 21.002 -8.048 1.00 0.00 84 GLU A N 15
ATOM 21454 C CA . GLU A 1 73 ? -7.924 19.879 -8.653 1.00 0.00 84 GLU A CA 15
ATOM 21455 C C . GLU A 1 73 ? -7.148 19.108 -7.595 1.00 0.00 84 GLU A C 15
ATOM 21456 O O . GLU A 1 73 ? -6.779 17.945 -7.800 1.00 0.00 84 GLU A O 15
ATOM 21468 N N . GLN A 1 74 ? -6.877 19.767 -6.466 1.00 0.00 85 GLN A N 15
ATOM 21469 C CA . GLN A 1 74 ? -6.100 19.148 -5.389 1.00 0.00 85 GLN A CA 15
ATOM 21470 C C . GLN A 1 74 ? -6.738 17.846 -4.935 1.00 0.00 85 GLN A C 15
ATOM 21471 O O . GLN A 1 74 ? -6.041 16.908 -4.543 1.00 0.00 85 GLN A O 15
ATOM 21485 N N . MET A 1 75 ? -8.079 17.799 -4.987 1.00 0.00 86 MET A N 15
ATOM 21486 C CA . MET A 1 75 ? -8.808 16.603 -4.569 1.00 0.00 86 MET A CA 15
ATOM 21487 C C . MET A 1 75 ? -8.372 15.428 -5.428 1.00 0.00 86 MET A C 15
ATOM 21488 O O . MET A 1 75 ? -8.123 14.339 -4.924 1.00 0.00 86 MET A O 15
ATOM 21502 N N . LYS A 1 76 ? -8.319 15.664 -6.743 1.00 0.00 87 LYS A N 15
ATOM 21503 C CA . LYS A 1 76 ? -7.955 14.615 -7.688 1.00 0.00 87 LYS A CA 15
ATOM 21504 C C . LYS A 1 76 ? -6.624 13.987 -7.300 1.00 0.00 87 LYS A C 15
ATOM 21505 O O . LYS A 1 76 ? -6.467 12.765 -7.343 1.00 0.00 87 LYS A O 15
ATOM 21524 N N . MET A 1 77 ? -5.674 14.841 -6.922 1.00 0.00 88 MET A N 15
ATOM 21525 C CA . MET A 1 77 ? -4.352 14.371 -6.525 1.00 0.00 88 MET A CA 15
ATOM 21526 C C . MET A 1 77 ? -4.437 13.534 -5.250 1.00 0.00 88 MET A C 15
ATOM 21527 O O . MET A 1 77 ? -4.024 12.379 -5.236 1.00 0.00 88 MET A O 15
ATOM 21541 N N . ALA A 1 78 ? -4.965 14.135 -4.171 1.00 0.00 89 ALA A N 15
ATOM 21542 C CA . ALA A 1 78 ? -5.072 13.446 -2.880 1.00 0.00 89 ALA A CA 15
ATOM 21543 C C . ALA A 1 78 ? -5.920 12.183 -2.991 1.00 0.00 89 ALA A C 15
ATOM 21544 O O . ALA A 1 78 ? -5.616 11.172 -2.367 1.00 0.00 89 ALA A O 15
ATOM 21551 N N . HIS A 1 79 ? -6.993 12.267 -3.784 1.00 0.00 90 HIS A N 15
ATOM 21552 C CA . HIS A 1 79 ? -7.913 11.139 -3.975 1.00 0.00 90 HIS A CA 15
ATOM 21553 C C . HIS A 1 79 ? -7.190 9.953 -4.613 1.00 0.00 90 HIS A C 15
ATOM 21554 O O . HIS A 1 79 ? -7.504 8.798 -4.323 1.00 0.00 90 HIS A O 15
ATOM 21568 N N . ASP A 1 80 ? -6.255 10.238 -5.529 1.00 0.00 91 ASP A N 15
ATOM 21569 C CA . ASP A 1 80 ? -5.513 9.191 -6.226 1.00 0.00 91 ASP A CA 15
ATOM 21570 C C . ASP A 1 80 ? -4.301 8.781 -5.414 1.00 0.00 91 ASP A C 15
ATOM 21571 O O . ASP A 1 80 ? -3.929 7.615 -5.382 1.00 0.00 91 ASP A O 15
ATOM 21580 N N . LEU A 1 81 ? -3.666 9.774 -4.786 1.00 0.00 92 LEU A N 15
ATOM 21581 C CA . LEU A 1 81 ? -2.448 9.536 -4.024 1.00 0.00 92 LEU A CA 15
ATOM 21582 C C . LEU A 1 81 ? -2.685 8.566 -2.868 1.00 0.00 92 LEU A C 15
ATOM 21583 O O . LEU A 1 81 ? -1.885 7.661 -2.630 1.00 0.00 92 LEU A O 15
ATOM 21599 N N . GLU A 1 82 ? -3.782 8.780 -2.145 1.00 0.00 93 GLU A N 15
ATOM 21600 C CA . GLU A 1 82 ? -4.127 7.944 -0.991 1.00 0.00 93 GLU A CA 15
ATOM 21601 C C . GLU A 1 82 ? -4.338 6.493 -1.420 1.00 0.00 93 GLU A C 15
ATOM 21602 O O . GLU A 1 82 ? -3.962 5.556 -0.708 1.00 0.00 93 GLU A O 15
ATOM 21614 N N . GLY A 1 83 ? -4.947 6.314 -2.603 1.00 0.00 94 GLY A N 15
ATOM 21615 C CA . GLY A 1 83 ? -5.222 4.980 -3.138 1.00 0.00 94 GLY A CA 15
ATOM 21616 C C . GLY A 1 83 ? -3.936 4.260 -3.496 1.00 0.00 94 GLY A C 15
ATOM 21617 O O . GLY A 1 83 ? -3.755 3.086 -3.168 1.00 0.00 94 GLY A O 15
ATOM 21621 N N . GLN A 1 84 ? -3.031 4.981 -4.176 1.00 0.00 95 GLN A N 15
ATOM 21622 C CA . GLN A 1 84 ? -1.741 4.411 -4.587 1.00 0.00 95 GLN A CA 15
ATOM 21623 C C . GLN A 1 84 ? -1.014 3.843 -3.376 1.00 0.00 95 GLN A C 15
ATOM 21624 O O . GLN A 1 84 ? -0.425 2.767 -3.445 1.00 0.00 95 GLN A O 15
ATOM 21638 N N . LYS A 1 85 ? -1.073 4.572 -2.260 1.00 0.00 96 LYS A N 15
ATOM 21639 C CA . LYS A 1 85 ? -0.415 4.129 -1.036 1.00 0.00 96 LYS A CA 15
ATOM 21640 C C . LYS A 1 85 ? -0.976 2.771 -0.591 1.00 0.00 96 LYS A C 15
ATOM 21641 O O . LYS A 1 85 ? -0.218 1.846 -0.301 1.00 0.00 96 LYS A O 15
ATOM 21660 N N . SER A 1 86 ? -2.309 2.674 -0.535 1.00 0.00 97 SER A N 15
ATOM 21661 C CA . SER A 1 86 ? -2.976 1.432 -0.119 1.00 0.00 97 SER A CA 15
ATOM 21662 C C . SER A 1 86 ? -2.685 0.300 -1.108 1.00 0.00 97 SER A C 15
ATOM 21663 O O . SER A 1 86 ? -2.443 -0.844 -0.712 1.00 0.00 97 SER A O 15
ATOM 21671 N N . ASP A 1 87 ? -2.731 0.636 -2.402 1.00 0.00 98 ASP A N 15
ATOM 21672 C CA . ASP A 1 87 ? -2.495 -0.346 -3.470 1.00 0.00 98 ASP A CA 15
ATOM 21673 C C . ASP A 1 87 ? -1.073 -0.899 -3.387 1.00 0.00 98 ASP A C 15
ATOM 21674 O O . ASP A 1 87 ? -0.844 -2.085 -3.625 1.00 0.00 98 ASP A O 15
ATOM 21683 N N . LEU A 1 88 ? -0.119 -0.023 -3.056 1.00 0.00 99 LEU A N 15
ATOM 21684 C CA . LEU A 1 88 ? 1.290 -0.417 -2.939 1.00 0.00 99 LEU A CA 15
ATOM 21685 C C . LEU A 1 88 ? 1.496 -1.340 -1.751 1.00 0.00 99 LEU A C 15
ATOM 21686 O O . LEU A 1 88 ? 2.242 -2.320 -1.832 1.00 0.00 99 LEU A O 15
ATOM 21702 N N . ASN A 1 89 ? 0.838 -1.015 -0.635 1.00 0.00 100 ASN A N 15
ATOM 21703 C CA . ASN A 1 89 ? 0.969 -1.812 0.584 1.00 0.00 100 ASN A CA 15
ATOM 21704 C C . ASN A 1 89 ? 0.584 -3.263 0.296 1.00 0.00 100 ASN A C 15
ATOM 21705 O O . ASN A 1 89 ? 1.270 -4.187 0.724 1.00 0.00 100 ASN A O 15
ATOM 21716 N N . ASN A 1 90 ? -0.513 -3.440 -0.450 1.00 0.00 101 ASN A N 15
ATOM 21717 C CA . ASN A 1 90 ? -0.978 -4.781 -0.821 1.00 0.00 101 ASN A CA 15
ATOM 21718 C C . ASN A 1 90 ? -0.040 -5.403 -1.846 1.00 0.00 101 ASN A C 15
ATOM 21719 O O . ASN A 1 90 ? 0.380 -6.553 -1.700 1.00 0.00 101 ASN A O 15
ATOM 21730 N N . GLN A 1 91 ? 0.267 -4.631 -2.904 1.00 0.00 102 GLN A N 15
ATOM 21731 C CA . GLN A 1 91 ? 1.133 -5.114 -3.990 1.00 0.00 102 GLN A CA 15
ATOM 21732 C C . GLN A 1 91 ? 2.394 -5.743 -3.416 1.00 0.00 102 GLN A C 15
ATOM 21733 O O . GLN A 1 91 ? 2.843 -6.794 -3.876 1.00 0.00 102 GLN A O 15
ATOM 21747 N N . LEU A 1 92 ? 2.946 -5.077 -2.399 1.00 0.00 103 LEU A N 15
ATOM 21748 C CA . LEU A 1 92 ? 4.158 -5.545 -1.725 1.00 0.00 103 LEU A CA 15
ATOM 21749 C C . LEU A 1 92 ? 3.810 -6.252 -0.429 1.00 0.00 103 LEU A C 15
ATOM 21750 O O . LEU A 1 92 ? 4.695 -6.742 0.272 1.00 0.00 103 LEU A O 15
ATOM 21766 N N . ALA A 1 93 ? 2.519 -6.281 -0.095 1.00 0.00 104 ALA A N 15
ATOM 21767 C CA . ALA A 1 93 ? 2.065 -6.912 1.145 1.00 0.00 104 ALA A CA 15
ATOM 21768 C C . ALA A 1 93 ? 2.842 -6.356 2.347 1.00 0.00 104 ALA A C 15
ATOM 21769 O O . ALA A 1 93 ? 3.663 -5.444 2.207 1.00 0.00 104 ALA A O 15
ATOM 21776 N N . GLU A 1 94 ? 2.571 -6.904 3.526 1.00 0.00 105 GLU A N 15
ATOM 21777 C CA . GLU A 1 94 ? 3.238 -6.471 4.759 1.00 0.00 105 GLU A CA 15
ATOM 21778 C C . GLU A 1 94 ? 4.716 -6.835 4.687 1.00 0.00 105 GLU A C 15
ATOM 21779 O O . GLU A 1 94 ? 5.529 -6.061 4.174 1.00 0.00 105 GLU A O 15
ATOM 21791 N N . LEU A 1 95 ? 5.059 -8.021 5.195 1.00 0.00 106 LEU A N 15
ATOM 21792 C CA . LEU A 1 95 ? 6.427 -8.493 5.189 1.00 0.00 106 LEU A CA 15
ATOM 21793 C C . LEU A 1 95 ? 7.337 -7.482 5.911 1.00 0.00 106 LEU A C 15
ATOM 21794 O O . LEU A 1 95 ? 6.943 -6.903 6.924 1.00 0.00 106 LEU A O 15
ATOM 21810 N N . GLU A 1 96 ? 8.542 -7.270 5.367 1.00 0.00 107 GLU A N 15
ATOM 21811 C CA . GLU A 1 96 ? 9.489 -6.325 5.936 1.00 0.00 107 GLU A CA 15
ATOM 21812 C C . GLU A 1 96 ? 8.946 -4.898 5.781 1.00 0.00 107 GLU A C 15
ATOM 21813 O O . GLU A 1 96 ? 9.158 -4.102 6.678 1.00 0.00 107 GLU A O 15
ATOM 21826 N N . GLY A 1 1 ? 28.850 7.239 -11.783 1.00 0.00 12 GLY A N 16
ATOM 21827 C CA . GLY A 1 1 ? 27.573 7.436 -11.045 1.00 0.00 12 GLY A CA 16
ATOM 21828 C C . GLY A 1 1 ? 27.039 6.086 -10.599 1.00 0.00 12 GLY A C 16
ATOM 21829 O O . GLY A 1 1 ? 27.723 5.066 -10.713 1.00 0.00 12 GLY A O 16
ATOM 21835 N N . GLY A 1 2 ? 25.806 6.081 -10.083 1.00 0.00 13 GLY A N 16
ATOM 21836 C CA . GLY A 1 2 ? 25.180 4.843 -9.611 1.00 0.00 13 GLY A CA 16
ATOM 21837 C C . GLY A 1 2 ? 24.947 3.875 -10.754 1.00 0.00 13 GLY A C 16
ATOM 21838 O O . GLY A 1 2 ? 25.575 2.815 -10.824 1.00 0.00 13 GLY A O 16
ATOM 21842 N N . LEU A 1 3 ? 24.052 4.250 -11.671 1.00 0.00 14 LEU A N 16
ATOM 21843 C CA . LEU A 1 3 ? 23.749 3.405 -12.835 1.00 0.00 14 LEU A CA 16
ATOM 21844 C C . LEU A 1 3 ? 23.369 2.004 -12.410 1.00 0.00 14 LEU A C 16
ATOM 21845 O O . LEU A 1 3 ? 23.993 1.020 -12.820 1.00 0.00 14 LEU A O 16
ATOM 21861 N N . VAL A 1 4 ? 22.346 1.917 -11.586 1.00 0.00 15 VAL A N 16
ATOM 21862 C CA . VAL A 1 4 ? 21.873 0.622 -11.099 1.00 0.00 15 VAL A CA 16
ATOM 21863 C C . VAL A 1 4 ? 20.460 0.778 -10.485 1.00 0.00 15 VAL A C 16
ATOM 21864 O O . VAL A 1 4 ? 20.197 0.433 -9.331 1.00 0.00 15 VAL A O 16
ATOM 21877 N N . PRO A 1 5 ? 19.531 1.295 -11.226 1.00 0.00 16 PRO A N 16
ATOM 21878 C CA . PRO A 1 5 ? 18.142 1.484 -10.713 1.00 0.00 16 PRO A CA 16
ATOM 21879 C C . PRO A 1 5 ? 17.419 0.160 -10.536 1.00 0.00 16 PRO A C 16
ATOM 21880 O O . PRO A 1 5 ? 16.381 0.100 -9.876 1.00 0.00 16 PRO A O 16
ATOM 21891 N N . ARG A 1 6 ? 17.944 -0.895 -11.155 1.00 0.00 17 ARG A N 16
ATOM 21892 C CA . ARG A 1 6 ? 17.309 -2.211 -11.076 1.00 0.00 17 ARG A CA 16
ATOM 21893 C C . ARG A 1 6 ? 17.394 -2.748 -9.661 1.00 0.00 17 ARG A C 16
ATOM 21894 O O . ARG A 1 6 ? 18.078 -2.174 -8.813 1.00 0.00 17 ARG A O 16
ATOM 21915 N N . GLY A 1 7 ? 16.704 -3.860 -9.419 1.00 0.00 18 GLY A N 16
ATOM 21916 C CA . GLY A 1 7 ? 16.707 -4.485 -8.098 1.00 0.00 18 GLY A CA 16
ATOM 21917 C C . GLY A 1 7 ? 15.896 -3.649 -7.124 1.00 0.00 18 GLY A C 16
ATOM 21918 O O . GLY A 1 7 ? 16.336 -2.572 -6.708 1.00 0.00 18 GLY A O 16
ATOM 21922 N N . SER A 1 8 ? 14.700 -4.138 -6.770 1.00 0.00 19 SER A N 16
ATOM 21923 C CA . SER A 1 8 ? 13.819 -3.427 -5.840 1.00 0.00 19 SER A CA 16
ATOM 21924 C C . SER A 1 8 ? 13.591 -1.989 -6.301 1.00 0.00 19 SER A C 16
ATOM 21925 O O . SER A 1 8 ? 13.607 -1.053 -5.502 1.00 0.00 19 SER A O 16
ATOM 21933 N N . HIS A 1 9 ? 13.414 -1.815 -7.606 1.00 0.00 20 HIS A N 16
ATOM 21934 C CA . HIS A 1 9 ? 13.213 -0.481 -8.170 1.00 0.00 20 HIS A CA 16
ATOM 21935 C C . HIS A 1 9 ? 11.909 0.119 -7.660 1.00 0.00 20 HIS A C 16
ATOM 21936 O O . HIS A 1 9 ? 11.814 1.322 -7.435 1.00 0.00 20 HIS A O 16
ATOM 21950 N N . MET A 1 10 ? 10.898 -0.729 -7.499 1.00 0.00 21 MET A N 16
ATOM 21951 C CA . MET A 1 10 ? 9.583 -0.275 -7.037 1.00 0.00 21 MET A CA 16
ATOM 21952 C C . MET A 1 10 ? 9.703 0.393 -5.672 1.00 0.00 21 MET A C 16
ATOM 21953 O O . MET A 1 10 ? 8.970 1.317 -5.365 1.00 0.00 21 MET A O 16
ATOM 21967 N N . ALA A 1 11 ? 10.636 -0.105 -4.852 1.00 0.00 22 ALA A N 16
ATOM 21968 C CA . ALA A 1 11 ? 10.842 0.439 -3.508 1.00 0.00 22 ALA A CA 16
ATOM 21969 C C . ALA A 1 11 ? 10.962 1.957 -3.563 1.00 0.00 22 ALA A C 16
ATOM 21970 O O . ALA A 1 11 ? 10.414 2.667 -2.724 1.00 0.00 22 ALA A O 16
ATOM 21977 N N . SER A 1 12 ? 11.670 2.449 -4.586 1.00 0.00 23 SER A N 16
ATOM 21978 C CA . SER A 1 12 ? 11.853 3.892 -4.761 1.00 0.00 23 SER A CA 16
ATOM 21979 C C . SER A 1 12 ? 10.506 4.604 -4.804 1.00 0.00 23 SER A C 16
ATOM 21980 O O . SER A 1 12 ? 10.339 5.663 -4.217 1.00 0.00 23 SER A O 16
ATOM 21988 N N . LYS A 1 13 ? 9.544 4.000 -5.494 1.00 0.00 24 LYS A N 16
ATOM 21989 C CA . LYS A 1 13 ? 8.204 4.581 -5.604 1.00 0.00 24 LYS A CA 16
ATOM 21990 C C . LYS A 1 13 ? 7.533 4.663 -4.260 1.00 0.00 24 LYS A C 16
ATOM 21991 O O . LYS A 1 13 ? 6.822 5.625 -3.965 1.00 0.00 24 LYS A O 16
ATOM 22010 N N . ARG A 1 14 ? 7.735 3.636 -3.458 1.00 0.00 25 ARG A N 16
ATOM 22011 C CA . ARG A 1 14 ? 7.122 3.578 -2.130 1.00 0.00 25 ARG A CA 16
ATOM 22012 C C . ARG A 1 14 ? 7.675 4.656 -1.235 1.00 0.00 25 ARG A C 16
ATOM 22013 O O . ARG A 1 14 ? 6.943 5.267 -0.454 1.00 0.00 25 ARG A O 16
ATOM 22034 N N . ASP A 1 15 ? 8.985 4.867 -1.334 1.00 0.00 26 ASP A N 16
ATOM 22035 C CA . ASP A 1 15 ? 9.652 5.856 -0.495 1.00 0.00 26 ASP A CA 16
ATOM 22036 C C . ASP A 1 15 ? 9.267 7.261 -0.911 1.00 0.00 26 ASP A C 16
ATOM 22037 O O . ASP A 1 15 ? 8.986 8.110 -0.066 1.00 0.00 26 ASP A O 16
ATOM 22046 N N . LYS A 1 16 ? 9.281 7.512 -2.213 1.00 0.00 27 LYS A N 16
ATOM 22047 C CA . LYS A 1 16 ? 8.969 8.845 -2.720 1.00 0.00 27 LYS A CA 16
ATOM 22048 C C . LYS A 1 16 ? 7.653 9.345 -2.184 1.00 0.00 27 LYS A C 16
ATOM 22049 O O . LYS A 1 16 ? 7.602 10.391 -1.567 1.00 0.00 27 LYS A O 16
ATOM 22068 N N . ILE A 1 17 ? 6.600 8.593 -2.414 1.00 0.00 28 ILE A N 16
ATOM 22069 C CA . ILE A 1 17 ? 5.282 8.994 -1.940 1.00 0.00 28 ILE A CA 16
ATOM 22070 C C . ILE A 1 17 ? 5.302 9.203 -0.435 1.00 0.00 28 ILE A C 16
ATOM 22071 O O . ILE A 1 17 ? 4.863 10.228 0.048 1.00 0.00 28 ILE A O 16
ATOM 22087 N N . ALA A 1 18 ? 5.797 8.210 0.288 1.00 0.00 29 ALA A N 16
ATOM 22088 C CA . ALA A 1 18 ? 5.861 8.300 1.747 1.00 0.00 29 ALA A CA 16
ATOM 22089 C C . ALA A 1 18 ? 6.631 9.548 2.159 1.00 0.00 29 ALA A C 16
ATOM 22090 O O . ALA A 1 18 ? 6.383 10.119 3.216 1.00 0.00 29 ALA A O 16
ATOM 22097 N N . ASP A 1 19 ? 7.589 9.946 1.325 1.00 0.00 30 ASP A N 16
ATOM 22098 C CA . ASP A 1 19 ? 8.423 11.116 1.615 1.00 0.00 30 ASP A CA 16
ATOM 22099 C C . ASP A 1 19 ? 7.769 12.394 1.133 1.00 0.00 30 ASP A C 16
ATOM 22100 O O . ASP A 1 19 ? 7.972 13.452 1.725 1.00 0.00 30 ASP A O 16
ATOM 22109 N N . ILE A 1 20 ? 7.025 12.295 0.046 1.00 0.00 31 ILE A N 16
ATOM 22110 C CA . ILE A 1 20 ? 6.390 13.463 -0.539 1.00 0.00 31 ILE A CA 16
ATOM 22111 C C . ILE A 1 20 ? 5.074 13.764 0.127 1.00 0.00 31 ILE A C 16
ATOM 22112 O O . ILE A 1 20 ? 4.719 14.938 0.286 1.00 0.00 31 ILE A O 16
ATOM 22128 N N . GLN A 1 21 ? 4.336 12.724 0.461 1.00 0.00 32 GLN A N 16
ATOM 22129 C CA . GLN A 1 21 ? 3.030 12.900 1.058 1.00 0.00 32 GLN A CA 16
ATOM 22130 C C . GLN A 1 21 ? 3.109 13.793 2.291 1.00 0.00 32 GLN A C 16
ATOM 22131 O O . GLN A 1 21 ? 2.438 14.824 2.368 1.00 0.00 32 GLN A O 16
ATOM 22145 N N . GLU A 1 22 ? 3.926 13.383 3.252 1.00 0.00 33 GLU A N 16
ATOM 22146 C CA . GLU A 1 22 ? 4.078 14.139 4.487 1.00 0.00 33 GLU A CA 16
ATOM 22147 C C . GLU A 1 22 ? 4.642 15.504 4.210 1.00 0.00 33 GLU A C 16
ATOM 22148 O O . GLU A 1 22 ? 4.066 16.487 4.642 1.00 0.00 33 GLU A O 16
ATOM 22160 N N . ALA A 1 23 ? 5.787 15.557 3.532 1.00 0.00 34 ALA A N 16
ATOM 22161 C CA . ALA A 1 23 ? 6.456 16.824 3.278 1.00 0.00 34 ALA A CA 16
ATOM 22162 C C . ALA A 1 23 ? 5.460 17.899 2.935 1.00 0.00 34 ALA A C 16
ATOM 22163 O O . ALA A 1 23 ? 5.399 18.864 3.639 1.00 0.00 34 ALA A O 16
ATOM 22170 N N . LEU A 1 24 ? 4.674 17.699 1.880 1.00 0.00 35 LEU A N 16
ATOM 22171 C CA . LEU A 1 24 ? 3.703 18.700 1.495 1.00 0.00 35 LEU A CA 16
ATOM 22172 C C . LEU A 1 24 ? 2.578 18.837 2.531 1.00 0.00 35 LEU A C 16
ATOM 22173 O O . LEU A 1 24 ? 2.348 19.914 3.069 1.00 0.00 35 LEU A O 16
ATOM 22189 N N . ALA A 1 25 ? 1.853 17.757 2.750 1.00 0.00 36 ALA A N 16
ATOM 22190 C CA . ALA A 1 25 ? 0.733 17.773 3.706 1.00 0.00 36 ALA A CA 16
ATOM 22191 C C . ALA A 1 25 ? 1.179 18.463 4.996 1.00 0.00 36 ALA A C 16
ATOM 22192 O O . ALA A 1 25 ? 0.611 19.443 5.435 1.00 0.00 36 ALA A O 16
ATOM 22199 N N . HIS A 1 26 ? 2.248 17.937 5.573 1.00 0.00 37 HIS A N 16
ATOM 22200 C CA . HIS A 1 26 ? 2.833 18.477 6.804 1.00 0.00 37 HIS A CA 16
ATOM 22201 C C . HIS A 1 26 ? 3.656 19.71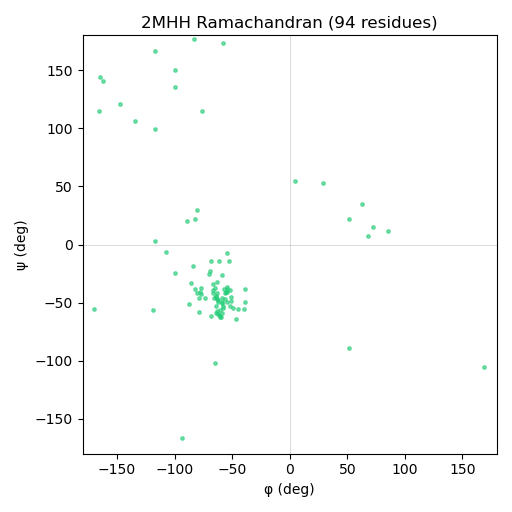2 6.514 1.00 0.00 37 HIS A C 16
ATOM 22202 O O . HIS A 1 26 ? 4.630 20.004 7.226 1.00 0.00 37 HIS A O 16
ATOM 22216 N N . ALA A 1 27 ? 3.306 20.429 5.448 1.00 0.00 38 ALA A N 16
ATOM 22217 C CA . ALA A 1 27 ? 4.055 21.628 5.073 1.00 0.00 38 ALA A CA 16
ATOM 22218 C C . ALA A 1 27 ? 3.209 22.850 5.136 1.00 0.00 38 ALA A C 16
ATOM 22219 O O . ALA A 1 27 ? 3.597 23.779 5.833 1.00 0.00 38 ALA A O 16
ATOM 22226 N N . ASP A 1 28 ? 2.058 22.848 4.413 1.00 0.00 39 ASP A N 16
ATOM 22227 C CA . ASP A 1 28 ? 1.156 24.030 4.327 1.00 0.00 39 ASP A CA 16
ATOM 22228 C C . ASP A 1 28 ? 1.767 25.239 5.048 1.00 0.00 39 ASP A C 16
ATOM 22229 O O . ASP A 1 28 ? 1.174 25.830 5.943 1.00 0.00 39 ASP A O 16
ATOM 22238 N N . ALA A 1 29 ? 3.017 25.559 4.669 1.00 0.00 40 ALA A N 16
ATOM 22239 C CA . ALA A 1 29 ? 3.755 26.620 5.339 1.00 0.00 40 ALA A CA 16
ATOM 22240 C C . ALA A 1 29 ? 3.006 27.932 5.221 1.00 0.00 40 ALA A C 16
ATOM 22241 O O . ALA A 1 29 ? 2.752 28.604 6.224 1.00 0.00 40 ALA A O 16
ATOM 22248 N N . ASN A 1 30 ? 2.652 28.290 3.989 1.00 0.00 41 ASN A N 16
ATOM 22249 C CA . ASN A 1 30 ? 1.953 29.551 3.748 1.00 0.00 41 ASN A CA 16
ATOM 22250 C C . ASN A 1 30 ? 0.483 29.440 4.103 1.00 0.00 41 ASN A C 16
ATOM 22251 O O . ASN A 1 30 ? -0.200 30.459 4.215 1.00 0.00 41 ASN A O 16
ATOM 22262 N N . ALA A 1 31 ? 0.003 28.206 4.263 1.00 0.00 42 ALA A N 16
ATOM 22263 C CA . ALA A 1 31 ? -1.400 27.970 4.599 1.00 0.00 42 ALA A CA 16
ATOM 22264 C C . ALA A 1 31 ? -2.326 28.733 3.651 1.00 0.00 42 ALA A C 16
ATOM 22265 O O . ALA A 1 31 ? -3.159 29.534 4.097 1.00 0.00 42 ALA A O 16
ATOM 22272 N N . ASP A 1 32 ? -2.172 28.487 2.351 1.00 0.00 43 ASP A N 16
ATOM 22273 C CA . ASP A 1 32 ? -3.005 29.157 1.339 1.00 0.00 43 ASP A CA 16
ATOM 22274 C C . ASP A 1 32 ? -4.013 28.191 0.774 1.00 0.00 43 ASP A C 16
ATOM 22275 O O . ASP A 1 32 ? -4.930 28.597 0.066 1.00 0.00 43 ASP A O 16
ATOM 22284 N N . GLN A 1 33 ? -3.844 26.908 1.085 1.00 0.00 44 GLN A N 16
ATOM 22285 C CA . GLN A 1 33 ? -4.750 25.874 0.606 1.00 0.00 44 GLN A CA 16
ATOM 22286 C C . GLN A 1 33 ? -4.667 25.728 -0.904 1.00 0.00 44 GLN A C 16
ATOM 22287 O O . GLN A 1 33 ? -5.453 24.988 -1.503 1.00 0.00 44 GLN A O 16
ATOM 22301 N N . HIS A 1 34 ? -3.725 26.441 -1.515 1.00 0.00 45 HIS A N 16
ATOM 22302 C CA . HIS A 1 34 ? -3.522 26.370 -2.963 1.00 0.00 45 HIS A CA 16
ATOM 22303 C C . HIS A 1 34 ? -2.098 25.923 -3.238 1.00 0.00 45 HIS A C 16
ATOM 22304 O O . HIS A 1 34 ? -1.142 26.432 -2.646 1.00 0.00 45 HIS A O 16
ATOM 22318 N N . LEU A 1 35 ? -1.957 24.975 -4.165 1.00 0.00 46 LEU A N 16
ATOM 22319 C CA . LEU A 1 35 ? -0.637 24.455 -4.526 1.00 0.00 46 LEU A CA 16
ATOM 22320 C C . LEU A 1 35 ? 0.030 25.274 -5.602 1.00 0.00 46 LEU A C 16
ATOM 22321 O O . LEU A 1 35 ? -0.384 25.218 -6.752 1.00 0.00 46 LEU A O 16
ATOM 22337 N N . ASP A 1 36 ? 1.048 26.013 -5.194 1.00 0.00 47 ASP A N 16
ATOM 22338 C CA . ASP A 1 36 ? 1.827 26.836 -6.135 1.00 0.00 47 ASP A CA 16
ATOM 22339 C C . ASP A 1 36 ? 3.135 26.130 -6.387 1.00 0.00 47 ASP A C 16
ATOM 22340 O O . ASP A 1 36 ? 3.767 25.642 -5.438 1.00 0.00 47 ASP A O 16
ATOM 22349 N N . PHE A 1 37 ? 3.547 26.069 -7.661 1.00 0.00 48 PHE A N 16
ATOM 22350 C CA . PHE A 1 37 ? 4.763 25.386 -8.044 1.00 0.00 48 PHE A CA 16
ATOM 22351 C C . PHE A 1 37 ? 5.892 25.585 -7.048 1.00 0.00 48 PHE A C 16
ATOM 22352 O O . PHE A 1 37 ? 6.519 24.615 -6.642 1.00 0.00 48 PHE A O 16
ATOM 22369 N N . ASP A 1 38 ? 6.117 26.840 -6.636 1.00 0.00 49 ASP A N 16
ATOM 22370 C CA . ASP A 1 38 ? 7.181 27.152 -5.694 1.00 0.00 49 ASP A CA 16
ATOM 22371 C C . ASP A 1 38 ? 7.211 26.175 -4.519 1.00 0.00 49 ASP A C 16
ATOM 22372 O O . ASP A 1 38 ? 8.207 25.491 -4.305 1.00 0.00 49 ASP A O 16
ATOM 22381 N N . GLU A 1 39 ? 6.097 26.090 -3.800 1.00 0.00 50 GLU A N 16
ATOM 22382 C CA . GLU A 1 39 ? 5.999 25.163 -2.680 1.00 0.00 50 GLU A CA 16
ATOM 22383 C C . GLU A 1 39 ? 6.350 23.759 -3.125 1.00 0.00 50 GLU A C 16
ATOM 22384 O O . GLU A 1 39 ? 7.108 23.085 -2.471 1.00 0.00 50 GLU A O 16
ATOM 22396 N N . TRP A 1 40 ? 5.801 23.338 -4.249 1.00 0.00 51 TRP A N 16
ATOM 22397 C CA . TRP A 1 40 ? 6.073 22.001 -4.763 1.00 0.00 51 TRP A CA 16
ATOM 22398 C C . TRP A 1 40 ? 7.498 21.900 -5.282 1.00 0.00 51 TRP A C 16
ATOM 22399 O O . TRP A 1 40 ? 8.039 20.797 -5.418 1.00 0.00 51 TRP A O 16
ATOM 22420 N N . ARG A 1 41 ? 8.100 23.041 -5.570 1.00 0.00 52 ARG A N 16
ATOM 22421 C CA . ARG A 1 41 ? 9.440 23.043 -6.111 1.00 0.00 52 ARG A CA 16
ATOM 22422 C C . ARG A 1 41 ? 10.508 22.892 -5.039 1.00 0.00 52 ARG A C 16
ATOM 22423 O O . ARG A 1 41 ? 11.254 21.919 -5.035 1.00 0.00 52 ARG A O 16
ATOM 22444 N N . GLN A 1 42 ? 10.581 23.861 -4.147 1.00 0.00 53 GLN A N 16
ATOM 22445 C CA . GLN A 1 42 ? 11.607 23.867 -3.133 1.00 0.00 53 GLN A CA 16
ATOM 22446 C C . GLN A 1 42 ? 11.405 22.783 -2.094 1.00 0.00 53 GLN A C 16
ATOM 22447 O O . GLN A 1 42 ? 12.389 22.178 -1.622 1.00 0.00 53 GLN A O 16
ATOM 22461 N N . GLU A 1 43 ? 10.160 22.558 -1.735 1.00 0.00 54 GLU A N 16
ATOM 22462 C CA . GLU A 1 43 ? 9.857 21.599 -0.707 1.00 0.00 54 GLU A CA 16
ATOM 22463 C C . GLU A 1 43 ? 10.380 20.200 -1.029 1.00 0.00 54 GLU A C 16
ATOM 22464 O O . GLU A 1 43 ? 11.109 19.606 -0.230 1.00 0.00 54 GLU A O 16
ATOM 22476 N N . LEU A 1 44 ? 9.990 19.690 -2.170 1.00 0.00 55 LEU A N 16
ATOM 22477 C CA . LEU A 1 44 ? 10.374 18.341 -2.561 1.00 0.00 55 LEU A CA 16
ATOM 22478 C C . LEU A 1 44 ? 11.829 18.264 -2.926 1.00 0.00 55 LEU A C 16
ATOM 22479 O O . LEU A 1 44 ? 12.450 17.219 -2.742 1.00 0.00 55 LEU A O 16
ATOM 22495 N N . LYS A 1 45 ? 12.351 19.333 -3.480 1.00 0.00 56 LYS A N 16
ATOM 22496 C CA . LYS A 1 45 ? 13.720 19.327 -3.939 1.00 0.00 56 LYS A CA 16
ATOM 22497 C C . LYS A 1 45 ? 14.693 18.911 -2.838 1.00 0.00 56 LYS A C 16
ATOM 22498 O O . LYS A 1 45 ? 15.581 18.073 -3.066 1.00 0.00 56 LYS A O 16
ATOM 22517 N N . CYS A 1 46 ? 14.528 19.504 -1.668 1.00 0.00 57 CYS A N 16
ATOM 22518 C CA . CYS A 1 46 ? 15.419 19.216 -0.548 1.00 0.00 57 CYS A CA 16
ATOM 22519 C C . CYS A 1 46 ? 15.313 17.762 -0.124 1.00 0.00 57 CYS A C 16
ATOM 22520 O O . CYS A 1 46 ? 16.121 17.290 0.682 1.00 0.00 57 CYS A O 16
ATOM 22528 N N . ARG A 1 47 ? 14.317 17.067 -0.664 1.00 0.00 58 ARG A N 16
ATOM 22529 C CA . ARG A 1 47 ? 14.103 15.677 -0.322 1.00 0.00 58 ARG A CA 16
ATOM 22530 C C . ARG A 1 47 ? 14.963 14.760 -1.171 1.00 0.00 58 ARG A C 16
ATOM 22531 O O . ARG A 1 47 ? 14.660 13.564 -1.319 1.00 0.00 58 ARG A O 16
ATOM 22552 N N . GLY A 1 48 ? 16.038 15.302 -1.716 1.00 0.00 59 GLY A N 16
ATOM 22553 C CA . GLY A 1 48 ? 16.955 14.514 -2.536 1.00 0.00 59 GLY A CA 16
ATOM 22554 C C . GLY A 1 48 ? 16.471 14.421 -3.963 1.00 0.00 59 GLY A C 16
ATOM 22555 O O . GLY A 1 48 ? 17.035 13.664 -4.760 1.00 0.00 59 GLY A O 16
ATOM 22559 N N . HIS A 1 49 ? 15.423 15.183 -4.288 1.00 0.00 60 HIS A N 16
ATOM 22560 C CA . HIS A 1 49 ? 14.858 15.178 -5.648 1.00 0.00 60 HIS A CA 16
ATOM 22561 C C . HIS A 1 49 ? 15.344 16.398 -6.406 1.00 0.00 60 HIS A C 16
ATOM 22562 O O . HIS A 1 49 ? 15.678 17.424 -5.808 1.00 0.00 60 HIS A O 16
ATOM 22576 N N . ALA A 1 50 ? 15.417 16.276 -7.737 1.00 0.00 61 ALA A N 16
ATOM 22577 C CA . ALA A 1 50 ? 15.876 17.377 -8.584 1.00 0.00 61 ALA A CA 16
ATOM 22578 C C . ALA A 1 50 ? 14.711 18.286 -8.920 1.00 0.00 61 ALA A C 16
ATOM 22579 O O . ALA A 1 50 ? 13.571 17.997 -8.583 1.00 0.00 61 ALA A O 16
ATOM 22586 N N . ASP A 1 51 ? 15.012 19.397 -9.580 1.00 0.00 62 ASP A N 16
ATOM 22587 C CA . ASP A 1 51 ? 13.986 20.360 -9.974 1.00 0.00 62 ASP A CA 16
ATOM 22588 C C . ASP A 1 51 ? 13.231 19.888 -11.209 1.00 0.00 62 ASP A C 16
ATOM 22589 O O . ASP A 1 51 ? 12.039 20.170 -11.367 1.00 0.00 62 ASP A O 16
ATOM 22598 N N . ALA A 1 52 ? 13.926 19.185 -12.087 1.00 0.00 63 ALA A N 16
ATOM 22599 C CA . ALA A 1 52 ? 13.322 18.703 -13.325 1.00 0.00 63 ALA A CA 16
ATOM 22600 C C . ALA A 1 52 ? 12.473 17.468 -13.104 1.00 0.00 63 ALA A C 16
ATOM 22601 O O . ALA A 1 52 ? 11.360 17.363 -13.624 1.00 0.00 63 ALA A O 16
ATOM 22608 N N . ASP A 1 53 ? 12.990 16.508 -12.331 1.00 0.00 64 ASP A N 16
ATOM 22609 C CA . ASP A 1 53 ? 12.291 15.256 -12.110 1.00 0.00 64 ASP A CA 16
ATOM 22610 C C . ASP A 1 53 ? 10.898 15.462 -11.547 1.00 0.00 64 ASP A C 16
ATOM 22611 O O . ASP A 1 53 ? 9.946 14.800 -11.971 1.00 0.00 64 ASP A O 16
ATOM 22620 N N . ILE A 1 54 ? 10.785 16.363 -10.596 1.00 0.00 65 ILE A N 16
ATOM 22621 C CA . ILE A 1 54 ? 9.503 16.624 -9.953 1.00 0.00 65 ILE A CA 16
ATOM 22622 C C . ILE A 1 54 ? 8.482 17.172 -10.937 1.00 0.00 65 ILE A C 16
ATOM 22623 O O . ILE A 1 54 ? 7.276 17.137 -10.675 1.00 0.00 65 ILE A O 16
ATOM 22639 N N . GLU A 1 55 ? 8.975 17.737 -12.030 1.00 0.00 66 GLU A N 16
ATOM 22640 C CA . GLU A 1 55 ? 8.104 18.324 -13.014 1.00 0.00 66 GLU A CA 16
ATOM 22641 C C . GLU A 1 55 ? 7.279 17.270 -13.733 1.00 0.00 66 GLU A C 16
ATOM 22642 O O . GLU A 1 55 ? 6.094 17.469 -13.991 1.00 0.00 66 GLU A O 16
ATOM 22654 N N . ALA A 1 56 ? 7.917 16.152 -14.053 1.00 0.00 67 ALA A N 16
ATOM 22655 C CA . ALA A 1 56 ? 7.239 15.076 -14.774 1.00 0.00 67 ALA A CA 16
ATOM 22656 C C . ALA A 1 56 ? 6.033 14.554 -13.999 1.00 0.00 67 ALA A C 16
ATOM 22657 O O . ALA A 1 56 ? 4.928 14.468 -14.533 1.00 0.00 67 ALA A O 16
ATOM 22664 N N . VAL A 1 57 ? 6.252 14.216 -12.741 1.00 0.00 68 VAL A N 16
ATOM 22665 C CA . VAL A 1 57 ? 5.184 13.677 -11.899 1.00 0.00 68 VAL A CA 16
ATOM 22666 C C . VAL A 1 57 ? 4.138 14.729 -11.606 1.00 0.00 68 VAL A C 16
ATOM 22667 O O . VAL A 1 57 ? 3.001 14.396 -11.323 1.00 0.00 68 VAL A O 16
ATOM 22680 N N . PHE A 1 58 ? 4.558 15.987 -11.589 1.00 0.00 69 PHE A N 16
ATOM 22681 C CA . PHE A 1 58 ? 3.655 17.079 -11.291 1.00 0.00 69 PHE A CA 16
ATOM 22682 C C . PHE A 1 58 ? 2.864 17.449 -12.516 1.00 0.00 69 PHE A C 16
ATOM 22683 O O . PHE A 1 58 ? 1.638 17.393 -12.499 1.00 0.00 69 PHE A O 16
ATOM 22700 N N . ALA A 1 59 ? 3.563 17.912 -13.568 1.00 0.00 70 ALA A N 16
ATOM 22701 C CA . ALA A 1 59 ? 2.913 18.391 -14.798 1.00 0.00 70 ALA A CA 16
ATOM 22702 C C . ALA A 1 59 ? 1.715 17.537 -15.181 1.00 0.00 70 ALA A C 16
ATOM 22703 O O . ALA A 1 59 ? 0.728 18.043 -15.692 1.00 0.00 70 ALA A O 16
ATOM 22710 N N . LYS A 1 60 ? 1.791 16.261 -14.879 1.00 0.00 71 LYS A N 16
ATOM 22711 C CA . LYS A 1 60 ? 0.714 15.323 -15.135 1.00 0.00 71 LYS A CA 16
ATOM 22712 C C . LYS A 1 60 ? -0.624 15.786 -14.550 1.00 0.00 71 LYS A C 16
ATOM 22713 O O . LYS A 1 60 ? -1.646 15.143 -14.792 1.00 0.00 71 LYS A O 16
ATOM 22732 N N . TYR A 1 61 ? -0.573 16.825 -13.719 1.00 0.00 72 TYR A N 16
ATOM 22733 C CA . TYR A 1 61 ? -1.756 17.347 -13.059 1.00 0.00 72 TYR A CA 16
ATOM 22734 C C . TYR A 1 61 ? -2.168 18.692 -13.611 1.00 0.00 72 TYR A C 16
ATOM 22735 O O . TYR A 1 61 ? -3.251 19.170 -13.280 1.00 0.00 72 TYR A O 16
ATOM 22753 N N . ASP A 1 62 ? -1.338 19.275 -14.460 1.00 0.00 73 ASP A N 16
ATOM 22754 C CA . ASP A 1 62 ? -1.646 20.582 -15.060 1.00 0.00 73 ASP A CA 16
ATOM 22755 C C . ASP A 1 62 ? -2.412 20.371 -16.351 1.00 0.00 73 ASP A C 16
ATOM 22756 O O . ASP A 1 62 ? -1.976 20.796 -17.429 1.00 0.00 73 ASP A O 16
ATOM 22765 N N . VAL A 1 63 ? -3.564 19.721 -16.252 1.00 0.00 74 VAL A N 16
ATOM 22766 C CA . VAL A 1 63 ? -4.364 19.450 -17.440 1.00 0.00 74 VAL A CA 16
ATOM 22767 C C . VAL A 1 63 ? -4.625 20.731 -18.238 1.00 0.00 74 VAL A C 16
ATOM 22768 O O . VAL A 1 63 ? -4.530 20.730 -19.464 1.00 0.00 74 VAL A O 16
ATOM 22781 N N . ASP A 1 64 ? -5.014 21.792 -17.535 1.00 0.00 75 ASP A N 16
ATOM 22782 C CA . ASP A 1 64 ? -5.346 23.052 -18.196 1.00 0.00 75 ASP A CA 16
ATOM 22783 C C . ASP A 1 64 ? -4.076 23.804 -18.521 1.00 0.00 75 ASP A C 16
ATOM 22784 O O . ASP A 1 64 ? -4.096 24.751 -19.310 1.00 0.00 75 ASP A O 16
ATOM 22793 N N . GLY A 1 65 ? -2.960 23.390 -17.914 1.00 0.00 76 GLY A N 16
ATOM 22794 C CA . GLY A 1 65 ? -1.676 24.041 -18.162 1.00 0.00 76 GLY A CA 16
ATOM 22795 C C . GLY A 1 65 ? -1.635 25.424 -17.538 1.00 0.00 76 GLY A C 16
ATOM 22796 O O . GLY A 1 65 ? -0.733 26.217 -17.840 1.00 0.00 76 GLY A O 16
ATOM 22800 N N . ASP A 1 66 ? -2.629 25.726 -16.672 1.00 0.00 77 ASP A N 16
ATOM 22801 C CA . ASP A 1 66 ? -2.679 27.052 -16.047 1.00 0.00 77 ASP A CA 16
ATOM 22802 C C . ASP A 1 66 ? -1.739 27.112 -14.874 1.00 0.00 77 ASP A C 16
ATOM 22803 O O . ASP A 1 66 ? -1.445 28.205 -14.407 1.00 0.00 77 ASP A O 16
ATOM 22812 N N . ARG A 1 67 ? -1.281 25.943 -14.407 1.00 0.00 78 ARG A N 16
ATOM 22813 C CA . ARG A 1 67 ? -0.343 25.875 -13.288 1.00 0.00 78 ARG A CA 16
ATOM 22814 C C . ARG A 1 67 ? -0.977 26.324 -11.986 1.00 0.00 78 ARG A C 16
ATOM 22815 O O . ARG A 1 67 ? -0.282 26.868 -11.111 1.00 0.00 78 ARG A O 16
ATOM 22836 N N . VAL A 1 68 ? -2.276 26.089 -11.847 1.00 0.00 79 VAL A N 16
ATOM 22837 C CA . VAL A 1 68 ? -2.985 26.440 -10.620 1.00 0.00 79 VAL A CA 16
ATOM 22838 C C . VAL A 1 68 ? -3.920 25.317 -10.232 1.00 0.00 79 VAL A C 16
ATOM 22839 O O . VAL A 1 68 ? -4.840 24.990 -10.983 1.00 0.00 79 VAL A O 16
ATOM 22852 N N . LEU A 1 69 ? -3.688 24.743 -9.039 1.00 0.00 80 LEU A N 16
ATOM 22853 C CA . LEU A 1 69 ? -4.515 23.639 -8.544 1.00 0.00 80 LEU A CA 16
ATOM 22854 C C . LEU A 1 69 ? -4.898 23.839 -7.109 1.00 0.00 80 LEU A C 16
ATOM 22855 O O . LEU A 1 69 ? -4.081 23.597 -6.213 1.00 0.00 80 LEU A O 16
ATOM 22871 N N . ASP A 1 70 ? -6.133 24.254 -6.892 1.00 0.00 81 ASP A N 16
ATOM 22872 C CA . ASP A 1 70 ? -6.643 24.465 -5.538 1.00 0.00 81 ASP A CA 16
ATOM 22873 C C . ASP A 1 70 ? -7.483 23.279 -5.140 1.00 0.00 81 ASP A C 16
ATOM 22874 O O . ASP A 1 70 ? -7.488 22.266 -5.834 1.00 0.00 81 ASP A O 16
ATOM 22883 N N . ALA A 1 71 ? -8.239 23.418 -4.036 1.00 0.00 82 ALA A N 16
ATOM 22884 C CA . ALA A 1 71 ? -9.132 22.361 -3.561 1.00 0.00 82 ALA A CA 16
ATOM 22885 C C . ALA A 1 71 ? -9.941 21.749 -4.715 1.00 0.00 82 ALA A C 16
ATOM 22886 O O . ALA A 1 71 ? -10.481 20.658 -4.586 1.00 0.00 82 ALA A O 16
ATOM 22893 N N . GLU A 1 72 ? -10.012 22.476 -5.830 1.00 0.00 83 GLU A N 16
ATOM 22894 C CA . GLU A 1 72 ? -10.756 21.997 -6.987 1.00 0.00 83 GLU A CA 16
ATOM 22895 C C . GLU A 1 72 ? -10.077 20.794 -7.610 1.00 0.00 83 GLU A C 16
ATOM 22896 O O . GLU A 1 72 ? -10.653 19.709 -7.630 1.00 0.00 83 GLU A O 16
ATOM 22908 N N . GLU A 1 73 ? -8.861 20.984 -8.097 1.00 0.00 84 GLU A N 16
ATOM 22909 C CA . GLU A 1 73 ? -8.095 19.891 -8.702 1.00 0.00 84 GLU A CA 16
ATOM 22910 C C . GLU A 1 73 ? -7.308 19.134 -7.657 1.00 0.00 84 GLU A C 16
ATOM 22911 O O . GLU A 1 73 ? -6.922 17.979 -7.867 1.00 0.00 84 GLU A O 16
ATOM 22923 N N . GLN A 1 74 ? -7.036 19.798 -6.533 1.00 0.00 85 GLN A N 16
ATOM 22924 C CA . GLN A 1 74 ? -6.237 19.194 -5.485 1.00 0.00 85 GLN A CA 16
ATOM 22925 C C . GLN A 1 74 ? -6.914 17.947 -4.934 1.00 0.00 85 GLN A C 16
ATOM 22926 O O . GLN A 1 74 ? -6.253 16.944 -4.664 1.00 0.00 85 GLN A O 16
ATOM 22940 N N . MET A 1 75 ? -8.225 18.026 -4.730 1.00 0.00 86 MET A N 16
ATOM 22941 C CA . MET A 1 75 ? -8.966 16.895 -4.168 1.00 0.00 86 MET A CA 16
ATOM 22942 C C . MET A 1 75 ? -8.757 15.663 -5.016 1.00 0.00 86 MET A C 16
ATOM 22943 O O . MET A 1 75 ? -8.507 14.579 -4.491 1.00 0.00 86 MET A O 16
ATOM 22957 N N . LYS A 1 76 ? -8.861 15.830 -6.327 1.00 0.00 87 LYS A N 16
ATOM 22958 C CA . LYS A 1 76 ? -8.678 14.711 -7.230 1.00 0.00 87 LYS A CA 16
ATOM 22959 C C . LYS A 1 76 ? -7.283 14.118 -7.074 1.00 0.00 87 LYS A C 16
ATOM 22960 O O . LYS A 1 76 ? -7.104 12.898 -7.123 1.00 0.00 87 LYS A O 16
ATOM 22979 N N . MET A 1 77 ? -6.299 14.992 -6.891 1.00 0.00 88 MET A N 16
ATOM 22980 C CA . MET A 1 77 ? -4.926 14.545 -6.727 1.00 0.00 88 MET A CA 16
ATOM 22981 C C . MET A 1 77 ? -4.773 13.764 -5.427 1.00 0.00 88 MET A C 16
ATOM 22982 O O . MET A 1 77 ? -4.385 12.606 -5.433 1.00 0.00 88 MET A O 16
ATOM 22996 N N . ALA A 1 78 ? -5.079 14.413 -4.303 1.00 0.00 89 ALA A N 16
ATOM 22997 C CA . ALA A 1 78 ? -4.949 13.773 -2.993 1.00 0.00 89 ALA A CA 16
ATOM 22998 C C . ALA A 1 78 ? -5.718 12.458 -2.954 1.00 0.00 89 ALA A C 16
ATOM 22999 O O . ALA A 1 78 ? -5.319 11.516 -2.269 1.00 0.00 89 ALA A O 16
ATOM 23006 N N . HIS A 1 79 ? -6.827 12.405 -3.695 1.00 0.00 90 HIS A N 16
ATOM 23007 C CA . HIS A 1 79 ? -7.653 11.203 -3.730 1.00 0.00 90 HIS A CA 16
ATOM 23008 C C . HIS A 1 79 ? -6.877 10.043 -4.346 1.00 0.00 90 HIS A C 16
ATOM 23009 O O . HIS A 1 79 ? -6.925 8.920 -3.844 1.00 0.00 90 HIS A O 16
ATOM 23023 N N . ASP A 1 80 ? -6.202 10.314 -5.468 1.00 0.00 91 ASP A N 16
ATOM 23024 C CA . ASP A 1 80 ? -5.447 9.276 -6.168 1.00 0.00 91 ASP A CA 16
ATOM 23025 C C . ASP A 1 80 ? -4.280 8.797 -5.321 1.00 0.00 91 ASP A C 16
ATOM 23026 O O . ASP A 1 80 ? -3.939 7.616 -5.333 1.00 0.00 91 ASP A O 16
ATOM 23035 N N . LEU A 1 81 ? -3.686 9.717 -4.575 1.00 0.00 92 LEU A N 16
ATOM 23036 C CA . LEU A 1 81 ? -2.563 9.375 -3.708 1.00 0.00 92 LEU A CA 16
ATOM 23037 C C . LEU A 1 81 ? -2.987 8.506 -2.576 1.00 0.00 92 LEU A C 16
ATOM 23038 O O . LEU A 1 81 ? -2.205 7.673 -2.109 1.00 0.00 92 LEU A O 16
ATOM 23054 N N . GLU A 1 82 ? -4.191 8.718 -2.115 1.00 0.00 93 GLU A N 16
ATOM 23055 C CA . GLU A 1 82 ? -4.698 7.947 -0.996 1.00 0.00 93 GLU A CA 16
ATOM 23056 C C . GLU A 1 82 ? -5.022 6.527 -1.431 1.00 0.00 93 GLU A C 16
ATOM 23057 O O . GLU A 1 82 ? -4.714 5.563 -0.722 1.00 0.00 93 GLU A O 16
ATOM 23069 N N . GLY A 1 83 ? -5.671 6.403 -2.586 1.00 0.00 94 GLY A N 16
ATOM 23070 C CA . GLY A 1 83 ? -6.063 5.090 -3.104 1.00 0.00 94 GLY A CA 16
ATOM 23071 C C . GLY A 1 83 ? -4.828 4.298 -3.492 1.00 0.00 94 GLY A C 16
ATOM 23072 O O . GLY A 1 83 ? -4.662 3.143 -3.089 1.00 0.00 94 GLY A O 16
ATOM 23076 N N . GLN A 1 84 ? -3.948 4.927 -4.277 1.00 0.00 95 GLN A N 16
ATOM 23077 C CA . GLN A 1 84 ? -2.722 4.268 -4.710 1.00 0.00 95 GLN A CA 16
ATOM 23078 C C . GLN A 1 84 ? -1.942 3.750 -3.515 1.00 0.00 95 GLN A C 16
ATOM 23079 O O . GLN A 1 84 ? -1.350 2.679 -3.574 1.00 0.00 95 GLN A O 16
ATOM 23093 N N . LYS A 1 85 ? -1.944 4.525 -2.435 1.00 0.00 96 LYS A N 16
ATOM 23094 C CA . LYS A 1 85 ? -1.236 4.135 -1.235 1.00 0.00 96 LYS A CA 16
ATOM 23095 C C . LYS A 1 85 ? -1.838 2.867 -0.636 1.00 0.00 96 LYS A C 16
ATOM 23096 O O . LYS A 1 85 ? -1.121 1.985 -0.162 1.00 0.00 96 LYS A O 16
ATOM 23115 N N . SER A 1 86 ? -3.161 2.810 -0.610 1.00 0.00 97 SER A N 16
ATOM 23116 C CA . SER A 1 86 ? -3.860 1.667 -0.027 1.00 0.00 97 SER A CA 16
ATOM 23117 C C . SER A 1 86 ? -3.617 0.421 -0.867 1.00 0.00 97 SER A C 16
ATOM 23118 O O . SER A 1 86 ? -3.603 -0.695 -0.343 1.00 0.00 97 SER A O 16
ATOM 23126 N N . ASP A 1 87 ? -3.462 0.617 -2.177 1.00 0.00 98 ASP A N 16
ATOM 23127 C CA . ASP A 1 87 ? -3.271 -0.509 -3.095 1.00 0.00 98 ASP A CA 16
ATOM 23128 C C . ASP A 1 87 ? -1.965 -1.224 -2.804 1.00 0.00 98 ASP A C 16
ATOM 23129 O O . ASP A 1 87 ? -1.782 -2.372 -3.196 1.00 0.00 98 ASP A O 16
ATOM 23138 N N . LEU A 1 88 ? -1.071 -0.546 -2.103 1.00 0.00 99 LEU A N 16
ATOM 23139 C CA . LEU A 1 88 ? 0.222 -1.135 -1.747 1.00 0.00 99 LEU A CA 16
ATOM 23140 C C . LEU A 1 88 ? 0.042 -2.332 -0.859 1.00 0.00 99 LEU A C 16
ATOM 23141 O O . LEU A 1 88 ? 0.765 -3.314 -0.984 1.00 0.00 99 LEU A O 16
ATOM 23157 N N . ASN A 1 89 ? -0.917 -2.244 0.053 1.00 0.00 100 ASN A N 16
ATOM 23158 C CA . ASN A 1 89 ? -1.169 -3.340 0.984 1.00 0.00 100 ASN A CA 16
ATOM 23159 C C . ASN A 1 89 ? -1.428 -4.640 0.230 1.00 0.00 100 ASN A C 16
ATOM 23160 O O . ASN A 1 89 ? -0.787 -5.652 0.494 1.00 0.00 100 ASN A O 16
ATOM 23171 N N . ASN A 1 90 ? -2.368 -4.596 -0.714 1.00 0.00 101 ASN A N 16
ATOM 23172 C CA . ASN A 1 90 ? -2.709 -5.780 -1.497 1.00 0.00 101 ASN A CA 16
ATOM 23173 C C . ASN A 1 90 ? -1.579 -6.145 -2.444 1.00 0.00 101 ASN A C 16
ATOM 23174 O O . ASN A 1 90 ? -1.242 -7.324 -2.598 1.00 0.00 101 ASN A O 16
ATOM 23185 N N . GLN A 1 91 ? -1.021 -5.135 -3.102 1.00 0.00 102 GLN A N 16
ATOM 23186 C CA . GLN A 1 91 ? 0.037 -5.371 -4.071 1.00 0.00 102 GLN A CA 16
ATOM 23187 C C . GLN A 1 91 ? 1.243 -6.015 -3.412 1.00 0.00 102 GLN A C 16
ATOM 23188 O O . GLN A 1 91 ? 1.740 -7.048 -3.870 1.00 0.00 102 GLN A O 16
ATOM 23202 N N . LEU A 1 92 ? 1.708 -5.396 -2.342 1.00 0.00 103 LEU A N 16
ATOM 23203 C CA . LEU A 1 92 ? 2.858 -5.906 -1.628 1.00 0.00 103 LEU A CA 16
ATOM 23204 C C . LEU A 1 92 ? 2.449 -6.980 -0.644 1.00 0.00 103 LEU A C 16
ATOM 23205 O O . LEU A 1 92 ? 3.299 -7.522 0.074 1.00 0.00 103 LEU A O 16
ATOM 23221 N N . ALA A 1 93 ? 1.156 -7.271 -0.600 1.00 0.00 104 ALA A N 16
ATOM 23222 C CA . ALA A 1 93 ? 0.617 -8.282 0.324 1.00 0.00 104 ALA A CA 16
ATOM 23223 C C . ALA A 1 93 ? 1.315 -8.187 1.685 1.00 0.00 104 ALA A C 16
ATOM 23224 O O . ALA A 1 93 ? 1.202 -7.167 2.364 1.00 0.00 104 ALA A O 16
ATOM 23231 N N . GLU A 1 94 ? 2.065 -9.240 2.044 1.00 0.00 105 GLU A N 16
ATOM 23232 C CA . GLU A 1 94 ? 2.807 -9.268 3.294 1.00 0.00 105 GLU A CA 16
ATOM 23233 C C . GLU A 1 94 ? 4.240 -9.650 3.055 1.00 0.00 105 GLU A C 16
ATOM 23234 O O . GLU A 1 94 ? 5.137 -8.823 3.224 1.00 0.00 105 GLU A O 16
ATOM 23246 N N . LEU A 1 95 ? 4.468 -10.917 2.703 1.00 0.00 106 LEU A N 16
ATOM 23247 C CA . LEU A 1 95 ? 5.831 -11.405 2.481 1.00 0.00 106 LEU A CA 16
ATOM 23248 C C . LEU A 1 95 ? 6.712 -11.147 3.675 1.00 0.00 106 LEU A C 16
ATOM 23249 O O . LEU A 1 95 ? 6.280 -10.569 4.652 1.00 0.00 106 LEU A O 16
ATOM 23265 N N . GLU A 1 96 ? 7.959 -11.577 3.568 1.00 0.00 107 GLU A N 16
ATOM 23266 C CA . GLU A 1 96 ? 8.913 -11.373 4.653 1.00 0.00 107 GLU A CA 16
ATOM 23267 C C . GLU A 1 96 ? 9.289 -9.902 4.762 1.00 0.00 107 GLU A C 16
ATOM 23268 O O . GLU A 1 96 ? 8.935 -9.154 3.873 1.00 0.00 107 GLU A O 16
ATOM 23281 N N . GLY A 1 1 ? 6.924 -15.281 -19.298 1.00 0.00 12 GLY A N 17
ATOM 23282 C CA . GLY A 1 1 ? 6.525 -14.969 -17.897 1.00 0.00 12 GLY A CA 17
ATOM 23283 C C . GLY A 1 1 ? 7.773 -14.738 -17.052 1.00 0.00 12 GLY A C 17
ATOM 23284 O O . GLY A 1 1 ? 7.989 -15.417 -16.047 1.00 0.00 12 GLY A O 17
ATOM 23290 N N . GLY A 1 2 ? 8.597 -13.772 -17.470 1.00 0.00 13 GLY A N 17
ATOM 23291 C CA . GLY A 1 2 ? 9.832 -13.449 -16.748 1.00 0.00 13 GLY A CA 17
ATOM 23292 C C . GLY A 1 2 ? 10.565 -12.318 -17.444 1.00 0.00 13 GLY A C 17
ATOM 23293 O O . GLY A 1 2 ? 11.295 -12.548 -18.411 1.00 0.00 13 GLY A O 17
ATOM 23297 N N . LEU A 1 3 ? 10.376 -11.088 -16.953 1.00 0.00 14 LEU A N 17
ATOM 23298 C CA . LEU A 1 3 ? 11.035 -9.918 -17.545 1.00 0.00 14 LEU A CA 17
ATOM 23299 C C . LEU A 1 3 ? 10.996 -8.754 -16.583 1.00 0.00 14 LEU A C 17
ATOM 23300 O O . LEU A 1 3 ? 11.693 -7.754 -16.773 1.00 0.00 14 LEU A O 17
ATOM 23316 N N . VAL A 1 4 ? 10.150 -8.871 -15.564 1.00 0.00 15 VAL A N 17
ATOM 23317 C CA . VAL A 1 4 ? 9.988 -7.803 -14.591 1.00 0.00 15 VAL A CA 17
ATOM 23318 C C . VAL A 1 4 ? 11.355 -7.387 -13.996 1.00 0.00 15 VAL A C 17
ATOM 23319 O O . VAL A 1 4 ? 12.243 -8.242 -13.897 1.00 0.00 15 VAL A O 17
ATOM 23332 N N . PRO A 1 5 ? 11.545 -6.135 -13.570 1.00 0.00 16 PRO A N 17
ATOM 23333 C CA . PRO A 1 5 ? 12.834 -5.702 -12.922 1.00 0.00 16 PRO A CA 17
ATOM 23334 C C . PRO A 1 5 ? 13.260 -6.670 -11.793 1.00 0.00 16 PRO A C 17
ATOM 23335 O O . PRO A 1 5 ? 12.605 -7.683 -11.538 1.00 0.00 16 PRO A O 17
ATOM 23346 N N . ARG A 1 6 ? 14.341 -6.328 -11.105 1.00 0.00 17 ARG A N 17
ATOM 23347 C CA . ARG A 1 6 ? 14.843 -7.144 -9.992 1.00 0.00 17 ARG A CA 17
ATOM 23348 C C . ARG A 1 6 ? 13.782 -7.271 -8.888 1.00 0.00 17 ARG A C 17
ATOM 23349 O O . ARG A 1 6 ? 13.910 -8.099 -7.985 1.00 0.00 17 ARG A O 17
ATOM 23370 N N . GLY A 1 7 ? 12.746 -6.430 -8.975 1.00 0.00 18 GLY A N 17
ATOM 23371 C CA . GLY A 1 7 ? 11.664 -6.429 -7.985 1.00 0.00 18 GLY A CA 17
ATOM 23372 C C . GLY A 1 7 ? 12.162 -5.886 -6.651 1.00 0.00 18 GLY A C 17
ATOM 23373 O O . GLY A 1 7 ? 12.168 -6.596 -5.641 1.00 0.00 18 GLY A O 17
ATOM 23377 N N . SER A 1 8 ? 12.590 -4.615 -6.652 1.00 0.00 19 SER A N 17
ATOM 23378 C CA . SER A 1 8 ? 13.103 -3.962 -5.437 1.00 0.00 19 SER A CA 17
ATOM 23379 C C . SER A 1 8 ? 13.087 -2.443 -5.603 1.00 0.00 19 SER A C 17
ATOM 23380 O O . SER A 1 8 ? 13.006 -1.709 -4.618 1.00 0.00 19 SER A O 17
ATOM 23388 N N . HIS A 1 9 ? 13.174 -1.976 -6.856 1.00 0.00 20 HIS A N 17
ATOM 23389 C CA . HIS A 1 9 ? 13.177 -0.535 -7.146 1.00 0.00 20 HIS A CA 17
ATOM 23390 C C . HIS A 1 9 ? 11.842 0.097 -6.733 1.00 0.00 20 HIS A C 17
ATOM 23391 O O . HIS A 1 9 ? 11.759 1.304 -6.520 1.00 0.00 20 HIS A O 17
ATOM 23405 N N . MET A 1 10 ? 10.801 -0.738 -6.629 1.00 0.00 21 MET A N 17
ATOM 23406 C CA . MET A 1 10 ? 9.459 -0.271 -6.251 1.00 0.00 21 MET A CA 17
ATOM 23407 C C . MET A 1 10 ? 9.497 0.358 -4.859 1.00 0.00 21 MET A C 17
ATOM 23408 O O . MET A 1 10 ? 8.767 1.304 -4.588 1.00 0.00 21 MET A O 17
ATOM 23422 N N . ALA A 1 11 ? 10.350 -0.182 -3.981 1.00 0.00 22 ALA A N 17
ATOM 23423 C CA . ALA A 1 11 ? 10.485 0.331 -2.608 1.00 0.00 22 ALA A CA 17
ATOM 23424 C C . ALA A 1 11 ? 10.625 1.860 -2.618 1.00 0.00 22 ALA A C 17
ATOM 23425 O O . ALA A 1 11 ? 10.096 2.546 -1.754 1.00 0.00 22 ALA A O 17
ATOM 23432 N N . SER A 1 12 ? 11.346 2.384 -3.617 1.00 0.00 23 SER A N 17
ATOM 23433 C CA . SER A 1 12 ? 11.550 3.830 -3.744 1.00 0.00 23 SER A CA 17
ATOM 23434 C C . SER A 1 12 ? 10.208 4.546 -3.891 1.00 0.00 23 SER A C 17
ATOM 23435 O O . SER A 1 12 ? 9.993 5.587 -3.286 1.00 0.00 23 SER A O 17
ATOM 23443 N N . LYS A 1 13 ? 9.305 3.959 -4.694 1.00 0.00 24 LYS A N 17
ATOM 23444 C CA . LYS A 1 13 ? 7.971 4.540 -4.932 1.00 0.00 24 LYS A CA 17
ATOM 23445 C C . LYS A 1 13 ? 7.202 4.619 -3.632 1.00 0.00 24 LYS A C 17
ATOM 23446 O O . LYS A 1 13 ? 6.510 5.603 -3.365 1.00 0.00 24 LYS A O 17
ATOM 23465 N N . ARG A 1 14 ? 7.324 3.561 -2.824 1.00 0.00 25 ARG A N 17
ATOM 23466 C CA . ARG A 1 14 ? 6.627 3.515 -1.544 1.00 0.00 25 ARG A CA 17
ATOM 23467 C C . ARG A 1 14 ? 7.093 4.668 -0.655 1.00 0.00 25 ARG A C 17
ATOM 23468 O O . ARG A 1 14 ? 6.280 5.389 -0.067 1.00 0.00 25 ARG A O 17
ATOM 23489 N N . ASP A 1 15 ? 8.417 4.819 -0.560 1.00 0.00 26 ASP A N 17
ATOM 23490 C CA . ASP A 1 15 ? 9.020 5.865 0.264 1.00 0.00 26 ASP A CA 17
ATOM 23491 C C . ASP A 1 15 ? 8.740 7.230 -0.334 1.00 0.00 26 ASP A C 17
ATOM 23492 O O . ASP A 1 15 ? 8.570 8.207 0.388 1.00 0.00 26 ASP A O 17
ATOM 23501 N N . LYS A 1 16 ? 8.710 7.293 -1.666 1.00 0.00 27 LYS A N 17
ATOM 23502 C CA . LYS A 1 16 ? 8.483 8.560 -2.366 1.00 0.00 27 LYS A CA 17
ATOM 23503 C C . LYS A 1 16 ? 7.206 9.248 -1.874 1.00 0.00 27 LYS A C 17
ATOM 23504 O O . LYS A 1 16 ? 7.242 10.377 -1.403 1.00 0.00 27 LYS A O 17
ATOM 23523 N N . ILE A 1 17 ? 6.076 8.542 -1.997 1.00 0.00 28 ILE A N 17
ATOM 23524 C CA . ILE A 1 17 ? 4.779 9.089 -1.583 1.00 0.00 28 ILE A CA 17
ATOM 23525 C C . ILE A 1 17 ? 4.776 9.356 -0.080 1.00 0.00 28 ILE A C 17
ATOM 23526 O O . ILE A 1 17 ? 4.297 10.393 0.377 1.00 0.00 28 ILE A O 17
ATOM 23542 N N . ALA A 1 18 ? 5.293 8.387 0.681 1.00 0.00 29 ALA A N 17
ATOM 23543 C CA . ALA A 1 18 ? 5.326 8.489 2.146 1.00 0.00 29 ALA A CA 17
ATOM 23544 C C . ALA A 1 18 ? 6.003 9.790 2.587 1.00 0.00 29 ALA A C 17
ATOM 23545 O O . ALA A 1 18 ? 5.660 10.364 3.618 1.00 0.00 29 ALA A O 17
ATOM 23552 N N . ASP A 1 19 ? 6.980 10.236 1.787 1.00 0.00 30 ASP A N 17
ATOM 23553 C CA . ASP A 1 19 ? 7.735 11.463 2.074 1.00 0.00 30 ASP A CA 17
ATOM 23554 C C . ASP A 1 19 ? 7.003 12.714 1.557 1.00 0.00 30 ASP A C 17
ATOM 23555 O O . ASP A 1 19 ? 7.000 13.747 2.218 1.00 0.00 30 ASP A O 17
ATOM 23564 N N . ILE A 1 20 ? 6.378 12.598 0.380 1.00 0.00 31 ILE A N 17
ATOM 23565 C CA . ILE A 1 20 ? 5.630 13.719 -0.233 1.00 0.00 31 ILE A CA 17
ATOM 23566 C C . ILE A 1 20 ? 4.374 14.030 0.555 1.00 0.00 31 ILE A C 17
ATOM 23567 O O . ILE A 1 20 ? 4.003 15.196 0.710 1.00 0.00 31 ILE A O 17
ATOM 23583 N N . GLN A 1 21 ? 3.680 12.980 1.002 1.00 0.00 32 GLN A N 17
ATOM 23584 C CA . GLN A 1 21 ? 2.410 13.159 1.715 1.00 0.00 32 GLN A CA 17
ATOM 23585 C C . GLN A 1 21 ? 2.605 13.992 2.965 1.00 0.00 32 GLN A C 17
ATOM 23586 O O . GLN A 1 21 ? 2.030 15.061 3.086 1.00 0.00 32 GLN A O 17
ATOM 23600 N N . GLU A 1 22 ? 3.453 13.510 3.870 1.00 0.00 33 GLU A N 17
ATOM 23601 C CA . GLU A 1 22 ? 3.726 14.217 5.123 1.00 0.00 33 GLU A CA 17
ATOM 23602 C C . GLU A 1 22 ? 4.310 15.582 4.843 1.00 0.00 33 GLU A C 17
ATOM 23603 O O . GLU A 1 22 ? 3.785 16.579 5.323 1.00 0.00 33 GLU A O 17
ATOM 23615 N N . ALA A 1 23 ? 5.441 15.618 4.119 1.00 0.00 34 ALA A N 17
ATOM 23616 C CA . ALA A 1 23 ? 6.139 16.877 3.866 1.00 0.00 34 ALA A CA 17
ATOM 23617 C C . ALA A 1 23 ? 5.147 17.964 3.504 1.00 0.00 34 ALA A C 17
ATOM 23618 O O . ALA A 1 23 ? 5.047 18.921 4.236 1.00 0.00 34 ALA A O 17
ATOM 23625 N N . LEU A 1 24 ? 4.391 17.766 2.421 1.00 0.00 35 LEU A N 17
ATOM 23626 C CA . LEU A 1 24 ? 3.377 18.742 2.011 1.00 0.00 35 LEU A CA 17
ATOM 23627 C C . LEU A 1 24 ? 2.219 18.818 3.028 1.00 0.00 35 LEU A C 17
ATOM 23628 O O . LEU A 1 24 ? 1.893 19.893 3.533 1.00 0.00 35 LEU A O 17
ATOM 23644 N N . ALA A 1 25 ? 1.533 17.679 3.248 1.00 0.00 36 ALA A N 17
ATOM 23645 C CA . ALA A 1 25 ? 0.341 17.657 4.135 1.00 0.00 36 ALA A CA 17
ATOM 23646 C C . ALA A 1 25 ? 0.667 18.346 5.453 1.00 0.00 36 ALA A C 17
ATOM 23647 O O . ALA A 1 25 ? 0.048 19.342 5.834 1.00 0.00 36 ALA A O 17
ATOM 23654 N N . HIS A 1 26 ? 1.685 17.809 6.116 1.00 0.00 37 HIS A N 17
ATOM 23655 C CA . HIS A 1 26 ? 2.177 18.351 7.374 1.00 0.00 37 HIS A CA 17
ATOM 23656 C C . HIS A 1 26 ? 3.004 19.616 7.099 1.00 0.00 37 HIS A C 17
ATOM 23657 O O . HIS A 1 26 ? 3.839 19.977 7.931 1.00 0.00 37 HIS A O 17
ATOM 23671 N N . ALA A 1 27 ? 2.777 20.308 5.941 1.00 0.00 38 ALA A N 17
ATOM 23672 C CA . ALA A 1 27 ? 3.538 21.550 5.638 1.00 0.00 38 ALA A CA 17
ATOM 23673 C C . ALA A 1 27 ? 2.665 22.765 5.798 1.00 0.00 38 ALA A C 17
ATOM 23674 O O . ALA A 1 27 ? 3.025 23.629 6.591 1.00 0.00 38 ALA A O 17
ATOM 23681 N N . ASP A 1 28 ? 1.505 22.796 5.044 1.00 0.00 39 ASP A N 17
ATOM 23682 C CA . ASP A 1 28 ? 0.518 23.940 5.027 1.00 0.00 39 ASP A CA 17
ATOM 23683 C C . ASP A 1 28 ? 1.059 25.155 5.811 1.00 0.00 39 ASP A C 17
ATOM 23684 O O . ASP A 1 28 ? 0.377 25.733 6.658 1.00 0.00 39 ASP A O 17
ATOM 23693 N N . ALA A 1 29 ? 2.351 25.445 5.574 1.00 0.00 40 ALA A N 17
ATOM 23694 C CA . ALA A 1 29 ? 3.075 26.474 6.308 1.00 0.00 40 ALA A CA 17
ATOM 23695 C C . ALA A 1 29 ? 2.461 27.823 6.067 1.00 0.00 40 ALA A C 17
ATOM 23696 O O . ALA A 1 29 ? 2.134 28.544 7.015 1.00 0.00 40 ALA A O 17
ATOM 23703 N N . ASN A 1 30 ? 2.311 28.166 4.787 1.00 0.00 41 ASN A N 17
ATOM 23704 C CA . ASN A 1 30 ? 1.743 29.458 4.436 1.00 0.00 41 ASN A CA 17
ATOM 23705 C C . ASN A 1 30 ? 0.221 29.387 4.486 1.00 0.00 41 ASN A C 17
ATOM 23706 O O . ASN A 1 30 ? -0.438 30.424 4.538 1.00 0.00 41 ASN A O 17
ATOM 23717 N N . ALA A 1 31 ? -0.345 28.159 4.478 1.00 0.00 42 ALA A N 17
ATOM 23718 C CA . ALA A 1 31 ? -1.811 27.980 4.526 1.00 0.00 42 ALA A CA 17
ATOM 23719 C C . ALA A 1 31 ? -2.522 28.914 3.516 1.00 0.00 42 ALA A C 17
ATOM 23720 O O . ALA A 1 31 ? -3.363 29.731 3.900 1.00 0.00 42 ALA A O 17
ATOM 23727 N N . ASP A 1 32 ? -2.166 28.786 2.222 1.00 0.00 43 ASP A N 17
ATOM 23728 C CA . ASP A 1 32 ? -2.753 29.625 1.140 1.00 0.00 43 ASP A CA 17
ATOM 23729 C C . ASP A 1 32 ? -3.733 28.816 0.304 1.00 0.00 43 ASP A C 17
ATOM 23730 O O . ASP A 1 32 ? -4.425 29.373 -0.542 1.00 0.00 43 ASP A O 17
ATOM 23739 N N . GLN A 1 33 ? -3.754 27.505 0.539 1.00 0.00 44 GLN A N 17
ATOM 23740 C CA . GLN A 1 33 ? -4.622 26.562 -0.171 1.00 0.00 44 GLN A CA 17
ATOM 23741 C C . GLN A 1 33 ? -4.275 26.501 -1.662 1.00 0.00 44 GLN A C 17
ATOM 23742 O O . GLN A 1 33 ? -4.963 25.825 -2.430 1.00 0.00 44 GLN A O 17
ATOM 23756 N N . HIS A 1 34 ? -3.204 27.200 -2.055 1.00 0.00 45 HIS A N 17
ATOM 23757 C CA . HIS A 1 34 ? -2.724 27.229 -3.454 1.00 0.00 45 HIS A CA 17
ATOM 23758 C C . HIS A 1 34 ? -1.257 26.858 -3.436 1.00 0.00 45 HIS A C 17
ATOM 23759 O O . HIS A 1 34 ? -0.516 27.317 -2.563 1.00 0.00 45 HIS A O 17
ATOM 23773 N N . LEU A 1 35 ? -0.846 26.008 -4.387 1.00 0.00 46 LEU A N 17
ATOM 23774 C CA . LEU A 1 35 ? 0.541 25.529 -4.467 1.00 0.00 46 LEU A CA 17
ATOM 23775 C C . LEU A 1 35 ? 1.217 25.997 -5.738 1.00 0.00 46 LEU A C 17
ATOM 23776 O O . LEU A 1 35 ? 1.306 25.268 -6.728 1.00 0.00 46 LEU A O 17
ATOM 23792 N N . ASP A 1 36 ? 1.742 27.229 -5.681 1.00 0.00 47 ASP A N 17
ATOM 23793 C CA . ASP A 1 36 ? 2.474 27.794 -6.795 1.00 0.00 47 ASP A CA 17
ATOM 23794 C C . ASP A 1 36 ? 3.714 26.930 -7.018 1.00 0.00 47 ASP A C 17
ATOM 23795 O O . ASP A 1 36 ? 4.140 26.217 -6.106 1.00 0.00 47 ASP A O 17
ATOM 23804 N N . PHE A 1 37 ? 4.248 26.972 -8.230 1.00 0.00 48 PHE A N 17
ATOM 23805 C CA . PHE A 1 37 ? 5.411 26.169 -8.595 1.00 0.00 48 PHE A CA 17
ATOM 23806 C C . PHE A 1 37 ? 6.522 26.238 -7.532 1.00 0.00 48 PHE A C 17
ATOM 23807 O O . PHE A 1 37 ? 7.120 25.220 -7.208 1.00 0.00 48 PHE A O 17
ATOM 23824 N N . ASP A 1 38 ? 6.798 27.441 -7.018 1.00 0.00 49 ASP A N 17
ATOM 23825 C CA . ASP A 1 38 ? 7.854 27.631 -6.017 1.00 0.00 49 ASP A CA 17
ATOM 23826 C C . ASP A 1 38 ? 7.657 26.698 -4.818 1.00 0.00 49 ASP A C 17
ATOM 23827 O O . ASP A 1 38 ? 8.548 25.929 -4.465 1.00 0.00 49 ASP A O 17
ATOM 23836 N N . GLU A 1 39 ? 6.476 26.780 -4.207 1.00 0.00 50 GLU A N 17
ATOM 23837 C CA . GLU A 1 39 ? 6.154 25.953 -3.040 1.00 0.00 50 GLU A CA 17
ATOM 23838 C C . GLU A 1 39 ? 6.304 24.474 -3.383 1.00 0.00 50 GLU A C 17
ATOM 23839 O O . GLU A 1 39 ? 6.936 23.725 -2.648 1.00 0.00 50 GLU A O 17
ATOM 23851 N N . TRP A 1 40 ? 5.732 24.066 -4.519 1.00 0.00 51 TRP A N 17
ATOM 23852 C CA . TRP A 1 40 ? 5.810 22.669 -4.951 1.00 0.00 51 TRP A CA 17
ATOM 23853 C C . TRP A 1 40 ? 7.268 22.259 -5.159 1.00 0.00 51 TRP A C 17
ATOM 23854 O O . TRP A 1 40 ? 7.743 21.275 -4.584 1.00 0.00 51 TRP A O 17
ATOM 23875 N N . ARG A 1 41 ? 7.949 23.006 -6.027 1.00 0.00 52 ARG A N 17
ATOM 23876 C CA . ARG A 1 41 ? 9.338 22.718 -6.372 1.00 0.00 52 ARG A CA 17
ATOM 23877 C C . ARG A 1 41 ? 10.205 22.550 -5.121 1.00 0.00 52 ARG A C 17
ATOM 23878 O O . ARG A 1 41 ? 10.838 21.541 -4.959 1.00 0.00 52 ARG A O 17
ATOM 23899 N N . GLN A 1 42 ? 10.168 23.551 -4.242 1.00 0.00 53 GLN A N 17
ATOM 23900 C CA . GLN A 1 42 ? 10.959 23.540 -3.003 1.00 0.00 53 GLN A CA 17
ATOM 23901 C C . GLN A 1 42 ? 10.528 22.427 -2.050 1.00 0.00 53 GLN A C 17
ATOM 23902 O O . GLN A 1 42 ? 11.371 21.765 -1.426 1.00 0.00 53 GLN A O 17
ATOM 23916 N N . GLU A 1 43 ? 9.206 22.240 -1.922 1.00 0.00 54 GLU A N 17
ATOM 23917 C CA . GLU A 1 43 ? 8.661 21.232 -1.005 1.00 0.00 54 GLU A CA 17
ATOM 23918 C C . GLU A 1 43 ? 9.129 19.830 -1.384 1.00 0.00 54 GLU A C 17
ATOM 23919 O O . GLU A 1 43 ? 9.701 19.121 -0.562 1.00 0.00 54 GLU A O 17
ATOM 23931 N N . LEU A 1 44 ? 8.860 19.444 -2.628 1.00 0.00 55 LEU A N 17
ATOM 23932 C CA . LEU A 1 44 ? 9.226 18.109 -3.126 1.00 0.00 55 LEU A CA 17
ATOM 23933 C C . LEU A 1 44 ? 10.716 17.987 -3.336 1.00 0.00 55 LEU A C 17
ATOM 23934 O O . LEU A 1 44 ? 11.264 16.905 -3.297 1.00 0.00 55 LEU A O 17
ATOM 23950 N N . LYS A 1 45 ? 11.372 19.083 -3.614 1.00 0.00 56 LYS A N 17
ATOM 23951 C CA . LYS A 1 45 ? 12.820 19.055 -3.881 1.00 0.00 56 LYS A CA 17
ATOM 23952 C C . LYS A 1 45 ? 13.603 18.397 -2.752 1.00 0.00 56 LYS A C 17
ATOM 23953 O O . LYS A 1 45 ? 14.444 17.522 -3.000 1.00 0.00 56 LYS A O 17
ATOM 23972 N N . CYS A 1 46 ? 13.333 18.831 -1.525 1.00 0.00 57 CYS A N 17
ATOM 23973 C CA . CYS A 1 46 ? 14.043 18.308 -0.361 1.00 0.00 57 CYS A CA 17
ATOM 23974 C C . CYS A 1 46 ? 13.884 16.785 -0.222 1.00 0.00 57 CYS A C 17
ATOM 23975 O O . CYS A 1 46 ? 14.537 16.168 0.616 1.00 0.00 57 CYS A O 17
ATOM 23983 N N . ARG A 1 47 ? 12.998 16.181 -1.047 1.00 0.00 58 ARG A N 17
ATOM 23984 C CA . ARG A 1 47 ? 12.744 14.722 -1.000 1.00 0.00 58 ARG A CA 17
ATOM 23985 C C . ARG A 1 47 ? 13.738 13.984 -1.898 1.00 0.00 58 ARG A C 17
ATOM 23986 O O . ARG A 1 47 ? 13.538 12.815 -2.230 1.00 0.00 58 ARG A O 17
ATOM 24007 N N . GLY A 1 48 ? 14.818 14.671 -2.282 1.00 0.00 59 GLY A N 17
ATOM 24008 C CA . GLY A 1 48 ? 15.856 14.070 -3.128 1.00 0.00 59 GLY A CA 17
ATOM 24009 C C . GLY A 1 48 ? 15.463 14.111 -4.595 1.00 0.00 59 GLY A C 17
ATOM 24010 O O . GLY A 1 48 ? 16.055 13.408 -5.413 1.00 0.00 59 GLY A O 17
ATOM 24014 N N . HIS A 1 49 ? 14.458 14.944 -4.929 1.00 0.00 60 HIS A N 17
ATOM 24015 C CA . HIS A 1 49 ? 13.976 15.092 -6.324 1.00 0.00 60 HIS A CA 17
ATOM 24016 C C . HIS A 1 49 ? 14.545 16.376 -6.904 1.00 0.00 60 HIS A C 17
ATOM 24017 O O . HIS A 1 49 ? 14.712 17.341 -6.180 1.00 0.00 60 HIS A O 17
ATOM 24031 N N . ALA A 1 50 ? 14.852 16.378 -8.204 1.00 0.00 61 ALA A N 17
ATOM 24032 C CA . ALA A 1 50 ? 15.416 17.556 -8.887 1.00 0.00 61 ALA A CA 17
ATOM 24033 C C . ALA A 1 50 ? 14.288 18.383 -9.508 1.00 0.00 61 ALA A C 17
ATOM 24034 O O . ALA A 1 50 ? 13.184 17.877 -9.747 1.00 0.00 61 ALA A O 17
ATOM 24041 N N . ASP A 1 51 ? 14.580 19.657 -9.782 1.00 0.00 62 ASP A N 17
ATOM 24042 C CA . ASP A 1 51 ? 13.608 20.570 -10.393 1.00 0.00 62 ASP A CA 17
ATOM 24043 C C . ASP A 1 51 ? 13.328 20.153 -11.840 1.00 0.00 62 ASP A C 17
ATOM 24044 O O . ASP A 1 51 ? 12.313 20.522 -12.400 1.00 0.00 62 ASP A O 17
ATOM 24053 N N . ALA A 1 52 ? 14.262 19.419 -12.445 1.00 0.00 63 ALA A N 17
ATOM 24054 C CA . ALA A 1 52 ? 14.117 18.972 -13.845 1.00 0.00 63 ALA A CA 17
ATOM 24055 C C . ALA A 1 52 ? 13.107 17.821 -13.944 1.00 0.00 63 ALA A C 17
ATOM 24056 O O . ALA A 1 52 ? 12.210 17.824 -14.791 1.00 0.00 63 ALA A O 17
ATOM 24063 N N . ASP A 1 53 ? 13.268 16.836 -13.055 1.00 0.00 64 ASP A N 17
ATOM 24064 C CA . ASP A 1 53 ? 12.393 15.653 -13.028 1.00 0.00 64 ASP A CA 17
ATOM 24065 C C . ASP A 1 53 ? 10.996 16.015 -12.564 1.00 0.00 64 ASP A C 17
ATOM 24066 O O . ASP A 1 53 ? 10.032 15.309 -12.866 1.00 0.00 64 ASP A O 17
ATOM 24075 N N . ILE A 1 54 ? 10.889 17.102 -11.797 1.00 0.00 65 ILE A N 17
ATOM 24076 C CA . ILE A 1 54 ? 9.595 17.540 -11.251 1.00 0.00 65 ILE A CA 17
ATOM 24077 C C . ILE A 1 54 ? 8.521 17.650 -12.350 1.00 0.00 65 ILE A C 17
ATOM 24078 O O . ILE A 1 54 ? 7.319 17.576 -12.087 1.00 0.00 65 ILE A O 17
ATOM 24094 N N . GLU A 1 55 ? 8.993 17.866 -13.577 1.00 0.00 66 GLU A N 17
ATOM 24095 C CA . GLU A 1 55 ? 8.107 18.038 -14.730 1.00 0.00 66 GLU A CA 17
ATOM 24096 C C . GLU A 1 55 ? 7.326 16.747 -15.019 1.00 0.00 66 GLU A C 17
ATOM 24097 O O . GLU A 1 55 ? 6.201 16.779 -15.532 1.00 0.00 66 GLU A O 17
ATOM 24109 N N . ALA A 1 56 ? 7.956 15.615 -14.681 1.00 0.00 67 ALA A N 17
ATOM 24110 C CA . ALA A 1 56 ? 7.365 14.288 -14.911 1.00 0.00 67 ALA A CA 17
ATOM 24111 C C . ALA A 1 56 ? 6.149 14.046 -14.009 1.00 0.00 67 ALA A C 17
ATOM 24112 O O . ALA A 1 56 ? 5.062 13.718 -14.488 1.00 0.00 67 ALA A O 17
ATOM 24119 N N . VAL A 1 57 ? 6.349 14.211 -12.695 1.00 0.00 68 VAL A N 17
ATOM 24120 C CA . VAL A 1 57 ? 5.282 14.002 -11.706 1.00 0.00 68 VAL A CA 17
ATOM 24121 C C . VAL A 1 57 ? 4.177 15.033 -11.886 1.00 0.00 68 VAL A C 17
ATOM 24122 O O . VAL A 1 57 ? 3.053 14.826 -11.448 1.00 0.00 68 VAL A O 17
ATOM 24135 N N . PHE A 1 58 ? 4.519 16.180 -12.482 1.00 0.00 69 PHE A N 17
ATOM 24136 C CA . PHE A 1 58 ? 3.543 17.269 -12.669 1.00 0.00 69 PHE A CA 17
ATOM 24137 C C . PHE A 1 58 ? 2.410 16.831 -13.594 1.00 0.00 69 PHE A C 17
ATOM 24138 O O . PHE A 1 58 ? 1.260 16.709 -13.173 1.00 0.00 69 PHE A O 17
ATOM 24155 N N . ALA A 1 59 ? 2.766 16.578 -14.857 1.00 0.00 70 ALA A N 17
ATOM 24156 C CA . ALA A 1 59 ? 1.801 16.155 -15.876 1.00 0.00 70 ALA A CA 17
ATOM 24157 C C . ALA A 1 59 ? 1.010 14.936 -15.423 1.00 0.00 70 ALA A C 17
ATOM 24158 O O . ALA A 1 59 ? -0.016 14.600 -16.017 1.00 0.00 70 ALA A O 17
ATOM 24165 N N . LYS A 1 60 ? 1.530 14.247 -14.392 1.00 0.00 71 LYS A N 17
ATOM 24166 C CA . LYS A 1 60 ? 0.879 13.021 -13.918 1.00 0.00 71 LYS A CA 17
ATOM 24167 C C . LYS A 1 60 ? -0.607 13.291 -13.606 1.00 0.00 71 LYS A C 17
ATOM 24168 O O . LYS A 1 60 ? -1.483 12.657 -14.191 1.00 0.00 71 LYS A O 17
ATOM 24187 N N . TYR A 1 61 ? -0.871 14.260 -12.701 1.00 0.00 72 TYR A N 17
ATOM 24188 C CA . TYR A 1 61 ? -2.257 14.636 -12.341 1.00 0.00 72 TYR A CA 17
ATOM 24189 C C . TYR A 1 61 ? -2.605 15.933 -13.045 1.00 0.00 72 TYR A C 17
ATOM 24190 O O . TYR A 1 61 ? -3.726 16.084 -13.518 1.00 0.00 72 TYR A O 17
ATOM 24208 N N . ASP A 1 62 ? -1.655 16.882 -13.043 1.00 0.00 73 ASP A N 17
ATOM 24209 C CA . ASP A 1 62 ? -1.877 18.207 -13.649 1.00 0.00 73 ASP A CA 17
ATOM 24210 C C . ASP A 1 62 ? -2.149 18.078 -15.158 1.00 0.00 73 ASP A C 17
ATOM 24211 O O . ASP A 1 62 ? -1.355 18.522 -15.995 1.00 0.00 73 ASP A O 17
ATOM 24220 N N . VAL A 1 63 ? -3.281 17.472 -15.490 1.00 0.00 74 VAL A N 17
ATOM 24221 C CA . VAL A 1 63 ? -3.691 17.290 -16.881 1.00 0.00 74 VAL A CA 17
ATOM 24222 C C . VAL A 1 63 ? -4.111 18.633 -17.464 1.00 0.00 74 VAL A C 17
ATOM 24223 O O . VAL A 1 63 ? -4.295 18.764 -18.672 1.00 0.00 74 VAL A O 17
ATOM 24236 N N . ASP A 1 64 ? -4.244 19.641 -16.589 1.00 0.00 75 ASP A N 17
ATOM 24237 C CA . ASP A 1 64 ? -4.651 20.976 -17.024 1.00 0.00 75 ASP A CA 17
ATOM 24238 C C . ASP A 1 64 ? -3.522 21.617 -17.828 1.00 0.00 75 ASP A C 17
ATOM 24239 O O . ASP A 1 64 ? -3.741 22.611 -18.521 1.00 0.00 75 ASP A O 17
ATOM 24248 N N . GLY A 1 65 ? -2.312 21.034 -17.748 1.00 0.00 76 GLY A N 17
ATOM 24249 C CA . GLY A 1 65 ? -1.156 21.550 -18.488 1.00 0.00 76 GLY A CA 17
ATOM 24250 C C . GLY A 1 65 ? -0.786 22.963 -18.038 1.00 0.00 76 GLY A C 17
ATOM 24251 O O . GLY A 1 65 ? 0.120 23.581 -18.594 1.00 0.00 76 GLY A O 17
ATOM 24255 N N . ASP A 1 66 ? -1.502 23.467 -17.022 1.00 0.00 77 ASP A N 17
ATOM 24256 C CA . ASP A 1 66 ? -1.268 24.818 -16.475 1.00 0.00 77 ASP A CA 17
ATOM 24257 C C . ASP A 1 66 ? -0.171 24.773 -15.410 1.00 0.00 77 ASP A C 17
ATOM 24258 O O . ASP A 1 66 ? 0.170 25.798 -14.832 1.00 0.00 77 ASP A O 17
ATOM 24267 N N . ARG A 1 67 ? 0.357 23.567 -15.157 1.00 0.00 78 ARG A N 17
ATOM 24268 C CA . ARG A 1 67 ? 1.406 23.348 -14.153 1.00 0.00 78 ARG A CA 17
ATOM 24269 C C . ARG A 1 67 ? 0.948 23.848 -12.785 1.00 0.00 78 ARG A C 17
ATOM 24270 O O . ARG A 1 67 ? 1.768 24.106 -11.902 1.00 0.00 78 ARG A O 17
ATOM 24291 N N . VAL A 1 68 ? -0.371 24.005 -12.633 1.00 0.00 79 VAL A N 17
ATOM 24292 C CA . VAL A 1 68 ? -0.977 24.496 -11.383 1.00 0.00 79 VAL A CA 17
ATOM 24293 C C . VAL A 1 68 ? -2.333 23.818 -11.174 1.00 0.00 79 VAL A C 17
ATOM 24294 O O . VAL A 1 68 ? -3.016 23.430 -12.113 1.00 0.00 79 VAL A O 17
ATOM 24307 N N . LEU A 1 69 ? -2.690 23.668 -9.906 1.00 0.00 80 LEU A N 17
ATOM 24308 C CA . LEU A 1 69 ? -3.935 23.031 -9.479 1.00 0.00 80 LEU A CA 17
ATOM 24309 C C . LEU A 1 69 ? -4.470 23.814 -8.270 1.00 0.00 80 LEU A C 17
ATOM 24310 O O . LEU A 1 69 ? -3.696 24.260 -7.423 1.00 0.00 80 LEU A O 17
ATOM 24326 N N . ASP A 1 70 ? -5.789 24.000 -8.200 1.00 0.00 81 ASP A N 17
ATOM 24327 C CA . ASP A 1 70 ? -6.418 24.745 -7.106 1.00 0.00 81 ASP A CA 17
ATOM 24328 C C . ASP A 1 70 ? -6.575 23.844 -5.877 1.00 0.00 81 ASP A C 17
ATOM 24329 O O . ASP A 1 70 ? -6.084 22.712 -5.847 1.00 0.00 81 ASP A O 17
ATOM 24338 N N . ALA A 1 71 ? -7.266 24.369 -4.869 1.00 0.00 82 ALA A N 17
ATOM 24339 C CA . ALA A 1 71 ? -7.504 23.655 -3.611 1.00 0.00 82 ALA A CA 17
ATOM 24340 C C . ALA A 1 71 ? -8.249 22.332 -3.835 1.00 0.00 82 ALA A C 17
ATOM 24341 O O . ALA A 1 71 ? -8.009 21.341 -3.134 1.00 0.00 82 ALA A O 17
ATOM 24348 N N . GLU A 1 72 ? -9.170 22.328 -4.803 1.00 0.00 83 GLU A N 17
ATOM 24349 C CA . GLU A 1 72 ? -9.978 21.142 -5.108 1.00 0.00 83 GLU A CA 17
ATOM 24350 C C . GLU A 1 72 ? -9.135 20.063 -5.782 1.00 0.00 83 GLU A C 17
ATOM 24351 O O . GLU A 1 72 ? -9.052 18.938 -5.290 1.00 0.00 83 GLU A O 17
ATOM 24363 N N . GLU A 1 73 ? -8.515 20.409 -6.920 1.00 0.00 84 GLU A N 17
ATOM 24364 C CA . GLU A 1 73 ? -7.680 19.456 -7.671 1.00 0.00 84 GLU A CA 17
ATOM 24365 C C . GLU A 1 73 ? -6.665 18.812 -6.729 1.00 0.00 84 GLU A C 17
ATOM 24366 O O . GLU A 1 73 ? -6.271 17.659 -6.921 1.00 0.00 84 GLU A O 17
ATOM 24378 N N . GLN A 1 74 ? -6.273 19.561 -5.686 1.00 0.00 85 GLN A N 17
ATOM 24379 C CA . GLN A 1 74 ? -5.334 19.040 -4.693 1.00 0.00 85 GLN A CA 17
ATOM 24380 C C . GLN A 1 74 ? -5.992 17.902 -3.912 1.00 0.00 85 GLN A C 17
ATOM 24381 O O . GLN A 1 74 ? -5.382 16.860 -3.682 1.00 0.00 85 GLN A O 17
ATOM 24395 N N . MET A 1 75 ? -7.246 18.127 -3.486 1.00 0.00 86 MET A N 17
ATOM 24396 C CA . MET A 1 75 ? -7.981 17.112 -2.711 1.00 0.00 86 MET A CA 17
ATOM 24397 C C . MET A 1 75 ? -7.960 15.780 -3.456 1.00 0.00 86 MET A C 17
ATOM 24398 O O . MET A 1 75 ? -7.690 14.730 -2.873 1.00 0.00 86 MET A O 17
ATOM 24412 N N . LYS A 1 76 ? -8.237 15.854 -4.759 1.00 0.00 87 LYS A N 17
ATOM 24413 C CA . LYS A 1 76 ? -8.249 14.667 -5.611 1.00 0.00 87 LYS A CA 17
ATOM 24414 C C . LYS A 1 76 ? -6.841 14.067 -5.709 1.00 0.00 87 LYS A C 17
ATOM 24415 O O . LYS A 1 76 ? -6.678 12.850 -5.791 1.00 0.00 87 LYS A O 17
ATOM 24434 N N . MET A 1 77 ? -5.831 14.948 -5.729 1.00 0.00 88 MET A N 17
ATOM 24435 C CA . MET A 1 77 ? -4.429 14.510 -5.844 1.00 0.00 88 MET A CA 17
ATOM 24436 C C . MET A 1 77 ? -4.060 13.613 -4.659 1.00 0.00 88 MET A C 17
ATOM 24437 O O . MET A 1 77 ? -3.684 12.453 -4.831 1.00 0.00 88 MET A O 17
ATOM 24451 N N . ALA A 1 78 ? -4.179 14.175 -3.447 1.00 0.00 89 ALA A N 17
ATOM 24452 C CA . ALA A 1 78 ? -3.856 13.440 -2.214 1.00 0.00 89 ALA A CA 17
ATOM 24453 C C . ALA A 1 78 ? -4.627 12.121 -2.150 1.00 0.00 89 ALA A C 17
ATOM 24454 O O . ALA A 1 78 ? -4.096 11.103 -1.730 1.00 0.00 89 ALA A O 17
ATOM 24461 N N . HIS A 1 79 ? -5.886 12.154 -2.587 1.00 0.00 90 HIS A N 17
ATOM 24462 C CA . HIS A 1 79 ? -6.745 10.955 -2.586 1.00 0.00 90 HIS A CA 17
ATOM 24463 C C . HIS A 1 79 ? -6.142 9.846 -3.459 1.00 0.00 90 HIS A C 17
ATOM 24464 O O . HIS A 1 79 ? -6.074 8.689 -3.036 1.00 0.00 90 HIS A O 17
ATOM 24478 N N . ASP A 1 80 ? -5.736 10.194 -4.685 1.00 0.00 91 ASP A N 17
ATOM 24479 C CA . ASP A 1 80 ? -5.175 9.207 -5.615 1.00 0.00 91 ASP A CA 17
ATOM 24480 C C . ASP A 1 80 ? -3.918 8.554 -5.029 1.00 0.00 91 ASP A C 17
ATOM 24481 O O . ASP A 1 80 ? -3.667 7.368 -5.239 1.00 0.00 91 ASP A O 17
ATOM 24490 N N . LEU A 1 81 ? -3.143 9.348 -4.284 1.00 0.00 92 LEU A N 17
ATOM 24491 C CA . LEU A 1 81 ? -1.911 8.862 -3.647 1.00 0.00 92 LEU A CA 17
ATOM 24492 C C . LEU A 1 81 ? -2.238 7.851 -2.543 1.00 0.00 92 LEU A C 17
ATOM 24493 O O . LEU A 1 81 ? -1.570 6.814 -2.418 1.00 0.00 92 LEU A O 17
ATOM 24509 N N . GLU A 1 82 ? -3.274 8.145 -1.754 1.00 0.00 93 GLU A N 17
ATOM 24510 C CA . GLU A 1 82 ? -3.693 7.249 -0.668 1.00 0.00 93 GLU A CA 17
ATOM 24511 C C . GLU A 1 82 ? -4.118 5.897 -1.249 1.00 0.00 93 GLU A C 17
ATOM 24512 O O . GLU A 1 82 ? -3.806 4.852 -0.679 1.00 0.00 93 GLU A O 17
ATOM 24524 N N . GLY A 1 83 ? -4.822 5.925 -2.387 1.00 0.00 94 GLY A N 17
ATOM 24525 C CA . GLY A 1 83 ? -5.267 4.694 -3.043 1.00 0.00 94 GLY A CA 17
ATOM 24526 C C . GLY A 1 83 ? -4.073 3.912 -3.581 1.00 0.00 94 GLY A C 17
ATOM 24527 O O . GLY A 1 83 ? -3.959 2.712 -3.352 1.00 0.00 94 GLY A O 17
ATOM 24531 N N . GLN A 1 84 ? -3.195 4.609 -4.321 1.00 0.00 95 GLN A N 17
ATOM 24532 C CA . GLN A 1 84 ? -2.001 3.978 -4.926 1.00 0.00 95 GLN A CA 17
ATOM 24533 C C . GLN A 1 84 ? -1.296 3.082 -3.907 1.00 0.00 95 GLN A C 17
ATOM 24534 O O . GLN A 1 84 ? -0.801 2.002 -4.236 1.00 0.00 95 GLN A O 17
ATOM 24548 N N . LYS A 1 85 ? -1.284 3.550 -2.655 1.00 0.00 96 LYS A N 17
ATOM 24549 C CA . LYS A 1 85 ? -0.671 2.798 -1.556 1.00 0.00 96 LYS A CA 17
ATOM 24550 C C . LYS A 1 85 ? -1.365 1.442 -1.388 1.00 0.00 96 LYS A C 17
ATOM 24551 O O . LYS A 1 85 ? -0.707 0.416 -1.215 1.00 0.00 96 LYS A O 17
ATOM 24570 N N . SER A 1 86 ? -2.704 1.467 -1.432 1.00 0.00 97 SER A N 17
ATOM 24571 C CA . SER A 1 86 ? -3.511 0.248 -1.281 1.00 0.00 97 SER A CA 17
ATOM 24572 C C . SER A 1 86 ? -3.215 -0.731 -2.416 1.00 0.00 97 SER A C 17
ATOM 24573 O O . SER A 1 86 ? -3.118 -1.938 -2.200 1.00 0.00 97 SER A O 17
ATOM 24581 N N . ASP A 1 87 ? -3.075 -0.188 -3.632 1.00 0.00 98 ASP A N 17
ATOM 24582 C CA . ASP A 1 87 ? -2.790 -0.999 -4.825 1.00 0.00 98 ASP A CA 17
ATOM 24583 C C . ASP A 1 87 ? -1.413 -1.665 -4.712 1.00 0.00 98 ASP A C 17
ATOM 24584 O O . ASP A 1 87 ? -1.231 -2.811 -5.118 1.00 0.00 98 ASP A O 17
ATOM 24593 N N . LEU A 1 88 ? -0.444 -0.929 -4.159 1.00 0.00 99 LEU A N 17
ATOM 24594 C CA . LEU A 1 88 ? 0.932 -1.440 -3.998 1.00 0.00 99 LEU A CA 17
ATOM 24595 C C . LEU A 1 88 ? 0.966 -2.608 -3.020 1.00 0.00 99 LEU A C 17
ATOM 24596 O O . LEU A 1 88 ? 1.664 -3.595 -3.249 1.00 0.00 99 LEU A O 17
ATOM 24612 N N . ASN A 1 89 ? 0.234 -2.474 -1.915 1.00 0.00 100 ASN A N 17
ATOM 24613 C CA . ASN A 1 89 ? 0.204 -3.517 -0.884 1.00 0.00 100 ASN A CA 17
ATOM 24614 C C . ASN A 1 89 ? -0.084 -4.884 -1.532 1.00 0.00 100 ASN A C 17
ATOM 24615 O O . ASN A 1 89 ? 0.505 -5.899 -1.154 1.00 0.00 100 ASN A O 17
ATOM 24626 N N . ASN A 1 90 ? -0.969 -4.873 -2.536 1.00 0.00 101 ASN A N 17
ATOM 24627 C CA . ASN A 1 90 ? -1.318 -6.091 -3.283 1.00 0.00 101 ASN A CA 17
ATOM 24628 C C . ASN A 1 90 ? -0.130 -6.564 -4.133 1.00 0.00 101 ASN A C 17
ATOM 24629 O O . ASN A 1 90 ? 0.211 -7.746 -4.131 1.00 0.00 101 ASN A O 17
ATOM 24640 N N . GLN A 1 91 ? 0.483 -5.626 -4.877 1.00 0.00 102 GLN A N 17
ATOM 24641 C CA . GLN A 1 91 ? 1.629 -5.960 -5.754 1.00 0.00 102 GLN A CA 17
ATOM 24642 C C . GLN A 1 91 ? 2.708 -6.710 -4.958 1.00 0.00 102 GLN A C 17
ATOM 24643 O O . GLN A 1 91 ? 3.230 -7.732 -5.407 1.00 0.00 102 GLN A O 17
ATOM 24657 N N . LEU A 1 92 ? 3.026 -6.184 -3.776 1.00 0.00 103 LEU A N 17
ATOM 24658 C CA . LEU A 1 92 ? 4.035 -6.786 -2.898 1.00 0.00 103 LEU A CA 17
ATOM 24659 C C . LEU A 1 92 ? 3.474 -8.047 -2.261 1.00 0.00 103 LEU A C 17
ATOM 24660 O O . LEU A 1 92 ? 4.168 -8.723 -1.497 1.00 0.00 103 LEU A O 17
ATOM 24676 N N . ALA A 1 93 ? 2.212 -8.366 -2.585 1.00 0.00 104 ALA A N 17
ATOM 24677 C CA . ALA A 1 93 ? 1.551 -9.557 -2.051 1.00 0.00 104 ALA A CA 17
ATOM 24678 C C . ALA A 1 93 ? 1.681 -9.576 -0.525 1.00 0.00 104 ALA A C 17
ATOM 24679 O O . ALA A 1 93 ? 1.478 -8.543 0.117 1.00 0.00 104 ALA A O 17
ATOM 24686 N N . GLU A 1 94 ? 2.049 -10.735 0.044 1.00 0.00 105 GLU A N 17
ATOM 24687 C CA . GLU A 1 94 ? 2.244 -10.881 1.492 1.00 0.00 105 GLU A CA 17
ATOM 24688 C C . GLU A 1 94 ? 3.683 -11.289 1.766 1.00 0.00 105 GLU A C 17
ATOM 24689 O O . GLU A 1 94 ? 4.444 -10.537 2.376 1.00 0.00 105 GLU A O 17
ATOM 24701 N N . LEU A 1 95 ? 4.035 -12.493 1.315 1.00 0.00 106 LEU A N 17
ATOM 24702 C CA . LEU A 1 95 ? 5.380 -13.037 1.507 1.00 0.00 106 LEU A CA 17
ATOM 24703 C C . LEU A 1 95 ? 5.626 -13.328 2.997 1.00 0.00 106 LEU A C 17
ATOM 24704 O O . LEU A 1 95 ? 5.094 -12.632 3.863 1.00 0.00 106 LEU A O 17
ATOM 24720 N N . GLU A 1 96 ? 6.441 -14.349 3.278 1.00 0.00 107 GLU A N 17
ATOM 24721 C CA . GLU A 1 96 ? 6.774 -14.725 4.660 1.00 0.00 107 GLU A CA 17
ATOM 24722 C C . GLU A 1 96 ? 7.621 -13.621 5.311 1.00 0.00 107 GLU A C 17
ATOM 24723 O O . GLU A 1 96 ? 7.732 -13.623 6.526 1.00 0.00 107 GLU A O 17
ATOM 24736 N N . GLY A 1 1 ? 27.713 -7.721 -16.053 1.00 0.00 12 GLY A N 18
ATOM 24737 C CA . GLY A 1 1 ? 26.692 -6.722 -15.624 1.00 0.00 12 GLY A CA 18
ATOM 24738 C C . GLY A 1 1 ? 25.350 -7.417 -15.441 1.00 0.00 12 GLY A C 18
ATOM 24739 O O . GLY A 1 1 ? 24.524 -6.995 -14.626 1.00 0.00 12 GLY A O 18
ATOM 24745 N N . GLY A 1 2 ? 25.132 -8.488 -16.214 1.00 0.00 13 GLY A N 18
ATOM 24746 C CA . GLY A 1 2 ? 23.882 -9.255 -16.143 1.00 0.00 13 GLY A CA 18
ATOM 24747 C C . GLY A 1 2 ? 22.686 -8.400 -16.538 1.00 0.00 13 GLY A C 18
ATOM 24748 O O . GLY A 1 2 ? 21.539 -8.814 -16.372 1.00 0.00 13 GLY A O 18
ATOM 24752 N N . LEU A 1 3 ? 22.962 -7.200 -17.066 1.00 0.00 14 LEU A N 18
ATOM 24753 C CA . LEU A 1 3 ? 21.904 -6.272 -17.509 1.00 0.00 14 LEU A CA 18
ATOM 24754 C C . LEU A 1 3 ? 20.877 -6.036 -16.404 1.00 0.00 14 LEU A C 18
ATOM 24755 O O . LEU A 1 3 ? 19.704 -5.756 -16.667 1.00 0.00 14 LEU A O 18
ATOM 24771 N N . VAL A 1 4 ? 21.347 -6.134 -15.172 1.00 0.00 15 VAL A N 18
ATOM 24772 C CA . VAL A 1 4 ? 20.511 -5.903 -14.000 1.00 0.00 15 VAL A CA 18
ATOM 24773 C C . VAL A 1 4 ? 20.330 -4.391 -13.804 1.00 0.00 15 VAL A C 18
ATOM 24774 O O . VAL A 1 4 ? 19.232 -3.957 -13.451 1.00 0.00 15 VAL A O 18
ATOM 24787 N N . PRO A 1 5 ? 21.375 -3.573 -14.015 1.00 0.00 16 PRO A N 18
ATOM 24788 C CA . PRO A 1 5 ? 21.274 -2.089 -13.814 1.00 0.00 16 PRO A CA 18
ATOM 24789 C C . PRO A 1 5 ? 20.129 -1.477 -14.621 1.00 0.00 16 PRO A C 18
ATOM 24790 O O . PRO A 1 5 ? 19.540 -0.471 -14.226 1.00 0.00 16 PRO A O 18
ATOM 24801 N N . ARG A 1 6 ? 19.845 -2.091 -15.777 1.00 0.00 17 ARG A N 18
ATOM 24802 C CA . ARG A 1 6 ? 18.797 -1.601 -16.672 1.00 0.00 17 ARG A CA 18
ATOM 24803 C C . ARG A 1 6 ? 17.445 -1.641 -15.974 1.00 0.00 17 ARG A C 18
ATOM 24804 O O . ARG A 1 6 ? 16.614 -0.752 -16.159 1.00 0.00 17 ARG A O 18
ATOM 24825 N N . GLY A 1 7 ? 17.237 -2.689 -15.167 1.00 0.00 18 GLY A N 18
ATOM 24826 C CA . GLY A 1 7 ? 15.984 -2.857 -14.432 1.00 0.00 18 GLY A CA 18
ATOM 24827 C C . GLY A 1 7 ? 15.722 -1.652 -13.538 1.00 0.00 18 GLY A C 18
ATOM 24828 O O . GLY A 1 7 ? 16.427 -0.642 -13.618 1.00 0.00 18 GLY A O 18
ATOM 24832 N N . SER A 1 8 ? 14.714 -1.754 -12.686 1.00 0.00 19 SER A N 18
ATOM 24833 C CA . SER A 1 8 ? 14.364 -0.663 -11.778 1.00 0.00 19 SER A CA 18
ATOM 24834 C C . SER A 1 8 ? 13.545 -1.217 -10.633 1.00 0.00 19 SER A C 18
ATOM 24835 O O . SER A 1 8 ? 12.959 -2.294 -10.746 1.00 0.00 19 SER A O 18
ATOM 24843 N N . HIS A 1 9 ? 13.525 -0.472 -9.526 1.00 0.00 20 HIS A N 18
ATOM 24844 C CA . HIS A 1 9 ? 12.798 -0.853 -8.293 1.00 0.00 20 HIS A CA 18
ATOM 24845 C C . HIS A 1 9 ? 11.486 -0.065 -8.238 1.00 0.00 20 HIS A C 18
ATOM 24846 O O . HIS A 1 9 ? 11.468 1.094 -7.828 1.00 0.00 20 HIS A O 18
ATOM 24860 N N . MET A 1 10 ? 10.390 -0.709 -8.640 1.00 0.00 21 MET A N 18
ATOM 24861 C CA . MET A 1 10 ? 9.070 -0.087 -8.621 1.00 0.00 21 MET A CA 18
ATOM 24862 C C . MET A 1 10 ? 8.628 0.163 -7.186 1.00 0.00 21 MET A C 18
ATOM 24863 O O . MET A 1 10 ? 7.899 1.111 -6.910 1.00 0.00 21 MET A O 18
ATOM 24877 N N . ALA A 1 11 ? 9.072 -0.712 -6.272 1.00 0.00 22 ALA A N 18
ATOM 24878 C CA . ALA A 1 11 ? 8.708 -0.597 -4.854 1.00 0.00 22 ALA A CA 18
ATOM 24879 C C . ALA A 1 11 ? 9.142 0.749 -4.270 1.00 0.00 22 ALA A C 18
ATOM 24880 O O . ALA A 1 11 ? 8.337 1.469 -3.674 1.00 0.00 22 ALA A O 18
ATOM 24887 N N . SER A 1 12 ? 10.427 1.076 -4.451 1.00 0.00 23 SER A N 18
ATOM 24888 C CA . SER A 1 12 ? 10.985 2.332 -3.937 1.00 0.00 23 SER A CA 18
ATOM 24889 C C . SER A 1 12 ? 10.362 3.537 -4.627 1.00 0.00 23 SER A C 18
ATOM 24890 O O . SER A 1 12 ? 10.019 4.518 -3.977 1.00 0.00 23 SER A O 18
ATOM 24898 N N . LYS A 1 13 ? 10.223 3.455 -5.957 1.00 0.00 24 LYS A N 18
ATOM 24899 C CA . LYS A 1 13 ? 9.647 4.562 -6.744 1.00 0.00 24 LYS A CA 18
ATOM 24900 C C . LYS A 1 13 ? 8.216 4.850 -6.313 1.00 0.00 24 LYS A C 18
ATOM 24901 O O . LYS A 1 13 ? 7.827 6.005 -6.158 1.00 0.00 24 LYS A O 18
ATOM 24920 N N . ARG A 1 14 ? 7.432 3.794 -6.126 1.00 0.00 25 ARG A N 18
ATOM 24921 C CA . ARG A 1 14 ? 6.035 3.948 -5.715 1.00 0.00 25 ARG A CA 18
ATOM 24922 C C . ARG A 1 14 ? 5.969 4.443 -4.278 1.00 0.00 25 ARG A C 18
ATOM 24923 O O . ARG A 1 14 ? 5.210 5.362 -3.951 1.00 0.00 25 ARG A O 18
ATOM 24944 N N . ASP A 1 15 ? 6.785 3.827 -3.421 1.00 0.00 26 ASP A N 18
ATOM 24945 C CA . ASP A 1 15 ? 6.826 4.194 -2.006 1.00 0.00 26 ASP A CA 18
ATOM 24946 C C . ASP A 1 15 ? 7.396 5.590 -1.837 1.00 0.00 26 ASP A C 18
ATOM 24947 O O . ASP A 1 15 ? 7.268 6.191 -0.774 1.00 0.00 26 ASP A O 18
ATOM 24956 N N . LYS A 1 16 ? 8.051 6.086 -2.883 1.00 0.00 27 LYS A N 18
ATOM 24957 C CA . LYS A 1 16 ? 8.679 7.406 -2.836 1.00 0.00 27 LYS A CA 18
ATOM 24958 C C . LYS A 1 16 ? 7.682 8.479 -2.420 1.00 0.00 27 LYS A C 18
ATOM 24959 O O . LYS A 1 16 ? 8.053 9.503 -1.847 1.00 0.00 27 LYS A O 18
ATOM 24978 N N . ILE A 1 17 ? 6.409 8.221 -2.731 1.00 0.00 28 ILE A N 18
ATOM 24979 C CA . ILE A 1 17 ? 5.333 9.157 -2.409 1.00 0.00 28 ILE A CA 18
ATOM 24980 C C . ILE A 1 17 ? 5.209 9.301 -0.896 1.00 0.00 28 ILE A C 18
ATOM 24981 O O . ILE A 1 17 ? 4.715 10.313 -0.408 1.00 0.00 28 ILE A O 18
ATOM 24997 N N . ALA A 1 18 ? 5.657 8.277 -0.166 1.00 0.00 29 ALA A N 18
ATOM 24998 C CA . ALA A 1 18 ? 5.573 8.282 1.297 1.00 0.00 29 ALA A CA 18
ATOM 24999 C C . ALA A 1 18 ? 6.153 9.570 1.873 1.00 0.00 29 ALA A C 18
ATOM 25000 O O . ALA A 1 18 ? 5.688 10.065 2.899 1.00 0.00 29 ALA A O 18
ATOM 25007 N N . ASP A 1 19 ? 7.181 10.107 1.200 1.00 0.00 30 ASP A N 18
ATOM 25008 C CA . ASP A 1 19 ? 7.839 11.342 1.641 1.00 0.00 30 ASP A CA 18
ATOM 25009 C C . ASP A 1 19 ? 7.105 12.571 1.124 1.00 0.00 30 ASP A C 18
ATOM 25010 O O . ASP A 1 19 ? 7.086 13.613 1.778 1.00 0.00 30 ASP A O 18
ATOM 25019 N N . ILE A 1 20 ? 6.529 12.445 -0.074 1.00 0.00 31 ILE A N 18
ATOM 25020 C CA . ILE A 1 20 ? 5.813 13.552 -0.721 1.00 0.00 31 ILE A CA 18
ATOM 25021 C C . ILE A 1 20 ? 4.496 13.820 -0.024 1.00 0.00 31 ILE A C 18
ATOM 25022 O O . ILE A 1 20 ? 4.081 14.971 0.123 1.00 0.00 31 ILE A O 18
ATOM 25038 N N . GLN A 1 21 ? 3.809 12.736 0.351 1.00 0.00 32 GLN A N 18
ATOM 25039 C CA . GLN A 1 21 ? 2.493 12.851 0.972 1.00 0.00 32 GLN A CA 18
ATOM 25040 C C . GLN A 1 21 ? 2.559 13.731 2.211 1.00 0.00 32 GLN A C 18
ATOM 25041 O O . GLN A 1 21 ? 1.872 14.744 2.299 1.00 0.00 32 GLN A O 18
ATOM 25055 N N . GLU A 1 22 ? 3.404 13.314 3.163 1.00 0.00 33 GLU A N 18
ATOM 25056 C CA . GLU A 1 22 ? 3.571 14.042 4.425 1.00 0.00 33 GLU A CA 18
ATOM 25057 C C . GLU A 1 22 ? 4.058 15.446 4.177 1.00 0.00 33 GLU A C 18
ATOM 25058 O O . GLU A 1 22 ? 3.496 16.395 4.719 1.00 0.00 33 GLU A O 18
ATOM 25070 N N . ALA A 1 23 ? 5.179 15.564 3.439 1.00 0.00 34 ALA A N 18
ATOM 25071 C CA . ALA A 1 23 ? 5.816 16.861 3.229 1.00 0.00 34 ALA A CA 18
ATOM 25072 C C . ALA A 1 23 ? 4.776 17.905 2.936 1.00 0.00 34 ALA A C 18
ATOM 25073 O O . ALA A 1 23 ? 4.633 18.809 3.716 1.00 0.00 34 ALA A O 18
ATOM 25080 N N . LEU A 1 24 ? 4.014 17.724 1.861 1.00 0.00 35 LEU A N 18
ATOM 25081 C CA . LEU A 1 24 ? 2.951 18.672 1.528 1.00 0.00 35 LEU A CA 18
ATOM 25082 C C . LEU A 1 24 ? 1.812 18.651 2.569 1.00 0.00 35 LEU A C 18
ATOM 25083 O O . LEU A 1 24 ? 1.429 19.682 3.114 1.00 0.00 35 LEU A O 18
ATOM 25099 N N . ALA A 1 25 ? 1.205 17.472 2.759 1.00 0.00 36 ALA A N 18
ATOM 25100 C CA . ALA A 1 25 ? 0.044 17.336 3.663 1.00 0.00 36 ALA A CA 18
ATOM 25101 C C . ALA A 1 25 ? 0.328 18.039 5.001 1.00 0.00 36 ALA A C 18
ATOM 25102 O O . ALA A 1 25 ? -0.371 18.974 5.395 1.00 0.00 36 ALA A O 18
ATOM 25109 N N . HIS A 1 26 ? 1.389 17.578 5.653 1.00 0.00 37 HIS A N 18
ATOM 25110 C CA . HIS A 1 26 ? 1.840 18.141 6.933 1.00 0.00 37 HIS A CA 18
ATOM 25111 C C . HIS A 1 26 ? 2.638 19.424 6.705 1.00 0.00 37 HIS A C 18
ATOM 25112 O O . HIS A 1 26 ? 3.431 19.804 7.567 1.00 0.00 37 HIS A O 18
ATOM 25126 N N . ALA A 1 27 ? 2.426 20.099 5.549 1.00 0.00 38 ALA A N 18
ATOM 25127 C CA . ALA A 1 27 ? 3.142 21.371 5.237 1.00 0.00 38 ALA A CA 18
ATOM 25128 C C . ALA A 1 27 ? 2.237 22.569 5.421 1.00 0.00 38 ALA A C 18
ATOM 25129 O O . ALA A 1 27 ? 2.630 23.508 6.093 1.00 0.00 38 ALA A O 18
ATOM 25136 N N . ASP A 1 28 ? 1.057 22.532 4.748 1.00 0.00 39 ASP A N 18
ATOM 25137 C CA . ASP A 1 28 ? 0.070 23.654 4.756 1.00 0.00 39 ASP A CA 18
ATOM 25138 C C . ASP A 1 28 ? -0.010 24.352 6.125 1.00 0.00 39 ASP A C 18
ATOM 25139 O O . ASP A 1 28 ? -1.031 24.304 6.814 1.00 0.00 39 ASP A O 18
ATOM 25148 N N . ALA A 1 29 ? 1.076 25.040 6.482 1.00 0.00 40 ALA A N 18
ATOM 25149 C CA . ALA A 1 29 ? 1.165 25.809 7.714 1.00 0.00 40 ALA A CA 18
ATOM 25150 C C . ALA A 1 29 ? 0.536 27.186 7.547 1.00 0.00 40 ALA A C 18
ATOM 25151 O O . ALA A 1 29 ? 0.073 27.773 8.520 1.00 0.00 40 ALA A O 18
ATOM 25158 N N . ASN A 1 30 ? 0.590 27.717 6.298 1.00 0.00 41 ASN A N 18
ATOM 25159 C CA . ASN A 1 30 ? 0.076 29.076 6.033 1.00 0.00 41 ASN A CA 18
ATOM 25160 C C . ASN A 1 30 ? -1.362 29.051 5.588 1.00 0.00 41 ASN A C 18
ATOM 25161 O O . ASN A 1 30 ? -2.032 30.082 5.632 1.00 0.00 41 ASN A O 18
ATOM 25172 N N . ALA A 1 31 ? -1.842 27.881 5.159 1.00 0.00 42 ALA A N 18
ATOM 25173 C CA . ALA A 1 31 ? -3.230 27.726 4.719 1.00 0.00 42 ALA A CA 18
ATOM 25174 C C . ALA A 1 31 ? -3.559 28.603 3.495 1.00 0.00 42 ALA A C 18
ATOM 25175 O O . ALA A 1 31 ? -4.509 29.388 3.527 1.00 0.00 42 ALA A O 18
ATOM 25182 N N . ASP A 1 32 ? -2.785 28.452 2.404 1.00 0.00 43 ASP A N 18
ATOM 25183 C CA . ASP A 1 32 ? -3.020 29.225 1.159 1.00 0.00 43 ASP A CA 18
ATOM 25184 C C . ASP A 1 32 ? -3.950 28.445 0.244 1.00 0.00 43 ASP A C 18
ATOM 25185 O O . ASP A 1 32 ? -4.603 29.029 -0.617 1.00 0.00 43 ASP A O 18
ATOM 25194 N N . GLN A 1 33 ? -3.973 27.128 0.433 1.00 0.00 44 GLN A N 18
ATOM 25195 C CA . GLN A 1 33 ? -4.793 26.195 -0.341 1.00 0.00 44 GLN A CA 18
ATOM 25196 C C . GLN A 1 33 ? -4.431 26.207 -1.819 1.00 0.00 44 GLN A C 18
ATOM 25197 O O . GLN A 1 33 ? -5.058 25.521 -2.620 1.00 0.00 44 GLN A O 18
ATOM 25211 N N . HIS A 1 34 ? -3.390 26.970 -2.173 1.00 0.00 45 HIS A N 18
ATOM 25212 C CA . HIS A 1 34 ? -2.897 27.074 -3.561 1.00 0.00 45 HIS A CA 18
ATOM 25213 C C . HIS A 1 34 ? -1.403 26.826 -3.494 1.00 0.00 45 HIS A C 18
ATOM 25214 O O . HIS A 1 34 ? -0.728 27.362 -2.613 1.00 0.00 45 HIS A O 18
ATOM 25228 N N . LEU A 1 35 ? -0.911 25.994 -4.415 1.00 0.00 46 LEU A N 18
ATOM 25229 C CA . LEU A 1 35 ? 0.504 25.623 -4.483 1.00 0.00 46 LEU A CA 18
ATOM 25230 C C . LEU A 1 35 ? 1.137 26.158 -5.743 1.00 0.00 46 LEU A C 18
ATOM 25231 O O . LEU A 1 35 ? 0.985 25.583 -6.823 1.00 0.00 46 LEU A O 18
ATOM 25247 N N . ASP A 1 36 ? 1.924 27.226 -5.578 1.00 0.00 47 ASP A N 18
ATOM 25248 C CA . ASP A 1 36 ? 2.666 27.805 -6.669 1.00 0.00 47 ASP A CA 18
ATOM 25249 C C . ASP A 1 36 ? 3.900 26.937 -6.860 1.00 0.00 47 ASP A C 18
ATOM 25250 O O . ASP A 1 36 ? 4.314 26.209 -5.945 1.00 0.00 47 ASP A O 18
ATOM 25259 N N . PHE A 1 37 ? 4.471 27.002 -8.052 1.00 0.00 48 PHE A N 18
ATOM 25260 C CA . PHE A 1 37 ? 5.648 26.216 -8.400 1.00 0.00 48 PHE A CA 18
ATOM 25261 C C . PHE A 1 37 ? 6.763 26.308 -7.352 1.00 0.00 48 PHE A C 18
ATOM 25262 O O . PHE A 1 37 ? 7.379 25.298 -7.017 1.00 0.00 48 PHE A O 18
ATOM 25279 N N . ASP A 1 38 ? 7.039 27.522 -6.865 1.00 0.00 49 ASP A N 18
ATOM 25280 C CA . ASP A 1 38 ? 8.120 27.733 -5.890 1.00 0.00 49 ASP A CA 18
ATOM 25281 C C . ASP A 1 38 ? 7.978 26.799 -4.702 1.00 0.00 49 ASP A C 18
ATOM 25282 O O . ASP A 1 38 ? 8.895 26.048 -4.368 1.00 0.00 49 ASP A O 18
ATOM 25291 N N . GLU A 1 39 ? 6.805 26.863 -4.061 1.00 0.00 50 GLU A N 18
ATOM 25292 C CA . GLU A 1 39 ? 6.543 26.032 -2.895 1.00 0.00 50 GLU A CA 18
ATOM 25293 C C . GLU A 1 39 ? 6.786 24.564 -3.227 1.00 0.00 50 GLU A C 18
ATOM 25294 O O . GLU A 1 39 ? 7.382 23.840 -2.445 1.00 0.00 50 GLU A O 18
ATOM 25306 N N . TRP A 1 40 ? 6.312 24.145 -4.408 1.00 0.00 51 TRP A N 18
ATOM 25307 C CA . TRP A 1 40 ? 6.460 22.750 -4.830 1.00 0.00 51 TRP A CA 18
ATOM 25308 C C . TRP A 1 40 ? 7.920 22.388 -4.987 1.00 0.00 51 TRP A C 18
ATOM 25309 O O . TRP A 1 40 ? 8.400 21.413 -4.394 1.00 0.00 51 TRP A O 18
ATOM 25330 N N . ARG A 1 41 ? 8.612 23.171 -5.812 1.00 0.00 52 ARG A N 18
ATOM 25331 C CA . ARG A 1 41 ? 10.011 22.929 -6.080 1.00 0.00 52 ARG A CA 18
ATOM 25332 C C . ARG A 1 41 ? 10.790 22.766 -4.790 1.00 0.00 52 ARG A C 18
ATOM 25333 O O . ARG A 1 41 ? 11.473 21.792 -4.614 1.00 0.00 52 ARG A O 18
ATOM 25354 N N . GLN A 1 42 ? 10.651 23.738 -3.898 1.00 0.00 53 GLN A N 18
ATOM 25355 C CA . GLN A 1 42 ? 11.386 23.712 -2.632 1.00 0.00 53 GLN A CA 18
ATOM 25356 C C . GLN A 1 42 ? 10.971 22.559 -1.739 1.00 0.00 53 GLN A C 18
ATOM 25357 O O . GLN A 1 42 ? 11.810 21.897 -1.116 1.00 0.00 53 GLN A O 18
ATOM 25371 N N . GLU A 1 43 ? 9.658 22.337 -1.673 1.00 0.00 54 GLU A N 18
ATOM 25372 C CA . GLU A 1 43 ? 9.117 21.286 -0.821 1.00 0.00 54 GLU A CA 18
ATOM 25373 C C . GLU A 1 43 ? 9.661 19.932 -1.222 1.00 0.00 54 GLU A C 18
ATOM 25374 O O . GLU A 1 43 ? 10.182 19.182 -0.392 1.00 0.00 54 GLU A O 18
ATOM 25386 N N . LEU A 1 44 ? 9.481 19.618 -2.498 1.00 0.00 55 LEU A N 18
ATOM 25387 C CA . LEU A 1 44 ? 9.891 18.327 -3.025 1.00 0.00 55 LEU A CA 18
ATOM 25388 C C . LEU A 1 44 ? 11.382 18.233 -3.159 1.00 0.00 55 LEU A C 18
ATOM 25389 O O . LEU A 1 44 ? 11.957 17.169 -3.061 1.00 0.00 55 LEU A O 18
ATOM 25405 N N . LYS A 1 45 ? 12.017 19.352 -3.437 1.00 0.00 56 LYS A N 18
ATOM 25406 C CA . LYS A 1 45 ? 13.458 19.344 -3.645 1.00 0.00 56 LYS A CA 18
ATOM 25407 C C . LYS A 1 45 ? 14.216 18.698 -2.498 1.00 0.00 56 LYS A C 18
ATOM 25408 O O . LYS A 1 45 ? 15.130 17.903 -2.724 1.00 0.00 56 LYS A O 18
ATOM 25427 N N . CYS A 1 46 ? 13.859 19.065 -1.264 1.00 0.00 57 CYS A N 18
ATOM 25428 C CA . CYS A 1 46 ? 14.549 18.539 -0.086 1.00 0.00 57 CYS A CA 18
ATOM 25429 C C . CYS A 1 46 ? 14.463 17.019 -0.010 1.00 0.00 57 CYS A C 18
ATOM 25430 O O . CYS A 1 46 ? 15.093 16.405 0.844 1.00 0.00 57 CYS A O 18
ATOM 25438 N N . ARG A 1 47 ? 13.674 16.414 -0.923 1.00 0.00 58 ARG A N 18
ATOM 25439 C CA . ARG A 1 47 ? 13.490 14.946 -0.979 1.00 0.00 58 ARG A CA 18
ATOM 25440 C C . ARG A 1 47 ? 14.442 14.317 -1.974 1.00 0.00 58 ARG A C 18
ATOM 25441 O O . ARG A 1 47 ? 14.324 13.128 -2.265 1.00 0.00 58 ARG A O 18
ATOM 25462 N N . GLY A 1 48 ? 15.394 15.097 -2.479 1.00 0.00 59 GLY A N 18
ATOM 25463 C CA . GLY A 1 48 ? 16.391 14.593 -3.432 1.00 0.00 59 GLY A CA 18
ATOM 25464 C C . GLY A 1 48 ? 15.954 14.848 -4.853 1.00 0.00 59 GLY A C 18
ATOM 25465 O O . GLY A 1 48 ? 16.773 14.830 -5.770 1.00 0.00 59 GLY A O 18
ATOM 25469 N N . HIS A 1 49 ? 14.647 15.101 -5.049 1.00 0.00 60 HIS A N 18
ATOM 25470 C CA . HIS A 1 49 ? 14.110 15.368 -6.393 1.00 0.00 60 HIS A CA 18
ATOM 25471 C C . HIS A 1 49 ? 14.716 16.663 -6.933 1.00 0.00 60 HIS A C 18
ATOM 25472 O O . HIS A 1 49 ? 14.818 17.640 -6.210 1.00 0.00 60 HIS A O 18
ATOM 25486 N N . ALA A 1 50 ? 15.127 16.658 -8.200 1.00 0.00 61 ALA A N 18
ATOM 25487 C CA . ALA A 1 50 ? 15.725 17.838 -8.838 1.00 0.00 61 ALA A CA 18
ATOM 25488 C C . ALA A 1 50 ? 14.631 18.621 -9.550 1.00 0.00 61 ALA A C 18
ATOM 25489 O O . ALA A 1 50 ? 13.570 18.078 -9.856 1.00 0.00 61 ALA A O 18
ATOM 25496 N N . ASP A 1 51 ? 14.907 19.899 -9.812 1.00 0.00 62 ASP A N 18
ATOM 25497 C CA . ASP A 1 51 ? 13.957 20.786 -10.493 1.00 0.00 62 ASP A CA 18
ATOM 25498 C C . ASP A 1 51 ? 13.551 20.209 -11.855 1.00 0.00 62 ASP A C 18
ATOM 25499 O O . ASP A 1 51 ? 12.500 20.541 -12.399 1.00 0.00 62 ASP A O 18
ATOM 25508 N N . ALA A 1 52 ? 14.401 19.327 -12.380 1.00 0.00 63 ALA A N 18
ATOM 25509 C CA . ALA A 1 52 ? 14.143 18.655 -13.659 1.00 0.00 63 ALA A CA 18
ATOM 25510 C C . ALA A 1 52 ? 13.166 17.475 -13.533 1.00 0.00 63 ALA A C 18
ATOM 25511 O O . ALA A 1 52 ? 12.277 17.293 -14.360 1.00 0.00 63 ALA A O 18
ATOM 25518 N N . ASP A 1 53 ? 13.379 16.646 -12.499 1.00 0.00 64 ASP A N 18
ATOM 25519 C CA . ASP A 1 53 ? 12.571 15.438 -12.284 1.00 0.00 64 ASP A CA 18
ATOM 25520 C C . ASP A 1 53 ? 11.124 15.737 -11.948 1.00 0.00 64 ASP A C 18
ATOM 25521 O O . ASP A 1 53 ? 10.223 15.015 -12.373 1.00 0.00 64 ASP A O 18
ATOM 25530 N N . ILE A 1 54 ? 10.894 16.796 -11.161 1.00 0.00 65 ILE A N 18
ATOM 25531 C CA . ILE A 1 54 ? 9.535 17.159 -10.743 1.00 0.00 65 ILE A CA 18
ATOM 25532 C C . ILE A 1 54 ? 8.641 17.436 -11.942 1.00 0.00 65 ILE A C 18
ATOM 25533 O O . ILE A 1 54 ? 7.412 17.360 -11.840 1.00 0.00 65 ILE A O 18
ATOM 25549 N N . GLU A 1 55 ? 9.259 17.799 -13.079 1.00 0.00 66 GLU A N 18
ATOM 25550 C CA . GLU A 1 55 ? 8.498 18.119 -14.286 1.00 0.00 66 GLU A CA 18
ATOM 25551 C C . GLU A 1 55 ? 7.644 16.930 -14.723 1.00 0.00 66 GLU A C 18
ATOM 25552 O O . GLU A 1 55 ? 6.659 17.095 -15.440 1.00 0.00 66 GLU A O 18
ATOM 25564 N N . ALA A 1 56 ? 8.029 15.735 -14.262 1.00 0.00 67 ALA A N 18
ATOM 25565 C CA . ALA A 1 56 ? 7.302 14.507 -14.593 1.00 0.00 67 ALA A CA 18
ATOM 25566 C C . ALA A 1 56 ? 6.091 14.357 -13.683 1.00 0.00 67 ALA A C 18
ATOM 25567 O O . ALA A 1 56 ? 5.021 13.939 -14.128 1.00 0.00 67 ALA A O 18
ATOM 25574 N N . VAL A 1 57 ? 6.271 14.698 -12.396 1.00 0.00 68 VAL A N 18
ATOM 25575 C CA . VAL A 1 57 ? 5.190 14.585 -11.412 1.00 0.00 68 VAL A CA 18
ATOM 25576 C C . VAL A 1 57 ? 4.066 15.542 -11.763 1.00 0.00 68 VAL A C 18
ATOM 25577 O O . VAL A 1 57 ? 2.925 15.321 -11.394 1.00 0.00 68 VAL A O 18
ATOM 25590 N N . PHE A 1 58 ? 4.401 16.628 -12.453 1.00 0.00 69 PHE A N 18
ATOM 25591 C CA . PHE A 1 58 ? 3.397 17.635 -12.827 1.00 0.00 69 PHE A CA 18
ATOM 25592 C C . PHE A 1 58 ? 2.326 17.020 -13.721 1.00 0.00 69 PHE A C 18
ATOM 25593 O O . PHE A 1 58 ? 1.164 16.897 -13.337 1.00 0.00 69 PHE A O 18
ATOM 25610 N N . ALA A 1 59 ? 2.756 16.610 -14.909 1.00 0.00 70 ALA A N 18
ATOM 25611 C CA . ALA A 1 59 ? 1.850 16.002 -15.897 1.00 0.00 70 ALA A CA 18
ATOM 25612 C C . ALA A 1 59 ? 1.045 14.867 -15.288 1.00 0.00 70 ALA A C 18
ATOM 25613 O O . ALA A 1 59 ? 0.043 14.435 -15.858 1.00 0.00 70 ALA A O 18
ATOM 25620 N N . LYS A 1 60 ? 1.527 14.364 -14.140 1.00 0.00 71 LYS A N 18
ATOM 25621 C CA . LYS A 1 60 ? 0.852 13.229 -13.496 1.00 0.00 71 LYS A CA 18
ATOM 25622 C C . LYS A 1 60 ? -0.632 13.553 -13.270 1.00 0.00 71 LYS A C 18
ATOM 25623 O O . LYS A 1 60 ? -1.496 12.843 -13.774 1.00 0.00 71 LYS A O 18
ATOM 25642 N N . TYR A 1 61 ? -0.913 14.649 -12.532 1.00 0.00 72 TYR A N 18
ATOM 25643 C CA . TYR A 1 61 ? -2.303 15.085 -12.263 1.00 0.00 72 TYR A CA 18
ATOM 25644 C C . TYR A 1 61 ? -2.551 16.382 -13.001 1.00 0.00 72 TYR A C 18
ATOM 25645 O O . TYR A 1 61 ? -3.647 16.600 -13.497 1.00 0.00 72 TYR A O 18
ATOM 25663 N N . ASP A 1 62 ? -1.543 17.270 -12.968 1.00 0.00 73 ASP A N 18
ATOM 25664 C CA . ASP A 1 62 ? -1.664 18.601 -13.594 1.00 0.00 73 ASP A CA 18
ATOM 25665 C C . ASP A 1 62 ? -1.892 18.459 -15.110 1.00 0.00 73 ASP A C 18
ATOM 25666 O O . ASP A 1 62 ? -1.071 18.893 -15.926 1.00 0.00 73 ASP A O 18
ATOM 25675 N N . VAL A 1 63 ? -3.003 17.835 -15.478 1.00 0.00 74 VAL A N 18
ATOM 25676 C CA . VAL A 1 63 ? -3.351 17.619 -16.877 1.00 0.00 74 VAL A CA 18
ATOM 25677 C C . VAL A 1 63 ? -3.813 18.938 -17.481 1.00 0.00 74 VAL A C 18
ATOM 25678 O O . VAL A 1 63 ? -3.901 19.060 -18.703 1.00 0.00 74 VAL A O 18
ATOM 25691 N N . ASP A 1 64 ? -4.073 19.931 -16.624 1.00 0.00 75 ASP A N 18
ATOM 25692 C CA . ASP A 1 64 ? -4.514 21.243 -17.092 1.00 0.00 75 ASP A CA 18
ATOM 25693 C C . ASP A 1 64 ? -3.361 21.949 -17.795 1.00 0.00 75 ASP A C 18
ATOM 25694 O O . ASP A 1 64 ? -3.569 22.956 -18.471 1.00 0.00 75 ASP A O 18
ATOM 25703 N N . GLY A 1 65 ? -2.136 21.421 -17.622 1.00 0.00 76 GLY A N 18
ATOM 25704 C CA . GLY A 1 65 ? -0.943 22.011 -18.237 1.00 0.00 76 GLY A CA 18
ATOM 25705 C C . GLY A 1 65 ? -0.707 23.428 -17.716 1.00 0.00 76 GLY A C 18
ATOM 25706 O O . GLY A 1 65 ? 0.215 24.115 -18.156 1.00 0.00 76 GLY A O 18
ATOM 25710 N N . ASP A 1 66 ? -1.563 23.865 -16.775 1.00 0.00 77 ASP A N 18
ATOM 25711 C CA . ASP A 1 66 ? -1.471 25.211 -16.188 1.00 0.00 77 ASP A CA 18
ATOM 25712 C C . ASP A 1 66 ? -0.392 25.246 -15.116 1.00 0.00 77 ASP A C 18
ATOM 25713 O O . ASP A 1 66 ? -0.114 26.292 -14.533 1.00 0.00 77 ASP A O 18
ATOM 25722 N N . ARG A 1 67 ? 0.205 24.082 -14.863 1.00 0.00 78 ARG A N 18
ATOM 25723 C CA . ARG A 1 67 ? 1.264 23.942 -13.862 1.00 0.00 78 ARG A CA 18
ATOM 25724 C C . ARG A 1 67 ? 0.752 24.377 -12.488 1.00 0.00 78 ARG A C 18
ATOM 25725 O O . ARG A 1 67 ? 1.523 24.723 -11.596 1.00 0.00 78 ARG A O 18
ATOM 25746 N N . VAL A 1 68 ? -0.569 24.406 -12.339 1.00 0.00 79 VAL A N 18
ATOM 25747 C CA . VAL A 1 68 ? -1.202 24.831 -11.083 1.00 0.00 79 VAL A CA 18
ATOM 25748 C C . VAL A 1 68 ? -2.496 24.052 -10.886 1.00 0.00 79 VAL A C 18
ATOM 25749 O O . VAL A 1 68 ? -3.120 23.592 -11.840 1.00 0.00 79 VAL A O 18
ATOM 25762 N N . LEU A 1 69 ? -2.872 23.911 -9.616 1.00 0.00 80 LEU A N 18
ATOM 25763 C CA . LEU A 1 69 ? -4.081 23.195 -9.201 1.00 0.00 80 LEU A CA 18
ATOM 25764 C C . LEU A 1 69 ? -4.699 23.956 -8.019 1.00 0.00 80 LEU A C 18
ATOM 25765 O O . LEU A 1 69 ? -3.986 24.463 -7.153 1.00 0.00 80 LEU A O 18
ATOM 25781 N N . ASP A 1 70 ? -6.031 24.042 -7.982 1.00 0.00 81 ASP A N 18
ATOM 25782 C CA . ASP A 1 70 ? -6.742 24.734 -6.907 1.00 0.00 81 ASP A CA 18
ATOM 25783 C C . ASP A 1 70 ? -6.952 23.800 -5.721 1.00 0.00 81 ASP A C 18
ATOM 25784 O O . ASP A 1 70 ? -6.431 22.676 -5.682 1.00 0.00 81 ASP A O 18
ATOM 25793 N N . ALA A 1 71 ? -7.724 24.288 -4.755 1.00 0.00 82 ALA A N 18
ATOM 25794 C CA . ALA A 1 71 ? -8.026 23.536 -3.532 1.00 0.00 82 ALA A CA 18
ATOM 25795 C C . ALA A 1 71 ? -8.741 22.221 -3.838 1.00 0.00 82 ALA A C 18
ATOM 25796 O O . ALA A 1 71 ? -8.519 21.211 -3.169 1.00 0.00 82 ALA A O 18
ATOM 25803 N N . GLU A 1 72 ? -9.614 22.247 -4.850 1.00 0.00 83 GLU A N 18
ATOM 25804 C CA . GLU A 1 72 ? -10.386 21.058 -5.232 1.00 0.00 83 GLU A CA 18
ATOM 25805 C C . GLU A 1 72 ? -9.489 19.984 -5.829 1.00 0.00 83 GLU A C 18
ATOM 25806 O O . GLU A 1 72 ? -9.488 18.833 -5.382 1.00 0.00 83 GLU A O 18
ATOM 25818 N N . GLU A 1 73 ? -8.724 20.365 -6.857 1.00 0.00 84 GLU A N 18
ATOM 25819 C CA . GLU A 1 73 ? -7.817 19.428 -7.537 1.00 0.00 84 GLU A CA 18
ATOM 25820 C C . GLU A 1 73 ? -6.869 18.813 -6.536 1.00 0.00 84 GLU A C 18
ATOM 25821 O O . GLU A 1 73 ? -6.406 17.685 -6.717 1.00 0.00 84 GLU A O 18
ATOM 25833 N N . GLN A 1 74 ? -6.588 19.554 -5.460 1.00 0.00 85 GLN A N 18
ATOM 25834 C CA . GLN A 1 74 ? -5.692 19.054 -4.425 1.00 0.00 85 GLN A CA 18
ATOM 25835 C C . GLN A 1 74 ? -6.354 17.903 -3.684 1.00 0.00 85 GLN A C 18
ATOM 25836 O O . GLN A 1 74 ? -5.735 16.872 -3.430 1.00 0.00 85 GLN A O 18
ATOM 25850 N N . MET A 1 75 ? -7.619 18.109 -3.298 1.00 0.00 86 MET A N 18
ATOM 25851 C CA . MET A 1 75 ? -8.357 17.095 -2.540 1.00 0.00 86 MET A CA 18
ATOM 25852 C C . MET A 1 75 ? -8.311 15.764 -3.268 1.00 0.00 86 MET A C 18
ATOM 25853 O O . MET A 1 75 ? -8.082 14.713 -2.669 1.00 0.00 86 MET A O 18
ATOM 25867 N N . LYS A 1 76 ? -8.522 15.834 -4.574 1.00 0.00 87 LYS A N 18
ATOM 25868 C CA . LYS A 1 76 ? -8.498 14.645 -5.405 1.00 0.00 87 LYS A CA 18
ATOM 25869 C C . LYS A 1 76 ? -7.080 14.091 -5.507 1.00 0.00 87 LYS A C 18
ATOM 25870 O O . LYS A 1 76 ? -6.879 12.880 -5.561 1.00 0.00 87 LYS A O 18
ATOM 25889 N N . MET A 1 77 ? -6.100 15.008 -5.551 1.00 0.00 88 MET A N 18
ATOM 25890 C CA . MET A 1 77 ? -4.694 14.615 -5.667 1.00 0.00 88 MET A CA 18
ATOM 25891 C C . MET A 1 77 ? -4.290 13.765 -4.463 1.00 0.00 88 MET A C 18
ATOM 25892 O O . MET A 1 77 ? -3.943 12.605 -4.617 1.00 0.00 88 MET A O 18
ATOM 25906 N N . ALA A 1 78 ? -4.364 14.369 -3.265 1.00 0.00 89 ALA A N 18
ATOM 25907 C CA . ALA A 1 78 ? -3.994 13.682 -2.018 1.00 0.00 89 ALA A CA 18
ATOM 25908 C C . ALA A 1 78 ? -4.693 12.326 -1.895 1.00 0.00 89 ALA A C 18
ATOM 25909 O O . ALA A 1 78 ? -4.067 11.325 -1.569 1.00 0.00 89 ALA A O 18
ATOM 25916 N N . HIS A 1 79 ? -5.995 12.315 -2.175 1.00 0.00 90 HIS A N 18
ATOM 25917 C CA . HIS A 1 79 ? -6.794 11.082 -2.103 1.00 0.00 90 HIS A CA 18
ATOM 25918 C C . HIS A 1 79 ? -6.215 10.009 -3.024 1.00 0.00 90 HIS A C 18
ATOM 25919 O O . HIS A 1 79 ? -6.158 8.830 -2.664 1.00 0.00 90 HIS A O 18
ATOM 25933 N N . ASP A 1 80 ? -5.801 10.422 -4.224 1.00 0.00 91 ASP A N 18
ATOM 25934 C CA . ASP A 1 80 ? -5.254 9.476 -5.202 1.00 0.00 91 ASP A CA 18
ATOM 25935 C C . ASP A 1 80 ? -4.037 8.740 -4.631 1.00 0.00 91 ASP A C 18
ATOM 25936 O O . ASP A 1 80 ? -3.774 7.581 -4.959 1.00 0.00 91 ASP A O 18
ATOM 25945 N N . LEU A 1 81 ? -3.300 9.440 -3.764 1.00 0.00 92 LEU A N 18
ATOM 25946 C CA . LEU A 1 81 ? -2.101 8.887 -3.125 1.00 0.00 92 LEU A CA 18
ATOM 25947 C C . LEU A 1 81 ? -2.475 7.809 -2.127 1.00 0.00 92 LEU A C 18
ATOM 25948 O O . LEU A 1 81 ? -1.770 6.814 -1.980 1.00 0.00 92 LEU A O 18
ATOM 25964 N N . GLU A 1 82 ? -3.590 8.023 -1.424 1.00 0.00 93 GLU A N 18
ATOM 25965 C CA . GLU A 1 82 ? -4.050 7.073 -0.412 1.00 0.00 93 GLU A CA 18
ATOM 25966 C C . GLU A 1 82 ? -4.390 5.734 -1.068 1.00 0.00 93 GLU A C 18
ATOM 25967 O O . GLU A 1 82 ? -4.048 4.664 -0.546 1.00 0.00 93 GLU A O 18
ATOM 25979 N N . GLY A 1 83 ? -5.044 5.803 -2.233 1.00 0.00 94 GLY A N 18
ATOM 25980 C CA . GLY A 1 83 ? -5.415 4.597 -2.975 1.00 0.00 94 GLY A CA 18
ATOM 25981 C C . GLY A 1 83 ? -4.190 3.965 -3.604 1.00 0.00 94 GLY A C 18
ATOM 25982 O O . GLY A 1 83 ? -4.160 2.762 -3.861 1.00 0.00 94 GLY A O 18
ATOM 25986 N N . GLN A 1 84 ? -3.175 4.797 -3.879 1.00 0.00 95 GLN A N 18
ATOM 25987 C CA . GLN A 1 84 ? -1.940 4.308 -4.507 1.00 0.00 95 GLN A CA 18
ATOM 25988 C C . GLN A 1 84 ? -1.169 3.398 -3.552 1.00 0.00 95 GLN A C 18
ATOM 25989 O O . GLN A 1 84 ? -0.646 2.357 -3.950 1.00 0.00 95 GLN A O 18
ATOM 26003 N N . LYS A 1 85 ? -1.100 3.811 -2.282 1.00 0.00 96 LYS A N 18
ATOM 26004 C CA . LYS A 1 85 ? -0.388 3.041 -1.253 1.00 0.00 96 LYS A CA 18
ATOM 26005 C C . LYS A 1 85 ? -1.064 1.700 -1.035 1.00 0.00 96 LYS A C 18
ATOM 26006 O O . LYS A 1 85 ? -0.398 0.679 -0.865 1.00 0.00 96 LYS A O 18
ATOM 26025 N N . SER A 1 86 ? -2.399 1.708 -1.029 1.00 0.00 97 SER A N 18
ATOM 26026 C CA . SER A 1 86 ? -3.159 0.471 -0.819 1.00 0.00 97 SER A CA 18
ATOM 26027 C C . SER A 1 86 ? -2.823 -0.550 -1.909 1.00 0.00 97 SER A C 18
ATOM 26028 O O . SER A 1 86 ? -2.581 -1.727 -1.621 1.00 0.00 97 SER A O 18
ATOM 26036 N N . ASP A 1 87 ? -2.783 -0.081 -3.168 1.00 0.00 98 ASP A N 18
ATOM 26037 C CA . ASP A 1 87 ? -2.458 -0.944 -4.309 1.00 0.00 98 ASP A CA 18
ATOM 26038 C C . ASP A 1 87 ? -1.032 -1.443 -4.194 1.00 0.00 98 ASP A C 18
ATOM 26039 O O . ASP A 1 87 ? -0.732 -2.586 -4.536 1.00 0.00 98 ASP A O 18
ATOM 26048 N N . LEU A 1 88 ? -0.147 -0.561 -3.719 1.00 0.00 99 LEU A N 18
ATOM 26049 C CA . LEU A 1 88 ? 1.264 -0.919 -3.577 1.00 0.00 99 LEU A CA 18
ATOM 26050 C C . LEU A 1 88 ? 1.428 -2.046 -2.561 1.00 0.00 99 LEU A C 18
ATOM 26051 O O . LEU A 1 88 ? 2.138 -3.013 -2.819 1.00 0.00 99 LEU A O 18
ATOM 26067 N N . ASN A 1 89 ? 0.790 -1.884 -1.394 1.00 0.00 100 ASN A N 18
ATOM 26068 C CA . ASN A 1 89 ? 0.897 -2.866 -0.313 1.00 0.00 100 ASN A CA 18
ATOM 26069 C C . ASN A 1 89 ? 0.463 -4.243 -0.804 1.00 0.00 100 ASN A C 18
ATOM 26070 O O . ASN A 1 89 ? 1.070 -5.259 -0.460 1.00 0.00 100 ASN A O 18
ATOM 26081 N N . ASN A 1 90 ? -0.594 -4.250 -1.619 1.00 0.00 101 ASN A N 18
ATOM 26082 C CA . ASN A 1 90 ? -1.128 -5.494 -2.173 1.00 0.00 101 ASN A CA 18
ATOM 26083 C C . ASN A 1 90 ? -0.142 -6.112 -3.164 1.00 0.00 101 ASN A C 18
ATOM 26084 O O . ASN A 1 90 ? 0.304 -7.249 -2.988 1.00 0.00 101 ASN A O 18
ATOM 26095 N N . GLN A 1 91 ? 0.188 -5.353 -4.217 1.00 0.00 102 GLN A N 18
ATOM 26096 C CA . GLN A 1 91 ? 1.105 -5.834 -5.251 1.00 0.00 102 GLN A CA 18
ATOM 26097 C C . GLN A 1 91 ? 2.406 -6.290 -4.626 1.00 0.00 102 GLN A C 18
ATOM 26098 O O . GLN A 1 91 ? 2.959 -7.325 -5.012 1.00 0.00 102 GLN A O 18
ATOM 26112 N N . LEU A 1 92 ? 2.897 -5.521 -3.649 1.00 0.00 103 LEU A N 18
ATOM 26113 C CA . LEU A 1 92 ? 4.160 -5.835 -2.968 1.00 0.00 103 LEU A CA 18
ATOM 26114 C C . LEU A 1 92 ? 4.115 -5.338 -1.534 1.00 0.00 103 LEU A C 18
ATOM 26115 O O . LEU A 1 92 ? 3.392 -4.410 -1.214 1.00 0.00 103 LEU A O 18
ATOM 26131 N N . ALA A 1 93 ? 4.913 -5.982 -0.674 1.00 0.00 104 ALA A N 18
ATOM 26132 C CA . ALA A 1 93 ? 4.999 -5.635 0.747 1.00 0.00 104 ALA A CA 18
ATOM 26133 C C . ALA A 1 93 ? 6.460 -5.582 1.172 1.00 0.00 104 ALA A C 18
ATOM 26134 O O . ALA A 1 93 ? 6.863 -4.699 1.931 1.00 0.00 104 ALA A O 18
ATOM 26141 N N . GLU A 1 94 ? 7.255 -6.541 0.676 1.00 0.00 105 GLU A N 18
ATOM 26142 C CA . GLU A 1 94 ? 8.681 -6.618 1.005 1.00 0.00 105 GLU A CA 18
ATOM 26143 C C . GLU A 1 94 ? 8.847 -6.564 2.524 1.00 0.00 105 GLU A C 18
ATOM 26144 O O . GLU A 1 94 ? 9.637 -5.775 3.058 1.00 0.00 105 GLU A O 18
ATOM 26156 N N . LEU A 1 95 ? 8.056 -7.381 3.229 1.00 0.00 106 LEU A N 18
ATOM 26157 C CA . LEU A 1 95 ? 8.112 -7.386 4.692 1.00 0.00 106 LEU A CA 18
ATOM 26158 C C . LEU A 1 95 ? 7.630 -8.706 5.253 1.00 0.00 106 LEU A C 18
ATOM 26159 O O . LEU A 1 95 ? 6.822 -8.758 6.178 1.00 0.00 106 LEU A O 18
ATOM 26175 N N . GLU A 1 96 ? 8.140 -9.790 4.697 1.00 0.00 107 GLU A N 18
ATOM 26176 C CA . GLU A 1 96 ? 7.767 -11.115 5.168 1.00 0.00 107 GLU A CA 18
ATOM 26177 C C . GLU A 1 96 ? 8.297 -11.339 6.599 1.00 0.00 107 GLU A C 18
ATOM 26178 O O . GLU A 1 96 ? 8.860 -10.409 7.159 1.00 0.00 107 GLU A O 18
ATOM 26191 N N . GLY A 1 1 ? 16.197 -2.346 -11.255 1.00 0.00 12 GLY A N 19
ATOM 26192 C CA . GLY A 1 1 ? 17.254 -2.397 -12.304 1.00 0.00 12 GLY A CA 19
ATOM 26193 C C . GLY A 1 1 ? 18.175 -3.575 -12.031 1.00 0.00 12 GLY A C 19
ATOM 26194 O O . GLY A 1 1 ? 18.042 -4.634 -12.646 1.00 0.00 12 GLY A O 19
ATOM 26200 N N . GLY A 1 2 ? 19.111 -3.386 -11.096 1.00 0.00 13 GLY A N 19
ATOM 26201 C CA . GLY A 1 2 ? 20.062 -4.438 -10.731 1.00 0.00 13 GLY A CA 19
ATOM 26202 C C . GLY A 1 2 ? 20.968 -3.956 -9.616 1.00 0.00 13 GLY A C 19
ATOM 26203 O O . GLY A 1 2 ? 21.317 -2.773 -9.561 1.00 0.00 13 GLY A O 19
ATOM 26207 N N . LEU A 1 3 ? 21.356 -4.877 -8.721 1.00 0.00 14 LEU A N 19
ATOM 26208 C CA . LEU A 1 3 ? 22.242 -4.548 -7.605 1.00 0.00 14 LEU A CA 19
ATOM 26209 C C . LEU A 1 3 ? 21.670 -3.387 -6.802 1.00 0.00 14 LEU A C 19
ATOM 26210 O O . LEU A 1 3 ? 20.500 -3.025 -6.963 1.00 0.00 14 LEU A O 19
ATOM 26226 N N . VAL A 1 4 ? 22.503 -2.813 -5.944 1.00 0.00 15 VAL A N 19
ATOM 26227 C CA . VAL A 1 4 ? 22.100 -1.688 -5.110 1.00 0.00 15 VAL A CA 19
ATOM 26228 C C . VAL A 1 4 ? 20.841 -2.072 -4.308 1.00 0.00 15 VAL A C 19
ATOM 26229 O O . VAL A 1 4 ? 19.738 -1.616 -4.629 1.00 0.00 15 VAL A O 19
ATOM 26242 N N . PRO A 1 5 ? 20.973 -2.913 -3.280 1.00 0.00 16 PRO A N 19
ATOM 26243 C CA . PRO A 1 5 ? 19.804 -3.338 -2.447 1.00 0.00 16 PRO A CA 19
ATOM 26244 C C . PRO A 1 5 ? 19.062 -2.123 -1.894 1.00 0.00 16 PRO A C 19
ATOM 26245 O O . PRO A 1 5 ? 19.560 -0.997 -1.968 1.00 0.00 16 PRO A O 19
ATOM 26256 N N . ARG A 1 6 ? 17.877 -2.367 -1.352 1.00 0.00 17 ARG A N 19
ATOM 26257 C CA . ARG A 1 6 ? 17.051 -1.307 -0.769 1.00 0.00 17 ARG A CA 19
ATOM 26258 C C . ARG A 1 6 ? 16.841 -0.161 -1.768 1.00 0.00 17 ARG A C 19
ATOM 26259 O O . ARG A 1 6 ? 17.573 0.833 -1.748 1.00 0.00 17 ARG A O 19
ATOM 26280 N N . GLY A 1 7 ? 15.846 -0.309 -2.630 1.00 0.00 18 GLY A N 19
ATOM 26281 C CA . GLY A 1 7 ? 15.542 0.710 -3.626 1.00 0.00 18 GLY A CA 19
ATOM 26282 C C . GLY A 1 7 ? 14.514 0.182 -4.593 1.00 0.00 18 GLY A C 19
ATOM 26283 O O . GLY A 1 7 ? 13.320 0.486 -4.479 1.00 0.00 18 GLY A O 19
ATOM 26287 N N . SER A 1 8 ? 14.983 -0.606 -5.573 1.00 0.00 19 SER A N 19
ATOM 26288 C CA . SER A 1 8 ? 14.104 -1.179 -6.595 1.00 0.00 19 SER A CA 19
ATOM 26289 C C . SER A 1 8 ? 13.249 -0.081 -7.234 1.00 0.00 19 SER A C 19
ATOM 26290 O O . SER A 1 8 ? 13.457 1.102 -6.960 1.00 0.00 19 SER A O 19
ATOM 26298 N N . HIS A 1 9 ? 12.288 -0.471 -8.068 1.00 0.00 20 HIS A N 19
ATOM 26299 C CA . HIS A 1 9 ? 11.384 0.488 -8.728 1.00 0.00 20 HIS A CA 19
ATOM 26300 C C . HIS A 1 9 ? 10.078 0.611 -7.928 1.00 0.00 20 HIS A C 19
ATOM 26301 O O . HIS A 1 9 ? 9.573 1.710 -7.711 1.00 0.00 20 HIS A O 19
ATOM 26315 N N . MET A 1 10 ? 9.527 -0.540 -7.519 1.00 0.00 21 MET A N 19
ATOM 26316 C CA . MET A 1 10 ? 8.260 -0.581 -6.772 1.00 0.00 21 MET A CA 19
ATOM 26317 C C . MET A 1 10 ? 8.396 0.095 -5.404 1.00 0.00 21 MET A C 19
ATOM 26318 O O . MET A 1 10 ? 7.696 1.067 -5.106 1.00 0.00 21 MET A O 19
ATOM 26332 N N . ALA A 1 11 ? 9.286 -0.441 -4.562 1.00 0.00 22 ALA A N 19
ATOM 26333 C CA . ALA A 1 11 ? 9.497 0.101 -3.211 1.00 0.00 22 ALA A CA 19
ATOM 26334 C C . ALA A 1 11 ? 9.853 1.591 -3.280 1.00 0.00 22 ALA A C 19
ATOM 26335 O O . ALA A 1 11 ? 9.314 2.404 -2.527 1.00 0.00 22 ALA A O 19
ATOM 26342 N N . SER A 1 12 ? 10.755 1.940 -4.211 1.00 0.00 23 SER A N 19
ATOM 26343 C CA . SER A 1 12 ? 11.177 3.335 -4.393 1.00 0.00 23 SER A CA 19
ATOM 26344 C C . SER A 1 12 ? 9.980 4.223 -4.706 1.00 0.00 23 SER A C 19
ATOM 26345 O O . SER A 1 12 ? 9.859 5.319 -4.172 1.00 0.00 23 SER A O 19
ATOM 26353 N N . LYS A 1 13 ? 9.094 3.736 -5.580 1.00 0.00 24 LYS A N 19
ATOM 26354 C CA . LYS A 1 13 ? 7.906 4.500 -5.970 1.00 0.00 24 LYS A CA 19
ATOM 26355 C C . LYS A 1 13 ? 7.033 4.791 -4.747 1.00 0.00 24 LYS A C 19
ATOM 26356 O O . LYS A 1 13 ? 6.493 5.886 -4.604 1.00 0.00 24 LYS A O 19
ATOM 26375 N N . ARG A 1 14 ? 6.882 3.788 -3.885 1.00 0.00 25 ARG A N 19
ATOM 26376 C CA . ARG A 1 14 ? 6.060 3.927 -2.683 1.00 0.00 25 ARG A CA 19
ATOM 26377 C C . ARG A 1 14 ? 6.704 4.925 -1.716 1.00 0.00 25 ARG A C 19
ATOM 26378 O O . ARG A 1 14 ? 6.009 5.705 -1.063 1.00 0.00 25 ARG A O 19
ATOM 26399 N N . ASP A 1 15 ? 8.036 4.854 -1.605 1.00 0.00 26 ASP A N 19
ATOM 26400 C CA . ASP A 1 15 ? 8.794 5.715 -0.686 1.00 0.00 26 ASP A CA 19
ATOM 26401 C C . ASP A 1 15 ? 8.565 7.187 -1.017 1.00 0.00 26 ASP A C 19
ATOM 26402 O O . ASP A 1 15 ? 8.466 8.020 -0.117 1.00 0.00 26 ASP A O 19
ATOM 26411 N N . LYS A 1 16 ? 8.474 7.497 -2.316 1.00 0.00 27 LYS A N 19
ATOM 26412 C CA . LYS A 1 16 ? 8.254 8.878 -2.763 1.00 0.00 27 LYS A CA 19
ATOM 26413 C C . LYS A 1 16 ? 6.953 9.425 -2.189 1.00 0.00 27 LYS A C 19
ATOM 26414 O O . LYS A 1 16 ? 6.928 10.515 -1.637 1.00 0.00 27 LYS A O 19
ATOM 26433 N N . ILE A 1 17 ? 5.872 8.656 -2.302 1.00 0.00 28 ILE A N 19
ATOM 26434 C CA . ILE A 1 17 ? 4.573 9.102 -1.789 1.00 0.00 28 ILE A CA 19
ATOM 26435 C C . ILE A 1 17 ? 4.695 9.431 -0.296 1.00 0.00 28 ILE A C 19
ATOM 26436 O O . ILE A 1 17 ? 4.315 10.509 0.137 1.00 0.00 28 ILE A O 19
ATOM 26452 N N . ALA A 1 18 ? 5.231 8.481 0.471 1.00 0.00 29 ALA A N 19
ATOM 26453 C CA . ALA A 1 18 ? 5.395 8.663 1.921 1.00 0.00 29 ALA A CA 19
ATOM 26454 C C . ALA A 1 18 ? 6.226 9.919 2.226 1.00 0.00 29 ALA A C 19
ATOM 26455 O O . ALA A 1 18 ? 5.834 10.758 3.047 1.00 0.00 29 ALA A O 19
ATOM 26462 N N . ASP A 1 19 ? 7.365 10.034 1.537 1.00 0.00 30 ASP A N 19
ATOM 26463 C CA . ASP A 1 19 ? 8.276 11.172 1.704 1.00 0.00 30 ASP A CA 19
ATOM 26464 C C . ASP A 1 19 ? 7.630 12.475 1.229 1.00 0.00 30 ASP A C 19
ATOM 26465 O O . ASP A 1 19 ? 7.933 13.549 1.748 1.00 0.00 30 ASP A O 19
ATOM 26474 N N . ILE A 1 20 ? 6.751 12.371 0.231 1.00 0.00 31 ILE A N 19
ATOM 26475 C CA . ILE A 1 20 ? 6.059 13.546 -0.333 1.00 0.00 31 ILE A CA 19
ATOM 26476 C C . ILE A 1 20 ? 4.836 13.910 0.495 1.00 0.00 31 ILE A C 19
ATOM 26477 O O . ILE A 1 20 ? 4.479 15.087 0.589 1.00 0.00 31 ILE A O 19
ATOM 26493 N N . GLN A 1 21 ? 4.173 12.903 1.057 1.00 0.00 32 GLN A N 19
ATOM 26494 C CA . GLN A 1 21 ? 2.950 13.129 1.841 1.00 0.00 32 GLN A CA 19
ATOM 26495 C C . GLN A 1 21 ? 3.228 14.088 2.985 1.00 0.00 32 GLN A C 19
ATOM 26496 O O . GLN A 1 21 ? 2.600 15.141 3.083 1.00 0.00 32 GLN A O 19
ATOM 26510 N N . GLU A 1 22 ? 4.177 13.707 3.844 1.00 0.00 33 GLU A N 19
ATOM 26511 C CA . GLU A 1 22 ? 4.533 14.528 4.999 1.00 0.00 33 GLU A CA 19
ATOM 26512 C C . GLU A 1 22 ? 5.061 15.874 4.552 1.00 0.00 33 GLU A C 19
ATOM 26513 O O . GLU A 1 22 ? 4.591 16.905 5.014 1.00 0.00 33 GLU A O 19
ATOM 26525 N N . ALA A 1 23 ? 6.102 15.848 3.704 1.00 0.00 34 ALA A N 19
ATOM 26526 C CA . ALA A 1 23 ? 6.764 17.073 3.268 1.00 0.00 34 ALA A CA 19
ATOM 26527 C C . ALA A 1 23 ? 5.752 18.135 2.915 1.00 0.00 34 ALA A C 19
ATOM 26528 O O . ALA A 1 23 ? 5.738 19.151 3.555 1.00 0.00 34 ALA A O 19
ATOM 26535 N N . LEU A 1 24 ? 4.880 17.863 1.946 1.00 0.00 35 LEU A N 19
ATOM 26536 C CA . LEU A 1 24 ? 3.853 18.843 1.574 1.00 0.00 35 LEU A CA 19
ATOM 26537 C C . LEU A 1 24 ? 2.829 19.044 2.710 1.00 0.00 35 LEU A C 19
ATOM 26538 O O . LEU A 1 24 ? 2.589 20.164 3.153 1.00 0.00 35 LEU A O 19
ATOM 26554 N N . ALA A 1 25 ? 2.149 17.961 3.102 1.00 0.00 36 ALA A N 19
ATOM 26555 C CA . ALA A 1 25 ? 1.076 18.053 4.118 1.00 0.00 36 ALA A CA 19
ATOM 26556 C C . ALA A 1 25 ? 1.560 18.839 5.339 1.00 0.00 36 ALA A C 19
ATOM 26557 O O . ALA A 1 25 ? 0.991 19.866 5.716 1.00 0.00 36 ALA A O 19
ATOM 26564 N N . HIS A 1 26 ? 2.644 18.335 5.907 1.00 0.00 37 HIS A N 19
ATOM 26565 C CA . HIS A 1 26 ? 3.309 18.932 7.062 1.00 0.00 37 HIS A CA 19
ATOM 26566 C C . HIS A 1 26 ? 4.145 20.141 6.624 1.00 0.00 37 HIS A C 19
ATOM 26567 O O . HIS A 1 26 ? 5.099 20.495 7.321 1.00 0.00 37 HIS A O 19
ATOM 26581 N N . ALA A 1 27 ? 3.788 20.798 5.488 1.00 0.00 38 ALA A N 19
ATOM 26582 C CA . ALA A 1 27 ? 4.542 21.995 5.025 1.00 0.00 38 ALA A CA 19
ATOM 26583 C C . ALA A 1 27 ? 3.680 23.235 5.058 1.00 0.00 38 ALA A C 19
ATOM 26584 O O . ALA A 1 27 ? 4.084 24.202 5.706 1.00 0.00 38 ALA A O 19
ATOM 26591 N N . ASP A 1 28 ? 2.494 23.182 4.353 1.00 0.00 39 ASP A N 19
ATOM 26592 C CA . ASP A 1 28 ? 1.527 24.335 4.232 1.00 0.00 39 ASP A CA 19
ATOM 26593 C C . ASP A 1 28 ? 2.171 25.618 4.785 1.00 0.00 39 ASP A C 19
ATOM 26594 O O . ASP A 1 28 ? 1.659 26.254 5.709 1.00 0.00 39 ASP A O 19
ATOM 26603 N N . ALA A 1 29 ? 3.381 25.914 4.263 1.00 0.00 40 ALA A N 19
ATOM 26604 C CA . ALA A 1 29 ? 4.191 27.025 4.758 1.00 0.00 40 ALA A CA 19
ATOM 26605 C C . ALA A 1 29 ? 3.455 28.332 4.612 1.00 0.00 40 ALA A C 19
ATOM 26606 O O . ALA A 1 29 ? 3.330 29.101 5.570 1.00 0.00 40 ALA A O 19
ATOM 26613 N N . ASN A 1 30 ? 2.969 28.581 3.400 1.00 0.00 41 ASN A N 19
ATOM 26614 C CA . ASN A 1 30 ? 2.245 29.808 3.107 1.00 0.00 41 ASN A CA 19
ATOM 26615 C C . ASN A 1 30 ? 0.823 29.725 3.648 1.00 0.00 41 ASN A C 19
ATOM 26616 O O . ASN A 1 30 ? 0.148 30.750 3.746 1.00 0.00 41 ASN A O 19
ATOM 26627 N N . ALA A 1 31 ? 0.363 28.507 4.003 1.00 0.00 42 ALA A N 19
ATOM 26628 C CA . ALA A 1 31 ? -1.003 28.317 4.534 1.00 0.00 42 ALA A CA 19
ATOM 26629 C C . ALA A 1 31 ? -2.037 29.047 3.647 1.00 0.00 42 ALA A C 19
ATOM 26630 O O . ALA A 1 31 ? -2.812 29.876 4.131 1.00 0.00 42 ALA A O 19
ATOM 26637 N N . ASP A 1 32 ? -2.027 28.732 2.339 1.00 0.00 43 ASP A N 19
ATOM 26638 C CA . ASP A 1 32 ? -2.946 29.355 1.356 1.00 0.00 43 ASP A CA 19
ATOM 26639 C C . ASP A 1 32 ? -3.968 28.343 0.876 1.00 0.00 43 ASP A C 19
ATOM 26640 O O . ASP A 1 32 ? -4.894 28.702 0.154 1.00 0.00 43 ASP A O 19
ATOM 26649 N N . GLN A 1 33 ? -3.782 27.078 1.273 1.00 0.00 44 GLN A N 19
ATOM 26650 C CA . GLN A 1 33 ? -4.686 25.988 0.894 1.00 0.00 44 GLN A CA 19
ATOM 26651 C C . GLN A 1 33 ? -4.698 25.785 -0.611 1.00 0.00 44 GLN A C 19
ATOM 26652 O O . GLN A 1 33 ? -5.493 24.993 -1.121 1.00 0.00 44 GLN A O 19
ATOM 26666 N N . HIS A 1 34 ? -3.799 26.490 -1.318 1.00 0.00 45 HIS A N 19
ATOM 26667 C CA . HIS A 1 34 ? -3.674 26.395 -2.776 1.00 0.00 45 HIS A CA 19
ATOM 26668 C C . HIS A 1 34 ? -2.262 25.931 -3.080 1.00 0.00 45 HIS A C 19
ATOM 26669 O O . HIS A 1 34 ? -1.299 26.427 -2.487 1.00 0.00 45 HIS A O 19
ATOM 26683 N N . LEU A 1 35 ? -2.157 24.955 -3.991 1.00 0.00 46 LEU A N 19
ATOM 26684 C CA . LEU A 1 35 ? -0.870 24.396 -4.357 1.00 0.00 46 LEU A CA 19
ATOM 26685 C C . LEU A 1 35 ? -0.219 25.186 -5.488 1.00 0.00 46 LEU A C 19
ATOM 26686 O O . LEU A 1 35 ? -0.589 25.026 -6.653 1.00 0.00 46 LEU A O 19
ATOM 26702 N N . ASP A 1 36 ? 0.779 26.002 -5.141 1.00 0.00 47 ASP A N 19
ATOM 26703 C CA . ASP A 1 36 ? 1.538 26.777 -6.120 1.00 0.00 47 ASP A CA 19
ATOM 26704 C C . ASP A 1 36 ? 2.861 26.053 -6.342 1.00 0.00 47 ASP A C 19
ATOM 26705 O O . ASP A 1 36 ? 3.451 25.523 -5.393 1.00 0.00 47 ASP A O 19
ATOM 26714 N N . PHE A 1 37 ? 3.289 26.005 -7.608 1.00 0.00 48 PHE A N 19
ATOM 26715 C CA . PHE A 1 37 ? 4.511 25.318 -8.010 1.00 0.00 48 PHE A CA 19
ATOM 26716 C C . PHE A 1 37 ? 5.665 25.567 -7.049 1.00 0.00 48 PHE A C 19
ATOM 26717 O O . PHE A 1 37 ? 6.341 24.637 -6.663 1.00 0.00 48 PHE A O 19
ATOM 26734 N N . ASP A 1 38 ? 5.867 26.836 -6.662 1.00 0.00 49 ASP A N 19
ATOM 26735 C CA . ASP A 1 38 ? 6.954 27.212 -5.746 1.00 0.00 49 ASP A CA 19
ATOM 26736 C C . ASP A 1 38 ? 6.996 26.293 -4.522 1.00 0.00 49 ASP A C 19
ATOM 26737 O O . ASP A 1 38 ? 8.020 25.676 -4.225 1.00 0.00 49 ASP A O 19
ATOM 26746 N N . GLU A 1 39 ? 5.862 26.216 -3.826 1.00 0.00 50 GLU A N 19
ATOM 26747 C CA . GLU A 1 39 ? 5.758 25.375 -2.633 1.00 0.00 50 GLU A CA 19
ATOM 26748 C C . GLU A 1 39 ? 6.102 23.926 -2.989 1.00 0.00 50 GLU A C 19
ATOM 26749 O O . GLU A 1 39 ? 6.932 23.310 -2.353 1.00 0.00 50 GLU A O 19
ATOM 26761 N N . TRP A 1 40 ? 5.472 23.416 -4.043 1.00 0.00 51 TRP A N 19
ATOM 26762 C CA . TRP A 1 40 ? 5.714 22.044 -4.495 1.00 0.00 51 TRP A CA 19
ATOM 26763 C C . TRP A 1 40 ? 7.128 21.891 -5.054 1.00 0.00 51 TRP A C 19
ATOM 26764 O O . TRP A 1 40 ? 7.641 20.773 -5.140 1.00 0.00 51 TRP A O 19
ATOM 26785 N N . ARG A 1 41 ? 7.739 23.001 -5.458 1.00 0.00 52 ARG A N 19
ATOM 26786 C CA . ARG A 1 41 ? 9.077 22.955 -6.053 1.00 0.00 52 ARG A CA 19
ATOM 26787 C C . ARG A 1 41 ? 10.194 22.872 -5.016 1.00 0.00 52 ARG A C 19
ATOM 26788 O O . ARG A 1 41 ? 10.959 21.928 -4.998 1.00 0.00 52 ARG A O 19
ATOM 26809 N N . GLN A 1 42 ? 10.289 23.910 -4.185 1.00 0.00 53 GLN A N 19
ATOM 26810 C CA . GLN A 1 42 ? 11.363 24.024 -3.190 1.00 0.00 53 GLN A CA 19
ATOM 26811 C C . GLN A 1 42 ? 11.208 23.042 -2.052 1.00 0.00 53 GLN A C 19
ATOM 26812 O O . GLN A 1 42 ? 12.203 22.527 -1.523 1.00 0.00 53 GLN A O 19
ATOM 26826 N N . GLU A 1 43 ? 9.961 22.822 -1.646 1.00 0.00 54 GLU A N 19
ATOM 26827 C CA . GLU A 1 43 ? 9.684 21.949 -0.508 1.00 0.00 54 GLU A CA 19
ATOM 26828 C C . GLU A 1 43 ? 10.171 20.516 -0.740 1.00 0.00 54 GLU A C 19
ATOM 26829 O O . GLU A 1 43 ? 10.892 19.955 0.087 1.00 0.00 54 GLU A O 19
ATOM 26841 N N . LEU A 1 44 ? 9.737 19.923 -1.847 1.00 0.00 55 LEU A N 19
ATOM 26842 C CA . LEU A 1 44 ? 10.083 18.532 -2.173 1.00 0.00 55 LEU A CA 19
ATOM 26843 C C . LEU A 1 44 ? 11.503 18.426 -2.665 1.00 0.00 55 LEU A C 19
ATOM 26844 O O . LEU A 1 44 ? 12.127 17.377 -2.527 1.00 0.00 55 LEU A O 19
ATOM 26860 N N . LYS A 1 45 ? 12.021 19.493 -3.264 1.00 0.00 56 LYS A N 19
ATOM 26861 C CA . LYS A 1 45 ? 13.375 19.449 -3.798 1.00 0.00 56 LYS A CA 19
ATOM 26862 C C . LYS A 1 45 ? 14.399 19.088 -2.721 1.00 0.00 56 LYS A C 19
ATOM 26863 O O . LYS A 1 45 ? 15.255 18.223 -2.944 1.00 0.00 56 LYS A O 19
ATOM 26882 N N . CYS A 1 46 ? 14.321 19.761 -1.565 1.00 0.00 57 CYS A N 19
ATOM 26883 C CA . CYS A 1 46 ? 15.271 19.524 -0.477 1.00 0.00 57 CYS A CA 19
ATOM 26884 C C . CYS A 1 46 ? 15.206 18.086 0.014 1.00 0.00 57 CYS A C 19
ATOM 26885 O O . CYS A 1 46 ? 16.029 17.670 0.830 1.00 0.00 57 CYS A O 19
ATOM 26893 N N . ARG A 1 47 ? 14.208 17.333 -0.475 1.00 0.00 58 ARG A N 19
ATOM 26894 C CA . ARG A 1 47 ? 14.019 15.937 -0.064 1.00 0.00 58 ARG A CA 19
ATOM 26895 C C . ARG A 1 47 ? 14.865 14.988 -0.907 1.00 0.00 58 ARG A C 19
ATOM 26896 O O . ARG A 1 47 ? 14.559 13.798 -1.005 1.00 0.00 58 ARG A O 19
ATOM 26917 N N . GLY A 1 48 ? 15.920 15.517 -1.516 1.00 0.00 59 GLY A N 19
ATOM 26918 C CA . GLY A 1 48 ? 16.817 14.708 -2.352 1.00 0.00 59 GLY A CA 19
ATOM 26919 C C . GLY A 1 48 ? 16.267 14.548 -3.763 1.00 0.00 59 GLY A C 19
ATOM 26920 O O . GLY A 1 48 ? 16.767 13.723 -4.526 1.00 0.00 59 GLY A O 19
ATOM 26924 N N . HIS A 1 49 ? 15.234 15.341 -4.113 1.00 0.00 60 HIS A N 19
ATOM 26925 C CA . HIS A 1 49 ? 14.613 15.292 -5.457 1.00 0.00 60 HIS A CA 19
ATOM 26926 C C . HIS A 1 49 ? 15.161 16.443 -6.294 1.00 0.00 60 HIS A C 19
ATOM 26927 O O . HIS A 1 49 ? 15.476 17.508 -5.760 1.00 0.00 60 HIS A O 19
ATOM 26941 N N . ALA A 1 50 ? 15.278 16.223 -7.609 1.00 0.00 61 ALA A N 19
ATOM 26942 C CA . ALA A 1 50 ? 15.789 17.237 -8.534 1.00 0.00 61 ALA A CA 19
ATOM 26943 C C . ALA A 1 50 ? 14.656 18.184 -8.927 1.00 0.00 61 ALA A C 19
ATOM 26944 O O . ALA A 1 50 ? 13.475 17.843 -8.802 1.00 0.00 61 ALA A O 19
ATOM 26951 N N . ASP A 1 51 ? 15.034 19.372 -9.400 1.00 0.00 62 ASP A N 19
ATOM 26952 C CA . ASP A 1 51 ? 14.074 20.398 -9.821 1.00 0.00 62 ASP A CA 19
ATOM 26953 C C . ASP A 1 51 ? 13.368 19.996 -11.118 1.00 0.00 62 ASP A C 19
ATOM 26954 O O . ASP A 1 51 ? 12.209 20.327 -11.319 1.00 0.00 62 ASP A O 19
ATOM 26963 N N . ALA A 1 52 ? 14.095 19.320 -12.014 1.00 0.00 63 ALA A N 19
ATOM 26964 C CA . ALA A 1 52 ? 13.539 18.895 -13.310 1.00 0.00 63 ALA A CA 19
ATOM 26965 C C . ALA A 1 52 ? 12.667 17.653 -13.157 1.00 0.00 63 ALA A C 19
ATOM 26966 O O . ALA A 1 52 ? 11.608 17.550 -13.758 1.00 0.00 63 ALA A O 19
ATOM 26973 N N . ASP A 1 53 ? 13.152 16.682 -12.374 1.00 0.00 64 ASP A N 19
ATOM 26974 C CA . ASP A 1 53 ? 12.436 15.414 -12.184 1.00 0.00 64 ASP A CA 19
ATOM 26975 C C . ASP A 1 53 ? 11.062 15.642 -11.579 1.00 0.00 64 ASP A C 19
ATOM 26976 O O . ASP A 1 53 ? 10.103 14.937 -11.909 1.00 0.00 64 ASP A O 19
ATOM 26985 N N . ILE A 1 54 ? 10.980 16.621 -10.674 1.00 0.00 65 ILE A N 19
ATOM 26986 C CA . ILE A 1 54 ? 9.725 16.927 -9.983 1.00 0.00 65 ILE A CA 19
ATOM 26987 C C . ILE A 1 54 ? 8.610 17.281 -10.968 1.00 0.00 65 ILE A C 19
ATOM 26988 O O . ILE A 1 54 ? 7.427 17.209 -10.640 1.00 0.00 65 ILE A O 19
ATOM 27004 N N . GLU A 1 55 ? 9.018 17.733 -12.151 1.00 0.00 66 GLU A N 19
ATOM 27005 C CA . GLU A 1 55 ? 8.074 18.179 -13.179 1.00 0.00 66 GLU A CA 19
ATOM 27006 C C . GLU A 1 55 ? 7.255 17.011 -13.716 1.00 0.00 66 GLU A C 19
ATOM 27007 O O . GLU A 1 55 ? 6.072 17.155 -13.994 1.00 0.00 66 GLU A O 19
ATOM 27019 N N . ALA A 1 56 ? 7.912 15.864 -13.884 1.00 0.00 67 ALA A N 19
ATOM 27020 C CA . ALA A 1 56 ? 7.251 14.671 -14.433 1.00 0.00 67 ALA A CA 19
ATOM 27021 C C . ALA A 1 56 ? 6.071 14.224 -13.565 1.00 0.00 67 ALA A C 19
ATOM 27022 O O . ALA A 1 56 ? 4.952 14.055 -14.055 1.00 0.00 67 ALA A O 19
ATOM 27029 N N . VAL A 1 57 ? 6.337 14.045 -12.269 1.00 0.00 68 VAL A N 19
ATOM 27030 C CA . VAL A 1 57 ? 5.311 13.619 -11.313 1.00 0.00 68 VAL A CA 19
ATOM 27031 C C . VAL A 1 57 ? 4.278 14.712 -11.106 1.00 0.00 68 VAL A C 19
ATOM 27032 O O . VAL A 1 57 ? 3.107 14.415 -10.859 1.00 0.00 68 VAL A O 19
ATOM 27045 N N . PHE A 1 58 ? 4.715 15.978 -11.169 1.00 0.00 69 PHE A N 19
ATOM 27046 C CA . PHE A 1 58 ? 3.816 17.104 -10.942 1.00 0.00 69 PHE A CA 19
ATOM 27047 C C . PHE A 1 58 ? 2.964 17.368 -12.183 1.00 0.00 69 PHE A C 19
ATOM 27048 O O . PHE A 1 58 ? 1.742 17.366 -12.101 1.00 0.00 69 PHE A O 19
ATOM 27065 N N . ALA A 1 59 ? 3.635 17.695 -13.305 1.00 0.00 70 ALA A N 19
ATOM 27066 C CA . ALA A 1 59 ? 2.961 18.074 -14.575 1.00 0.00 70 ALA A CA 19
ATOM 27067 C C . ALA A 1 59 ? 1.727 17.216 -14.843 1.00 0.00 70 ALA A C 19
ATOM 27068 O O . ALA A 1 59 ? 0.741 17.685 -15.409 1.00 0.00 70 ALA A O 19
ATOM 27075 N N . LYS A 1 60 ? 1.789 15.972 -14.398 1.00 0.00 71 LYS A N 19
ATOM 27076 C CA . LYS A 1 60 ? 0.699 15.009 -14.524 1.00 0.00 71 LYS A CA 19
ATOM 27077 C C . LYS A 1 60 ? -0.601 15.520 -13.873 1.00 0.00 71 LYS A C 19
ATOM 27078 O O . LYS A 1 60 ? -1.668 14.941 -14.058 1.00 0.00 71 LYS A O 19
ATOM 27097 N N . TYR A 1 61 ? -0.499 16.612 -13.109 1.00 0.00 72 TYR A N 19
ATOM 27098 C CA . TYR A 1 61 ? -1.651 17.216 -12.410 1.00 0.00 72 TYR A CA 19
ATOM 27099 C C . TYR A 1 61 ? -2.019 18.558 -13.013 1.00 0.00 72 TYR A C 19
ATOM 27100 O O . TYR A 1 61 ? -3.057 19.121 -12.663 1.00 0.00 72 TYR A O 19
ATOM 27118 N N . ASP A 1 62 ? -1.195 19.047 -13.945 1.00 0.00 73 ASP A N 19
ATOM 27119 C CA . ASP A 1 62 ? -1.472 20.321 -14.634 1.00 0.00 73 ASP A CA 19
ATOM 27120 C C . ASP A 1 62 ? -2.220 20.010 -15.926 1.00 0.00 73 ASP A C 19
ATOM 27121 O O . ASP A 1 62 ? -1.764 20.334 -17.027 1.00 0.00 73 ASP A O 19
ATOM 27130 N N . VAL A 1 63 ? -3.379 19.355 -15.785 1.00 0.00 74 VAL A N 19
ATOM 27131 C CA . VAL A 1 63 ? -4.190 18.972 -16.945 1.00 0.00 74 VAL A CA 19
ATOM 27132 C C . VAL A 1 63 ? -4.580 20.191 -17.773 1.00 0.00 74 VAL A C 19
ATOM 27133 O O . VAL A 1 63 ? -4.512 20.153 -19.005 1.00 0.00 74 VAL A O 19
ATOM 27146 N N . ASP A 1 64 ? -5.031 21.258 -17.101 1.00 0.00 75 ASP A N 19
ATOM 27147 C CA . ASP A 1 64 ? -5.478 22.454 -17.803 1.00 0.00 75 ASP A CA 19
ATOM 27148 C C . ASP A 1 64 ? -4.296 23.209 -18.388 1.00 0.00 75 ASP A C 19
ATOM 27149 O O . ASP A 1 64 ? -4.482 24.095 -19.226 1.00 0.00 75 ASP A O 19
ATOM 27158 N N . GLY A 1 65 ? -3.076 22.871 -17.943 1.00 0.00 76 GLY A N 19
ATOM 27159 C CA . GLY A 1 65 ? -1.874 23.541 -18.433 1.00 0.00 76 GLY A CA 19
ATOM 27160 C C . GLY A 1 65 ? -1.798 24.962 -17.890 1.00 0.00 76 GLY A C 19
ATOM 27161 O O . GLY A 1 65 ? -0.900 25.717 -18.268 1.00 0.00 76 GLY A O 19
ATOM 27165 N N . ASP A 1 66 ? -2.755 25.343 -17.002 1.00 0.00 77 ASP A N 19
ATOM 27166 C CA . ASP A 1 66 ? -2.753 26.714 -16.448 1.00 0.00 77 ASP A CA 19
ATOM 27167 C C . ASP A 1 66 ? -1.688 26.847 -15.363 1.00 0.00 77 ASP A C 19
ATOM 27168 O O . ASP A 1 66 ? -1.323 27.961 -15.010 1.00 0.00 77 ASP A O 19
ATOM 27177 N N . ARG A 1 67 ? -1.213 25.698 -14.861 1.00 0.00 78 ARG A N 19
ATOM 27178 C CA . ARG A 1 67 ? -0.179 25.639 -13.808 1.00 0.00 78 ARG A CA 19
ATOM 27179 C C . ARG A 1 67 ? -0.714 26.141 -12.464 1.00 0.00 78 ARG A C 19
ATOM 27180 O O . ARG A 1 67 ? 0.064 26.585 -11.617 1.00 0.00 78 ARG A O 19
ATOM 27201 N N . VAL A 1 68 ? -2.039 26.054 -12.265 1.00 0.00 79 VAL A N 19
ATOM 27202 C CA . VAL A 1 68 ? -2.688 26.484 -11.001 1.00 0.00 79 VAL A CA 19
ATOM 27203 C C . VAL A 1 68 ? -3.667 25.396 -10.572 1.00 0.00 79 VAL A C 19
ATOM 27204 O O . VAL A 1 68 ? -4.570 25.033 -11.326 1.00 0.00 79 VAL A O 19
ATOM 27217 N N . LEU A 1 69 ? -3.449 24.868 -9.369 1.00 0.00 80 LEU A N 19
ATOM 27218 C CA . LEU A 1 69 ? -4.264 23.791 -8.803 1.00 0.00 80 LEU A CA 19
ATOM 27219 C C . LEU A 1 69 ? -4.584 24.103 -7.348 1.00 0.00 80 LEU A C 19
ATOM 27220 O O . LEU A 1 69 ? -3.743 23.903 -6.462 1.00 0.00 80 LEU A O 19
ATOM 27236 N N . ASP A 1 70 ? -5.813 24.575 -7.100 1.00 0.00 81 ASP A N 19
ATOM 27237 C CA . ASP A 1 70 ? -6.275 24.887 -5.753 1.00 0.00 81 ASP A CA 19
ATOM 27238 C C . ASP A 1 70 ? -7.074 23.698 -5.241 1.00 0.00 81 ASP A C 19
ATOM 27239 O O . ASP A 1 70 ? -7.095 22.641 -5.874 1.00 0.00 81 ASP A O 19
ATOM 27248 N N . ALA A 1 71 ? -7.766 23.892 -4.116 1.00 0.00 82 ALA A N 19
ATOM 27249 C CA . ALA A 1 71 ? -8.615 22.871 -3.502 1.00 0.00 82 ALA A CA 19
ATOM 27250 C C . ALA A 1 71 ? -9.534 22.180 -4.524 1.00 0.00 82 ALA A C 19
ATOM 27251 O O . ALA A 1 71 ? -10.095 21.135 -4.239 1.00 0.00 82 ALA A O 19
ATOM 27258 N N . GLU A 1 72 ? -9.686 22.808 -5.697 1.00 0.00 83 GLU A N 19
ATOM 27259 C CA . GLU A 1 72 ? -10.548 22.277 -6.763 1.00 0.00 83 GLU A CA 19
ATOM 27260 C C . GLU A 1 72 ? -9.984 20.956 -7.322 1.00 0.00 83 GLU A C 19
ATOM 27261 O O . GLU A 1 72 ? -10.637 19.921 -7.278 1.00 0.00 83 GLU A O 19
ATOM 27273 N N . GLU A 1 73 ? -8.767 21.021 -7.859 1.00 0.00 84 GLU A N 19
ATOM 27274 C CA . GLU A 1 73 ? -8.057 19.854 -8.428 1.00 0.00 84 GLU A CA 19
ATOM 27275 C C . GLU A 1 73 ? -7.278 19.096 -7.357 1.00 0.00 84 GLU A C 19
ATOM 27276 O O . GLU A 1 73 ? -6.916 17.934 -7.547 1.00 0.00 84 GLU A O 19
ATOM 27288 N N . GLN A 1 74 ? -6.977 19.784 -6.253 1.00 0.00 85 GLN A N 19
ATOM 27289 C CA . GLN A 1 74 ? -6.175 19.190 -5.168 1.00 0.00 85 GLN A CA 19
ATOM 27290 C C . GLN A 1 74 ? -6.829 17.928 -4.609 1.00 0.00 85 GLN A C 19
ATOM 27291 O O . GLN A 1 74 ? -6.147 16.957 -4.287 1.00 0.00 85 GLN A O 19
ATOM 27305 N N . MET A 1 75 ? -8.160 17.968 -4.484 1.00 0.00 86 MET A N 19
ATOM 27306 C CA . MET A 1 75 ? -8.930 16.834 -3.943 1.00 0.00 86 MET A CA 19
ATOM 27307 C C . MET A 1 75 ? -8.669 15.587 -4.783 1.00 0.00 86 MET A C 19
ATOM 27308 O O . MET A 1 75 ? -8.407 14.508 -4.248 1.00 0.00 86 MET A O 19
ATOM 27322 N N . LYS A 1 76 ? -8.775 15.750 -6.105 1.00 0.00 87 LYS A N 19
ATOM 27323 C CA . LYS A 1 76 ? -8.593 14.648 -7.031 1.00 0.00 87 LYS A CA 19
ATOM 27324 C C . LYS A 1 76 ? -7.208 14.054 -6.852 1.00 0.00 87 LYS A C 19
ATOM 27325 O O . LYS A 1 76 ? -7.040 12.835 -6.838 1.00 0.00 87 LYS A O 19
ATOM 27344 N N . MET A 1 77 ? -6.219 14.939 -6.713 1.00 0.00 88 MET A N 19
ATOM 27345 C CA . MET A 1 77 ? -4.838 14.508 -6.536 1.00 0.00 88 MET A CA 19
ATOM 27346 C C . MET A 1 77 ? -4.683 13.749 -5.216 1.00 0.00 88 MET A C 19
ATOM 27347 O O . MET A 1 77 ? -4.301 12.590 -5.218 1.00 0.00 88 MET A O 19
ATOM 27361 N N . ALA A 1 78 ? -4.998 14.411 -4.091 1.00 0.00 89 ALA A N 19
ATOM 27362 C CA . ALA A 1 78 ? -4.879 13.786 -2.762 1.00 0.00 89 ALA A CA 19
ATOM 27363 C C . ALA A 1 78 ? -5.510 12.382 -2.736 1.00 0.00 89 ALA A C 19
ATOM 27364 O O . ALA A 1 78 ? -4.961 11.453 -2.140 1.00 0.00 89 ALA A O 19
ATOM 27371 N N . HIS A 1 79 ? -6.655 12.246 -3.407 1.00 0.00 90 HIS A N 19
ATOM 27372 C CA . HIS A 1 79 ? -7.370 10.967 -3.491 1.00 0.00 90 HIS A CA 19
ATOM 27373 C C . HIS A 1 79 ? -6.633 10.010 -4.421 1.00 0.00 90 HIS A C 19
ATOM 27374 O O . HIS A 1 79 ? -6.684 8.794 -4.236 1.00 0.00 90 HIS A O 19
ATOM 27388 N N . ASP A 1 80 ? -5.961 10.573 -5.439 1.00 0.00 91 ASP A N 19
ATOM 27389 C CA . ASP A 1 80 ? -5.227 9.759 -6.422 1.00 0.00 91 ASP A CA 19
ATOM 27390 C C . ASP A 1 80 ? -4.128 8.954 -5.733 1.00 0.00 91 ASP A C 19
ATOM 27391 O O . ASP A 1 80 ? -3.918 7.787 -6.043 1.00 0.00 91 ASP A O 19
ATOM 27400 N N . LEU A 1 81 ? -3.414 9.605 -4.806 1.00 0.00 92 LEU A N 19
ATOM 27401 C CA . LEU A 1 81 ? -2.302 8.961 -4.087 1.00 0.00 92 LEU A CA 19
ATOM 27402 C C . LEU A 1 81 ? -2.748 7.626 -3.498 1.00 0.00 92 LEU A C 19
ATOM 27403 O O . LEU A 1 81 ? -2.177 6.583 -3.809 1.00 0.00 92 LEU A O 19
ATOM 27419 N N . GLU A 1 82 ? -3.783 7.671 -2.659 1.00 0.00 93 GLU A N 19
ATOM 27420 C CA . GLU A 1 82 ? -4.300 6.459 -2.033 1.00 0.00 93 GLU A CA 19
ATOM 27421 C C . GLU A 1 82 ? -4.928 5.552 -3.091 1.00 0.00 93 GLU A C 19
ATOM 27422 O O . GLU A 1 82 ? -4.723 4.339 -3.082 1.00 0.00 93 GLU A O 19
ATOM 27434 N N . GLY A 1 83 ? -5.725 6.149 -3.989 1.00 0.00 94 GLY A N 19
ATOM 27435 C CA . GLY A 1 83 ? -6.414 5.383 -5.037 1.00 0.00 94 GLY A CA 19
ATOM 27436 C C . GLY A 1 83 ? -5.446 4.470 -5.792 1.00 0.00 94 GLY A C 19
ATOM 27437 O O . GLY A 1 83 ? -5.705 3.277 -5.961 1.00 0.00 94 GLY A O 19
ATOM 27441 N N . GLN A 1 84 ? -4.318 5.044 -6.215 1.00 0.00 95 GLN A N 19
ATOM 27442 C CA . GLN A 1 84 ? -3.279 4.295 -6.925 1.00 0.00 95 GLN A CA 19
ATOM 27443 C C . GLN A 1 84 ? -2.574 3.333 -5.974 1.00 0.00 95 GLN A C 19
ATOM 27444 O O . GLN A 1 84 ? -2.161 2.254 -6.377 1.00 0.00 95 GLN A O 19
ATOM 27458 N N . LYS A 1 85 ? -2.407 3.737 -4.707 1.00 0.00 96 LYS A N 19
ATOM 27459 C CA . LYS A 1 85 ? -1.704 2.911 -3.729 1.00 0.00 96 LYS A CA 19
ATOM 27460 C C . LYS A 1 85 ? -2.346 1.534 -3.623 1.00 0.00 96 LYS A C 19
ATOM 27461 O O . LYS A 1 85 ? -1.654 0.525 -3.525 1.00 0.00 96 LYS A O 19
ATOM 27480 N N . SER A 1 86 ? -3.681 1.511 -3.651 1.00 0.00 97 SER A N 19
ATOM 27481 C CA . SER A 1 86 ? -4.437 0.259 -3.564 1.00 0.00 97 SER A CA 19
ATOM 27482 C C . SER A 1 86 ? -4.088 -0.663 -4.735 1.00 0.00 97 SER A C 19
ATOM 27483 O O . SER A 1 86 ? -3.896 -1.866 -4.551 1.00 0.00 97 SER A O 19
ATOM 27491 N N . ASP A 1 87 ? -4.013 -0.079 -5.941 1.00 0.00 98 ASP A N 19
ATOM 27492 C CA . ASP A 1 87 ? -3.699 -0.841 -7.155 1.00 0.00 98 ASP A CA 19
ATOM 27493 C C . ASP A 1 87 ? -2.302 -1.458 -7.050 1.00 0.00 98 ASP A C 19
ATOM 27494 O O . ASP A 1 87 ? -2.121 -2.647 -7.287 1.00 0.00 98 ASP A O 19
ATOM 27503 N N . LEU A 1 88 ? -1.323 -0.635 -6.679 1.00 0.00 99 LEU A N 19
ATOM 27504 C CA . LEU A 1 88 ? 0.066 -1.099 -6.533 1.00 0.00 99 LEU A CA 19
ATOM 27505 C C . LEU A 1 88 ? 0.217 -2.018 -5.343 1.00 0.00 99 LEU A C 19
ATOM 27506 O O . LEU A 1 88 ? 0.885 -3.039 -5.435 1.00 0.00 99 LEU A O 19
ATOM 27522 N N . ASN A 1 89 ? -0.406 -1.666 -4.233 1.00 0.00 100 ASN A N 19
ATOM 27523 C CA . ASN A 1 89 ? -0.313 -2.480 -3.024 1.00 0.00 100 ASN A CA 19
ATOM 27524 C C . ASN A 1 89 ? -0.795 -3.912 -3.300 1.00 0.00 100 ASN A C 19
ATOM 27525 O O . ASN A 1 89 ? -0.127 -4.884 -2.929 1.00 0.00 100 ASN A O 19
ATOM 27536 N N . ASN A 1 90 ? -1.961 -4.028 -3.944 1.00 0.00 101 ASN A N 19
ATOM 27537 C CA . ASN A 1 90 ? -2.536 -5.342 -4.244 1.00 0.00 101 ASN A CA 19
ATOM 27538 C C . ASN A 1 90 ? -1.679 -6.092 -5.271 1.00 0.00 101 ASN A C 19
ATOM 27539 O O . ASN A 1 90 ? -1.234 -7.214 -5.020 1.00 0.00 101 ASN A O 19
ATOM 27550 N N . GLN A 1 91 ? -1.475 -5.462 -6.436 1.00 0.00 102 GLN A N 19
ATOM 27551 C CA . GLN A 1 91 ? -0.696 -6.064 -7.529 1.00 0.00 102 GLN A CA 19
ATOM 27552 C C . GLN A 1 91 ? 0.632 -6.568 -7.014 1.00 0.00 102 GLN A C 19
ATOM 27553 O O . GLN A 1 91 ? 1.107 -7.631 -7.426 1.00 0.00 102 GLN A O 19
ATOM 27567 N N . LEU A 1 92 ? 1.240 -5.793 -6.108 1.00 0.00 103 LEU A N 19
ATOM 27568 C CA . LEU A 1 92 ? 2.527 -6.171 -5.550 1.00 0.00 103 LEU A CA 19
ATOM 27569 C C . LEU A 1 92 ? 2.440 -7.560 -4.909 1.00 0.00 103 LEU A C 19
ATOM 27570 O O . LEU A 1 92 ? 3.101 -8.483 -5.371 1.00 0.00 103 LEU A O 19
ATOM 27586 N N . ALA A 1 93 ? 1.638 -7.659 -3.829 1.00 0.00 104 ALA A N 19
ATOM 27587 C CA . ALA A 1 93 ? 1.446 -8.911 -3.060 1.00 0.00 104 ALA A CA 19
ATOM 27588 C C . ALA A 1 93 ? 2.522 -9.021 -1.982 1.00 0.00 104 ALA A C 19
ATOM 27589 O O . ALA A 1 93 ? 3.309 -8.089 -1.792 1.00 0.00 104 ALA A O 19
ATOM 27596 N N . GLU A 1 94 ? 2.545 -10.169 -1.275 1.00 0.00 105 GLU A N 19
ATOM 27597 C CA . GLU A 1 94 ? 3.528 -10.420 -0.199 1.00 0.00 105 GLU A CA 19
ATOM 27598 C C . GLU A 1 94 ? 3.615 -9.191 0.722 1.00 0.00 105 GLU A C 19
ATOM 27599 O O . GLU A 1 94 ? 4.621 -8.474 0.730 1.00 0.00 105 GLU A O 19
ATOM 27611 N N . LEU A 1 95 ? 2.540 -8.939 1.463 1.00 0.00 106 LEU A N 19
ATOM 27612 C CA . LEU A 1 95 ? 2.447 -7.779 2.359 1.00 0.00 106 LEU A CA 19
ATOM 27613 C C . LEU A 1 95 ? 2.784 -8.200 3.771 1.00 0.00 106 LEU A C 19
ATOM 27614 O O . LEU A 1 95 ? 2.478 -7.485 4.726 1.00 0.00 106 LEU A O 19
ATOM 27630 N N . GLU A 1 96 ? 3.423 -9.369 3.905 1.00 0.00 107 GLU A N 19
ATOM 27631 C CA . GLU A 1 96 ? 3.808 -9.881 5.221 1.00 0.00 107 GLU A CA 19
ATOM 27632 C C . GLU A 1 96 ? 4.888 -10.968 5.053 1.00 0.00 107 GLU A C 19
ATOM 27633 O O . GLU A 1 96 ? 5.968 -10.800 5.604 1.00 0.00 107 GLU A O 19
ATOM 27646 N N . GLY A 1 1 ? 20.083 6.286 -23.331 1.00 0.00 12 GLY A N 20
ATOM 27647 C CA . GLY A 1 1 ? 19.699 7.635 -22.828 1.00 0.00 12 GLY A CA 20
ATOM 27648 C C . GLY A 1 1 ? 19.975 7.720 -21.337 1.00 0.00 12 GLY A C 20
ATOM 27649 O O . GLY A 1 1 ? 20.377 8.771 -20.831 1.00 0.00 12 GLY A O 20
ATOM 27655 N N . GLY A 1 2 ? 19.759 6.608 -20.629 1.00 0.00 13 GLY A N 20
ATOM 27656 C CA . GLY A 1 2 ? 19.987 6.556 -19.181 1.00 0.00 13 GLY A CA 20
ATOM 27657 C C . GLY A 1 2 ? 19.726 5.153 -18.660 1.00 0.00 13 GLY A C 20
ATOM 27658 O O . GLY A 1 2 ? 19.010 4.375 -19.289 1.00 0.00 13 GLY A O 20
ATOM 27662 N N . LEU A 1 3 ? 20.330 4.832 -17.507 1.00 0.00 14 LEU A N 20
ATOM 27663 C CA . LEU A 1 3 ? 20.202 3.502 -16.867 1.00 0.00 14 LEU A CA 20
ATOM 27664 C C . LEU A 1 3 ? 19.219 3.553 -15.715 1.00 0.00 14 LEU A C 20
ATOM 27665 O O . LEU A 1 3 ? 19.333 2.800 -14.746 1.00 0.00 14 LEU A O 20
ATOM 27681 N N . VAL A 1 4 ? 18.242 4.426 -15.842 1.00 0.00 15 VAL A N 20
ATOM 27682 C CA . VAL A 1 4 ? 17.194 4.570 -14.839 1.00 0.00 15 VAL A CA 20
ATOM 27683 C C . VAL A 1 4 ? 16.120 3.490 -15.047 1.00 0.00 15 VAL A C 20
ATOM 27684 O O . VAL A 1 4 ? 15.611 2.942 -14.066 1.00 0.00 15 VAL A O 20
ATOM 27697 N N . PRO A 1 5 ? 15.730 3.188 -16.294 1.00 0.00 16 PRO A N 20
ATOM 27698 C CA . PRO A 1 5 ? 14.661 2.182 -16.578 1.00 0.00 16 PRO A CA 20
ATOM 27699 C C . PRO A 1 5 ? 15.222 0.766 -16.581 1.00 0.00 16 PRO A C 20
ATOM 27700 O O . PRO A 1 5 ? 15.621 0.262 -17.632 1.00 0.00 16 PRO A O 20
ATOM 27711 N N . ARG A 1 6 ? 15.240 0.127 -15.406 1.00 0.00 17 ARG A N 20
ATOM 27712 C CA . ARG A 1 6 ? 15.741 -1.252 -15.270 1.00 0.00 17 ARG A CA 20
ATOM 27713 C C . ARG A 1 6 ? 14.589 -2.200 -14.982 1.00 0.00 17 ARG A C 20
ATOM 27714 O O . ARG A 1 6 ? 14.720 -3.409 -15.168 1.00 0.00 17 ARG A O 20
ATOM 27735 N N . GLY A 1 7 ? 13.462 -1.647 -14.521 1.00 0.00 18 GLY A N 20
ATOM 27736 C CA . GLY A 1 7 ? 12.288 -2.464 -14.202 1.00 0.00 18 GLY A CA 20
ATOM 27737 C C . GLY A 1 7 ? 12.587 -3.402 -13.036 1.00 0.00 18 GLY A C 20
ATOM 27738 O O . GLY A 1 7 ? 12.397 -4.616 -13.138 1.00 0.00 18 GLY A O 20
ATOM 27742 N N . SER A 1 8 ? 13.074 -2.833 -11.926 1.00 0.00 19 SER A N 20
ATOM 27743 C CA . SER A 1 8 ? 13.416 -3.627 -10.736 1.00 0.00 19 SER A CA 20
ATOM 27744 C C . SER A 1 8 ? 13.590 -2.721 -9.517 1.00 0.00 19 SER A C 20
ATOM 27745 O O . SER A 1 8 ? 14.558 -2.852 -8.758 1.00 0.00 19 SER A O 20
ATOM 27753 N N . HIS A 1 9 ? 12.643 -1.801 -9.323 1.00 0.00 20 HIS A N 20
ATOM 27754 C CA . HIS A 1 9 ? 12.700 -0.873 -8.186 1.00 0.00 20 HIS A CA 20
ATOM 27755 C C . HIS A 1 9 ? 11.370 -0.159 -8.021 1.00 0.00 20 HIS A C 20
ATOM 27756 O O . HIS A 1 9 ? 11.323 0.976 -7.536 1.00 0.00 20 HIS A O 20
ATOM 27770 N N . MET A 1 10 ? 10.287 -0.818 -8.423 1.00 0.00 21 MET A N 20
ATOM 27771 C CA . MET A 1 10 ? 8.957 -0.222 -8.317 1.00 0.00 21 MET A CA 20
ATOM 27772 C C . MET A 1 10 ? 8.613 0.061 -6.857 1.00 0.00 21 MET A C 20
ATOM 27773 O O . MET A 1 10 ? 7.940 1.044 -6.556 1.00 0.00 21 MET A O 20
ATOM 27787 N N . ALA A 1 11 ? 9.071 -0.816 -5.966 1.00 0.00 22 ALA A N 20
ATOM 27788 C CA . ALA A 1 11 ? 8.798 -0.664 -4.534 1.00 0.00 22 ALA A CA 20
ATOM 27789 C C . ALA A 1 11 ? 9.397 0.639 -4.003 1.00 0.00 22 ALA A C 20
ATOM 27790 O O . ALA A 1 11 ? 8.699 1.465 -3.416 1.00 0.00 22 ALA A O 20
ATOM 27797 N N . SER A 1 12 ? 10.703 0.818 -4.234 1.00 0.00 23 SER A N 20
ATOM 27798 C CA . SER A 1 12 ? 11.412 2.024 -3.785 1.00 0.00 23 SER A CA 20
ATOM 27799 C C . SER A 1 12 ? 10.836 3.257 -4.460 1.00 0.00 23 SER A C 20
ATOM 27800 O O . SER A 1 12 ? 10.673 4.305 -3.842 1.00 0.00 23 SER A O 20
ATOM 27808 N N . LYS A 1 13 ? 10.549 3.133 -5.752 1.00 0.00 24 LYS A N 20
ATOM 27809 C CA . LYS A 1 13 ? 10.016 4.258 -6.514 1.00 0.00 24 LYS A CA 20
ATOM 27810 C C . LYS A 1 13 ? 8.684 4.730 -5.924 1.00 0.00 24 LYS A C 20
ATOM 27811 O O . LYS A 1 13 ? 8.454 5.923 -5.742 1.00 0.00 24 LYS A O 20
ATOM 27830 N N . ARG A 1 14 ? 7.811 3.770 -5.632 1.00 0.00 25 ARG A N 20
ATOM 27831 C CA . ARG A 1 14 ? 6.496 4.071 -5.064 1.00 0.00 25 ARG A CA 20
ATOM 27832 C C . ARG A 1 14 ? 6.627 4.514 -3.628 1.00 0.00 25 ARG A C 20
ATOM 27833 O O . ARG A 1 14 ? 5.742 5.181 -3.101 1.00 0.00 25 ARG A O 20
ATOM 27854 N N . ASP A 1 15 ? 7.725 4.132 -2.989 1.00 0.00 26 ASP A N 20
ATOM 27855 C CA . ASP A 1 15 ? 7.955 4.497 -1.591 1.00 0.00 26 ASP A CA 20
ATOM 27856 C C . ASP A 1 15 ? 8.108 6.009 -1.455 1.00 0.00 26 ASP A C 20
ATOM 27857 O O . ASP A 1 15 ? 8.033 6.547 -0.356 1.00 0.00 26 ASP A O 20
ATOM 27866 N N . LYS A 1 16 ? 8.338 6.685 -2.585 1.00 0.00 27 LYS A N 20
ATOM 27867 C CA . LYS A 1 16 ? 8.525 8.141 -2.595 1.00 0.00 27 LYS A CA 20
ATOM 27868 C C . LYS A 1 16 ? 7.342 8.838 -1.974 1.00 0.00 27 LYS A C 20
ATOM 27869 O O . LYS A 1 16 ? 7.483 9.887 -1.355 1.00 0.00 27 LYS A O 20
ATOM 27888 N N . ILE A 1 17 ? 6.172 8.237 -2.134 1.00 0.00 28 ILE A N 20
ATOM 27889 C CA . ILE A 1 17 ? 4.950 8.801 -1.574 1.00 0.00 28 ILE A CA 20
ATOM 27890 C C . ILE A 1 17 ? 5.099 9.025 -0.082 1.00 0.00 28 ILE A C 20
ATOM 27891 O O . ILE A 1 17 ? 4.701 10.051 0.431 1.00 0.00 28 ILE A O 20
ATOM 27907 N N . ALA A 1 18 ? 5.676 8.058 0.604 1.00 0.00 29 ALA A N 20
ATOM 27908 C CA . ALA A 1 18 ? 5.862 8.167 2.049 1.00 0.00 29 ALA A CA 20
ATOM 27909 C C . ALA A 1 18 ? 6.617 9.454 2.405 1.00 0.00 29 ALA A C 20
ATOM 27910 O O . ALA A 1 18 ? 6.344 10.084 3.424 1.00 0.00 29 ALA A O 20
ATOM 27917 N N . ASP A 1 19 ? 7.575 9.823 1.549 1.00 0.00 30 ASP A N 20
ATOM 27918 C CA . ASP A 1 19 ? 8.392 11.024 1.769 1.00 0.00 30 ASP A CA 20
ATOM 27919 C C . ASP A 1 19 ? 7.709 12.274 1.239 1.00 0.00 30 ASP A C 20
ATOM 27920 O O . ASP A 1 19 ? 7.822 13.346 1.831 1.00 0.00 30 ASP A O 20
ATOM 27929 N N . ILE A 1 20 ? 7.021 12.137 0.111 1.00 0.00 31 ILE A N 20
ATOM 27930 C CA . ILE A 1 20 ? 6.349 13.275 -0.524 1.00 0.00 31 ILE A CA 20
ATOM 27931 C C . ILE A 1 20 ? 5.031 13.587 0.158 1.00 0.00 31 ILE A C 20
ATOM 27932 O O . ILE A 1 20 ? 4.662 14.753 0.310 1.00 0.00 31 ILE A O 20
ATOM 27948 N N . GLN A 1 21 ? 4.301 12.538 0.519 1.00 0.00 32 GLN A N 20
ATOM 27949 C CA . GLN A 1 21 ? 2.990 12.699 1.140 1.00 0.00 32 GLN A CA 20
ATOM 27950 C C . GLN A 1 21 ? 3.101 13.589 2.368 1.00 0.00 32 GLN A C 20
ATOM 27951 O O . GLN A 1 21 ? 2.416 14.608 2.472 1.00 0.00 32 GLN A O 20
ATOM 27965 N N . GLU A 1 22 ? 3.972 13.179 3.296 1.00 0.00 33 GLU A N 20
ATOM 27966 C CA . GLU A 1 22 ? 4.177 13.923 4.535 1.00 0.00 33 GLU A CA 20
ATOM 27967 C C . GLU A 1 22 ? 4.710 15.300 4.229 1.00 0.00 33 GLU A C 20
ATOM 27968 O O . GLU A 1 22 ? 4.208 16.281 4.758 1.00 0.00 33 GLU A O 20
ATOM 27980 N N . ALA A 1 23 ? 5.795 15.356 3.432 1.00 0.00 34 ALA A N 20
ATOM 27981 C CA . ALA A 1 23 ? 6.457 16.621 3.130 1.00 0.00 34 ALA A CA 20
ATOM 27982 C C . ALA A 1 23 ? 5.432 17.691 2.866 1.00 0.00 34 ALA A C 20
ATOM 27983 O O . ALA A 1 23 ? 5.432 18.666 3.567 1.00 0.00 34 ALA A O 20
ATOM 27990 N N . LEU A 1 24 ? 4.549 17.472 1.890 1.00 0.00 35 LEU A N 20
ATOM 27991 C CA . LEU A 1 24 ? 3.508 18.458 1.599 1.00 0.00 35 LEU A CA 20
ATOM 27992 C C . LEU A 1 24 ? 2.482 18.544 2.734 1.00 0.00 35 LEU A C 20
ATOM 27993 O O . LEU A 1 24 ? 2.241 19.617 3.284 1.00 0.00 35 LEU A O 20
ATOM 28009 N N . ALA A 1 25 ? 1.815 17.423 3.020 1.00 0.00 36 ALA A N 20
ATOM 28010 C CA . ALA A 1 25 ? 0.754 17.401 4.041 1.00 0.00 36 ALA A CA 20
ATOM 28011 C C . ALA A 1 25 ? 1.230 18.102 5.315 1.00 0.00 36 ALA A C 20
ATOM 28012 O O . ALA A 1 25 ? 0.657 19.095 5.762 1.00 0.00 36 ALA A O 20
ATOM 28019 N N . HIS A 1 26 ? 2.316 17.580 5.854 1.00 0.00 37 HIS A N 20
ATOM 28020 C CA . HIS A 1 26 ? 2.966 18.104 7.052 1.00 0.00 37 HIS A CA 20
ATOM 28021 C C . HIS A 1 26 ? 3.748 19.366 6.723 1.00 0.00 37 HIS A C 20
ATOM 28022 O O . HIS A 1 26 ? 4.739 19.667 7.402 1.00 0.00 37 HIS A O 20
ATOM 28036 N N . ALA A 1 27 ? 3.342 20.098 5.670 1.00 0.00 38 ALA A N 20
ATOM 28037 C CA . ALA A 1 27 ? 4.057 21.324 5.283 1.00 0.00 38 ALA A CA 20
ATOM 28038 C C . ALA A 1 27 ? 3.212 22.545 5.445 1.00 0.00 38 ALA A C 20
ATOM 28039 O O . ALA A 1 27 ? 3.643 23.450 6.155 1.00 0.00 38 ALA A O 20
ATOM 28046 N N . ASP A 1 28 ? 2.005 22.551 4.789 1.00 0.00 39 ASP A N 20
ATOM 28047 C CA . ASP A 1 28 ? 1.053 23.714 4.804 1.00 0.00 39 ASP A CA 20
ATOM 28048 C C . ASP A 1 28 ? 1.698 24.932 5.489 1.00 0.00 39 ASP A C 20
ATOM 28049 O O . ASP A 1 28 ? 1.156 25.499 6.438 1.00 0.00 39 ASP A O 20
ATOM 28058 N N . ALA A 1 29 ? 2.928 25.254 5.046 1.00 0.00 40 ALA A N 20
ATOM 28059 C CA . ALA A 1 29 ? 3.717 26.306 5.673 1.00 0.00 40 ALA A CA 20
ATOM 28060 C C . ALA A 1 29 ? 2.988 27.625 5.620 1.00 0.00 40 ALA A C 20
ATOM 28061 O O . ALA A 1 29 ? 2.799 28.288 6.641 1.00 0.00 40 ALA A O 20
ATOM 28068 N N . ASN A 1 30 ? 2.571 27.994 4.413 1.00 0.00 41 ASN A N 20
ATOM 28069 C CA . ASN A 1 30 ? 1.858 29.249 4.201 1.00 0.00 41 ASN A CA 20
ATOM 28070 C C . ASN A 1 30 ? 0.394 29.106 4.568 1.00 0.00 41 ASN A C 20
ATOM 28071 O O . ASN A 1 30 ? -0.308 30.109 4.684 1.00 0.00 41 ASN A O 20
ATOM 28082 N N . ALA A 1 31 ? -0.074 27.861 4.730 1.00 0.00 42 ALA A N 20
ATOM 28083 C CA . ALA A 1 31 ? -1.482 27.604 5.073 1.00 0.00 42 ALA A CA 20
ATOM 28084 C C . ALA A 1 31 ? -2.415 28.287 4.063 1.00 0.00 42 ALA A C 20
ATOM 28085 O O . ALA A 1 31 ? -3.280 29.083 4.443 1.00 0.00 42 ALA A O 20
ATOM 28092 N N . ASP A 1 32 ? -2.229 27.974 2.774 1.00 0.00 43 ASP A N 20
ATOM 28093 C CA . ASP A 1 32 ? -3.047 28.561 1.690 1.00 0.00 43 ASP A CA 20
ATOM 28094 C C . ASP A 1 32 ? -3.980 27.520 1.128 1.00 0.00 43 ASP A C 20
ATOM 28095 O O . ASP A 1 32 ? -4.963 27.860 0.470 1.00 0.00 43 ASP A O 20
ATOM 28104 N N . GLN A 1 33 ? -3.678 26.251 1.392 1.00 0.00 44 GLN A N 20
ATOM 28105 C CA . GLN A 1 33 ? -4.512 25.147 0.920 1.00 0.00 44 GLN A CA 20
ATOM 28106 C C . GLN A 1 33 ? -4.425 25.012 -0.590 1.00 0.00 44 GLN A C 20
ATOM 28107 O O . GLN A 1 33 ? -5.209 24.272 -1.184 1.00 0.00 44 GLN A O 20
ATOM 28121 N N . HIS A 1 34 ? -3.487 25.728 -1.204 1.00 0.00 45 HIS A N 20
ATOM 28122 C CA . HIS A 1 34 ? -3.296 25.688 -2.663 1.00 0.00 45 HIS A CA 20
ATOM 28123 C C . HIS A 1 34 ? -1.917 25.131 -2.945 1.00 0.00 45 HIS A C 20
ATOM 28124 O O . HIS A 1 34 ? -1.055 25.122 -2.064 1.00 0.00 45 HIS A O 20
ATOM 28138 N N . LEU A 1 35 ? -1.721 24.686 -4.190 1.00 0.00 46 LEU A N 20
ATOM 28139 C CA . LEU A 1 35 ? -0.444 24.110 -4.648 1.00 0.00 46 LEU A CA 20
ATOM 28140 C C . LEU A 1 35 ? 0.150 24.917 -5.783 1.00 0.00 46 LEU A C 20
ATOM 28141 O O . LEU A 1 35 ? -0.211 24.727 -6.948 1.00 0.00 46 LEU A O 20
ATOM 28157 N N . ASP A 1 36 ? 1.080 25.795 -5.432 1.00 0.00 47 ASP A N 20
ATOM 28158 C CA . ASP A 1 36 ? 1.789 26.608 -6.403 1.00 0.00 47 ASP A CA 20
ATOM 28159 C C . ASP A 1 36 ? 3.131 25.948 -6.646 1.00 0.00 47 ASP A C 20
ATOM 28160 O O . ASP A 1 36 ? 3.741 25.433 -5.705 1.00 0.00 47 ASP A O 20
ATOM 28169 N N . PHE A 1 37 ? 3.563 25.958 -7.907 1.00 0.00 48 PHE A N 20
ATOM 28170 C CA . PHE A 1 37 ? 4.834 25.356 -8.320 1.00 0.00 48 PHE A CA 20
ATOM 28171 C C . PHE A 1 37 ? 5.920 25.541 -7.277 1.00 0.00 48 PHE A C 20
ATOM 28172 O O . PHE A 1 37 ? 6.592 24.599 -6.934 1.00 0.00 48 PHE A O 20
ATOM 28189 N N . ASP A 1 38 ? 6.054 26.768 -6.768 1.00 0.00 49 ASP A N 20
ATOM 28190 C CA . ASP A 1 38 ? 7.077 27.080 -5.768 1.00 0.00 49 ASP A CA 20
ATOM 28191 C C . ASP A 1 38 ? 7.093 26.050 -4.644 1.00 0.00 49 ASP A C 20
ATOM 28192 O O . ASP A 1 38 ? 8.121 25.425 -4.375 1.00 0.00 49 ASP A O 20
ATOM 28201 N N . GLU A 1 39 ? 5.938 25.875 -4.007 1.00 0.00 50 GLU A N 20
ATOM 28202 C CA . GLU A 1 39 ? 5.820 24.920 -2.913 1.00 0.00 50 GLU A CA 20
ATOM 28203 C C . GLU A 1 39 ? 6.187 23.513 -3.381 1.00 0.00 50 GLU A C 20
ATOM 28204 O O . GLU A 1 39 ? 7.008 22.856 -2.776 1.00 0.00 50 GLU A O 20
ATOM 28216 N N . TRP A 1 40 ? 5.564 23.072 -4.467 1.00 0.00 51 TRP A N 20
ATOM 28217 C CA . TRP A 1 40 ? 5.819 21.732 -4.992 1.00 0.00 51 TRP A CA 20
ATOM 28218 C C . TRP A 1 40 ? 7.232 21.619 -5.549 1.00 0.00 51 TRP A C 20
ATOM 28219 O O . TRP A 1 40 ? 7.759 20.516 -5.698 1.00 0.00 51 TRP A O 20
ATOM 28240 N N . ARG A 1 41 ? 7.823 22.762 -5.880 1.00 0.00 52 ARG A N 20
ATOM 28241 C CA . ARG A 1 41 ? 9.163 22.776 -6.458 1.00 0.00 52 ARG A CA 20
ATOM 28242 C C . ARG A 1 41 ? 10.267 22.666 -5.416 1.00 0.00 52 ARG A C 20
ATOM 28243 O O . ARG A 1 41 ? 11.058 21.736 -5.436 1.00 0.00 52 ARG A O 20
ATOM 28264 N N . GLN A 1 42 ? 10.318 23.660 -4.538 1.00 0.00 53 GLN A N 20
ATOM 28265 C CA . GLN A 1 42 ? 11.377 23.743 -3.528 1.00 0.00 53 GLN A CA 20
ATOM 28266 C C . GLN A 1 42 ? 11.257 22.666 -2.485 1.00 0.00 53 GLN A C 20
ATOM 28267 O O . GLN A 1 42 ? 12.265 22.118 -2.017 1.00 0.00 53 GLN A O 20
ATOM 28281 N N . GLU A 1 43 ? 10.022 22.378 -2.102 1.00 0.00 54 GLU A N 20
ATOM 28282 C CA . GLU A 1 43 ? 9.775 21.396 -1.059 1.00 0.00 54 GLU A CA 20
ATOM 28283 C C . GLU A 1 43 ? 10.351 20.029 -1.393 1.00 0.00 54 GLU A C 20
ATOM 28284 O O . GLU A 1 43 ? 11.119 19.474 -0.621 1.00 0.00 54 GLU A O 20
ATOM 28296 N N . LEU A 1 44 ? 9.948 19.491 -2.536 1.00 0.00 55 LEU A N 20
ATOM 28297 C CA . LEU A 1 44 ? 10.383 18.159 -2.952 1.00 0.00 55 LEU A CA 20
ATOM 28298 C C . LEU A 1 44 ? 11.841 18.131 -3.283 1.00 0.00 55 LEU A C 20
ATOM 28299 O O . LEU A 1 44 ? 12.501 17.127 -3.078 1.00 0.00 55 LEU A O 20
ATOM 28315 N N . LYS A 1 45 ? 12.331 19.192 -3.878 1.00 0.00 56 LYS A N 20
ATOM 28316 C CA . LYS A 1 45 ? 13.711 19.207 -4.324 1.00 0.00 56 LYS A CA 20
ATOM 28317 C C . LYS A 1 45 ? 14.694 18.862 -3.207 1.00 0.00 56 LYS A C 20
ATOM 28318 O O . LYS A 1 45 ? 15.600 18.050 -3.408 1.00 0.00 56 LYS A O 20
ATOM 28337 N N . CYS A 1 46 ? 14.522 19.489 -2.046 1.00 0.00 57 CYS A N 20
ATOM 28338 C CA . CYS A 1 46 ? 15.428 19.263 -0.919 1.00 0.00 57 CYS A CA 20
ATOM 28339 C C . CYS A 1 46 ? 15.411 17.804 -0.477 1.00 0.00 57 CYS A C 20
ATOM 28340 O O . CYS A 1 46 ? 16.252 17.384 0.314 1.00 0.00 57 CYS A O 20
ATOM 28348 N N . ARG A 1 47 ? 14.432 17.044 -0.977 1.00 0.00 58 ARG A N 20
ATOM 28349 C CA . ARG A 1 47 ? 14.277 15.627 -0.611 1.00 0.00 58 ARG A CA 20
ATOM 28350 C C . ARG A 1 47 ? 15.153 14.747 -1.469 1.00 0.00 58 ARG A C 20
ATOM 28351 O O . ARG A 1 47 ? 14.882 13.556 -1.619 1.00 0.00 58 ARG A O 20
ATOM 28372 N N . GLY A 1 48 ? 16.221 15.325 -2.010 1.00 0.00 59 GLY A N 20
ATOM 28373 C CA . GLY A 1 48 ? 17.162 14.573 -2.837 1.00 0.00 59 GLY A CA 20
ATOM 28374 C C . GLY A 1 48 ? 16.689 14.492 -4.272 1.00 0.00 59 GLY A C 20
ATOM 28375 O O . GLY A 1 48 ? 17.235 13.718 -5.055 1.00 0.00 59 GLY A O 20
ATOM 28379 N N . HIS A 1 49 ? 15.673 15.297 -4.623 1.00 0.00 60 HIS A N 20
ATOM 28380 C CA . HIS A 1 49 ? 15.123 15.326 -5.996 1.00 0.00 60 HIS A CA 20
ATOM 28381 C C . HIS A 1 49 ? 15.645 16.562 -6.713 1.00 0.00 60 HIS A C 20
ATOM 28382 O O . HIS A 1 49 ? 15.958 17.569 -6.084 1.00 0.00 60 HIS A O 20
ATOM 28396 N N . ALA A 1 50 ? 15.744 16.462 -8.044 1.00 0.00 61 ALA A N 20
ATOM 28397 C CA . ALA A 1 50 ? 16.224 17.563 -8.878 1.00 0.00 61 ALA A CA 20
ATOM 28398 C C . ALA A 1 50 ? 15.070 18.506 -9.170 1.00 0.00 61 ALA A C 20
ATOM 28399 O O . ALA A 1 50 ? 13.929 18.222 -8.834 1.00 0.00 61 ALA A O 20
ATOM 28406 N N . ASP A 1 51 ? 15.386 19.637 -9.789 1.00 0.00 62 ASP A N 20
ATOM 28407 C CA . ASP A 1 51 ? 14.377 20.647 -10.133 1.00 0.00 62 ASP A CA 20
ATOM 28408 C C . ASP A 1 51 ? 13.578 20.236 -11.369 1.00 0.00 62 ASP A C 20
ATOM 28409 O O . ASP A 1 51 ? 12.387 20.535 -11.473 1.00 0.00 62 ASP A O 20
ATOM 28418 N N . ALA A 1 52 ? 14.247 19.561 -12.309 1.00 0.00 63 ALA A N 20
ATOM 28419 C CA . ALA A 1 52 ? 13.607 19.128 -13.557 1.00 0.00 63 ALA A CA 20
ATOM 28420 C C . ALA A 1 52 ? 12.747 17.894 -13.350 1.00 0.00 63 ALA A C 20
ATOM 28421 O O . ALA A 1 52 ? 11.657 17.798 -13.890 1.00 0.00 63 ALA A O 20
ATOM 28428 N N . ASP A 1 53 ? 13.257 16.932 -12.583 1.00 0.00 64 ASP A N 20
ATOM 28429 C CA . ASP A 1 53 ? 12.536 15.675 -12.352 1.00 0.00 64 ASP A CA 20
ATOM 28430 C C . ASP A 1 53 ? 11.132 15.923 -11.810 1.00 0.00 64 ASP A C 20
ATOM 28431 O O . ASP A 1 53 ? 10.183 15.231 -12.183 1.00 0.00 64 ASP A O 20
ATOM 28440 N N . ILE A 1 54 ? 11.015 16.912 -10.928 1.00 0.00 65 ILE A N 20
ATOM 28441 C CA . ILE A 1 54 ? 9.729 17.239 -10.317 1.00 0.00 65 ILE A CA 20
ATOM 28442 C C . ILE A 1 54 ? 8.702 17.619 -11.372 1.00 0.00 65 ILE A C 20
ATOM 28443 O O . ILE A 1 54 ? 7.500 17.517 -11.127 1.00 0.00 65 ILE A O 20
ATOM 28459 N N . GLU A 1 55 ? 9.175 18.092 -12.517 1.00 0.00 66 GLU A N 20
ATOM 28460 C CA . GLU A 1 55 ? 8.278 18.531 -13.582 1.00 0.00 66 GLU A CA 20
ATOM 28461 C C . GLU A 1 55 ? 7.445 17.371 -14.088 1.00 0.00 66 GLU A C 20
ATOM 28462 O O . GLU A 1 55 ? 6.263 17.519 -14.317 1.00 0.00 66 GLU A O 20
ATOM 28474 N N . ALA A 1 56 ? 8.082 16.216 -14.254 1.00 0.00 67 ALA A N 20
ATOM 28475 C CA . ALA A 1 56 ? 7.383 15.034 -14.761 1.00 0.00 67 ALA A CA 20
ATOM 28476 C C . ALA A 1 56 ? 6.169 14.685 -13.907 1.00 0.00 67 ALA A C 20
ATOM 28477 O O . ALA A 1 56 ? 5.050 14.552 -14.417 1.00 0.00 67 ALA A O 20
ATOM 28484 N N . VAL A 1 57 ? 6.403 14.536 -12.598 1.00 0.00 68 VAL A N 20
ATOM 28485 C CA . VAL A 1 57 ? 5.335 14.169 -11.674 1.00 0.00 68 VAL A CA 20
ATOM 28486 C C . VAL A 1 57 ? 4.243 15.231 -11.665 1.00 0.00 68 VAL A C 20
ATOM 28487 O O . VAL A 1 57 ? 3.054 14.912 -11.731 1.00 0.00 68 VAL A O 20
ATOM 28500 N N . PHE A 1 58 ? 4.656 16.494 -11.542 1.00 0.00 69 PHE A N 20
ATOM 28501 C CA . PHE A 1 58 ? 3.703 17.594 -11.479 1.00 0.00 69 PHE A CA 20
ATOM 28502 C C . PHE A 1 58 ? 2.990 17.766 -12.816 1.00 0.00 69 PHE A C 20
ATOM 28503 O O . PHE A 1 58 ? 1.769 17.807 -12.865 1.00 0.00 69 PHE A O 20
ATOM 28520 N N . ALA A 1 59 ? 3.779 17.928 -13.887 1.00 0.00 70 ALA A N 20
ATOM 28521 C CA . ALA A 1 59 ? 3.248 18.149 -15.253 1.00 0.00 70 ALA A CA 20
ATOM 28522 C C . ALA A 1 59 ? 2.049 17.263 -15.527 1.00 0.00 70 ALA A C 20
ATOM 28523 O O . ALA A 1 59 ? 1.020 17.718 -16.023 1.00 0.00 70 ALA A O 20
ATOM 28530 N N . LYS A 1 60 ? 2.178 15.999 -15.153 1.00 0.00 71 LYS A N 20
ATOM 28531 C CA . LYS A 1 60 ? 1.118 15.017 -15.316 1.00 0.00 71 LYS A CA 20
ATOM 28532 C C . LYS A 1 60 ? -0.218 15.479 -14.715 1.00 0.00 71 LYS A C 20
ATOM 28533 O O . LYS A 1 60 ? -1.255 14.862 -14.939 1.00 0.00 71 LYS A O 20
ATOM 28552 N N . TYR A 1 61 ? -0.174 16.568 -13.956 1.00 0.00 72 TYR A N 20
ATOM 28553 C CA . TYR A 1 61 ? -1.360 17.118 -13.302 1.00 0.00 72 TYR A CA 20
ATOM 28554 C C . TYR A 1 61 ? -1.907 18.319 -14.059 1.00 0.00 72 TYR A C 20
ATOM 28555 O O . TYR A 1 61 ? -3.126 18.465 -14.193 1.00 0.00 72 TYR A O 20
ATOM 28573 N N . ASP A 1 62 ? -0.995 19.189 -14.529 1.00 0.00 73 ASP A N 20
ATOM 28574 C CA . ASP A 1 62 ? -1.384 20.401 -15.270 1.00 0.00 73 ASP A CA 20
ATOM 28575 C C . ASP A 1 62 ? -2.486 20.035 -16.270 1.00 0.00 73 ASP A C 20
ATOM 28576 O O . ASP A 1 62 ? -2.256 19.251 -17.187 1.00 0.00 73 ASP A O 20
ATOM 28585 N N . VAL A 1 63 ? -3.674 20.574 -16.050 1.00 0.00 74 VAL A N 20
ATOM 28586 C CA . VAL A 1 63 ? -4.837 20.276 -16.890 1.00 0.00 74 VAL A CA 20
ATOM 28587 C C . VAL A 1 63 ? -4.844 21.166 -18.118 1.00 0.00 74 VAL A C 20
ATOM 28588 O O . VAL A 1 63 ? -4.942 20.670 -19.244 1.00 0.00 74 VAL A O 20
ATOM 28601 N N . ASP A 1 64 ? -4.773 22.486 -17.907 1.00 0.00 75 ASP A N 20
ATOM 28602 C CA . ASP A 1 64 ? -4.796 23.469 -19.004 1.00 0.00 75 ASP A CA 20
ATOM 28603 C C . ASP A 1 64 ? -3.470 24.220 -19.076 1.00 0.00 75 ASP A C 20
ATOM 28604 O O . ASP A 1 64 ? -3.337 25.170 -19.843 1.00 0.00 75 ASP A O 20
ATOM 28613 N N . GLY A 1 65 ? -2.498 23.787 -18.267 1.00 0.00 76 GLY A N 20
ATOM 28614 C CA . GLY A 1 65 ? -1.181 24.439 -18.248 1.00 0.00 76 GLY A CA 20
ATOM 28615 C C . GLY A 1 65 ? -1.280 25.821 -17.638 1.00 0.00 76 GLY A C 20
ATOM 28616 O O . GLY A 1 65 ? -0.404 26.655 -17.850 1.00 0.00 76 GLY A O 20
ATOM 28620 N N . ASP A 1 66 ? -2.366 26.068 -16.892 1.00 0.00 77 ASP A N 20
ATOM 28621 C CA . ASP A 1 66 ? -2.580 27.369 -16.253 1.00 0.00 77 ASP A CA 20
ATOM 28622 C C . ASP A 1 66 ? -1.685 27.507 -15.051 1.00 0.00 77 ASP A C 20
ATOM 28623 O O . ASP A 1 66 ? -1.531 28.613 -14.557 1.00 0.00 77 ASP A O 20
ATOM 28632 N N . ARG A 1 67 ? -1.052 26.406 -14.614 1.00 0.00 78 ARG A N 20
ATOM 28633 C CA . ARG A 1 67 ? -0.128 26.429 -13.479 1.00 0.00 78 ARG A CA 20
ATOM 28634 C C . ARG A 1 67 ? -0.824 26.804 -12.191 1.00 0.00 78 ARG A C 20
ATOM 28635 O O . ARG A 1 67 ? -0.183 27.297 -11.259 1.00 0.00 78 ARG A O 20
ATOM 28656 N N . VAL A 1 68 ? -2.138 26.572 -12.137 1.00 0.00 79 VAL A N 20
ATOM 28657 C CA . VAL A 1 68 ? -2.935 26.887 -10.942 1.00 0.00 79 VAL A CA 20
ATOM 28658 C C . VAL A 1 68 ? -4.044 25.846 -10.767 1.00 0.00 79 VAL A C 20
ATOM 28659 O O . VAL A 1 68 ? -4.890 25.670 -11.640 1.00 0.00 79 VAL A O 20
ATOM 28672 N N . LEU A 1 69 ? -3.998 25.158 -9.633 1.00 0.00 80 LEU A N 20
ATOM 28673 C CA . LEU A 1 69 ? -4.968 24.105 -9.287 1.00 0.00 80 LEU A CA 20
ATOM 28674 C C . LEU A 1 69 ? -5.298 24.191 -7.800 1.00 0.00 80 LEU A C 20
ATOM 28675 O O . LEU A 1 69 ? -4.429 24.016 -6.952 1.00 0.00 80 LEU A O 20
ATOM 28691 N N . ASP A 1 70 ? -6.557 24.468 -7.490 1.00 0.00 81 ASP A N 20
ATOM 28692 C CA . ASP A 1 70 ? -7.015 24.595 -6.101 1.00 0.00 81 ASP A CA 20
ATOM 28693 C C . ASP A 1 70 ? -7.757 23.353 -5.708 1.00 0.00 81 ASP A C 20
ATOM 28694 O O . ASP A 1 70 ? -7.755 22.400 -6.455 1.00 0.00 81 ASP A O 20
ATOM 28703 N N . ALA A 1 71 ? -8.408 23.401 -4.537 1.00 0.00 82 ALA A N 20
ATOM 28704 C CA . ALA A 1 71 ? -9.203 22.263 -4.005 1.00 0.00 82 ALA A CA 20
ATOM 28705 C C . ALA A 1 71 ? -9.959 21.556 -5.131 1.00 0.00 82 ALA A C 20
ATOM 28706 O O . ALA A 1 71 ? -9.919 20.345 -5.239 1.00 0.00 82 ALA A O 20
ATOM 28713 N N . GLU A 1 72 ? -10.651 22.349 -5.944 1.00 0.00 83 GLU A N 20
ATOM 28714 C CA . GLU A 1 72 ? -11.444 21.812 -7.066 1.00 0.00 83 GLU A CA 20
ATOM 28715 C C . GLU A 1 72 ? -10.634 20.738 -7.809 1.00 0.00 83 GLU A C 20
ATOM 28716 O O . GLU A 1 72 ? -11.056 19.588 -7.908 1.00 0.00 83 GLU A O 20
ATOM 28728 N N . GLU A 1 73 ? -9.456 21.126 -8.288 1.00 0.00 84 GLU A N 20
ATOM 28729 C CA . GLU A 1 73 ? -8.558 20.192 -8.987 1.00 0.00 84 GLU A CA 20
ATOM 28730 C C . GLU A 1 73 ? -7.660 19.419 -8.022 1.00 0.00 84 GLU A C 20
ATOM 28731 O O . GLU A 1 73 ? -7.317 18.269 -8.267 1.00 0.00 84 GLU A O 20
ATOM 28743 N N . GLN A 1 74 ? -7.282 20.073 -6.933 1.00 0.00 85 GLN A N 20
ATOM 28744 C CA . GLN A 1 74 ? -6.385 19.481 -5.944 1.00 0.00 85 GLN A CA 20
ATOM 28745 C C . GLN A 1 74 ? -7.014 18.261 -5.303 1.00 0.00 85 GLN A C 20
ATOM 28746 O O . GLN A 1 74 ? -6.325 17.295 -4.997 1.00 0.00 85 GLN A O 20
ATOM 28760 N N . MET A 1 75 ? -8.324 18.322 -5.076 1.00 0.00 86 MET A N 20
ATOM 28761 C CA . MET A 1 75 ? -9.039 17.218 -4.435 1.00 0.00 86 MET A CA 20
ATOM 28762 C C . MET A 1 75 ? -8.702 15.898 -5.123 1.00 0.00 86 MET A C 20
ATOM 28763 O O . MET A 1 75 ? -8.454 14.890 -4.461 1.00 0.00 86 MET A O 20
ATOM 28777 N N . LYS A 1 76 ? -8.708 15.916 -6.458 1.00 0.00 87 LYS A N 20
ATOM 28778 C CA . LYS A 1 76 ? -8.421 14.712 -7.237 1.00 0.00 87 LYS A CA 20
ATOM 28779 C C . LYS A 1 76 ? -7.084 14.123 -6.835 1.00 0.00 87 LYS A C 20
ATOM 28780 O O . LYS A 1 76 ? -6.883 12.906 -6.901 1.00 0.00 87 LYS A O 20
ATOM 28799 N N . MET A 1 77 ? -6.165 14.997 -6.411 1.00 0.00 88 MET A N 20
ATOM 28800 C CA . MET A 1 77 ? -4.844 14.546 -6.000 1.00 0.00 88 MET A CA 20
ATOM 28801 C C . MET A 1 77 ? -4.933 13.747 -4.708 1.00 0.00 88 MET A C 20
ATOM 28802 O O . MET A 1 77 ? -4.486 12.608 -4.643 1.00 0.00 88 MET A O 20
ATOM 28816 N N . ALA A 1 78 ? -5.536 14.351 -3.676 1.00 0.00 89 ALA A N 20
ATOM 28817 C CA . ALA A 1 78 ? -5.679 13.683 -2.375 1.00 0.00 89 ALA A CA 20
ATOM 28818 C C . ALA A 1 78 ? -6.312 12.303 -2.536 1.00 0.00 89 ALA A C 20
ATOM 28819 O O . ALA A 1 78 ? -5.986 11.373 -1.809 1.00 0.00 89 ALA A O 20
ATOM 28826 N N . HIS A 1 79 ? -7.218 12.183 -3.509 1.00 0.00 90 HIS A N 20
ATOM 28827 C CA . HIS A 1 79 ? -7.897 10.912 -3.764 1.00 0.00 90 HIS A CA 20
ATOM 28828 C C . HIS A 1 79 ? -6.897 9.846 -4.220 1.00 0.00 90 HIS A C 20
ATOM 28829 O O . HIS A 1 79 ? -6.900 8.722 -3.715 1.00 0.00 90 HIS A O 20
ATOM 28843 N N . ASP A 1 80 ? -6.065 10.201 -5.209 1.00 0.00 91 ASP A N 20
ATOM 28844 C CA . ASP A 1 80 ? -5.085 9.259 -5.752 1.00 0.00 91 ASP A CA 20
ATOM 28845 C C . ASP A 1 80 ? -4.010 8.942 -4.726 1.00 0.00 91 ASP A C 20
ATOM 28846 O O . ASP A 1 80 ? -3.581 7.801 -4.596 1.00 0.00 91 ASP A O 20
ATOM 28855 N N . LEU A 1 81 ? -3.572 9.971 -4.009 1.00 0.00 92 LEU A N 20
ATOM 28856 C CA . LEU A 1 81 ? -2.512 9.814 -3.004 1.00 0.00 92 LEU A CA 20
ATOM 28857 C C . LEU A 1 81 ? -2.910 8.841 -1.926 1.00 0.00 92 LEU A C 20
ATOM 28858 O O . LEU A 1 81 ? -2.098 8.023 -1.485 1.00 0.00 92 LEU A O 20
ATOM 28874 N N . GLU A 1 82 ? -4.151 8.926 -1.508 1.00 0.00 93 GLU A N 20
ATOM 28875 C CA . GLU A 1 82 ? -4.655 8.034 -0.474 1.00 0.00 93 GLU A CA 20
ATOM 28876 C C . GLU A 1 82 ? -4.759 6.616 -1.013 1.00 0.00 93 GLU A C 20
ATOM 28877 O O . GLU A 1 82 ? -4.393 5.654 -0.327 1.00 0.00 93 GLU A O 20
ATOM 28889 N N . GLY A 1 83 ? -5.264 6.482 -2.243 1.00 0.00 94 GLY A N 20
ATOM 28890 C CA . GLY A 1 83 ? -5.418 5.169 -2.861 1.00 0.00 94 GLY A CA 20
ATOM 28891 C C . GLY A 1 83 ? -4.072 4.527 -3.110 1.00 0.00 94 GLY A C 20
ATOM 28892 O O . GLY A 1 83 ? -3.910 3.315 -2.960 1.00 0.00 94 GLY A O 20
ATOM 28896 N N . GLN A 1 84 ? -3.098 5.356 -3.500 1.00 0.00 95 GLN A N 20
ATOM 28897 C CA . GLN A 1 84 ? -1.747 4.867 -3.785 1.00 0.00 95 GLN A CA 20
ATOM 28898 C C . GLN A 1 84 ? -1.110 4.302 -2.526 1.00 0.00 95 GLN A C 20
ATOM 28899 O O . GLN A 1 84 ? -0.454 3.260 -2.557 1.00 0.00 95 GLN A O 20
ATOM 28913 N N . LYS A 1 85 ? -1.300 5.014 -1.410 1.00 0.00 96 LYS A N 20
ATOM 28914 C CA . LYS A 1 85 ? -0.731 4.593 -0.137 1.00 0.00 96 LYS A CA 20
ATOM 28915 C C . LYS A 1 85 ? -1.257 3.208 0.240 1.00 0.00 96 LYS A C 20
ATOM 28916 O O . LYS A 1 85 ? -0.506 2.352 0.702 1.00 0.00 96 LYS A O 20
ATOM 28935 N N . SER A 1 86 ? -2.563 3.008 0.050 1.00 0.00 97 SER A N 20
ATOM 28936 C CA . SER A 1 86 ? -3.191 1.723 0.375 1.00 0.00 97 SER A CA 20
ATOM 28937 C C . SER A 1 86 ? -2.591 0.604 -0.475 1.00 0.00 97 SER A C 20
ATOM 28938 O O . SER A 1 86 ? -2.239 -0.469 0.033 1.00 0.00 97 SER A O 20
ATOM 28946 N N . ASP A 1 87 ? -2.450 0.874 -1.781 1.00 0.00 98 ASP A N 20
ATOM 28947 C CA . ASP A 1 87 ? -1.881 -0.104 -2.716 1.00 0.00 98 ASP A CA 20
ATOM 28948 C C . ASP A 1 87 ? -0.458 -0.430 -2.314 1.00 0.00 98 ASP A C 20
ATOM 28949 O O . ASP A 1 87 ? -0.038 -1.590 -2.357 1.00 0.00 98 ASP A O 20
ATOM 28958 N N . LEU A 1 88 ? 0.293 0.607 -1.929 1.00 0.00 99 LEU A N 20
ATOM 28959 C CA . LEU A 1 88 ? 1.678 0.415 -1.534 1.00 0.00 99 LEU A CA 20
ATOM 28960 C C . LEU A 1 88 ? 1.767 -0.576 -0.376 1.00 0.00 99 LEU A C 20
ATOM 28961 O O . LEU A 1 88 ? 2.537 -1.525 -0.437 1.00 0.00 99 LEU A O 20
ATOM 28977 N N . ASN A 1 89 ? 0.985 -0.319 0.681 1.00 0.00 100 ASN A N 20
ATOM 28978 C CA . ASN A 1 89 ? 1.000 -1.166 1.878 1.00 0.00 100 ASN A CA 20
ATOM 28979 C C . ASN A 1 89 ? 0.909 -2.640 1.494 1.00 0.00 100 ASN A C 20
ATOM 28980 O O . ASN A 1 89 ? 1.594 -3.485 2.059 1.00 0.00 100 ASN A O 20
ATOM 28991 N N . ASN A 1 90 ? 0.063 -2.922 0.504 1.00 0.00 101 ASN A N 20
ATOM 28992 C CA . ASN A 1 90 ? -0.113 -4.290 0.009 1.00 0.00 101 ASN A CA 20
ATOM 28993 C C . ASN A 1 90 ? 1.003 -4.675 -0.944 1.00 0.00 101 ASN A C 20
ATOM 28994 O O . ASN A 1 90 ? 1.388 -5.843 -1.016 1.00 0.00 101 ASN A O 20
ATOM 29005 N N . GLN A 1 91 ? 1.486 -3.701 -1.717 1.00 0.00 102 GLN A N 20
ATOM 29006 C CA . GLN A 1 91 ? 2.517 -3.976 -2.720 1.00 0.00 102 GLN A CA 20
ATOM 29007 C C . GLN A 1 91 ? 3.747 -4.650 -2.115 1.00 0.00 102 GLN A C 20
ATOM 29008 O O . GLN A 1 91 ? 4.203 -5.683 -2.599 1.00 0.00 102 GLN A O 20
ATOM 29022 N N . LEU A 1 92 ? 4.281 -4.029 -1.076 1.00 0.00 103 LEU A N 20
ATOM 29023 C CA . LEU A 1 92 ? 5.493 -4.508 -0.390 1.00 0.00 103 LEU A CA 20
ATOM 29024 C C . LEU A 1 92 ? 5.111 -5.263 0.861 1.00 0.00 103 LEU A C 20
ATOM 29025 O O . LEU A 1 92 ? 5.991 -5.750 1.561 1.00 0.00 103 LEU A O 20
ATOM 29041 N N . ALA A 1 93 ? 3.801 -5.344 1.152 1.00 0.00 104 ALA A N 20
ATOM 29042 C CA . ALA A 1 93 ? 3.324 -6.053 2.337 1.00 0.00 104 ALA A CA 20
ATOM 29043 C C . ALA A 1 93 ? 4.148 -5.666 3.573 1.00 0.00 104 ALA A C 20
ATOM 29044 O O . ALA A 1 93 ? 3.900 -4.633 4.193 1.00 0.00 104 ALA A O 20
ATOM 29051 N N . GLU A 1 94 ? 5.130 -6.516 3.918 1.00 0.00 105 GLU A N 20
ATOM 29052 C CA . GLU A 1 94 ? 5.994 -6.293 5.078 1.00 0.00 105 GLU A CA 20
ATOM 29053 C C . GLU A 1 94 ? 7.419 -6.688 4.759 1.00 0.00 105 GLU A C 20
ATOM 29054 O O . GLU A 1 94 ? 8.330 -5.852 4.803 1.00 0.00 105 GLU A O 20
ATOM 29066 N N . LEU A 1 95 ? 7.631 -7.970 4.453 1.00 0.00 106 LEU A N 20
ATOM 29067 C CA . LEU A 1 95 ? 8.978 -8.470 4.145 1.00 0.00 106 LEU A CA 20
ATOM 29068 C C . LEU A 1 95 ? 9.950 -8.097 5.266 1.00 0.00 106 LEU A C 20
ATOM 29069 O O . LEU A 1 95 ? 9.557 -7.533 6.288 1.00 0.00 106 LEU A O 20
ATOM 29085 N N . GLU A 1 96 ? 11.221 -8.412 5.052 1.00 0.00 107 GLU A N 20
ATOM 29086 C CA . GLU A 1 96 ? 12.259 -8.106 6.027 1.00 0.00 107 GLU A CA 20
ATOM 29087 C C . GLU A 1 96 ? 12.465 -6.584 6.107 1.00 0.00 107 GLU A C 20
ATOM 29088 O O . GLU A 1 96 ? 11.998 -5.987 7.065 1.00 0.00 107 GLU A O 20
#

Secondary structure (DSSP, 8-state):
--S-SS--HHHHHHHHHHHHHHHHHTT-TT---SB-HHHHHHHHHTTT--TTHHHHHHHTT-SSS---B-HHHHHHHHHHHHHHHHHHHHHH----

Nearest PDB structures (foldseek):
  2mhh-assembly1_A  TM=8.099E-01  e=1.533E-11  Strongylocentrotus purpuratus
  2f2o-assembly1_A  TM=5.447E-01  e=2.229E-01  Bos taurus
  3aaj-assembly1_B  TM=4.985E-01  e=3.903E-01  Homo sapiens
  6psd-assembly6_K  TM=5.456E-01  e=2.859E+00  Homo sapiens
  4mn0-assembly1_A  TM=4.906E-01  e=2.095E+00  Beroe abyssicola

Organism: Strongylocentrotus purpuratus (NCBI:txid7668)

InterPro domains:
  IPR002048 EF-hand domain [PS50222] (657-692)
  IPR002048 EF-hand domain [PS50222] (693-726)
  IPR002048 EF-hand domain [SM00054] (661-689)
  IPR002048 EF-hand domain [SM00054] (695-723)
  IPR003915 Polycystic kidney disease type 2 protein [PR01433] (173-194)
  IPR003915 Polycystic kidney disease type 2 protein [PR01433] (244-263)
  IPR003915 Polycystic kidney disease type 2 protein [PR01433] (357-379)
  IPR003915 Polycystic kidney disease type 2 protein [PR01433] (412-434)
  IPR003915 Polycystic kidney disease type 2 protein [PR01433] (443-463)
  IPR003915 Polycystic kidney disease type 2 protein [PR01433] (489-514)
  IPR003915 Polycystic kidney disease type 2 protein [PR01433] (536-557)
  IPR003915 Polycystic kidney disease type 2 protein [PR01433] (597-618)
  IPR003915 Polycystic kidney disease type 2 protein [PR01433] (637-656)
  IPR003915 Polycystic kidney disease type 2 protein [PR01433] (791-809)
  IPR011992 EF-hand domain pair [SSF47473] (580-721)
  IPR013122 Polycystin cation channel, PKD1/PKD2 [PF08016] (400-624)
  IPR018247 EF-Hand 1, calcium-binding site [PS00018] (670-682)
  IPR046791 Polycystin domain [PF20519] (205-399)
  IPR051223 Polycystin [PTHR10877] (78-706)

Solvent-accessible surface area: 7230 Å² total; per-residue (Å²): 127,51,183,100,125,208,54,74,127,112,44,42,86,37,94,89,19,39,48,16,70,99,12,34,50,152,35,75,90,110,89,38,110,76,13,67,55,85,67,10,69,100,35,8,82,106,116,78,55,46,80,64,86,1,81,72,66,9,35,143,39,59,104,110,55,95,168,79,14,53,36,144,39,42,138,110,14,65,137,61,32,93,42,106,34,40,108,26,8,102,154,73,49,151,123,183

Sequence (96 aa):
GGLVPRGSHMASKRDKIADIQEALAHADANADQHLDFDEWRQELKCRGHADADIEAVFAKYDVDGDRVLDAEEQMKMAHDLEGQKSDLNNQLAELEGGLVPRGSHMASKRDKIADIQEALAHADANADQHLDFDEWRQELKCRGHADADIEAVFAKYDVDGDRVLDAEEQMKMAHDLEGQKSDLNNQLAELEGGLVPRGSHMASKRDKIADIQEALAHADANADQHLDFDEWRQELKCRGHADADIEAVFAKYDVDGDRVLDAEEQMKMAHDLEGQKSDLNNQLAELEGGLVPRGSHMASKRDKIADIQEALAHADANADQHLDFDEWRQELKCRGHADADIEAVFAKYDVDGDRVLDAEEQMKMAHDLEGQKSDLNNQLAELEGGLVPRGSHMASKRDKIADIQEALAHADANADQHLDFDEWRQELKCRGHADADIEAVFAKYDVDGDRVLDAEEQMKMAHDLEGQKSDLNNQLAELEGGLVPRGSHMASKRDKIADIQEALAHADANADQHLDFDEWRQELKCRGHADADIEAVFAKYDVDGDRVLDAEEQMKMAHDLEGQKSDLNNQLAELEGGLVPRGSHMASKRDKIADIQEALAHADANADQHLDFDEWRQELKCRGHADADIEAVFAKYDVDGDRVLDAEEQMKMAHDLEGQKSDLNNQLAELEGGLVPRGSHMASKRDKIADIQEALAHADANADQHLDFDEWRQELKCRGHADADIEAVFAKYDVDGDRVLDAEEQMKMAHDLEGQKSDLNNQLAELEGGLVPRGSHMASKRDKIADIQEALAHADANADQHLDFDEWRQELKCRGHADADIEAVFAKYDVDGDRVLDAEEQMKMAHDLEGQKSDLNNQLAELEGGLVPRGSHMASKRDKIADIQEALAHADANADQHLDFDEWRQELKCRGHADADIEAVFAKYDVDGDRVLDAEEQMKMAHDLEGQKSDLNNQLAELEGGLVPRGSHMASKRDKIADIQEALAHADANADQHLDFDEWRQELKCRGHADADIEAVFAKYDVDGDRVLDAEEQMKMAHDLEGQKSDLNNQLAELEGGLVPRGSHMASKRDKIADIQEALAHADANADQHLDFDEWRQELKCRGHADADIEAVFAKYDVDGDRVLDAEEQMKMAHDLEGQKSDLNNQLAELEGGLVPRGSHMASKRDKIADIQEALAHADANADQHLDFDEWRQELKCRGHADADIEAVFAKYDVDGDRVLDAEEQMKMAHDLEGQKSDLNNQLAELEGGLVPRGSHMASKRDKIADIQEALAHADANADQHLDFDEWRQELKCRGHADADIEAVFAKYDVDGDRVLDAEEQMKMAHDLEGQKSDLNNQLAELEGGLVPRGSHMASKRDKIADIQEALAHADANADQHLDFDEWRQELKCRGHADADIEAVFAKYDVDGDRVLDAEEQMKMAHDLEGQKSDLNNQLAELEGGLVPRGSHMASKRDKIADIQEALAHADANADQHLDFDEWRQELKCRGHADADIEAVFAKYDVDGDRVLDAEEQMKMAHDLEGQKSDLNNQLAELEGGLVPRGSHMASKRDKIADIQEALAHADANADQHLDFDEWRQELKCRGHADADIEAVFAKYDVDGDRVLDAEEQMKMAHDLEGQKSDLNNQLAELEGGLVPRGSHMASKRDKIADIQEALAHADANADQHLDFDEWRQELKCRGHADADIEAVFAKYDVDGDRVLDAEEQMKMAHDLEGQKSDLNNQLAELEGGLVPRGSHMASKRDKIADIQEALAHADANADQHLDFDEWRQELKCRGHADADIEAVFAKYDVDGDRVLDAEEQMKMAHDLEGQKSDLNNQLAELEGGLVPRGSHMASKRDKIADIQEALAHADANADQHLDFDEWRQELKCRGHADADIEAVFAKYDVDGDRVLDAEEQMKMAHDLEGQKSDLNNQLAELE